Protein 7P9X (pdb70)

Structure (mmCIF, N/CA/C/O backbone):
data_7P9X
#
_entry.id   7P9X
#
_cell.length_a   172.910
_cell.length_b   333.850
_cell.length_c   76.300
_cell.angle_alpha   90.000
_cell.angle_beta   90.000
_cell.angle_gamma   90.000
#
_symmetry.space_group_name_H-M   'C 2 2 2'
#
loop_
_entity.id
_entity.type
_entity.pdbx_description
1 polymer 'Short-chain acyl-CoA dehydrogenase'
2 non-polymer 'FLAVIN-ADENINE DINUCLEOTIDE'
3 non-polymer 1-monoenoyl-CoA
4 non-polymer GLYCEROL
5 water water
#
loop_
_atom_site.group_PDB
_atom_site.id
_atom_site.type_symbol
_atom_site.label_atom_id
_atom_site.label_alt_id
_atom_site.label_comp_id
_atom_site.label_asym_id
_atom_site.label_entity_id
_atom_site.label_seq_id
_atom_site.pdbx_PDB_ins_code
_atom_site.Cartn_x
_atom_site.Cartn_y
_atom_site.Cartn_z
_atom_site.occupancy
_atom_site.B_iso_or_equiv
_atom_site.auth_seq_id
_atom_site.auth_comp_id
_atom_site.auth_asym_id
_atom_site.auth_atom_id
_atom_site.pdbx_PDB_model_num
ATOM 1 N N . HIS A 1 3 ? -42.524 -48.848 -14.205 1.00 65.71 3 HIS A N 1
ATOM 2 C CA . HIS A 1 3 ? -41.436 -48.490 -13.261 1.00 64.06 3 HIS A CA 1
ATOM 3 C C . HIS A 1 3 ? -42.008 -48.520 -11.845 1.00 63.07 3 HIS A C 1
ATOM 4 O O . HIS A 1 3 ? -43.183 -48.236 -11.694 1.00 62.69 3 HIS A O 1
ATOM 11 N N . LEU A 1 4 ? -41.195 -48.866 -10.852 1.00 56.10 4 LEU A N 1
ATOM 12 C CA . LEU A 1 4 ? -41.681 -48.862 -9.452 1.00 52.86 4 LEU A CA 1
ATOM 13 C C . LEU A 1 4 ? -41.540 -47.457 -8.859 1.00 55.34 4 LEU A C 1
ATOM 14 O O . LEU A 1 4 ? -40.550 -46.809 -9.115 1.00 56.34 4 LEU A O 1
ATOM 19 N N . THR A 1 5 ? -42.516 -47.033 -8.074 1.00 49.23 5 THR A N 1
ATOM 20 C CA . THR A 1 5 ? -42.459 -45.734 -7.384 1.00 49.17 5 THR A CA 1
ATOM 21 C C . THR A 1 5 ? -41.376 -45.773 -6.306 1.00 51.98 5 THR A C 1
ATOM 22 O O . THR A 1 5 ? -41.009 -46.862 -5.852 1.00 49.67 5 THR A O 1
ATOM 26 N N . GLU A 1 6 ? -40.861 -44.597 -5.890 1.00 49.67 6 GLU A N 1
ATOM 27 C CA . GLU A 1 6 ? -39.828 -44.531 -4.848 1.00 49.26 6 GLU A CA 1
ATOM 28 C C . GLU A 1 6 ? -40.309 -45.135 -3.518 1.00 50.97 6 GLU A C 1
ATOM 29 O O . GLU A 1 6 ? -39.520 -45.757 -2.810 1.00 50.54 6 GLU A O 1
ATOM 35 N N . GLU A 1 7 ? -41.615 -45.008 -3.225 1.00 45.84 7 GLU A N 1
ATOM 36 C CA . GLU A 1 7 ? -42.266 -45.586 -2.044 1.00 44.23 7 GLU A CA 1
ATOM 37 C C . GLU A 1 7 ? -42.279 -47.129 -2.144 1.00 44.01 7 GLU A C 1
ATOM 38 O O . GLU A 1 7 ? -42.084 -47.803 -1.128 1.00 41.58 7 GLU A O 1
ATOM 44 N N . GLN A 1 8 ? -42.506 -47.672 -3.371 1.00 39.63 8 GLN A N 1
ATOM 45 C CA . GLN A 1 8 ? -42.515 -49.126 -3.622 1.00 37.41 8 GLN A CA 1
ATOM 46 C C . GLN A 1 8 ? -41.107 -49.701 -3.434 1.00 38.46 8 GLN A C 1
ATOM 47 O O . GLN A 1 8 ? -40.957 -50.742 -2.790 1.00 35.02 8 GLN A O 1
ATOM 53 N N . LYS A 1 9 ? -40.084 -49.008 -3.982 1.00 36.18 9 LYS A N 1
ATOM 54 C CA . LYS A 1 9 ? -38.675 -49.391 -3.885 1.00 36.79 9 LYS A CA 1
ATOM 55 C C . LYS A 1 9 ? -38.202 -49.411 -2.430 1.00 41.56 9 LYS A C 1
ATOM 56 O O . LYS A 1 9 ? -37.542 -50.377 -2.025 1.00 40.11 9 LYS A O 1
ATOM 62 N N . LEU A 1 10 ? -38.586 -48.381 -1.638 1.00 38.33 10 LEU A N 1
ATOM 63 C CA . LEU A 1 10 ? -38.255 -48.291 -0.206 1.00 37.54 10 LEU A CA 1
ATOM 64 C C . LEU A 1 10 ? -38.900 -49.427 0.588 1.00 36.87 10 LEU A C 1
ATOM 65 O O . LEU A 1 10 ? -38.235 -50.040 1.428 1.00 35.94 10 LEU A O 1
ATOM 70 N N . THR A 1 11 ? -40.189 -49.719 0.305 1.00 31.64 11 THR A N 1
ATOM 71 C CA . THR A 1 11 ? -40.952 -50.797 0.941 1.00 29.22 11 THR A CA 1
ATOM 72 C C . THR A 1 11 ? -40.287 -52.143 0.636 1.00 30.32 11 THR A C 1
ATOM 73 O O . THR A 1 11 ? -40.059 -52.931 1.557 1.00 27.50 11 THR A O 1
ATOM 77 N N . LEU A 1 12 ? -39.917 -52.375 -0.642 1.00 27.85 12 LEU A N 1
ATOM 78 C CA . LEU A 1 12 ? -39.295 -53.632 -1.049 1.00 27.18 12 LEU A CA 1
ATOM 79 C C . LEU A 1 12 ? -37.889 -53.853 -0.516 1.00 31.66 12 LEU A C 1
ATOM 80 O O . LEU A 1 12 ? -37.553 -54.995 -0.175 1.00 30.67 12 LEU A O 1
ATOM 85 N N . ASP A 1 13 ? -37.087 -52.779 -0.397 1.00 30.20 13 ASP A N 1
ATOM 86 C CA . ASP A 1 13 ? -35.748 -52.866 0.188 1.00 30.40 13 ASP A CA 1
ATOM 87 C C . ASP A 1 13 ? -35.884 -53.250 1.654 1.00 32.32 13 ASP A C 1
ATOM 88 O O . ASP A 1 13 ? -35.134 -54.111 2.124 1.00 32.54 13 ASP A O 1
ATOM 93 N N . MET A 1 14 ? -36.886 -52.658 2.356 1.00 28.32 14 MET A N 1
ATOM 94 C CA . MET A 1 14 ? -37.187 -52.945 3.760 1.00 27.39 14 MET A CA 1
ATOM 95 C C . MET A 1 14 ? -37.631 -54.408 3.917 1.00 27.58 14 MET A C 1
ATOM 96 O O . MET A 1 14 ? -37.153 -55.098 4.822 1.00 25.55 14 MET A O 1
ATOM 101 N N . VAL A 1 15 ? -38.548 -54.874 3.045 1.00 23.53 15 VAL A N 1
ATOM 102 C CA . VAL A 1 15 ? -39.052 -56.258 3.079 1.00 21.75 15 VAL A CA 1
ATOM 103 C C . VAL A 1 15 ? -37.900 -57.258 2.872 1.00 24.99 15 VAL A C 1
ATOM 104 O O . VAL A 1 15 ? -37.779 -58.199 3.653 1.00 24.56 15 VAL A O 1
ATOM 108 N N . ARG A 1 16 ? -37.033 -57.025 1.864 1.00 22.76 16 ARG A N 1
ATOM 109 C CA . ARG A 1 16 ? -35.876 -57.881 1.581 1.00 22.76 16 ARG A CA 1
ATOM 110 C C . ARG A 1 16 ? -34.958 -57.979 2.808 1.00 26.51 16 ARG A C 1
ATOM 111 O O . ARG A 1 16 ? -34.529 -59.078 3.162 1.00 25.04 16 ARG A O 1
ATOM 119 N N . ASP A 1 17 ? -34.717 -56.842 3.485 1.00 25.40 17 ASP A N 1
ATOM 120 C CA . ASP A 1 17 ? -33.891 -56.761 4.691 1.00 25.64 17 ASP A CA 1
ATOM 121 C C . ASP A 1 17 ? -34.503 -57.578 5.825 1.00 28.17 17 ASP A C 1
ATOM 122 O O . ASP A 1 17 ? -33.812 -58.393 6.431 1.00 27.98 17 ASP A O 1
ATOM 127 N N . VAL A 1 18 ? -35.812 -57.381 6.085 1.00 24.41 18 VAL A N 1
ATOM 128 C CA . VAL A 1 18 ? -36.574 -58.076 7.123 1.00 22.42 18 VAL A CA 1
ATOM 129 C C . VAL A 1 18 ? -36.637 -59.593 6.831 1.00 22.34 18 VAL A C 1
ATOM 130 O O . VAL A 1 18 ? -36.423 -60.403 7.737 1.00 20.26 18 VAL A O 1
ATOM 134 N N . ALA A 1 19 ? -36.877 -59.964 5.567 1.00 18.91 19 ALA A N 1
ATOM 135 C CA . ALA A 1 19 ? -36.927 -61.384 5.152 1.00 19.19 19 ALA A CA 1
ATOM 136 C C . ALA A 1 19 ? -35.601 -62.086 5.463 1.00 22.58 19 ALA A C 1
ATOM 137 O O . ALA A 1 19 ? -35.589 -63.134 6.103 1.00 20.33 19 ALA A O 1
ATOM 139 N N . THR A 1 20 ? -34.484 -61.461 5.096 1.00 22.22 20 THR A N 1
ATOM 140 C CA . THR A 1 20 ? -33.156 -62.010 5.305 1.00 23.08 20 THR A CA 1
ATOM 141 C C . THR A 1 20 ? -32.764 -62.059 6.785 1.00 25.50 20 THR A C 1
ATOM 142 O O . THR A 1 20 ? -32.310 -63.097 7.259 1.00 25.78 20 THR A O 1
ATOM 146 N N . ARG A 1 21 ? -32.864 -60.921 7.480 1.00 22.18 21 ARG A N 1
ATOM 147 C CA . ARG A 1 21 ? -32.391 -60.782 8.857 1.00 21.75 21 ARG A CA 1
ATOM 148 C C . ARG A 1 21 ? -33.287 -61.353 9.935 1.00 24.90 21 ARG A C 1
ATOM 149 O O . ARG A 1 21 ? -32.777 -61.823 10.952 1.00 26.24 21 ARG A O 1
ATOM 157 N N . GLU A 1 22 ? -34.616 -61.246 9.761 1.00 20.79 22 GLU A N 1
ATOM 158 C CA . GLU A 1 22 ? -35.572 -61.633 10.789 1.00 20.92 22 GLU A CA 1
ATOM 159 C C . GLU A 1 22 ? -36.413 -62.836 10.466 1.00 23.51 22 GLU A C 1
ATOM 160 O O . GLU A 1 22 ? -36.618 -63.665 11.353 1.00 23.53 22 GLU A O 1
ATOM 166 N N . ILE A 1 23 ? -36.940 -62.936 9.234 1.00 17.52 23 ILE A N 1
ATOM 167 C CA . ILE A 1 23 ? -37.870 -64.015 8.891 1.00 15.63 23 ILE A CA 1
ATOM 168 C C . ILE A 1 23 ? -37.155 -65.331 8.596 1.00 18.98 23 ILE A C 1
ATOM 169 O O . ILE A 1 23 ? -37.552 -66.350 9.156 1.00 18.68 23 ILE A O 1
ATOM 174 N N . ALA A 1 24 ? -36.109 -65.314 7.741 1.00 18.52 24 ALA A N 1
ATOM 175 C CA . ALA A 1 24 ? -35.355 -66.536 7.371 1.00 17.69 24 ALA A CA 1
ATOM 176 C C . ALA A 1 24 ? -34.799 -67.291 8.598 1.00 20.31 24 ALA A C 1
ATOM 177 O O . ALA A 1 24 ? -35.018 -68.502 8.661 1.00 19.65 24 ALA A O 1
ATOM 179 N N . PRO A 1 25 ? -34.146 -66.641 9.611 1.00 20.30 25 PRO A N 1
ATOM 180 C CA . PRO A 1 25 ? -33.653 -67.413 10.772 1.00 21.15 25 PRO A CA 1
ATOM 181 C C . PRO A 1 25 ? -34.728 -68.068 11.638 1.00 24.10 25 PRO A C 1
ATOM 182 O O . PRO A 1 25 ? -34.413 -68.964 12.419 1.00 25.65 25 PRO A O 1
ATOM 186 N N . ARG A 1 26 ? -35.980 -67.629 11.509 1.00 19.58 26 ARG A N 1
ATOM 187 C CA . ARG A 1 26 ? -37.115 -68.144 12.293 1.00 18.84 26 ARG A CA 1
ATOM 188 C C . ARG A 1 26 ? -37.882 -69.288 11.601 1.00 21.21 26 ARG A C 1
ATOM 189 O O . ARG A 1 26 ? -38.690 -69.952 12.237 1.00 21.04 26 ARG A O 1
ATOM 197 N N . ALA A 1 27 ? -37.676 -69.467 10.298 1.00 16.84 27 ALA A N 1
ATOM 198 C CA . ALA A 1 27 ? -38.451 -70.396 9.470 1.00 15.24 27 ALA A CA 1
ATOM 199 C C . ALA A 1 27 ? -38.383 -71.867 9.900 1.00 19.50 27 ALA A C 1
ATOM 200 O O . ALA A 1 27 ? -39.420 -72.533 9.915 1.00 17.21 27 ALA A O 1
ATOM 202 N N . LEU A 1 28 ? -37.190 -72.355 10.262 1.00 17.60 28 LEU A N 1
ATOM 203 C CA . LEU A 1 28 ? -37.039 -73.749 10.681 1.00 19.83 28 LEU A CA 1
ATOM 204 C C . LEU A 1 28 ? -37.891 -74.014 11.925 1.00 20.04 28 LEU A C 1
ATOM 205 O O . LEU A 1 28 ? -38.631 -75.008 11.962 1.00 18.25 28 LEU A O 1
ATOM 210 N N . GLU A 1 29 ? -37.731 -73.182 12.978 1.00 17.66 29 GLU A N 1
ATOM 211 C CA . GLU A 1 29 ? -38.471 -73.362 14.208 1.00 16.98 29 GLU A CA 1
ATOM 212 C C . GLU A 1 29 ? -39.984 -73.192 13.983 1.00 20.45 29 GLU A C 1
ATOM 213 O O . GLU A 1 29 ? -40.784 -73.917 14.594 1.00 19.42 29 GLU A O 1
ATOM 219 N N . LEU A 1 30 ? -40.376 -72.224 13.127 1.00 16.35 30 LEU A N 1
ATOM 220 C CA . LEU A 1 30 ? -41.802 -71.969 12.856 1.00 16.45 30 LEU A CA 1
ATOM 221 C C . LEU A 1 30 ? -42.474 -73.241 12.331 1.00 18.82 30 LEU A C 1
ATOM 222 O O . LEU A 1 30 ? -43.587 -73.574 12.740 1.00 17.07 30 LEU A O 1
ATOM 227 N N . ASP A 1 31 ? -41.792 -73.947 11.430 1.00 15.68 31 ASP A N 1
ATOM 228 C CA . ASP A 1 31 ? -42.309 -75.197 10.887 1.00 15.64 31 ASP A CA 1
ATOM 229 C C . ASP A 1 31 ? -42.183 -76.317 11.928 1.00 17.76 31 ASP A C 1
ATOM 230 O O . ASP A 1 31 ? -43.118 -77.087 12.102 1.00 18.40 31 ASP A O 1
ATOM 235 N N . GLU A 1 32 ? -41.009 -76.451 12.568 1.00 16.54 32 GLU A N 1
ATOM 236 C CA . GLU A 1 32 ? -40.771 -77.564 13.494 1.00 17.07 32 GLU A CA 1
ATOM 237 C C . GLU A 1 32 ? -41.790 -77.622 14.641 1.00 21.18 32 GLU A C 1
ATOM 238 O O . GLU A 1 32 ? -42.308 -78.703 14.971 1.00 22.77 32 GLU A O 1
ATOM 244 N N . LYS A 1 33 ? -42.088 -76.455 15.206 1.00 16.93 33 LYS A N 1
ATOM 245 C CA . LYS A 1 33 ? -42.981 -76.318 16.353 1.00 17.19 33 LYS A CA 1
ATOM 246 C C . LYS A 1 33 ? -44.398 -75.842 15.972 1.00 19.32 33 LYS A C 1
ATOM 247 O O . LYS A 1 33 ? -45.199 -75.590 16.872 1.00 19.63 33 LYS A O 1
ATOM 253 N N . SER A 1 34 ? -44.706 -75.727 14.642 1.00 17.20 34 SER A N 1
ATOM 254 C CA . SER A 1 34 ? -46.027 -75.328 14.120 1.00 16.76 34 SER A CA 1
ATOM 255 C C . SER A 1 34 ? -46.533 -74.073 14.831 1.00 19.34 34 SER A C 1
ATOM 256 O O . SER A 1 34 ? -47.573 -74.103 15.494 1.00 18.70 34 SER A O 1
ATOM 259 N N . LEU A 1 35 ? -45.742 -73.015 14.767 1.00 14.60 35 LEU A N 1
ATOM 260 C CA . LEU A 1 35 ? -46.053 -71.772 15.464 1.00 15.39 35 LEU A CA 1
ATOM 261 C C . LEU A 1 35 ? -46.732 -70.757 14.571 1.00 20.21 35 LEU A C 1
ATOM 262 O O . LEU A 1 35 ? -46.335 -70.587 13.415 1.00 19.37 35 LEU A O 1
ATOM 267 N N . PHE A 1 36 ? -47.649 -69.982 15.166 1.00 18.47 36 PHE A N 1
ATOM 268 C CA . PHE A 1 36 ? -48.217 -68.827 14.469 1.00 17.48 36 PHE A CA 1
ATOM 269 C C . PHE A 1 36 ? -47.053 -67.796 14.453 1.00 19.78 36 PHE A C 1
ATOM 270 O O . PHE A 1 36 ? -46.362 -67.641 15.477 1.00 19.34 36 PHE A O 1
ATOM 278 N N . PRO A 1 37 ? -46.816 -67.110 13.316 1.00 17.15 37 PRO A N 1
ATOM 279 C CA . PRO A 1 37 ? -45.689 -66.166 13.239 1.00 15.97 37 PRO A CA 1
ATOM 280 C C . PRO A 1 37 ? -46.010 -64.832 13.923 1.00 20.51 37 PRO A C 1
ATOM 281 O O . PRO A 1 37 ? -46.146 -63.781 13.284 1.00 17.87 37 PRO A O 1
ATOM 285 N N . GLU A 1 38 ? -46.124 -64.897 15.252 1.00 15.93 38 GLU A N 1
ATOM 286 C CA . GLU A 1 38 ? -46.471 -63.751 16.069 1.00 16.95 38 GLU A CA 1
ATOM 287 C C . GLU A 1 38 ? -45.415 -62.653 15.986 1.00 20.81 38 GLU A C 1
ATOM 288 O O . GLU A 1 38 ? -45.782 -61.474 15.893 1.00 21.99 38 GLU A O 1
ATOM 294 N N . TYR A 1 39 ? -44.115 -63.022 16.015 1.00 20.16 39 TYR A N 1
ATOM 295 C CA . TYR A 1 39 ? -43.049 -62.031 15.915 1.00 20.85 39 TYR A CA 1
ATOM 296 C C . TYR A 1 39 ? -43.207 -61.269 14.605 1.00 20.01 39 TYR A C 1
ATOM 297 O O . TYR A 1 39 ? -43.179 -60.041 14.603 1.00 21.11 39 TYR A O 1
ATOM 306 N N . ALA A 1 40 ? -43.373 -62.011 13.492 1.00 16.49 40 ALA A N 1
ATOM 307 C CA . ALA A 1 40 ? -43.534 -61.419 12.157 1.00 15.51 40 ALA A CA 1
ATOM 308 C C . ALA A 1 40 ? -44.775 -60.549 12.103 1.00 18.01 40 ALA A C 1
ATOM 309 O O . ALA A 1 40 ? -44.706 -59.429 11.614 1.00 18.11 40 ALA A O 1
ATOM 311 N N . ARG A 1 41 ? -45.903 -61.030 12.649 1.00 16.26 41 ARG A N 1
ATOM 312 C CA . ARG A 1 41 ? -47.144 -60.253 12.629 1.00 15.61 41 ARG A CA 1
ATOM 313 C C . ARG A 1 41 ? -46.939 -58.899 13.335 1.00 19.86 41 ARG A C 1
ATOM 314 O O . ARG A 1 41 ? -47.240 -57.859 12.756 1.00 19.91 41 ARG A O 1
ATOM 322 N N . ASP A 1 42 ? -46.377 -58.919 14.547 1.00 16.52 42 ASP A N 1
ATOM 323 C CA . ASP A 1 42 ? -46.127 -57.692 15.307 1.00 17.70 42 ASP A CA 1
ATOM 324 C C . ASP A 1 42 ? -45.124 -56.766 14.627 1.00 23.32 42 ASP A C 1
ATOM 325 O O . ASP A 1 42 ? -45.334 -55.548 14.632 1.00 23.25 42 ASP A O 1
ATOM 330 N N . LEU A 1 43 ? -44.054 -57.339 14.036 1.00 21.29 43 LEU A N 1
ATOM 331 C CA . LEU A 1 43 ? -43.029 -56.569 13.325 1.00 21.29 43 LEU A CA 1
ATOM 332 C C . LEU A 1 43 ? -43.642 -55.901 12.100 1.00 23.12 43 LEU A C 1
ATOM 333 O O . LEU A 1 43 ? -43.458 -54.686 11.904 1.00 22.30 43 LEU A O 1
ATOM 338 N N . PHE A 1 44 ? -44.397 -56.677 11.304 1.00 18.40 44 PHE A N 1
ATOM 339 C CA . PHE A 1 44 ? -45.073 -56.162 10.100 1.00 17.39 44 PHE A CA 1
ATOM 340 C C . PHE A 1 44 ? -46.028 -55.014 10.433 1.00 21.78 44 PHE A C 1
ATOM 341 O O . PHE A 1 44 ? -46.062 -54.017 9.705 1.00 24.19 44 PHE A O 1
ATOM 349 N N . ALA A 1 45 ? -46.789 -55.139 11.540 1.00 19.36 45 ALA A N 1
ATOM 350 C CA . ALA A 1 45 ? -47.717 -54.084 11.983 1.00 19.71 45 ALA A CA 1
ATOM 351 C C . ALA A 1 45 ? -46.967 -52.772 12.258 1.00 25.68 45 ALA A C 1
ATOM 352 O O . ALA A 1 45 ? -47.408 -51.708 11.811 1.00 26.27 45 ALA A O 1
ATOM 354 N N . LYS A 1 46 ? -45.806 -52.862 12.947 1.00 23.82 46 LYS A N 1
ATOM 355 C CA . LYS A 1 46 ? -44.954 -51.713 13.279 1.00 25.44 46 LYS A CA 1
ATOM 356 C C . LYS A 1 46 ? -44.339 -51.069 12.037 1.00 29.68 46 LYS A C 1
ATOM 357 O O . LYS A 1 46 ? -44.194 -49.842 12.002 1.00 29.21 46 LYS A O 1
ATOM 363 N N . LEU A 1 47 ? -43.995 -51.890 11.020 1.00 24.96 47 LEU A N 1
ATOM 364 C CA . LEU A 1 47 ? -43.391 -51.414 9.772 1.00 26.08 47 LEU A CA 1
ATOM 365 C C . LEU A 1 47 ? -44.408 -51.039 8.692 1.00 30.25 47 LEU A C 1
ATOM 366 O O . LEU A 1 47 ? -44.020 -50.590 7.614 1.00 31.45 47 LEU A O 1
ATOM 371 N N . GLY A 1 48 ? -45.692 -51.200 8.995 1.00 24.45 48 GLY A N 1
ATOM 372 C CA . GLY A 1 48 ? -46.771 -50.917 8.051 1.00 24.83 48 GLY A CA 1
ATOM 373 C C . GLY A 1 48 ? -46.857 -51.898 6.893 1.00 29.11 48 GLY A C 1
ATOM 374 O O . GLY A 1 48 ? -47.254 -51.527 5.785 1.00 29.11 48 GLY A O 1
ATOM 375 N N . LEU A 1 49 ? -46.498 -53.160 7.134 1.00 23.85 49 LEU A N 1
ATOM 376 C CA . LEU A 1 49 ? -46.491 -54.242 6.130 1.00 23.65 49 LEU A CA 1
ATOM 377 C C . LEU A 1 49 ? -47.613 -55.268 6.312 1.00 25.49 49 LEU A C 1
ATOM 378 O O . LEU A 1 49 ? -47.819 -56.107 5.426 1.00 24.09 49 LEU A O 1
ATOM 383 N N . LEU A 1 50 ? -48.326 -55.221 7.457 1.00 21.68 50 LEU A N 1
ATOM 384 C CA . LEU A 1 50 ? -49.384 -56.203 7.729 1.00 19.85 50 LEU A CA 1
ATOM 385 C C . LEU A 1 50 ? -50.620 -56.033 6.843 1.00 23.07 50 LEU A C 1
ATOM 386 O O . LEU A 1 50 ? -51.165 -57.036 6.374 1.00 21.24 50 LEU A O 1
ATOM 391 N N . ASN A 1 51 ? -51.028 -54.769 6.581 1.00 20.47 51 ASN A N 1
ATOM 392 C CA . ASN A 1 51 ? -52.222 -54.446 5.792 1.00 19.88 51 ASN A CA 1
ATOM 393 C C . ASN A 1 51 ? -51.884 -53.597 4.557 1.00 23.50 51 ASN A C 1
ATOM 394 O O . ASN A 1 51 ? -52.368 -52.464 4.472 1.00 21.95 51 ASN A O 1
ATOM 399 N N . PRO A 1 52 ? -51.096 -54.098 3.569 1.00 22.19 52 PRO A N 1
ATOM 400 C CA . PRO A 1 52 ? -50.704 -53.239 2.430 1.00 22.08 52 PRO A CA 1
ATOM 401 C C . PRO A 1 52 ? -51.822 -52.729 1.554 1.00 24.09 52 PRO A C 1
ATOM 402 O O . PRO A 1 52 ? -51.641 -51.678 0.954 1.00 26.07 52 PRO A O 1
ATOM 406 N N . LEU A 1 53 ? -52.957 -53.441 1.472 1.00 20.31 53 LEU A N 1
ATOM 407 C CA . LEU A 1 53 ? -54.069 -53.011 0.615 1.00 20.24 53 LEU A CA 1
ATOM 408 C C . LEU A 1 53 ? -55.154 -52.214 1.373 1.00 22.20 53 LEU A C 1
ATOM 409 O O . LEU A 1 53 ? -56.153 -51.829 0.769 1.00 20.85 53 LEU A O 1
ATOM 414 N N . LEU A 1 54 ? -54.958 -51.968 2.681 1.00 19.07 54 LEU A N 1
ATOM 415 C CA . LEU A 1 54 ? -55.932 -51.185 3.450 1.00 19.04 54 LEU A CA 1
ATOM 416 C C . LEU A 1 54 ? -55.974 -49.758 2.857 1.00 21.28 54 LEU A C 1
ATOM 417 O O . LEU A 1 54 ? -54.912 -49.149 2.710 1.00 20.48 54 LEU A O 1
ATOM 422 N N . PRO A 1 55 ? -57.148 -49.234 2.428 1.00 20.48 55 PRO A N 1
ATOM 423 C CA . PRO A 1 55 ? -57.164 -47.890 1.816 1.00 21.28 55 PRO A CA 1
ATOM 424 C C . PRO A 1 55 ? -56.699 -46.768 2.747 1.00 24.25 55 PRO A C 1
ATOM 425 O O . PRO A 1 55 ? -56.866 -46.857 3.963 1.00 22.70 55 PRO A O 1
ATOM 429 N N . ALA A 1 56 ? -56.101 -45.717 2.161 1.00 23.73 56 ALA A N 1
ATOM 430 C CA . ALA A 1 56 ? -55.626 -44.529 2.896 1.00 25.18 56 ALA A CA 1
ATOM 431 C C . ALA A 1 56 ? -56.747 -43.876 3.720 1.00 28.57 56 ALA A C 1
ATOM 432 O O . ALA A 1 56 ? -56.483 -43.346 4.799 1.00 29.77 56 ALA A O 1
ATOM 434 N N . ALA A 1 57 ? -57.999 -43.974 3.236 1.00 25.29 57 ALA A N 1
ATOM 435 C CA . ALA A 1 57 ? -59.191 -43.423 3.888 1.00 25.84 57 ALA A CA 1
ATOM 436 C C . ALA A 1 57 ? -59.459 -44.052 5.267 1.00 28.59 57 ALA A C 1
ATOM 437 O O . ALA A 1 57 ? -60.056 -43.397 6.121 1.00 28.35 57 ALA A O 1
ATOM 439 N N . TYR A 1 58 ? -58.982 -45.298 5.499 1.00 23.68 58 TYR A N 1
ATOM 440 C CA . TYR A 1 58 ? -59.185 -46.021 6.758 1.00 22.73 58 TYR A CA 1
ATOM 441 C C . TYR A 1 58 ? -57.885 -46.188 7.539 1.00 27.77 58 TYR A C 1
ATOM 442 O O . TYR A 1 58 ? -57.774 -47.087 8.376 1.00 28.66 58 TYR A O 1
ATOM 451 N N . GLY A 1 59 ? -56.924 -45.315 7.249 1.00 26.31 59 GLY A N 1
ATOM 452 C CA . GLY A 1 59 ? -55.610 -45.281 7.886 1.00 26.82 59 GLY A CA 1
ATOM 453 C C . GLY A 1 59 ? -54.631 -46.321 7.375 1.00 28.68 59 GLY A C 1
ATOM 454 O O . GLY A 1 59 ? -53.716 -46.695 8.100 1.00 26.98 59 GLY A O 1
ATOM 455 N N . GLY A 1 60 ? -54.795 -46.748 6.124 1.00 24.38 60 GLY A N 1
ATOM 456 C CA . GLY A 1 60 ? -53.920 -47.735 5.480 1.00 23.63 60 GLY A CA 1
ATOM 457 C C . GLY A 1 60 ? -52.906 -47.180 4.500 1.00 26.75 60 GLY A C 1
ATOM 458 O O . GLY A 1 60 ? -52.924 -45.991 4.172 1.00 26.07 60 GLY A O 1
ATOM 459 N N . THR A 1 61 ? -51.989 -48.052 4.039 1.00 23.28 61 THR A N 1
ATOM 460 C CA . THR A 1 61 ? -50.923 -47.670 3.084 1.00 23.37 61 THR A CA 1
ATOM 461 C C . THR A 1 61 ? -51.355 -47.716 1.615 1.00 25.16 61 THR A C 1
ATOM 462 O O . THR A 1 61 ? -50.680 -47.124 0.779 1.00 25.74 61 THR A O 1
ATOM 466 N N . GLU A 1 62 ? -52.452 -48.439 1.295 1.00 22.07 62 GLU A N 1
ATOM 467 C CA . GLU A 1 62 ? -53.034 -48.584 -0.047 1.00 21.20 62 GLU A CA 1
ATOM 468 C C . GLU A 1 62 ? -51.929 -48.735 -1.121 1.00 24.97 62 GLU A C 1
ATOM 469 O O . GLU A 1 62 ? -51.805 -47.903 -2.020 1.00 24.28 62 GLU A O 1
ATOM 475 N N . MET A 1 63 ? -51.098 -49.792 -0.967 1.00 21.49 63 MET A N 1
ATOM 476 C CA . MET A 1 63 ? -49.955 -50.083 -1.841 1.00 22.89 63 MET A CA 1
ATOM 477 C C . MET A 1 63 ? -50.285 -50.696 -3.202 1.00 27.48 63 MET A C 1
ATOM 478 O O . MET A 1 63 ? -49.441 -50.673 -4.092 1.00 27.93 63 MET A O 1
ATOM 483 N N . GLY A 1 64 ? -51.434 -51.325 -3.341 1.00 24.59 64 GLY A N 1
ATOM 484 C CA . GLY A 1 64 ? -51.756 -51.993 -4.605 1.00 23.63 64 GLY A CA 1
ATOM 485 C C . GLY A 1 64 ? -51.263 -53.431 -4.717 1.00 25.08 64 GLY A C 1
ATOM 486 O O . GLY A 1 64 ? -50.387 -53.878 -3.953 1.00 23.24 64 GLY A O 1
ATOM 487 N N . VAL A 1 65 ? -51.832 -54.166 -5.688 1.00 21.10 65 VAL A N 1
ATOM 488 C CA . VAL A 1 65 ? -51.581 -55.600 -5.911 1.00 19.06 65 VAL A CA 1
ATOM 489 C C . VAL A 1 65 ? -50.128 -55.896 -6.291 1.00 22.54 65 VAL A C 1
ATOM 490 O O . VAL A 1 65 ? -49.552 -56.874 -5.769 1.00 20.99 65 VAL A O 1
ATOM 494 N N . LEU A 1 66 ? -49.560 -55.122 -7.237 1.00 20.04 66 LEU A N 1
ATOM 495 C CA . LEU A 1 66 ? -48.169 -55.351 -7.651 1.00 19.55 66 LEU A CA 1
ATOM 496 C C . LEU A 1 66 ? -47.221 -55.276 -6.459 1.00 21.73 66 LEU A C 1
ATOM 497 O O . LEU A 1 66 ? -46.414 -56.175 -6.279 1.00 20.92 66 LEU A O 1
ATOM 502 N N . THR A 1 67 ? -47.346 -54.231 -5.619 1.00 20.00 67 THR A N 1
ATOM 503 C CA . THR A 1 67 ? -46.491 -54.124 -4.436 1.00 19.02 67 THR A CA 1
ATOM 504 C C . THR A 1 67 ? -46.621 -55.351 -3.540 1.00 20.69 67 THR A C 1
ATOM 505 O O . THR A 1 67 ? -45.592 -55.904 -3.149 1.00 19.77 67 THR A O 1
ATOM 509 N N . LEU A 1 68 ? -47.863 -55.789 -3.234 1.00 17.97 68 LEU A N 1
ATOM 510 C CA . LEU A 1 68 ? -48.044 -56.958 -2.387 1.00 18.10 68 LEU A CA 1
ATOM 511 C C . LEU A 1 68 ? -47.491 -58.220 -3.049 1.00 19.15 68 LEU A C 1
ATOM 512 O O . LEU A 1 68 ? -46.887 -59.045 -2.362 1.00 18.27 68 LEU A O 1
ATOM 517 N N . ALA A 1 69 ? -47.627 -58.339 -4.384 1.00 17.02 69 ALA A N 1
ATOM 518 C CA . ALA A 1 69 ? -47.068 -59.498 -5.094 1.00 15.53 69 ALA A CA 1
ATOM 519 C C . ALA A 1 69 ? -45.538 -59.529 -4.912 1.00 19.46 69 ALA A C 1
ATOM 520 O O . ALA A 1 69 ? -44.969 -60.587 -4.643 1.00 18.34 69 ALA A O 1
ATOM 522 N N . LEU A 1 70 ? -44.892 -58.357 -4.983 1.00 15.47 70 LEU A N 1
ATOM 523 C CA . LEU A 1 70 ? -43.435 -58.282 -4.820 1.00 16.92 70 LEU A CA 1
ATOM 524 C C . LEU A 1 70 ? -43.020 -58.616 -3.392 1.00 19.40 70 LEU A C 1
ATOM 525 O O . LEU A 1 70 ? -42.043 -59.337 -3.192 1.00 19.23 70 LEU A O 1
ATOM 530 N N . ILE A 1 71 ? -43.817 -58.169 -2.401 1.00 16.04 71 ILE A N 1
ATOM 531 C CA . ILE A 1 71 ? -43.591 -58.486 -0.979 1.00 14.94 71 ILE A CA 1
ATOM 532 C C . ILE A 1 71 ? -43.709 -59.994 -0.761 1.00 16.61 71 ILE A C 1
ATOM 533 O O . ILE A 1 71 ? -42.871 -60.572 -0.073 1.00 16.23 71 ILE A O 1
ATOM 538 N N . LEU A 1 72 ? -44.752 -60.612 -1.330 1.00 14.46 72 LEU A N 1
ATOM 539 C CA . LEU A 1 72 ? -45.016 -62.042 -1.167 1.00 15.30 72 LEU A CA 1
ATOM 540 C C . LEU A 1 72 ? -43.933 -62.893 -1.768 1.00 18.37 72 LEU A C 1
ATOM 541 O O . LEU A 1 72 ? -43.594 -63.931 -1.194 1.00 17.56 72 LEU A O 1
ATOM 546 N N A GLU A 1 73 ? -43.374 -62.467 -2.908 0.50 16.95 73 GLU A N 1
ATOM 547 N N B GLU A 1 73 ? -43.355 -62.441 -2.911 0.50 16.49 73 GLU A N 1
ATOM 548 C CA A GLU A 1 73 ? -42.274 -63.227 -3.490 0.50 16.03 73 GLU A CA 1
ATOM 549 C CA B GLU A 1 73 ? -42.241 -63.133 -3.582 0.50 15.38 73 GLU A CA 1
ATOM 550 C C A GLU A 1 73 ? -41.093 -63.163 -2.509 0.50 18.46 73 GLU A C 1
ATOM 551 C C B GLU A 1 73 ? -40.992 -63.077 -2.678 0.50 18.95 73 GLU A C 1
ATOM 552 O O A GLU A 1 73 ? -40.528 -64.211 -2.189 0.50 18.33 73 GLU A O 1
ATOM 553 O O B GLU A 1 73 ? -40.237 -64.046 -2.617 0.50 20.57 73 GLU A O 1
ATOM 564 N N . GLU A 1 74 ? -40.803 -61.965 -1.946 1.00 15.93 74 GLU A N 1
ATOM 565 C CA . GLU A 1 74 ? -39.683 -61.808 -1.008 1.00 16.20 74 GLU A CA 1
ATOM 566 C C . GLU A 1 74 ? -39.843 -62.662 0.245 1.00 20.95 74 GLU A C 1
ATOM 567 O O . GLU A 1 74 ? -38.888 -63.319 0.655 1.00 19.56 74 GLU A O 1
ATOM 573 N N . LEU A 1 75 ? -41.057 -62.701 0.818 1.00 17.82 75 LEU A N 1
ATOM 574 C CA . LEU A 1 75 ? -41.306 -63.519 1.999 1.00 17.09 75 LEU A CA 1
ATOM 575 C C . LEU A 1 75 ? -41.354 -65.015 1.648 1.00 19.01 75 LEU A C 1
ATOM 576 O O . LEU A 1 75 ? -40.822 -65.818 2.389 1.00 18.12 75 LEU A O 1
ATOM 581 N N . GLY A 1 76 ? -41.958 -65.365 0.508 1.00 15.17 76 GLY A N 1
ATOM 582 C CA . GLY A 1 76 ? -42.056 -66.757 0.060 1.00 14.12 76 GLY A CA 1
ATOM 583 C C . GLY A 1 76 ? -40.701 -67.429 -0.106 1.00 16.60 76 GLY A C 1
ATOM 584 O O . GLY A 1 76 ? -40.555 -68.641 0.106 1.00 18.64 76 GLY A O 1
ATOM 585 N N . ARG A 1 77 ? -39.685 -66.614 -0.456 1.00 15.41 77 ARG A N 1
ATOM 586 C CA . ARG A 1 77 ? -38.293 -67.036 -0.618 1.00 15.57 77 ARG A CA 1
ATOM 587 C C . ARG A 1 77 ? -37.725 -67.622 0.681 1.00 19.07 77 ARG A C 1
ATOM 588 O O . ARG A 1 77 ? -36.918 -68.553 0.623 1.00 18.40 77 ARG A O 1
ATOM 596 N N . VAL A 1 78 ? -38.170 -67.100 1.844 1.00 15.42 78 VAL A N 1
ATOM 597 C CA . VAL A 1 78 ? -37.596 -67.527 3.139 1.00 15.31 78 VAL A CA 1
ATOM 598 C C . VAL A 1 78 ? -38.562 -68.259 4.073 1.00 17.79 78 VAL A C 1
ATOM 599 O O . VAL A 1 78 ? -38.114 -69.066 4.896 1.00 18.10 78 VAL A O 1
ATOM 603 N N . CYS A 1 79 ? -39.863 -67.969 3.983 1.00 15.11 79 CYS A N 1
ATOM 604 C CA . CYS A 1 79 ? -40.847 -68.581 4.868 1.00 14.37 79 CYS A CA 1
ATOM 605 C C . CYS A 1 79 ? -42.220 -68.498 4.240 1.00 17.01 79 CYS A C 1
ATOM 606 O O . CYS A 1 79 ? -42.841 -67.443 4.293 1.00 16.35 79 CYS A O 1
ATOM 609 N N . ALA A 1 80 ? -42.682 -69.600 3.630 1.00 14.69 80 ALA A N 1
ATOM 610 C CA . ALA A 1 80 ? -44.003 -69.645 2.976 1.00 14.11 80 ALA A CA 1
ATOM 611 C C . ALA A 1 80 ? -45.117 -69.338 3.969 1.00 16.55 80 ALA A C 1
ATOM 612 O O . ALA A 1 80 ? -46.086 -68.637 3.641 1.00 15.46 80 ALA A O 1
ATOM 614 N N . SER A 1 81 ? -44.973 -69.838 5.208 1.00 14.02 81 SER A N 1
ATOM 615 C CA . SER A 1 81 ? -45.992 -69.596 6.241 1.00 12.88 81 SER A CA 1
ATOM 616 C C . SER A 1 81 ? -46.142 -68.113 6.573 1.00 15.54 81 SER A C 1
ATOM 617 O O . SER A 1 81 ? -47.266 -67.651 6.777 1.00 15.50 81 SER A O 1
ATOM 620 N N . THR A 1 82 ? -45.016 -67.374 6.653 1.00 12.60 82 THR A N 1
ATOM 621 C CA . THR A 1 82 ? -45.044 -65.928 6.923 1.00 14.30 82 THR A CA 1
ATOM 622 C C . THR A 1 82 ? -45.689 -65.203 5.724 1.00 18.67 82 THR A C 1
ATOM 623 O O . THR A 1 82 ? -46.477 -64.282 5.934 1.00 18.23 82 THR A O 1
ATOM 627 N N . ALA A 1 83 ? -45.425 -65.665 4.473 1.00 15.41 83 ALA A N 1
ATOM 628 C CA . ALA A 1 83 ? -46.089 -65.068 3.325 1.00 15.00 83 ALA A CA 1
ATOM 629 C C . ALA A 1 83 ? -47.611 -65.343 3.438 1.00 18.32 83 ALA A C 1
ATOM 630 O O . ALA A 1 83 ? -48.406 -64.440 3.195 1.00 18.45 83 ALA A O 1
ATOM 632 N N . LEU A 1 84 ? -48.009 -66.573 3.884 1.00 15.04 84 LEU A N 1
ATOM 633 C CA . LEU A 1 84 ? -49.424 -66.927 4.061 1.00 14.23 84 LEU A CA 1
ATOM 634 C C . LEU A 1 84 ? -50.142 -66.001 5.033 1.00 16.71 84 LEU A C 1
ATOM 635 O O . LEU A 1 84 ? -51.301 -65.680 4.812 1.00 16.60 84 LEU A O 1
ATOM 640 N N . LEU A 1 85 ? -49.467 -65.568 6.109 1.00 14.11 85 LEU A N 1
ATOM 641 C CA . LEU A 1 85 ? -50.066 -64.608 7.040 1.00 16.07 85 LEU A CA 1
ATOM 642 C C . LEU A 1 85 ? -50.540 -63.358 6.260 1.00 18.79 85 LEU A C 1
ATOM 643 O O . LEU A 1 85 ? -51.685 -62.906 6.439 1.00 18.10 85 LEU A O 1
ATOM 648 N N . LEU A 1 86 ? -49.672 -62.819 5.387 1.00 17.00 86 LEU A N 1
ATOM 649 C CA . LEU A 1 86 ? -50.048 -61.629 4.616 1.00 18.07 86 LEU A CA 1
ATOM 650 C C . LEU A 1 86 ? -51.140 -61.921 3.582 1.00 17.03 86 LEU A C 1
ATOM 651 O O . LEU A 1 86 ? -52.028 -61.087 3.398 1.00 15.91 86 LEU A O 1
ATOM 656 N N . ILE A 1 87 ? -51.120 -63.111 2.959 1.00 14.96 87 ILE A N 1
ATOM 657 C CA . ILE A 1 87 ? -52.169 -63.484 2.010 1.00 14.01 87 ILE A CA 1
ATOM 658 C C . ILE A 1 87 ? -53.516 -63.533 2.726 1.00 17.07 87 ILE A C 1
ATOM 659 O O . ILE A 1 87 ? -54.460 -62.894 2.271 1.00 16.95 87 ILE A O 1
ATOM 664 N N . ALA A 1 88 ? -53.593 -64.276 3.857 1.00 14.60 88 ALA A N 1
ATOM 665 C CA . ALA A 1 88 ? -54.845 -64.419 4.619 1.00 15.15 88 ALA A CA 1
ATOM 666 C C . ALA A 1 88 ? -55.346 -63.035 5.095 1.00 18.21 88 ALA A C 1
ATOM 667 O O . ALA A 1 88 ? -56.538 -62.744 4.994 1.00 19.17 88 ALA A O 1
ATOM 669 N N . GLN A 1 89 ? -54.429 -62.184 5.575 1.00 15.00 89 GLN A N 1
ATOM 670 C CA . GLN A 1 89 ? -54.739 -60.858 6.121 1.00 17.39 89 GLN A CA 1
ATOM 671 C C . GLN A 1 89 ? -55.382 -59.940 5.079 1.00 21.04 89 GLN A C 1
ATOM 672 O O . GLN A 1 89 ? -56.440 -59.355 5.326 1.00 21.29 89 GLN A O 1
ATOM 678 N N . THR A 1 90 ? -54.762 -59.852 3.893 1.00 19.13 90 THR A N 1
ATOM 679 C CA . THR A 1 90 ? -55.319 -59.026 2.812 1.00 19.41 90 THR A CA 1
ATOM 680 C C . THR A 1 90 ? -56.617 -59.633 2.282 1.00 20.94 90 THR A C 1
ATOM 681 O O . THR A 1 90 ? -57.580 -58.906 2.080 1.00 19.95 90 THR A O 1
ATOM 685 N N A ASP A 1 91 ? -56.628 -60.964 2.075 0.50 18.57 91 ASP A N 1
ATOM 686 N N B ASP A 1 91 ? -56.654 -60.968 2.061 0.50 19.56 91 ASP A N 1
ATOM 687 C CA A ASP A 1 91 ? -57.774 -61.718 1.569 0.50 17.90 91 ASP A CA 1
ATOM 688 C CA B ASP A 1 91 ? -57.854 -61.652 1.554 0.50 19.50 91 ASP A CA 1
ATOM 689 C C A ASP A 1 91 ? -59.026 -61.560 2.430 0.50 22.90 91 ASP A C 1
ATOM 690 C C B ASP A 1 91 ? -59.058 -61.479 2.432 0.50 23.82 91 ASP A C 1
ATOM 691 O O A ASP A 1 91 ? -60.125 -61.525 1.885 0.50 23.00 91 ASP A O 1
ATOM 692 O O B ASP A 1 91 ? -60.165 -61.386 1.911 0.50 24.08 91 ASP A O 1
ATOM 701 N N . GLY A 1 92 ? -58.843 -61.455 3.748 1.00 20.03 92 GLY A N 1
ATOM 702 C CA . GLY A 1 92 ? -59.926 -61.301 4.708 1.00 20.51 92 GLY A CA 1
ATOM 703 C C . GLY A 1 92 ? -60.595 -59.935 4.688 1.00 23.57 92 GLY A C 1
ATOM 704 O O . GLY A 1 92 ? -61.763 -59.819 5.064 1.00 23.83 92 GLY A O 1
ATOM 705 N N . MET A 1 93 ? -59.881 -58.896 4.218 1.00 20.78 93 MET A N 1
ATOM 706 C CA . MET A 1 93 ? -60.442 -57.547 4.146 1.00 21.08 93 MET A CA 1
ATOM 707 C C . MET A 1 93 ? -60.870 -57.131 2.731 1.00 25.33 93 MET A C 1
ATOM 708 O O . MET A 1 93 ? -61.679 -56.214 2.620 1.00 23.88 93 MET A O 1
ATOM 713 N N . LEU A 1 94 ? -60.364 -57.795 1.664 1.00 21.82 94 LEU A N 1
ATOM 714 C CA . LEU A 1 94 ? -60.763 -57.460 0.286 1.00 21.66 94 LEU A CA 1
ATOM 715 C C . LEU A 1 94 ? -62.301 -57.458 0.059 1.00 22.20 94 LEU A C 1
ATOM 716 O O . LEU A 1 94 ? -62.763 -56.520 -0.586 1.00 21.86 94 LEU A O 1
ATOM 721 N N . PRO A 1 95 ? -63.106 -58.432 0.583 1.00 19.20 95 PRO A N 1
ATOM 722 C CA . PRO A 1 95 ? -64.566 -58.389 0.364 1.00 20.33 95 PRO A CA 1
ATOM 723 C C . PRO A 1 95 ? -65.227 -57.118 0.900 1.00 23.59 95 PRO A C 1
ATOM 724 O O . PRO A 1 95 ? -66.192 -56.634 0.296 1.00 25.09 95 PRO A O 1
ATOM 728 N N . ILE A 1 96 ? -64.714 -56.585 2.027 1.00 19.27 96 ILE A N 1
ATOM 729 C CA . ILE A 1 96 ? -65.209 -55.359 2.677 1.00 19.63 96 ILE A CA 1
ATOM 730 C C . ILE A 1 96 ? -64.789 -54.118 1.872 1.00 25.24 96 ILE A C 1
ATOM 731 O O . ILE A 1 96 ? -65.630 -53.264 1.587 1.00 26.17 96 ILE A O 1
ATOM 736 N N . ILE A 1 97 ? -63.502 -54.035 1.494 1.00 21.38 97 ILE A N 1
ATOM 737 C CA . ILE A 1 97 ? -62.951 -52.937 0.692 1.00 21.22 97 ILE A CA 1
ATOM 738 C C . ILE A 1 97 ? -63.724 -52.844 -0.632 1.00 26.51 97 ILE A C 1
ATOM 739 O O . ILE A 1 97 ? -64.126 -51.753 -1.034 1.00 27.18 97 ILE A O 1
ATOM 744 N N . HIS A 1 98 ? -63.943 -54.000 -1.283 1.00 24.94 98 HIS A N 1
ATOM 745 C CA . HIS A 1 98 ? -64.621 -54.110 -2.579 1.00 25.76 98 HIS A CA 1
ATOM 746 C C . HIS A 1 98 ? -66.002 -54.752 -2.463 1.00 33.05 98 HIS A C 1
ATOM 747 O O . HIS A 1 98 ? -66.213 -55.905 -2.877 1.00 35.38 98 HIS A O 1
ATOM 754 N N . GLY A 1 99 ? -66.929 -54.009 -1.897 1.00 28.27 99 GLY A N 1
ATOM 755 C CA . GLY A 1 99 ? -68.301 -54.481 -1.755 1.00 28.08 99 GLY A CA 1
ATOM 756 C C . GLY A 1 99 ? -69.081 -53.841 -0.630 1.00 30.39 99 GLY A C 1
ATOM 757 O O . GLY A 1 99 ? -70.303 -53.732 -0.713 1.00 30.52 99 GLY A O 1
ATOM 758 N N . GLY A 1 100 ? -68.372 -53.459 0.431 1.00 26.66 100 GLY A N 1
ATOM 759 C CA . GLY A 1 100 ? -68.969 -52.856 1.612 1.00 27.07 100 GLY A CA 1
ATOM 760 C C . GLY A 1 100 ? -69.462 -51.450 1.345 1.00 29.37 100 GLY A C 1
ATOM 761 O O . GLY A 1 100 ? -68.905 -50.729 0.511 1.00 28.81 100 GLY A O 1
ATOM 762 N N . SER A 1 101 ? -70.520 -51.060 2.047 1.00 26.64 101 SER A N 1
ATOM 763 C CA . SER A 1 101 ? -71.086 -49.718 1.960 1.00 26.73 101 SER A CA 1
ATOM 764 C C . SER A 1 101 ? -70.102 -48.757 2.662 1.00 30.99 101 SER A C 1
ATOM 765 O O . SER A 1 101 ? -69.307 -49.229 3.487 1.00 29.18 101 SER A O 1
ATOM 768 N N . PRO A 1 102 ? -70.149 -47.425 2.426 1.00 29.52 102 PRO A N 1
ATOM 769 C CA . PRO A 1 102 ? -69.251 -46.522 3.188 1.00 28.75 102 PRO A CA 1
ATOM 770 C C . PRO A 1 102 ? -69.365 -46.704 4.713 1.00 29.97 102 PRO A C 1
ATOM 771 O O . PRO A 1 102 ? -68.359 -46.631 5.415 1.00 28.99 102 PRO A O 1
ATOM 775 N N . GLU A 1 103 ? -70.585 -46.995 5.210 1.00 27.72 103 GLU A N 1
ATOM 776 C CA . GLU A 1 103 ? -70.899 -47.191 6.636 1.00 27.22 103 GLU A CA 1
ATOM 777 C C . GLU A 1 103 ? -70.207 -48.447 7.176 1.00 29.86 103 GLU A C 1
ATOM 778 O O . GLU A 1 103 ? -69.543 -48.395 8.211 1.00 26.79 103 GLU A O 1
ATOM 784 N N . LEU A 1 104 ? -70.352 -49.572 6.463 1.00 28.14 104 LEU A N 1
ATOM 785 C CA . LEU A 1 104 ? -69.725 -50.837 6.857 1.00 27.19 104 LEU A CA 1
ATOM 786 C C . LEU A 1 104 ? -68.201 -50.722 6.835 1.00 28.03 104 LEU A C 1
ATOM 787 O O . LEU A 1 104 ? -67.538 -51.208 7.751 1.00 27.19 104 LEU A O 1
ATOM 792 N N . LYS A 1 105 ? -67.653 -50.067 5.790 1.00 24.54 105 LYS A N 1
ATOM 793 C CA . LYS A 1 105 ? -66.210 -49.882 5.645 1.00 23.11 105 LYS A CA 1
ATOM 794 C C . LYS A 1 105 ? -65.634 -49.067 6.795 1.00 27.77 105 LYS A C 1
ATOM 795 O O . LYS A 1 105 ? -64.619 -49.469 7.364 1.00 26.84 105 LYS A O 1
ATOM 801 N N . GLU A 1 106 ? -66.291 -47.951 7.169 1.00 25.10 106 GLU A N 1
ATOM 802 C CA . GLU A 1 106 ? -65.817 -47.165 8.306 1.00 25.29 106 GLU A CA 1
ATOM 803 C C . GLU A 1 106 ? -65.875 -47.979 9.606 1.00 29.44 106 GLU A C 1
ATOM 804 O O . GLU A 1 106 ? -64.909 -47.999 10.377 1.00 27.43 106 GLU A O 1
ATOM 810 N N . ARG A 1 107 ? -66.992 -48.681 9.811 1.00 28.10 107 ARG A N 1
ATOM 811 C CA . ARG A 1 107 ? -67.233 -49.464 11.015 1.00 28.12 107 ARG A CA 1
ATOM 812 C C . ARG A 1 107 ? -66.216 -50.577 11.254 1.00 29.82 107 ARG A C 1
ATOM 813 O O . ARG A 1 107 ? -65.843 -50.814 12.409 1.00 28.69 107 ARG A O 1
ATOM 821 N N . TYR A 1 108 ? -65.774 -51.258 10.181 1.00 26.84 108 TYR A N 1
ATOM 822 C CA . TYR A 1 108 ? -64.883 -52.409 10.328 1.00 25.45 108 TYR A CA 1
ATOM 823 C C . TYR A 1 108 ? -63.447 -52.224 9.844 1.00 28.70 108 TYR A C 1
ATOM 824 O O . TYR A 1 108 ? -62.567 -52.913 10.358 1.00 29.47 108 TYR A O 1
ATOM 833 N N . LEU A 1 109 ? -63.190 -51.318 8.885 1.00 23.49 109 LEU A N 1
ATOM 834 C CA . LEU A 1 109 ? -61.812 -51.159 8.403 1.00 22.20 109 LEU A CA 1
ATOM 835 C C . LEU A 1 109 ? -60.961 -50.262 9.310 1.00 25.14 109 LEU A C 1
ATOM 836 O O . LEU A 1 109 ? -59.748 -50.450 9.377 1.00 23.73 109 LEU A O 1
ATOM 841 N N . ARG A 1 110 ? -61.595 -49.323 10.031 1.00 24.88 110 ARG A N 1
ATOM 842 C CA . ARG A 1 110 ? -60.910 -48.371 10.914 1.00 24.75 110 ARG A CA 1
ATOM 843 C C . ARG A 1 110 ? -60.013 -49.056 11.960 1.00 29.62 110 ARG A C 1
ATOM 844 O O . ARG A 1 110 ? -58.927 -48.544 12.271 1.00 29.68 110 ARG A O 1
ATOM 852 N N . ARG A 1 111 ? -60.464 -50.204 12.502 1.00 25.45 111 ARG A N 1
ATOM 853 C CA . ARG A 1 111 ? -59.716 -50.931 13.532 1.00 24.31 111 ARG A CA 1
ATOM 854 C C . ARG A 1 111 ? -58.387 -51.523 13.021 1.00 25.28 111 ARG A C 1
ATOM 855 O O . ARG A 1 111 ? -57.563 -51.934 13.839 1.00 25.10 111 ARG A O 1
ATOM 863 N N . PHE A 1 112 ? -58.190 -51.557 11.687 1.00 21.94 112 PHE A N 1
ATOM 864 C CA . PHE A 1 112 ? -56.975 -52.063 11.038 1.00 21.31 112 PHE A CA 1
ATOM 865 C C . PHE A 1 112 ? -55.989 -50.960 10.679 1.00 24.37 112 PHE A C 1
ATOM 866 O O . PHE A 1 112 ? -54.924 -51.250 10.132 1.00 22.01 112 PHE A O 1
ATOM 874 N N . ALA A 1 113 ? -56.320 -49.691 11.030 1.00 22.96 113 ALA A N 1
ATOM 875 C CA . ALA A 1 113 ? -55.484 -48.530 10.755 1.00 23.70 113 ALA A CA 1
ATOM 876 C C . ALA A 1 113 ? -54.109 -48.615 11.416 1.00 27.00 113 ALA A C 1
ATOM 877 O O . ALA A 1 113 ? -53.974 -49.220 12.481 1.00 25.40 113 ALA A O 1
ATOM 879 N N . GLY A 1 114 ? -53.123 -47.995 10.776 1.00 24.42 114 GLY A N 1
ATOM 880 C CA . GLY A 1 114 ? -51.763 -47.846 11.272 1.00 25.24 114 GLY A CA 1
ATOM 881 C C . GLY A 1 114 ? -51.095 -49.135 11.697 1.00 28.27 114 GLY A C 1
ATOM 882 O O . GLY A 1 114 ? -50.995 -50.074 10.910 1.00 24.73 114 GLY A O 1
ATOM 883 N N . GLU A 1 115 ? -50.659 -49.176 12.963 1.00 27.18 115 GLU A N 1
ATOM 884 C CA . GLU A 1 115 ? -49.920 -50.307 13.532 1.00 26.44 115 GLU A CA 1
ATOM 885 C C . GLU A 1 115 ? -50.799 -51.369 14.198 1.00 27.86 115 GLU A C 1
ATOM 886 O O . GLU A 1 115 ? -50.288 -52.182 14.969 1.00 25.57 115 GLU A O 1
ATOM 892 N N . SER A 1 116 ? -52.108 -51.401 13.878 1.00 24.16 116 SER A N 1
ATOM 893 C CA . SER A 1 116 ? -53.020 -52.398 14.448 1.00 23.92 116 SER A CA 1
ATOM 894 C C . SER A 1 116 ? -52.518 -53.829 14.157 1.00 24.03 116 SER A C 1
ATOM 895 O O . SER A 1 116 ? -51.973 -54.097 13.082 1.00 22.33 116 SER A O 1
ATOM 898 N N . THR A 1 117 ? -52.689 -54.724 15.135 1.00 22.34 117 THR A N 1
ATOM 899 C CA . THR A 1 117 ? -52.278 -56.126 15.008 1.00 21.08 117 THR A CA 1
ATOM 900 C C . THR A 1 117 ? -53.470 -57.063 14.835 1.00 25.23 117 THR A C 1
ATOM 901 O O . THR A 1 117 ? -53.288 -58.290 14.851 1.00 25.55 117 THR A O 1
ATOM 905 N N . LEU A 1 118 ? -54.691 -56.490 14.685 1.00 21.72 118 LEU A N 1
ATOM 906 C CA . LEU A 1 118 ? -55.917 -57.273 14.513 1.00 20.77 118 LEU A CA 1
ATOM 907 C C . LEU A 1 118 ? -55.868 -58.076 13.216 1.00 22.07 118 LEU A C 1
ATOM 908 O O . LEU A 1 118 ? -55.247 -57.646 12.235 1.00 20.92 118 LEU A O 1
ATOM 913 N N . LEU A 1 119 ? -56.463 -59.265 13.239 1.00 18.98 119 LEU A N 1
ATOM 914 C CA . LEU A 1 119 ? -56.440 -60.176 12.108 1.00 17.58 119 LEU A CA 1
ATOM 915 C C . LEU A 1 119 ? -57.787 -60.360 11.412 1.00 22.48 119 LEU A C 1
ATOM 916 O O . LEU A 1 119 ? -58.840 -60.223 12.030 1.00 21.50 119 LEU A O 1
ATOM 921 N N . THR A 1 120 ? -57.727 -60.690 10.120 1.00 21.17 120 THR A N 1
ATOM 922 C CA . THR A 1 120 ? -58.905 -60.990 9.309 1.00 20.66 120 THR A CA 1
ATOM 923 C C . THR A 1 120 ? -58.865 -62.456 8.849 1.00 23.70 120 THR A C 1
ATOM 924 O O . THR A 1 120 ? -57.822 -63.118 8.913 1.00 22.74 120 THR A O 1
ATOM 928 N N . ALA A 1 121 ? -59.996 -62.929 8.305 1.00 19.39 121 ALA A N 1
ATOM 929 C CA . ALA A 1 121 ? -60.092 -64.250 7.677 1.00 19.22 121 ALA A CA 1
ATOM 930 C C . ALA A 1 121 ? -61.240 -64.239 6.701 1.00 22.16 121 ALA A C 1
ATOM 931 O O . ALA A 1 121 ? -62.163 -63.422 6.821 1.00 23.05 121 ALA A O 1
ATOM 933 N N . LEU A 1 122 ? -61.172 -65.137 5.719 1.00 18.69 122 LEU A N 1
ATOM 934 C CA . LEU A 1 122 ? -62.235 -65.301 4.741 1.00 19.77 122 LEU A CA 1
ATOM 935 C C . LEU A 1 122 ? -62.733 -66.741 4.893 1.00 22.38 122 LEU A C 1
ATOM 936 O O . LEU A 1 122 ? -61.948 -67.677 4.772 1.00 20.19 122 LEU A O 1
ATOM 941 N N . ALA A 1 123 ? -64.041 -66.905 5.130 1.00 20.06 123 ALA A N 1
ATOM 942 C CA . ALA A 1 123 ? -64.642 -68.222 5.341 1.00 20.26 123 ALA A CA 1
ATOM 943 C C . ALA A 1 123 ? -65.678 -68.556 4.270 1.00 23.62 123 ALA A C 1
ATOM 944 O O . ALA A 1 123 ? -66.837 -68.144 4.375 1.00 23.50 123 ALA A O 1
ATOM 946 N N . ALA A 1 124 ? -65.247 -69.284 3.220 1.00 19.94 124 ALA A N 1
ATOM 947 C CA . ALA A 1 124 ? -66.136 -69.695 2.136 1.00 19.44 124 ALA A CA 1
ATOM 948 C C . ALA A 1 124 ? -66.235 -71.217 2.090 1.00 20.41 124 ALA A C 1
ATOM 949 O O . ALA A 1 124 ? -67.339 -71.740 2.037 1.00 20.53 124 ALA A O 1
ATOM 951 N N . THR A 1 125 ? -65.078 -71.915 2.089 1.00 16.38 125 THR A N 1
ATOM 952 C CA . THR A 1 125 ? -64.973 -73.379 1.960 1.00 15.72 125 THR A CA 1
ATOM 953 C C . THR A 1 125 ? -65.677 -74.116 3.085 1.00 18.22 125 THR A C 1
ATOM 954 O O . THR A 1 125 ? -65.618 -73.705 4.232 1.00 19.08 125 THR A O 1
ATOM 958 N N . GLU A 1 126 ? -66.298 -75.245 2.738 1.00 17.57 126 GLU A N 1
ATOM 959 C CA . GLU A 1 126 ? -66.968 -76.124 3.686 1.00 18.87 126 GLU A CA 1
ATOM 960 C C . GLU A 1 126 ? -66.629 -77.566 3.293 1.00 22.65 126 GLU A C 1
ATOM 961 O O . GLU A 1 126 ? -66.236 -77.809 2.136 1.00 21.12 126 GLU A O 1
ATOM 967 N N . PRO A 1 127 ? -66.871 -78.541 4.201 1.00 20.69 127 PRO A N 1
ATOM 968 C CA . PRO A 1 127 ? -66.664 -79.959 3.838 1.00 20.77 127 PRO A CA 1
ATOM 969 C C . PRO A 1 127 ? -67.399 -80.354 2.552 1.00 25.99 127 PRO A C 1
ATOM 970 O O . PRO A 1 127 ? -66.816 -81.065 1.739 1.00 26.72 127 PRO A O 1
ATOM 974 N N . ALA A 1 128 ? -68.641 -79.868 2.348 1.00 24.64 128 ALA A N 1
ATOM 975 C CA . ALA A 1 128 ? -69.434 -80.153 1.144 1.00 24.04 128 ALA A CA 1
ATOM 976 C C . ALA A 1 128 ? -69.130 -79.197 -0.021 1.00 25.28 128 ALA A C 1
ATOM 977 O O . ALA A 1 128 ? -69.657 -79.387 -1.114 1.00 23.87 128 ALA A O 1
ATOM 979 N N . ALA A 1 129 ? -68.316 -78.151 0.204 1.00 23.42 129 ALA A N 1
ATOM 980 C CA . ALA A 1 129 ? -68.070 -77.149 -0.841 1.00 22.82 129 ALA A CA 1
ATOM 981 C C . ALA A 1 129 ? -66.624 -76.665 -0.901 1.00 24.31 129 ALA A C 1
ATOM 982 O O . ALA A 1 129 ? -66.261 -75.717 -0.204 1.00 22.43 129 ALA A O 1
ATOM 984 N N . GLY A 1 130 ? -65.822 -77.307 -1.750 1.00 21.28 130 GLY A N 1
ATOM 985 C CA . GLY A 1 130 ? -64.432 -76.941 -1.959 1.00 20.58 130 GLY A CA 1
ATOM 986 C C . GLY A 1 130 ? -64.309 -76.304 -3.321 1.00 21.71 130 GLY A C 1
ATOM 987 O O . GLY A 1 130 ? -64.496 -75.092 -3.459 1.00 21.52 130 GLY A O 1
ATOM 988 N N . SER A 1 131 ? -64.096 -77.130 -4.360 1.00 17.26 131 SER A N 1
ATOM 989 C CA . SER A 1 131 ? -64.059 -76.616 -5.731 1.00 16.45 131 SER A CA 1
ATOM 990 C C . SER A 1 131 ? -65.455 -76.131 -6.113 1.00 19.45 131 SER A C 1
ATOM 991 O O . SER A 1 131 ? -65.589 -75.091 -6.763 1.00 20.20 131 SER A O 1
ATOM 994 N N . ASP A 1 132 ? -66.492 -76.853 -5.667 1.00 17.41 132 ASP A N 1
ATOM 995 C CA . ASP A 1 132 ? -67.882 -76.487 -5.944 1.00 18.29 132 ASP A CA 1
ATOM 996 C C . ASP A 1 132 ? -68.366 -75.567 -4.832 1.00 21.34 132 ASP A C 1
ATOM 997 O O . ASP A 1 132 ? -69.067 -76.005 -3.907 1.00 21.49 132 ASP A O 1
ATOM 1002 N N . LEU A 1 133 ? -67.993 -74.289 -4.907 1.00 19.13 133 LEU A N 1
ATOM 1003 C CA . LEU A 1 133 ? -68.399 -73.317 -3.880 1.00 19.88 133 LEU A CA 1
ATOM 1004 C C . LEU A 1 133 ? -69.897 -73.100 -3.831 1.00 23.53 133 LEU A C 1
ATOM 1005 O O . LEU A 1 133 ? -70.429 -72.831 -2.754 1.00 24.00 133 LEU A O 1
ATOM 1010 N N . LEU A 1 134 ? -70.589 -73.266 -4.973 1.00 21.72 134 LEU A N 1
ATOM 1011 C CA . LEU A 1 134 ? -72.055 -73.142 -5.028 1.00 22.12 134 LEU A CA 1
ATOM 1012 C C . LEU A 1 134 ? -72.774 -74.203 -4.184 1.00 26.54 134 LEU A C 1
ATOM 1013 O O . LEU A 1 134 ? -73.958 -74.045 -3.880 1.00 26.69 134 LEU A O 1
ATOM 1018 N N . ALA A 1 135 ? -72.058 -75.270 -3.774 1.00 22.23 135 ALA A N 1
ATOM 1019 C CA . ALA A 1 135 ? -72.649 -76.323 -2.944 1.00 22.83 135 ALA A CA 1
ATOM 1020 C C . ALA A 1 135 ? -72.591 -75.979 -1.456 1.00 24.36 135 ALA A C 1
ATOM 1021 O O . ALA A 1 135 ? -73.017 -76.795 -0.640 1.00 24.57 135 ALA A O 1
ATOM 1023 N N . MET A 1 136 ? -72.098 -74.772 -1.090 1.00 20.18 136 MET A N 1
ATOM 1024 C CA . MET A 1 136 ? -72.007 -74.418 0.336 1.00 20.38 136 MET A CA 1
ATOM 1025 C C . MET A 1 136 ? -73.370 -74.500 1.012 1.00 24.08 136 MET A C 1
ATOM 1026 O O . MET A 1 136 ? -74.391 -74.183 0.383 1.00 23.88 136 MET A O 1
ATOM 1031 N N . LYS A 1 137 ? -73.391 -75.018 2.254 1.00 20.05 137 LYS A N 1
ATOM 1032 C CA . LYS A 1 137 ? -74.656 -75.240 2.980 1.00 21.70 137 LYS A CA 1
ATOM 1033 C C . LYS A 1 137 ? -74.974 -74.196 4.043 1.00 26.74 137 LYS A C 1
ATOM 1034 O O . LYS A 1 137 ? -76.142 -74.128 4.464 1.00 27.08 137 LYS A O 1
ATOM 1040 N N . THR A 1 138 ? -73.981 -73.386 4.476 1.00 23.93 138 THR A N 1
ATOM 1041 C CA . THR A 1 138 ? -74.200 -72.328 5.476 1.00 23.53 138 THR A CA 1
ATOM 1042 C C . THR A 1 138 ? -75.346 -71.423 5.018 1.00 27.39 138 THR A C 1
ATOM 1043 O O . THR A 1 138 ? -75.376 -71.000 3.850 1.00 26.03 138 THR A O 1
ATOM 1047 N N . ARG A 1 139 ? -76.297 -71.183 5.922 1.00 24.82 139 ARG A N 1
ATOM 1048 C CA . ARG A 1 139 ? -77.478 -70.365 5.667 1.00 24.62 139 ARG A CA 1
ATOM 1049 C C . ARG A 1 139 ? -77.500 -69.136 6.551 1.00 29.12 139 ARG A C 1
ATOM 1050 O O . ARG A 1 139 ? -77.101 -69.194 7.715 1.00 28.46 139 ARG A O 1
ATOM 1058 N N . ALA A 1 140 ? -78.024 -68.037 5.997 1.00 28.42 140 ALA A N 1
ATOM 1059 C CA . ALA A 1 140 ? -78.246 -66.781 6.716 1.00 29.32 140 ALA A CA 1
ATOM 1060 C C . ALA A 1 140 ? -79.713 -66.422 6.522 1.00 33.40 140 ALA A C 1
ATOM 1061 O O . ALA A 1 140 ? -80.172 -66.267 5.383 1.00 33.04 140 ALA A O 1
ATOM 1063 N N . VAL A 1 141 ? -80.466 -66.366 7.630 1.00 31.65 141 VAL A N 1
ATOM 1064 C CA . VAL A 1 141 ? -81.906 -66.089 7.612 1.00 33.30 141 VAL A CA 1
ATOM 1065 C C . VAL A 1 141 ? -82.169 -64.753 8.302 1.00 38.05 141 VAL A C 1
ATOM 1066 O O . VAL A 1 141 ? -81.819 -64.599 9.474 1.00 37.63 141 VAL A O 1
ATOM 1070 N N . ARG A 1 142 ? -82.779 -63.794 7.579 1.00 36.10 142 ARG A N 1
ATOM 1071 C CA . ARG A 1 142 ? -83.121 -62.490 8.150 1.00 37.26 142 ARG A CA 1
ATOM 1072 C C . ARG A 1 142 ? -84.216 -62.669 9.204 1.00 42.20 142 ARG A C 1
ATOM 1073 O O . ARG A 1 142 ? -85.238 -63.307 8.929 1.00 42.27 142 ARG A O 1
ATOM 1081 N N . GLN A 1 143 ? -83.989 -62.119 10.412 1.00 38.79 143 GLN A N 1
ATOM 1082 C CA . GLN A 1 143 ? -84.936 -62.170 11.524 1.00 41.39 143 GLN A CA 1
ATOM 1083 C C . GLN A 1 143 ? -84.859 -60.825 12.262 1.00 46.86 143 GLN A C 1
ATOM 1084 O O . GLN A 1 143 ? -83.996 -60.636 13.116 1.00 45.74 143 GLN A O 1
ATOM 1090 N N . GLY A 1 144 ? -85.740 -59.901 11.903 1.00 47.35 144 GLY A N 1
ATOM 1091 C CA . GLY A 1 144 ? -85.766 -58.564 12.486 1.00 48.40 144 GLY A CA 1
ATOM 1092 C C . GLY A 1 144 ? -84.529 -57.777 12.099 1.00 51.06 144 GLY A C 1
ATOM 1093 O O . GLY A 1 144 ? -84.217 -57.672 10.915 1.00 50.24 144 GLY A O 1
ATOM 1094 N N . ASP A 1 145 ? -83.785 -57.266 13.090 1.00 47.34 145 ASP A N 1
ATOM 1095 C CA . ASP A 1 145 ? -82.573 -56.480 12.849 1.00 45.50 145 ASP A CA 1
ATOM 1096 C C . ASP A 1 145 ? -81.291 -57.339 12.796 1.00 45.21 145 ASP A C 1
ATOM 1097 O O . ASP A 1 145 ? -80.185 -56.803 12.903 1.00 43.73 145 ASP A O 1
ATOM 1102 N N . LYS A 1 146 ? -81.448 -58.667 12.636 1.00 41.61 146 LYS A N 1
ATOM 1103 C CA . LYS A 1 146 ? -80.342 -59.617 12.608 1.00 38.82 146 LYS A CA 1
ATOM 1104 C C . LYS A 1 146 ? -80.482 -60.632 11.480 1.00 39.27 146 LYS A C 1
ATOM 1105 O O . LYS A 1 146 ? -81.567 -60.812 10.920 1.00 39.41 146 LYS A O 1
ATOM 1111 N N . TYR A 1 147 ? -79.376 -61.314 11.181 1.00 34.27 147 TYR A N 1
ATOM 1112 C CA . TYR A 1 147 ? -79.328 -62.476 10.312 1.00 32.14 147 TYR A CA 1
ATOM 1113 C C . TYR A 1 147 ? -78.933 -63.597 11.263 1.00 36.52 147 TYR A C 1
ATOM 1114 O O . TYR A 1 147 ? -78.004 -63.424 12.068 1.00 36.76 147 TYR A O 1
ATOM 1123 N N . VAL A 1 148 ? -79.651 -64.719 11.206 1.00 31.47 148 VAL A N 1
ATOM 1124 C CA . VAL A 1 148 ? -79.320 -65.891 12.014 1.00 31.59 148 VAL A CA 1
ATOM 1125 C C . VAL A 1 148 ? -78.570 -66.827 11.089 1.00 34.16 148 VAL A C 1
ATOM 1126 O O . VAL A 1 148 ? -79.112 -67.254 10.065 1.00 34.44 148 VAL A O 1
ATOM 1130 N N . ILE A 1 149 ? -77.291 -67.076 11.408 1.00 29.42 149 ILE A N 1
ATOM 1131 C CA . ILE A 1 149 ? -76.409 -67.899 10.588 1.00 27.58 149 ILE A CA 1
ATOM 1132 C C . ILE A 1 149 ? -76.194 -69.264 11.202 1.00 30.65 149 ILE A C 1
ATOM 1133 O O . ILE A 1 149 ? -75.880 -69.383 12.387 1.00 30.63 149 ILE A O 1
ATOM 1138 N N . ASN A 1 150 ? -76.40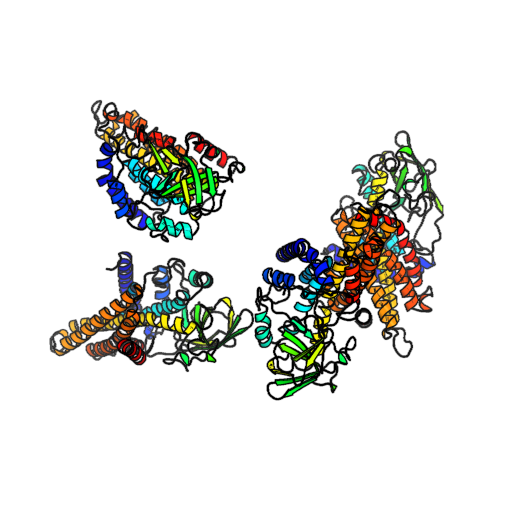0 -70.294 10.381 1.00 26.80 150 ASN A N 1
ATOM 1139 C CA . ASN A 1 150 ? -76.236 -71.687 10.751 1.00 26.47 150 ASN A CA 1
ATOM 1140 C C . ASN A 1 150 ? -75.429 -72.391 9.671 1.00 28.79 150 ASN A C 1
ATOM 1141 O O . ASN A 1 150 ? -75.750 -72.289 8.484 1.00 28.05 150 ASN A O 1
ATOM 1146 N N . GLY A 1 151 ? -74.381 -73.076 10.092 1.00 25.42 151 GLY A N 1
ATOM 1147 C CA . GLY A 1 151 ? -73.539 -73.810 9.170 1.00 23.48 151 GLY A CA 1
ATOM 1148 C C . GLY A 1 151 ? -72.153 -74.107 9.682 1.00 26.09 151 GLY A C 1
ATOM 1149 O O . GLY A 1 151 ? -71.910 -74.139 10.897 1.00 24.56 151 GLY A O 1
ATOM 1150 N N A GLN A 1 152 ? -71.229 -74.354 8.742 0.50 21.84 152 GLN A N 1
ATOM 1151 N N B GLN A 1 152 ? -71.229 -74.297 8.733 0.50 21.40 152 GLN A N 1
ATOM 1152 C CA A GLN A 1 152 ? -69.841 -74.677 9.068 0.50 19.92 152 GLN A CA 1
ATOM 1153 C CA B GLN A 1 152 ? -69.862 -74.733 8.994 0.50 19.30 152 GLN A CA 1
ATOM 1154 C C A GLN A 1 152 ? -68.887 -74.288 7.954 0.50 22.39 152 GLN A C 1
ATOM 1155 C C B GLN A 1 152 ? -68.888 -74.282 7.926 0.50 21.99 152 GLN A C 1
ATOM 1156 O O A GLN A 1 152 ? -69.291 -74.176 6.798 0.50 22.91 152 GLN A O 1
ATOM 1157 O O B GLN A 1 152 ? -69.269 -74.144 6.767 0.50 22.40 152 GLN A O 1
ATOM 1168 N N . LYS A 1 153 ? -67.616 -74.104 8.301 1.00 18.40 153 LYS A N 1
ATOM 1169 C CA . LYS A 1 153 ? -66.564 -73.786 7.325 1.00 17.88 153 LYS A CA 1
ATOM 1170 C C . LYS A 1 153 ? -65.333 -74.578 7.713 1.00 23.53 153 LYS A C 1
ATOM 1171 O O . LYS A 1 153 ? -65.179 -74.917 8.883 1.00 23.30 153 LYS A O 1
ATOM 1177 N N . CYS A 1 154 ? -64.469 -74.907 6.738 1.00 20.77 154 CYS A N 1
ATOM 1178 C CA . CYS A 1 154 ? -63.236 -75.631 7.047 1.00 19.91 154 CYS A CA 1
ATOM 1179 C C . CYS A 1 154 ? -62.082 -75.092 6.230 1.00 21.40 154 CYS A C 1
ATOM 1180 O O . CYS A 1 154 ? -62.306 -74.428 5.210 1.00 18.26 154 CYS A O 1
ATOM 1183 N N . PHE A 1 155 ? -60.840 -75.358 6.702 1.00 18.00 155 PHE A N 1
ATOM 1184 C CA . PHE A 1 155 ? -59.579 -74.916 6.094 1.00 17.75 155 PHE A CA 1
ATOM 1185 C C . PHE A 1 155 ? -59.475 -73.375 6.133 1.00 21.15 155 PHE A C 1
ATOM 1186 O O . PHE A 1 155 ? -58.860 -72.788 5.250 1.00 19.64 155 PHE A O 1
ATOM 1194 N N . ILE A 1 156 ? -60.081 -72.725 7.150 1.00 18.22 156 ILE A N 1
ATOM 1195 C CA . ILE A 1 156 ? -60.092 -71.265 7.220 1.00 16.93 156 ILE A CA 1
ATOM 1196 C C . ILE A 1 156 ? -58.797 -70.734 7.824 1.00 20.43 156 ILE A C 1
ATOM 1197 O O . ILE A 1 156 ? -58.572 -70.866 9.031 1.00 19.18 156 ILE A O 1
ATOM 1202 N N . THR A 1 157 ? -57.932 -70.161 6.982 1.00 19.26 157 THR A N 1
ATOM 1203 C CA . THR A 1 157 ? -56.637 -69.634 7.427 1.00 18.44 157 THR A CA 1
ATOM 1204 C C . THR A 1 157 ? -56.862 -68.514 8.456 1.00 20.77 157 THR A C 1
ATOM 1205 O O . THR A 1 157 ? -57.634 -67.583 8.201 1.00 19.70 157 THR A O 1
ATOM 1209 N N . ASN A 1 158 ? -56.245 -68.658 9.651 1.00 19.82 158 ASN A N 1
ATOM 1210 C CA . ASN A 1 158 ? -56.388 -67.710 10.770 1.00 20.17 158 ASN A CA 1
ATOM 1211 C C . ASN A 1 158 ? -57.836 -67.605 11.286 1.00 22.84 158 ASN A C 1
ATOM 1212 O O . ASN A 1 158 ? -58.166 -66.658 12.006 1.00 24.22 158 ASN A O 1
ATOM 1217 N N . GLY A 1 159 ? -58.661 -68.587 10.932 1.00 19.22 159 GLY A N 1
ATOM 1218 C CA . GLY A 1 159 ? -60.084 -68.608 11.306 1.00 19.25 159 GLY A CA 1
ATOM 1219 C C . GLY A 1 159 ? -60.363 -68.444 12.781 1.00 23.12 159 GLY A C 1
ATOM 1220 O O . GLY A 1 159 ? -61.182 -67.605 13.164 1.00 24.02 159 GLY A O 1
ATOM 1221 N N . SER A 1 160 ? -59.664 -69.216 13.620 1.00 20.34 160 SER A N 1
ATOM 1222 C CA . SER A 1 160 ? -59.868 -69.168 15.077 1.00 21.08 160 SER A CA 1
ATOM 1223 C C . SER A 1 160 ? -59.242 -67.947 15.772 1.00 25.99 160 SER A C 1
ATOM 1224 O O . SER A 1 160 ? -59.493 -67.739 16.962 1.00 27.09 160 SER A O 1
ATOM 1227 N N . VAL A 1 161 ? -58.412 -67.161 15.058 1.00 23.02 161 VAL A N 1
ATOM 1228 C CA . VAL A 1 161 ? -57.736 -66.006 15.670 1.00 22.03 161 VAL A CA 1
ATOM 1229 C C . VAL A 1 161 ? -58.160 -64.670 15.046 1.00 25.32 161 VAL A C 1
ATOM 1230 O O . VAL A 1 161 ? -57.771 -63.614 15.558 1.00 24.46 161 VAL A O 1
ATOM 1234 N N . ALA A 1 162 ? -58.930 -64.708 13.944 1.00 22.32 162 ALA A N 1
ATOM 1235 C CA . ALA A 1 162 ? -59.383 -63.506 13.253 1.00 22.96 162 ALA A CA 1
ATOM 1236 C C . ALA A 1 162 ? -60.350 -62.697 14.105 1.00 24.98 162 ALA A C 1
ATOM 1237 O O . ALA A 1 162 ? -61.266 -63.237 14.726 1.00 23.70 162 ALA A O 1
ATOM 1239 N N . ASP A 1 163 ? -60.145 -61.390 14.115 1.00 22.24 163 ASP A N 1
ATOM 1240 C CA . ASP A 1 163 ? -61.014 -60.468 14.828 1.00 23.64 163 ASP A CA 1
ATOM 1241 C C . ASP A 1 163 ? -62.245 -60.174 13.961 1.00 25.84 163 ASP A C 1
ATOM 1242 O O . ASP A 1 163 ? -63.355 -60.028 14.474 1.00 25.21 163 ASP A O 1
ATOM 1247 N N . VAL A 1 164 ? -62.054 -60.188 12.630 1.00 22.88 164 VAL A N 1
ATOM 1248 C CA . VAL A 1 164 ? -63.103 -59.990 11.625 1.00 21.94 164 VAL A CA 1
ATOM 1249 C C . VAL A 1 164 ? -63.021 -61.141 10.633 1.00 22.47 164 VAL A C 1
ATOM 1250 O O . VAL A 1 164 ? -61.962 -61.372 10.068 1.00 20.97 164 VAL A O 1
ATOM 1254 N N . ILE A 1 165 ? -64.147 -61.828 10.403 1.00 20.58 165 ILE A N 1
ATOM 1255 C CA . ILE A 1 165 ? -64.250 -62.933 9.447 1.00 21.03 165 ILE A CA 1
ATOM 1256 C C . ILE A 1 165 ? -65.308 -62.579 8.422 1.00 25.08 165 ILE A C 1
ATOM 1257 O O . ILE A 1 165 ? -66.435 -62.236 8.805 1.00 24.82 165 ILE A O 1
ATOM 1262 N N . VAL A 1 166 ? -64.981 -62.732 7.129 1.00 20.89 166 VAL A N 1
ATOM 1263 C CA . VAL A 1 166 ? -65.991 -62.555 6.090 1.00 21.05 166 VAL A CA 1
ATOM 1264 C C . VAL A 1 166 ? -66.596 -63.943 5.853 1.00 23.14 166 VAL A C 1
ATOM 1265 O O . VAL A 1 166 ? -65.882 -64.860 5.466 1.00 22.07 166 VAL A O 1
ATOM 1269 N N . VAL A 1 167 ? -67.891 -64.107 6.144 1.00 20.36 167 VAL A N 1
ATOM 1270 C CA . VAL A 1 167 ? -68.550 -65.403 6.003 1.00 20.62 167 VAL A CA 1
ATOM 1271 C C . VAL A 1 167 ? -69.504 -65.367 4.817 1.00 25.44 167 VAL A C 1
ATOM 1272 O O . VAL A 1 167 ? -70.322 -64.444 4.714 1.00 24.69 167 VAL A O 1
ATOM 1276 N N . TYR A 1 168 ? -69.409 -66.384 3.942 1.00 20.89 168 TYR A N 1
ATOM 1277 C CA . TYR A 1 168 ? -70.310 -66.520 2.802 1.00 20.94 168 TYR A CA 1
ATOM 1278 C C . TYR A 1 168 ? -71.368 -67.527 3.167 1.00 24.68 168 TYR A C 1
ATOM 1279 O O . TYR A 1 168 ? -71.059 -68.581 3.725 1.00 22.65 168 TYR A O 1
ATOM 1288 N N . ALA A 1 169 ? -72.631 -67.189 2.891 1.00 21.03 169 ALA A N 1
ATOM 1289 C CA . ALA A 1 169 ? -73.763 -68.039 3.237 1.00 22.75 169 ALA A CA 1
ATOM 1290 C C . ALA A 1 169 ? -74.916 -67.807 2.277 1.00 27.88 169 ALA A C 1
ATOM 1291 O O . ALA A 1 169 ? -75.075 -66.697 1.766 1.00 29.60 169 ALA A O 1
ATOM 1293 N N . TYR A 1 170 ? -75.749 -68.834 2.066 1.00 23.41 170 TYR A N 1
ATOM 1294 C CA . TYR A 1 170 ? -76.947 -68.688 1.241 1.00 23.08 170 TYR A CA 1
ATOM 1295 C C . TYR A 1 170 ? -78.040 -67.930 1.987 1.00 28.38 170 TYR A C 1
ATOM 1296 O O . TYR A 1 170 ? -78.410 -68.314 3.094 1.00 29.17 170 TYR A O 1
ATOM 1305 N N . THR A 1 171 ? -78.546 -66.850 1.380 1.00 24.68 171 THR A N 1
ATOM 1306 C CA . THR A 1 171 ? -79.714 -66.112 1.863 1.00 25.45 171 THR A CA 1
ATOM 1307 C C . THR A 1 171 ? -80.921 -66.637 1.067 1.00 30.54 171 THR A C 1
ATOM 1308 O O . THR A 1 171 ? -82.056 -66.532 1.524 1.00 31.71 171 THR A O 1
ATOM 1312 N N . ASP A 1 172 ? -80.668 -67.236 -0.124 1.00 28.46 172 ASP A N 1
ATOM 1313 C CA . ASP A 1 172 ? -81.730 -67.837 -0.936 1.00 29.07 172 ASP A CA 1
ATOM 1314 C C . ASP A 1 172 ? -81.178 -69.042 -1.701 1.00 33.35 172 ASP A C 1
ATOM 1315 O O . ASP A 1 172 ? -80.656 -68.865 -2.803 1.00 31.45 172 ASP A O 1
ATOM 1320 N N . PRO A 1 173 ? -81.290 -70.271 -1.133 1.00 32.43 173 PRO A N 1
ATOM 1321 C CA . PRO A 1 173 ? -80.759 -71.471 -1.818 1.00 33.09 173 PRO A CA 1
ATOM 1322 C C . PRO A 1 173 ? -81.318 -71.763 -3.206 1.00 40.41 173 PRO A C 1
ATOM 1323 O O . PRO A 1 173 ? -80.618 -72.360 -4.023 1.00 41.10 173 PRO A O 1
ATOM 1327 N N . GLU A 1 174 ? -82.559 -71.345 -3.478 1.00 38.81 174 GLU A N 1
ATOM 1328 C CA . GLU A 1 174 ? -83.200 -71.561 -4.774 1.00 40.27 174 GLU A CA 1
ATOM 1329 C C . GLU A 1 174 ? -82.620 -70.688 -5.908 1.00 45.18 174 GLU A C 1
ATOM 1330 O O . GLU A 1 174 ? -82.821 -71.013 -7.084 1.00 46.01 174 GLU A O 1
ATOM 1336 N N . LYS A 1 175 ? -81.877 -69.610 -5.558 1.00 40.24 175 LYS A N 1
ATOM 1337 C CA . LYS A 1 175 ? -81.316 -68.680 -6.543 1.00 38.55 175 LYS A CA 1
ATOM 1338 C C . LYS A 1 175 ? -79.885 -68.999 -6.981 1.00 39.29 175 LYS A C 1
ATOM 1339 O O . LYS A 1 175 ? -79.353 -68.287 -7.830 1.00 38.26 175 LYS A O 1
ATOM 1345 N N . GLY A 1 176 ? -79.298 -70.070 -6.439 1.00 34.61 176 GLY A N 1
ATOM 1346 C CA . GLY A 1 176 ? -77.952 -70.530 -6.775 1.00 31.93 176 GLY A CA 1
ATOM 1347 C C . GLY A 1 176 ? -76.893 -69.454 -6.673 1.00 33.12 176 GLY A C 1
ATOM 1348 O O . GLY A 1 176 ? -76.718 -68.859 -5.611 1.00 31.11 176 GLY A O 1
ATOM 1349 N N . SER A 1 177 ? -76.211 -69.162 -7.806 1.00 28.80 177 SER A N 1
ATOM 1350 C CA . SER A 1 177 ? -75.166 -68.137 -7.882 1.00 25.48 177 SER A CA 1
ATOM 1351 C C . SER A 1 177 ? -75.655 -66.714 -7.561 1.00 28.08 177 SER A C 1
ATOM 1352 O O . SER A 1 177 ? -74.841 -65.811 -7.366 1.00 26.52 177 SER A O 1
ATOM 1355 N N . LYS A 1 178 ? -76.987 -66.522 -7.494 1.00 26.02 178 LYS A N 1
ATOM 1356 C CA . LYS A 1 178 ? -77.590 -65.235 -7.149 1.00 26.68 178 LYS A CA 1
ATOM 1357 C C . LYS A 1 178 ? -78.224 -65.270 -5.759 1.00 30.19 178 LYS A C 1
ATOM 1358 O O . LYS A 1 178 ? -78.940 -64.341 -5.395 1.00 32.25 178 LYS A O 1
ATOM 1364 N N . GLY A 1 179 ? -77.947 -66.330 -4.995 1.00 25.17 179 GLY A N 1
ATOM 1365 C CA . GLY A 1 179 ? -78.513 -66.510 -3.665 1.00 24.56 179 GLY A CA 1
ATOM 1366 C C . GLY A 1 179 ? -77.558 -66.484 -2.496 1.00 25.27 179 GLY A C 1
ATOM 1367 O O . GLY A 1 179 ? -77.990 -66.708 -1.363 1.00 25.22 179 GLY A O 1
ATOM 1368 N N . ILE A 1 180 ? -76.270 -66.222 -2.739 1.00 21.57 180 ILE A N 1
ATOM 1369 C CA . ILE A 1 180 ? -75.248 -66.167 -1.687 1.00 20.57 180 ILE A CA 1
ATOM 1370 C C . ILE A 1 180 ? -75.037 -64.714 -1.256 1.00 24.95 180 ILE A C 1
ATOM 1371 O O . ILE A 1 180 ? -75.085 -63.807 -2.086 1.00 25.42 180 ILE A O 1
ATOM 1376 N N . SER A 1 181 ? -74.815 -64.507 0.037 1.00 20.71 181 SER A N 1
ATOM 1377 C CA . SER A 1 181 ? -74.526 -63.190 0.597 1.00 20.87 181 SER A CA 1
ATOM 1378 C C . SER A 1 181 ? -73.252 -63.291 1.436 1.00 25.84 181 SER A C 1
ATOM 1379 O O . SER A 1 181 ? -72.839 -64.401 1.802 1.00 24.51 181 SER A O 1
ATOM 1382 N N . ALA A 1 182 ? -72.604 -62.148 1.687 1.00 23.19 182 ALA A N 1
ATOM 1383 C CA . ALA A 1 182 ? -71.364 -62.071 2.466 1.00 22.56 182 ALA A CA 1
ATOM 1384 C C . ALA A 1 182 ? -71.619 -61.244 3.718 1.00 27.36 182 ALA A C 1
ATOM 1385 O O . ALA A 1 182 ? -72.324 -60.239 3.655 1.00 28.10 182 ALA A O 1
ATOM 1387 N N . PHE A 1 183 ? -71.066 -61.681 4.858 1.00 23.96 183 PHE A N 1
ATOM 1388 C CA . PHE A 1 183 ? -71.288 -61.035 6.151 1.00 23.69 183 PHE A CA 1
ATOM 1389 C C . PHE A 1 183 ? -70.029 -60.838 6.942 1.00 26.29 183 PHE A C 1
ATOM 1390 O O . PHE A 1 183 ? -69.156 -61.710 6.967 1.00 26.31 183 PHE A O 1
ATOM 1398 N N . VAL A 1 184 ? -69.969 -59.721 7.660 1.00 22.95 184 VAL A N 1
ATOM 1399 C CA . VAL A 1 184 ? -68.882 -59.458 8.590 1.00 23.44 184 VAL A CA 1
ATOM 1400 C C . VAL A 1 184 ? -69.280 -60.153 9.893 1.00 27.86 184 VAL A C 1
ATOM 1401 O O . VAL A 1 184 ? -70.364 -59.901 10.430 1.00 27.64 184 VAL A O 1
ATOM 1405 N N . VAL A 1 185 ? -68.401 -61.032 10.389 1.00 23.49 185 VAL A N 1
ATOM 1406 C CA . VAL A 1 185 ? -68.630 -61.747 11.646 1.00 23.07 185 VAL A CA 1
ATOM 1407 C C . VAL A 1 185 ? -67.471 -61.435 12.564 1.00 27.65 185 VAL A C 1
ATOM 1408 O O . VAL A 1 185 ? -66.320 -61.676 12.201 1.00 28.02 185 VAL A O 1
ATOM 1412 N N . GLU A 1 186 ? -67.772 -60.899 13.757 1.00 25.71 186 GLU A N 1
ATOM 1413 C CA . GLU A 1 186 ? -66.711 -60.545 14.693 1.00 25.17 186 GLU A CA 1
ATOM 1414 C C . GLU A 1 186 ? -66.356 -61.667 15.634 1.00 29.69 186 GLU A C 1
ATOM 1415 O O . GLU A 1 186 ? -67.229 -62.439 16.029 1.00 31.25 186 GLU A O 1
ATOM 1421 N N . LYS A 1 187 ? -65.091 -61.704 16.073 1.00 25.56 187 LYS A N 1
ATOM 1422 C CA . LYS A 1 187 ? -64.652 -62.613 17.129 1.00 25.41 187 LYS A CA 1
ATOM 1423 C C . LYS A 1 187 ? -65.490 -62.262 18.391 1.00 30.84 187 LYS A C 1
ATOM 1424 O O . LYS A 1 187 ? -65.784 -61.086 18.650 1.00 30.90 187 LYS A O 1
ATOM 1430 N N . GLY A 1 188 ? -65.906 -63.279 19.129 1.00 27.66 188 GLY A N 1
ATOM 1431 C CA . GLY A 1 188 ? -66.705 -63.062 20.330 1.00 29.20 188 GLY A CA 1
ATOM 1432 C C . GLY A 1 188 ? -68.204 -63.067 20.101 1.00 33.56 188 GLY A C 1
ATOM 1433 O O . GLY A 1 188 ? -68.948 -62.949 21.066 1.00 34.35 188 GLY A O 1
ATOM 1434 N N . THR A 1 189 ? -68.666 -63.244 18.835 1.00 29.09 189 THR A N 1
ATOM 1435 C CA . THR A 1 189 ? -70.097 -63.308 18.532 1.00 29.00 189 THR A CA 1
ATOM 1436 C C . THR A 1 189 ? -70.674 -64.621 19.101 1.00 31.74 189 THR A C 1
ATOM 1437 O O . THR A 1 189 ? -70.163 -65.690 18.749 1.00 30.05 189 THR A O 1
ATOM 1441 N N . PRO A 1 190 ? -71.754 -64.573 19.925 1.00 29.14 190 PRO A N 1
ATOM 1442 C CA . PRO A 1 190 ? -72.349 -65.826 20.429 1.00 29.07 190 PRO A CA 1
ATOM 1443 C C . PRO A 1 190 ? -72.842 -66.690 19.266 1.00 31.37 190 PRO A C 1
ATOM 1444 O O . PRO A 1 190 ? -73.445 -66.184 18.306 1.00 30.99 190 PRO A O 1
ATOM 1448 N N . GLY A 1 191 ? -72.534 -67.977 19.343 1.00 27.88 191 GLY A N 1
ATOM 1449 C CA . GLY A 1 191 ? -72.872 -68.910 18.274 1.00 27.25 191 GLY A CA 1
ATOM 1450 C C . GLY A 1 191 ? -71.708 -69.226 17.358 1.00 29.01 191 GLY A C 1
ATOM 1451 O O . GLY A 1 191 ? -71.808 -70.152 16.561 1.00 28.63 191 GLY A O 1
ATOM 1452 N N . LEU A 1 192 ? -70.612 -68.446 17.436 1.00 27.32 192 LEU A N 1
ATOM 1453 C CA . LEU A 1 192 ? -69.388 -68.699 16.675 1.00 26.75 192 LEU A CA 1
ATOM 1454 C C . LEU A 1 192 ? -68.576 -69.715 17.500 1.00 30.09 192 LEU A C 1
ATOM 1455 O O . LEU A 1 192 ? -68.198 -69.427 18.639 1.00 28.70 192 LEU A O 1
ATOM 1460 N N . VAL A 1 193 ? -68.390 -70.925 16.950 1.00 26.51 193 VAL A N 1
ATOM 1461 C CA . VAL A 1 193 ? -67.688 -72.033 17.607 1.00 26.09 193 VAL A CA 1
ATOM 1462 C C . VAL A 1 193 ? -66.459 -72.447 16.791 1.00 30.25 193 VAL A C 1
ATOM 1463 O O . VAL A 1 193 ? -66.546 -72.581 15.573 1.00 28.57 193 VAL A O 1
ATOM 1467 N N . TYR A 1 194 ? -65.312 -72.647 17.465 1.00 26.65 194 TYR A N 1
ATOM 1468 C CA . TYR A 1 194 ? -64.092 -73.080 16.798 1.00 26.22 194 TYR A CA 1
ATOM 1469 C C . TYR A 1 194 ? -63.943 -74.575 16.915 1.00 30.60 194 TYR A C 1
ATOM 1470 O O . TYR A 1 194 ? -64.131 -75.144 17.994 1.00 31.91 194 TYR A O 1
ATOM 1479 N N . GLY A 1 195 ? -63.619 -75.201 15.803 1.00 26.91 195 GLY A N 1
ATOM 1480 C CA . GLY A 1 195 ? -63.365 -76.632 15.759 1.00 26.22 195 GLY A CA 1
ATOM 1481 C C . GLY A 1 195 ? -61.875 -76.894 15.909 1.00 31.33 195 GLY A C 1
ATOM 1482 O O . GLY A 1 195 ? -61.184 -76.192 16.646 1.00 29.57 195 GLY A O 1
ATOM 1483 N N . ARG A 1 196 ? -61.362 -77.870 15.177 1.00 30.08 196 ARG A N 1
ATOM 1484 C CA . ARG A 1 196 ? -59.942 -78.239 15.215 1.00 30.26 196 ARG A CA 1
ATOM 1485 C C . ARG A 1 196 ? -59.088 -77.342 14.341 1.00 34.32 196 ARG A C 1
ATOM 1486 O O . ARG A 1 196 ? -59.601 -76.741 13.391 1.00 33.62 196 ARG A O 1
ATOM 1494 N N A ASN A 1 197 ? -57.780 -77.273 14.680 0.50 31.55 197 ASN A N 1
ATOM 1495 N N B ASN A 1 197 ? -57.778 -77.248 14.650 0.50 31.57 197 ASN A N 1
ATOM 1496 C CA A ASN A 1 197 ? -56.708 -76.626 13.938 0.50 31.61 197 ASN A CA 1
ATOM 1497 C CA B ASN A 1 197 ? -56.790 -76.525 13.854 0.50 31.71 197 ASN A CA 1
ATOM 1498 C C A ASN A 1 197 ? -56.010 -77.821 13.301 0.50 35.90 197 ASN A C 1
ATOM 1499 C C B ASN A 1 197 ? -55.919 -77.634 13.251 0.50 35.74 197 ASN A C 1
ATOM 1500 O O A ASN A 1 197 ? -55.325 -78.586 13.981 0.50 35.45 197 ASN A O 1
ATOM 1501 O O B ASN A 1 197 ? -55.025 -78.171 13.908 0.50 34.87 197 ASN A O 1
ATOM 1510 N N . GLU A 1 198 ? -56.274 -78.034 12.022 1.00 32.78 198 GLU A N 1
ATOM 1511 C CA . GLU A 1 198 ? -55.752 -79.185 11.292 1.00 33.58 198 GLU A CA 1
ATOM 1512 C C . GLU A 1 198 ? -54.212 -79.248 11.094 1.00 32.69 198 GLU A C 1
ATOM 1513 O O . GLU A 1 198 ? -53.553 -78.235 10.894 1.00 31.72 198 GLU A O 1
ATOM 1519 N N . SER A 1 199 ? -53.666 -80.474 11.259 1.00 28.19 199 SER A N 1
ATOM 1520 C CA . SER A 1 199 ? -52.247 -80.823 11.121 1.00 26.45 199 SER A CA 1
ATOM 1521 C C . SER A 1 199 ? -51.976 -81.085 9.643 1.00 25.34 199 SER A C 1
ATOM 1522 O O . SER A 1 199 ? -52.506 -82.030 9.067 1.00 22.89 199 SER A O 1
ATOM 1525 N N . LYS A 1 200 ? -51.105 -80.264 9.060 1.00 20.80 200 LYS A N 1
ATOM 1526 C CA . LYS A 1 200 ? -50.812 -80.271 7.636 1.00 19.85 200 LYS A CA 1
ATOM 1527 C C . LYS A 1 200 ? -49.420 -80.765 7.290 1.00 20.17 200 LYS A C 1
ATOM 1528 O O . LYS A 1 200 ? -48.520 -80.762 8.136 1.00 19.94 200 LYS A O 1
ATOM 1534 N N . MET A 1 201 ? -49.236 -81.124 6.004 1.00 16.57 201 MET A N 1
ATOM 1535 C CA . MET A 1 201 ? -47.953 -81.548 5.456 1.00 13.98 201 MET A CA 1
ATOM 1536 C C . MET A 1 201 ? -46.928 -80.419 5.522 1.00 19.48 201 MET A C 1
ATOM 1537 O O . MET A 1 201 ? -45.757 -80.670 5.835 1.00 17.88 20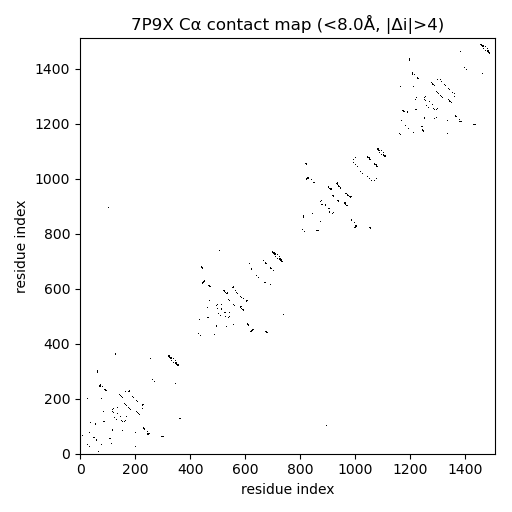1 MET A O 1
ATOM 1542 N N . GLY A 1 202 ? -47.370 -79.209 5.175 1.00 17.58 202 GLY A N 1
ATOM 1543 C CA . GLY A 1 202 ? -46.529 -78.025 5.120 1.00 17.76 202 GLY A CA 1
ATOM 1544 C C . GLY A 1 202 ? -47.265 -76.782 5.567 1.00 21.36 202 GLY A C 1
ATOM 1545 O O . GLY A 1 202 ? -48.384 -76.866 6.111 1.00 18.92 202 GLY A O 1
ATOM 1546 N N . MET A 1 203 ? -46.642 -75.618 5.323 1.00 17.52 203 MET A N 1
ATOM 1547 C CA . MET A 1 203 ? -47.077 -74.305 5.812 1.00 18.24 203 MET A CA 1
ATOM 1548 C C . MET A 1 203 ? -47.569 -74.463 7.264 1.00 19.99 203 MET A C 1
ATOM 1549 O O . MET A 1 203 ? -48.676 -74.074 7.629 1.00 21.30 203 MET A O 1
ATOM 1554 N N . ARG A 1 204 ? -46.737 -75.150 8.072 1.00 17.26 204 ARG A N 1
ATOM 1555 C CA . ARG A 1 204 ? -47.090 -75.512 9.451 1.00 15.68 204 ARG A CA 1
ATOM 1556 C C . ARG A 1 204 ? -47.119 -74.317 10.408 1.00 19.77 204 ARG A C 1
ATOM 1557 O O . ARG A 1 204 ? -47.798 -74.375 11.448 1.00 20.55 204 ARG A O 1
ATOM 1565 N N . GLY A 1 205 ? -46.441 -73.230 10.037 1.00 16.77 205 GLY A N 1
ATOM 1566 C CA . GLY A 1 205 ? -46.424 -72.020 10.855 1.00 18.04 205 GLY A CA 1
ATOM 1567 C C . GLY A 1 205 ? -47.644 -71.178 10.559 1.00 22.23 205 GLY A C 1
ATOM 1568 O O . GLY A 1 205 ? -47.538 -69.993 10.259 1.00 22.19 205 GLY A O 1
ATOM 1569 N N . SER A 1 206 ? -48.832 -71.803 10.651 1.00 21.07 206 SER A N 1
ATOM 1570 C CA . SER A 1 206 ? -50.083 -71.147 10.319 1.00 21.16 206 SER A CA 1
ATOM 1571 C C . SER A 1 206 ? -51.208 -71.726 11.182 1.00 29.37 206 SER A C 1
ATOM 1572 O O . SER A 1 206 ? -50.966 -72.626 12.012 1.00 32.37 206 SER A O 1
ATOM 1575 N N . ILE A 1 207 ? -52.414 -71.185 11.033 1.00 22.64 207 ILE A N 1
ATOM 1576 C CA . ILE A 1 207 ? -53.600 -71.660 11.738 1.00 23.40 207 ILE A CA 1
ATOM 1577 C C . ILE A 1 207 ? -54.617 -71.916 10.647 1.00 27.09 207 ILE A C 1
ATOM 1578 O O . ILE A 1 207 ? -54.817 -71.044 9.801 1.00 25.84 207 ILE A O 1
ATOM 1583 N N . ASN A 1 208 ? -55.177 -73.139 10.613 1.00 23.92 208 ASN A N 1
ATOM 1584 C CA . ASN A 1 208 ? -56.157 -73.558 9.614 1.00 24.61 208 ASN A CA 1
ATOM 1585 C C . ASN A 1 208 ? -57.330 -74.164 10.344 1.00 27.83 208 ASN A C 1
ATOM 1586 O O . ASN A 1 208 ? -57.254 -75.284 10.838 1.00 28.45 208 ASN A O 1
ATOM 1591 N N . SER A 1 209 ? -58.402 -73.372 10.467 1.00 21.47 209 SER A N 1
ATOM 1592 C CA . SER A 1 209 ? -59.524 -73.662 11.335 1.00 20.14 209 SER A CA 1
ATOM 1593 C C . SER A 1 209 ? -60.806 -74.176 10.741 1.00 23.86 209 SER A C 1
ATOM 1594 O O . SER A 1 209 ? -61.215 -73.771 9.659 1.00 22.81 209 SER A O 1
ATOM 1597 N N . GLU A 1 210 ? -61.517 -74.974 11.552 1.00 24.14 210 GLU A N 1
ATOM 1598 C CA . GLU A 1 210 ? -62.883 -75.375 11.287 1.00 24.10 210 GLU A CA 1
ATOM 1599 C C . GLU A 1 210 ? -63.693 -74.319 12.050 1.00 28.28 210 GLU A C 1
ATOM 1600 O O . GLU A 1 210 ? -63.355 -74.003 13.205 1.00 27.80 210 GLU A O 1
ATOM 1606 N N . LEU A 1 211 ? -64.782 -73.809 11.447 1.00 24.53 211 LEU A N 1
ATOM 1607 C CA . LEU A 1 211 ? -65.677 -72.865 12.130 1.00 24.65 211 LEU A CA 1
ATOM 1608 C C . LEU A 1 211 ? -67.079 -73.431 12.090 1.00 27.65 211 LEU A C 1
ATOM 1609 O O . LEU A 1 211 ? -67.455 -74.052 11.096 1.00 25.70 211 LEU A O 1
ATOM 1614 N N . PHE A 1 212 ? -67.839 -73.235 13.170 1.00 23.85 212 PHE A N 1
ATOM 1615 C CA . PHE A 1 212 ? -69.229 -73.667 13.258 1.00 25.08 212 PHE A CA 1
ATOM 1616 C C . PHE A 1 212 ? -70.061 -72.467 13.660 1.00 28.23 212 PHE A C 1
ATOM 1617 O O . PHE A 1 212 ? -69.623 -71.674 14.493 1.00 28.33 212 PHE A O 1
ATOM 1625 N N . PHE A 1 213 ? -71.247 -72.319 13.049 1.00 24.32 213 PHE A N 1
ATOM 1626 C CA . PHE A 1 213 ? -72.169 -71.232 13.356 1.00 24.98 213 PHE A CA 1
ATOM 1627 C C . PHE A 1 213 ? -73.433 -71.895 13.844 1.00 30.37 213 PHE A C 1
ATOM 1628 O O . PHE A 1 213 ? -74.066 -72.630 13.092 1.00 30.71 213 PHE A O 1
ATOM 1636 N N . GLU A 1 214 ? -73.723 -71.748 15.143 1.00 28.72 214 GLU A N 1
ATOM 1637 C CA . GLU A 1 214 ? -74.865 -72.386 15.799 1.00 30.00 214 GLU A CA 1
ATOM 1638 C C . GLU A 1 214 ? -75.796 -71.288 16.275 1.00 33.75 214 GLU A C 1
ATOM 1639 O O . GLU A 1 214 ? -75.523 -70.640 17.295 1.00 31.85 214 GLU A O 1
ATOM 1645 N N . ASN A 1 215 ? -76.856 -71.008 15.469 1.00 32.39 215 ASN A N 1
ATOM 1646 C CA . ASN A 1 215 ? -77.822 -69.921 15.679 1.00 34.04 215 ASN A CA 1
ATOM 1647 C C . ASN A 1 215 ? -77.090 -68.600 15.965 1.00 36.30 215 ASN A C 1
ATOM 1648 O O . ASN A 1 215 ? -77.421 -67.861 16.898 1.00 36.83 215 ASN A O 1
ATOM 1653 N N . MET A 1 216 ? -76.038 -68.346 15.163 1.00 31.22 216 MET A N 1
ATOM 1654 C CA . MET A 1 216 ? -75.191 -67.183 15.319 1.00 29.55 216 MET A CA 1
ATOM 1655 C C . MET A 1 216 ? -75.876 -65.931 14.780 1.00 33.30 216 MET A C 1
ATOM 1656 O O . MET A 1 216 ? -76.091 -65.807 13.572 1.00 32.57 216 MET A O 1
ATOM 1661 N N . GLU A 1 217 ? -76.207 -64.996 15.681 1.00 31.49 217 GLU A N 1
ATOM 1662 C CA . GLU A 1 217 ? -76.873 -63.749 15.302 1.00 31.52 217 GLU A CA 1
ATOM 1663 C C . GLU A 1 217 ? -75.882 -62.650 14.982 1.00 37.13 217 GLU A C 1
ATOM 1664 O O . GLU A 1 217 ? -74.984 -62.356 15.775 1.00 37.63 217 GLU A O 1
ATOM 1670 N N . VAL A 1 218 ? -76.008 -62.084 13.789 1.00 33.19 218 VAL A N 1
ATOM 1671 C CA . VAL A 1 218 ? -75.171 -60.968 13.387 1.00 32.68 218 VAL A CA 1
ATOM 1672 C C . VAL A 1 218 ? -76.059 -59.772 13.031 1.00 36.51 218 VAL A C 1
ATOM 1673 O O . VAL A 1 218 ? -77.121 -59.965 12.429 1.00 35.83 218 VAL A O 1
ATOM 1677 N N . PRO A 1 219 ? -75.648 -58.528 13.366 1.00 34.53 219 PRO A N 1
ATOM 1678 C CA . PRO A 1 219 ? -76.455 -57.369 12.973 1.00 35.29 219 PRO A CA 1
ATOM 1679 C C . PRO A 1 219 ? -76.776 -57.372 11.475 1.00 37.30 219 PRO A C 1
ATOM 1680 O O . PRO A 1 219 ? -75.922 -57.750 10.671 1.00 34.78 219 PRO A O 1
ATOM 1684 N N . ALA A 1 220 ? -78.014 -56.986 11.097 1.00 35.10 220 ALA A N 1
ATOM 1685 C CA . ALA A 1 220 ? -78.418 -56.945 9.685 1.00 34.75 220 ALA A CA 1
ATOM 1686 C C . ALA A 1 220 ? -77.519 -55.996 8.889 1.00 37.79 220 ALA A C 1
ATOM 1687 O O . ALA A 1 220 ? -77.291 -56.236 7.707 1.00 36.22 220 ALA A O 1
ATOM 1689 N N . GLU A 1 221 ? -76.970 -54.947 9.556 1.00 34.58 221 GLU A N 1
ATOM 1690 C CA . GLU A 1 221 ? -76.049 -53.979 8.955 1.00 33.65 221 GLU A CA 1
ATOM 1691 C C . GLU A 1 221 ? -74.628 -54.552 8.706 1.00 33.38 221 GLU A C 1
ATOM 1692 O O . GLU A 1 221 ? -73.780 -53.839 8.175 1.00 31.05 221 GLU A O 1
ATOM 1698 N N . ASN A 1 222 ? -74.379 -55.830 9.065 1.00 28.50 222 ASN A N 1
ATOM 1699 C CA . ASN A 1 222 ? -73.084 -56.492 8.841 1.00 26.82 222 ASN A CA 1
ATOM 1700 C C . ASN A 1 222 ? -72.995 -57.148 7.454 1.00 30.24 222 ASN A C 1
ATOM 1701 O O . ASN A 1 222 ? -71.929 -57.662 7.087 1.00 28.58 222 ASN A O 1
ATOM 1706 N N . ILE A 1 223 ? -74.097 -57.109 6.671 1.00 27.26 223 ILE A N 1
ATOM 1707 C CA . ILE A 1 223 ? -74.097 -57.657 5.318 1.00 27.45 223 ILE A CA 1
ATOM 1708 C C . ILE A 1 223 ? -73.203 -56.790 4.414 1.00 30.67 223 ILE A C 1
ATOM 1709 O O . ILE A 1 223 ? -73.246 -55.545 4.501 1.00 29.32 223 ILE A O 1
ATOM 1714 N N . ILE A 1 224 ? -72.388 -57.455 3.580 1.00 25.90 224 ILE A N 1
ATOM 1715 C CA . ILE A 1 224 ? -71.490 -56.803 2.634 1.00 25.25 224 ILE A CA 1
ATOM 1716 C C . ILE A 1 224 ? -72.218 -56.738 1.297 1.00 30.34 224 ILE A C 1
ATOM 1717 O O . ILE A 1 224 ? -72.473 -57.775 0.688 1.00 28.84 224 ILE A O 1
ATOM 1722 N N . GLY A 1 225 ? -72.607 -55.527 0.888 1.00 30.49 225 GLY A N 1
ATOM 1723 C CA . GLY A 1 225 ? -73.364 -55.345 -0.348 1.00 30.68 225 GLY A CA 1
ATOM 1724 C C . GLY A 1 225 ? -74.794 -55.833 -0.213 1.00 35.26 225 GLY A C 1
ATOM 1725 O O . GLY A 1 225 ? -75.244 -56.136 0.898 1.00 34.38 225 GLY A O 1
ATOM 1726 N N . ALA A 1 226 ? -75.511 -55.937 -1.334 1.00 32.04 226 ALA A N 1
ATOM 1727 C CA . ALA A 1 226 ? -76.911 -56.371 -1.321 1.00 33.06 226 ALA A CA 1
ATOM 1728 C C . ALA A 1 226 ? -77.003 -57.889 -1.210 1.00 34.42 226 ALA A C 1
ATOM 1729 O O . ALA A 1 226 ? -76.045 -58.585 -1.547 1.00 33.18 226 ALA A O 1
ATOM 1731 N N . GLU A 1 227 ? -78.169 -58.404 -0.769 1.00 31.04 227 GLU A N 1
ATOM 1732 C CA . GLU A 1 227 ? -78.426 -59.838 -0.690 1.00 30.20 227 GLU A CA 1
ATOM 1733 C C . GLU A 1 227 ? -78.279 -60.447 -2.084 1.00 31.46 227 GLU A C 1
ATOM 1734 O O . GLU A 1 227 ? -78.751 -59.865 -3.068 1.00 29.85 227 GLU A O 1
ATOM 1740 N N . GLY A 1 228 ? -77.598 -61.584 -2.161 1.00 27.72 228 GLY A N 1
ATOM 1741 C CA . GLY A 1 228 ? -77.425 -62.292 -3.422 1.00 27.15 228 GLY A CA 1
ATOM 1742 C C . GLY A 1 228 ? -76.219 -61.915 -4.252 1.00 29.09 228 GLY A C 1
ATOM 1743 O O . GLY A 1 228 ? -75.950 -62.569 -5.259 1.00 27.53 228 GLY A O 1
ATOM 1744 N N . THR A 1 229 ? -75.491 -60.865 -3.847 1.00 25.28 229 THR A N 1
ATOM 1745 C CA . THR A 1 229 ? -74.283 -60.409 -4.543 1.00 24.54 229 THR A CA 1
ATOM 1746 C C . THR A 1 229 ? -73.002 -61.065 -3.979 1.00 27.46 229 THR A C 1
ATOM 1747 O O . THR A 1 229 ? -71.904 -60.738 -4.439 1.00 26.55 229 THR A O 1
ATOM 1751 N N . GLY A 1 230 ? -73.146 -61.950 -2.991 1.00 23.32 230 GLY A N 1
ATOM 1752 C CA . GLY A 1 230 ? -72.018 -62.623 -2.344 1.00 23.01 230 GLY A CA 1
ATOM 1753 C C . GLY A 1 230 ? -71.150 -63.485 -3.242 1.00 25.66 230 GLY A C 1
ATOM 1754 O O . GLY A 1 230 ? -69.930 -63.513 -3.066 1.00 24.65 230 GLY A O 1
ATOM 1755 N N . PHE A 1 231 ? -71.760 -64.220 -4.199 1.00 22.19 231 PHE A N 1
ATOM 1756 C CA . PHE A 1 231 ? -70.953 -65.069 -5.076 1.00 22.14 231 PHE A CA 1
ATOM 1757 C C . PHE A 1 231 ? -70.033 -64.239 -5.969 1.00 23.97 231 PHE A C 1
ATOM 1758 O O . PHE A 1 231 ? -68.843 -64.552 -6.038 1.00 22.43 231 PHE A O 1
ATOM 1766 N N . ALA A 1 232 ? -70.532 -63.120 -6.520 1.00 23.58 232 ALA A N 1
ATOM 1767 C CA . ALA A 1 232 ? -69.732 -62.201 -7.346 1.00 23.53 232 ALA A CA 1
ATOM 1768 C C . ALA A 1 232 ? -68.594 -61.607 -6.515 1.00 25.13 232 ALA A C 1
ATOM 1769 O O . ALA A 1 232 ? -67.469 -61.525 -7.008 1.00 24.81 232 ALA A O 1
ATOM 1771 N N . ASN A 1 233 ? -68.880 -61.243 -5.236 1.00 22.50 233 ASN A N 1
ATOM 1772 C CA . ASN A 1 233 ? -67.915 -60.681 -4.292 1.00 21.09 233 ASN A CA 1
ATOM 1773 C C . ASN A 1 233 ? -66.801 -61.708 -4.034 1.00 24.70 233 ASN A C 1
ATOM 1774 O O . ASN A 1 233 ? -65.610 -61.369 -4.093 1.00 22.18 233 ASN A O 1
ATOM 1779 N N . LEU A 1 234 ? -67.195 -62.981 -3.808 1.00 20.73 234 LEU A N 1
ATOM 1780 C CA . LEU A 1 234 ? -66.256 -64.079 -3.591 1.00 19.30 234 LEU A CA 1
ATOM 1781 C C . LEU A 1 234 ? -65.391 -64.299 -4.838 1.00 21.82 234 LEU A C 1
ATOM 1782 O O . LEU A 1 234 ? -64.170 -64.347 -4.730 1.00 18.96 234 LEU A O 1
ATOM 1787 N N . MET A 1 235 ? -66.017 -64.381 -6.022 1.00 20.41 235 MET A N 1
ATOM 1788 C CA . MET A 1 235 ? -65.296 -64.610 -7.276 1.00 20.43 235 MET A CA 1
ATOM 1789 C C . MET A 1 235 ? -64.293 -63.492 -7.565 1.00 23.41 235 MET A C 1
ATOM 1790 O O . MET A 1 235 ? -63.183 -63.787 -7.984 1.00 21.57 235 MET A O 1
ATOM 1795 N N . GLN A 1 236 ? -64.658 -62.228 -7.293 1.00 21.15 236 GLN A N 1
ATOM 1796 C CA . GLN A 1 236 ? -63.757 -61.083 -7.459 1.00 19.82 236 GLN A CA 1
ATOM 1797 C C . GLN A 1 236 ? -62.570 -61.222 -6.497 1.00 22.48 236 GLN A C 1
ATOM 1798 O O . GLN A 1 236 ? -61.427 -61.017 -6.905 1.00 22.35 236 GLN A O 1
ATOM 1804 N N . THR A 1 237 ? -62.834 -61.590 -5.234 1.00 18.85 237 THR A N 1
ATOM 1805 C CA . THR A 1 237 ? -61.776 -61.793 -4.232 1.00 18.65 237 THR A CA 1
ATOM 1806 C C . THR A 1 237 ? -60.804 -62.908 -4.663 1.00 21.64 237 THR A C 1
ATOM 1807 O O . THR A 1 237 ? -59.589 -62.726 -4.518 1.00 20.94 237 THR A O 1
ATOM 1811 N N . LEU A 1 238 ? -61.330 -64.010 -5.234 1.00 20.64 238 LEU A N 1
ATOM 1812 C CA . LEU A 1 238 ? -60.500 -65.143 -5.677 1.00 21.98 238 LEU A CA 1
ATOM 1813 C C . LEU A 1 238 ? -59.604 -64.781 -6.844 1.00 25.06 238 LEU A C 1
ATOM 1814 O O . LEU A 1 238 ? -58.462 -65.237 -6.883 1.00 25.13 238 LEU A O 1
ATOM 1819 N N . SER A 1 239 ? -60.073 -63.913 -7.754 1.00 21.19 239 SER A N 1
ATOM 1820 C CA . SER A 1 239 ? -59.257 -63.430 -8.881 1.00 21.50 239 SER A CA 1
ATOM 1821 C C . SER A 1 239 ? -57.994 -62.757 -8.359 1.00 25.48 239 SER A C 1
ATOM 1822 O O . SER A 1 239 ? -56.914 -62.979 -8.893 1.00 25.09 239 SER A O 1
ATOM 1825 N N . THR A 1 240 ? -58.125 -61.957 -7.288 1.00 20.76 240 THR A N 1
ATOM 1826 C CA . THR A 1 240 ? -56.988 -61.304 -6.680 1.00 19.48 240 THR A CA 1
ATOM 1827 C C . THR A 1 240 ? -56.134 -62.279 -5.875 1.00 20.12 240 THR A C 1
ATOM 1828 O O . THR A 1 240 ? -54.909 -62.272 -6.019 1.00 20.80 240 THR A O 1
ATOM 1832 N N A ASN A 1 241 ? -56.745 -63.088 -4.984 0.50 15.34 241 ASN A N 1
ATOM 1833 N N B ASN A 1 241 ? -56.794 -63.108 -5.042 0.50 15.79 241 ASN A N 1
ATOM 1834 C CA A ASN A 1 241 ? -55.935 -63.971 -4.137 0.50 14.75 241 ASN A CA 1
ATOM 1835 C CA B ASN A 1 241 ? -56.193 -64.113 -4.160 0.50 15.64 241 ASN A CA 1
ATOM 1836 C C A ASN A 1 241 ? -55.157 -65.025 -4.956 0.50 18.08 241 ASN A C 1
ATOM 1837 C C B ASN A 1 241 ? -55.259 -65.052 -4.934 0.50 19.02 241 ASN A C 1
ATOM 1838 O O A ASN A 1 241 ? -54.093 -65.451 -4.513 0.50 17.29 241 ASN A O 1
ATOM 1839 O O B ASN A 1 241 ? -54.214 -65.450 -4.424 0.50 18.68 241 ASN A O 1
ATOM 1848 N N . ARG A 1 242 ? -55.640 -65.385 -6.169 1.00 15.98 242 ARG A N 1
ATOM 1849 C CA . ARG A 1 242 ? -54.882 -66.307 -7.031 1.00 15.31 242 ARG A CA 1
ATOM 1850 C C . ARG A 1 242 ? -53.534 -65.698 -7.445 1.00 17.77 242 ARG A C 1
ATOM 1851 O O . ARG A 1 242 ? -52.540 -66.417 -7.495 1.00 16.46 242 ARG A O 1
ATOM 1859 N N . VAL A 1 243 ? -53.475 -64.370 -7.607 1.00 15.03 243 VAL A N 1
ATOM 1860 C CA . VAL A 1 243 ? -52.216 -63.690 -7.935 1.00 15.40 243 VAL A CA 1
ATOM 1861 C C . VAL A 1 243 ? -51.297 -63.697 -6.685 1.00 15.62 243 VAL A C 1
ATOM 1862 O O . VAL A 1 243 ? -50.080 -63.815 -6.819 1.00 14.56 243 VAL A O 1
ATOM 1866 N N . PHE A 1 244 ? -51.888 -63.595 -5.470 1.00 15.52 244 PHE A N 1
ATOM 1867 C CA . PHE A 1 244 ? -51.098 -63.651 -4.237 1.00 13.96 244 PHE A CA 1
ATOM 1868 C C . PHE A 1 244 ? -50.478 -65.029 -4.077 1.00 16.69 244 PHE A C 1
ATOM 1869 O O . PHE A 1 244 ? -49.306 -65.128 -3.693 1.00 16.36 244 PHE A O 1
ATOM 1877 N N . CYS A 1 245 ? -51.257 -66.076 -4.358 1.00 14.40 245 CYS A N 1
ATOM 1878 C CA . CYS A 1 245 ? -50.782 -67.467 -4.321 1.00 13.85 245 CYS A CA 1
ATOM 1879 C C . CYS A 1 245 ? -49.627 -67.601 -5.326 1.00 14.82 245 CYS A C 1
ATOM 1880 O O . CYS A 1 245 ? -48.590 -68.167 -4.992 1.00 14.17 245 CYS A O 1
ATOM 1883 N N . ALA A 1 246 ? -49.829 -67.106 -6.559 1.00 12.65 246 ALA A N 1
ATOM 1884 C CA . ALA A 1 246 ? -48.792 -67.149 -7.584 1.00 12.68 246 ALA A CA 1
ATOM 1885 C C . ALA A 1 246 ? -47.498 -66.502 -7.070 1.00 15.22 246 ALA A C 1
ATOM 1886 O O . ALA A 1 246 ? -46.446 -67.109 -7.163 1.00 15.45 246 ALA A O 1
ATOM 1888 N N . ALA A 1 247 ? -47.583 -65.273 -6.501 1.00 12.23 247 ALA A N 1
ATOM 1889 C CA . ALA A 1 247 ? -46.408 -64.568 -5.981 1.00 11.63 247 ALA A CA 1
ATOM 1890 C C . ALA A 1 247 ? -45.713 -65.373 -4.881 1.00 14.10 247 ALA A C 1
ATOM 1891 O O . ALA A 1 247 ? -44.471 -65.458 -4.858 1.00 13.38 247 ALA A O 1
ATOM 1893 N N . GLN A 1 248 ? -46.496 -65.926 -3.937 1.00 11.29 248 GLN A N 1
ATOM 1894 C CA . GLN A 1 248 ? -45.907 -66.743 -2.861 1.00 12.91 248 GLN A CA 1
ATOM 1895 C C . GLN A 1 248 ? -45.166 -67.963 -3.477 1.00 14.19 248 GLN A C 1
ATOM 1896 O O . GLN A 1 248 ? -44.013 -68.219 -3.123 1.00 13.70 248 GLN A O 1
ATOM 1902 N N . ALA A 1 249 ? -45.788 -68.616 -4.474 1.00 12.40 249 ALA A N 1
ATOM 1903 C CA . ALA A 1 249 ? -45.191 -69.785 -5.161 1.00 13.34 249 ALA A CA 1
ATOM 1904 C C . ALA A 1 249 ? -43.895 -69.407 -5.897 1.00 14.71 249 ALA A C 1
ATOM 1905 O O . ALA A 1 249 ? -42.930 -70.152 -5.839 1.00 13.67 249 ALA A O 1
ATOM 1907 N N . VAL A 1 250 ? -43.855 -68.214 -6.556 1.00 12.58 250 VAL A N 1
ATOM 1908 C CA . VAL A 1 250 ? -42.637 -67.744 -7.232 1.00 13.13 250 VAL A CA 1
ATOM 1909 C C . VAL A 1 250 ? -41.529 -67.640 -6.160 1.00 15.91 250 VAL A C 1
ATOM 1910 O O . VAL A 1 250 ? -40.393 -68.068 -6.400 1.00 15.07 250 VAL A O 1
ATOM 1914 N N . GLY A 1 251 ? -41.872 -67.060 -4.993 1.00 13.31 251 GLY A N 1
ATOM 1915 C CA . GLY A 1 251 ? -40.917 -66.907 -3.902 1.00 12.83 251 GLY A CA 1
ATOM 1916 C C . GLY A 1 251 ? -40.397 -68.245 -3.408 1.00 15.31 251 GLY A C 1
ATOM 1917 O O . GLY A 1 251 ? -39.185 -68.439 -3.300 1.00 13.32 251 GLY A O 1
ATOM 1918 N N . ILE A 1 252 ? -41.298 -69.191 -3.157 1.00 12.77 252 ILE A N 1
ATOM 1919 C CA . ILE A 1 252 ? -40.910 -70.543 -2.690 1.00 12.33 252 ILE A CA 1
ATOM 1920 C C . ILE A 1 252 ? -39.924 -71.167 -3.677 1.00 14.23 252 ILE A C 1
ATOM 1921 O O . ILE A 1 252 ? -38.859 -71.618 -3.269 1.00 13.34 252 ILE A O 1
ATOM 1926 N N . ALA A 1 253 ? -40.262 -71.120 -4.952 1.00 11.85 253 ALA A N 1
ATOM 1927 C CA . ALA A 1 253 ? -39.438 -71.685 -6.027 1.00 11.01 253 ALA A CA 1
ATOM 1928 C C . ALA A 1 253 ? -38.059 -71.005 -6.042 1.00 15.51 253 ALA A C 1
ATOM 1929 O O . ALA A 1 253 ? -37.034 -71.691 -6.065 1.00 14.31 253 ALA A O 1
ATOM 1931 N N . GLN A 1 254 ? -38.032 -69.666 -5.944 1.00 12.00 254 GLN A N 1
ATOM 1932 C CA . GLN A 1 254 ? -36.770 -68.918 -5.917 1.00 13.45 254 GLN A CA 1
ATOM 1933 C C . GLN A 1 254 ? -35.899 -69.293 -4.716 1.00 15.69 254 GLN A C 1
ATOM 1934 O O . GLN A 1 254 ? -34.685 -69.462 -4.871 1.00 14.26 254 GLN A O 1
ATOM 1940 N N . GLY A 1 255 ? -36.503 -69.386 -3.534 1.00 13.86 255 GLY A N 1
ATOM 1941 C CA . GLY A 1 255 ? -35.768 -69.716 -2.314 1.00 15.56 255 GLY A CA 1
ATOM 1942 C C . GLY A 1 255 ? -35.122 -71.092 -2.396 1.00 17.26 255 GLY A C 1
ATOM 1943 O O . GLY A 1 255 ? -33.963 -71.267 -2.005 1.00 18.85 255 GLY A O 1
ATOM 1944 N N . ALA A 1 256 ? -35.844 -72.050 -2.990 1.00 15.10 256 ALA A N 1
ATOM 1945 C CA . ALA A 1 256 ? -35.371 -73.430 -3.163 1.00 14.28 256 ALA A CA 1
ATOM 1946 C C . ALA A 1 256 ? -34.234 -73.430 -4.186 1.00 17.97 256 ALA A C 1
ATOM 1947 O O . ALA A 1 256 ? -33.191 -74.036 -3.950 1.00 17.01 256 ALA A O 1
ATOM 1949 N N . LEU A 1 257 ? -34.423 -72.693 -5.297 1.00 13.53 257 LEU A N 1
ATOM 1950 C CA . LEU A 1 257 ? -33.402 -72.542 -6.319 1.00 12.53 257 LEU A CA 1
ATOM 1951 C C . LEU A 1 257 ? -32.120 -71.928 -5.712 1.00 16.74 257 LEU A C 1
ATOM 1952 O O . LEU A 1 257 ? -31.019 -72.401 -6.000 1.00 15.55 257 LEU A O 1
ATOM 1957 N N . ASP A 1 258 ? -32.252 -70.872 -4.881 1.00 12.69 258 ASP A N 1
ATOM 1958 C CA . ASP A 1 258 ? -31.073 -70.246 -4.270 1.00 13.12 258 ASP A CA 1
ATOM 1959 C C . ASP A 1 258 ? -30.256 -71.263 -3.451 1.00 17.35 258 ASP A C 1
ATOM 1960 O O . ASP A 1 258 ? -29.014 -71.265 -3.535 1.00 16.39 258 ASP A O 1
ATOM 1965 N N . ILE A 1 259 ? -30.941 -72.115 -2.663 1.00 15.50 259 ILE A N 1
ATOM 1966 C CA . ILE A 1 259 ? -30.244 -73.129 -1.864 1.00 15.28 259 ILE A CA 1
ATOM 1967 C C . ILE A 1 259 ? -29.540 -74.141 -2.774 1.00 18.00 259 ILE A C 1
ATOM 1968 O O . ILE A 1 259 ? -28.358 -74.468 -2.556 1.00 16.23 259 ILE A O 1
ATOM 1973 N N . ALA A 1 260 ? -30.249 -74.594 -3.819 1.00 14.49 260 ALA A N 1
ATOM 1974 C CA . ALA A 1 260 ? -29.699 -75.549 -4.801 1.00 13.66 260 ALA A CA 1
ATOM 1975 C C . ALA A 1 260 ? -28.430 -74.975 -5.472 1.00 16.18 260 ALA A C 1
ATOM 1976 O O . ALA A 1 260 ? -27.388 -75.649 -5.510 1.00 15.19 260 ALA A O 1
ATOM 1978 N N . VAL A 1 261 ? -28.512 -73.716 -5.963 1.00 13.12 261 VAL A N 1
ATOM 1979 C CA . VAL A 1 261 ? -27.385 -73.067 -6.640 1.00 13.28 261 VAL A CA 1
ATOM 1980 C C . VAL A 1 261 ? -26.166 -73.005 -5.719 1.00 15.3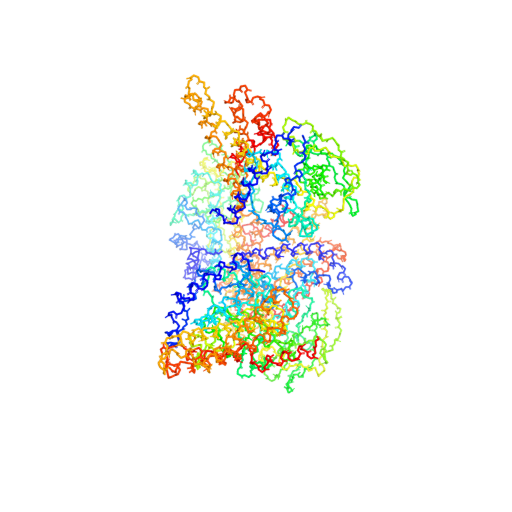6 261 VAL A C 1
ATOM 1981 O O . VAL A 1 261 ? -25.075 -73.413 -6.121 1.00 15.75 261 VAL A O 1
ATOM 1985 N N . ARG A 1 262 ? -26.366 -72.539 -4.476 1.00 16.17 262 ARG A N 1
ATOM 1986 C CA . ARG A 1 262 ? -25.260 -72.432 -3.517 1.00 17.32 262 ARG A CA 1
ATOM 1987 C C . ARG A 1 262 ? -24.626 -73.808 -3.248 1.00 19.06 262 ARG A C 1
ATOM 1988 O O . ARG A 1 262 ? -23.399 -73.928 -3.202 1.00 17.70 262 ARG A O 1
ATOM 1996 N N . HIS A 1 263 ? -25.472 -74.842 -3.140 1.00 15.70 263 HIS A N 1
ATOM 1997 C CA . HIS A 1 263 ? -24.994 -76.202 -2.914 1.00 15.26 263 HIS A CA 1
ATOM 1998 C C . HIS A 1 263 ? -24.119 -76.686 -4.077 1.00 19.56 263 HIS A C 1
ATOM 1999 O O . HIS A 1 263 ? -23.061 -77.252 -3.818 1.00 19.17 263 HIS A O 1
ATOM 2006 N N . THR A 1 264 ? -24.513 -76.411 -5.345 1.00 16.12 264 THR A N 1
ATOM 2007 C CA . THR A 1 264 ? -23.703 -76.866 -6.496 1.00 16.51 264 THR A CA 1
ATOM 2008 C C . THR A 1 264 ? -22.316 -76.247 -6.486 1.00 19.56 264 THR A C 1
ATOM 2009 O O . THR A 1 264 ? -21.370 -76.841 -6.978 1.00 20.33 264 THR A O 1
ATOM 2013 N N . GLN A 1 265 ? -22.217 -75.011 -5.977 1.00 17.65 265 GLN A N 1
ATOM 2014 C CA . GLN A 1 265 ? -20.956 -74.295 -5.904 1.00 19.25 265 GLN A CA 1
ATOM 2015 C C . GLN A 1 265 ? -20.037 -74.808 -4.788 1.00 26.41 265 GLN A C 1
ATOM 2016 O O . GLN A 1 265 ? -18.806 -74.781 -4.947 1.00 27.46 265 GLN A O 1
ATOM 2022 N N . ASP A 1 266 ? -20.617 -75.275 -3.677 1.00 22.86 266 ASP A N 1
ATOM 2023 C CA . ASP A 1 266 ? -19.865 -75.738 -2.510 1.00 22.51 266 ASP A CA 1
ATOM 2024 C C . ASP A 1 266 ? -19.603 -77.243 -2.459 1.00 24.44 266 ASP A C 1
ATOM 2025 O O . ASP A 1 266 ? -18.581 -77.670 -1.902 1.00 24.33 266 ASP A O 1
ATOM 2030 N N . ARG A 1 267 ? -20.532 -78.041 -2.987 1.00 18.16 267 ARG A N 1
ATOM 2031 C CA . ARG A 1 267 ? -20.456 -79.502 -2.942 1.00 18.06 267 ARG A CA 1
ATOM 2032 C C . ARG A 1 267 ? -19.500 -80.059 -3.978 1.00 21.50 267 ARG A C 1
ATOM 2033 O O . ARG A 1 267 ? -19.758 -79.944 -5.169 1.00 20.19 267 ARG A O 1
ATOM 2041 N N . VAL A 1 268 ? -18.433 -80.714 -3.511 1.00 18.93 268 VAL A N 1
ATOM 2042 C CA . VAL A 1 268 ? -17.436 -81.320 -4.384 1.00 18.11 268 VAL A CA 1
ATOM 2043 C C . VAL A 1 268 ? -17.665 -82.827 -4.478 1.00 22.40 268 VAL A C 1
ATOM 2044 O O . VAL A 1 268 ? -17.685 -83.526 -3.456 1.00 20.72 268 VAL A O 1
ATOM 2048 N N . GLN A 1 269 ? -17.792 -83.329 -5.716 1.00 20.17 269 GLN A N 1
ATOM 2049 C CA . GLN A 1 269 ? -17.839 -84.761 -6.035 1.00 19.27 269 GLN A CA 1
ATOM 2050 C C . GLN A 1 269 ? -17.145 -84.894 -7.365 1.00 24.43 269 GLN A C 1
ATOM 2051 O O . GLN A 1 269 ? -17.253 -83.984 -8.210 1.00 22.97 269 GLN A O 1
ATOM 2057 N N . PHE A 1 270 ? -16.391 -85.989 -7.537 1.00 22.36 270 PHE A N 1
ATOM 2058 C CA . PHE A 1 270 ? -15.610 -86.261 -8.759 1.00 21.92 270 PHE A CA 1
ATOM 2059 C C . PHE A 1 270 ? -14.531 -85.181 -8.977 1.00 25.30 270 PHE A C 1
ATOM 2060 O O . PHE A 1 270 ? -14.210 -84.829 -10.113 1.00 24.13 270 PHE A O 1
ATOM 2068 N N . GLY A 1 271 ? -13.978 -84.690 -7.857 1.00 22.26 271 GLY A N 1
ATOM 2069 C CA . GLY A 1 271 ? -12.849 -83.769 -7.820 1.00 23.00 271 GLY A CA 1
ATOM 2070 C C . GLY A 1 271 ? -13.113 -82.299 -8.042 1.00 26.73 271 GLY A C 1
ATOM 2071 O O . GLY A 1 271 ? -12.182 -81.501 -7.972 1.00 26.63 271 GLY A O 1
ATOM 2072 N N . LYS A 1 272 ? -14.377 -81.911 -8.301 1.00 22.82 272 LYS A N 1
ATOM 2073 C CA . LYS A 1 272 ? -14.706 -80.499 -8.542 1.00 22.25 272 LYS A CA 1
ATOM 2074 C C . LYS A 1 272 ? -16.088 -80.208 -7.963 1.00 24.59 272 LYS A C 1
ATOM 2075 O O . LYS A 1 272 ? -16.868 -81.150 -7.790 1.00 22.73 272 LYS A O 1
ATOM 2081 N N . PRO A 1 273 ? -16.486 -78.928 -7.749 1.00 20.77 273 PRO A N 1
ATOM 2082 C CA . PRO A 1 273 ? -17.883 -78.670 -7.337 1.00 19.18 273 PRO A CA 1
ATOM 2083 C C . PRO A 1 273 ? -18.829 -79.272 -8.370 1.00 21.37 273 PRO A C 1
ATOM 2084 O O . PRO A 1 273 ? -18.484 -79.321 -9.561 1.00 20.28 273 PRO A O 1
ATOM 2088 N N . ILE A 1 274 ? -19.998 -79.773 -7.923 1.00 17.20 274 ILE A N 1
ATOM 2089 C CA . ILE A 1 274 ? -20.973 -80.426 -8.810 1.00 17.78 274 ILE A CA 1
ATOM 2090 C C . ILE A 1 274 ? -21.551 -79.454 -9.866 1.00 21.38 274 ILE A C 1
ATOM 2091 O O . ILE A 1 274 ? -22.099 -79.912 -10.876 1.00 20.39 274 ILE A O 1
ATOM 2096 N N . ALA A 1 275 ? -21.358 -78.131 -9.672 1.00 19.00 275 ALA A N 1
ATOM 2097 C CA . ALA A 1 275 ? -21.735 -77.104 -10.653 1.00 18.02 275 ALA A CA 1
ATOM 2098 C C . ALA A 1 275 ? -21.024 -77.327 -11.997 1.00 22.38 275 ALA A C 1
ATOM 2099 O O . ALA A 1 275 ? -21.512 -76.870 -13.026 1.00 21.79 275 ALA A O 1
ATOM 2101 N N . HIS A 1 276 ? -19.855 -78.022 -11.983 1.00 18.83 276 HIS A N 1
ATOM 2102 C CA . HIS A 1 276 ? -19.111 -78.312 -13.208 1.00 21.17 276 HIS A CA 1
ATOM 2103 C C . HIS A 1 276 ? -19.735 -79.442 -14.047 1.00 24.71 276 HIS A C 1
ATOM 2104 O O . HIS A 1 276 ? -19.316 -79.647 -15.185 1.00 24.74 276 HIS A O 1
ATOM 2111 N N . LEU A 1 277 ? -20.714 -80.191 -13.480 1.00 20.47 277 LEU A N 1
ATOM 2112 C CA . LEU A 1 277 ? -21.325 -81.317 -14.182 1.00 20.32 277 LEU A CA 1
ATOM 2113 C C . LEU A 1 277 ? -22.460 -80.797 -15.043 1.00 19.67 277 LEU A C 1
ATOM 2114 O O . LEU A 1 277 ? -23.346 -80.102 -14.540 1.00 17.26 277 LEU A O 1
ATOM 2119 N N . ALA A 1 278 ? -22.427 -81.137 -16.343 1.00 18.88 278 ALA A N 1
ATOM 2120 C CA . ALA A 1 278 ? -23.440 -80.680 -17.298 1.00 18.47 278 ALA A CA 1
ATOM 2121 C C . ALA A 1 278 ? -24.872 -81.028 -16.860 1.00 18.98 278 ALA A C 1
ATOM 2122 O O . ALA A 1 278 ? -25.707 -80.136 -16.914 1.00 16.58 278 ALA A O 1
ATOM 2124 N N . PRO A 1 279 ? -25.202 -82.250 -16.347 1.00 17.10 279 PRO A N 1
ATOM 2125 C CA . PRO A 1 279 ? -26.596 -82.502 -15.946 1.00 17.15 279 PRO A CA 1
ATOM 2126 C C . PRO A 1 279 ? -27.082 -81.603 -14.819 1.00 17.00 279 PRO A C 1
ATOM 2127 O O . PRO A 1 279 ? -28.262 -81.272 -14.791 1.00 16.08 279 PRO A O 1
ATOM 2131 N N . VAL A 1 280 ? -26.186 -81.211 -13.910 1.00 15.49 280 VAL A N 1
ATOM 2132 C CA . VAL A 1 280 ? -26.506 -80.296 -12.815 1.00 15.04 280 VAL A CA 1
ATOM 2133 C C . VAL A 1 280 ? -26.785 -78.886 -13.398 1.00 17.86 280 VAL A C 1
ATOM 2134 O O . VAL A 1 280 ? -27.795 -78.269 -13.064 1.00 16.24 280 VAL A O 1
ATOM 2138 N N . GLN A 1 281 ? -25.951 -78.440 -14.339 1.00 14.97 281 GLN A N 1
ATOM 2139 C CA . GLN A 1 281 ? -26.177 -77.165 -15.052 1.00 14.41 281 GLN A CA 1
ATOM 2140 C C . GLN A 1 281 ? -27.551 -77.167 -15.750 1.00 15.62 281 GLN A C 1
ATOM 2141 O O . GLN A 1 281 ? -28.254 -76.163 -15.703 1.00 15.59 281 GLN A O 1
ATOM 2147 N N . PHE A 1 282 ? -27.933 -78.299 -16.383 1.00 13.66 282 PHE A N 1
ATOM 2148 C CA . PHE A 1 282 ? -29.217 -78.397 -17.089 1.00 13.90 282 PHE A CA 1
ATOM 2149 C C . PHE A 1 282 ? -30.387 -78.328 -16.130 1.00 16.43 282 PHE A C 1
ATOM 2150 O O . PHE A 1 282 ? -31.364 -77.634 -16.423 1.00 14.86 282 PHE A O 1
ATOM 2158 N N . MET A 1 283 ? -30.271 -79.010 -14.969 1.00 14.46 283 MET A N 1
ATOM 2159 C CA . MET A 1 283 ? -31.310 -79.006 -13.934 1.00 14.48 283 MET A CA 1
ATOM 2160 C C . MET A 1 283 ? -31.549 -77.562 -13.457 1.00 16.93 283 MET A C 1
ATOM 2161 O O . MET A 1 283 ? -32.682 -77.094 -13.445 1.00 14.98 283 MET A O 1
ATOM 2166 N N . VAL A 1 284 ? -30.473 -76.866 -13.111 1.00 13.42 284 VAL A N 1
ATOM 2167 C CA . VAL A 1 284 ? -30.507 -75.475 -12.643 1.00 14.07 284 VAL A CA 1
ATOM 2168 C C . VAL A 1 284 ? -31.053 -74.558 -13.756 1.00 15.14 284 VAL A C 1
ATOM 2169 O O . VAL A 1 284 ? -31.883 -73.699 -13.470 1.00 16.09 284 VAL A O 1
ATOM 2173 N N . ALA A 1 285 ? -30.663 -74.786 -15.026 1.00 13.47 285 ALA A N 1
ATOM 2174 C CA . ALA A 1 285 ? -31.175 -73.987 -16.146 1.00 12.77 285 ALA A CA 1
ATOM 2175 C C . ALA A 1 285 ? -32.689 -74.122 -16.222 1.00 14.15 285 ALA A C 1
ATOM 2176 O O . ALA A 1 285 ? -33.392 -73.114 -16.290 1.00 12.83 285 ALA A O 1
ATOM 2178 N N . ASP A 1 286 ? -33.190 -75.376 -16.137 1.00 13.03 286 ASP A N 1
ATOM 2179 C CA . ASP A 1 286 ? -34.636 -75.612 -16.217 1.00 13.00 286 ASP A CA 1
ATOM 2180 C C . ASP A 1 286 ? -35.384 -75.012 -15.037 1.00 13.46 286 ASP A C 1
ATOM 2181 O O . ASP A 1 286 ? -36.458 -74.423 -15.226 1.00 12.81 286 ASP A O 1
ATOM 2186 N N . MET A 1 287 ? -34.842 -75.158 -13.829 1.00 12.32 287 MET A N 1
ATOM 2187 C CA . MET A 1 287 ? -35.464 -74.586 -12.629 1.00 10.47 287 MET A CA 1
ATOM 2188 C C . MET A 1 287 ? -35.529 -73.060 -12.750 1.00 14.90 287 MET A C 1
ATOM 2189 O O . MET A 1 287 ? -36.609 -72.483 -12.630 1.00 14.82 287 MET A O 1
ATOM 2194 N N . ALA A 1 288 ? -34.390 -72.402 -13.048 1.00 12.63 288 ALA A N 1
ATOM 2195 C CA . ALA A 1 288 ? -34.376 -70.930 -13.136 1.00 13.36 288 ALA A CA 1
ATOM 2196 C C . ALA A 1 288 ? -35.305 -70.391 -14.228 1.00 16.12 288 ALA A C 1
ATOM 2197 O O . ALA A 1 288 ? -35.948 -69.365 -14.044 1.00 14.14 288 ALA A O 1
ATOM 2199 N N . THR A 1 289 ? -35.347 -71.065 -15.384 1.00 15.04 289 THR A N 1
ATOM 2200 C CA . THR A 1 289 ? -36.179 -70.607 -16.495 1.00 15.24 289 THR A CA 1
ATOM 2201 C C . THR A 1 289 ? -37.650 -70.623 -16.066 1.00 16.34 289 THR A C 1
ATOM 2202 O O . THR A 1 289 ? -38.384 -69.689 -16.359 1.00 14.90 289 THR A O 1
ATOM 2206 N N . ALA A 1 290 ? -38.069 -71.703 -15.376 1.00 13.87 290 ALA A N 1
ATOM 2207 C CA . ALA A 1 290 ? -39.464 -71.827 -14.932 1.00 11.56 290 ALA A CA 1
ATOM 2208 C C . ALA A 1 290 ? -39.803 -70.782 -13.863 1.00 15.21 290 ALA A C 1
ATOM 2209 O O . ALA A 1 290 ? -40.905 -70.223 -13.896 1.00 15.41 290 ALA A O 1
ATOM 2211 N N . VAL A 1 291 ? -38.845 -70.467 -12.961 1.00 11.76 291 VAL A N 1
ATOM 2212 C CA . VAL A 1 291 ? -39.068 -69.464 -11.926 1.00 11.86 291 VAL A CA 1
ATOM 2213 C C . VAL A 1 291 ? -39.227 -68.091 -12.612 1.00 15.10 291 VAL A C 1
ATOM 2214 O O . VAL A 1 291 ? -40.166 -67.350 -12.303 1.00 14.88 291 VAL A O 1
ATOM 2218 N N . GLU A 1 292 ? -38.341 -67.774 -13.569 1.00 12.71 292 GLU A N 1
ATOM 2219 C CA . GLU A 1 292 ? -38.422 -66.468 -14.241 1.00 11.91 292 GLU A CA 1
ATOM 2220 C C . GLU A 1 292 ? -39.738 -66.309 -15.022 1.00 16.82 292 GLU A C 1
ATOM 2221 O O . GLU A 1 292 ? -40.369 -65.253 -14.947 1.00 17.22 292 GLU A O 1
ATOM 2227 N N . ALA A 1 293 ? -40.153 -67.352 -15.738 1.00 13.48 293 ALA A N 1
ATOM 2228 C CA . ALA A 1 293 ? -41.383 -67.329 -16.524 1.00 14.11 293 ALA A CA 1
ATOM 2229 C C . ALA A 1 293 ? -42.576 -67.132 -15.606 1.00 16.04 293 ALA A C 1
ATOM 2230 O O . ALA A 1 293 ? -43.432 -66.289 -15.897 1.00 15.22 293 ALA A O 1
ATOM 2232 N N . SER A 1 294 ? -42.585 -67.848 -14.463 1.00 13.70 294 SER A N 1
ATOM 2233 C CA . SER A 1 294 ? -43.664 -67.738 -13.476 1.00 13.30 294 SER A CA 1
ATOM 2234 C C . SER A 1 294 ? -43.690 -66.310 -12.889 1.00 16.16 294 SER A C 1
ATOM 2235 O O . SER A 1 294 ? -44.761 -65.757 -12.699 1.00 14.24 294 SER A O 1
ATOM 2238 N N . ARG A 1 295 ? -42.503 -65.742 -12.606 1.00 11.72 295 ARG A N 1
ATOM 2239 C CA . ARG A 1 295 ? -42.375 -64.388 -12.076 1.00 13.09 295 ARG A CA 1
ATOM 2240 C C . ARG A 1 295 ? -42.935 -63.354 -13.064 1.00 16.12 295 ARG A C 1
ATOM 2241 O O . ARG A 1 295 ? -43.677 -62.457 -12.665 1.00 15.69 295 ARG A O 1
ATOM 2249 N N . LEU A 1 296 ? -42.599 -63.488 -14.361 1.00 14.61 296 LEU A N 1
ATOM 2250 C CA . LEU A 1 296 ? -43.079 -62.533 -15.364 1.00 14.22 296 LEU A CA 1
ATOM 2251 C C . LEU A 1 296 ? -44.600 -62.617 -15.526 1.00 15.19 296 LEU A C 1
ATOM 2252 O O . LEU A 1 296 ? -45.256 -61.581 -15.587 1.00 15.28 296 LEU A O 1
ATOM 2257 N N . LEU A 1 297 ? -45.159 -63.834 -15.519 1.00 15.32 297 LEU A N 1
ATOM 2258 C CA . LEU A 1 297 ? -46.615 -64.022 -15.621 1.00 15.36 297 LEU A CA 1
ATOM 2259 C C . LEU A 1 297 ? -47.325 -63.403 -14.414 1.00 17.40 297 LEU A C 1
ATOM 2260 O O . LEU A 1 297 ? -48.361 -62.736 -14.574 1.00 17.00 297 LEU A O 1
ATOM 2265 N N . THR A 1 298 ? -46.779 -63.658 -13.203 1.00 13.90 298 THR A N 1
ATOM 2266 C CA . THR A 1 298 ? -47.342 -63.155 -11.958 1.00 13.02 298 THR A CA 1
ATOM 2267 C C . THR A 1 298 ? -47.344 -61.617 -11.941 1.00 17.39 298 THR A C 1
ATOM 2268 O O . THR A 1 298 ? -48.351 -61.003 -11.600 1.00 16.94 298 THR A O 1
ATOM 2272 N N . ARG A 1 299 ? -46.211 -61.001 -12.316 1.00 15.55 299 ARG A N 1
ATOM 2273 C CA . ARG A 1 299 ? -46.103 -59.534 -12.325 1.00 16.55 299 ARG A CA 1
ATOM 2274 C C . ARG A 1 299 ? -47.074 -58.912 -13.338 1.00 20.86 299 ARG A C 1
ATOM 2275 O O . ARG A 1 299 ? -47.717 -57.902 -13.038 1.00 19.37 299 ARG A O 1
ATOM 2283 N N . LYS A 1 300 ? -47.242 -59.553 -14.504 1.00 17.60 300 LYS A N 1
ATOM 2284 C CA . LYS A 1 300 ? -48.195 -59.087 -15.504 1.00 17.46 300 LYS A CA 1
ATOM 2285 C C . LYS A 1 300 ? -49.615 -59.153 -14.927 1.00 20.20 300 LYS A C 1
ATOM 2286 O O . LYS A 1 300 ? -50.350 -58.177 -15.012 1.00 21.47 300 LYS A O 1
ATOM 2292 N N . ALA A 1 301 ? -49.983 -60.289 -14.313 1.00 16.27 301 ALA A N 1
ATOM 2293 C CA . ALA A 1 301 ? -51.317 -60.464 -13.732 1.00 15.04 301 ALA A CA 1
ATOM 2294 C C . ALA A 1 301 ? -51.593 -59.404 -12.654 1.00 19.22 301 ALA A C 1
ATOM 2295 O O . ALA A 1 301 ? -52.686 -58.816 -12.628 1.00 18.37 301 ALA A O 1
ATOM 2297 N N . ALA A 1 302 ? -50.582 -59.126 -11.787 1.00 15.83 302 ALA A N 1
ATOM 2298 C CA . ALA A 1 302 ? -50.696 -58.132 -10.697 1.00 15.56 302 ALA A CA 1
ATOM 2299 C C . ALA A 1 302 ? -50.914 -56.714 -11.250 1.00 20.23 302 ALA A C 1
ATOM 2300 O O . ALA A 1 302 ? -51.803 -55.995 -10.789 1.00 22.35 302 ALA A O 1
ATOM 2302 N N . GLU A 1 303 ? -50.152 -56.346 -12.288 1.00 17.04 303 GLU A N 1
ATOM 2303 C CA . GLU A 1 303 ? -50.271 -55.049 -12.977 1.00 17.96 303 GLU A CA 1
ATOM 2304 C C . GLU A 1 303 ? -51.664 -54.892 -13.584 1.00 22.53 303 GLU A C 1
ATOM 2305 O O . GLU A 1 303 ? -52.287 -53.837 -13.431 1.00 24.35 303 GLU A O 1
ATOM 2311 N N . LEU A 1 304 ? -52.174 -55.942 -14.241 1.00 18.16 304 LEU A N 1
ATOM 2312 C CA . LEU A 1 304 ? -53.522 -55.945 -14.829 1.00 19.19 304 LEU A CA 1
ATOM 2313 C C . LEU A 1 304 ? -54.619 -55.749 -13.777 1.00 24.15 304 LEU A C 1
ATOM 2314 O O . LEU A 1 304 ? -55.568 -54.986 -14.019 1.00 23.24 304 LEU A O 1
ATOM 2319 N N . LEU A 1 305 ? -54.462 -56.373 -12.587 1.00 20.67 305 LEU A N 1
ATOM 2320 C CA . LEU A 1 305 ? -55.420 -56.200 -11.484 1.00 20.40 305 LEU A CA 1
ATOM 2321 C C . LEU A 1 305 ? -55.429 -54.747 -11.021 1.00 23.09 305 LEU A C 1
ATOM 2322 O O . LEU A 1 305 ? -56.506 -54.173 -10.878 1.00 22.54 305 LEU A O 1
ATOM 2327 N N . ASP A 1 306 ? -54.235 -54.140 -10.824 1.00 19.74 306 ASP A N 1
ATOM 2328 C CA . ASP A 1 306 ? -54.105 -52.739 -10.404 1.00 20.53 306 ASP A CA 1
ATOM 2329 C C . ASP A 1 306 ? -54.719 -51.791 -11.432 1.00 25.85 306 ASP A C 1
ATOM 2330 O O . ASP A 1 306 ? -55.295 -50.764 -11.055 1.00 26.11 306 ASP A O 1
ATOM 2335 N N . ASP A 1 307 ? -54.608 -52.149 -12.728 1.00 23.92 307 ASP A N 1
ATOM 2336 C CA . ASP A 1 307 ? -55.153 -51.360 -13.847 1.00 25.48 307 ASP A CA 1
ATOM 2337 C C . ASP A 1 307 ? -56.662 -51.518 -14.017 1.00 31.48 307 ASP A C 1
ATOM 2338 O O . ASP A 1 307 ? -57.263 -50.769 -14.795 1.00 31.36 307 ASP A O 1
ATOM 2343 N N . GLY A 1 308 ? -57.255 -52.483 -13.308 1.00 29.76 308 GLY A N 1
ATOM 2344 C CA . GLY A 1 308 ? -58.675 -52.815 -13.395 1.00 30.58 308 GLY A CA 1
ATOM 2345 C C . GLY A 1 308 ? -59.028 -53.411 -14.746 1.00 34.79 308 GLY A C 1
ATOM 2346 O O . GLY A 1 308 ? -60.168 -53.283 -15.209 1.00 34.96 308 GLY A O 1
ATOM 2347 N N . ASP A 1 309 ? -58.034 -54.058 -15.396 1.00 29.72 309 ASP A N 1
ATOM 2348 C CA . ASP A 1 309 ? -58.165 -54.657 -16.717 1.00 29.67 309 ASP A CA 1
ATOM 2349 C C . ASP A 1 309 ? -58.881 -56.006 -16.657 1.00 34.53 309 ASP A C 1
ATOM 2350 O O . ASP A 1 309 ? -58.529 -56.851 -15.829 1.00 32.91 309 ASP A O 1
ATOM 2355 N N . LYS A 1 310 ? -59.863 -56.216 -17.556 1.00 36.07 310 LYS A N 1
ATOM 2356 C CA . LYS A 1 310 ? -60.644 -57.463 -17.625 1.00 35.60 310 LYS A CA 1
ATOM 2357 C C . LYS A 1 310 ? -59.766 -58.704 -17.867 1.00 33.70 310 LYS A C 1
ATOM 2358 O O . LYS A 1 310 ? -60.079 -59.775 -17.350 1.00 33.43 310 LYS A O 1
ATOM 2364 N N . LYS A 1 311 ? -58.626 -58.525 -18.572 1.00 27.39 311 LYS A N 1
ATOM 2365 C CA . LYS A 1 311 ? -57.643 -59.587 -18.865 1.00 24.46 311 LYS A CA 1
ATOM 2366 C C . LYS A 1 311 ? -57.013 -60.173 -17.594 1.00 25.03 311 LYS A C 1
ATOM 2367 O O . LYS A 1 311 ? -56.441 -61.269 -17.652 1.00 21.55 311 LYS A O 1
ATOM 2373 N N . ALA A 1 312 ? -57.105 -59.463 -16.449 1.00 22.24 312 ALA A N 1
ATOM 2374 C CA . ALA A 1 312 ? -56.532 -59.930 -15.179 1.00 21.49 312 ALA A CA 1
ATOM 2375 C C . ALA A 1 312 ? -57.007 -61.340 -14.755 1.00 24.49 312 ALA A C 1
ATOM 2376 O O . ALA A 1 312 ? -56.240 -62.070 -14.148 1.00 22.96 312 ALA A O 1
ATOM 2378 N N . VAL A 1 313 ? -58.266 -61.715 -15.066 1.00 21.81 313 VAL A N 1
ATOM 2379 C CA . VAL A 1 313 ? -58.788 -63.043 -14.727 1.00 22.92 313 VAL A CA 1
ATOM 2380 C C . VAL A 1 313 ? -58.006 -64.138 -15.463 1.00 23.30 313 VAL A C 1
ATOM 2381 O O . VAL A 1 313 ? -57.539 -65.097 -14.847 1.00 20.86 313 VAL A O 1
ATOM 2385 N N . LEU A 1 314 ? -57.824 -63.964 -16.766 1.00 20.12 314 LEU A N 1
ATOM 2386 C CA . LEU A 1 314 ? -57.095 -64.928 -17.577 1.00 19.63 314 LEU A CA 1
ATOM 2387 C C . LEU A 1 314 ? -55.626 -65.014 -17.137 1.00 19.73 314 LEU A C 1
ATOM 2388 O O . LEU A 1 314 ? -55.106 -66.113 -16.870 1.00 16.94 314 LEU A O 1
ATOM 2393 N N . TYR A 1 315 ? -54.964 -63.846 -17.028 1.00 16.60 315 TYR A N 1
ATOM 2394 C CA . TYR A 1 315 ? -53.531 -63.854 -16.710 1.00 15.85 315 TYR A CA 1
ATOM 2395 C C . TYR A 1 315 ? -53.246 -64.274 -15.261 1.00 18.14 315 TYR A C 1
ATOM 2396 O O . TYR A 1 315 ? -52.230 -64.919 -15.027 1.00 17.86 315 TYR A O 1
ATOM 2405 N N . GLY A 1 316 ? -54.156 -63.975 -14.338 1.00 16.28 316 GLY A N 1
ATOM 2406 C CA . GLY A 1 316 ? -54.005 -64.411 -12.951 1.00 16.11 316 GLY A CA 1
ATOM 2407 C C . GLY A 1 316 ? -54.154 -65.925 -12.833 1.00 17.22 316 GLY A C 1
ATOM 2408 O O . GLY A 1 316 ? -53.444 -66.577 -12.053 1.00 15.89 316 GLY A O 1
ATOM 2409 N N . SER A 1 317 ? -55.094 -66.493 -13.598 1.00 15.42 317 SER A N 1
ATOM 2410 C CA . SER A 1 317 ? -55.348 -67.943 -13.602 1.00 14.69 317 SER A CA 1
ATOM 2411 C C . SER A 1 317 ? -54.102 -68.666 -14.173 1.00 16.61 317 SER A C 1
ATOM 2412 O O . SER A 1 317 ? -53.610 -69.622 -13.565 1.00 15.76 317 SER A O 1
ATOM 2415 N N . MET A 1 318 ? -53.551 -68.161 -15.294 1.00 13.87 318 MET A N 1
ATOM 2416 C CA . MET A 1 318 ? -52.300 -68.706 -15.836 1.00 13.00 318 MET A CA 1
ATOM 2417 C C . MET A 1 318 ? -51.156 -68.608 -14.838 1.00 13.81 318 MET A C 1
ATOM 2418 O O . MET A 1 318 ? -50.409 -69.572 -14.655 1.00 14.21 318 MET A O 1
ATOM 2423 N N . ALA A 1 319 ? -50.991 -67.424 -14.203 1.00 12.98 319 ALA A N 1
ATOM 2424 C CA . ALA A 1 319 ? -49.913 -67.216 -13.232 1.00 12.61 319 ALA A CA 1
ATOM 2425 C C . ALA A 1 319 ? -50.023 -68.172 -12.065 1.00 15.78 319 ALA A C 1
ATOM 2426 O O . ALA A 1 319 ? -49.023 -68.745 -11.660 1.00 15.40 319 ALA A O 1
ATOM 2428 N N . LYS A 1 320 ? -51.245 -68.360 -11.518 1.00 11.97 320 LYS A N 1
ATOM 2429 C CA . LYS A 1 320 ? -51.449 -69.248 -10.363 1.00 11.49 320 LYS A CA 1
ATOM 2430 C C . LYS A 1 320 ? -51.039 -70.688 -10.747 1.00 14.77 320 LYS A C 1
ATOM 2431 O O . LYS A 1 320 ? -50.285 -71.322 -10.021 1.00 14.33 320 LYS A O 1
ATOM 2437 N N . THR A 1 321 ? -51.536 -71.183 -11.889 1.00 12.11 321 THR A N 1
ATOM 2438 C CA . THR A 1 321 ? -51.221 -72.557 -12.312 1.00 12.52 321 THR A CA 1
ATOM 2439 C C . THR A 1 321 ? -49.731 -72.754 -12.520 1.00 15.83 321 THR A C 1
ATOM 2440 O O . THR A 1 321 ? -49.130 -73.667 -11.932 1.00 13.84 321 THR A O 1
ATOM 2444 N N A MET A 1 322 ? -49.133 -71.924 -13.360 0.50 11.98 322 MET A N 1
ATOM 2445 N N B MET A 1 322 ? -49.134 -71.896 -13.361 0.50 12.92 322 MET A N 1
ATOM 2446 C CA A MET A 1 322 ? -47.725 -72.109 -13.642 0.50 10.35 322 MET A CA 1
ATOM 2447 C CA B MET A 1 322 ? -47.719 -71.974 -13.712 0.50 11.99 322 MET A CA 1
ATOM 2448 C C A MET A 1 322 ? -46.831 -71.891 -12.425 0.50 12.96 322 MET A C 1
ATOM 2449 C C B MET A 1 322 ? -46.802 -71.821 -12.501 0.50 14.10 322 MET A C 1
ATOM 2450 O O A MET A 1 322 ? -45.939 -72.703 -12.209 0.50 12.18 322 MET A O 1
ATOM 2451 O O B MET A 1 322 ? -45.864 -72.600 -12.369 0.50 12.97 322 MET A O 1
ATOM 2460 N N . ALA A 1 323 ? -47.044 -70.800 -11.650 1.00 12.07 323 ALA A N 1
ATOM 2461 C CA . ALA A 1 323 ? -46.182 -70.526 -10.503 1.00 11.94 323 ALA A CA 1
ATOM 2462 C C . ALA A 1 323 ? -46.196 -71.656 -9.484 1.00 12.95 323 ALA A C 1
ATOM 2463 O O . ALA A 1 323 ? -45.141 -72.024 -8.970 1.00 12.70 323 ALA A O 1
ATOM 2465 N N . SER A 1 324 ? -47.372 -72.215 -9.198 1.00 10.76 324 SER A N 1
ATOM 2466 C CA . SER A 1 324 ? -47.504 -73.290 -8.209 1.00 11.20 324 SER A CA 1
ATOM 2467 C C . SER A 1 324 ? -46.952 -74.610 -8.765 1.00 13.08 324 SER A C 1
ATOM 2468 O O . SER A 1 324 ? -46.267 -75.327 -8.049 1.00 13.07 324 SER A O 1
ATOM 2471 N N . ASP A 1 325 ? -47.181 -74.906 -10.060 1.00 10.01 325 ASP A N 1
ATOM 2472 C CA . ASP A 1 325 ? -46.595 -76.111 -10.640 1.00 11.22 325 ASP A CA 1
ATOM 2473 C C . ASP A 1 325 ? -45.066 -75.969 -10.627 1.00 13.34 325 ASP A C 1
ATOM 2474 O O . ASP A 1 325 ? -44.344 -76.935 -10.355 1.00 12.50 325 ASP A O 1
ATOM 2479 N N . THR A 1 326 ? -44.583 -74.750 -10.892 1.00 11.91 326 THR A N 1
ATOM 2480 C CA . THR A 1 326 ? -43.141 -74.455 -10.884 1.00 10.93 326 THR A CA 1
ATOM 2481 C C . THR A 1 326 ? -42.614 -74.618 -9.470 1.00 14.23 326 THR A C 1
ATOM 2482 O O . THR A 1 326 ? -41.548 -75.216 -9.332 1.00 13.82 326 THR A O 1
ATOM 2486 N N . ALA A 1 327 ? -43.307 -74.079 -8.438 1.00 11.49 327 ALA A N 1
ATOM 2487 C CA . ALA A 1 327 ? -42.861 -74.262 -7.055 1.00 12.37 327 ALA A CA 1
ATOM 2488 C C . ALA A 1 327 ? -42.755 -75.749 -6.745 1.00 14.16 327 ALA A C 1
ATOM 2489 O O . ALA A 1 327 ? -41.774 -76.160 -6.156 1.00 13.75 327 ALA A O 1
ATOM 2491 N N . MET A 1 328 ? -43.745 -76.552 -7.152 1.00 11.19 328 MET A N 1
ATOM 2492 C CA . MET A 1 328 ? -43.697 -77.997 -6.870 1.00 10.32 328 MET A CA 1
ATOM 2493 C C . MET A 1 328 ? -42.516 -78.656 -7.577 1.00 14.57 328 MET A C 1
ATOM 2494 O O . MET A 1 328 ? -41.755 -79.397 -6.956 1.00 14.47 328 MET A O 1
ATOM 2499 N N . ARG A 1 329 ? -42.356 -78.379 -8.870 1.00 10.55 329 ARG A N 1
ATOM 2500 C CA . ARG A 1 329 ? -41.282 -78.994 -9.657 1.00 11.80 329 ARG A CA 1
ATOM 2501 C C . ARG A 1 329 ? -39.881 -78.548 -9.204 1.00 15.74 329 ARG A C 1
ATOM 2502 O O . ARG A 1 329 ? -38.992 -79.386 -9.028 1.00 14.12 329 ARG A O 1
ATOM 2510 N N . VAL A 1 330 ? -39.707 -77.241 -8.962 1.00 12.96 330 VAL A N 1
ATOM 2511 C CA . VAL A 1 330 ? -38.422 -76.664 -8.533 1.00 12.25 330 VAL A CA 1
ATOM 2512 C C . VAL A 1 330 ? -38.032 -77.128 -7.133 1.00 14.77 330 VAL A C 1
ATOM 2513 O O . VAL A 1 330 ? -36.868 -77.490 -6.919 1.00 14.23 330 VAL A O 1
ATOM 2517 N N . THR A 1 331 ? -38.974 -77.142 -6.186 1.00 12.30 331 THR A N 1
ATOM 2518 C CA . THR A 1 331 ? -38.604 -77.600 -4.838 1.00 12.08 331 THR A CA 1
ATOM 2519 C C . THR A 1 331 ? -38.254 -79.096 -4.861 1.00 14.70 331 THR A C 1
ATOM 2520 O O . THR A 1 331 ? -37.336 -79.515 -4.151 1.00 12.80 331 THR A O 1
ATOM 2524 N N . THR A 1 332 ? -38.975 -79.887 -5.685 1.00 11.68 332 THR A N 1
ATOM 2525 C CA . THR A 1 332 ? -38.715 -81.339 -5.798 1.00 12.50 332 THR A CA 1
ATOM 2526 C C . THR A 1 332 ? -37.264 -81.529 -6.320 1.00 14.65 332 THR A C 1
ATOM 2527 O O . THR A 1 332 ? -36.513 -82.387 -5.818 1.00 13.76 332 THR A O 1
ATOM 2531 N N . ASP A 1 333 ? -36.885 -80.713 -7.330 1.00 10.25 333 ASP A N 1
ATOM 2532 C CA . ASP A 1 333 ? -35.545 -80.760 -7.903 1.00 11.84 333 ASP A CA 1
ATOM 2533 C C . ASP A 1 333 ? -34.487 -80.157 -6.997 1.00 14.77 333 ASP A C 1
ATOM 2534 O O . ASP A 1 333 ? -33.342 -80.597 -7.065 1.00 14.85 333 ASP A O 1
ATOM 2539 N N . ALA A 1 334 ? -34.842 -79.162 -6.147 1.00 12.95 334 ALA A N 1
ATOM 2540 C CA . ALA A 1 334 ? -33.858 -78.568 -5.210 1.00 13.01 334 ALA A CA 1
ATOM 2541 C C . ALA A 1 334 ? -33.467 -79.606 -4.164 1.00 16.24 334 ALA A C 1
ATOM 2542 O O . ALA A 1 334 ? -32.282 -79.737 -3.839 1.00 14.35 334 ALA A O 1
ATOM 2544 N N . VAL A 1 335 ? -34.450 -80.384 -3.672 1.00 13.01 335 VAL A N 1
ATOM 2545 C CA . VAL A 1 335 ? -34.161 -81.481 -2.716 1.00 13.85 335 VAL A CA 1
ATOM 2546 C C . VAL A 1 335 ? -33.210 -82.456 -3.449 1.00 15.94 335 VAL A C 1
ATOM 2547 O O . VAL A 1 335 ? -32.179 -82.839 -2.895 1.00 16.70 335 VAL A O 1
ATOM 2551 N N . GLN A 1 336 ? -33.512 -82.754 -4.721 1.00 12.18 336 GLN A N 1
ATOM 2552 C CA . GLN A 1 336 ? -32.667 -83.642 -5.539 1.00 11.32 336 GLN A CA 1
ATOM 2553 C C . GLN A 1 336 ? -31.235 -83.125 -5.642 1.00 14.48 336 GLN A C 1
ATOM 2554 O O . GLN A 1 336 ? -30.296 -83.904 -5.495 1.00 14.65 336 GLN A O 1
ATOM 2560 N N . VAL A 1 337 ? -31.061 -81.828 -5.951 1.00 15.00 337 VAL A N 1
ATOM 2561 C CA . VAL A 1 337 ? -29.723 -81.240 -6.108 1.00 14.31 337 VAL A CA 1
ATOM 2562 C C . VAL A 1 337 ? -28.885 -81.360 -4.805 1.00 16.66 337 VAL A C 1
ATOM 2563 O O . VAL A 1 337 ? -27.656 -81.513 -4.875 1.00 16.68 337 VAL A O 1
ATOM 2567 N N . LEU A 1 338 ? -29.531 -81.328 -3.638 1.00 14.35 338 LEU A N 1
ATOM 2568 C CA . LEU A 1 338 ? -28.810 -81.436 -2.377 1.00 14.82 338 LEU A CA 1
ATOM 2569 C C . LEU A 1 338 ? -28.535 -82.907 -1.984 1.00 18.57 338 LEU A C 1
ATOM 2570 O O . LEU A 1 338 ? -27.848 -83.164 -0.982 1.00 19.17 338 LEU A O 1
ATOM 2575 N N . GLY A 1 339 ? -29.042 -83.854 -2.779 1.00 15.55 339 GLY A N 1
ATOM 2576 C CA . GLY A 1 339 ? -28.865 -85.285 -2.531 1.00 15.59 339 GLY A CA 1
ATOM 2577 C C . GLY A 1 339 ? -29.420 -85.653 -1.171 1.00 16.32 339 GLY A C 1
ATOM 2578 O O . GLY A 1 339 ? -30.454 -85.121 -0.769 1.00 15.90 339 GLY A O 1
ATOM 2579 N N . GLY A 1 340 ? -28.713 -86.522 -0.448 1.00 17.27 340 GLY A N 1
ATOM 2580 C CA . GLY A 1 340 ? -29.131 -86.958 0.877 1.00 16.58 340 GLY A CA 1
ATOM 2581 C C . GLY A 1 340 ? -29.398 -85.799 1.820 1.00 18.83 340 GLY A C 1
ATOM 2582 O O . GLY A 1 340 ? -30.386 -85.816 2.565 1.00 17.19 340 GLY A O 1
ATOM 2583 N N . SER A 1 341 ? -28.523 -84.758 1.767 1.00 16.49 341 SER A N 1
ATOM 2584 C CA . SER A 1 341 ? -28.647 -83.578 2.635 1.00 17.06 341 SER A CA 1
ATOM 2585 C C . SER A 1 341 ? -29.977 -82.833 2.368 1.00 18.28 341 SER A C 1
ATOM 2586 O O . SER A 1 341 ? -30.537 -82.235 3.266 1.00 17.73 341 SER A O 1
ATOM 2589 N N . GLY A 1 342 ? -30.469 -82.912 1.137 1.00 16.77 342 GLY A N 1
ATOM 2590 C CA . GLY A 1 342 ? -31.732 -82.302 0.748 1.00 15.76 342 GLY A CA 1
ATOM 2591 C C . GLY A 1 342 ? -32.934 -82.876 1.465 1.00 19.05 342 GLY A C 1
ATOM 2592 O O . GLY A 1 342 ? -33.926 -82.181 1.650 1.00 18.13 342 GLY A O 1
ATOM 2593 N N . TYR A 1 343 ? -32.849 -84.143 1.869 1.00 17.60 343 TYR A N 1
ATOM 2594 C CA . TYR A 1 343 ? -33.923 -84.846 2.556 1.00 16.38 343 TYR A CA 1
ATOM 2595 C C . TYR A 1 343 ? -33.918 -84.587 4.062 1.00 19.73 343 TYR A C 1
ATOM 2596 O O . TYR A 1 343 ? -34.870 -84.949 4.750 1.00 18.83 343 TYR A O 1
ATOM 2605 N N . MET A 1 344 ? -32.873 -83.927 4.570 1.00 16.66 344 MET A N 1
ATOM 2606 C CA . MET A 1 344 ? -32.742 -83.629 5.995 1.00 16.55 344 MET A CA 1
ATOM 2607 C C . MET A 1 344 ? -33.445 -82.327 6.380 1.00 19.70 344 MET A C 1
ATOM 2608 O O . MET A 1 344 ? -33.278 -81.301 5.722 1.00 18.20 344 MET A O 1
ATOM 2613 N N . LYS A 1 345 ? -34.204 -82.372 7.475 1.00 18.37 345 LYS A N 1
ATOM 2614 C CA . LYS A 1 345 ? -34.961 -81.204 7.950 1.00 18.82 345 LYS A CA 1
ATOM 2615 C C . LYS A 1 345 ? -34.085 -79.965 8.181 1.00 22.34 345 LYS A C 1
ATOM 2616 O O . LYS A 1 345 ? -34.515 -78.856 7.881 1.00 22.12 345 LYS A O 1
ATOM 2622 N N . GLU A 1 346 ? -32.829 -80.147 8.661 1.00 19.53 346 GLU A N 1
ATOM 2623 C CA . GLU A 1 346 ? -31.949 -78.997 8.923 1.00 20.69 346 GLU A CA 1
ATOM 2624 C C . GLU A 1 346 ? -31.615 -78.120 7.719 1.00 22.23 346 GLU A C 1
ATOM 2625 O O . GLU A 1 346 ? -31.192 -76.970 7.911 1.00 22.40 346 GLU A O 1
ATOM 2631 N N . ASN A 1 347 ? -31.803 -78.649 6.486 1.00 18.68 347 ASN A N 1
ATOM 2632 C CA . ASN A 1 347 ? -31.398 -77.928 5.286 1.00 18.65 347 ASN A CA 1
ATOM 2633 C C . ASN A 1 347 ? -32.515 -77.155 4.553 1.00 19.87 347 ASN A C 1
ATOM 2634 O O . ASN A 1 347 ? -32.234 -76.560 3.509 1.00 19.71 347 ASN A O 1
ATOM 2639 N N . GLY A 1 348 ? -33.702 -77.069 5.150 1.00 17.11 348 GLY A N 1
ATOM 2640 C CA . GLY A 1 348 ? -34.793 -76.214 4.672 1.00 16.64 348 GLY A CA 1
ATOM 2641 C C . GLY A 1 348 ? -35.519 -76.557 3.387 1.00 16.53 348 GLY A C 1
ATOM 2642 O O . GLY A 1 348 ? -36.741 -76.366 3.315 1.00 14.89 348 GLY A O 1
ATOM 2643 N N . VAL A 1 349 ? -34.799 -77.011 2.337 1.00 15.99 349 VAL A N 1
ATOM 2644 C CA . VAL A 1 349 ? -35.454 -77.307 1.054 1.00 14.88 349 VAL A CA 1
ATOM 2645 C C . VAL A 1 349 ? -36.572 -78.345 1.182 1.00 15.45 349 VAL A C 1
ATOM 2646 O O . VAL A 1 349 ? -37.564 -78.232 0.457 1.00 15.14 349 VAL A O 1
ATOM 2650 N N . GLU A 1 350 ? -36.439 -79.348 2.103 1.00 12.76 350 GLU A N 1
ATOM 2651 C CA . GLU A 1 350 ? -37.541 -80.313 2.243 1.00 11.82 350 GLU A CA 1
ATOM 2652 C C . GLU A 1 350 ? -38.833 -79.609 2.709 1.00 13.79 350 GLU A C 1
ATOM 2653 O O . GLU A 1 350 ? -39.929 -79.959 2.240 1.00 13.77 350 GLU A O 1
ATOM 2659 N N . ARG A 1 351 ? -38.700 -78.624 3.651 1.00 13.44 351 ARG A N 1
ATOM 2660 C CA . ARG A 1 351 ? -39.865 -77.846 4.113 1.00 12.68 351 ARG A CA 1
ATOM 2661 C C . ARG A 1 351 ? -40.427 -77.073 2.912 1.00 14.96 351 ARG A C 1
ATOM 2662 O O . ARG A 1 351 ? -41.631 -77.057 2.714 1.00 13.39 351 ARG A O 1
ATOM 2670 N N . MET A 1 352 ? -39.556 -76.459 2.090 1.00 12.40 352 MET A N 1
ATOM 2671 C CA . MET A 1 352 ? -40.017 -75.696 0.925 1.00 12.14 352 MET A CA 1
ATOM 2672 C C . MET A 1 352 ? -40.805 -76.583 -0.035 1.00 14.58 352 MET A C 1
ATOM 2673 O O . MET A 1 352 ? -41.837 -76.141 -0.566 1.00 15.67 352 MET A O 1
ATOM 2678 N N . MET A 1 353 ? -40.396 -77.867 -0.157 1.00 12.94 353 MET A N 1
ATOM 2679 C CA . MET A 1 353 ? -41.110 -78.825 -0.976 1.00 11.28 353 MET A CA 1
ATOM 2680 C C . MET A 1 353 ? -42.503 -79.122 -0.396 1.00 13.93 353 MET A C 1
ATOM 2681 O O . MET A 1 353 ? -43.497 -79.160 -1.129 1.00 12.23 353 MET A O 1
ATOM 2686 N N . ARG A 1 354 ? -42.572 -79.315 0.928 1.00 13.33 354 ARG A N 1
ATOM 2687 C CA . ARG A 1 354 ? -43.847 -79.558 1.601 1.00 13.24 354 ARG A CA 1
ATOM 2688 C C . ARG A 1 354 ? -44.782 -78.350 1.470 1.00 15.95 354 ARG A C 1
ATOM 2689 O O . ARG A 1 354 ? -45.980 -78.510 1.210 1.00 15.46 354 ARG A O 1
ATOM 2697 N N . ASP A 1 355 ? -44.213 -77.137 1.617 1.00 12.72 355 ASP A N 1
ATOM 2698 C CA . ASP A 1 355 ? -44.946 -75.876 1.513 1.00 12.46 355 ASP A CA 1
ATOM 2699 C C . ASP A 1 355 ? -45.476 -75.684 0.092 1.00 14.94 355 ASP A C 1
ATOM 2700 O O . ASP A 1 355 ? -46.639 -75.331 -0.096 1.00 14.81 355 ASP A O 1
ATOM 2705 N N . ALA A 1 356 ? -44.624 -75.987 -0.914 1.00 13.70 356 ALA A N 1
ATOM 2706 C CA . ALA A 1 356 ? -44.973 -75.834 -2.330 1.00 14.00 356 ALA A CA 1
ATOM 2707 C C . ALA A 1 356 ? -46.249 -76.571 -2.729 1.00 16.16 356 ALA A C 1
ATOM 2708 O O . ALA A 1 356 ? -47.064 -76.031 -3.486 1.00 14.76 356 ALA A O 1
ATOM 2710 N N . LYS A 1 357 ? -46.419 -77.820 -2.232 1.00 13.86 357 LYS A N 1
ATOM 2711 C CA . LYS A 1 357 ? -47.608 -78.638 -2.567 1.00 12.54 357 LYS A CA 1
ATOM 2712 C C . LYS A 1 357 ? -48.938 -77.917 -2.280 1.00 14.30 357 LYS A C 1
ATOM 2713 O O . LYS A 1 357 ? -49.877 -78.025 -3.081 1.00 15.21 357 LYS A O 1
ATOM 2719 N N . LEU A 1 358 ? -49.005 -77.130 -1.198 1.00 12.10 358 LEU A N 1
ATOM 2720 C CA . LEU A 1 358 ? -50.258 -76.434 -0.888 1.00 11.94 358 LEU A CA 1
ATOM 2721 C C . LEU A 1 358 ? -50.617 -75.400 -1.951 1.00 13.89 358 LEU A C 1
ATOM 2722 O O . LEU A 1 358 ? -51.805 -75.170 -2.190 1.00 14.38 358 LEU A O 1
ATOM 2727 N N . THR A 1 359 ? -49.616 -74.790 -2.589 1.00 12.08 359 THR A N 1
ATOM 2728 C CA . THR A 1 359 ? -49.892 -73.734 -3.572 1.00 13.05 359 THR A CA 1
ATOM 2729 C C . THR A 1 359 ? -50.648 -74.250 -4.774 1.00 14.42 359 THR A C 1
ATOM 2730 O O . THR A 1 359 ? -51.321 -73.456 -5.445 1.00 15.46 359 THR A O 1
ATOM 2734 N N . GLN A 1 360 ? -50.569 -75.577 -5.035 1.00 10.68 360 GLN A N 1
ATOM 2735 C CA . GLN A 1 360 ? -51.284 -76.183 -6.168 1.00 11.70 360 GLN A CA 1
ATOM 2736 C C . GLN A 1 360 ? -52.749 -76.448 -5.821 1.00 14.37 360 GLN A C 1
ATOM 2737 O O . GLN A 1 360 ? -53.544 -76.784 -6.711 1.00 16.12 360 GLN A O 1
ATOM 2743 N N . ILE A 1 361 ? -53.083 -76.372 -4.512 1.00 11.38 361 ILE A N 1
ATOM 2744 C CA . ILE A 1 361 ? -54.398 -76.713 -4.005 1.00 11.38 361 ILE A CA 1
ATOM 2745 C C . ILE A 1 361 ? -55.222 -75.521 -3.546 1.00 14.96 361 ILE A C 1
ATOM 2746 O O . ILE A 1 361 ? -56.395 -75.437 -3.934 1.00 15.42 361 ILE A O 1
ATOM 2751 N N . TYR A 1 362 ? -54.678 -74.654 -2.667 1.00 15.19 362 TYR A N 1
ATOM 2752 C CA . TYR A 1 362 ? -55.518 -73.578 -2.161 1.00 16.95 362 TYR A CA 1
ATOM 2753 C C . TYR A 1 362 ? -55.607 -72.389 -3.143 1.00 19.46 362 TYR A C 1
ATOM 2754 O O . TYR A 1 362 ? -54.911 -72.359 -4.156 1.00 17.91 362 TYR A O 1
ATOM 2763 N N . THR A 1 363 ? -56.574 -71.480 -2.873 1.00 17.03 363 THR A N 1
ATOM 2764 C CA . THR A 1 363 ? -57.000 -70.384 -3.763 1.00 15.92 363 THR A CA 1
ATOM 2765 C C . THR A 1 363 ? -57.642 -71.006 -5.019 1.00 21.30 363 THR A C 1
ATOM 2766 O O . THR A 1 363 ? -57.740 -70.359 -6.058 1.00 22.56 363 THR A O 1
ATOM 2770 N N . GLY A 1 364 ? -58.049 -72.275 -4.911 1.00 16.21 364 GLY A N 1
ATOM 2771 C CA . GLY A 1 364 ? -58.632 -73.021 -6.011 1.00 15.98 364 GLY A CA 1
ATOM 2772 C C . GLY A 1 364 ? -57.587 -73.961 -6.551 1.00 17.93 364 GLY A C 1
ATOM 2773 O O . GLY A 1 364 ? -56.436 -73.557 -6.711 1.00 18.18 364 GLY A O 1
ATOM 2774 N N . THR A 1 365 ? -57.937 -75.220 -6.803 1.00 13.93 365 THR A N 1
ATOM 2775 C CA . THR A 1 365 ? -56.917 -76.158 -7.273 1.00 13.65 365 THR A CA 1
ATOM 2776 C C . THR A 1 365 ? -56.462 -75.800 -8.688 1.00 16.59 365 THR A C 1
ATOM 2777 O O . THR A 1 365 ? -57.180 -75.089 -9.411 1.00 14.20 365 THR A O 1
ATOM 2781 N N . ASN A 1 366 ? -55.307 -76.335 -9.092 1.00 14.76 366 ASN A N 1
ATOM 2782 C CA . ASN A 1 366 ? -54.793 -76.127 -10.450 1.00 13.87 366 ASN A CA 1
ATOM 2783 C C . ASN A 1 366 ? -55.676 -76.767 -11.513 1.00 16.05 366 ASN A C 1
ATOM 2784 O O . ASN A 1 366 ? -55.528 -76.437 -12.685 1.00 15.93 366 ASN A O 1
ATOM 2789 N N . GLN A 1 367 ? -56.621 -77.646 -11.119 1.00 15.91 367 GLN A N 1
ATOM 2790 C CA . GLN A 1 367 ? -57.598 -78.202 -12.088 1.00 16.66 367 GLN A CA 1
ATOM 2791 C C . GLN A 1 367 ? -58.658 -77.120 -12.322 1.00 17.54 367 GLN A C 1
ATOM 2792 O O . GLN A 1 367 ? -58.994 -76.804 -13.465 1.00 15.78 367 GLN A O 1
ATOM 2798 N N . ILE A 1 368 ? -59.149 -76.510 -11.231 1.00 15.31 368 ILE A N 1
ATOM 2799 C CA . ILE A 1 368 ? -60.106 -75.400 -11.353 1.00 14.84 368 ILE A CA 1
ATOM 2800 C C . ILE A 1 368 ? -59.478 -74.210 -12.096 1.00 18.29 368 ILE A C 1
ATOM 2801 O O . ILE A 1 368 ? -60.124 -73.653 -12.970 1.00 17.55 368 ILE A O 1
ATOM 2806 N N . THR A 1 369 ? -58.218 -73.846 -11.788 1.00 14.95 369 THR A N 1
ATOM 2807 C CA . THR A 1 369 ? -57.596 -72.704 -12.472 1.00 15.41 369 THR A CA 1
ATOM 2808 C C . THR A 1 369 ? -57.371 -73.014 -13.962 1.00 17.39 369 THR A C 1
ATOM 2809 O O . THR A 1 369 ? -57.593 -72.131 -14.790 1.00 18.02 369 THR A O 1
ATOM 2813 N N . ARG A 1 370 ? -57.049 -74.288 -14.325 1.00 14.18 370 ARG A N 1
ATOM 2814 C CA . ARG A 1 370 ? -56.939 -74.629 -15.755 1.00 13.17 370 ARG A CA 1
ATOM 2815 C C . ARG A 1 370 ? -58.320 -74.491 -16.424 1.00 16.65 370 ARG A C 1
ATOM 2816 O O . ARG A 1 370 ? -58.410 -74.001 -17.552 1.00 15.07 370 ARG A O 1
ATOM 2824 N N . MET A 1 371 ? -59.391 -74.872 -15.719 1.00 15.54 371 MET A N 1
ATOM 2825 C CA . MET A 1 371 ? -60.762 -74.716 -16.237 1.00 15.29 371 MET A CA 1
ATOM 2826 C C . MET A 1 371 ? -61.101 -73.224 -16.449 1.00 17.40 371 MET A C 1
ATOM 2827 O O . MET A 1 371 ? -61.641 -72.844 -17.491 1.00 18.33 371 MET A O 1
ATOM 2832 N N . VAL A 1 372 ? -60.784 -72.387 -15.467 1.00 15.81 372 VAL A N 1
ATOM 2833 C CA . VAL A 1 372 ? -61.004 -70.941 -15.569 1.00 15.12 372 VAL A CA 1
ATOM 2834 C C . VAL A 1 372 ? -60.240 -70.381 -16.792 1.00 17.57 372 VAL A C 1
ATOM 2835 O O . VAL A 1 372 ? -60.834 -69.663 -17.610 1.00 19.60 372 VAL A O 1
ATOM 2839 N N . THR A 1 373 ? -58.942 -70.737 -16.928 1.00 14.64 373 THR A N 1
ATOM 2840 C CA . THR A 1 373 ? -58.122 -70.301 -18.066 1.00 14.37 373 THR A CA 1
ATOM 2841 C C . THR A 1 373 ? -58.756 -70.759 -19.411 1.00 17.49 373 THR A C 1
ATOM 2842 O O . THR A 1 373 ? -58.927 -69.936 -20.311 1.00 17.26 373 THR A O 1
ATOM 2846 N N . GLY A 1 374 ? -59.024 -72.064 -19.533 1.00 15.87 374 GLY A N 1
ATOM 2847 C CA . GLY A 1 374 ? -59.592 -72.661 -20.746 1.00 15.03 374 GLY A CA 1
ATOM 2848 C C . GLY A 1 374 ? -60.918 -72.036 -21.147 1.00 17.58 374 GLY A C 1
ATOM 2849 O O . GLY A 1 374 ? -61.125 -71.715 -22.325 1.00 16.86 374 GLY A O 1
ATOM 2850 N N . ARG A 1 375 ? -61.807 -71.823 -20.185 1.00 16.66 375 ARG A N 1
ATOM 2851 C CA . ARG A 1 375 ? -63.102 -71.190 -20.448 1.00 15.39 375 ARG A CA 1
ATOM 2852 C C . ARG A 1 375 ? -62.906 -69.743 -20.951 1.00 18.73 375 ARG A C 1
ATOM 2853 O O . ARG A 1 375 ? -63.577 -69.335 -21.891 1.00 18.59 375 ARG A O 1
ATOM 2861 N N . ALA A 1 376 ? -61.977 -68.976 -20.325 1.00 17.21 376 ALA A N 1
ATOM 2862 C CA . ALA A 1 376 ? -61.701 -67.597 -20.733 1.00 17.94 376 ALA A CA 1
ATOM 2863 C C . ALA A 1 376 ? -61.144 -67.544 -22.162 1.00 22.34 376 ALA A C 1
ATOM 2864 O O . ALA A 1 376 ? -61.492 -66.639 -22.920 1.00 22.74 376 ALA A O 1
ATOM 2866 N N . LEU A 1 377 ? -60.322 -68.536 -22.530 1.00 18.05 377 LEU A N 1
ATOM 2867 C CA . LEU A 1 377 ? -59.745 -68.579 -23.873 1.00 17.52 377 LEU A CA 1
ATOM 2868 C C . LEU A 1 377 ? -60.756 -69.008 -24.931 1.00 20.78 377 LEU A C 1
ATOM 2869 O O . LEU A 1 377 ? -60.752 -68.461 -26.025 1.00 21.11 377 LEU A O 1
ATOM 2874 N N . LEU A 1 378 ? -61.581 -70.021 -24.637 1.00 16.66 378 LEU A N 1
ATOM 2875 C CA . LEU A 1 378 ? -62.498 -70.583 -25.631 1.00 15.63 378 LEU A CA 1
ATOM 2876 C C . LEU A 1 378 ? -63.871 -69.948 -25.698 1.00 21.94 378 LEU A C 1
ATOM 2877 O O . LEU A 1 378 ? -64.542 -70.057 -26.731 1.00 21.48 378 LEU A O 1
ATOM 2882 N N . PHE A 1 379 ? -64.275 -69.252 -24.632 1.00 20.20 379 PHE A N 1
ATOM 2883 C CA . PHE A 1 379 ? -65.563 -68.560 -24.565 1.00 21.06 379 PHE A CA 1
ATOM 2884 C C . PHE A 1 379 ? -65.299 -67.094 -24.155 1.00 27.39 379 PHE A C 1
ATOM 2885 O O . PHE A 1 379 ? -65.737 -66.685 -23.082 1.00 27.24 379 PHE A O 1
ATOM 2893 N N . PRO A 1 380 ? -64.542 -66.299 -24.964 1.00 26.41 380 PRO A N 1
ATOM 2894 C CA . PRO A 1 380 ? -64.256 -64.913 -24.556 1.00 29.55 380 PRO A CA 1
ATOM 2895 C C . PRO A 1 380 ? -65.511 -64.015 -24.572 1.00 40.42 380 PRO A C 1
ATOM 2896 O O . PRO A 1 380 ? -65.605 -63.114 -23.714 1.00 49.22 380 PRO A O 1
ATOM 2900 N N . HIS B 1 3 ? -42.286 -49.015 -22.759 1.00 61.83 3 HIS B N 1
ATOM 2901 C CA . HIS B 1 3 ? -43.382 -48.469 -23.595 1.00 60.71 3 HIS B CA 1
ATOM 2902 C C . HIS B 1 3 ? -42.978 -48.494 -25.071 1.00 60.77 3 HIS B C 1
ATOM 2903 O O . HIS B 1 3 ? -41.828 -48.202 -25.383 1.00 59.96 3 HIS B O 1
ATOM 2910 N N . LEU B 1 4 ? -43.931 -48.806 -25.935 1.00 54.33 4 LEU B N 1
ATOM 2911 C CA . LEU B 1 4 ? -43.651 -48.856 -27.368 1.00 52.58 4 LEU B CA 1
ATOM 2912 C C . LEU B 1 4 ? -43.803 -47.476 -28.012 1.00 52.54 4 LEU B C 1
ATOM 2913 O O . LEU B 1 4 ? -44.776 -46.780 -27.721 1.00 52.44 4 LEU B O 1
ATOM 2918 N N . THR B 1 5 ? -42.840 -47.076 -28.874 1.00 46.32 5 THR B N 1
ATOM 2919 C CA . THR B 1 5 ? -42.875 -45.783 -29.569 1.00 45.64 5 THR B CA 1
ATOM 2920 C C . THR B 1 5 ? -43.977 -45.795 -30.633 1.00 48.24 5 THR B C 1
ATOM 2921 O O . THR B 1 5 ? -44.378 -46.871 -31.085 1.00 46.38 5 THR B O 1
ATOM 2925 N N . GLU B 1 6 ? -44.471 -44.606 -31.034 1.00 45.14 6 GLU B N 1
ATOM 2926 C CA . GLU B 1 6 ? -45.520 -44.512 -32.053 1.00 45.12 6 GLU B CA 1
ATOM 2927 C C . GLU B 1 6 ? -45.072 -45.114 -33.388 1.00 47.71 6 GLU B C 1
ATOM 2928 O O . GLU B 1 6 ? -45.895 -45.709 -34.086 1.00 47.32 6 GLU B O 1
ATOM 2934 N N . GLU B 1 7 ? -43.756 -45.017 -33.701 1.00 43.74 7 GLU B N 1
ATOM 2935 C CA . GLU B 1 7 ? -43.151 -45.593 -34.897 1.00 43.76 7 GLU B CA 1
ATOM 2936 C C . GLU B 1 7 ? -43.145 -47.131 -34.814 1.00 43.15 7 GLU B C 1
ATOM 2937 O O . GLU B 1 7 ? -43.384 -47.785 -35.832 1.00 41.80 7 GLU B O 1
ATOM 2943 N N . GLN B 1 8 ? -42.921 -47.701 -33.595 1.00 36.92 8 GLN B N 1
ATOM 2944 C CA . GLN B 1 8 ? -42.941 -49.153 -33.350 1.00 35.85 8 GLN B CA 1
ATOM 2945 C C . GLN B 1 8 ? -44.364 -49.694 -33.529 1.00 38.80 8 GLN B C 1
ATOM 2946 O O . GLN B 1 8 ? -44.546 -50.728 -34.175 1.00 37.60 8 GLN B O 1
ATOM 2952 N N . LYS B 1 9 ? -45.368 -48.979 -32.969 1.00 34.79 9 LYS B N 1
ATOM 2953 C CA . LYS B 1 9 ? -46.790 -49.332 -33.055 1.00 35.28 9 LYS B CA 1
ATOM 2954 C C . LYS B 1 9 ? -47.283 -49.321 -34.502 1.00 39.63 9 LYS B C 1
ATOM 2955 O O . LYS B 1 9 ? -47.975 -50.260 -34.907 1.00 39.27 9 LYS B O 1
ATOM 2961 N N . LEU B 1 10 ? -46.869 -48.306 -35.297 1.00 36.50 10 LEU B N 1
ATOM 2962 C CA . LEU B 1 10 ? -47.215 -48.193 -36.722 1.00 35.78 10 LEU B CA 1
ATOM 2963 C C . LEU B 1 10 ? -46.604 -49.343 -37.524 1.00 36.91 10 LEU B C 1
ATOM 2964 O O . LEU B 1 10 ? -47.291 -49.944 -38.353 1.00 34.49 10 LEU B O 1
ATOM 2969 N N . THR B 1 11 ? -45.318 -49.659 -37.262 1.00 33.19 11 THR B N 1
ATOM 2970 C CA . THR B 1 11 ? -44.592 -50.759 -37.897 1.00 32.23 11 THR B CA 1
ATOM 2971 C C . THR B 1 11 ? -45.290 -52.091 -37.593 1.00 34.93 11 THR B C 1
ATOM 2972 O O . THR B 1 11 ? -45.540 -52.867 -38.515 1.00 33.32 11 THR B O 1
ATOM 2976 N N . LEU B 1 12 ? -45.663 -52.319 -36.321 1.00 30.39 12 LEU B N 1
ATOM 2977 C CA . LEU B 1 12 ? -46.319 -53.557 -35.916 1.00 29.86 12 LEU B CA 1
ATOM 2978 C C . LEU B 1 12 ? -47.730 -53.740 -36.450 1.00 31.16 12 LEU B C 1
ATOM 2979 O O . LEU B 1 12 ? -48.103 -54.868 -36.785 1.00 28.92 12 LEU B O 1
ATOM 2984 N N . ASP B 1 13 ? -48.506 -52.642 -36.554 1.00 29.14 13 ASP B N 1
ATOM 2985 C CA . ASP B 1 13 ? -49.850 -52.697 -37.128 1.00 28.42 13 ASP B CA 1
ATOM 2986 C C . ASP B 1 13 ? -49.732 -53.079 -38.603 1.00 31.89 13 ASP B C 1
ATOM 2987 O O . ASP B 1 13 ? -50.498 -53.925 -39.071 1.00 31.55 13 ASP B O 1
ATOM 2992 N N . MET B 1 14 ? -48.726 -52.502 -39.307 1.00 30.16 14 MET B N 1
ATOM 2993 C CA . MET B 1 14 ? -48.424 -52.797 -40.712 1.00 30.88 14 MET B CA 1
ATOM 2994 C C . MET B 1 14 ? -48.016 -54.269 -40.871 1.00 30.04 14 MET B C 1
ATOM 2995 O O . MET B 1 14 ? -48.505 -54.944 -41.783 1.00 28.22 14 MET B O 1
ATOM 3000 N N . VAL B 1 15 ? -47.116 -54.761 -39.994 1.00 24.33 15 VAL B N 1
ATOM 3001 C CA . VAL B 1 15 ? -46.646 -56.159 -40.042 1.00 21.84 15 VAL B CA 1
ATOM 3002 C C . VAL B 1 15 ? -47.810 -57.135 -39.846 1.00 27.00 15 VAL B C 1
ATOM 3003 O O . VAL B 1 15 ? -47.940 -58.076 -40.627 1.00 24.93 15 VAL B O 1
ATOM 3007 N N . ARG B 1 16 ? -48.677 -56.882 -38.831 1.00 25.74 16 ARG B N 1
ATOM 3008 C CA . ARG B 1 16 ? -49.853 -57.711 -38.555 1.00 25.80 16 ARG B CA 1
ATOM 3009 C C . ARG B 1 16 ? -50.782 -57.766 -39.786 1.00 29.09 16 ARG B C 1
ATOM 3010 O O . ARG B 1 16 ? -51.237 -58.849 -40.151 1.00 30.35 16 ARG B O 1
ATOM 3018 N N . ASP B 1 17 ? -50.992 -56.620 -40.457 1.00 25.11 17 ASP B N 1
ATOM 3019 C CA . ASP B 1 17 ? -51.825 -56.515 -41.655 1.00 24.82 17 ASP B CA 1
ATOM 3020 C C . ASP B 1 17 ? -51.228 -57.343 -42.800 1.00 27.22 17 ASP B C 1
ATOM 3021 O O . ASP B 1 17 ? -51.933 -58.138 -43.415 1.00 26.68 17 ASP B O 1
ATOM 3026 N N . VAL B 1 18 ? -49.927 -57.165 -43.067 1.00 24.06 18 VAL B N 1
ATOM 3027 C CA . VAL B 1 18 ? -49.186 -57.881 -44.115 1.00 22.89 18 VAL B CA 1
ATOM 3028 C C . VAL B 1 18 ? -49.164 -59.397 -43.837 1.00 24.09 18 VAL B C 1
ATOM 3029 O O . VAL B 1 18 ? -49.404 -60.191 -44.750 1.00 23.84 18 VAL B O 1
ATOM 3033 N N . ALA B 1 19 ? -48.928 -59.785 -42.573 1.00 19.12 19 ALA B N 1
ATOM 3034 C CA . ALA B 1 19 ? -48.898 -61.200 -42.166 1.00 19.34 19 ALA B CA 1
ATOM 3035 C C . ALA B 1 19 ? -50.243 -61.871 -42.474 1.00 23.15 19 ALA B C 1
ATOM 3036 O O . ALA B 1 19 ? -50.278 -62.903 -43.125 1.00 18.92 19 ALA B O 1
ATOM 3038 N N . THR B 1 20 ? -51.343 -61.224 -42.087 1.00 22.43 20 THR B N 1
ATOM 3039 C CA . THR B 1 20 ? -52.692 -61.738 -42.304 1.00 22.68 20 THR B CA 1
ATOM 3040 C C . THR B 1 20 ? -53.091 -61.770 -43.789 1.00 25.19 20 THR B C 1
ATOM 3041 O O . THR B 1 20 ? -53.553 -62.799 -44.275 1.00 24.89 20 THR B O 1
ATOM 3045 N N . ARG B 1 21 ? -52.969 -60.627 -44.473 1.00 21.27 21 ARG B N 1
ATOM 3046 C CA . ARG B 1 21 ? -53.434 -60.474 -45.838 1.00 21.45 21 ARG B CA 1
ATOM 3047 C C . ARG B 1 21 ? -52.566 -61.068 -46.928 1.00 23.52 21 ARG B C 1
ATOM 3048 O O . ARG B 1 21 ? -53.106 -61.538 -47.928 1.00 24.54 21 ARG B O 1
ATOM 3056 N N . GLU B 1 22 ? -51.235 -60.992 -46.776 1.00 21.31 22 GLU B N 1
ATOM 3057 C CA . GLU B 1 22 ? -50.305 -61.409 -47.807 1.00 20.91 22 GLU B CA 1
ATOM 3058 C C . GLU B 1 22 ? -49.487 -62.635 -47.486 1.00 23.14 22 GLU B C 1
ATOM 3059 O O . GLU B 1 22 ? -49.308 -63.461 -48.365 1.00 23.79 22 GLU B O 1
ATOM 3065 N N . ILE B 1 23 ? -48.942 -62.737 -46.264 1.00 18.62 23 ILE B N 1
ATOM 3066 C CA . ILE B 1 23 ? -48.041 -63.852 -45.934 1.00 15.13 23 ILE B CA 1
ATOM 3067 C C . ILE B 1 23 ? -48.801 -65.155 -45.636 1.00 19.29 23 ILE B C 1
ATOM 3068 O O . ILE B 1 23 ? -48.449 -66.199 -46.188 1.00 17.77 23 ILE B O 1
ATOM 3073 N N . ALA B 1 24 ? -49.838 -65.104 -44.767 1.00 17.70 24 ALA B N 1
ATOM 3074 C CA . ALA B 1 24 ? -50.615 -66.296 -44.415 1.00 17.66 24 ALA B CA 1
ATOM 3075 C C . ALA B 1 24 ? -51.195 -67.044 -45.630 1.00 21.15 24 ALA B C 1
ATOM 3076 O O . ALA B 1 24 ? -51.008 -68.265 -45.679 1.00 18.97 24 ALA B O 1
ATOM 3078 N N . PRO B 1 25 ? -51.844 -66.381 -46.634 1.00 18.85 25 PRO B N 1
ATOM 3079 C CA . PRO B 1 25 ? -52.393 -67.144 -47.783 1.00 18.22 25 PRO B CA 1
ATOM 3080 C C . PRO B 1 25 ? -51.339 -67.836 -48.652 1.00 22.13 25 PRO B C 1
ATOM 3081 O O . PRO B 1 25 ? -51.701 -68.709 -49.439 1.00 24.36 25 PRO B O 1
ATOM 3085 N N . ARG B 1 26 ? -50.067 -67.422 -48.549 1.00 16.48 26 ARG B N 1
ATOM 3086 C CA . ARG B 1 26 ? -48.936 -67.963 -49.330 1.00 16.70 26 ARG B CA 1
ATOM 3087 C C . ARG B 1 26 ? -48.188 -69.108 -48.657 1.00 18.65 26 ARG B C 1
ATOM 3088 O O . ARG B 1 26 ? -47.396 -69.789 -49.310 1.00 17.51 26 ARG B O 1
ATOM 3096 N N . ALA B 1 27 ? -48.405 -69.296 -47.357 1.00 15.61 27 ALA B N 1
ATOM 3097 C CA . ALA B 1 27 ? -47.645 -70.257 -46.542 1.00 15.60 27 ALA B CA 1
ATOM 3098 C C . ALA B 1 27 ? -47.763 -71.715 -46.974 1.00 18.38 27 ALA B C 1
ATOM 3099 O O . ALA B 1 27 ? -46.767 -72.447 -46.951 1.00 17.70 27 ALA B O 1
ATOM 3101 N N . LEU B 1 28 ? -48.974 -72.146 -47.332 1.00 17.20 28 LEU B N 1
ATOM 3102 C CA . LEU B 1 28 ? -49.191 -73.535 -47.740 1.00 18.13 28 LEU B CA 1
ATOM 3103 C C . LEU B 1 28 ? -48.357 -73.839 -48.997 1.00 18.54 28 LEU B C 1
ATOM 3104 O O . LEU B 1 28 ? -47.664 -74.848 -49.043 1.00 16.19 28 LEU B O 1
ATOM 3109 N N . GLU B 1 29 ? -48.462 -72.985 -50.026 1.00 14.98 29 GLU B N 1
ATOM 3110 C CA . GLU B 1 29 ? -47.739 -73.211 -51.271 1.00 14.77 29 GLU B CA 1
ATOM 3111 C C . GLU B 1 29 ? -46.223 -73.083 -51.045 1.00 19.04 29 GLU B C 1
ATOM 3112 O O . GLU B 1 29 ? -45.457 -73.838 -51.641 1.00 20.11 29 GLU B O 1
ATOM 3118 N N . LEU B 1 30 ? -45.791 -72.120 -50.191 1.00 15.55 30 LEU B N 1
ATOM 3119 C CA . LEU B 1 30 ? -44.364 -71.911 -49.918 1.00 14.72 30 LEU B CA 1
ATOM 3120 C C . LEU B 1 30 ? -43.727 -73.207 -49.403 1.00 17.65 30 LEU B C 1
ATOM 3121 O O . LEU B 1 30 ? -42.625 -73.566 -49.828 1.00 15.38 30 LEU B O 1
ATOM 3126 N N . ASP B 1 31 ? -44.427 -73.902 -48.491 1.00 15.26 31 ASP B N 1
ATOM 3127 C CA . ASP B 1 31 ? -43.948 -75.169 -47.947 1.00 14.47 31 ASP B CA 1
ATOM 3128 C C . ASP B 1 31 ? -44.098 -76.281 -49.000 1.00 19.06 31 ASP B C 1
ATOM 3129 O O . ASP B 1 31 ? -43.185 -77.082 -49.168 1.00 18.58 31 ASP B O 1
ATOM 3134 N N . GLU B 1 32 ? -45.267 -76.376 -49.644 1.00 16.00 32 GLU B N 1
ATOM 3135 C CA . GLU B 1 32 ? -45.537 -77.476 -50.585 1.00 15.93 32 GLU B CA 1
ATOM 3136 C C . GLU B 1 32 ? -44.534 -77.556 -51.729 1.00 21.79 32 GLU B C 1
ATOM 3137 O O . GLU B 1 32 ? -44.048 -78.644 -52.063 1.00 21.77 32 GLU B O 1
ATOM 3143 N N . LYS B 1 33 ? -44.209 -76.392 -52.289 1.00 18.59 33 LYS B N 1
ATOM 3144 C CA . LYS B 1 33 ? -43.330 -76.271 -53.428 1.00 18.64 33 LYS B CA 1
ATOM 3145 C C . LYS B 1 33 ? -41.900 -75.844 -53.055 1.00 19.93 33 LYS B C 1
ATOM 3146 O O . LYS B 1 33 ? -41.096 -75.627 -53.964 1.00 19.87 33 LYS B O 1
ATOM 3152 N N . SER B 1 34 ? -41.575 -75.754 -51.724 1.00 16.93 34 SER B N 1
ATOM 3153 C CA . SER B 1 34 ? -40.240 -75.395 -51.208 1.00 16.77 34 SER B CA 1
ATOM 3154 C C . SER B 1 34 ? -39.702 -74.152 -51.896 1.00 18.89 34 SER B C 1
ATOM 3155 O O . SER B 1 34 ? -38.630 -74.186 -52.516 1.00 17.52 34 SER B O 1
ATOM 3158 N N . LEU B 1 35 ? -40.469 -73.057 -51.823 1.00 16.28 35 LEU B N 1
ATOM 3159 C CA . LEU B 1 35 ? -40.119 -71.831 -52.524 1.00 17.14 35 LEU B CA 1
ATOM 3160 C C . LEU B 1 35 ? -39.414 -70.827 -51.646 1.00 23.32 35 LEU B C 1
ATOM 3161 O O . LEU B 1 35 ? -39.790 -70.657 -50.480 1.00 21.64 35 LEU B O 1
ATOM 3166 N N . PHE B 1 36 ? -38.484 -70.059 -52.251 1.00 19.54 36 PHE B N 1
ATOM 3167 C CA . PHE B 1 36 ? -37.873 -68.940 -51.551 1.00 18.40 36 PHE B CA 1
ATOM 3168 C C . PHE B 1 36 ? -39.007 -67.880 -51.519 1.00 19.72 36 PHE B C 1
ATOM 3169 O O . PHE B 1 36 ? -39.703 -67.699 -52.545 1.00 17.40 36 PHE B O 1
ATOM 3177 N N . PRO B 1 37 ? -39.220 -67.205 -50.361 1.00 16.83 37 PRO B N 1
ATOM 3178 C CA . PRO B 1 37 ? -40.312 -66.220 -50.271 1.00 15.05 37 PRO B CA 1
ATOM 3179 C C . PRO B 1 37 ? -39.951 -64.892 -50.951 1.00 19.73 37 PRO B C 1
ATOM 3180 O O . PRO B 1 37 ? -39.795 -63.836 -50.323 1.00 18.39 37 PRO B O 1
ATOM 3184 N N . GLU B 1 38 ? -39.852 -64.958 -52.268 1.00 17.80 38 GLU B N 1
ATOM 3185 C CA . GLU B 1 38 ? -39.474 -63.825 -53.087 1.00 17.70 38 GLU B CA 1
ATOM 3186 C C . GLU B 1 38 ? -40.492 -62.691 -53.013 1.00 19.83 38 GLU B C 1
ATOM 3187 O O . GLU B 1 38 ? -40.091 -61.525 -52.903 1.00 20.19 38 GLU B O 1
ATOM 3193 N N . TYR B 1 39 ? -41.796 -63.022 -53.050 1.00 16.66 39 TYR B N 1
ATOM 3194 C CA . TYR B 1 39 ? -42.842 -61.993 -52.946 1.00 17.43 39 TYR B CA 1
ATOM 3195 C C . TYR B 1 39 ? -42.653 -61.239 -51.615 1.00 20.11 39 TYR B C 1
ATOM 3196 O O . TYR B 1 39 ? -42.642 -60.013 -51.605 1.00 20.63 39 TYR B O 1
ATOM 3205 N N . ALA B 1 40 ? -42.503 -61.989 -50.507 1.00 16.29 40 ALA B N 1
ATOM 3206 C CA . ALA B 1 40 ? -42.341 -61.410 -49.174 1.00 15.60 40 ALA B CA 1
ATOM 3207 C C . ALA B 1 40 ? -41.064 -60.569 -49.113 1.00 19.34 40 ALA B C 1
ATOM 3208 O O . ALA B 1 40 ? -41.103 -59.442 -48.623 1.00 17.94 40 ALA B O 1
ATOM 3210 N N . ARG B 1 41 ? -39.948 -61.085 -49.664 1.00 17.13 41 ARG B N 1
ATOM 3211 C CA . ARG B 1 41 ? -38.686 -60.342 -49.641 1.00 15.64 41 ARG B CA 1
ATOM 3212 C C . ARG B 1 41 ? -38.857 -58.978 -50.333 1.00 18.47 41 ARG B C 1
ATOM 3213 O O . ARG B 1 41 ? -38.529 -57.938 -49.742 1.00 18.99 41 ARG B O 1
ATOM 3221 N N . ASP B 1 42 ? -39.429 -58.979 -51.539 1.00 15.34 42 ASP B N 1
ATOM 3222 C CA . ASP B 1 42 ? -39.650 -57.740 -52.294 1.00 16.24 42 ASP B CA 1
ATOM 3223 C C . ASP B 1 42 ? -40.622 -56.788 -51.606 1.00 21.27 42 ASP B C 1
ATOM 3224 O O . ASP B 1 42 ? -40.387 -55.574 -51.602 1.00 19.43 42 ASP B O 1
ATOM 3229 N N . LEU B 1 43 ? -41.711 -57.335 -51.014 1.00 18.40 43 LEU B N 1
ATOM 3230 C CA . LEU B 1 43 ? -42.706 -56.537 -50.299 1.00 19.54 43 LEU B CA 1
ATOM 3231 C C . LEU B 1 43 ? -42.068 -55.896 -49.065 1.00 21.59 43 LEU B C 1
ATOM 3232 O O . LEU B 1 43 ? -42.205 -54.685 -48.856 1.00 20.56 43 LEU B O 1
ATOM 3237 N N . PHE B 1 44 ? -41.323 -56.701 -48.276 1.00 16.84 44 PHE B N 1
ATOM 3238 C CA . PHE B 1 44 ? -40.622 -56.210 -47.080 1.00 15.99 44 PHE B CA 1
ATOM 3239 C C . PHE B 1 44 ? -39.648 -55.088 -47.398 1.00 21.64 44 PHE B C 1
ATOM 3240 O O . PHE B 1 44 ? -39.607 -54.098 -46.669 1.00 21.34 44 PHE B O 1
ATOM 3248 N N . ALA B 1 45 ? -38.890 -55.222 -48.514 1.00 19.41 45 ALA B N 1
ATOM 3249 C CA . ALA B 1 45 ? -37.949 -54.193 -48.946 1.00 19.59 45 ALA B CA 1
ATOM 3250 C C . ALA B 1 45 ? -38.669 -52.859 -49.204 1.00 23.28 45 ALA B C 1
ATOM 3251 O O . ALA B 1 45 ? -38.215 -51.808 -48.731 1.00 23.76 45 ALA B O 1
ATOM 3253 N N . LYS B 1 46 ? -39.828 -52.919 -49.898 1.00 20.20 46 LYS B N 1
ATOM 3254 C CA . LYS B 1 46 ? -40.653 -51.745 -50.216 1.00 22.17 46 LYS B CA 1
ATOM 3255 C C . LYS B 1 46 ? -41.251 -51.092 -48.968 1.00 27.25 46 LYS B C 1
ATOM 3256 O O . LYS B 1 46 ? -41.359 -49.866 -48.926 1.00 28.68 46 LYS B O 1
ATOM 3262 N N . LEU B 1 47 ? -41.614 -51.904 -47.956 1.00 24.05 47 LEU B N 1
ATOM 3263 C CA . LEU B 1 47 ? -42.206 -51.428 -46.703 1.00 24.49 47 LEU B CA 1
ATOM 3264 C C . LEU B 1 47 ? -41.175 -51.085 -45.620 1.00 28.37 47 LEU B C 1
ATOM 3265 O O . LEU B 1 47 ? -41.554 -50.631 -44.534 1.00 28.96 47 LEU B O 1
ATOM 3270 N N . GLY B 1 48 ? -39.894 -51.286 -45.921 1.00 23.15 48 GLY B N 1
ATOM 3271 C CA . GLY B 1 48 ? -38.809 -51.024 -44.975 1.00 23.80 48 GLY B CA 1
ATOM 3272 C C . GLY B 1 48 ? -38.741 -52.011 -43.825 1.00 26.62 48 GLY B C 1
ATOM 3273 O O . GLY B 1 48 ? -38.320 -51.658 -42.716 1.00 25.14 48 GLY B O 1
ATOM 3274 N N . LEU B 1 49 ? -39.142 -53.275 -44.087 1.00 22.69 49 LEU B N 1
ATOM 3275 C CA . LEU B 1 49 ? -39.174 -54.358 -43.100 1.00 22.37 49 LEU B CA 1
ATOM 3276 C C . LEU B 1 49 ? -38.071 -55.410 -43.273 1.00 23.51 49 LEU B C 1
ATOM 3277 O O . LEU B 1 49 ? -37.901 -56.264 -42.398 1.00 23.98 49 LEU B O 1
ATOM 3282 N N . LEU B 1 50 ? -37.345 -55.378 -44.414 1.00 18.99 50 LEU B N 1
ATOM 3283 C CA . LEU B 1 50 ? -36.327 -56.383 -44.685 1.00 17.18 50 LEU B CA 1
ATOM 3284 C C . LEU B 1 50 ? -35.085 -56.249 -43.807 1.00 20.57 50 LEU B C 1
ATOM 3285 O O . LEU B 1 50 ? -34.560 -57.272 -43.351 1.00 21.57 50 LEU B O 1
ATOM 3290 N N . ASN B 1 51 ? -34.649 -55.003 -43.530 1.00 17.58 51 ASN B N 1
ATOM 3291 C CA . ASN B 1 51 ? -33.431 -54.738 -42.742 1.00 17.20 51 ASN B CA 1
ATOM 3292 C C . ASN B 1 51 ? -33.734 -53.878 -41.492 1.00 19.98 51 ASN B C 1
ATOM 3293 O O . ASN B 1 51 ? -33.223 -52.754 -41.397 1.00 19.28 51 ASN B O 1
ATOM 3298 N N . PRO B 1 52 ? -34.532 -54.367 -40.507 1.00 19.73 52 PRO B N 1
ATOM 3299 C CA . PRO B 1 52 ? -34.890 -53.505 -39.367 1.00 20.30 52 PRO B CA 1
ATOM 3300 C C . PRO B 1 52 ? -33.745 -53.037 -38.484 1.00 23.64 52 PRO B C 1
ATOM 3301 O O . PRO B 1 52 ? -33.882 -51.977 -37.878 1.00 24.27 52 PRO B O 1
ATOM 3305 N N . LEU B 1 53 ? -32.633 -53.783 -38.416 1.00 18.95 53 LEU B N 1
ATOM 3306 C CA . LEU B 1 53 ? -31.497 -53.409 -37.564 1.00 19.55 53 LEU B CA 1
ATOM 3307 C C . LEU B 1 53 ? -30.400 -52.644 -38.315 1.00 22.48 53 LEU B C 1
ATOM 3308 O O . LEU B 1 53 ? -29.368 -52.325 -37.727 1.00 22.28 53 LEU B O 1
ATOM 3313 N N . LEU B 1 54 ? -30.599 -52.369 -39.610 1.00 19.21 54 LEU B N 1
ATOM 3314 C CA . LEU B 1 54 ? -29.601 -51.605 -40.362 1.00 18.25 54 LEU B CA 1
ATOM 3315 C C . LEU B 1 54 ? -29.511 -50.185 -39.743 1.00 21.25 54 LEU B C 1
ATOM 3316 O O . LEU B 1 54 ? -30.556 -49.550 -39.567 1.00 21.72 54 LEU B O 1
ATOM 3321 N N . PRO B 1 55 ? -28.323 -49.712 -39.301 1.00 18.61 55 PRO B N 1
ATOM 3322 C CA . PRO B 1 55 ? -28.262 -48.371 -38.667 1.00 20.39 55 PRO B CA 1
ATOM 3323 C C . PRO B 1 55 ? -28.691 -47.229 -39.582 1.00 25.73 55 PRO B C 1
ATOM 3324 O O . PRO B 1 55 ? -28.522 -47.323 -40.797 1.00 25.17 55 PRO B O 1
ATOM 3328 N N . ALA B 1 56 ? -29.255 -46.147 -38.991 1.00 22.98 56 ALA B N 1
ATOM 3329 C CA . ALA B 1 56 ? -29.695 -44.935 -39.712 1.00 24.44 56 ALA B CA 1
ATOM 3330 C C . ALA B 1 56 ? -28.544 -44.319 -40.529 1.00 30.36 56 ALA B C 1
ATOM 3331 O O . ALA B 1 56 ? -28.783 -43.766 -41.608 1.00 30.37 56 ALA B O 1
ATOM 3333 N N . ALA B 1 57 ? -27.296 -44.461 -40.030 1.00 27.66 57 ALA B N 1
ATOM 3334 C CA . ALA B 1 57 ? -26.075 -43.973 -40.673 1.00 28.40 57 ALA B CA 1
ATOM 3335 C C . ALA B 1 57 ? -25.837 -44.593 -42.053 1.00 32.44 57 ALA B C 1
ATOM 3336 O O . ALA B 1 57 ? -25.216 -43.953 -42.899 1.00 33.59 57 ALA B O 1
ATOM 3338 N N . TYR B 1 58 ? -26.357 -45.827 -42.290 1.00 24.82 58 TYR B N 1
ATOM 3339 C CA . TYR B 1 58 ? -26.198 -46.541 -43.569 1.00 23.77 58 TYR B CA 1
ATOM 3340 C C . TYR B 1 58 ? -27.509 -46.647 -44.347 1.00 27.37 58 TYR B C 1
ATOM 3341 O O . TYR B 1 58 ? -27.661 -47.527 -45.200 1.00 28.57 58 TYR B O 1
ATOM 3350 N N . GLY B 1 59 ? -28.433 -45.728 -44.057 1.00 25.72 59 GLY B N 1
ATOM 3351 C CA . GLY B 1 59 ? -29.739 -45.641 -44.701 1.00 25.21 59 GLY B CA 1
ATOM 3352 C C . GLY B 1 59 ? -30.766 -46.632 -44.198 1.00 27.69 59 GLY B C 1
ATOM 3353 O O . GLY B 1 59 ? -31.694 -46.977 -44.934 1.00 26.84 59 GLY B O 1
ATOM 3354 N N . GLY B 1 60 ? -30.613 -47.072 -42.946 1.00 23.07 60 GLY B N 1
ATOM 3355 C CA . GLY B 1 60 ? -31.506 -48.038 -42.317 1.00 21.12 60 GLY B CA 1
ATOM 3356 C C . GLY B 1 60 ? -32.503 -47.458 -41.339 1.00 25.49 60 GLY B C 1
ATOM 3357 O O . GLY B 1 60 ? -32.438 -46.266 -40.995 1.00 24.96 60 GLY B O 1
ATOM 3358 N N . THR B 1 61 ? -33.441 -48.308 -40.885 1.00 22.00 61 THR B N 1
ATOM 3359 C CA . THR B 1 61 ? -34.494 -47.918 -39.931 1.00 23.05 61 THR B CA 1
ATOM 3360 C C . THR B 1 61 ? -34.047 -47.986 -38.475 1.00 27.06 61 THR B C 1
ATOM 3361 O O . THR B 1 61 ? -34.668 -47.326 -37.638 1.00 27.44 61 THR B O 1
ATOM 3365 N N . GLU B 1 62 ? -32.984 -48.784 -38.163 1.00 23.23 62 GLU B N 1
ATOM 3366 C CA . GLU B 1 62 ? -32.395 -48.968 -36.817 1.00 23.36 62 GLU B CA 1
ATOM 3367 C C . GLU B 1 62 ? -33.515 -49.068 -35.755 1.00 26.46 62 GLU B C 1
ATOM 3368 O O . GLU B 1 62 ? -33.594 -48.250 -34.827 1.00 25.74 62 GLU B O 1
ATOM 3374 N N A MET B 1 63 ? -34.400 -50.067 -35.915 0.50 23.75 63 MET B N 1
ATOM 3375 N N B MET B 1 63 ? -34.390 -50.074 -35.928 0.50 22.11 63 MET B N 1
ATOM 3376 C CA A MET B 1 63 ? -35.559 -50.235 -35.039 0.50 24.04 63 MET B CA 1
ATOM 3377 C CA B MET B 1 63 ? -35.563 -50.337 -35.091 0.50 21.55 63 MET B CA 1
ATOM 3378 C C A MET B 1 63 ? -35.277 -51.009 -33.729 0.50 26.92 63 MET B C 1
ATOM 3379 C C B MET B 1 63 ? -35.246 -50.958 -33.725 0.50 25.76 63 MET B C 1
ATOM 3380 O O A MET B 1 63 ? -36.105 -50.970 -32.821 0.50 26.15 63 MET B O 1
ATOM 3381 O O B MET B 1 63 ? -36.049 -50.833 -32.802 0.50 24.95 63 MET B O 1
ATOM 3390 N N . GLY B 1 64 ? -34.122 -51.658 -33.623 1.00 23.21 64 GLY B N 1
ATOM 3391 C CA . GLY B 1 64 ? -33.747 -52.359 -32.396 1.00 22.69 64 GLY B CA 1
ATOM 3392 C C . GLY B 1 64 ? -34.306 -53.765 -32.283 1.00 24.67 64 GLY B C 1
ATOM 3393 O O . GLY B 1 64 ? -35.203 -54.173 -33.036 1.00 23.02 64 GLY B O 1
ATOM 3394 N N . VAL B 1 65 ? -33.751 -54.527 -31.325 1.00 20.70 65 VAL B N 1
ATOM 3395 C CA . VAL B 1 65 ? -34.063 -55.948 -31.103 1.00 18.61 65 VAL B CA 1
ATOM 3396 C C . VAL B 1 65 ? -35.524 -56.183 -30.701 1.00 22.10 65 VAL B C 1
ATOM 3397 O O . VAL B 1 65 ? -36.152 -57.117 -31.223 1.00 20.96 65 VAL B O 1
ATOM 3401 N N . LEU B 1 66 ? -36.059 -55.393 -29.758 1.00 19.58 66 LEU B N 1
ATOM 3402 C CA . LEU B 1 66 ? -37.456 -55.585 -29.347 1.00 18.75 66 LEU B CA 1
ATOM 3403 C C . LEU B 1 66 ? -38.415 -55.467 -30.531 1.00 21.45 66 LEU B C 1
ATOM 3404 O O . LEU B 1 66 ? -39.267 -56.332 -30.718 1.00 18.95 66 LEU B O 1
ATOM 3409 N N . THR B 1 67 ? -38.246 -54.424 -31.373 1.00 19.90 67 THR B N 1
ATOM 3410 C CA . THR B 1 67 ? -39.102 -54.286 -32.551 1.00 19.82 67 THR B CA 1
ATOM 3411 C C . THR B 1 67 ? -39.011 -55.508 -33.445 1.00 20.41 67 THR B C 1
ATOM 3412 O O . THR B 1 67 ? -40.055 -56.019 -33.860 1.00 19.58 67 THR B O 1
ATOM 3416 N N . LEU B 1 68 ? -37.781 -55.975 -33.753 1.00 16.44 68 LEU B N 1
ATOM 3417 C CA . LEU B 1 68 ? -37.637 -57.153 -34.611 1.00 15.61 68 LEU B CA 1
ATOM 3418 C C . LEU B 1 68 ? -38.242 -58.399 -33.951 1.00 19.02 68 LEU B C 1
ATOM 3419 O O . LEU B 1 68 ? -38.868 -59.210 -34.637 1.00 16.80 68 LEU B O 1
ATOM 3424 N N . ALA B 1 69 ? -38.106 -58.529 -32.628 1.00 15.78 69 ALA B N 1
ATOM 3425 C CA . ALA B 1 69 ? -38.705 -59.673 -31.924 1.00 15.11 69 ALA B CA 1
ATOM 3426 C C . ALA B 1 69 ? -40.229 -59.648 -32.115 1.00 17.54 69 ALA B C 1
ATOM 3427 O O . ALA B 1 69 ? -40.826 -60.681 -32.418 1.00 17.65 69 ALA B O 1
ATOM 3429 N N . LEU B 1 70 ? -40.845 -58.459 -32.019 1.00 15.97 70 LEU B N 1
ATOM 3430 C CA . LEU B 1 70 ? -42.299 -58.335 -32.191 1.00 16.44 70 LEU B CA 1
ATOM 3431 C C . LEU B 1 70 ? -42.715 -58.662 -33.631 1.00 17.53 70 LEU B C 1
ATOM 3432 O O . LEU B 1 70 ? -43.720 -59.349 -33.837 1.00 17.88 70 LEU B O 1
ATOM 3437 N N . ILE B 1 71 ? -41.920 -58.227 -34.611 1.00 14.01 71 ILE B N 1
ATOM 3438 C CA . ILE B 1 71 ? -42.158 -58.513 -36.034 1.00 13.90 71 ILE B CA 1
ATOM 3439 C C . ILE B 1 71 ? -42.056 -60.041 -36.264 1.00 16.57 71 ILE B C 1
ATOM 3440 O O . ILE B 1 71 ? -42.907 -60.625 -36.926 1.00 17.04 71 ILE B O 1
ATOM 3445 N N . LEU B 1 72 ? -41.021 -60.675 -35.686 1.00 15.45 72 LEU B N 1
ATOM 3446 C CA . LEU B 1 72 ? -40.806 -62.118 -35.871 1.00 14.33 72 LEU B CA 1
ATOM 3447 C C . LEU B 1 72 ? -41.916 -62.960 -35.279 1.00 18.79 72 LEU B C 1
ATOM 3448 O O . LEU B 1 72 ? -42.275 -64.003 -35.844 1.00 17.88 72 LEU B O 1
ATOM 3453 N N . GLU B 1 73 ? -42.459 -62.524 -34.141 1.00 16.82 73 GLU B N 1
ATOM 3454 C CA . GLU B 1 73 ? -43.582 -63.211 -33.551 1.00 17.78 73 GLU B CA 1
ATOM 3455 C C . GLU B 1 73 ? -44.811 -63.097 -34.477 1.00 19.19 73 GLU B C 1
ATOM 3456 O O . GLU B 1 73 ? -45.512 -64.086 -34.696 1.00 19.56 73 GLU B O 1
ATOM 3462 N N . GLU B 1 74 ? -45.006 -61.935 -35.096 1.00 15.72 74 GLU B N 1
ATOM 3463 C CA . GLU B 1 74 ? -46.126 -61.758 -36.013 1.00 16.13 74 GLU B CA 1
ATOM 3464 C C . GLU B 1 74 ? -45.985 -62.607 -37.262 1.00 18.64 74 GLU B C 1
ATOM 3465 O O . GLU B 1 74 ? -46.947 -63.250 -37.675 1.00 17.49 74 GLU B O 1
ATOM 3471 N N . LEU B 1 75 ? -44.780 -62.667 -37.840 1.00 16.73 75 LEU B N 1
ATOM 3472 C CA . LEU B 1 75 ? -44.565 -63.502 -39.034 1.00 16.43 75 LEU B CA 1
ATOM 3473 C C . LEU B 1 75 ? -44.562 -64.996 -38.704 1.00 16.83 75 LEU B C 1
ATOM 3474 O O . LEU B 1 75 ? -45.135 -65.767 -39.455 1.00 16.60 75 LEU B O 1
ATOM 3479 N N . GLY B 1 76 ? -43.975 -65.369 -37.562 1.00 13.89 76 GLY B N 1
ATOM 3480 C CA . GLY B 1 76 ? -43.917 -66.768 -37.107 1.00 12.71 76 GLY B CA 1
ATOM 3481 C C . GLY B 1 76 ? -45.301 -67.381 -36.939 1.00 16.07 76 GLY B C 1
ATOM 3482 O O . GLY B 1 76 ? -45.489 -68.579 -37.154 1.00 16.53 76 GLY B O 1
ATOM 3483 N N . ARG B 1 77 ? -46.282 -66.540 -36.575 1.00 15.31 77 ARG B N 1
ATOM 3484 C CA . ARG B 1 77 ? -47.692 -66.899 -36.420 1.00 15.03 77 ARG B CA 1
ATOM 3485 C C . ARG B 1 77 ? -48.283 -67.472 -37.727 1.00 17.64 77 ARG B C 1
ATOM 3486 O O . ARG B 1 77 ? -49.153 -68.349 -37.667 1.00 16.77 77 ARG B O 1
ATOM 3494 N N . VAL B 1 78 ? -47.825 -66.969 -38.888 1.00 14.73 78 VAL B N 1
ATOM 3495 C CA . VAL B 1 78 ? -48.411 -67.380 -40.170 1.00 14.55 78 VAL B CA 1
ATOM 3496 C C . VAL B 1 78 ? -47.472 -68.147 -41.116 1.00 17.41 78 VAL B C 1
ATOM 3497 O O . VAL B 1 78 ? -47.950 -68.909 -41.954 1.00 15.93 78 VAL B O 1
ATOM 3501 N N . CYS B 1 79 ? -46.151 -67.931 -41.015 1.00 14.70 79 CYS B N 1
ATOM 3502 C CA . CYS B 1 79 ? -45.193 -68.563 -41.912 1.00 14.06 79 CYS B CA 1
ATOM 3503 C C . CYS B 1 79 ? -43.819 -68.509 -41.289 1.00 15.91 79 CYS B C 1
ATOM 3504 O O . CYS B 1 79 ? -43.168 -67.462 -41.324 1.00 16.06 79 CYS B O 1
ATOM 3507 N N . ALA B 1 80 ? -43.378 -69.644 -40.690 1.00 12.42 80 ALA B N 1
ATOM 3508 C CA . ALA B 1 80 ? -42.067 -69.695 -40.033 1.00 10.88 80 ALA B CA 1
ATOM 3509 C C . ALA B 1 80 ? -40.940 -69.425 -41.033 1.00 14.19 80 ALA B C 1
ATOM 3510 O O . ALA B 1 80 ? -39.952 -68.760 -40.691 1.00 14.20 80 ALA B O 1
ATOM 3512 N N . SER B 1 81 ? -41.098 -69.915 -42.273 1.00 12.65 81 SER B N 1
ATOM 3513 C CA . SER B 1 81 ? -40.077 -69.724 -43.311 1.00 11.76 81 SER B CA 1
ATOM 3514 C C . SER B 1 81 ? -39.896 -68.229 -43.647 1.00 14.21 81 SER B C 1
ATOM 3515 O O . SER B 1 81 ? -38.770 -67.784 -43.827 1.00 15.47 81 SER B O 1
ATOM 3518 N N . THR B 1 82 ? -40.994 -67.465 -43.691 1.00 12.65 82 THR B N 1
ATOM 3519 C CA . THR B 1 82 ? -40.927 -66.002 -43.969 1.00 12.45 82 THR B CA 1
ATOM 3520 C C . THR B 1 82 ? -40.269 -65.308 -42.782 1.00 15.77 82 THR B C 1
ATOM 3521 O O . THR B 1 82 ? -39.484 -64.378 -42.981 1.00 14.44 82 THR B O 1
ATOM 3525 N N . ALA B 1 83 ? -40.553 -65.765 -41.548 1.00 13.25 83 ALA B N 1
ATOM 3526 C CA . ALA B 1 83 ? -39.863 -65.179 -40.391 1.00 13.76 83 ALA B CA 1
ATOM 3527 C C . ALA B 1 83 ? -38.343 -65.500 -40.491 1.00 16.55 83 ALA B C 1
ATOM 3528 O O . ALA B 1 83 ? -37.524 -64.637 -40.213 1.00 16.38 83 ALA B O 1
ATOM 3530 N N . LEU B 1 84 ? -37.980 -66.737 -40.949 1.00 14.55 84 LEU B N 1
ATOM 3531 C CA . LEU B 1 84 ? -36.578 -67.128 -41.130 1.00 13.97 84 LEU B CA 1
ATOM 3532 C C . LEU B 1 84 ? -35.842 -66.217 -42.107 1.00 17.16 84 LEU B C 1
ATOM 3533 O O . LEU B 1 84 ? -34.667 -65.932 -41.907 1.00 15.03 84 LEU B O 1
ATOM 3538 N N . LEU B 1 85 ? -36.518 -65.762 -43.171 1.00 15.30 85 LEU B N 1
ATOM 3539 C CA . LEU B 1 85 ? -35.898 -64.819 -44.100 1.00 14.66 85 LEU B CA 1
ATOM 3540 C C . LEU B 1 85 ? -35.389 -63.579 -43.305 1.00 17.09 85 LEU B C 1
ATOM 3541 O O . LEU B 1 85 ? -34.236 -63.184 -43.471 1.00 14.56 85 LEU B O 1
ATOM 3546 N N . LEU B 1 86 ? -36.230 -63.021 -42.414 1.00 15.00 86 LEU B N 1
ATOM 3547 C CA . LEU B 1 86 ? -35.813 -61.857 -41.632 1.00 15.96 86 LEU B CA 1
ATOM 3548 C C . LEU B 1 86 ? -34.714 -62.195 -40.622 1.00 16.61 86 LEU B C 1
ATOM 3549 O O . LEU B 1 86 ? -33.784 -61.400 -40.452 1.00 15.16 86 LEU B O 1
ATOM 3554 N N . ILE B 1 87 ? -34.775 -63.406 -40.002 1.00 13.94 87 ILE B N 1
ATOM 3555 C CA . ILE B 1 87 ? -33.718 -63.821 -39.067 1.00 12.23 87 ILE B CA 1
ATOM 3556 C C . ILE B 1 87 ? -32.381 -63.888 -39.804 1.00 15.80 87 ILE B C 1
ATOM 3557 O O . ILE B 1 87 ? -31.417 -63.286 -39.349 1.00 16.02 87 ILE B O 1
ATOM 3562 N N . ALA B 1 88 ? -32.338 -64.597 -40.946 1.00 13.48 88 ALA B N 1
ATOM 3563 C CA . ALA B 1 88 ? -31.104 -64.784 -41.711 1.00 15.33 88 ALA B CA 1
ATOM 3564 C C . ALA B 1 88 ? -30.567 -63.429 -42.183 1.00 18.42 88 ALA B C 1
ATOM 3565 O O . ALA B 1 88 ? -29.373 -63.178 -42.087 1.00 16.88 88 ALA B O 1
ATOM 3567 N N . GLN B 1 89 ? -31.466 -62.559 -42.654 1.00 16.66 89 GLN B N 1
ATOM 3568 C CA . GLN B 1 89 ? -31.107 -61.235 -43.186 1.00 15.97 89 GLN B CA 1
ATOM 3569 C C . GLN B 1 89 ? -30.424 -60.347 -42.132 1.00 19.79 89 GLN B C 1
ATOM 3570 O O . GLN B 1 89 ? -29.349 -59.788 -42.387 1.00 19.44 89 GLN B O 1
ATOM 3576 N N . THR B 1 90 ? -31.041 -60.238 -40.944 1.00 16.08 90 THR B N 1
ATOM 3577 C CA . THR B 1 90 ? -30.457 -59.452 -39.856 1.00 16.95 90 THR B CA 1
ATOM 3578 C C . THR B 1 90 ? -29.176 -60.101 -39.341 1.00 18.82 90 THR B C 1
ATOM 3579 O O . THR B 1 90 ? -28.183 -59.409 -39.159 1.00 18.84 90 THR B O 1
ATOM 3583 N N A ASP B 1 91 ? -29.227 -61.417 -39.080 0.50 15.58 91 ASP B N 1
ATOM 3584 N N B ASP B 1 91 ? -29.198 -61.431 -39.077 0.50 16.62 91 ASP B N 1
ATOM 3585 C CA A ASP B 1 91 ? -28.094 -62.194 -38.599 0.50 15.88 91 ASP B CA 1
ATOM 3586 C CA B ASP B 1 91 ? -28.013 -62.150 -38.594 0.50 17.44 91 ASP B CA 1
ATOM 3587 C C A ASP B 1 91 ? -26.843 -62.052 -39.491 0.50 21.12 91 ASP B C 1
ATOM 3588 C C B ASP B 1 91 ? -26.807 -61.989 -39.499 0.50 21.81 91 ASP B C 1
ATOM 3589 O O A ASP B 1 91 ? -25.734 -62.010 -38.958 0.50 21.21 91 ASP B O 1
ATOM 3590 O O B ASP B 1 91 ? -25.689 -61.916 -38.994 0.50 21.84 91 ASP B O 1
ATOM 3599 N N . GLY B 1 92 ? -27.031 -61.970 -40.816 1.00 18.64 92 GLY B N 1
ATOM 3600 C CA . GLY B 1 92 ? -25.942 -61.846 -41.783 1.00 19.21 92 GLY B CA 1
ATOM 3601 C C . GLY B 1 92 ? -25.226 -60.503 -41.771 1.00 23.60 92 GLY B C 1
ATOM 3602 O O . GLY B 1 92 ? -24.063 -60.432 -42.167 1.00 25.75 92 GLY B O 1
ATOM 3603 N N . MET B 1 93 ? -25.895 -59.432 -41.279 1.00 18.43 93 MET B N 1
ATOM 3604 C CA . MET B 1 93 ? -25.288 -58.102 -41.211 1.00 17.86 93 MET B CA 1
ATOM 3605 C C . MET B 1 93 ? -24.830 -57.720 -39.802 1.00 21.06 93 MET B C 1
ATOM 3606 O O . MET B 1 93 ? -23.993 -56.828 -39.679 1.00 22.37 93 MET B O 1
ATOM 3611 N N . LEU B 1 94 ? -25.351 -58.392 -38.740 1.00 18.48 94 LEU B N 1
ATOM 3612 C CA . LEU B 1 94 ? -24.929 -58.081 -37.362 1.00 18.01 94 LEU B CA 1
ATOM 3613 C C . LEU B 1 94 ? -23.386 -58.131 -37.160 1.00 19.32 94 LEU B C 1
ATOM 3614 O O . LEU B 1 94 ? -22.883 -57.218 -36.510 1.00 20.81 94 LEU B O 1
ATOM 3619 N N . PRO B 1 95 ? -22.624 -59.129 -37.700 1.00 17.18 95 PRO B N 1
ATOM 3620 C CA . PRO B 1 95 ? -21.151 -59.134 -37.497 1.00 17.67 95 PRO B CA 1
ATOM 3621 C C . PRO B 1 95 ? -20.457 -57.871 -38.012 1.00 21.37 95 PRO B C 1
ATOM 3622 O O . PRO B 1 95 ? -19.470 -57.428 -37.416 1.00 22.82 95 PRO B O 1
ATOM 3626 N N . ILE B 1 96 ? -20.965 -57.315 -39.126 1.00 18.70 96 ILE B N 1
ATOM 3627 C CA . ILE B 1 96 ? -20.437 -56.099 -39.772 1.00 18.31 96 ILE B CA 1
ATOM 3628 C C . ILE B 1 96 ? -20.802 -54.856 -38.952 1.00 22.61 96 ILE B C 1
ATOM 3629 O O . ILE B 1 96 ? -19.936 -54.033 -38.687 1.00 22.92 96 ILE B O 1
ATOM 3634 N N . ILE B 1 97 ? -22.082 -54.741 -38.538 1.00 19.48 97 ILE B N 1
ATOM 3635 C CA . ILE B 1 97 ? -22.578 -53.622 -37.725 1.00 19.85 97 ILE B CA 1
ATOM 3636 C C . ILE B 1 97 ? -21.790 -53.573 -36.418 1.00 24.91 97 ILE B C 1
ATOM 3637 O O . ILE B 1 97 ? -21.346 -52.503 -36.014 1.00 24.75 97 ILE B O 1
ATOM 3642 N N . HIS B 1 98 ? -21.608 -54.748 -35.777 1.00 23.27 98 HIS B N 1
ATOM 3643 C CA . HIS B 1 98 ? -20.912 -54.893 -34.496 1.00 24.81 98 HIS B CA 1
ATOM 3644 C C . HIS B 1 98 ? -19.530 -55.561 -34.646 1.00 31.67 98 HIS B C 1
ATOM 3645 O O . HIS B 1 98 ? -19.327 -56.712 -34.240 1.00 32.61 98 HIS B O 1
ATOM 3652 N N . GLY B 1 99 ? -18.599 -54.837 -35.232 1.00 28.93 99 GLY B N 1
ATOM 3653 C CA . GLY B 1 99 ? -17.238 -55.342 -35.398 1.00 28.67 99 GLY B CA 1
ATOM 3654 C C . GLY B 1 99 ? -16.457 -54.719 -36.535 1.00 29.66 99 GLY B C 1
ATOM 3655 O O . GLY B 1 99 ? -15.229 -54.635 -36.466 1.00 28.96 99 GLY B O 1
ATOM 3656 N N . GLY B 1 100 ? -17.169 -54.302 -37.579 1.00 25.22 100 GLY B N 1
ATOM 3657 C CA . GLY B 1 100 ? -16.560 -53.702 -38.756 1.00 24.32 100 GLY B CA 1
ATOM 3658 C C . GLY B 1 100 ? -16.010 -52.318 -38.483 1.00 27.51 100 GLY B C 1
ATOM 3659 O O . GLY B 1 100 ? -16.530 -51.591 -37.635 1.00 25.96 100 GLY B O 1
ATOM 3660 N N . SER B 1 101 ? -14.945 -51.951 -39.198 1.00 25.60 101 SER B N 1
ATOM 3661 C CA . SER B 1 101 ? -14.324 -50.628 -39.101 1.00 26.07 101 SER B CA 1
ATOM 3662 C C . SER B 1 101 ? -15.291 -49.622 -39.767 1.00 28.21 101 SER B C 1
ATOM 3663 O O . SER B 1 101 ? -16.102 -50.055 -40.583 1.00 25.30 101 SER B O 1
ATOM 3666 N N . PRO B 1 102 ? -15.201 -48.287 -39.514 1.00 26.39 102 PRO B N 1
ATOM 3667 C CA . PRO B 1 102 ? -16.093 -47.357 -40.229 1.00 26.09 102 PRO B CA 1
ATOM 3668 C C . PRO B 1 102 ? -16.013 -47.516 -41.758 1.00 29.19 102 PRO B C 1
ATOM 3669 O O . PRO B 1 102 ? -17.036 -47.432 -42.436 1.00 27.69 102 PRO B O 1
ATOM 3673 N N . GLU B 1 103 ? -14.798 -47.814 -42.287 1.00 26.69 103 GLU B N 1
ATOM 3674 C CA . GLU B 1 103 ? -14.528 -47.991 -43.724 1.00 26.24 103 GLU B CA 1
ATOM 3675 C C . GLU B 1 103 ? -15.268 -49.225 -44.269 1.00 27.44 103 GLU B C 1
ATOM 3676 O O . GLU B 1 103 ? -15.954 -49.133 -45.292 1.00 27.58 103 GLU B O 1
ATOM 3682 N N . LEU B 1 104 ? -15.134 -50.366 -43.586 1.00 22.92 104 LEU B N 1
ATOM 3683 C CA . LEU B 1 104 ? -15.796 -51.607 -43.994 1.00 22.18 104 LEU B CA 1
ATOM 3684 C C . LEU B 1 104 ? -17.326 -51.454 -43.938 1.00 25.58 104 LEU B C 1
ATOM 3685 O O . LEU B 1 104 ? -18.025 -51.915 -44.845 1.00 24.50 104 LEU B O 1
ATOM 3690 N N . LYS B 1 105 ? -17.835 -50.803 -42.865 1.00 23.14 105 LYS B N 1
ATOM 3691 C CA . LYS B 1 105 ? -19.279 -50.597 -42.689 1.00 22.22 105 LYS B CA 1
ATOM 3692 C C . LYS B 1 105 ? -19.852 -49.738 -43.817 1.00 26.53 105 LYS B C 1
ATOM 3693 O O . LYS B 1 105 ? -20.886 -50.090 -44.385 1.00 25.48 105 LYS B O 1
ATOM 3699 N N . GLU B 1 106 ? -19.168 -48.649 -44.179 1.00 22.53 106 GLU B N 1
ATOM 3700 C CA . GLU B 1 106 ? -19.646 -47.815 -45.287 1.00 22.84 106 GLU B CA 1
ATOM 3701 C C . GLU B 1 106 ? -19.631 -48.599 -46.610 1.00 26.87 106 GLU B C 1
ATOM 3702 O O . GLU B 1 106 ? -20.609 -48.560 -47.363 1.00 28.41 106 GLU B O 1
ATOM 3708 N N . ARG B 1 107 ? -18.542 -49.343 -46.853 1.00 22.25 107 ARG B N 1
ATOM 3709 C CA . ARG B 1 107 ? -18.342 -50.114 -48.076 1.00 22.55 107 ARG B CA 1
ATOM 3710 C C . ARG B 1 107 ? -19.393 -51.197 -48.311 1.00 27.05 107 ARG B C 1
ATOM 3711 O O . ARG B 1 107 ? -19.803 -51.397 -49.463 1.00 27.14 107 ARG B O 1
ATOM 3719 N N . TYR B 1 108 ? -19.829 -51.883 -47.242 1.00 23.05 108 TYR B N 1
ATOM 3720 C CA . TYR B 1 108 ? -20.752 -53.008 -47.385 1.00 22.12 108 TYR B CA 1
ATOM 3721 C C . TYR B 1 108 ? -22.173 -52.785 -46.873 1.00 26.45 108 TYR B C 1
ATOM 3722 O O . TYR B 1 108 ? -23.077 -53.440 -47.392 1.00 27.11 108 TYR B O 1
ATOM 3731 N N . LEU B 1 109 ? -22.387 -51.917 -45.875 1.00 22.27 109 LEU B N 1
ATOM 3732 C CA . LEU B 1 109 ? -23.751 -51.716 -45.367 1.00 20.89 109 LEU B CA 1
ATOM 3733 C C . LEU B 1 109 ? -24.597 -50.780 -46.231 1.00 24.97 109 LEU B C 1
ATOM 3734 O O . LEU B 1 109 ? -25.823 -50.927 -46.269 1.00 23.33 109 LEU B O 1
ATOM 3739 N N . ARG B 1 110 ? -23.949 -49.837 -46.943 1.00 23.92 110 ARG B N 1
ATOM 3740 C CA . ARG B 1 110 ? -24.627 -48.855 -47.788 1.00 24.67 110 ARG B CA 1
ATOM 3741 C C . ARG B 1 110 ? -25.554 -49.500 -48.823 1.00 26.72 110 ARG B C 1
ATOM 3742 O O . ARG B 1 110 ? -26.627 -48.965 -49.091 1.00 25.76 110 ARG B O 1
ATOM 3750 N N . ARG B 1 111 ? -25.140 -50.635 -49.403 1.00 24.04 111 ARG B N 1
ATOM 3751 C CA . ARG B 1 111 ? -25.920 -51.325 -50.436 1.00 22.81 111 ARG B CA 1
ATOM 3752 C C . ARG B 1 111 ? -27.247 -51.900 -49.915 1.00 24.17 111 ARG B C 1
ATOM 3753 O O . ARG B 1 111 ? -28.098 -52.269 -50.724 1.00 22.26 111 ARG B O 1
ATOM 3761 N N . PHE B 1 112 ? -27.419 -51.972 -48.576 1.00 19.69 112 PHE B N 1
ATOM 3762 C CA . PHE B 1 112 ? -28.647 -52.457 -47.942 1.00 19.81 112 PHE B CA 1
ATOM 3763 C C . PHE B 1 112 ? -29.609 -51.320 -47.560 1.00 23.88 112 PHE B C 1
ATOM 3764 O O . PHE B 1 112 ? -30.676 -51.584 -46.998 1.00 22.40 112 PHE B O 1
ATOM 3772 N N . ALA B 1 113 ? -29.246 -50.058 -47.885 1.00 21.59 113 ALA B N 1
ATOM 3773 C CA . ALA B 1 113 ? -30.050 -48.875 -47.582 1.00 22.35 113 ALA B CA 1
ATOM 3774 C C . ALA B 1 113 ? -31.427 -48.906 -48.236 1.00 24.91 113 ALA B C 1
ATOM 3775 O O . ALA B 1 113 ? -31.576 -49.461 -49.327 1.00 22.53 113 ALA B O 1
ATOM 3777 N N . GLY B 1 114 ? -32.394 -48.255 -47.586 1.00 21.72 114 GLY B N 1
ATOM 3778 C CA . GLY B 1 114 ? -33.743 -48.049 -48.100 1.00 21.59 114 GLY B CA 1
ATOM 3779 C C . GLY B 1 114 ? -34.443 -49.319 -48.552 1.00 25.20 114 GLY B C 1
ATOM 3780 O O . GLY B 1 114 ? -34.551 -50.273 -47.783 1.00 23.48 114 GLY B O 1
ATOM 3781 N N . GLU B 1 115 ? -34.886 -49.335 -49.816 1.00 23.68 115 GLU B N 1
ATOM 3782 C CA . GLU B 1 115 ? -35.650 -50.440 -50.406 1.00 22.27 115 GLU B CA 1
ATOM 3783 C C . GLU B 1 115 ? -34.800 -51.527 -51.079 1.00 25.18 115 GLU B C 1
ATOM 3784 O O . GLU B 1 115 ? -35.339 -52.334 -51.832 1.00 23.10 115 GLU B O 1
ATOM 3790 N N . SER B 1 116 ? -33.496 -51.593 -50.767 1.00 21.69 116 SER B N 1
ATOM 3791 C CA . SER B 1 116 ? -32.625 -52.627 -51.323 1.00 20.84 116 SER B CA 1
ATOM 3792 C C . SER B 1 116 ? -33.163 -54.042 -51.064 1.00 20.96 116 SER B C 1
ATOM 3793 O O . SER B 1 116 ? -33.677 -54.314 -49.984 1.00 19.10 116 SER B O 1
ATOM 3796 N N . THR B 1 117 ? -33.034 -54.923 -52.069 1.00 18.74 117 THR B N 1
ATOM 3797 C CA . THR B 1 117 ? -33.477 -56.322 -51.966 1.00 18.44 117 THR B CA 1
ATOM 3798 C C . THR B 1 117 ? -32.305 -57.285 -51.835 1.00 20.61 117 THR B C 1
ATOM 3799 O O . THR B 1 117 ? -32.512 -58.501 -51.884 1.00 18.55 117 THR B O 1
ATOM 3803 N N . LEU B 1 118 ? -31.068 -56.750 -51.676 1.00 18.31 118 LEU B N 1
ATOM 3804 C CA . LEU B 1 118 ? -29.864 -57.560 -51.516 1.00 17.95 118 LEU B CA 1
ATOM 3805 C C . LEU B 1 118 ? -29.936 -58.386 -50.234 1.00 20.52 118 LEU B C 1
ATOM 3806 O O . LEU B 1 118 ? -30.536 -57.952 -49.243 1.00 19.01 118 LEU B O 1
ATOM 3811 N N . LEU B 1 119 ? -29.372 -59.591 -50.282 1.00 18.32 119 LEU B N 1
ATOM 3812 C CA . LEU B 1 119 ? -29.423 -60.525 -49.162 1.00 17.60 119 LEU B CA 1
ATOM 3813 C C . LEU B 1 119 ? -28.096 -60.764 -48.483 1.00 19.63 119 LEU B C 1
ATOM 3814 O O . LEU B 1 119 ? -27.043 -60.651 -49.114 1.00 18.85 119 LEU B O 1
ATOM 3819 N N . THR B 1 120 ? -28.160 -61.123 -47.201 1.00 17.54 120 THR B N 1
ATOM 3820 C CA . THR B 1 120 ? -26.988 -61.472 -46.407 1.00 17.84 120 THR B CA 1
ATOM 3821 C C . THR B 1 120 ? -27.062 -62.940 -45.963 1.00 20.83 120 THR B C 1
ATOM 3822 O O . THR B 1 120 ? -28.126 -63.580 -46.043 1.00 20.05 120 THR B O 1
ATOM 3826 N N . ALA B 1 121 ? -25.949 -63.443 -45.416 1.00 15.52 121 ALA B N 1
ATOM 3827 C CA . ALA B 1 121 ? -25.876 -64.765 -44.806 1.00 15.19 121 ALA B CA 1
ATOM 3828 C C . ALA B 1 121 ? -24.722 -64.793 -43.843 1.00 19.03 121 ALA B C 1
ATOM 3829 O O . ALA B 1 121 ? -23.781 -64.007 -43.972 1.00 19.28 121 ALA B O 1
ATOM 3831 N N . LEU B 1 122 ? -24.807 -65.689 -42.870 1.00 17.32 122 LEU B N 1
ATOM 3832 C CA . LEU B 1 122 ? -23.751 -65.908 -41.897 1.00 17.63 122 LEU B CA 1
ATOM 3833 C C . LEU B 1 122 ? -23.301 -67.359 -42.068 1.00 20.17 122 LEU B C 1
ATOM 3834 O O . LEU B 1 122 ? -24.114 -68.271 -41.933 1.00 17.96 122 LEU B O 1
ATOM 3839 N N . ALA B 1 123 ? -22.003 -67.558 -42.329 1.00 18.63 123 ALA B N 1
ATOM 3840 C CA . ALA B 1 123 ? -21.446 -68.888 -42.559 1.00 18.39 123 ALA B CA 1
ATOM 3841 C C . ALA B 1 123 ? -20.416 -69.269 -41.516 1.00 19.99 123 ALA B C 1
ATOM 3842 O O . ALA B 1 123 ? -19.240 -68.913 -41.654 1.00 19.91 123 ALA B O 1
ATOM 3844 N N . ALA B 1 124 ? -20.855 -69.996 -40.468 1.00 16.81 124 ALA B N 1
ATOM 3845 C CA . ALA B 1 124 ? -19.965 -70.451 -39.400 1.00 17.52 124 ALA B CA 1
ATOM 3846 C C . ALA B 1 124 ? -19.914 -71.977 -39.356 1.00 18.82 124 ALA B C 1
ATOM 3847 O O . ALA B 1 124 ? -18.823 -72.542 -39.330 1.00 17.32 124 ALA B O 1
ATOM 3849 N N . THR B 1 125 ? -21.102 -72.630 -39.336 1.00 13.91 125 THR B N 1
ATOM 3850 C CA . THR B 1 125 ? -21.248 -74.087 -39.196 1.00 13.50 125 THR B CA 1
ATOM 3851 C C . THR B 1 125 ? -20.566 -74.844 -40.339 1.00 17.69 125 THR B C 1
ATOM 3852 O O . THR B 1 125 ? -20.627 -74.427 -41.486 1.00 16.22 125 THR B O 1
ATOM 3856 N N . GLU B 1 126 ? -19.971 -75.996 -39.996 1.00 15.59 126 GLU B N 1
ATOM 3857 C CA . GLU B 1 126 ? -19.347 -76.894 -40.948 1.00 16.12 126 GLU B CA 1
ATOM 3858 C C . GLU B 1 126 ? -19.715 -78.310 -40.558 1.00 19.58 126 GLU B C 1
ATOM 3859 O O . GLU B 1 126 ? -20.121 -78.541 -39.408 1.00 18.28 126 GLU B O 1
ATOM 3865 N N . PRO B 1 127 ? -19.509 -79.291 -41.465 1.00 18.44 127 PRO B N 1
ATOM 3866 C CA . PRO B 1 127 ? -19.774 -80.695 -41.094 1.00 18.73 127 PRO B CA 1
ATOM 3867 C C . PRO B 1 127 ? -19.039 -81.125 -39.821 1.00 22.39 127 PRO B C 1
ATOM 3868 O O . PRO B 1 127 ? -19.624 -81.824 -39.010 1.00 23.36 127 PRO B O 1
ATOM 3872 N N . ALA B 1 128 ? -17.781 -80.670 -39.628 1.00 20.62 128 ALA B N 1
ATOM 3873 C CA . ALA B 1 128 ? -17.010 -81.005 -38.434 1.00 19.64 128 ALA B CA 1
ATOM 3874 C C . ALA B 1 128 ? -17.276 -80.047 -37.259 1.00 22.14 128 ALA B C 1
ATOM 3875 O O . ALA B 1 128 ? -16.756 -80.286 -36.166 1.00 23.39 128 ALA B O 1
ATOM 3877 N N . ALA B 1 129 ? -18.058 -78.968 -37.467 1.00 18.62 129 ALA B N 1
ATOM 3878 C CA . ALA B 1 129 ? -18.264 -77.966 -36.432 1.00 18.27 129 ALA B CA 1
ATOM 3879 C C . ALA B 1 129 ? -19.689 -77.428 -36.355 1.00 20.88 129 ALA B C 1
ATOM 3880 O O . ALA B 1 129 ? -20.011 -76.462 -37.045 1.00 19.89 129 ALA B O 1
ATOM 3882 N N . GLY B 1 130 ? -20.507 -78.042 -35.499 1.00 18.53 130 GLY B N 1
ATOM 3883 C CA . GLY B 1 130 ? -21.881 -77.626 -35.256 1.00 18.77 130 GLY B CA 1
ATOM 3884 C C . GLY B 1 130 ? -21.961 -76.989 -33.888 1.00 19.45 130 GLY B C 1
ATOM 3885 O O . GLY B 1 130 ? -21.716 -75.785 -33.752 1.00 18.48 130 GLY B O 1
ATOM 3886 N N . SER B 1 131 ? -22.184 -77.812 -32.844 1.00 17.04 131 SER B N 1
ATOM 3887 C CA . SER B 1 131 ? -22.182 -77.297 -31.468 1.00 16.18 131 SER B CA 1
ATOM 3888 C C . SER B 1 131 ? -20.767 -76.856 -31.102 1.00 19.46 131 SER B C 1
ATOM 3889 O O . SER B 1 131 ? -20.584 -75.816 -30.465 1.00 19.64 131 SER B O 1
ATOM 3892 N N . ASP B 1 132 ? -19.768 -77.608 -31.569 1.00 15.88 132 ASP B N 1
ATOM 3893 C CA . ASP B 1 132 ? -18.358 -77.301 -31.316 1.00 16.73 132 ASP B CA 1
ATOM 3894 C C . ASP B 1 132 ? -17.862 -76.409 -32.442 1.00 18.56 132 ASP B C 1
ATOM 3895 O O . ASP B 1 132 ? -17.188 -76.876 -33.368 1.00 20.64 132 ASP B O 1
ATOM 3900 N N . LEU B 1 133 ? -18.192 -75.113 -32.369 1.00 18.51 133 LEU B N 1
ATOM 3901 C CA . LEU B 1 133 ? -17.766 -74.163 -33.406 1.00 17.09 133 LEU B CA 1
ATOM 3902 C C . LEU B 1 133 ? -16.273 -73.993 -33.493 1.00 21.17 133 LEU B C 1
ATOM 3903 O O . LEU B 1 133 ? -15.750 -73.755 -34.590 1.00 19.83 133 LEU B O 1
ATOM 3908 N N . LEU B 1 134 ? -15.570 -74.183 -32.363 1.00 18.27 134 LEU B N 1
ATOM 3909 C CA . LEU B 1 134 ? -14.104 -74.102 -32.329 1.00 19.03 134 LEU B CA 1
ATOM 3910 C C . LEU B 1 134 ? -13.433 -75.195 -33.192 1.00 23.65 134 LEU B C 1
ATOM 3911 O O . LEU B 1 134 ? -12.248 -75.088 -33.508 1.00 23.88 134 LEU B O 1
ATOM 3916 N N . ALA B 1 135 ? -14.189 -76.239 -33.587 1.00 20.05 135 ALA B N 1
ATOM 3917 C CA . ALA B 1 135 ? -13.638 -77.309 -34.421 1.00 20.23 135 ALA B CA 1
ATOM 3918 C C . ALA B 1 135 ? -13.704 -76.952 -35.913 1.00 23.02 135 ALA B C 1
ATOM 3919 O O . ALA B 1 135 ? -13.289 -77.763 -36.739 1.00 23.00 135 ALA B O 1
ATOM 3921 N N . MET B 1 136 ? -14.190 -75.733 -36.280 1.00 18.37 136 MET B N 1
ATOM 3922 C CA . MET B 1 136 ? -14.256 -75.379 -37.713 1.00 17.47 136 MET B CA 1
ATOM 3923 C C . MET B 1 136 ? -12.891 -75.516 -38.408 1.00 21.81 136 MET B C 1
ATOM 3924 O O . MET B 1 136 ? -11.854 -75.230 -37.801 1.00 20.74 136 MET B O 1
ATOM 3929 N N . LYS B 1 137 ? -12.894 -76.025 -39.659 1.00 19.62 137 LYS B N 1
ATOM 3930 C CA . LYS B 1 137 ? -11.662 -76.276 -40.410 1.00 19.12 137 LYS B CA 1
ATOM 3931 C C . LYS B 1 137 ? -11.329 -75.222 -41.493 1.00 23.32 137 LYS B C 1
ATOM 3932 O O . LYS B 1 137 ? -10.179 -75.180 -41.923 1.00 23.36 137 LYS B O 1
ATOM 3938 N N . THR B 1 138 ? -12.304 -74.376 -41.912 1.00 20.71 138 THR B N 1
ATOM 3939 C CA . THR B 1 138 ? -12.059 -73.312 -42.896 1.00 20.37 138 THR B CA 1
ATOM 3940 C C . THR B 1 138 ? -10.879 -72.442 -42.453 1.00 24.15 138 THR B C 1
ATOM 3941 O O . THR B 1 138 ? -10.808 -72.048 -41.287 1.00 23.39 138 THR B O 1
ATOM 3945 N N . ARG B 1 139 ? -9.944 -72.191 -43.389 1.00 22.24 139 ARG B N 1
ATOM 3946 C CA . ARG B 1 139 ? -8.741 -71.410 -43.143 1.00 22.29 139 ARG B CA 1
ATOM 3947 C C . ARG B 1 139 ? -8.689 -70.164 -44.005 1.00 25.33 139 ARG B C 1
ATOM 3948 O O . ARG B 1 139 ? -9.122 -70.190 -45.159 1.00 25.26 139 ARG B O 1
ATOM 3956 N N . ALA B 1 140 ? -8.112 -69.089 -43.450 1.00 21.56 140 ALA B N 1
ATOM 3957 C CA . ALA B 1 140 ? -7.854 -67.838 -44.151 1.00 22.15 140 ALA B CA 1
ATOM 3958 C C . ALA B 1 140 ? -6.365 -67.529 -43.978 1.00 25.71 140 ALA B C 1
ATOM 3959 O O . ALA B 1 140 ? -5.882 -67.414 -42.847 1.00 25.66 140 ALA B O 1
ATOM 3961 N N . VAL B 1 141 ? -5.635 -67.467 -45.092 1.00 22.84 141 VAL B N 1
ATOM 3962 C CA . VAL B 1 141 ? -4.187 -67.228 -45.099 1.00 23.50 141 VAL B CA 1
ATOM 3963 C C . VAL B 1 141 ? -3.904 -65.889 -45.769 1.00 30.11 141 VAL B C 1
ATOM 3964 O O . VAL B 1 141 ? -4.268 -65.704 -46.933 1.00 30.42 141 VAL B O 1
ATOM 3968 N N . ARG B 1 142 ? -3.244 -64.958 -45.043 1.00 26.23 142 ARG B N 1
ATOM 3969 C CA . ARG B 1 142 ? -2.874 -63.655 -45.596 1.00 25.07 142 ARG B CA 1
ATOM 3970 C C . ARG B 1 142 ? -1.806 -63.842 -46.668 1.00 31.07 142 ARG B C 1
ATOM 3971 O O . ARG B 1 142 ? -0.792 -64.506 -46.431 1.00 30.68 142 ARG B O 1
ATOM 3979 N N . GLN B 1 143 ? -2.042 -63.282 -47.852 1.00 28.73 143 GLN B N 1
ATOM 3980 C CA . GLN B 1 143 ? -1.096 -63.353 -48.979 1.00 30.71 143 GLN B CA 1
ATOM 3981 C C . GLN B 1 143 ? -1.134 -62.000 -49.695 1.00 38.17 143 GLN B C 1
ATOM 3982 O O . GLN B 1 143 ? -2.008 -61.777 -50.535 1.00 37.61 143 GLN B O 1
ATOM 3988 N N . GLY B 1 144 ? -0.212 -61.106 -49.334 1.00 37.68 144 GLY B N 1
ATOM 3989 C CA . GLY B 1 144 ? -0.147 -59.761 -49.904 1.00 38.54 144 GLY B CA 1
ATOM 3990 C C . GLY B 1 144 ? -1.356 -58.940 -49.502 1.00 40.67 144 GLY B C 1
ATOM 3991 O O . GLY B 1 144 ? -1.650 -58.832 -48.311 1.00 39.87 144 GLY B O 1
ATOM 3992 N N . ASP B 1 145 ? -2.096 -58.404 -50.484 1.00 36.20 145 ASP B N 1
ATOM 3993 C CA . ASP B 1 145 ? -3.287 -57.595 -50.229 1.00 34.74 145 ASP B CA 1
ATOM 3994 C C . ASP B 1 145 ? -4.593 -58.420 -50.174 1.00 36.09 145 ASP B C 1
ATOM 3995 O O . ASP B 1 145 ? -5.692 -57.859 -50.270 1.00 35.00 145 ASP B O 1
ATOM 4000 N N . LYS B 1 146 ? -4.475 -59.752 -50.023 1.00 32.01 146 LYS B N 1
ATOM 4001 C CA . LYS B 1 146 ? -5.611 -60.662 -49.999 1.00 29.43 146 LYS B CA 1
ATOM 4002 C C . LYS B 1 146 ? -5.492 -61.689 -48.878 1.00 30.11 146 LYS B C 1
ATOM 4003 O O . LYS B 1 146 ? -4.405 -61.896 -48.330 1.00 28.82 146 LYS B O 1
ATOM 4009 N N . TYR B 1 147 ? -6.623 -62.338 -48.566 1.00 25.12 147 TYR B N 1
ATOM 4010 C CA . TYR B 1 147 ? -6.698 -63.513 -47.716 1.00 24.70 147 TYR B CA 1
ATOM 4011 C C . TYR B 1 147 ? -7.144 -64.617 -48.664 1.00 30.35 147 TYR B C 1
ATOM 4012 O O . TYR B 1 147 ? -8.060 -64.402 -49.469 1.00 29.45 147 TYR B O 1
ATOM 4021 N N . VAL B 1 148 ? -6.470 -65.763 -48.618 1.00 26.38 148 VAL B N 1
ATOM 4022 C CA . VAL B 1 148 ? -6.849 -66.916 -49.439 1.00 25.37 148 VAL B CA 1
ATOM 4023 C C . VAL B 1 148 ? -7.612 -67.842 -48.515 1.00 26.25 148 VAL B C 1
ATOM 4024 O O . VAL B 1 148 ? -7.064 -68.307 -47.510 1.00 25.32 148 VAL B O 1
ATOM 4028 N N . ILE B 1 149 ? -8.901 -68.057 -48.818 1.00 21.94 149 ILE B N 1
ATOM 4029 C CA . ILE B 1 149 ? -9.784 -68.874 -47.993 1.00 21.56 149 ILE B CA 1
ATOM 4030 C C . ILE B 1 149 ? -10.047 -70.232 -48.617 1.00 24.99 149 ILE B C 1
ATOM 4031 O O . ILE B 1 149 ? -10.373 -70.330 -49.799 1.00 24.09 149 ILE B O 1
ATOM 4036 N N . ASN B 1 150 ? -9.882 -71.275 -47.804 1.00 22.21 150 ASN B N 1
ATOM 4037 C CA . ASN B 1 150 ? -10.086 -72.664 -48.182 1.00 21.47 150 ASN B CA 1
ATOM 4038 C C . ASN B 1 150 ? -10.899 -73.356 -47.102 1.00 24.22 150 ASN B C 1
ATOM 4039 O O . ASN B 1 150 ? -10.561 -73.275 -45.929 1.00 24.09 150 ASN B O 1
ATOM 4044 N N . GLY B 1 151 ? -11.973 -74.014 -47.506 1.00 20.96 151 GLY B N 1
ATOM 4045 C CA . GLY B 1 151 ? -12.812 -74.738 -46.570 1.00 20.02 151 GLY B CA 1
ATOM 4046 C C . GLY B 1 151 ? -14.217 -74.971 -47.069 1.00 23.02 151 GLY B C 1
ATOM 4047 O O . GLY B 1 151 ? -14.471 -74.976 -48.270 1.00 23.09 151 GLY B O 1
ATOM 4048 N N . GLN B 1 152 ? -15.127 -75.191 -46.139 1.00 20.04 152 GLN B N 1
ATOM 4049 C CA . GLN B 1 152 ? -16.519 -75.476 -46.466 1.00 17.34 152 GLN B CA 1
ATOM 4050 C C . GLN B 1 152 ? -17.419 -75.080 -45.312 1.00 21.43 152 GLN B C 1
ATOM 4051 O O . GLN B 1 152 ? -16.964 -74.969 -44.176 1.00 20.71 152 GLN B O 1
ATOM 4057 N N . LYS B 1 153 ? -18.694 -74.872 -45.613 1.00 19.09 153 LYS B N 1
ATOM 4058 C CA . LYS B 1 153 ? -19.717 -74.536 -44.613 1.00 17.54 153 LYS B CA 1
ATOM 4059 C C . LYS B 1 153 ? -20.973 -75.292 -44.970 1.00 21.60 153 LYS B C 1
ATOM 4060 O O . LYS B 1 153 ? -21.158 -75.638 -46.134 1.00 21.47 153 LYS B O 1
ATOM 4066 N N . CYS B 1 154 ? -21.830 -75.583 -43.973 1.00 16.45 154 CYS B N 1
ATOM 4067 C CA . CYS B 1 154 ? -23.082 -76.275 -44.280 1.00 16.93 154 CYS B CA 1
ATOM 4068 C C . CYS B 1 154 ? -24.214 -75.710 -43.437 1.00 20.08 154 CYS B C 1
ATOM 4069 O O . CYS B 1 154 ? -23.962 -75.076 -42.403 1.00 19.42 154 CYS B O 1
ATOM 4072 N N . PHE B 1 155 ? -25.464 -75.932 -43.895 1.00 17.51 155 PHE B N 1
ATOM 4073 C CA . PHE B 1 155 ? -26.698 -75.445 -43.259 1.00 17.43 155 PHE B CA 1
ATOM 4074 C C . PHE B 1 155 ? -26.751 -73.899 -43.288 1.00 20.09 155 PHE B C 1
ATOM 4075 O O . PHE B 1 155 ? -27.339 -73.295 -42.401 1.00 21.33 155 PHE B O 1
ATOM 4083 N N . ILE B 1 156 ? -26.144 -73.270 -44.306 1.00 17.09 156 ILE B N 1
ATOM 4084 C CA . ILE B 1 156 ? -26.083 -71.813 -44.375 1.00 16.85 156 ILE B CA 1
ATOM 4085 C C . ILE B 1 156 ? -27.368 -71.234 -44.958 1.00 20.58 156 ILE B C 1
ATOM 4086 O O . ILE B 1 156 ? -27.602 -71.346 -46.160 1.00 21.16 156 ILE B O 1
ATOM 4091 N N . THR B 1 157 ? -28.188 -70.610 -44.104 1.00 18.01 157 THR B N 1
ATOM 4092 C CA . THR B 1 157 ? -29.467 -70.036 -44.554 1.00 18.37 157 THR B CA 1
ATOM 4093 C C . THR B 1 157 ? -29.220 -68.926 -45.568 1.00 20.75 157 THR B C 1
ATOM 4094 O O . THR B 1 157 ? -28.414 -68.029 -45.306 1.00 21.65 157 THR B O 1
ATOM 4098 N N . ASN B 1 158 ? -29.850 -69.034 -46.755 1.00 19.11 158 ASN B N 1
ATOM 4099 C CA . ASN B 1 158 ? -29.687 -68.094 -47.876 1.00 18.20 158 ASN B CA 1
ATOM 4100 C C . ASN B 1 158 ? -28.240 -68.037 -48.402 1.00 22.07 158 ASN B C 1
ATOM 4101 O O . ASN B 1 158 ? -27.870 -67.103 -49.115 1.00 21.43 158 ASN B O 1
ATOM 4106 N N . GLY B 1 159 ? -27.444 -69.047 -48.061 1.00 18.13 159 GLY B N 1
ATOM 4107 C CA . GLY B 1 159 ? -26.039 -69.096 -48.458 1.00 18.78 159 GLY B CA 1
ATOM 4108 C C . GLY B 1 159 ? -25.791 -68.938 -49.947 1.00 23.28 159 GLY B C 1
ATOM 4109 O O . GLY B 1 159 ? -24.954 -68.122 -50.353 1.00 23.08 159 GLY B O 1
ATOM 4110 N N . SER B 1 160 ? -26.547 -69.685 -50.777 1.00 20.21 160 SER B N 1
ATOM 4111 C CA . SER B 1 160 ? -26.354 -69.644 -52.237 1.00 21.73 160 SER B CA 1
ATOM 4112 C C . SER B 1 160 ? -26.957 -68.402 -52.929 1.00 24.87 160 SER B C 1
ATOM 4113 O O . SER B 1 160 ? -26.727 -68.201 -54.128 1.00 23.02 160 SER B O 1
ATOM 4116 N N . VAL B 1 161 ? -27.732 -67.584 -52.196 1.00 21.48 161 VAL B N 1
ATOM 4117 C CA . VAL B 1 161 ? -28.384 -66.408 -52.785 1.00 20.50 161 VAL B CA 1
ATOM 4118 C C . VAL B 1 161 ? -27.918 -65.078 -52.155 1.00 23.61 161 VAL B C 1
ATOM 4119 O O . VAL B 1 161 ? -28.278 -64.014 -52.659 1.00 23.24 161 VAL B O 1
ATOM 4123 N N . ALA B 1 162 ? -27.136 -65.140 -51.070 1.00 20.50 162 ALA B N 1
ATOM 4124 C CA . ALA B 1 162 ? -26.640 -63.952 -50.375 1.00 21.02 162 ALA B CA 1
ATOM 4125 C C . ALA B 1 162 ? -25.656 -63.168 -51.225 1.00 23.18 162 ALA B C 1
ATOM 4126 O O . ALA B 1 162 ? -24.767 -63.739 -51.865 1.00 22.38 162 ALA B O 1
ATOM 4128 N N . ASP B 1 163 ? -25.821 -61.859 -51.233 1.00 20.25 163 ASP B N 1
ATOM 4129 C CA . ASP B 1 163 ? -24.931 -60.964 -51.950 1.00 20.70 163 ASP B CA 1
ATOM 4130 C C . ASP B 1 163 ? -23.691 -60.700 -51.086 1.00 24.14 163 ASP B C 1
ATOM 4131 O O . ASP B 1 163 ? -22.593 -60.540 -51.620 1.00 22.15 163 ASP B O 1
ATOM 4136 N N . VAL B 1 164 ? -23.873 -60.721 -49.747 1.00 20.36 164 VAL B N 1
ATOM 4137 C CA . VAL B 1 164 ? -22.800 -60.545 -48.762 1.00 19.28 164 VAL B CA 1
ATOM 4138 C C . VAL B 1 164 ? -22.902 -61.715 -47.774 1.00 21.45 164 VAL B C 1
ATOM 4139 O O . VAL B 1 164 ? -23.960 -61.912 -47.192 1.00 19.98 164 VAL B O 1
ATOM 4143 N N . ILE B 1 165 ? -21.806 -62.442 -47.577 1.00 18.35 165 ILE B N 1
ATOM 4144 C CA . ILE B 1 165 ? -21.713 -63.553 -46.630 1.00 18.52 165 ILE B CA 1
ATOM 4145 C C . ILE B 1 165 ? -20.631 -63.234 -45.621 1.00 22.93 165 ILE B C 1
ATOM 4146 O O . ILE B 1 165 ? -19.498 -62.926 -46.016 1.00 22.08 165 ILE B O 1
ATOM 4151 N N . VAL B 1 166 ? -20.944 -63.394 -44.322 1.00 18.71 166 VAL B N 1
ATOM 4152 C CA . VAL B 1 166 ? -19.915 -63.257 -43.295 1.00 17.67 166 VAL B CA 1
ATOM 4153 C C . VAL B 1 166 ? -19.367 -64.670 -43.084 1.00 19.65 166 VAL B C 1
ATOM 4154 O O . VAL B 1 166 ? -20.111 -65.555 -42.675 1.00 19.88 166 VAL B O 1
ATOM 4158 N N . VAL B 1 167 ? -18.083 -64.885 -43.397 1.00 17.03 167 VAL B N 1
ATOM 4159 C CA . VAL B 1 167 ? -17.459 -66.191 -43.270 1.00 16.99 167 VAL B CA 1
ATOM 4160 C C . VAL B 1 167 ? -16.504 -66.201 -42.086 1.00 21.92 167 VAL B C 1
ATOM 4161 O O . VAL B 1 167 ? -15.650 -65.312 -41.968 1.00 21.84 167 VAL B O 1
ATOM 4165 N N . TYR B 1 168 ? -16.639 -67.215 -41.216 1.00 18.67 168 TYR B N 1
ATOM 4166 C CA . TYR B 1 168 ? -15.723 -67.394 -40.096 1.00 19.23 168 TYR B CA 1
ATOM 4167 C C . TYR B 1 168 ? -14.694 -68.436 -40.483 1.00 21.94 168 TYR B C 1
ATOM 4168 O O . TYR B 1 168 ? -15.040 -69.482 -41.032 1.00 20.24 168 TYR B O 1
ATOM 4177 N N . ALA B 1 169 ? -13.415 -68.125 -40.253 1.00 20.28 169 ALA B N 1
ATOM 4178 C CA . ALA B 1 169 ? -12.327 -69.006 -40.628 1.00 20.85 169 ALA B CA 1
ATOM 4179 C C . ALA B 1 169 ? -11.155 -68.821 -39.679 1.00 25.40 169 ALA B C 1
ATOM 4180 O O . ALA B 1 169 ? -10.943 -67.721 -39.157 1.00 24.29 169 ALA B O 1
ATOM 4182 N N . TYR B 1 170 ? -10.354 -69.877 -39.508 1.00 21.34 170 TYR B N 1
ATOM 4183 C CA . TYR B 1 170 ? -9.142 -69.785 -38.700 1.00 21.31 170 TYR B CA 1
ATOM 4184 C C . TYR B 1 170 ? -8.037 -69.067 -39.445 1.00 23.98 170 TYR B C 1
ATOM 4185 O O . TYR B 1 170 ? -7.695 -69.457 -40.559 1.00 23.27 170 TYR B O 1
ATOM 4194 N N . THR B 1 171 ? -7.485 -68.014 -38.830 1.00 20.59 171 THR B N 1
ATOM 4195 C CA . THR B 1 171 ? -6.285 -67.314 -39.311 1.00 20.65 171 THR B CA 1
ATOM 4196 C C . THR B 1 171 ? -5.096 -67.914 -38.542 1.00 24.99 171 THR B C 1
ATOM 4197 O O . THR B 1 171 ? -3.968 -67.841 -39.007 1.00 26.74 171 THR B O 1
ATOM 4201 N N . ASP B 1 172 ? -5.357 -68.523 -37.363 1.00 23.29 172 ASP B N 1
ATOM 4202 C CA . ASP B 1 172 ? -4.324 -69.200 -36.579 1.00 24.37 172 ASP B CA 1
ATOM 4203 C C . ASP B 1 172 ? -4.942 -70.398 -35.837 1.00 29.07 172 ASP B C 1
ATOM 4204 O O . ASP B 1 172 ? -5.454 -70.224 -34.731 1.00 26.96 172 ASP B O 1
ATOM 4209 N N . PRO B 1 173 ? -4.884 -71.619 -36.434 1.00 29.61 173 PRO B N 1
ATOM 4210 C CA . PRO B 1 173 ? -5.488 -72.805 -35.787 1.00 30.20 173 PRO B CA 1
ATOM 4211 C C . PRO B 1 173 ? -4.964 -73.162 -34.404 1.00 35.40 173 PRO B C 1
ATOM 4212 O O . PRO B 1 173 ? -5.700 -73.736 -33.600 1.00 36.52 173 PRO B O 1
ATOM 4216 N N . GLU B 1 174 ? -3.711 -72.813 -34.124 1.00 31.93 174 GLU B N 1
ATOM 4217 C CA . GLU B 1 174 ? -3.092 -73.110 -32.833 1.00 32.96 174 GLU B CA 1
ATOM 4218 C C . GLU B 1 174 ? -3.628 -72.247 -31.682 1.00 35.86 174 GLU B C 1
ATOM 4219 O O . GLU B 1 174 ? -3.459 -72.627 -30.520 1.00 36.00 174 GLU B O 1
ATOM 4225 N N . LYS B 1 175 ? -4.302 -71.115 -32.002 1.00 30.15 175 LYS B N 1
ATOM 4226 C CA . LYS B 1 175 ? -4.786 -70.165 -30.992 1.00 28.40 175 LYS B CA 1
ATOM 4227 C C . LYS B 1 175 ? -6.224 -70.382 -30.544 1.00 30.70 175 LYS B C 1
ATOM 4228 O O . LYS B 1 175 ? -6.705 -69.647 -29.680 1.00 29.31 175 LYS B O 1
ATOM 4234 N N . GLY B 1 176 ? -6.884 -71.392 -31.103 1.00 27.40 176 GLY B N 1
ATOM 4235 C CA . GLY B 1 176 ? -8.249 -71.756 -30.742 1.00 26.60 176 GLY B CA 1
ATOM 4236 C C . GLY B 1 176 ? -9.230 -70.603 -30.794 1.00 27.21 176 GLY B C 1
ATOM 4237 O O . GLY B 1 176 ? -9.398 -69.976 -31.847 1.00 25.07 176 GLY B O 1
ATOM 4238 N N . SER B 1 177 ? -9.864 -70.292 -29.639 1.00 23.40 177 SER B N 1
ATOM 4239 C CA . SER B 1 177 ? -10.843 -69.209 -29.518 1.00 22.40 177 SER B CA 1
ATOM 4240 C C . SER B 1 177 ? -10.273 -67.822 -29.849 1.00 26.73 177 SER B C 1
ATOM 4241 O O . SER B 1 177 ? -11.047 -66.876 -30.021 1.00 25.42 177 SER B O 1
ATOM 4244 N N . LYS B 1 178 ? -8.929 -67.707 -29.919 1.00 23.65 178 LYS B N 1
ATOM 4245 C CA . LYS B 1 178 ? -8.238 -66.462 -30.264 1.00 22.80 178 LYS B CA 1
ATOM 4246 C C . LYS B 1 178 ? -7.619 -66.517 -31.678 1.00 26.59 178 LYS B C 1
ATOM 4247 O O . LYS B 1 178 ? -6.851 -65.635 -32.057 1.00 27.65 178 LYS B O 1
ATOM 4253 N N . GLY B 1 179 ? -7.973 -67.540 -32.446 1.00 21.96 179 GLY B N 1
ATOM 4254 C CA . GLY B 1 179 ? -7.428 -67.731 -33.784 1.00 20.71 179 GLY B CA 1
ATOM 4255 C C . GLY B 1 179 ? -8.399 -67.648 -34.941 1.00 21.11 179 GLY B C 1
ATOM 4256 O O . GLY B 1 179 ? -7.997 -67.887 -36.081 1.00 22.21 179 GLY B O 1
ATOM 4257 N N . ILE B 1 180 ? -9.675 -67.346 -34.672 1.00 18.39 180 ILE B N 1
ATOM 4258 C CA . ILE B 1 180 ? -10.706 -67.240 -35.708 1.00 17.13 180 ILE B CA 1
ATOM 4259 C C . ILE B 1 180 ? -10.865 -65.778 -36.120 1.00 20.69 180 ILE B C 1
ATOM 4260 O O . ILE B 1 180 ? -10.762 -64.879 -35.287 1.00 19.06 180 ILE B O 1
ATOM 4265 N N . SER B 1 181 ? -11.091 -65.549 -37.408 1.00 18.53 181 SER B N 1
ATOM 4266 C CA . SER B 1 181 ? -11.351 -64.219 -37.941 1.00 18.36 181 SER B CA 1
ATOM 4267 C C . SER B 1 181 ? -12.650 -64.271 -38.757 1.00 21.94 181 SER B C 1
ATOM 4268 O O . SER B 1 181 ? -13.095 -65.361 -39.138 1.00 21.53 181 SER B O 1
ATOM 4271 N N . ALA B 1 182 ? -13.263 -63.108 -38.980 1.00 19.63 182 ALA B N 1
ATOM 4272 C CA . ALA B 1 182 ? -14.511 -62.982 -39.735 1.00 19.42 182 ALA B CA 1
ATOM 4273 C C . ALA B 1 182 ? -14.246 -62.148 -40.989 1.00 23.04 182 ALA B C 1
ATOM 4274 O O . ALA B 1 182 ? -13.511 -61.170 -40.933 1.00 21.67 182 ALA B O 1
ATOM 4276 N N . PHE B 1 183 ? -14.834 -62.559 -42.123 1.00 20.74 183 PHE B N 1
ATOM 4277 C CA . PHE B 1 183 ? -14.603 -61.902 -43.406 1.00 20.80 183 PHE B CA 1
ATOM 4278 C C . PHE B 1 183 ? -15.859 -61.655 -44.174 1.00 21.63 183 PHE B C 1
ATOM 4279 O O . PHE B 1 183 ? -16.739 -62.512 -44.209 1.00 20.18 183 PHE B O 1
ATOM 4287 N N . VAL B 1 184 ? -15.889 -60.530 -44.892 1.00 18.26 184 VAL B N 1
ATOM 4288 C CA . VAL B 1 184 ? -16.985 -60.220 -45.798 1.00 19.08 184 VAL B CA 1
ATOM 4289 C C . VAL B 1 184 ? -16.618 -60.914 -47.118 1.00 23.50 184 VAL B C 1
ATOM 4290 O O . VAL B 1 184 ? -15.528 -60.682 -47.664 1.00 24.14 184 VAL B O 1
ATOM 4294 N N . VAL B 1 185 ? -17.537 -61.749 -47.629 1.00 20.98 185 VAL B N 1
ATOM 4295 C CA . VAL B 1 185 ? -17.349 -62.469 -48.891 1.00 20.35 185 VAL B CA 1
ATOM 4296 C C . VAL B 1 185 ? -18.504 -62.119 -49.791 1.00 23.62 185 VAL B C 1
ATOM 4297 O O . VAL B 1 185 ? -19.657 -62.319 -49.412 1.00 25.31 185 VAL B O 1
ATOM 4301 N N . GLU B 1 186 ? -18.206 -61.583 -50.978 1.00 21.96 186 GLU B N 1
ATOM 4302 C CA . GLU B 1 186 ? -19.272 -61.192 -51.892 1.00 21.85 186 GLU B CA 1
ATOM 4303 C C . GLU B 1 186 ? -19.665 -62.296 -52.847 1.00 25.50 186 GLU B C 1
ATOM 4304 O O . GLU B 1 186 ? -18.820 -63.081 -53.265 1.00 24.28 186 GLU B O 1
ATOM 4310 N N . LYS B 1 187 ? -20.939 -62.299 -53.271 1.00 21.53 187 LYS B N 1
ATOM 4311 C CA . LYS B 1 187 ? -21.413 -63.186 -54.328 1.00 20.80 187 LYS B CA 1
ATOM 4312 C C . LYS B 1 187 ? -20.577 -62.846 -55.592 1.00 26.06 187 LYS B C 1
ATOM 4313 O O . LYS B 1 187 ? -20.255 -61.673 -55.844 1.00 24.71 187 LYS B O 1
ATOM 4319 N N . GLY B 1 188 ? -20.208 -63.865 -56.348 1.00 24.55 188 GLY B N 1
ATOM 4320 C CA . GLY B 1 188 ? -19.425 -63.666 -57.567 1.00 26.12 188 GLY B CA 1
ATOM 4321 C C . GLY B 1 188 ? -17.921 -63.704 -57.368 1.00 29.37 188 GLY B C 1
ATOM 4322 O O . GLY B 1 188 ? -17.176 -63.567 -58.340 1.00 30.27 188 GLY B O 1
ATOM 4323 N N . THR B 1 189 ? -17.458 -63.912 -56.114 1.00 24.35 189 THR B N 1
ATOM 4324 C CA . THR B 1 189 ? -16.027 -64.029 -55.837 1.00 23.85 189 THR B CA 1
ATOM 4325 C C . THR B 1 189 ? -15.503 -65.349 -56.416 1.00 26.77 189 THR B C 1
ATOM 4326 O O . THR B 1 189 ? -16.030 -66.413 -56.067 1.00 24.79 189 THR B O 1
ATOM 4330 N N . PRO B 1 190 ? -14.421 -65.328 -57.241 1.00 26.62 190 PRO B N 1
ATOM 4331 C CA . PRO B 1 190 ? -13.878 -66.597 -57.753 1.00 26.93 190 PRO B CA 1
ATOM 4332 C C . PRO B 1 190 ? -13.419 -67.495 -56.599 1.00 29.53 190 PRO B C 1
ATOM 4333 O O . PRO B 1 190 ? -12.810 -67.020 -55.628 1.00 28.63 190 PRO B O 1
ATOM 4337 N N . GLY B 1 191 ? -13.775 -68.770 -56.688 1.00 26.39 191 GLY B N 1
ATOM 4338 C CA . GLY B 1 191 ? -13.450 -69.724 -55.636 1.00 25.45 191 GLY B CA 1
ATOM 4339 C C . GLY B 1 191 ? -14.605 -70.007 -54.698 1.00 27.07 191 GLY B C 1
ATOM 4340 O O . GLY B 1 191 ? -14.521 -70.944 -53.897 1.00 26.68 191 GLY B O 1
ATOM 4341 N N . LEU B 1 192 ? -15.680 -69.197 -54.767 1.00 24.79 192 LEU B N 1
ATOM 4342 C CA . LEU B 1 192 ? -16.897 -69.418 -53.975 1.00 23.23 192 LEU B CA 1
ATOM 4343 C C . LEU B 1 192 ? -17.741 -70.409 -54.796 1.00 27.47 192 LEU B C 1
ATOM 4344 O O . LEU B 1 192 ? -18.135 -70.098 -55.924 1.00 26.38 192 LEU B O 1
ATOM 4349 N N . VAL B 1 193 ? -17.934 -71.627 -54.263 1.00 23.53 193 VAL B N 1
ATOM 4350 C CA . VAL B 1 193 ? -18.669 -72.709 -54.918 1.00 23.28 193 VAL B CA 1
ATOM 4351 C C . VAL B 1 193 ? -19.911 -73.100 -54.079 1.00 26.87 193 VAL B C 1
ATOM 4352 O O . VAL B 1 193 ? -19.829 -73.235 -52.849 1.00 25.20 193 VAL B O 1
ATOM 4356 N N . TYR B 1 194 ? -21.064 -73.259 -54.749 1.00 22.85 194 TYR B N 1
ATOM 4357 C CA . TYR B 1 194 ? -22.281 -73.672 -54.060 1.00 21.96 194 TYR B CA 1
ATOM 4358 C C . TYR B 1 194 ? -22.473 -75.170 -54.180 1.00 25.47 194 TYR B C 1
ATOM 4359 O O . TYR B 1 194 ? -22.300 -75.749 -55.263 1.00 24.63 194 TYR B O 1
ATOM 4368 N N . GLY B 1 195 ? -22.807 -75.783 -53.062 1.00 23.03 195 GLY B N 1
ATOM 4369 C CA . GLY B 1 195 ? -23.109 -77.204 -52.993 1.00 23.29 195 GLY B CA 1
ATOM 4370 C C . GLY B 1 195 ? -24.597 -77.434 -53.137 1.00 28.37 195 GLY B C 1
ATOM 4371 O O . GLY B 1 195 ? -25.277 -76.713 -53.865 1.00 27.57 195 GLY B O 1
ATOM 4372 N N . ARG B 1 196 ? -25.121 -78.406 -52.403 1.00 27.33 196 ARG B N 1
ATOM 4373 C CA . ARG B 1 196 ? -26.543 -78.739 -52.427 1.00 28.84 196 ARG B CA 1
ATOM 4374 C C . ARG B 1 196 ? -27.357 -77.818 -51.540 1.00 32.80 196 ARG B C 1
ATOM 4375 O O . ARG B 1 196 ? -26.826 -77.240 -50.583 1.00 32.47 196 ARG B O 1
ATOM 4383 N N A ASN B 1 197 ? -28.653 -77.702 -51.867 0.50 30.77 197 ASN B N 1
ATOM 4384 N N B ASN B 1 197 ? -28.654 -77.677 -51.839 0.50 30.45 197 ASN B N 1
ATOM 4385 C CA A ASN B 1 197 ? -29.678 -77.024 -51.086 0.50 31.00 197 ASN B CA 1
ATOM 4386 C CA B ASN B 1 197 ? -29.595 -76.929 -51.007 0.50 30.54 197 ASN B CA 1
ATOM 4387 C C A ASN B 1 197 ? -30.396 -78.208 -50.447 0.50 36.27 197 ASN B C 1
ATOM 4388 C C B ASN B 1 197 ? -30.482 -78.021 -50.393 0.50 36.59 197 ASN B C 1
ATOM 4389 O O A ASN B 1 197 ? -31.105 -78.955 -51.127 0.50 35.85 197 ASN B O 1
ATOM 4390 O O B ASN B 1 197 ? -31.399 -78.531 -51.040 0.50 36.80 197 ASN B O 1
ATOM 4399 N N . GLU B 1 198 ? -30.110 -78.445 -49.172 1.00 33.67 198 GLU B N 1
ATOM 4400 C CA . GLU B 1 198 ? -30.647 -79.596 -48.438 1.00 33.79 198 GLU B CA 1
ATOM 4401 C C . GLU B 1 198 ? -32.175 -79.619 -48.227 1.00 32.56 198 GLU B C 1
ATOM 4402 O O . GLU B 1 198 ? -32.804 -78.585 -48.015 1.00 32.24 198 GLU B O 1
ATOM 4408 N N . SER B 1 199 ? -32.762 -80.825 -48.391 1.00 25.79 199 SER B N 1
ATOM 4409 C CA . SER B 1 199 ? -34.197 -81.093 -48.242 1.00 23.62 199 SER B CA 1
ATOM 4410 C C . SER B 1 199 ? -34.460 -81.331 -46.761 1.00 22.77 199 SER B C 1
ATOM 4411 O O . SER B 1 199 ? -33.956 -82.299 -46.174 1.00 21.39 199 SER B O 1
ATOM 4414 N N . LYS B 1 200 ? -35.302 -80.481 -46.186 1.00 19.14 200 LYS B N 1
ATOM 4415 C CA . LYS B 1 200 ? -35.575 -80.481 -44.752 1.00 17.70 200 LYS B CA 1
ATOM 4416 C C . LYS B 1 200 ? -36.981 -80.936 -44.395 1.00 18.78 200 LYS B C 1
ATOM 4417 O O . LYS B 1 200 ? -37.882 -80.956 -45.236 1.00 17.10 200 LYS B O 1
ATOM 4423 N N . MET B 1 201 ? -37.160 -81.278 -43.114 1.00 15.65 201 MET B N 1
ATOM 4424 C CA . MET B 1 201 ? -38.457 -81.685 -42.561 1.00 13.87 201 MET B CA 1
ATOM 4425 C C . MET B 1 201 ? -39.457 -80.543 -42.636 1.00 18.07 201 MET B C 1
ATOM 4426 O O . MET B 1 201 ? -40.633 -80.754 -42.927 1.00 16.86 201 MET B O 1
ATOM 4431 N N . GLY B 1 202 ? -38.992 -79.360 -42.278 1.00 16.25 202 GLY B N 1
ATOM 4432 C CA . GLY B 1 202 ? -39.804 -78.153 -42.223 1.00 16.17 202 GLY B CA 1
ATOM 4433 C C . GLY B 1 202 ? -39.020 -76.935 -42.654 1.00 18.97 202 GLY B C 1
ATOM 4434 O O . GLY B 1 202 ? -37.897 -77.059 -43.174 1.00 17.02 202 GLY B O 1
ATOM 4435 N N . MET B 1 203 ? -39.604 -75.753 -42.413 1.00 17.58 203 MET B N 1
ATOM 4436 C CA . MET B 1 203 ? -39.136 -74.459 -42.898 1.00 17.78 203 MET B CA 1
ATOM 4437 C C . MET B 1 203 ? -38.655 -74.635 -44.351 1.00 19.68 203 MET B C 1
ATOM 4438 O O . MET B 1 203 ? -37.545 -74.278 -44.726 1.00 20.06 203 MET B O 1
ATOM 4443 N N . ARG B 1 204 ? -39.510 -75.298 -45.151 1.00 15.85 204 ARG B N 1
ATOM 4444 C CA . ARG B 1 204 ? -39.185 -75.649 -46.529 1.00 16.08 204 ARG B CA 1
ATOM 4445 C C . ARG B 1 204 ? -39.115 -74.446 -47.482 1.00 17.91 204 ARG B C 1
ATOM 4446 O O . ARG B 1 204 ? -38.431 -74.527 -48.509 1.00 18.06 204 ARG B O 1
ATOM 4454 N N . GLY B 1 205 ? -39.751 -73.339 -47.126 1.00 17.47 205 GLY B N 1
ATOM 4455 C CA . GLY B 1 205 ? -39.738 -72.123 -47.934 1.00 18.45 205 GLY B CA 1
ATOM 4456 C C . GLY B 1 205 ? -38.497 -71.314 -47.642 1.00 21.41 205 GLY B C 1
ATOM 4457 O O . GLY B 1 205 ? -38.573 -70.127 -47.328 1.00 19.96 205 GLY B O 1
ATOM 4458 N N . SER B 1 206 ? -37.338 -71.959 -47.754 1.00 21.03 206 SER B N 1
ATOM 4459 C CA . SER B 1 206 ? -36.062 -71.358 -47.392 1.00 21.15 206 SER B CA 1
ATOM 4460 C C . SER B 1 206 ? -34.959 -71.980 -48.246 1.00 28.41 206 SER B C 1
ATOM 4461 O O . SER B 1 206 ? -35.233 -72.864 -49.076 1.00 30.80 206 SER B O 1
ATOM 4464 N N . ILE B 1 207 ? -33.740 -71.464 -48.119 1.00 21.44 207 ILE B N 1
ATOM 4465 C CA . ILE B 1 207 ? -32.575 -71.963 -48.835 1.00 19.56 207 ILE B CA 1
ATOM 4466 C C . ILE B 1 207 ? -31.563 -72.267 -47.749 1.00 22.94 207 ILE B C 1
ATOM 4467 O O . ILE B 1 207 ? -31.323 -71.423 -46.898 1.00 22.95 207 ILE B O 1
ATOM 4472 N N . ASN B 1 208 ? -31.084 -73.494 -47.745 1.00 21.84 208 ASN B N 1
ATOM 4473 C CA . ASN B 1 208 ? -30.128 -74.015 -46.747 1.00 23.31 208 ASN B CA 1
ATOM 4474 C C . ASN B 1 208 ? -28.967 -74.585 -47.546 1.00 25.37 208 ASN B C 1
ATOM 4475 O O . ASN B 1 208 ? -29.092 -75.662 -48.032 1.00 25.36 208 ASN B O 1
ATOM 4480 N N . SER B 1 209 ? -27.886 -73.838 -47.600 1.00 20.32 209 SER B N 1
ATOM 4481 C CA . SER B 1 209 ? -26.787 -74.156 -48.498 1.00 19.32 209 SER B CA 1
ATOM 4482 C C . SER B 1 209 ? -25.516 -74.710 -47.931 1.00 21.38 209 SER B C 1
ATOM 4483 O O . SER B 1 209 ? -25.089 -74.334 -46.840 1.00 21.51 209 SER B O 1
ATOM 4486 N N . GLU B 1 210 ? -24.853 -75.530 -48.752 1.00 21.71 210 GLU B N 1
ATOM 4487 C CA . GLU B 1 210 ? -23.488 -75.967 -48.515 1.00 21.37 210 GLU B CA 1
ATOM 4488 C C . GLU B 1 210 ? -22.663 -74.933 -49.289 1.00 24.27 210 GLU B C 1
ATOM 4489 O O . GLU B 1 210 ? -23.008 -74.603 -50.439 1.00 23.48 210 GLU B O 1
ATOM 4495 N N . LEU B 1 211 ? -21.552 -74.459 -48.701 1.00 20.91 211 LEU B N 1
ATOM 4496 C CA . LEU B 1 211 ? -20.645 -73.537 -49.393 1.00 20.49 211 LEU B CA 1
ATOM 4497 C C . LEU B 1 211 ? -19.268 -74.141 -49.383 1.00 23.63 211 LEU B C 1
ATOM 4498 O O . LEU B 1 211 ? -18.892 -74.783 -48.401 1.00 21.73 211 LEU B O 1
ATOM 4503 N N . PHE B 1 212 ? -18.526 -73.962 -50.481 1.00 21.16 212 PHE B N 1
ATOM 4504 C CA . PHE B 1 212 ? -17.145 -74.422 -50.598 1.00 23.03 212 PHE B CA 1
ATOM 4505 C C . PHE B 1 212 ? -16.297 -73.237 -50.995 1.00 27.21 212 PHE B C 1
ATOM 4506 O O . PHE B 1 212 ? -16.733 -72.411 -51.803 1.00 26.40 212 PHE B O 1
ATOM 4514 N N . PHE B 1 213 ? -15.108 -73.126 -50.397 1.00 23.93 213 PHE B N 1
ATOM 4515 C CA . PHE B 1 213 ? -14.156 -72.053 -50.716 1.00 23.66 213 PHE B CA 1
ATOM 4516 C C . PHE B 1 213 ? -12.916 -72.753 -51.231 1.00 26.76 213 PHE B C 1
ATOM 4517 O O . PHE B 1 213 ? -12.295 -73.520 -50.497 1.00 26.45 213 PHE B O 1
ATOM 4525 N N . GLU B 1 214 ? -12.639 -72.598 -52.531 1.00 24.83 214 GLU B N 1
ATOM 4526 C CA . GLU B 1 214 ? -11.525 -73.262 -53.200 1.00 26.48 214 GLU B CA 1
ATOM 4527 C C . GLU B 1 214 ? -10.566 -72.188 -53.694 1.00 31.28 214 GLU B C 1
ATOM 4528 O O . GLU B 1 214 ? -10.838 -71.534 -54.705 1.00 29.27 214 GLU B O 1
ATOM 4534 N N . ASN B 1 215 ? -9.481 -71.950 -52.910 1.00 29.02 215 ASN B N 1
ATOM 4535 C CA . ASN B 1 215 ? -8.488 -70.891 -53.116 1.00 29.27 215 ASN B CA 1
ATOM 4536 C C . ASN B 1 215 ? -9.193 -69.541 -53.378 1.00 31.11 215 ASN B C 1
ATOM 4537 O O . ASN B 1 215 ? -8.865 -68.803 -54.312 1.00 32.01 215 ASN B O 1
ATOM 4542 N N . MET B 1 216 ? -10.223 -69.274 -52.571 1.00 25.28 216 MET B N 1
ATOM 4543 C CA . MET B 1 216 ? -11.042 -68.082 -52.702 1.00 23.60 216 MET B CA 1
ATOM 4544 C C . MET B 1 216 ? -10.313 -66.852 -52.159 1.00 29.15 216 MET B C 1
ATOM 4545 O O . MET B 1 216 ? -10.084 -66.749 -50.949 1.00 27.78 216 MET B O 1
ATOM 4550 N N . GLU B 1 217 ? -9.956 -65.915 -53.059 1.00 27.88 217 GLU B N 1
ATOM 4551 C CA . GLU B 1 217 ? -9.249 -64.695 -52.671 1.00 28.04 217 GLU B CA 1
ATOM 4552 C C . GLU B 1 217 ? -10.192 -63.570 -52.335 1.00 33.52 217 GLU B C 1
ATOM 4553 O O . GLU B 1 217 ? -11.075 -63.233 -53.136 1.00 34.16 217 GLU B O 1
ATOM 4559 N N . VAL B 1 218 ? -10.040 -63.017 -51.127 1.00 29.46 218 VAL B N 1
ATOM 4560 C CA . VAL B 1 218 ? -10.826 -61.864 -50.716 1.00 29.48 218 VAL B CA 1
ATOM 4561 C C . VAL B 1 218 ? -9.894 -60.691 -50.376 1.00 32.50 218 VAL B C 1
ATOM 4562 O O . VAL B 1 218 ? -8.822 -60.910 -49.802 1.00 30.42 218 VAL B O 1
ATOM 4566 N N . PRO B 1 219 ? -10.272 -59.436 -50.689 1.00 30.10 219 PRO B N 1
ATOM 4567 C CA . PRO B 1 219 ? -9.423 -58.301 -50.301 1.00 29.66 219 PRO B CA 1
ATOM 4568 C C . PRO B 1 219 ? -9.082 -58.329 -48.808 1.00 30.88 219 PRO B C 1
ATOM 4569 O O . PRO B 1 219 ? -9.930 -58.702 -47.999 1.00 29.45 219 PRO B O 1
ATOM 4573 N N . ALA B 1 220 ? -7.822 -57.988 -48.438 1.00 28.58 220 ALA B N 1
ATOM 4574 C CA . ALA B 1 220 ? -7.407 -57.969 -47.030 1.00 27.85 220 ALA B CA 1
ATOM 4575 C C . ALA B 1 220 ? -8.270 -57.011 -46.215 1.00 30.44 220 ALA B C 1
ATOM 4576 O O . ALA B 1 220 ? -8.495 -57.255 -45.031 1.00 30.30 220 ALA B O 1
ATOM 4578 N N . GLU B 1 221 ? -8.798 -55.943 -46.866 1.00 27.36 221 GLU B N 1
ATOM 4579 C CA . GLU B 1 221 ? -9.677 -54.961 -46.235 1.00 26.93 221 GLU B CA 1
ATOM 4580 C C . GLU B 1 221 ? -11.109 -55.501 -45.967 1.00 29.41 221 GLU B C 1
ATOM 4581 O O . GLU B 1 221 ? -11.932 -54.778 -45.405 1.00 28.44 221 GLU B O 1
ATOM 4587 N N . ASN B 1 222 ? -11.394 -56.772 -46.339 1.00 25.34 222 ASN B N 1
ATOM 4588 C CA . ASN B 1 222 ? -12.702 -57.383 -46.097 1.00 24.52 222 ASN B CA 1
ATOM 4589 C C . ASN B 1 222 ? -12.790 -58.055 -44.709 1.00 26.29 222 ASN B C 1
ATOM 4590 O O . ASN B 1 222 ? -13.855 -58.541 -44.329 1.00 24.77 222 ASN B O 1
ATOM 4595 N N . ILE B 1 223 ? -11.676 -58.064 -43.946 1.00 22.80 223 ILE B N 1
ATOM 4596 C CA . ILE B 1 223 ? -11.682 -58.625 -42.597 1.00 21.57 223 ILE B CA 1
ATOM 4597 C C . ILE B 1 223 ? -12.521 -57.740 -41.664 1.00 25.27 223 ILE B C 1
ATOM 4598 O O . ILE B 1 223 ? -12.456 -56.500 -41.747 1.00 24.01 223 ILE B O 1
ATOM 4603 N N . ILE B 1 224 ? -13.344 -58.382 -40.829 1.00 21.85 224 ILE B N 1
ATOM 4604 C CA . ILE B 1 224 ? -14.202 -57.709 -39.862 1.00 21.59 224 ILE B CA 1
ATOM 4605 C C . ILE B 1 224 ? -13.441 -57.691 -38.533 1.00 28.18 224 ILE B C 1
ATOM 4606 O O . ILE B 1 224 ? -13.229 -58.742 -37.932 1.00 27.09 224 ILE B O 1
ATOM 4611 N N . GLY B 1 225 ? -13.006 -56.502 -38.113 1.00 26.99 225 GLY B N 1
ATOM 4612 C CA . GLY B 1 225 ? -12.227 -56.372 -36.887 1.00 27.28 225 GLY B CA 1
ATOM 4613 C C . GLY B 1 225 ? -10.808 -56.895 -37.052 1.00 30.53 225 GLY B C 1
ATOM 4614 O O . GLY B 1 225 ? -10.379 -57.205 -38.168 1.00 30.01 225 GLY B O 1
ATOM 4615 N N . ALA B 1 226 ? -10.075 -57.028 -35.944 1.00 28.28 226 ALA B N 1
ATOM 4616 C CA . ALA B 1 226 ? -8.695 -57.515 -35.970 1.00 28.42 226 ALA B CA 1
ATOM 4617 C C . ALA B 1 226 ? -8.663 -59.038 -36.119 1.00 28.35 226 ALA B C 1
ATOM 4618 O O . ALA B 1 226 ? -9.638 -59.709 -35.789 1.00 26.76 226 ALA B O 1
ATOM 4620 N N . GLU B 1 227 ? -7.528 -59.581 -36.588 1.00 24.87 227 GLU B N 1
ATOM 4621 C CA . GLU B 1 227 ? -7.326 -61.025 -36.698 1.00 24.42 227 GLU B CA 1
ATOM 4622 C C . GLU B 1 227 ? -7.466 -61.653 -35.301 1.00 27.68 227 GLU B C 1
ATOM 4623 O O . GLU B 1 227 ? -6.964 -61.103 -34.322 1.00 28.32 227 GLU B O 1
ATOM 4629 N N . GLY B 1 228 ? -8.173 -62.767 -35.217 1.00 23.91 228 GLY B N 1
ATOM 4630 C CA . GLY B 1 228 ? -8.345 -63.472 -33.952 1.00 23.81 228 GLY B CA 1
ATOM 4631 C C . GLY B 1 228 ? -9.540 -63.068 -33.111 1.00 26.84 228 GLY B C 1
ATOM 4632 O O . GLY B 1 228 ? -9.829 -63.720 -32.104 1.00 26.46 228 GLY B O 1
ATOM 4633 N N . THR B 1 229 ? -10.239 -61.987 -33.503 1.00 23.72 229 THR B N 1
ATOM 4634 C CA . THR B 1 229 ? -11.425 -61.501 -32.774 1.00 22.61 229 THR B CA 1
ATOM 4635 C C . THR B 1 229 ? -12.733 -62.112 -33.310 1.00 23.93 229 THR B C 1
ATOM 4636 O O . THR B 1 229 ? -13.807 -61.758 -32.831 1.00 23.99 229 THR B O 1
ATOM 4640 N N . GLY B 1 230 ? -12.636 -62.983 -34.315 1.00 21.77 230 GLY B N 1
ATOM 4641 C CA . GLY B 1 230 ? -13.802 -63.606 -34.950 1.00 21.59 230 GLY B CA 1
ATOM 4642 C C . GLY B 1 230 ? -14.687 -64.441 -34.042 1.00 25.01 230 GLY B C 1
ATOM 4643 O O . GLY B 1 230 ? -15.915 -64.410 -34.192 1.00 21.91 230 GLY B O 1
ATOM 4644 N N . PHE B 1 231 ? -14.093 -65.206 -33.098 1.00 21.24 231 PHE B N 1
ATOM 4645 C CA . PHE B 1 231 ? -14.928 -66.032 -32.213 1.00 20.51 231 PHE B CA 1
ATOM 4646 C C . PHE B 1 231 ? -15.805 -65.171 -31.293 1.00 24.16 231 PHE B C 1
ATOM 4647 O O . PHE B 1 231 ? -17.003 -65.437 -31.187 1.00 22.16 231 PHE B O 1
ATOM 4655 N N . ALA B 1 232 ? -15.244 -64.080 -30.733 1.00 22.91 232 ALA B N 1
ATOM 4656 C CA . ALA B 1 232 ? -16.008 -63.136 -29.893 1.00 22.66 232 ALA B CA 1
ATOM 4657 C C . ALA B 1 232 ? -17.139 -62.496 -30.706 1.00 23.87 232 ALA B C 1
ATOM 4658 O O . ALA B 1 232 ? -18.262 -62.388 -30.207 1.00 22.37 232 ALA B O 1
ATOM 4660 N N . ASN B 1 233 ? -16.847 -62.125 -31.980 1.00 21.21 233 ASN B N 1
ATOM 4661 C CA . ASN B 1 233 ? -17.811 -61.535 -32.904 1.00 20.67 233 ASN B CA 1
ATOM 4662 C C . ASN B 1 233 ? -18.971 -62.522 -33.163 1.00 23.24 233 ASN B C 1
ATOM 4663 O O . ASN B 1 233 ? -20.154 -62.150 -33.084 1.00 21.44 233 ASN B O 1
ATOM 4668 N N . LEU B 1 234 ? -18.623 -63.794 -33.414 1.00 20.29 234 LEU B N 1
ATOM 4669 C CA . LEU B 1 234 ? -19.599 -64.859 -33.624 1.00 18.56 234 LEU B CA 1
ATOM 4670 C C . LEU B 1 234 ? -20.468 -65.065 -32.367 1.00 21.64 234 LEU B C 1
ATOM 4671 O O . LEU B 1 234 ? -21.689 -65.063 -32.473 1.00 22.21 234 LEU B O 1
ATOM 4676 N N . MET B 1 235 ? -19.839 -65.182 -31.193 1.00 19.60 235 MET B N 1
ATOM 4677 C CA . MET B 1 235 ? -20.549 -65.382 -29.919 1.00 18.90 235 MET B CA 1
ATOM 4678 C C . MET B 1 235 ? -21.515 -64.245 -29.618 1.00 22.92 235 MET B C 1
ATOM 4679 O O . MET B 1 235 ? -22.639 -64.506 -29.193 1.00 22.43 235 MET B O 1
ATOM 4684 N N . GLN B 1 236 ? -21.108 -62.995 -29.895 1.00 20.90 236 GLN B N 1
ATOM 4685 C CA . GLN B 1 236 ? -21.964 -61.825 -29.708 1.00 20.00 236 GLN B CA 1
ATOM 4686 C C . GLN B 1 236 ? -23.166 -61.920 -30.646 1.00 22.61 236 GLN B C 1
ATOM 4687 O O . GLN B 1 236 ? -24.298 -61.659 -30.224 1.00 23.44 236 GLN B O 1
ATOM 4693 N N . THR B 1 237 ? -22.926 -62.309 -31.926 1.00 18.54 237 THR B N 1
ATOM 4694 C CA . THR B 1 237 ? -24.015 -62.456 -32.911 1.00 17.08 237 THR B CA 1
ATOM 4695 C C . THR B 1 237 ? -25.025 -63.530 -32.466 1.00 20.68 237 THR B C 1
ATOM 4696 O O . THR B 1 237 ? -26.245 -63.319 -32.579 1.00 20.14 237 THR B O 1
ATOM 4700 N N . LEU B 1 238 ? -24.532 -64.651 -31.929 1.00 20.58 238 LEU B N 1
ATOM 4701 C CA . LEU B 1 238 ? -25.397 -65.752 -31.468 1.00 21.65 238 LEU B CA 1
ATOM 4702 C C . LEU B 1 238 ? -26.276 -65.356 -30.279 1.00 24.50 238 LEU B C 1
ATOM 4703 O O . LEU B 1 238 ? -27.429 -65.762 -30.239 1.00 24.57 238 LEU B O 1
ATOM 4708 N N . SER B 1 239 ? -25.772 -64.508 -29.360 1.00 21.48 239 SER B N 1
ATOM 4709 C CA . SER B 1 239 ? -26.550 -63.994 -28.224 1.00 21.63 239 SER B CA 1
ATOM 4710 C C . SER B 1 239 ? -27.788 -63.269 -28.724 1.00 25.41 239 SER B C 1
ATOM 4711 O O . SER B 1 239 ? -28.873 -63.453 -28.177 1.00 27.07 239 SER B O 1
ATOM 4714 N N . THR B 1 240 ? -27.641 -62.489 -29.814 1.00 18.56 240 THR B N 1
ATOM 4715 C CA . THR B 1 240 ? -28.769 -61.785 -30.397 1.00 18.20 240 THR B CA 1
ATOM 4716 C C . THR B 1 240 ? -29.665 -62.731 -31.202 1.00 18.51 240 THR B C 1
ATOM 4717 O O . THR B 1 240 ? -30.886 -62.668 -31.052 1.00 17.12 240 THR B O 1
ATOM 4721 N N A ASN B 1 241 ? -29.053 -63.575 -32.049 0.50 15.95 241 ASN B N 1
ATOM 4722 N N B ASN B 1 241 ? -29.095 -63.577 -32.094 0.50 15.49 241 ASN B N 1
ATOM 4723 C CA A ASN B 1 241 ? -29.717 -64.531 -32.926 0.50 15.46 241 ASN B CA 1
ATOM 4724 C CA B ASN B 1 241 ? -29.955 -64.431 -32.917 0.50 14.67 241 ASN B CA 1
ATOM 4725 C C A ASN B 1 241 ? -30.644 -65.487 -32.149 0.50 18.55 241 ASN B C 1
ATOM 4726 C C B ASN B 1 241 ? -30.763 -65.444 -32.099 0.50 17.46 241 ASN B C 1
ATOM 4727 O O A ASN B 1 241 ? -31.684 -65.892 -32.669 0.50 17.99 241 ASN B O 1
ATOM 4728 O O B ASN B 1 241 ? -31.840 -65.848 -32.538 0.50 15.95 241 ASN B O 1
ATOM 4737 N N . ARG B 1 242 ? -30.282 -65.805 -30.894 1.00 15.01 242 ARG B N 1
ATOM 4738 C CA . ARG B 1 242 ? -31.054 -66.711 -30.040 1.00 15.81 242 ARG B CA 1
ATOM 4739 C C . ARG B 1 242 ? -32.376 -66.061 -29.635 1.00 18.03 242 ARG B C 1
ATOM 4740 O O . ARG B 1 242 ? -33.394 -66.749 -29.577 1.00 16.57 242 ARG B O 1
ATOM 4748 N N . VAL B 1 243 ? -32.385 -64.712 -29.477 1.00 14.82 243 VAL B N 1
ATOM 4749 C CA . VAL B 1 243 ? -33.622 -63.996 -29.147 1.00 14.11 243 VAL B CA 1
ATOM 4750 C C . VAL B 1 243 ? -34.543 -63.985 -30.380 1.00 16.53 243 VAL B C 1
ATOM 4751 O O . VAL B 1 243 ? -35.763 -64.081 -30.228 1.00 15.85 243 VAL B O 1
ATOM 4755 N N . PHE B 1 244 ? -33.960 -63.912 -31.596 1.00 15.38 244 PHE B N 1
ATOM 4756 C CA . PHE B 1 244 ? -34.754 -63.941 -32.835 1.00 14.64 244 PHE B CA 1
ATOM 4757 C C . PHE B 1 244 ? -35.421 -65.292 -33.004 1.00 16.40 244 PHE B C 1
ATOM 4758 O O . PHE B 1 244 ? -36.592 -65.356 -33.365 1.00 16.14 244 PHE B O 1
ATOM 4766 N N . CYS B 1 245 ? -34.681 -66.361 -32.701 1.00 13.98 245 CYS B N 1
ATOM 4767 C CA . CYS B 1 245 ? -35.199 -67.736 -32.742 1.00 14.32 245 CYS B CA 1
ATOM 4768 C C . CYS B 1 245 ? -36.346 -67.853 -31.740 1.00 14.11 245 CYS B C 1
ATOM 4769 O O . CYS B 1 245 ? -37.411 -68.356 -32.075 1.00 14.28 245 CYS B O 1
ATOM 4772 N N . ALA B 1 246 ? -36.120 -67.352 -30.500 1.00 11.95 246 ALA B N 1
ATOM 4773 C CA . ALA B 1 246 ? -37.158 -67.364 -29.475 1.00 11.60 246 ALA B CA 1
ATOM 4774 C C . ALA B 1 246 ? -38.438 -66.675 -29.988 1.00 14.57 246 ALA B C 1
ATOM 4775 O O . ALA B 1 246 ? -39.526 -67.242 -29.871 1.00 13.41 246 ALA B O 1
ATOM 4777 N N . ALA B 1 247 ? -38.302 -65.462 -30.572 1.00 12.17 247 ALA B N 1
ATOM 4778 C CA . ALA B 1 247 ? -39.472 -64.713 -31.076 1.00 12.21 247 ALA B CA 1
ATOM 4779 C C . ALA B 1 247 ? -40.194 -65.495 -32.163 1.00 13.40 247 ALA B C 1
ATOM 4780 O O . ALA B 1 247 ? -41.424 -65.545 -32.178 1.00 13.20 247 ALA B O 1
ATOM 4782 N N . GLN B 1 248 ? -39.444 -66.076 -33.110 1.00 11.98 248 GLN B N 1
ATOM 4783 C CA . GLN B 1 248 ? -40.075 -66.857 -34.183 1.00 11.37 248 GLN B CA 1
ATOM 4784 C C . GLN B 1 248 ? -40.845 -68.060 -33.558 1.00 13.39 248 GLN B C 1
ATOM 4785 O O . GLN B 1 248 ? -41.998 -68.315 -33.924 1.00 13.17 248 GLN B O 1
ATOM 4791 N N . ALA B 1 249 ? -40.244 -68.716 -32.556 1.00 12.74 249 ALA B N 1
ATOM 4792 C CA . ALA B 1 249 ? -40.863 -69.869 -31.884 1.00 13.38 249 ALA B CA 1
ATOM 4793 C C . ALA B 1 249 ? -42.160 -69.439 -31.154 1.00 13.88 249 ALA B C 1
ATOM 4794 O O . ALA B 1 249 ? -43.153 -70.161 -31.207 1.00 13.81 249 ALA B O 1
ATOM 4796 N N . VAL B 1 250 ? -42.149 -68.248 -30.472 1.00 11.43 250 VAL B N 1
ATOM 4797 C CA . VAL B 1 250 ? -43.358 -67.724 -29.809 1.00 12.11 250 VAL B CA 1
ATOM 4798 C C . VAL B 1 250 ? -44.456 -67.583 -30.876 1.00 14.41 250 VAL B C 1
ATOM 4799 O O . VAL B 1 250 ? -45.593 -68.007 -30.643 1.00 14.75 250 VAL B O 1
ATOM 4803 N N . GLY B 1 251 ? -44.094 -67.022 -32.034 1.00 11.73 251 GLY B N 1
ATOM 4804 C CA . GLY B 1 251 ? -45.031 -66.849 -33.147 1.00 12.86 251 GLY B CA 1
ATOM 4805 C C . GLY B 1 251 ? -45.597 -68.168 -33.647 1.00 14.06 251 GLY B C 1
ATOM 4806 O O . GLY B 1 251 ? -46.815 -68.319 -33.757 1.00 12.99 251 GLY B O 1
ATOM 4807 N N . ILE B 1 252 ? -44.731 -69.149 -33.897 1.00 13.49 252 ILE B N 1
ATOM 4808 C CA . ILE B 1 252 ? -45.168 -70.482 -34.354 1.00 12.93 252 ILE B CA 1
ATOM 4809 C C . ILE B 1 252 ? -46.171 -71.073 -33.370 1.00 13.64 252 ILE B C 1
ATOM 4810 O O . ILE B 1 252 ? -47.238 -71.513 -33.772 1.00 12.68 252 ILE B O 1
ATOM 4815 N N . ALA B 1 253 ? -45.824 -71.039 -32.084 1.00 13.12 253 ALA B N 1
ATOM 4816 C CA . ALA B 1 253 ? -46.677 -71.558 -31.027 1.00 12.81 253 ALA B CA 1
ATOM 4817 C C . ALA B 1 253 ? -48.035 -70.825 -31.019 1.00 15.32 253 ALA B C 1
ATOM 4818 O O . ALA B 1 253 ? -49.076 -71.461 -30.963 1.00 15.51 253 ALA B O 1
ATOM 4820 N N . GLN B 1 254 ? -48.019 -69.495 -31.142 1.00 13.63 254 GLN B N 1
ATOM 4821 C CA . GLN B 1 254 ? -49.252 -68.719 -31.138 1.00 12.35 254 GLN B CA 1
ATOM 4822 C C . GLN B 1 254 ? -50.131 -69.081 -32.347 1.00 14.12 254 GLN B C 1
ATOM 4823 O O . GLN B 1 254 ? -51.352 -69.214 -32.200 1.00 15.11 254 GLN B O 1
ATOM 4829 N N . GLY B 1 255 ? -49.522 -69.207 -33.528 1.00 13.91 255 GLY B N 1
ATOM 4830 C CA . GLY B 1 255 ? -50.264 -69.519 -34.750 1.00 13.81 255 GLY B CA 1
ATOM 4831 C C . GLY B 1 255 ? -50.948 -70.865 -34.662 1.00 16.18 255 GLY B C 1
ATOM 4832 O O . GLY B 1 255 ? -52.110 -71.003 -35.060 1.00 16.03 255 GLY B O 1
ATOM 4833 N N . ALA B 1 256 ? -50.252 -71.853 -34.059 1.00 13.19 256 ALA B N 1
ATOM 4834 C CA . ALA B 1 256 ? -50.781 -73.203 -33.889 1.00 13.36 256 ALA B CA 1
ATOM 4835 C C . ALA B 1 256 ? -51.928 -73.163 -32.864 1.00 15.62 256 ALA B C 1
ATOM 4836 O O . ALA B 1 256 ? -52.999 -73.711 -33.112 1.00 15.66 256 ALA B O 1
ATOM 4838 N N . LEU B 1 257 ? -51.711 -72.458 -31.751 1.00 14.12 257 LEU B N 1
ATOM 4839 C CA . LEU B 1 257 ? -52.727 -72.247 -30.728 1.00 13.89 257 LEU B CA 1
ATOM 4840 C C . LEU B 1 257 ? -53.975 -71.589 -31.332 1.00 16.76 257 LEU B C 1
ATOM 4841 O O . LEU B 1 257 ? -55.090 -72.043 -31.051 1.00 17.59 257 LEU B O 1
ATOM 4846 N N . ASP B 1 258 ? -53.807 -70.543 -32.189 1.00 13.62 258 ASP B N 1
ATOM 4847 C CA . ASP B 1 258 ? -54.968 -69.880 -32.797 1.00 14.23 258 ASP B CA 1
ATOM 4848 C C . ASP B 1 258 ? -55.810 -70.864 -33.611 1.00 18.10 258 ASP B C 1
ATOM 4849 O O . ASP B 1 258 ? -57.039 -70.826 -33.511 1.00 16.72 258 ASP B O 1
ATOM 4854 N N . ILE B 1 259 ? -55.156 -71.742 -34.401 1.00 16.40 259 ILE B N 1
ATOM 4855 C CA . ILE B 1 259 ? -55.883 -72.727 -35.216 1.00 16.31 259 ILE B CA 1
ATOM 4856 C C . ILE B 1 259 ? -56.615 -73.724 -34.309 1.00 17.80 259 ILE B C 1
ATOM 4857 O O . ILE B 1 259 ? -57.791 -74.009 -34.542 1.00 16.88 259 ILE B O 1
ATOM 4862 N N . ALA B 1 260 ? -55.930 -74.204 -33.253 1.00 14.64 260 ALA B N 1
ATOM 4863 C CA . ALA B 1 260 ? -56.515 -75.120 -32.283 1.00 16.03 260 ALA B CA 1
ATOM 4864 C C . ALA B 1 260 ? -57.766 -74.496 -31.629 1.00 16.73 260 ALA B C 1
ATOM 4865 O O . ALA B 1 260 ? -58.823 -75.134 -31.617 1.00 16.76 260 ALA B O 1
ATOM 4867 N N . VAL B 1 261 ? -57.652 -73.244 -31.115 1.00 12.96 261 VAL B N 1
ATOM 4868 C CA . VAL B 1 261 ? -58.761 -72.532 -30.471 1.00 13.47 261 VAL B CA 1
ATOM 4869 C C . VAL B 1 261 ? -59.969 -72.442 -31.411 1.00 14.94 261 VAL B C 1
ATOM 4870 O O . VAL B 1 261 ? -61.077 -72.800 -31.016 1.00 16.00 261 VAL B O 1
ATOM 4874 N N . ARG B 1 262 ? -59.746 -72.009 -32.645 1.00 16.18 262 ARG B N 1
ATOM 4875 C CA . ARG B 1 262 ? -60.845 -71.856 -33.613 1.00 16.79 262 ARG B CA 1
ATOM 4876 C C . ARG B 1 262 ? -61.509 -73.221 -33.894 1.00 17.86 262 ARG B C 1
ATOM 4877 O O . ARG B 1 262 ? -62.748 -73.311 -33.929 1.00 18.62 262 ARG B O 1
ATOM 4885 N N . HIS B 1 263 ? -60.707 -74.271 -33.999 1.00 15.63 263 HIS B N 1
ATOM 4886 C CA . HIS B 1 263 ? -61.218 -75.614 -34.221 1.00 14.80 263 HIS B CA 1
ATOM 4887 C C . HIS B 1 263 ? -62.095 -76.089 -33.059 1.00 18.74 263 HIS B C 1
ATOM 4888 O O . HIS B 1 263 ? -63.164 -76.637 -33.309 1.00 18.22 263 HIS B O 1
ATOM 4895 N N . THR B 1 264 ? -61.702 -75.812 -31.790 1.00 15.21 264 THR B N 1
ATOM 4896 C CA . THR B 1 264 ? -62.530 -76.240 -30.647 1.00 16.03 264 THR B CA 1
ATOM 4897 C C . THR B 1 264 ? -63.904 -75.582 -30.666 1.00 18.97 264 THR B C 1
ATOM 4898 O O . THR B 1 264 ? -64.875 -76.150 -30.177 1.00 18.00 264 THR B O 1
ATOM 4902 N N . GLN B 1 265 ? -63.964 -74.345 -31.180 1.00 17.69 265 GLN B N 1
ATOM 4903 C CA . GLN B 1 265 ? -65.211 -73.589 -31.262 1.00 19.34 265 GLN B CA 1
ATOM 4904 C C . GLN B 1 265 ? -66.131 -74.086 -32.392 1.00 25.02 265 GLN B C 1
ATOM 4905 O O . GLN B 1 265 ? -67.362 -74.039 -32.252 1.00 25.90 265 GLN B O 1
ATOM 4911 N N . ASP B 1 266 ? -65.545 -74.580 -33.497 1.00 22.36 266 ASP B N 1
ATOM 4912 C CA . ASP B 1 266 ? -66.298 -75.023 -34.672 1.00 22.28 266 ASP B CA 1
ATOM 4913 C C . ASP B 1 266 ? -66.599 -76.518 -34.715 1.00 25.48 266 ASP B C 1
ATOM 4914 O O . ASP B 1 266 ? -67.624 -76.918 -35.270 1.00 27.34 266 ASP B O 1
ATOM 4919 N N . ARG B 1 267 ? -65.701 -77.342 -34.173 1.00 22.70 267 ARG B N 1
ATOM 4920 C CA . ARG B 1 267 ? -65.831 -78.792 -34.222 1.00 22.04 267 ARG B CA 1
ATOM 4921 C C . ARG B 1 267 ? -66.812 -79.315 -33.188 1.00 23.33 267 ARG B C 1
ATOM 4922 O O . ARG B 1 267 ? -66.561 -79.204 -31.997 1.00 22.73 267 ARG B O 1
ATOM 4930 N N . VAL B 1 268 ? -67.888 -79.931 -33.653 1.00 19.40 268 VAL B N 1
ATOM 4931 C CA . VAL B 1 268 ? -68.920 -80.504 -32.796 1.00 18.98 268 VAL B CA 1
ATOM 4932 C C . VAL B 1 268 ? -68.737 -82.020 -32.706 1.00 21.64 268 VAL B C 1
ATOM 4933 O O . VAL B 1 268 ? -68.702 -82.704 -33.730 1.00 20.55 268 VAL B O 1
ATOM 4937 N N . GLN B 1 269 ? -68.643 -82.532 -31.477 1.00 18.93 269 GLN B N 1
ATOM 4938 C CA . GLN B 1 269 ? -68.619 -83.963 -31.158 1.00 18.71 269 GLN B CA 1
ATOM 4939 C C . GLN B 1 269 ? -69.348 -84.076 -29.842 1.00 23.95 269 GLN B C 1
ATOM 4940 O O . GLN B 1 269 ? -69.225 -83.175 -28.995 1.00 23.52 269 GLN B O 1
ATOM 4946 N N . PHE B 1 270 ? -70.146 -85.149 -29.686 1.00 19.78 270 PHE B N 1
ATOM 4947 C CA . PHE B 1 270 ? -70.945 -85.383 -28.480 1.00 20.56 270 PHE B CA 1
ATOM 4948 C C . PHE B 1 270 ? -72.005 -84.277 -28.276 1.00 26.21 270 PHE B C 1
ATOM 4949 O O . PHE B 1 270 ? -72.320 -83.911 -27.141 1.00 26.00 270 PHE B O 1
ATOM 4957 N N . GLY B 1 271 ? -72.525 -83.761 -29.394 1.00 24.76 271 GLY B N 1
ATOM 4958 C CA . GLY B 1 271 ? -73.615 -82.788 -29.455 1.00 25.10 271 GLY B CA 1
ATOM 4959 C C . GLY B 1 271 ? -73.305 -81.328 -29.182 1.00 27.47 271 GLY B C 1
ATOM 4960 O O . GLY B 1 271 ? -74.212 -80.490 -29.247 1.00 26.61 271 GLY B O 1
ATOM 4961 N N . LYS B 1 272 ? -72.026 -80.996 -28.912 1.00 22.51 272 LYS B N 1
ATOM 4962 C CA . LYS B 1 272 ? -71.621 -79.611 -28.630 1.00 22.54 272 LYS B CA 1
ATOM 4963 C C . LYS B 1 272 ? -70.242 -79.359 -29.214 1.00 24.13 272 LYS B C 1
ATOM 4964 O O . LYS B 1 272 ? -69.494 -80.328 -29.398 1.00 22.24 272 LYS B O 1
ATOM 4970 N N . PRO B 1 273 ? -69.811 -78.089 -29.437 1.00 21.51 273 PRO B N 1
ATOM 4971 C CA . PRO B 1 273 ? -68.410 -77.876 -29.841 1.00 21.12 273 PRO B CA 1
ATOM 4972 C C . PRO B 1 273 ? -67.483 -78.528 -28.803 1.00 22.47 273 PRO B C 1
ATOM 4973 O O . PRO B 1 273 ? -67.825 -78.573 -27.618 1.00 19.97 273 PRO B O 1
ATOM 4977 N N . ILE B 1 274 ? -66.325 -79.053 -29.249 1.00 18.91 274 ILE B N 1
ATOM 4978 C CA . ILE B 1 274 ? -65.365 -79.736 -28.364 1.00 18.10 274 ILE B CA 1
ATOM 4979 C C . ILE B 1 274 ? -64.765 -78.776 -27.305 1.00 21.60 274 ILE B C 1
ATOM 4980 O O . ILE B 1 274 ? -64.233 -79.242 -26.297 1.00 20.84 274 ILE B O 1
ATOM 4985 N N . ALA B 1 275 ? -64.921 -77.448 -27.502 1.00 18.81 275 ALA B N 1
ATOM 4986 C CA . ALA B 1 275 ? -64.537 -76.424 -26.519 1.00 18.40 275 ALA B CA 1
ATOM 4987 C C . ALA B 1 275 ? -65.249 -76.652 -25.176 1.00 20.87 275 ALA B C 1
ATOM 4988 O O . ALA B 1 275 ? -64.753 -76.210 -24.136 1.00 20.31 275 ALA B O 1
ATOM 4990 N N . HIS B 1 276 ? -66.435 -77.321 -25.197 1.00 19.59 276 HIS B N 1
ATOM 4991 C CA . HIS B 1 276 ? -67.190 -77.588 -23.969 1.00 20.54 276 HIS B CA 1
ATOM 4992 C C . HIS B 1 276 ? -66.607 -78.740 -23.140 1.00 23.94 276 HIS B C 1
ATOM 4993 O O . HIS B 1 276 ? -67.026 -78.929 -21.999 1.00 23.62 276 HIS B O 1
ATOM 5000 N N . LEU B 1 277 ? -65.662 -79.519 -23.710 1.00 19.49 277 LEU B N 1
ATOM 5001 C CA . LEU B 1 277 ? -65.067 -80.663 -23.004 1.00 18.70 277 LEU B CA 1
ATOM 5002 C C . LEU B 1 277 ? -63.926 -80.175 -22.132 1.00 20.03 277 LEU B C 1
ATOM 5003 O O . LEU B 1 277 ? -63.008 -79.507 -22.619 1.00 17.79 277 LEU B O 1
ATOM 5008 N N . ALA B 1 278 ? -63.991 -80.494 -20.827 1.00 18.13 278 ALA B N 1
ATOM 5009 C CA . ALA B 1 278 ? -62.963 -80.093 -19.865 1.00 18.11 278 ALA B CA 1
ATOM 5010 C C . ALA B 1 278 ? -61.531 -80.479 -20.294 1.00 19.47 278 ALA B C 1
ATOM 5011 O O . ALA B 1 278 ? -60.659 -79.605 -20.254 1.00 17.46 278 ALA B O 1
ATOM 5013 N N . PRO B 1 279 ? -61.234 -81.708 -20.805 1.00 16.87 279 PRO B N 1
ATOM 5014 C CA . PRO B 1 279 ? -59.846 -82.002 -21.204 1.00 16.36 279 PRO B CA 1
ATOM 5015 C C . PRO B 1 279 ? -59.317 -81.112 -22.326 1.00 17.77 279 PRO B C 1
ATOM 5016 O O . PRO B 1 279 ? -58.112 -80.838 -22.384 1.00 16.25 279 PRO B O 1
ATOM 5020 N N . VAL B 1 280 ? -60.205 -80.674 -23.224 1.00 16.01 280 VAL B N 1
ATOM 5021 C CA . VAL B 1 280 ? -59.843 -79.779 -24.325 1.00 15.27 280 VAL B CA 1
ATOM 5022 C C . VAL B 1 280 ? -59.514 -78.394 -23.750 1.00 17.19 280 VAL B C 1
ATOM 5023 O O . VAL B 1 280 ? -58.499 -77.787 -24.127 1.00 15.19 280 VAL B O 1
ATOM 5027 N N . GLN B 1 281 ? -60.322 -77.937 -22.782 1.00 14.16 281 GLN B N 1
ATOM 5028 C CA . GLN B 1 281 ? -60.075 -76.665 -22.080 1.00 13.20 281 GLN B CA 1
ATOM 5029 C C . GLN B 1 281 ? -58.703 -76.719 -21.377 1.00 15.56 281 GLN B C 1
ATOM 5030 O O . GLN B 1 281 ? -57.964 -75.746 -21.418 1.00 15.39 281 GLN B O 1
ATOM 5036 N N . PHE B 1 282 ? -58.360 -77.866 -20.741 1.00 14.53 282 PHE B N 1
ATOM 5037 C CA . PHE B 1 282 ? -57.074 -78.003 -20.044 1.00 14.04 282 PHE B CA 1
ATOM 5038 C C . PHE B 1 282 ? -55.901 -77.943 -21.002 1.00 17.96 282 PHE B C 1
ATOM 5039 O O . PHE B 1 282 ? -54.902 -77.276 -20.693 1.00 16.13 282 PHE B O 1
ATOM 5047 N N . MET B 1 283 ? -56.028 -78.608 -22.176 1.00 14.56 283 MET B N 1
ATOM 5048 C CA . MET B 1 283 ? -54.992 -78.621 -23.206 1.00 14.61 283 MET B CA 1
ATOM 5049 C C . MET B 1 283 ? -54.733 -77.191 -23.671 1.00 16.65 283 MET B C 1
ATOM 5050 O O . MET B 1 283 ? -53.590 -76.751 -23.680 1.00 15.12 283 MET B O 1
ATOM 5055 N N . VAL B 1 284 ? -55.804 -76.453 -24.016 1.00 14.26 284 VAL B N 1
ATOM 5056 C CA . VAL B 1 284 ? -55.718 -75.068 -24.470 1.00 13.76 284 VAL B CA 1
ATOM 5057 C C . VAL B 1 284 ? -55.147 -74.171 -23.353 1.00 17.77 284 VAL B C 1
ATOM 5058 O O . VAL B 1 284 ? -54.277 -73.344 -23.644 1.00 16.71 284 VAL B O 1
ATOM 5062 N N . ALA B 1 285 ? -55.554 -74.411 -22.070 1.00 15.33 285 ALA B N 1
ATOM 5063 C CA . ALA B 1 285 ? -55.017 -73.634 -20.933 1.00 15.48 285 ALA B CA 1
ATOM 5064 C C . ALA B 1 285 ? -53.498 -73.797 -20.883 1.00 17.09 285 ALA B C 1
ATOM 5065 O O . ALA B 1 285 ? -52.770 -72.809 -20.797 1.00 16.39 285 ALA B O 1
ATOM 5067 N N . ASP B 1 286 ? -53.030 -75.052 -20.962 1.00 13.70 286 ASP B N 1
ATOM 5068 C CA . ASP B 1 286 ? -51.593 -75.352 -20.906 1.00 12.24 286 ASP B CA 1
ATOM 5069 C C . ASP B 1 286 ? -50.827 -74.760 -22.068 1.00 14.23 286 ASP B C 1
ATOM 5070 O O . ASP B 1 286 ? -49.749 -74.198 -21.861 1.00 13.13 286 ASP B O 1
ATOM 5075 N N . MET B 1 287 ? -51.379 -74.867 -23.281 1.00 10.97 287 MET B N 1
ATOM 5076 C CA . MET B 1 287 ? -50.723 -74.332 -24.470 1.00 10.35 287 MET B CA 1
ATOM 5077 C C . MET B 1 287 ? -50.599 -72.801 -24.343 1.00 15.80 287 MET B C 1
ATOM 5078 O O . MET B 1 287 ? -49.488 -72.279 -24.447 1.00 16.50 287 MET B O 1
ATOM 5083 N N . ALA B 1 288 ? -51.710 -72.107 -24.034 1.00 12.92 288 ALA B N 1
ATOM 5084 C CA . ALA B 1 288 ? -51.687 -70.633 -23.941 1.00 13.65 288 ALA B CA 1
ATOM 5085 C C . ALA B 1 288 ? -50.738 -70.141 -22.848 1.00 14.73 288 ALA B C 1
ATOM 5086 O O . ALA B 1 288 ? -50.079 -69.123 -23.020 1.00 13.71 288 ALA B O 1
ATOM 5088 N N . THR B 1 289 ? -50.726 -70.833 -21.679 1.00 12.76 289 THR B N 1
ATOM 5089 C CA . THR B 1 289 ? -49.878 -70.422 -20.566 1.00 12.59 289 THR B CA 1
ATOM 5090 C C . THR B 1 289 ? -48.400 -70.485 -20.987 1.00 17.05 289 THR B C 1
ATOM 5091 O O . THR B 1 289 ? -47.630 -69.570 -20.687 1.00 15.22 289 THR B O 1
ATOM 5095 N N . ALA B 1 290 ? -48.015 -71.556 -21.676 1.00 13.57 290 ALA B N 1
ATOM 5096 C CA . ALA B 1 290 ? -46.623 -71.736 -22.117 1.00 11.68 290 ALA B CA 1
ATOM 5097 C C . ALA B 1 290 ? -46.258 -70.681 -23.187 1.00 13.76 290 ALA B C 1
ATOM 5098 O O . ALA B 1 290 ? -45.140 -70.161 -23.193 1.00 14.30 290 ALA B O 1
ATOM 5100 N N . VAL B 1 291 ? -47.197 -70.347 -24.079 1.00 12.37 291 VAL B N 1
ATOM 5101 C CA . VAL B 1 291 ? -46.950 -69.329 -25.114 1.00 10.66 291 VAL B CA 1
ATOM 5102 C C . VAL B 1 291 ? -46.744 -67.972 -24.422 1.00 14.27 291 VAL B C 1
ATOM 5103 O O . VAL B 1 291 ? -45.804 -67.252 -24.761 1.00 13.98 291 VAL B O 1
ATOM 5107 N N . GLU B 1 292 ? -47.609 -67.626 -23.452 1.00 12.11 292 GLU B N 1
ATOM 5108 C CA . GLU B 1 292 ? -47.496 -66.331 -22.795 1.00 12.01 292 GLU B CA 1
ATOM 5109 C C . GLU B 1 292 ? -46.183 -66.220 -22.032 1.00 15.43 292 GLU B C 1
ATOM 5110 O O . GLU B 1 292 ? -45.521 -65.187 -22.106 1.00 15.38 292 GLU B O 1
ATOM 5116 N N . ALA B 1 293 ? -45.801 -67.288 -21.307 1.00 13.08 293 ALA B N 1
ATOM 5117 C CA . ALA B 1 293 ? -44.566 -67.296 -20.524 1.00 12.48 293 ALA B CA 1
ATOM 5118 C C . ALA B 1 293 ? -43.361 -67.154 -21.455 1.00 15.26 293 ALA B C 1
ATOM 5119 O O . ALA B 1 293 ? -42.485 -66.331 -21.182 1.00 13.92 293 ALA B O 1
ATOM 5121 N N . SER B 1 294 ? -43.388 -67.859 -22.599 1.00 13.36 294 SER B N 1
ATOM 5122 C CA . SER B 1 294 ? -42.297 -67.783 -23.590 1.00 13.47 294 SER B CA 1
ATOM 5123 C C . SER B 1 294 ? -42.236 -66.358 -24.174 1.00 15.36 294 SER B C 1
ATOM 5124 O O . SER B 1 294 ? -41.155 -65.822 -24.389 1.00 14.61 294 SER B O 1
ATOM 5127 N N . ARG B 1 295 ? -43.409 -65.765 -24.452 1.00 12.00 295 ARG B N 1
ATOM 5128 C CA . ARG B 1 295 ? -43.509 -64.403 -24.991 1.00 11.90 295 ARG B CA 1
ATOM 5129 C C . ARG B 1 295 ? -42.903 -63.387 -24.019 1.00 16.26 295 ARG B C 1
ATOM 5130 O O . ARG B 1 295 ? -42.130 -62.512 -24.428 1.00 14.40 295 ARG B O 1
ATOM 5138 N N . LEU B 1 296 ? -43.244 -63.510 -22.719 1.00 13.91 296 LEU B N 1
ATOM 5139 C CA . LEU B 1 296 ? -42.715 -62.581 -21.716 1.00 14.74 296 LEU B CA 1
ATOM 5140 C C . LEU B 1 296 ? -41.201 -62.711 -21.569 1.00 16.90 296 LEU B C 1
ATOM 5141 O O . LEU B 1 296 ? -40.521 -61.697 -21.472 1.00 16.83 296 LEU B O 1
ATOM 5146 N N . LEU B 1 297 ? -40.675 -63.956 -21.565 1.00 16.64 297 LEU B N 1
ATOM 5147 C CA . LEU B 1 297 ? -39.229 -64.178 -21.461 1.00 15.76 297 LEU B CA 1
ATOM 5148 C C . LEU B 1 297 ? -38.517 -63.574 -22.663 1.00 16.49 297 LEU B C 1
ATOM 5149 O O . LEU B 1 297 ? -37.467 -62.935 -22.509 1.00 16.29 297 LEU B O 1
ATOM 5154 N N . THR B 1 298 ? -39.074 -63.788 -23.859 1.00 12.07 298 THR B N 1
ATOM 5155 C CA . THR B 1 298 ? -38.486 -63.297 -25.107 1.00 11.25 298 THR B CA 1
ATOM 5156 C C . THR B 1 298 ? -38.448 -61.757 -25.120 1.00 16.65 298 THR B C 1
ATOM 5157 O O . THR B 1 298 ? -37.420 -61.169 -25.445 1.00 15.65 298 THR B O 1
ATOM 5161 N N . ARG B 1 299 ? -39.557 -61.117 -24.746 1.00 15.62 299 ARG B N 1
ATOM 5162 C CA . ARG B 1 299 ? -39.628 -59.644 -24.710 1.00 16.44 299 ARG B CA 1
ATOM 5163 C C . ARG B 1 299 ? -38.635 -59.068 -23.691 1.00 20.03 299 ARG B C 1
ATOM 5164 O O . ARG B 1 299 ? -37.961 -58.077 -23.979 1.00 20.41 299 ARG B O 1
ATOM 5172 N N . LYS B 1 300 ? -38.472 -59.737 -22.553 1.00 16.07 300 LYS B N 1
ATOM 5173 C CA . LYS B 1 300 ? -37.506 -59.293 -21.546 1.00 16.32 300 LYS B CA 1
ATOM 5174 C C . LYS B 1 300 ? -36.091 -59.397 -22.120 1.00 18.48 300 LYS B C 1
ATOM 5175 O O . LYS B 1 300 ? -35.326 -58.441 -22.026 1.00 18.52 300 LYS B O 1
ATOM 5181 N N . ALA B 1 301 ? -35.759 -60.540 -22.734 1.00 13.35 301 ALA B N 1
ATOM 5182 C CA . ALA B 1 301 ? -34.436 -60.765 -23.316 1.00 13.72 301 ALA B CA 1
ATOM 5183 C C . ALA B 1 301 ? -34.125 -59.700 -24.390 1.00 17.21 301 ALA B C 1
ATOM 5184 O O . ALA B 1 301 ? -33.009 -59.163 -24.421 1.00 17.08 301 ALA B O 1
ATOM 5186 N N . ALA B 1 302 ? -35.115 -59.392 -25.239 1.00 14.38 302 ALA B N 1
ATOM 5187 C CA . ALA B 1 302 ? -34.982 -58.407 -26.323 1.00 14.89 302 ALA B CA 1
ATOM 5188 C C . ALA B 1 302 ? -34.729 -56.990 -25.771 1.00 20.43 302 ALA B C 1
ATOM 5189 O O . ALA B 1 302 ? -33.810 -56.295 -26.233 1.00 20.24 302 ALA B O 1
ATOM 5191 N N . GLU B 1 303 ? -35.467 -56.608 -24.720 1.00 16.60 303 GLU B N 1
ATOM 5192 C CA . GLU B 1 303 ? -35.314 -55.318 -24.040 1.00 18.92 303 GLU B CA 1
ATOM 5193 C C . GLU B 1 303 ? -33.910 -55.206 -23.431 1.00 21.77 303 GLU B C 1
ATOM 5194 O O . GLU B 1 303 ? -33.265 -54.179 -23.587 1.00 22.53 303 GLU B O 1
ATOM 5200 N N . LEU B 1 304 ? -33.426 -56.280 -22.781 1.00 18.82 304 LEU B N 1
ATOM 5201 C CA . LEU B 1 304 ? -32.085 -56.315 -22.190 1.00 19.50 304 LEU B CA 1
ATOM 5202 C C . LEU B 1 304 ? -30.985 -56.155 -23.255 1.00 24.29 304 LEU B C 1
ATOM 5203 O O . LEU B 1 304 ? -30.005 -55.430 -23.023 1.00 25.03 304 LEU B O 1
ATOM 5208 N N . LEU B 1 305 ? -31.169 -56.773 -24.435 1.00 20.28 305 LEU B N 1
ATOM 5209 C CA . LEU B 1 305 ? -30.209 -56.635 -25.544 1.00 21.23 305 LEU B CA 1
ATOM 5210 C C . LEU B 1 305 ? -30.157 -55.181 -26.009 1.00 23.34 305 LEU B C 1
ATOM 5211 O O . LEU B 1 305 ? -29.067 -54.641 -26.163 1.00 24.41 305 LEU B O 1
ATOM 5216 N N . ASP B 1 306 ? -31.330 -54.544 -26.189 1.00 19.65 306 ASP B N 1
ATOM 5217 C CA . ASP B 1 306 ? -31.415 -53.134 -26.624 1.00 19.39 306 ASP B CA 1
ATOM 5218 C C . ASP B 1 306 ? -30.769 -52.198 -25.594 1.00 24.42 306 ASP B C 1
ATOM 5219 O O . ASP B 1 306 ? -30.157 -51.190 -25.972 1.00 23.67 306 ASP B O 1
ATOM 5224 N N . ASP B 1 307 ? -30.888 -52.554 -24.298 1.00 23.17 307 ASP B N 1
ATOM 5225 C CA . ASP B 1 307 ? -30.320 -51.782 -23.183 1.00 24.97 307 ASP B CA 1
ATOM 5226 C C . ASP B 1 307 ? -28.806 -51.996 -23.016 1.00 31.35 307 ASP B C 1
ATOM 5227 O O . ASP B 1 307 ? -28.180 -51.292 -22.216 1.00 31.24 307 ASP B O 1
ATOM 5232 N N . GLY B 1 308 ? -28.252 -52.972 -23.739 1.00 28.76 308 GLY B N 1
ATOM 5233 C CA . GLY B 1 308 ? -26.844 -53.360 -23.660 1.00 30.00 308 GLY B CA 1
ATOM 5234 C C . GLY B 1 308 ? -26.498 -53.973 -22.313 1.00 35.34 308 GLY B C 1
ATOM 5235 O O . GLY B 1 308 ? -25.342 -53.919 -21.885 1.00 35.64 308 GLY B O 1
ATOM 5236 N N . ASP B 1 309 ? -27.510 -54.562 -21.637 1.00 31.24 309 ASP B N 1
ATOM 5237 C CA . ASP B 1 309 ? -27.391 -55.159 -20.315 1.00 30.73 309 ASP B CA 1
ATOM 5238 C C . ASP B 1 309 ? -26.722 -56.541 -20.388 1.00 33.75 309 ASP B C 1
ATOM 5239 O O . ASP B 1 309 ? -27.110 -57.362 -21.209 1.00 30.33 309 ASP B O 1
ATOM 5244 N N . LYS B 1 310 ? -25.737 -56.793 -19.495 1.00 36.72 310 LYS B N 1
ATOM 5245 C CA . LYS B 1 310 ? -24.996 -58.059 -19.405 1.00 35.68 310 LYS B CA 1
ATOM 5246 C C . LYS B 1 310 ? -25.918 -59.270 -19.179 1.00 34.68 310 LYS B C 1
ATOM 5247 O O . LYS B 1 310 ? -25.638 -60.346 -19.707 1.00 34.45 310 LYS B O 1
ATOM 5253 N N . LYS B 1 311 ? -27.055 -59.058 -18.473 1.00 27.82 311 LYS B N 1
ATOM 5254 C CA . LYS B 1 311 ? -28.073 -60.087 -18.197 1.00 25.30 311 LYS B CA 1
ATOM 5255 C C . LYS B 1 311 ? -28.722 -60.645 -19.472 1.00 25.38 311 LYS B C 1
ATOM 5256 O O . LYS B 1 311 ? -29.305 -61.727 -19.429 1.00 22.63 311 LYS B O 1
ATOM 5262 N N . ALA B 1 312 ? -28.601 -59.933 -20.614 1.00 23.31 312 ALA B N 1
ATOM 5263 C CA . ALA B 1 312 ? -29.188 -60.371 -21.891 1.00 22.86 312 ALA B CA 1
ATOM 5264 C C . ALA B 1 312 ? -28.770 -61.783 -22.328 1.00 25.86 312 ALA B C 1
ATOM 5265 O O . ALA B 1 312 ? -29.579 -62.485 -22.915 1.00 25.78 312 ALA B O 1
ATOM 5267 N N . VAL B 1 313 ? -27.527 -62.200 -22.032 1.00 23.52 313 VAL B N 1
ATOM 5268 C CA . VAL B 1 313 ? -27.040 -63.538 -22.386 1.00 23.34 313 VAL B CA 1
ATOM 5269 C C . VAL B 1 313 ? -27.850 -64.618 -21.665 1.00 25.29 313 VAL B C 1
ATOM 5270 O O . VAL B 1 313 ? -28.367 -65.538 -22.310 1.00 23.47 313 VAL B O 1
ATOM 5274 N N . LEU B 1 314 ? -28.012 -64.460 -20.351 1.00 20.10 314 LEU B N 1
ATOM 5275 C CA . LEU B 1 314 ? -28.767 -65.409 -19.542 1.00 19.00 314 LEU B CA 1
ATOM 5276 C C . LEU B 1 314 ? -30.233 -65.445 -19.985 1.00 18.57 314 LEU B C 1
ATOM 5277 O O . LEU B 1 314 ? -30.764 -66.517 -20.239 1.00 15.55 314 LEU B O 1
ATOM 5282 N N . TYR B 1 315 ? -30.875 -64.272 -20.071 1.00 18.64 315 TYR B N 1
ATOM 5283 C CA . TYR B 1 315 ? -32.307 -64.234 -20.386 1.00 17.01 315 TYR B CA 1
ATOM 5284 C C . TYR B 1 315 ? -32.612 -64.637 -21.837 1.00 17.46 315 TYR B C 1
ATOM 5285 O O . TYR B 1 315 ? -33.648 -65.259 -22.073 1.00 15.91 315 TYR B O 1
ATOM 5294 N N . GLY B 1 316 ? -31.697 -64.366 -22.754 1.00 16.63 316 GLY B N 1
ATOM 5295 C CA . GLY B 1 316 ? -31.853 -64.792 -24.137 1.00 16.28 316 GLY B CA 1
ATOM 5296 C C . GLY B 1 316 ? -31.743 -66.301 -24.272 1.00 16.68 316 GLY B C 1
ATOM 5297 O O . GLY B 1 316 ? -32.466 -66.921 -25.049 1.00 14.99 316 GLY B O 1
ATOM 5298 N N . SER B 1 317 ? -30.835 -66.896 -23.498 1.00 16.37 317 SER B N 1
ATOM 5299 C CA . SER B 1 317 ? -30.624 -68.354 -23.504 1.00 16.93 317 SER B CA 1
ATOM 5300 C C . SER B 1 317 ? -31.885 -69.038 -22.945 1.00 17.63 317 SER B C 1
ATOM 5301 O O . SER B 1 317 ? -32.403 -69.978 -23.546 1.00 14.65 317 SER B O 1
ATOM 5304 N N . MET B 1 318 ? -32.427 -68.509 -21.832 1.00 13.51 318 MET B N 1
ATOM 5305 C CA . MET B 1 318 ? -33.680 -69.038 -21.265 1.00 12.64 318 MET B CA 1
ATOM 5306 C C . MET B 1 318 ? -34.835 -68.893 -22.256 1.00 16.52 318 MET B C 1
ATOM 5307 O O . MET B 1 318 ? -35.619 -69.830 -22.443 1.00 15.75 318 MET B O 1
ATOM 5312 N N . ALA B 1 319 ? -34.969 -67.708 -22.877 1.00 12.95 319 ALA B N 1
ATOM 5313 C CA . ALA B 1 319 ? -36.043 -67.461 -23.846 1.00 13.19 319 ALA B CA 1
ATOM 5314 C C . ALA B 1 319 ? -35.952 -68.443 -25.014 1.00 15.94 319 ALA B C 1
ATOM 5315 O O . ALA B 1 319 ? -36.974 -68.984 -25.426 1.00 14.84 319 ALA B O 1
ATOM 5317 N N . LYS B 1 320 ? -34.745 -68.647 -25.576 1.00 12.63 320 LYS B N 1
ATOM 5318 C CA . LYS B 1 320 ? -34.572 -69.543 -26.735 1.00 10.96 320 LYS B CA 1
ATOM 5319 C C . LYS B 1 320 ? -35.021 -70.965 -26.353 1.00 13.81 320 LYS B C 1
ATOM 5320 O O . LYS B 1 320 ? -35.815 -71.567 -27.070 1.00 13.92 320 LYS B O 1
ATOM 5326 N N . THR B 1 321 ? -34.549 -71.474 -25.211 1.00 11.57 321 THR B N 1
ATOM 5327 C CA . THR B 1 321 ? -34.883 -72.837 -24.795 1.00 11.67 321 THR B CA 1
ATOM 5328 C C . THR B 1 321 ? -36.396 -72.987 -24.572 1.00 12.82 321 THR B C 1
ATOM 5329 O O . THR B 1 321 ? -37.039 -73.868 -25.173 1.00 13.31 321 THR B O 1
ATOM 5333 N N A MET B 1 322 ? -36.963 -72.145 -23.715 0.50 9.41 322 MET B N 1
ATOM 5334 N N B MET B 1 322 ? -36.961 -72.116 -23.715 0.50 11.12 322 MET B N 1
ATOM 5335 C CA A MET B 1 322 ? -38.376 -72.283 -23.426 0.50 7.96 322 MET B CA 1
ATOM 5336 C CA B MET B 1 322 ? -38.375 -72.147 -23.358 0.50 10.77 322 MET B CA 1
ATOM 5337 C C A MET B 1 322 ? -39.267 -72.024 -24.642 0.50 13.14 322 MET B C 1
ATOM 5338 C C B MET B 1 322 ? -39.292 -71.953 -24.565 0.50 14.72 322 MET B C 1
ATOM 5339 O O A MET B 1 322 ? -40.192 -72.799 -24.865 0.50 12.71 322 MET B O 1
ATOM 5340 O O B MET B 1 322 ? -40.260 -72.694 -24.702 0.50 14.39 322 MET B O 1
ATOM 5349 N N . ALA B 1 323 ? -39.012 -70.949 -25.420 1.00 11.68 323 ALA B N 1
ATOM 5350 C CA . ALA B 1 323 ? -39.873 -70.638 -26.564 1.00 12.09 323 ALA B CA 1
ATOM 5351 C C . ALA B 1 323 ? -39.894 -71.772 -27.591 1.00 13.85 323 ALA B C 1
ATOM 5352 O O . ALA B 1 323 ? -40.955 -72.123 -28.088 1.00 11.98 323 ALA B O 1
ATOM 5354 N N . SER B 1 324 ? -38.740 -72.357 -27.877 1.00 12.87 324 SER B N 1
ATOM 5355 C CA . SER B 1 324 ? -38.649 -73.450 -28.863 1.00 12.02 324 SER B CA 1
ATOM 5356 C C . SER B 1 324 ? -39.237 -74.756 -28.312 1.00 14.21 324 SER B C 1
ATOM 5357 O O . SER B 1 324 ? -39.950 -75.453 -29.030 1.00 13.51 324 SER B O 1
ATOM 5360 N N . ASP B 1 325 ? -39.014 -75.054 -27.016 1.00 10.33 325 ASP B N 1
ATOM 5361 C CA . ASP B 1 325 ? -39.645 -76.241 -26.436 1.00 10.61 325 ASP B CA 1
ATOM 5362 C C . ASP B 1 325 ? -41.158 -76.031 -26.456 1.00 13.67 325 ASP B C 1
ATOM 5363 O O . ASP B 1 325 ? -41.907 -76.960 -26.748 1.00 12.97 325 ASP B O 1
ATOM 5368 N N . THR B 1 326 ? -41.601 -74.785 -26.181 1.00 11.48 326 THR B N 1
ATOM 5369 C CA . THR B 1 326 ? -43.031 -74.468 -26.186 1.00 11.15 326 THR B CA 1
ATOM 5370 C C . THR B 1 326 ? -43.565 -74.602 -27.612 1.00 14.06 326 THR B C 1
ATOM 5371 O O . THR B 1 326 ? -44.625 -75.181 -27.787 1.00 13.17 326 THR B O 1
ATOM 5375 N N . ALA B 1 327 ? -42.848 -74.080 -28.634 1.00 12.82 327 ALA B N 1
ATOM 5376 C CA . ALA B 1 327 ? -43.333 -74.243 -30.005 1.00 13.06 327 ALA B CA 1
ATOM 5377 C C . ALA B 1 327 ? -43.479 -75.741 -30.332 1.00 14.75 327 ALA B C 1
ATOM 5378 O O . ALA B 1 327 ? -44.476 -76.133 -30.917 1.00 13.87 327 ALA B O 1
ATOM 5380 N N . MET B 1 328 ? -42.507 -76.558 -29.949 1.00 9.86 328 MET B N 1
ATOM 5381 C CA . MET B 1 328 ? -42.593 -78.014 -30.215 1.00 10.61 328 MET B CA 1
ATOM 5382 C C . MET B 1 328 ? -43.799 -78.665 -29.515 1.00 14.20 328 MET B C 1
ATOM 5383 O O . MET B 1 328 ? -44.576 -79.399 -30.154 1.00 12.01 328 MET B O 1
ATOM 5388 N N . ARG B 1 329 ? -43.989 -78.346 -28.237 1.00 11.53 329 ARG B N 1
ATOM 5389 C CA . ARG B 1 329 ? -45.071 -78.914 -27.438 1.00 11.13 329 ARG B CA 1
ATOM 5390 C C . ARG B 1 329 ? -46.443 -78.438 -27.889 1.00 12.15 329 ARG B C 1
ATOM 5391 O O . ARG B 1 329 ? -47.354 -79.244 -28.049 1.00 12.70 329 ARG B O 1
ATOM 5399 N N . VAL B 1 330 ? -46.573 -77.122 -28.146 1.00 11.10 330 VAL B N 1
ATOM 5400 C CA . VAL B 1 330 ? -47.842 -76.517 -28.549 1.00 10.83 330 VAL B CA 1
ATOM 5401 C C . VAL B 1 330 ? -48.228 -76.985 -29.944 1.00 14.03 330 VAL B C 1
ATOM 5402 O O . VAL B 1 330 ? -49.402 -77.300 -30.171 1.00 14.99 330 VAL B O 1
ATOM 5406 N N . THR B 1 331 ? -47.279 -77.044 -30.885 1.00 10.89 331 THR B N 1
ATOM 5407 C CA . THR B 1 331 ? -47.652 -77.489 -32.233 1.00 10.93 331 THR B CA 1
ATOM 5408 C C . THR B 1 331 ? -48.060 -78.956 -32.216 1.00 12.36 331 THR B C 1
ATOM 5409 O O . THR B 1 331 ? -49.004 -79.316 -32.902 1.00 12.84 331 THR B O 1
ATOM 5413 N N . THR B 1 332 ? -47.386 -79.786 -31.390 1.00 10.60 332 THR B N 1
ATOM 5414 C CA . THR B 1 332 ? -47.700 -81.209 -31.284 1.00 10.86 332 THR B CA 1
ATOM 5415 C C . THR B 1 332 ? -49.150 -81.341 -30.749 1.00 14.28 332 THR B C 1
ATOM 5416 O O . THR B 1 332 ? -49.939 -82.150 -31.262 1.00 14.11 332 THR B O 1
ATOM 5420 N N . ASP B 1 333 ? -49.492 -80.511 -29.745 1.00 11.49 333 ASP B N 1
ATOM 5421 C CA . ASP B 1 333 ? -50.831 -80.530 -29.176 1.00 11.98 333 ASP B CA 1
ATOM 5422 C C . ASP B 1 333 ? -51.875 -79.885 -30.099 1.00 16.69 333 ASP B C 1
ATOM 5423 O O . ASP B 1 333 ? -53.045 -80.274 -30.039 1.00 15.72 333 ASP B O 1
ATOM 5428 N N . ALA B 1 334 ? -51.478 -78.910 -30.956 1.00 14.00 334 ALA B N 1
ATOM 5429 C CA . ALA B 1 334 ? -52.446 -78.262 -31.870 1.00 13.92 334 ALA B CA 1
ATOM 5430 C C . ALA B 1 334 ? -52.865 -79.297 -32.925 1.00 16.90 334 ALA B C 1
ATOM 5431 O O . ALA B 1 334 ? -54.038 -79.385 -33.269 1.00 14.77 334 ALA B O 1
ATOM 5433 N N . VAL B 1 335 ? -51.912 -80.076 -33.433 1.00 14.12 335 VAL B N 1
ATOM 5434 C CA . VAL B 1 335 ? -52.229 -81.170 -34.382 1.00 13.34 335 VAL B CA 1
ATOM 5435 C C . VAL B 1 335 ? -53.206 -82.125 -33.659 1.00 16.39 335 VAL B C 1
ATOM 5436 O O . VAL B 1 335 ? -54.248 -82.493 -34.213 1.00 17.04 335 VAL B O 1
ATOM 5440 N N . GLN B 1 336 ? -52.908 -82.439 -32.381 1.00 13.67 336 GLN B N 1
ATOM 5441 C CA . GLN B 1 336 ? -53.784 -83.305 -31.565 1.00 12.38 336 GLN B CA 1
ATOM 5442 C C . GLN B 1 336 ? -55.193 -82.755 -31.471 1.00 15.57 336 GLN B C 1
ATOM 5443 O O . GLN B 1 336 ? -56.141 -83.506 -31.630 1.00 14.11 336 GLN B O 1
ATOM 5449 N N . VAL B 1 337 ? -55.338 -81.443 -31.169 1.00 13.63 337 VAL B N 1
ATOM 5450 C CA . VAL B 1 337 ? -56.654 -80.817 -31.022 1.00 13.72 337 VAL B CA 1
ATOM 5451 C C . VAL B 1 337 ? -57.475 -80.896 -32.317 1.00 16.51 337 VAL B C 1
ATOM 5452 O O . VAL B 1 337 ? -58.699 -81.001 -32.247 1.00 16.83 337 VAL B O 1
ATOM 5456 N N . LEU B 1 338 ? -56.819 -80.902 -33.491 1.00 13.80 338 LEU B N 1
ATOM 5457 C CA . LEU B 1 338 ? -57.554 -80.993 -34.745 1.00 13.06 338 LEU B CA 1
ATOM 5458 C C . LEU B 1 338 ? -57.887 -82.456 -35.122 1.00 16.73 338 LEU B C 1
ATOM 5459 O O . LEU B 1 338 ? -58.581 -82.692 -36.107 1.00 18.37 338 LEU B O 1
ATOM 5464 N N . GLY B 1 339 ? -57.421 -83.418 -34.324 1.00 15.32 339 GLY B N 1
ATOM 5465 C CA . GLY B 1 339 ? -57.640 -84.843 -34.574 1.00 13.89 339 GLY B CA 1
ATOM 5466 C C . GLY B 1 339 ? -57.083 -85.239 -35.931 1.00 18.47 339 GLY B C 1
ATOM 5467 O O . GLY B 1 339 ? -56.039 -84.729 -36.343 1.00 16.27 339 GLY B O 1
ATOM 5468 N N . GLY B 1 340 ? -57.815 -86.086 -36.659 1.00 18.56 340 GLY B N 1
ATOM 5469 C CA . GLY B 1 340 ? -57.403 -86.518 -37.986 1.00 18.71 340 GLY B CA 1
ATOM 5470 C C . GLY B 1 340 ? -57.140 -85.366 -38.942 1.00 19.57 340 GLY B C 1
ATOM 5471 O O . GLY B 1 340 ? -56.160 -85.393 -39.695 1.00 17.78 340 GLY B O 1
ATOM 5472 N N . SER B 1 341 ? -57.975 -84.314 -38.882 1.00 17.62 341 SER B N 1
ATOM 5473 C CA . SER B 1 341 ? -57.807 -83.141 -39.753 1.00 17.09 341 SER B CA 1
ATOM 5474 C C . SER B 1 341 ? -56.466 -82.427 -39.493 1.00 18.75 341 SER B C 1
ATOM 5475 O O . SER B 1 341 ? -55.902 -81.835 -40.407 1.00 18.40 341 SER B O 1
ATOM 5478 N N . GLY B 1 342 ? -55.965 -82.518 -38.256 1.00 16.44 342 GLY B N 1
ATOM 5479 C CA . GLY B 1 342 ? -54.686 -81.940 -37.865 1.00 15.63 342 GLY B CA 1
ATOM 5480 C C . GLY B 1 342 ? -53.506 -82.555 -38.580 1.00 18.54 342 GLY B C 1
ATOM 5481 O O . GLY B 1 342 ? -52.479 -81.907 -38.748 1.00 17.46 342 GLY B O 1
ATOM 5482 N N . TYR B 1 343 ? -53.636 -83.828 -38.988 1.00 16.56 343 TYR B N 1
ATOM 5483 C CA . TYR B 1 343 ? -52.581 -84.564 -39.662 1.00 16.57 343 TYR B CA 1
ATOM 5484 C C . TYR B 1 343 ? -52.574 -84.296 -41.172 1.00 19.27 343 TYR B C 1
ATOM 5485 O O . TYR B 1 343 ? -51.654 -84.727 -41.869 1.00 18.75 343 TYR B O 1
ATOM 5494 N N . MET B 1 344 ? -53.611 -83.591 -41.687 1.00 14.50 344 MET B N 1
ATOM 5495 C CA . MET B 1 344 ? -53.732 -83.311 -43.114 1.00 14.60 344 MET B CA 1
ATOM 5496 C C . MET B 1 344 ? -52.983 -82.037 -43.506 1.00 17.71 344 MET B C 1
ATOM 5497 O O . MET B 1 344 ? -53.115 -81.001 -42.853 1.00 16.93 344 MET B O 1
ATOM 5502 N N . LYS B 1 345 ? -52.189 -82.115 -44.579 1.00 16.37 345 LYS B N 1
ATOM 5503 C CA . LYS B 1 345 ? -51.402 -80.965 -45.047 1.00 16.92 345 LYS B CA 1
ATOM 5504 C C . LYS B 1 345 ? -52.229 -79.698 -45.292 1.00 20.29 345 LYS B C 1
ATOM 5505 O O . LYS B 1 345 ? -51.768 -78.608 -44.968 1.00 22.12 345 LYS B O 1
ATOM 5511 N N . GLU B 1 346 ? -53.484 -79.839 -45.777 1.00 18.22 346 GLU B N 1
ATOM 5512 C CA . GLU B 1 346 ? -54.319 -78.654 -46.049 1.00 18.92 346 GLU B CA 1
ATOM 5513 C C . GLU B 1 346 ? -54.618 -77.765 -44.834 1.00 21.90 346 GLU B C 1
ATOM 5514 O O . GLU B 1 346 ? -55.014 -76.613 -45.018 1.00 23.67 346 GLU B O 1
ATOM 5520 N N . ASN B 1 347 ? -54.484 -78.308 -43.602 1.00 17.44 347 ASN B N 1
ATOM 5521 C CA . ASN B 1 347 ? -54.881 -77.568 -42.401 1.00 18.37 347 ASN B CA 1
ATOM 5522 C C . ASN B 1 347 ? -53.746 -76.832 -41.652 1.00 19.83 347 ASN B C 1
ATOM 5523 O O . ASN B 1 347 ? -54.012 -76.243 -40.595 1.00 19.30 347 ASN B O 1
ATOM 5528 N N . GLY B 1 348 ? -52.547 -76.787 -42.242 1.00 17.66 348 GLY B N 1
ATOM 5529 C CA . GLY B 1 348 ? -51.441 -75.967 -41.746 1.00 17.62 348 GLY B CA 1
ATOM 5530 C C . GLY B 1 348 ? -50.727 -76.324 -40.457 1.00 18.69 348 GLY B C 1
ATOM 5531 O O . GLY B 1 348 ? -49.501 -76.161 -40.387 1.00 16.86 348 GLY B O 1
ATOM 5532 N N . VAL B 1 349 ? -51.455 -76.768 -39.415 1.00 15.18 349 VAL B N 1
ATOM 5533 C CA . VAL B 1 349 ? -50.815 -77.074 -38.140 1.00 15.89 349 VAL B CA 1
ATOM 5534 C C . VAL B 1 349 ? -49.731 -78.157 -38.258 1.00 15.27 349 VAL B C 1
ATOM 5535 O O . VAL B 1 349 ? -48.737 -78.096 -37.513 1.00 15.31 349 VAL B O 1
ATOM 5539 N N . GLU B 1 350 ? -49.891 -79.133 -39.191 1.00 12.14 350 GLU B N 1
ATOM 5540 C CA . GLU B 1 350 ? -48.830 -80.153 -39.330 1.00 12.97 350 GLU B CA 1
ATOM 5541 C C . GLU B 1 350 ? -47.514 -79.499 -39.805 1.00 14.90 350 GLU B C 1
ATOM 5542 O O . GLU B 1 350 ? -46.427 -79.848 -39.316 1.00 13.71 350 GLU B O 1
ATOM 5548 N N . ARG B 1 351 ? -47.624 -78.508 -40.737 1.00 14.79 351 ARG B N 1
ATOM 5549 C CA . ARG B 1 351 ? -46.441 -77.770 -41.189 1.00 14.21 351 ARG B CA 1
ATOM 5550 C C . ARG B 1 351 ? -45.853 -77.018 -39.983 1.00 15.94 351 ARG B C 1
ATOM 5551 O O . ARG B 1 351 ? -44.633 -77.007 -39.807 1.00 14.33 351 ARG B O 1
ATOM 5559 N N . MET B 1 352 ? -46.711 -76.374 -39.161 1.00 12.54 352 MET B N 1
ATOM 5560 C CA . MET B 1 352 ? -46.208 -75.622 -37.992 1.00 12.40 352 MET B CA 1
ATOM 5561 C C . MET B 1 352 ? -45.443 -76.522 -37.051 1.00 13.38 352 MET B C 1
ATOM 5562 O O . MET B 1 352 ? -44.395 -76.126 -36.500 1.00 13.99 352 MET B O 1
ATOM 5567 N N . MET B 1 353 ? -45.891 -77.785 -36.936 1.00 12.53 353 MET B N 1
ATOM 5568 C CA . MET B 1 353 ? -45.207 -78.779 -36.099 1.00 11.63 353 MET B CA 1
ATOM 5569 C C . MET B 1 353 ? -43.831 -79.127 -36.683 1.00 13.96 353 MET B C 1
ATOM 5570 O O . MET B 1 353 ? -42.839 -79.182 -35.954 1.00 13.37 353 MET B O 1
ATOM 5575 N N . ARG B 1 354 ? -43.772 -79.309 -38.014 1.00 13.26 354 ARG B N 1
ATOM 5576 C CA . ARG B 1 354 ? -42.507 -79.596 -38.686 1.00 12.56 354 ARG B CA 1
ATOM 5577 C C . ARG B 1 354 ? -41.531 -78.422 -38.551 1.00 15.41 354 ARG B C 1
ATOM 5578 O O . ARG B 1 354 ? -40.332 -78.625 -38.297 1.00 13.97 354 ARG B O 1
ATOM 5586 N N . ASP B 1 355 ? -42.052 -77.190 -38.715 1.00 14.62 355 ASP B N 1
ATOM 5587 C CA . ASP B 1 355 ? -41.268 -75.962 -38.604 1.00 13.10 355 ASP B CA 1
ATOM 5588 C C . ASP B 1 355 ? -40.746 -75.792 -37.188 1.00 15.22 355 ASP B C 1
ATOM 5589 O O . ASP B 1 355 ? -39.569 -75.457 -37.004 1.00 15.44 355 ASP B O 1
ATOM 5594 N N . ALA B 1 356 ? -41.611 -76.040 -36.173 1.00 12.43 356 ALA B N 1
ATOM 5595 C CA . ALA B 1 356 ? -41.259 -75.880 -34.756 1.00 12.70 356 ALA B CA 1
ATOM 5596 C C . ALA B 1 356 ? -40.009 -76.670 -34.353 1.00 15.45 356 ALA B C 1
ATOM 5597 O O . ALA B 1 356 ? -39.176 -76.163 -33.617 1.00 14.40 356 ALA B O 1
ATOM 5599 N N . LYS B 1 357 ? -39.878 -77.913 -34.845 1.00 14.16 357 LYS B N 1
ATOM 5600 C CA . LYS B 1 357 ? -38.727 -78.769 -34.506 1.00 12.51 357 LYS B CA 1
ATOM 5601 C C . LYS B 1 357 ? -37.374 -78.086 -34.793 1.00 13.34 357 LYS B C 1
ATOM 5602 O O . LYS B 1 357 ? -36.432 -78.225 -34.007 1.00 13.22 357 LYS B O 1
ATOM 5608 N N . LEU B 1 358 ? -37.288 -77.300 -35.883 1.00 12.73 358 LEU B N 1
ATOM 5609 C CA . LEU B 1 358 ? -36.019 -76.632 -36.180 1.00 11.73 358 LEU B CA 1
ATOM 5610 C C . LEU B 1 358 ? -35.629 -75.617 -35.121 1.00 12.26 358 LEU B C 1
ATOM 5611 O O . LEU B 1 358 ? -34.441 -75.424 -34.883 1.00 12.10 358 LEU B O 1
ATOM 5616 N N . THR B 1 359 ? -36.612 -74.989 -34.467 1.00 11.20 359 THR B N 1
ATOM 5617 C CA . THR B 1 359 ? -36.290 -73.947 -33.495 1.00 12.06 359 THR B CA 1
ATOM 5618 C C . THR B 1 359 ? -35.545 -74.500 -32.302 1.00 14.60 359 THR B C 1
ATOM 5619 O O . THR B 1 359 ? -34.855 -73.733 -31.630 1.00 17.15 359 THR B O 1
ATOM 5623 N N . GLN B 1 360 ? -35.660 -75.822 -32.049 1.00 10.90 360 GLN B N 1
ATOM 5624 C CA . GLN B 1 360 ? -34.961 -76.446 -30.925 1.00 11.63 360 GLN B CA 1
ATOM 5625 C C . GLN B 1 360 ? -33.505 -76.763 -31.286 1.00 14.87 360 GLN B C 1
ATOM 5626 O O . GLN B 1 360 ? -32.709 -77.118 -30.404 1.00 16.08 360 GLN B O 1
ATOM 5632 N N . ILE B 1 361 ? -33.184 -76.706 -32.581 1.00 13.06 361 ILE B N 1
ATOM 5633 C CA . ILE B 1 361 ? -31.881 -77.080 -33.116 1.00 12.12 361 ILE B CA 1
ATOM 5634 C C . ILE B 1 361 ? -31.016 -75.916 -33.570 1.00 16.97 361 ILE B C 1
ATOM 5635 O O . ILE B 1 361 ? -29.833 -75.887 -33.193 1.00 16.21 361 ILE B O 1
ATOM 5640 N N . TYR B 1 362 ? -31.534 -75.030 -34.444 1.00 15.50 362 TYR B N 1
ATOM 5641 C CA . TYR B 1 362 ? -30.663 -73.978 -34.947 1.00 15.53 362 TYR B CA 1
ATOM 5642 C C . TYR B 1 362 ? -30.536 -72.796 -33.964 1.00 19.01 362 TYR B C 1
ATOM 5643 O O . TYR B 1 362 ? -31.227 -72.744 -32.952 1.00 16.59 362 TYR B O 1
ATOM 5652 N N . THR B 1 363 ? -29.542 -71.920 -34.231 1.00 17.01 363 THR B N 1
ATOM 5653 C CA . THR B 1 363 ? -29.071 -70.841 -33.350 1.00 17.79 363 THR B CA 1
ATOM 5654 C C . THR B 1 363 ? -28.454 -71.488 -32.102 1.00 21.66 363 THR B C 1
ATOM 5655 O O . THR B 1 363 ? -28.329 -70.845 -31.068 1.00 23.55 363 THR B O 1
ATOM 5659 N N . GLY B 1 364 ? -28.083 -72.760 -32.223 1.00 17.27 364 GLY B N 1
ATOM 5660 C CA . GLY B 1 364 ? -27.520 -73.530 -31.128 1.00 16.61 364 GLY B CA 1
ATOM 5661 C C . GLY B 1 364 ? -28.590 -74.438 -30.581 1.00 20.24 364 GLY B C 1
ATOM 5662 O O . GLY B 1 364 ? -29.717 -73.993 -30.393 1.00 19.95 364 GLY B O 1
ATOM 5663 N N . THR B 1 365 ? -28.280 -75.709 -30.337 1.00 17.24 365 THR B N 1
ATOM 5664 C CA . THR B 1 365 ? -29.325 -76.616 -29.857 1.00 15.34 365 THR B CA 1
ATOM 5665 C C . THR B 1 365 ? -29.769 -76.234 -28.445 1.00 15.98 365 THR B C 1
ATOM 5666 O O . THR B 1 365 ? -29.023 -75.560 -27.723 1.00 14.65 365 THR B O 1
ATOM 5670 N N . ASN B 1 366 ? -30.933 -76.736 -28.040 1.00 13.86 366 ASN B N 1
ATOM 5671 C CA . ASN B 1 366 ? -31.427 -76.518 -26.674 1.00 12.80 366 ASN B CA 1
ATOM 5672 C C . ASN B 1 366 ? -30.562 -77.171 -25.609 1.00 16.07 366 ASN B C 1
ATOM 5673 O O . ASN B 1 366 ? -30.700 -76.827 -24.431 1.00 14.85 366 ASN B O 1
ATOM 5678 N N . GLN B 1 367 ? -29.658 -78.072 -26.005 1.00 13.53 367 GLN B N 1
ATOM 5679 C CA . GLN B 1 367 ? -28.704 -78.666 -25.046 1.00 13.83 367 GLN B CA 1
ATOM 5680 C C . GLN B 1 367 ? -27.605 -77.619 -24.812 1.00 17.85 367 GLN B C 1
ATOM 5681 O O . GLN B 1 367 ? -27.248 -77.322 -23.669 1.00 17.31 367 GLN B O 1
ATOM 5687 N N . ILE B 1 368 ? -27.105 -77.022 -25.899 1.00 15.78 368 ILE B N 1
ATOM 5688 C CA . ILE B 1 368 ? -26.098 -75.963 -25.775 1.00 16.09 368 ILE B CA 1
ATOM 5689 C C . ILE B 1 368 ? -26.674 -74.755 -25.026 1.00 19.77 368 ILE B C 1
ATOM 5690 O O . ILE B 1 368 ? -25.995 -74.217 -24.154 1.00 17.89 368 ILE B O 1
ATOM 5695 N N . THR B 1 369 ? -27.941 -74.363 -25.318 1.00 15.98 369 THR B N 1
ATOM 5696 C CA . THR B 1 369 ? -28.509 -73.183 -24.643 1.00 14.67 369 THR B CA 1
ATOM 5697 C C . THR B 1 369 ? -28.715 -73.480 -23.162 1.00 15.87 369 THR B C 1
ATOM 5698 O O . THR B 1 369 ? -28.475 -72.591 -22.352 1.00 15.38 369 THR B O 1
ATOM 5702 N N . ARG B 1 370 ? -29.080 -74.733 -22.789 1.00 14.00 370 ARG B N 1
ATOM 5703 C CA . ARG B 1 370 ? -29.220 -75.086 -21.359 1.00 12.48 370 ARG B CA 1
ATOM 5704 C C . ARG B 1 370 ? -27.846 -75.000 -20.688 1.00 15.19 370 ARG B C 1
ATOM 5705 O O . ARG B 1 370 ? -27.751 -74.531 -19.556 1.00 15.72 370 ARG B O 1
ATOM 5713 N N . MET B 1 371 ? -26.777 -75.412 -21.393 1.00 14.41 371 MET B N 1
ATOM 5714 C CA . MET B 1 371 ? -25.400 -75.311 -20.872 1.00 13.75 371 MET B CA 1
ATOM 5715 C C . MET B 1 371 ? -25.031 -73.820 -20.657 1.00 18.52 371 MET B C 1
ATOM 5716 O O . MET B 1 371 ? -24.491 -73.465 -19.616 1.00 17.99 371 MET B O 1
ATOM 5721 N N . VAL B 1 372 ? -25.302 -72.964 -21.651 1.00 16.94 372 VAL B N 1
ATOM 5722 C CA . VAL B 1 372 ? -25.044 -71.528 -21.543 1.00 15.57 372 VAL B CA 1
ATOM 5723 C C . VAL B 1 372 ? -25.797 -70.942 -20.324 1.00 17.99 372 VAL B C 1
ATOM 5724 O O . VAL B 1 372 ? -25.189 -70.232 -19.519 1.00 18.89 372 VAL B O 1
ATOM 5728 N N . THR B 1 373 ? -27.104 -71.271 -20.173 1.00 15.01 373 THR B N 1
ATOM 5729 C CA . THR B 1 373 ? -27.919 -70.820 -19.046 1.00 12.79 373 THR B CA 1
ATOM 5730 C C . THR B 1 373 ? -27.310 -71.287 -17.704 1.00 16.79 373 THR B C 1
ATOM 5731 O O . THR B 1 373 ? -27.087 -70.465 -16.811 1.00 15.55 373 THR B O 1
ATOM 5735 N N . GLY B 1 374 ? -27.076 -72.594 -17.577 1.00 15.19 374 GLY B N 1
ATOM 5736 C CA . GLY B 1 374 ? -26.528 -73.186 -16.361 1.00 13.88 374 GLY B CA 1
ATOM 5737 C C . GLY B 1 374 ? -25.187 -72.614 -15.964 1.00 16.93 374 GLY B C 1
ATOM 5738 O O . GLY B 1 374 ? -24.997 -72.297 -14.788 1.00 17.78 374 GLY B O 1
ATOM 5739 N N . ARG B 1 375 ? -24.279 -72.409 -16.932 1.00 14.14 375 ARG B N 1
ATOM 5740 C CA . ARG B 1 375 ? -22.963 -71.816 -16.685 1.00 14.94 375 ARG B CA 1
ATOM 5741 C C . ARG B 1 375 ? -23.125 -70.358 -16.179 1.00 19.99 375 ARG B C 1
ATOM 5742 O O . ARG B 1 375 ? -22.449 -69.967 -15.233 1.00 19.67 375 ARG B O 1
ATOM 5750 N N . ALA B 1 376 ? -24.033 -69.578 -16.800 1.00 17.77 376 ALA B N 1
ATOM 5751 C CA . ALA B 1 376 ? -24.265 -68.180 -16.408 1.00 19.08 376 ALA B CA 1
ATOM 5752 C C . ALA B 1 376 ? -24.840 -68.106 -14.979 1.00 22.96 376 ALA B C 1
ATOM 5753 O O . ALA B 1 376 ? -24.468 -67.217 -14.204 1.00 22.40 376 ALA B O 1
ATOM 5755 N N . LEU B 1 377 ? -25.694 -69.062 -14.616 1.00 18.76 377 LEU B N 1
ATOM 5756 C CA . LEU B 1 377 ? -26.270 -69.092 -13.271 1.00 18.50 377 LEU B CA 1
ATOM 5757 C C . LEU B 1 377 ? -25.286 -69.556 -12.208 1.00 22.49 377 LEU B C 1
ATOM 5758 O O . LEU B 1 377 ? -25.277 -68.998 -11.114 1.00 22.17 377 LEU B O 1
ATOM 5763 N N . LEU B 1 378 ? -24.485 -70.585 -12.506 1.00 17.74 378 LEU B N 1
ATOM 5764 C CA . LEU B 1 378 ? -23.599 -71.189 -11.499 1.00 17.94 378 LEU B CA 1
ATOM 5765 C C . LEU B 1 378 ? -22.215 -70.581 -11.420 1.00 22.31 378 LEU B C 1
ATOM 5766 O O . LEU B 1 378 ? -21.558 -70.700 -10.382 1.00 22.40 378 LEU B O 1
ATOM 5771 N N . PHE B 1 379 ? -21.785 -69.903 -12.482 1.00 19.97 379 PHE B N 1
ATOM 5772 C CA . PHE B 1 379 ? -20.462 -69.241 -12.533 1.00 19.78 379 PHE B CA 1
ATOM 5773 C C . PHE B 1 379 ? -20.689 -67.777 -12.963 1.00 26.58 379 PHE B C 1
ATOM 5774 O O . PHE B 1 379 ? -20.225 -67.390 -14.033 1.00 26.87 379 PHE B O 1
ATOM 5782 N N . PRO B 1 380 ? -21.428 -66.957 -12.173 1.00 27.08 380 PRO B N 1
ATOM 5783 C CA . PRO B 1 380 ? -21.672 -65.567 -12.595 1.00 31.06 380 PRO B CA 1
ATOM 5784 C C . PRO B 1 380 ? -20.400 -64.695 -12.568 1.00 46.93 380 PRO B C 1
ATOM 5785 O O . PRO B 1 380 ? -20.282 -63.800 -13.432 1.00 52.50 380 PRO B O 1
ATOM 5789 N N . HIS C 1 3 ? -51.440 -0.694 33.844 1.00 57.26 3 HIS C N 1
ATOM 5790 C CA . HIS C 1 3 ? -51.406 0.525 32.994 1.00 55.83 3 HIS C CA 1
ATOM 5791 C C . HIS C 1 3 ? -51.399 0.080 31.533 1.00 56.69 3 HIS C C 1
ATOM 5792 O O . HIS C 1 3 ? -50.987 -1.071 31.276 1.00 55.95 3 HIS C O 1
ATOM 5799 N N A LEU C 1 4 ? -51.789 0.968 30.616 0.50 52.11 4 LEU C N 1
ATOM 5800 N N B LEU C 1 4 ? -51.788 0.901 30.647 0.50 51.72 4 LEU C N 1
ATOM 5801 C CA A LEU C 1 4 ? -51.803 0.617 29.172 0.50 50.97 4 LEU C CA 1
ATOM 5802 C CA B LEU C 1 4 ? -51.808 0.522 29.233 0.50 50.40 4 LEU C CA 1
ATOM 5803 C C A LEU C 1 4 ? -50.385 0.741 28.595 0.50 53.74 4 LEU C C 1
ATOM 5804 C C B LEU C 1 4 ? -50.431 0.733 28.605 0.50 53.49 4 LEU C C 1
ATOM 5805 O O A LEU C 1 4 ? -49.757 1.785 28.786 0.50 53.03 4 LEU C O 1
ATOM 5806 O O B LEU C 1 4 ? -49.756 1.720 28.913 0.50 52.78 4 LEU C O 1
ATOM 5815 N N . THR C 1 5 ? -50.022 -0.193 27.721 1.00 49.66 5 THR C N 1
ATOM 5816 C CA . THR C 1 5 ? -48.731 -0.140 27.018 1.00 49.10 5 THR C CA 1
ATOM 5817 C C . THR C 1 5 ? -48.770 0.972 25.967 1.00 52.97 5 THR C C 1
ATOM 5818 O O . THR C 1 5 ? -49.861 1.371 25.533 1.00 51.85 5 THR C O 1
ATOM 5822 N N . GLU C 1 6 ? -47.589 1.473 25.556 1.00 50.10 6 GLU C N 1
ATOM 5823 C CA . GLU C 1 6 ? -47.500 2.527 24.538 1.00 50.13 6 GLU C CA 1
ATOM 5824 C C . GLU C 1 6 ? -48.111 2.082 23.204 1.00 52.81 6 GLU C C 1
ATOM 5825 O O . GLU C 1 6 ? -48.712 2.907 22.511 1.00 52.25 6 GLU C O 1
ATOM 5831 N N . GLU C 1 7 ? -48.016 0.769 22.889 1.00 48.74 7 GLU C N 1
ATOM 5832 C CA . GLU C 1 7 ? -48.601 0.167 21.691 1.00 48.45 7 GLU C CA 1
ATOM 5833 C C . GLU C 1 7 ? -50.132 0.154 21.793 1.00 49.92 7 GLU C C 1
ATOM 5834 O O . GLU C 1 7 ? -50.798 0.399 20.785 1.00 50.19 7 GLU C O 1
ATOM 5840 N N . GLN C 1 8 ? -50.689 -0.071 23.015 1.00 43.30 8 GLN C N 1
ATOM 5841 C CA . GLN C 1 8 ? -52.141 -0.055 23.269 1.00 41.72 8 GLN C CA 1
ATOM 5842 C C . GLN C 1 8 ? -52.696 1.367 23.096 1.00 44.12 8 GLN C C 1
ATOM 5843 O O . GLN C 1 8 ? -53.736 1.546 22.453 1.00 42.60 8 GLN C O 1
ATOM 5849 N N . LYS C 1 9 ? -52.023 2.377 23.650 1.00 39.69 9 LYS C N 1
ATOM 5850 C CA . LYS C 1 9 ? -52.488 3.789 23.526 1.00 39.76 9 LYS C CA 1
ATOM 5851 C C . LYS C 1 9 ? -52.405 4.237 22.065 1.00 43.06 9 LYS C C 1
ATOM 5852 O O . LYS C 1 9 ? -53.315 4.906 21.618 1.00 40.91 9 LYS C O 1
ATOM 5858 N N . LEU C 1 10 ? -51.333 3.866 21.371 1.00 40.41 10 LEU C N 1
ATOM 5859 C CA . LEU C 1 10 ? -51.197 4.207 19.933 1.00 40.34 10 LEU C CA 1
ATOM 5860 C C . LEU C 1 10 ? -52.402 3.626 19.169 1.00 41.18 10 LEU C C 1
ATOM 5861 O O . LEU C 1 10 ? -53.010 4.355 18.423 1.00 40.08 10 LEU C O 1
ATOM 5866 N N . THR C 1 11 ? -52.679 2.337 19.366 1.00 35.95 11 THR C N 1
ATOM 5867 C CA . THR C 1 11 ? -53.771 1.597 18.727 1.00 34.05 11 THR C CA 1
ATOM 5868 C C . THR C 1 11 ? -55.107 2.286 19.034 1.00 35.49 11 THR C C 1
ATOM 5869 O O . THR C 1 11 ? -55.889 2.530 18.117 1.00 33.01 11 THR C O 1
ATOM 5873 N N . LEU C 1 12 ? -55.329 2.661 20.302 1.00 30.88 12 LEU C N 1
ATOM 5874 C CA . LEU C 1 12 ? -56.581 3.299 20.711 1.00 30.06 12 LEU C CA 1
ATOM 5875 C C . LEU C 1 12 ? -56.779 4.716 20.192 1.00 33.19 12 LEU C C 1
ATOM 5876 O O . LEU C 1 12 ? -57.913 5.083 19.873 1.00 31.46 12 LEU C O 1
ATOM 5881 N N . ASP C 1 13 ? -55.692 5.495 20.077 1.00 31.80 13 ASP C N 1
ATOM 5882 C CA . ASP C 1 13 ? -55.751 6.843 19.518 1.00 31.65 13 ASP C CA 1
ATOM 5883 C C . ASP C 1 13 ? -56.131 6.725 18.048 1.00 32.92 13 ASP C C 1
ATOM 5884 O O . ASP C 1 13 ? -56.981 7.486 17.584 1.00 31.38 13 ASP C O 1
ATOM 5889 N N . MET C 1 14 ? -55.555 5.720 17.342 1.00 30.78 14 MET C N 1
ATOM 5890 C CA . MET C 1 14 ? -55.847 5.425 15.935 1.00 31.90 14 MET C CA 1
ATOM 5891 C C . MET C 1 14 ? -57.321 5.013 15.775 1.00 31.43 14 MET C C 1
ATOM 5892 O O . MET C 1 14 ? -57.995 5.516 14.874 1.00 29.88 14 MET C O 1
ATOM 5897 N N . VAL C 1 15 ? -57.810 4.105 16.641 1.00 25.06 15 VAL C N 1
ATOM 5898 C CA . VAL C 1 15 ? -59.206 3.637 16.598 1.00 23.00 15 VAL C CA 1
ATOM 5899 C C . VAL C 1 15 ? -60.185 4.804 16.814 1.00 25.91 15 VAL C C 1
ATOM 5900 O O . VAL C 1 15 ? -61.135 4.947 16.047 1.00 23.74 15 VAL C O 1
ATOM 5904 N N . ARG C 1 16 ? -59.937 5.660 17.825 1.00 25.30 16 ARG C N 1
ATOM 5905 C CA . ARG C 1 16 ? -60.762 6.838 18.113 1.00 25.48 16 ARG C CA 1
ATOM 5906 C C . ARG C 1 16 ? -60.834 7.766 16.890 1.00 30.15 16 ARG C C 1
ATOM 5907 O O . ARG C 1 16 ? -61.924 8.209 16.527 1.00 29.83 16 ARG C O 1
ATOM 5915 N N . ASP C 1 17 ? -59.691 7.990 16.219 1.00 28.06 17 ASP C N 1
ATOM 5916 C CA . ASP C 1 17 ? -59.590 8.815 15.017 1.00 28.23 17 ASP C CA 1
ATOM 5917 C C . ASP C 1 17 ? -60.414 8.209 13.869 1.00 28.17 17 ASP C C 1
ATOM 5918 O O . ASP C 1 17 ? -61.211 8.915 13.259 1.00 26.03 17 ASP C O 1
ATOM 5923 N N . VAL C 1 18 ? -60.236 6.898 13.610 1.00 24.19 18 VAL C N 1
ATOM 5924 C CA . VAL C 1 18 ? -60.948 6.159 12.561 1.00 22.94 18 VAL C CA 1
ATOM 5925 C C . VAL C 1 18 ? -62.473 6.136 12.851 1.00 24.65 18 VAL C C 1
ATOM 5926 O O . VAL C 1 18 ? -63.266 6.358 11.940 1.00 23.23 18 VAL C O 1
ATOM 5930 N N . ALA C 1 19 ? -62.861 5.910 14.117 1.00 20.31 19 ALA C N 1
ATOM 5931 C CA . ALA C 1 19 ? -64.269 5.868 14.520 1.00 19.22 19 ALA C CA 1
ATOM 5932 C C . ALA C 1 19 ? -64.951 7.215 14.214 1.00 23.08 19 ALA C C 1
ATOM 5933 O O . ALA C 1 19 ? -65.993 7.246 13.566 1.00 20.45 19 ALA C O 1
ATOM 5935 N N . THR C 1 20 ? -64.309 8.314 14.598 1.00 22.47 20 THR C N 1
ATOM 5936 C CA . THR C 1 20 ? -64.822 9.667 14.386 1.00 22.03 20 THR C CA 1
ATOM 5937 C C . THR C 1 20 ? -64.860 10.061 12.915 1.00 23.92 20 THR C C 1
ATOM 5938 O O . THR C 1 20 ? -65.899 10.513 12.450 1.00 23.36 20 THR C O 1
ATOM 5942 N N . ARG C 1 21 ? -63.717 9.945 12.214 1.00 21.68 21 ARG C N 1
ATOM 5943 C CA . ARG C 1 21 ? -63.557 10.410 10.837 1.00 21.56 21 ARG C CA 1
ATOM 5944 C C . ARG C 1 21 ? -64.149 9.538 9.755 1.00 23.53 21 ARG C C 1
ATOM 5945 O O . ARG C 1 21 ? -64.614 10.077 8.746 1.00 24.71 21 ARG C O 1
ATOM 5953 N N . GLU C 1 22 ? -64.068 8.209 9.914 1.00 20.35 22 GLU C N 1
ATOM 5954 C CA . GLU C 1 22 ? -64.486 7.262 8.889 1.00 20.51 22 GLU C CA 1
ATOM 5955 C C . GLU C 1 22 ? -65.698 6.435 9.207 1.00 22.57 22 GLU C C 1
ATOM 5956 O O . GLU C 1 22 ? -66.525 6.251 8.331 1.00 22.90 22 GLU C O 1
ATOM 5962 N N . ILE C 1 23 ? -65.803 5.896 10.442 1.00 17.75 23 ILE C N 1
ATOM 5963 C CA . ILE C 1 23 ? -66.912 4.996 10.767 1.00 15.86 23 ILE C CA 1
ATOM 5964 C C . ILE C 1 23 ? -68.219 5.743 11.060 1.00 19.29 23 ILE C C 1
ATOM 5965 O O . ILE C 1 23 ? -69.256 5.388 10.504 1.00 18.08 23 ILE C O 1
ATOM 5970 N N . ALA C 1 24 ? -68.180 6.778 11.920 1.00 17.60 24 ALA C N 1
ATOM 5971 C CA . ALA C 1 24 ? -69.372 7.542 12.284 1.00 18.62 24 ALA C CA 1
ATOM 5972 C C . ALA C 1 24 ? -70.118 8.119 11.067 1.00 20.34 24 ALA C C 1
ATOM 5973 O O . ALA C 1 24 ? -71.337 7.931 11.020 1.00 18.96 24 ALA C O 1
ATOM 5975 N N . PRO C 1 25 ? -69.455 8.768 10.062 1.00 18.66 25 PRO C N 1
ATOM 5976 C CA . PRO C 1 25 ? -70.218 9.308 8.913 1.00 18.46 25 PRO C CA 1
ATOM 5977 C C . PRO C 1 25 ? -70.909 8.260 8.046 1.00 21.60 25 PRO C C 1
ATOM 5978 O O . PRO C 1 25 ? -71.808 8.612 7.294 1.00 22.69 25 PRO C O 1
ATOM 5982 N N . ARG C 1 26 ? -70.489 6.986 8.151 1.00 18.73 26 ARG C N 1
ATOM 5983 C CA . ARG C 1 26 ? -71.037 5.869 7.375 1.00 17.47 26 ARG C CA 1
ATOM 5984 C C . ARG C 1 26 ? -72.200 5.135 8.061 1.00 18.45 26 ARG C C 1
ATOM 5985 O O . ARG C 1 26 ? -72.871 4.333 7.420 1.00 16.80 26 ARG C O 1
ATOM 5993 N N . ALA C 1 27 ? -72.380 5.338 9.378 1.00 15.29 27 ALA C N 1
ATOM 5994 C CA . ALA C 1 27 ? -73.335 4.593 10.187 1.00 14.73 27 ALA C CA 1
ATOM 5995 C C . ALA C 1 27 ? -74.785 4.687 9.746 1.00 16.96 27 ALA C C 1
ATOM 5996 O O . ALA C 1 27 ? -75.473 3.664 9.753 1.00 15.60 27 ALA C O 1
ATOM 5998 N N A LEU C 1 28 ? -75.258 5.901 9.397 0.50 15.63 28 LEU C N 1
ATOM 5999 N N B LEU C 1 28 ? -75.252 5.901 9.389 0.50 15.48 28 LEU C N 1
ATOM 6000 C CA A LEU C 1 28 ? -76.640 6.087 8.949 0.50 16.19 28 LEU C CA 1
ATOM 6001 C CA B LEU C 1 28 ? -76.628 6.143 8.938 0.50 16.00 28 LEU C CA 1
ATOM 6002 C C A LEU C 1 28 ? -76.902 5.223 7.722 0.50 17.57 28 LEU C C 1
ATOM 6003 C C B LEU C 1 28 ? -76.943 5.314 7.690 0.50 18.21 28 LEU C C 1
ATOM 6004 O O A LEU C 1 28 ? -77.816 4.394 7.744 0.50 16.87 28 LEU C O 1
ATOM 6005 O O B LEU C 1 28 ? -77.955 4.613 7.655 0.50 18.50 28 LEU C O 1
ATOM 6014 N N . GLU C 1 29 ? -76.071 5.371 6.684 1.00 15.68 29 GLU C N 1
ATOM 6015 C CA . GLU C 1 29 ? -76.251 4.642 5.442 1.00 15.25 29 GLU C CA 1
ATOM 6016 C C . GLU C 1 29 ? -76.127 3.128 5.658 1.00 17.78 29 GLU C C 1
ATOM 6017 O O . GLU C 1 29 ? -76.881 2.355 5.060 1.00 18.12 29 GLU C O 1
ATOM 6023 N N . LEU C 1 30 ? -75.172 2.718 6.520 1.00 15.03 30 LEU C N 1
ATOM 6024 C CA . LEU C 1 30 ? -74.957 1.300 6.803 1.00 13.99 30 LEU C CA 1
ATOM 6025 C C . LEU C 1 30 ? -76.246 0.643 7.300 1.00 18.39 30 LEU C C 1
ATOM 6026 O O . LEU C 1 30 ? -76.596 -0.471 6.871 1.00 15.99 30 LEU C O 1
ATOM 6031 N N . ASP C 1 31 ? -76.951 1.343 8.200 1.00 16.10 31 ASP C N 1
ATOM 6032 C CA . ASP C 1 31 ? -78.215 0.854 8.738 1.00 14.66 31 ASP C CA 1
ATOM 6033 C C . ASP C 1 31 ? -79.321 1.008 7.704 1.00 17.15 31 ASP C C 1
ATOM 6034 O O . ASP C 1 31 ? -80.093 0.075 7.526 1.00 17.60 31 ASP C O 1
ATOM 6039 N N . GLU C 1 32 ? -79.426 2.192 7.060 1.00 14.48 32 GLU C N 1
ATOM 6040 C CA . GLU C 1 32 ? -80.529 2.453 6.133 1.00 14.74 32 GLU C CA 1
ATOM 6041 C C . GLU C 1 32 ? -80.605 1.444 4.990 1.00 18.49 32 GLU C C 1
ATOM 6042 O O . GLU C 1 32 ? -81.689 0.950 4.672 1.00 18.04 32 GLU C O 1
ATOM 6048 N N . LYS C 1 33 ? -79.445 1.114 4.431 1.00 15.97 33 LYS C N 1
ATOM 6049 C CA . LYS C 1 33 ? -79.334 0.233 3.272 1.00 16.59 33 LYS C CA 1
ATOM 6050 C C . LYS C 1 33 ? -78.894 -1.202 3.651 1.00 18.54 33 LYS C C 1
ATOM 6051 O O . LYS C 1 33 ? -78.674 -2.009 2.747 1.00 16.77 33 LYS C O 1
ATOM 6057 N N . SER C 1 34 ? -78.792 -1.518 4.981 1.00 16.58 34 SER C N 1
ATOM 6058 C CA . SER C 1 34 ? -78.413 -2.861 5.483 1.00 16.63 34 SER C CA 1
ATOM 6059 C C . SER C 1 34 ? -77.170 -3.387 4.781 1.00 18.27 34 SER C C 1
ATOM 6060 O O . SER C 1 34 ? -77.206 -4.424 4.134 1.00 17.86 34 SER C O 1
ATOM 6063 N N . LEU C 1 35 ? -76.093 -2.622 4.842 1.00 16.01 35 LEU C N 1
ATOM 6064 C CA . LEU C 1 35 ? -74.858 -2.953 4.139 1.00 16.06 35 LEU C CA 1
ATOM 6065 C C . LEU C 1 35 ? -73.864 -3.649 5.030 1.00 19.71 35 LEU C C 1
ATOM 6066 O O . LEU C 1 35 ? -73.695 -3.258 6.188 1.00 19.49 35 LEU C O 1
ATOM 6071 N N . PHE C 1 36 ? -73.092 -4.567 4.434 1.00 18.40 36 PHE C N 1
ATOM 6072 C CA . PHE C 1 36 ? -71.957 -5.165 5.103 1.00 17.69 36 PHE C CA 1
ATOM 6073 C C . PHE C 1 36 ? -70.902 -4.043 5.146 1.00 20.60 36 PHE C C 1
ATOM 6074 O O . PHE C 1 36 ? -70.721 -3.334 4.140 1.00 21.11 36 PHE C O 1
ATOM 6082 N N . PRO C 1 37 ? -70.221 -3.837 6.302 1.00 16.84 37 PRO C N 1
ATOM 6083 C CA . PRO C 1 37 ? -69.248 -2.740 6.393 1.00 15.79 37 PRO C CA 1
ATOM 6084 C C . PRO C 1 37 ? -67.917 -3.084 5.702 1.00 19.19 37 PRO C C 1
ATOM 6085 O O . PRO C 1 37 ? -66.867 -3.231 6.328 1.00 18.97 37 PRO C O 1
ATOM 6089 N N . GLU C 1 38 ? -67.984 -3.212 4.381 1.00 17.69 38 GLU C N 1
ATOM 6090 C CA . GLU C 1 38 ? -66.855 -3.558 3.553 1.00 17.12 38 GLU C CA 1
ATOM 6091 C C . GLU C 1 38 ? -65.736 -2.538 3.644 1.00 21.74 38 GLU C C 1
ATOM 6092 O O . GLU C 1 38 ? -64.566 -2.933 3.742 1.00 23.78 38 GLU C O 1
ATOM 6098 N N . TYR C 1 39 ? -66.069 -1.240 3.597 1.00 19.92 39 TYR C N 1
ATOM 6099 C CA . TYR C 1 39 ? -65.045 -0.185 3.703 1.00 20.24 39 TYR C CA 1
ATOM 6100 C C . TYR C 1 39 ? -64.290 -0.380 5.033 1.00 21.38 39 TYR C C 1
ATOM 6101 O O . TYR C 1 39 ? -63.053 -0.389 5.044 1.00 21.86 39 TYR C O 1
ATOM 6110 N N . ALA C 1 40 ? -65.040 -0.520 6.136 1.00 16.90 40 ALA C N 1
ATOM 6111 C CA . ALA C 1 40 ? -64.457 -0.698 7.475 1.00 15.94 40 ALA C CA 1
ATOM 6112 C C . ALA C 1 40 ? -63.609 -1.962 7.525 1.00 19.21 40 ALA C C 1
ATOM 6113 O O . ALA C 1 40 ? -62.486 -1.917 8.034 1.00 20.39 40 ALA C O 1
ATOM 6115 N N . ARG C 1 41 ? -64.109 -3.081 6.961 1.00 16.70 41 ARG C N 1
ATOM 6116 C CA . ARG C 1 41 ? -63.361 -4.340 6.994 1.00 15.59 41 ARG C CA 1
ATOM 6117 C C . ARG C 1 41 ? -62.016 -4.153 6.300 1.00 21.37 41 ARG C C 1
ATOM 6118 O O . ARG C 1 41 ? -60.985 -4.481 6.888 1.00 21.33 41 ARG C O 1
ATOM 6126 N N . ASP C 1 42 ? -62.017 -3.588 5.077 1.00 18.27 42 ASP C N 1
ATOM 6127 C CA . ASP C 1 42 ? -60.777 -3.359 4.325 1.00 18.72 42 ASP C CA 1
ATOM 6128 C C . ASP C 1 42 ? -59.826 -2.379 5.028 1.00 22.37 42 ASP C C 1
ATOM 6129 O O . ASP C 1 42 ? -58.612 -2.610 5.040 1.00 20.79 42 ASP C O 1
ATOM 6134 N N . LEU C 1 43 ? -60.379 -1.303 5.620 1.00 21.97 43 LEU C N 1
ATOM 6135 C CA . LEU C 1 43 ? -59.593 -0.309 6.353 1.00 22.70 43 LEU C CA 1
ATOM 6136 C C . LEU C 1 43 ? -58.945 -0.951 7.589 1.00 24.24 43 LEU C C 1
ATOM 6137 O O . LEU C 1 43 ? -57.741 -0.793 7.807 1.00 22.82 43 LEU C O 1
ATOM 6142 N N . PHE C 1 44 ? -59.740 -1.698 8.378 1.00 21.09 44 PHE C N 1
ATOM 6143 C CA . PHE C 1 44 ? -59.240 -2.384 9.574 1.00 19.91 44 PHE C CA 1
ATOM 6144 C C . PHE C 1 44 ? -58.115 -3.351 9.241 1.00 24.03 44 PHE C C 1
ATOM 6145 O O . PHE C 1 44 ? -57.125 -3.398 9.976 1.00 23.05 44 PHE C O 1
ATOM 6153 N N . ALA C 1 45 ? -58.251 -4.109 8.118 1.00 22.38 45 ALA C N 1
ATOM 6154 C CA . ALA C 1 45 ? -57.215 -5.048 7.675 1.00 22.30 45 ALA C CA 1
ATOM 6155 C C . ALA C 1 45 ? -55.897 -4.317 7.417 1.00 27.23 45 ALA C C 1
ATOM 6156 O O . ALA C 1 45 ? -54.851 -4.775 7.881 1.00 26.90 45 ALA C O 1
ATOM 6158 N N . LYS C 1 46 ? -55.961 -3.150 6.738 1.00 25.36 46 LYS C N 1
ATOM 6159 C CA . LYS C 1 46 ? -54.788 -2.316 6.422 1.00 27.18 46 LYS C CA 1
ATOM 6160 C C . LYS C 1 46 ? -54.140 -1.722 7.668 1.00 31.87 46 LYS C C 1
ATOM 6161 O O . LYS C 1 46 ? -52.914 -1.603 7.708 1.00 32.94 46 LYS C O 1
ATOM 6167 N N . LEU C 1 47 ? -54.959 -1.367 8.687 1.00 27.68 47 LEU C N 1
ATOM 6168 C CA . LEU C 1 47 ? -54.467 -0.782 9.935 1.00 28.17 47 LEU C CA 1
ATOM 6169 C C . LEU C 1 47 ? -54.118 -1.820 11.014 1.00 30.73 47 LEU C C 1
ATOM 6170 O O . LEU C 1 47 ? -53.675 -1.444 12.107 1.00 30.89 47 LEU C O 1
ATOM 6175 N N . GLY C 1 48 ? -54.303 -3.102 10.697 1.00 27.47 48 GLY C N 1
ATOM 6176 C CA . GLY C 1 48 ? -54.044 -4.200 11.630 1.00 27.61 48 GLY C CA 1
ATOM 6177 C C . GLY C 1 48 ? -55.019 -4.284 12.791 1.00 29.09 48 GLY C C 1
ATOM 6178 O O . GLY C 1 48 ? -54.652 -4.722 13.883 1.00 29.95 48 GLY C O 1
ATOM 6179 N N . LEU C 1 49 ? -56.280 -3.896 12.552 1.00 23.80 49 LEU C N 1
ATOM 6180 C CA . LEU C 1 49 ? -57.367 -3.872 13.536 1.00 22.69 49 LEU C CA 1
ATOM 6181 C C . LEU C 1 49 ? -58.412 -4.978 13.337 1.00 24.81 49 LEU C C 1
ATOM 6182 O O . LEU C 1 49 ? -59.260 -5.172 14.210 1.00 24.23 49 LEU C O 1
ATOM 6187 N N . LEU C 1 50 ? -58.378 -5.685 12.192 1.00 21.80 50 LEU C N 1
ATOM 6188 C CA . LEU C 1 50 ? -59.380 -6.710 11.901 1.00 20.08 50 LEU C CA 1
ATOM 6189 C C . LEU C 1 50 ? -59.242 -7.957 12.768 1.00 23.14 50 LEU C C 1
ATOM 6190 O O . LEU C 1 50 ? -60.255 -8.475 13.222 1.00 22.39 50 LEU C O 1
ATOM 6195 N N . ASN C 1 51 ? -57.991 -8.402 13.032 1.00 19.66 51 ASN C N 1
ATOM 6196 C CA . ASN C 1 51 ? -57.692 -9.616 13.809 1.00 18.59 51 ASN C CA 1
ATOM 6197 C C . ASN C 1 51 ? -56.823 -9.317 15.047 1.00 21.74 51 ASN C C 1
ATOM 6198 O O . ASN C 1 51 ? -55.710 -9.850 15.136 1.00 22.58 51 ASN C O 1
ATOM 6203 N N . PRO C 1 52 ? -57.302 -8.531 16.040 1.00 23.07 52 PRO C N 1
ATOM 6204 C CA . PRO C 1 52 ? -56.440 -8.178 17.183 1.00 24.36 52 PRO C CA 1
ATOM 6205 C C . PRO C 1 52 ? -55.957 -9.333 18.051 1.00 27.95 52 PRO C C 1
ATOM 6206 O O . PRO C 1 52 ? -54.902 -9.198 18.669 1.00 28.66 52 PRO C O 1
ATOM 6210 N N . LEU C 1 53 ? -56.715 -10.450 18.110 1.00 22.98 53 LEU C N 1
ATOM 6211 C CA . LEU C 1 53 ? -56.331 -11.590 18.965 1.00 22.83 53 LEU C CA 1
ATOM 6212 C C . LEU C 1 53 ? -55.575 -12.684 18.208 1.00 24.25 53 LEU C C 1
ATOM 6213 O O . LEU C 1 53 ? -55.242 -13.720 18.791 1.00 22.69 53 LEU C O 1
ATOM 6218 N N . LEU C 1 54 ? -55.297 -12.469 16.911 1.00 20.17 54 LEU C N 1
ATOM 6219 C CA . LEU C 1 54 ? -54.526 -13.454 16.155 1.00 20.58 54 LEU C CA 1
ATOM 6220 C C . LEU C 1 54 ? -53.109 -13.558 16.779 1.00 24.22 54 LEU C C 1
ATOM 6221 O O . LEU C 1 54 ? -52.466 -12.525 16.963 1.00 23.67 54 LEU C O 1
ATOM 6226 N N . PRO C 1 55 ? -52.638 -14.757 17.197 1.00 23.72 55 PRO C N 1
ATOM 6227 C CA . PRO C 1 55 ? -51.312 -14.833 17.847 1.00 24.77 55 PRO C CA 1
ATOM 6228 C C . PRO C 1 55 ? -50.160 -14.396 16.954 1.00 29.18 55 PRO C C 1
ATOM 6229 O O . PRO C 1 55 ? -50.240 -14.555 15.733 1.00 27.01 55 PRO C O 1
ATOM 6233 N N . ALA C 1 56 ? -49.085 -13.848 17.568 1.00 28.17 56 ALA C N 1
ATOM 6234 C CA . ALA C 1 56 ? -47.867 -13.408 16.863 1.00 29.32 56 ALA C CA 1
ATOM 6235 C C . ALA C 1 56 ? -47.242 -14.543 16.031 1.00 33.54 56 ALA C C 1
ATOM 6236 O O . ALA C 1 56 ? -46.674 -14.294 14.959 1.00 32.65 56 ALA C O 1
ATOM 6238 N N . ALA C 1 57 ? -47.382 -15.794 16.520 1.00 31.00 57 ALA C N 1
ATOM 6239 C CA . ALA C 1 57 ? -46.891 -17.014 15.865 1.00 31.38 57 ALA C CA 1
ATOM 6240 C C . ALA C 1 57 ? -47.498 -17.229 14.467 1.00 34.05 57 ALA C C 1
ATOM 6241 O O . ALA C 1 57 ? -46.855 -17.858 13.630 1.00 33.56 57 ALA C O 1
ATOM 6243 N N . TYR C 1 58 ? -48.721 -16.697 14.220 1.00 30.10 58 TYR C N 1
ATOM 6244 C CA . TYR C 1 58 ? -49.434 -16.827 12.933 1.00 29.58 58 TYR C CA 1
ATOM 6245 C C . TYR C 1 58 ? -49.544 -15.498 12.175 1.00 32.98 58 TYR C C 1
ATOM 6246 O O . TYR C 1 58 ? -50.416 -15.332 11.319 1.00 33.74 58 TYR C O 1
ATOM 6255 N N . GLY C 1 59 ? -48.630 -14.581 12.481 1.00 30.57 59 GLY C N 1
ATOM 6256 C CA . GLY C 1 59 ? -48.557 -13.267 11.849 1.00 29.92 59 GLY C CA 1
ATOM 6257 C C . GLY C 1 59 ? -49.562 -12.253 12.360 1.00 31.87 59 GLY C C 1
ATOM 6258 O O . GLY C 1 59 ? -49.936 -11.320 11.635 1.00 30.63 59 GLY C O 1
ATOM 6259 N N . GLY C 1 60 ? -49.991 -12.433 13.609 1.00 27.56 60 GLY C N 1
ATOM 6260 C CA . GLY C 1 60 ? -50.960 -11.546 14.244 1.00 26.69 60 GLY C CA 1
ATOM 6261 C C . GLY C 1 60 ? -50.375 -10.566 15.237 1.00 28.94 60 GLY C C 1
ATOM 6262 O O . GLY C 1 60 ? -49.193 -10.644 15.578 1.00 28.68 60 GLY C O 1
ATOM 6263 N N . THR C 1 61 ? -51.210 -9.627 15.693 1.00 25.46 61 THR C N 1
ATOM 6264 C CA . THR C 1 61 ? -50.833 -8.574 16.642 1.00 25.35 61 THR C CA 1
ATOM 6265 C C . THR C 1 61 ? -50.910 -9.033 18.097 1.00 27.54 61 THR C C 1
ATOM 6266 O O . THR C 1 61 ? -50.255 -8.422 18.938 1.00 27.25 61 THR C O 1
ATOM 6270 N N . GLU C 1 62 ? -51.711 -10.097 18.397 1.00 24.30 62 GLU C N 1
ATOM 6271 C CA . GLU C 1 62 ? -51.897 -10.689 19.740 1.00 23.65 62 GLU C CA 1
ATOM 6272 C C . GLU C 1 62 ? -52.002 -9.568 20.811 1.00 28.50 62 GLU C C 1
ATOM 6273 O O . GLU C 1 62 ? -51.184 -9.502 21.746 1.00 26.61 62 GLU C O 1
ATOM 6279 N N A MET C 1 63 ? -53.006 -8.684 20.659 0.50 27.13 63 MET C N 1
ATOM 6280 N N B MET C 1 63 ? -53.014 -8.695 20.646 0.50 23.97 63 MET C N 1
ATOM 6281 C CA A MET C 1 63 ? -53.174 -7.520 21.536 0.50 28.10 63 MET C CA 1
ATOM 6282 C CA B MET C 1 63 ? -53.280 -7.518 21.483 0.50 23.38 63 MET C CA 1
ATOM 6283 C C A MET C 1 63 ? -53.948 -7.784 22.847 0.50 30.67 63 MET C C 1
ATOM 6284 C C B MET C 1 63 ? -53.900 -7.816 22.852 0.50 28.36 63 MET C C 1
ATOM 6285 O O A MET C 1 63 ? -53.911 -6.939 23.747 0.50 29.65 63 MET C O 1
ATOM 6286 O O B MET C 1 63 ? -53.781 -6.996 23.768 0.50 26.94 63 MET C O 1
ATOM 6295 N N . GLY C 1 64 ? -54.606 -8.935 22.962 1.00 26.34 64 GLY C N 1
ATOM 6296 C CA . GLY C 1 64 ? -55.309 -9.282 24.197 1.00 25.97 64 GLY C CA 1
ATOM 6297 C C . GLY C 1 64 ? -56.718 -8.723 24.301 1.00 28.03 64 GLY C C 1
ATOM 6298 O O . GLY C 1 64 ? -57.122 -7.836 23.535 1.00 25.50 64 GLY C O 1
ATOM 6299 N N . VAL C 1 65 ? -57.482 -9.261 25.263 1.00 24.00 65 VAL C N 1
ATOM 6300 C CA . VAL C 1 65 ? -58.896 -8.957 25.504 1.00 22.15 65 VAL C CA 1
ATOM 6301 C C . VAL C 1 65 ? -59.137 -7.500 25.902 1.00 24.35 65 VAL C C 1
ATOM 6302 O O . VAL C 1 65 ? -60.074 -6.893 25.373 1.00 24.06 65 VAL C O 1
ATOM 6306 N N . LEU C 1 66 ? -58.338 -6.947 26.837 1.00 20.45 66 LEU C N 1
ATOM 6307 C CA . LEU C 1 66 ? -58.522 -5.552 27.250 1.00 19.38 66 LEU C CA 1
ATOM 6308 C C . LEU C 1 66 ? -58.416 -4.606 26.054 1.00 23.72 66 LEU C C 1
ATOM 6309 O O . LEU C 1 66 ? -59.292 -3.769 25.875 1.00 20.32 66 LEU C O 1
ATOM 6314 N N . THR C 1 67 ? -57.376 -4.766 25.206 1.00 22.17 67 THR C N 1
ATOM 6315 C CA . THR C 1 67 ? -57.234 -3.927 24.016 1.00 20.87 67 THR C CA 1
ATOM 6316 C C . THR C 1 67 ? -58.465 -4.016 23.133 1.00 21.84 67 THR C C 1
ATOM 6317 O O . THR C 1 67 ? -58.991 -2.973 22.743 1.00 18.77 67 THR C O 1
ATOM 6321 N N . LEU C 1 68 ? -58.940 -5.251 22.834 1.00 19.46 68 LEU C N 1
ATOM 6322 C CA . LEU C 1 68 ? -60.123 -5.403 21.985 1.00 18.84 68 LEU C CA 1
ATOM 6323 C C . LEU C 1 68 ? -61.365 -4.813 22.653 1.00 20.82 68 LEU C C 1
ATOM 6324 O O . LEU C 1 68 ? -62.175 -4.188 21.974 1.00 18.28 68 LEU C O 1
ATOM 6329 N N . ALA C 1 69 ? -61.485 -4.946 23.990 1.00 17.36 69 ALA C N 1
ATOM 6330 C CA . ALA C 1 69 ? -62.635 -4.360 24.685 1.00 16.69 69 ALA C CA 1
ATOM 6331 C C . ALA C 1 69 ? -62.622 -2.834 24.506 1.00 21.15 69 ALA C C 1
ATOM 6332 O O . ALA C 1 69 ? -63.664 -2.233 24.199 1.00 18.53 69 ALA C O 1
ATOM 6334 N N . LEU C 1 70 ? -61.436 -2.213 24.603 1.00 17.98 70 LEU C N 1
ATOM 6335 C CA . LEU C 1 70 ? -61.323 -0.758 24.437 1.00 18.33 70 LEU C CA 1
ATOM 6336 C C . LEU C 1 70 ? -61.635 -0.331 22.996 1.00 20.38 70 LEU C C 1
ATOM 6337 O O . LEU C 1 70 ? -62.318 0.670 22.793 1.00 20.62 70 LEU C O 1
ATOM 6342 N N . ILE C 1 71 ? -61.222 -1.134 22.017 1.00 17.44 71 ILE C N 1
ATOM 6343 C CA . ILE C 1 71 ? -61.514 -0.898 20.597 1.00 15.40 71 ILE C CA 1
ATOM 6344 C C . ILE C 1 71 ? -63.036 -0.979 20.372 1.00 18.01 71 ILE C C 1
ATOM 6345 O O . ILE C 1 71 ? -63.603 -0.115 19.717 1.00 16.85 71 ILE C O 1
ATOM 6350 N N . LEU C 1 72 ? -63.677 -2.018 20.934 1.00 17.20 72 LEU C N 1
ATOM 6351 C CA . LEU C 1 72 ? -65.119 -2.249 20.778 1.00 15.90 72 LEU C CA 1
ATOM 6352 C C . LEU C 1 72 ? -65.936 -1.142 21.379 1.00 16.83 72 LEU C C 1
ATOM 6353 O O . LEU C 1 72 ? -66.970 -0.787 20.815 1.00 16.91 72 LEU C O 1
ATOM 6358 N N A GLU C 1 73 ? -65.504 -0.601 22.522 0.50 15.14 73 GLU C N 1
ATOM 6359 N N B GLU C 1 73 ? -65.479 -0.583 22.524 0.50 15.54 73 GLU C N 1
ATOM 6360 C CA A GLU C 1 73 ? -66.232 0.517 23.107 0.50 15.49 73 GLU C CA 1
ATOM 6361 C CA B GLU C 1 73 ? -66.136 0.550 23.199 0.50 16.14 73 GLU C CA 1
ATOM 6362 C C A GLU C 1 73 ? -66.140 1.695 22.126 0.50 19.26 73 GLU C C 1
ATOM 6363 C C B GLU C 1 73 ? -66.053 1.795 22.295 0.50 21.04 73 GLU C C 1
ATOM 6364 O O A GLU C 1 73 ? -67.166 2.295 21.814 0.50 18.19 73 GLU C O 1
ATOM 6365 O O B GLU C 1 73 ? -66.999 2.574 22.236 0.50 21.78 73 GLU C O 1
ATOM 6376 N N . GLU C 1 74 ? -64.932 1.964 21.575 1.00 17.83 74 GLU C N 1
ATOM 6377 C CA . GLU C 1 74 ? -64.754 3.092 20.650 1.00 18.03 74 GLU C CA 1
ATOM 6378 C C . GLU C 1 74 ? -65.621 2.958 19.405 1.00 21.06 74 GLU C C 1
ATOM 6379 O O . GLU C 1 74 ? -66.258 3.929 19.003 1.00 20.80 74 GLU C O 1
ATOM 6385 N N . LEU C 1 75 ? -65.691 1.750 18.829 1.00 15.87 75 LEU C N 1
ATOM 6386 C CA . LEU C 1 75 ? -66.525 1.521 17.649 1.00 15.21 75 LEU C CA 1
ATOM 6387 C C . LEU C 1 75 ? -68.005 1.506 17.979 1.00 16.45 75 LEU C C 1
ATOM 6388 O O . LEU C 1 75 ? -68.793 2.043 17.215 1.00 15.48 75 LEU C O 1
ATOM 6393 N N . GLY C 1 76 ? -68.370 0.909 19.126 1.00 14.76 76 GLY C N 1
ATOM 6394 C CA . GLY C 1 76 ? -69.765 0.845 19.568 1.00 13.61 76 GLY C CA 1
ATOM 6395 C C . GLY C 1 76 ? -70.388 2.216 19.746 1.00 14.93 76 GLY C C 1
ATOM 6396 O O . GLY C 1 76 ? -71.591 2.398 19.534 1.00 15.86 76 GLY C O 1
ATOM 6397 N N . ARG C 1 77 ? -69.549 3.215 20.099 1.00 14.55 77 ARG C N 1
ATOM 6398 C CA . ARG C 1 77 ? -69.936 4.620 20.266 1.00 14.42 77 ARG C CA 1
ATOM 6399 C C . ARG C 1 77 ? -70.516 5.206 18.971 1.00 17.22 77 ARG C C 1
ATOM 6400 O O . ARG C 1 77 ? -71.424 6.043 19.027 1.00 16.52 77 ARG C O 1
ATOM 6408 N N . VAL C 1 78 ? -70.027 4.743 17.818 1.00 14.72 78 VAL C N 1
ATOM 6409 C CA . VAL C 1 78 ? -70.428 5.327 16.522 1.00 14.63 78 VAL C CA 1
ATOM 6410 C C . VAL C 1 78 ? -71.189 4.382 15.586 1.00 17.85 78 VAL C C 1
ATOM 6411 O O . VAL C 1 78 ? -71.964 4.848 14.758 1.00 17.61 78 VAL C O 1
ATOM 6415 N N . CYS C 1 79 ? -70.972 3.074 15.692 1.00 14.27 79 CYS C N 1
ATOM 6416 C CA . CYS C 1 79 ? -71.597 2.116 14.783 1.00 13.51 79 CYS C CA 1
ATOM 6417 C C . CYS C 1 79 ? -71.532 0.733 15.402 1.00 15.66 79 CYS C C 1
ATOM 6418 O O . CYS C 1 79 ? -70.478 0.077 15.357 1.00 15.46 79 CYS C O 1
ATOM 6421 N N . ALA C 1 80 ? -72.645 0.290 16.002 1.00 13.20 80 ALA C N 1
ATOM 6422 C CA . ALA C 1 80 ? -72.702 -1.028 16.653 1.00 12.08 80 ALA C CA 1
ATOM 6423 C C . ALA C 1 80 ? -72.418 -2.140 15.667 1.00 14.52 80 ALA C C 1
ATOM 6424 O O . ALA C 1 80 ? -71.759 -3.137 16.020 1.00 15.10 80 ALA C O 1
ATOM 6426 N N . SER C 1 81 ? -72.898 -1.978 14.410 1.00 12.22 81 SER C N 1
ATOM 6427 C CA . SER C 1 81 ? -72.712 -2.996 13.378 1.00 12.81 81 SER C CA 1
ATOM 6428 C C . SER C 1 81 ? -71.227 -3.174 13.041 1.00 16.15 81 SER C C 1
ATOM 6429 O O . SER C 1 81 ? -70.788 -4.300 12.863 1.00 16.95 81 SER C O 1
ATOM 6432 N N . THR C 1 82 ? -70.461 -2.065 12.989 1.00 14.39 82 THR C N 1
ATOM 6433 C CA . THR C 1 82 ? -69.020 -2.130 12.717 1.00 15.18 82 THR C CA 1
ATOM 6434 C C . THR C 1 82 ? -68.301 -2.796 13.900 1.00 18.03 82 THR C C 1
ATOM 6435 O O . THR C 1 82 ? -67.386 -3.600 13.681 1.00 16.11 82 THR C O 1
ATOM 6439 N N . ALA C 1 83 ? -68.750 -2.523 15.142 1.00 16.21 83 ALA C N 1
ATOM 6440 C CA . ALA C 1 83 ? -68.167 -3.211 16.292 1.00 15.01 83 ALA C CA 1
ATOM 6441 C C . ALA C 1 83 ? -68.473 -4.732 16.174 1.00 17.44 83 ALA C C 1
ATOM 6442 O O . ALA C 1 83 ? -67.586 -5.546 16.416 1.00 16.62 83 ALA C O 1
ATOM 6444 N N . LEU C 1 84 ? -69.706 -5.092 15.746 1.00 14.78 84 LEU C N 1
ATOM 6445 C CA . LEU C 1 84 ? -70.108 -6.498 15.543 1.00 14.92 84 LEU C CA 1
ATOM 6446 C C . LEU C 1 84 ? -69.205 -7.225 14.559 1.00 16.31 84 LEU C C 1
ATOM 6447 O O . LEU C 1 84 ? -68.922 -8.409 14.754 1.00 14.60 84 LEU C O 1
ATOM 6452 N N . LEU C 1 85 ? -68.760 -6.538 13.488 1.00 15.82 85 LEU C N 1
ATOM 6453 C CA . LEU C 1 85 ? -67.827 -7.168 12.545 1.00 16.18 85 LEU C CA 1
ATOM 6454 C C . LEU C 1 85 ? -66.585 -7.677 13.327 1.00 18.41 85 LEU C C 1
ATOM 6455 O O . LEU C 1 85 ? -66.155 -8.812 13.143 1.00 17.48 85 LEU C O 1
ATOM 6460 N N . LEU C 1 86 ? -66.024 -6.839 14.209 1.00 15.93 86 LEU C N 1
ATOM 6461 C CA . LEU C 1 86 ? -64.844 -7.253 14.971 1.00 17.49 86 LEU C CA 1
ATOM 6462 C C . LEU C 1 86 ? -65.156 -8.354 15.979 1.00 18.90 86 LEU C C 1
ATOM 6463 O O . LEU C 1 86 ? -64.343 -9.261 16.127 1.00 17.71 86 LEU C O 1
ATOM 6468 N N . ILE C 1 87 ? -66.348 -8.307 16.625 1.00 15.52 87 ILE C N 1
ATOM 6469 C CA . ILE C 1 87 ? -66.758 -9.360 17.554 1.00 13.93 87 ILE C CA 1
ATOM 6470 C C . ILE C 1 87 ? -66.822 -10.695 16.811 1.00 17.89 87 ILE C C 1
ATOM 6471 O O . ILE C 1 87 ? -66.214 -11.661 17.264 1.00 16.19 87 ILE C O 1
ATOM 6476 N N . ALA C 1 88 ? -67.560 -10.748 15.682 1.00 15.79 88 ALA C N 1
ATOM 6477 C CA . ALA C 1 88 ? -67.752 -11.974 14.899 1.00 16.21 88 ALA C CA 1
ATOM 6478 C C . ALA C 1 88 ? -66.409 -12.505 14.414 1.00 18.17 88 ALA C C 1
ATOM 6479 O O . ALA C 1 88 ? -66.144 -13.702 14.534 1.00 18.95 88 ALA C O 1
ATOM 6481 N N . GLN C 1 89 ? -65.540 -11.598 13.951 1.00 15.81 89 GLN C N 1
ATOM 6482 C CA . GLN C 1 89 ? -64.211 -11.952 13.403 1.00 15.38 89 GLN C CA 1
ATOM 6483 C C . GLN C 1 89 ? -63.316 -12.634 14.436 1.00 19.99 89 GLN C C 1
ATOM 6484 O O . GLN C 1 89 ? -62.766 -13.722 14.176 1.00 19.72 89 GLN C O 1
ATOM 6490 N N . THR C 1 90 ? -63.196 -12.020 15.621 1.00 17.77 90 THR C N 1
ATOM 6491 C CA . THR C 1 90 ? -62.398 -12.611 16.708 1.00 18.57 90 THR C CA 1
ATOM 6492 C C . THR C 1 90 ? -63.043 -13.897 17.227 1.00 21.02 90 THR C C 1
ATOM 6493 O O . THR C 1 90 ? -62.359 -14.908 17.383 1.00 19.91 90 THR C O 1
ATOM 6497 N N . ASP C 1 91 ? -64.374 -13.857 17.474 1.00 18.71 91 ASP C N 1
ATOM 6498 C CA . ASP C 1 91 ? -65.124 -15.017 17.962 1.00 18.17 91 ASP C CA 1
ATOM 6499 C C . ASP C 1 91 ? -64.976 -16.242 17.060 1.00 22.45 91 ASP C C 1
ATOM 6500 O O . ASP C 1 91 ? -64.893 -17.352 17.580 1.00 21.66 91 ASP C O 1
ATOM 6505 N N . GLY C 1 92 ? -64.958 -16.037 15.734 1.00 20.11 92 GLY C N 1
ATOM 6506 C CA . GLY C 1 92 ? -64.832 -17.121 14.762 1.00 20.49 92 GLY C CA 1
ATOM 6507 C C . GLY C 1 92 ? -63.488 -17.834 14.754 1.00 24.24 92 GLY C C 1
ATOM 6508 O O . GLY C 1 92 ? -63.416 -18.993 14.351 1.00 25.20 92 GLY C O 1
ATOM 6509 N N . MET C 1 93 ? -62.410 -17.162 15.220 1.00 20.39 93 MET C N 1
ATOM 6510 C CA . MET C 1 93 ? -61.070 -17.768 15.274 1.00 20.54 93 MET C CA 1
ATOM 6511 C C . MET C 1 93 ? -60.667 -18.237 16.675 1.00 23.92 93 MET C C 1
ATOM 6512 O O . MET C 1 93 ? -59.774 -19.074 16.772 1.00 25.29 93 MET C O 1
ATOM 6517 N N . LEU C 1 94 ? -61.323 -17.730 17.752 1.00 20.55 94 LEU C N 1
ATOM 6518 C CA . LEU C 1 94 ? -60.999 -18.165 19.125 1.00 20.87 94 LEU C CA 1
ATOM 6519 C C . LEU C 1 94 ? -61.031 -19.717 19.311 1.00 23.57 94 LEU C C 1
ATOM 6520 O O . LEU C 1 94 ? -60.112 -20.235 19.940 1.00 23.98 94 LEU C O 1
ATOM 6525 N N . PRO C 1 95 ? -62.026 -20.479 18.761 1.00 19.88 95 PRO C N 1
ATOM 6526 C CA . PRO C 1 95 ? -62.020 -21.949 18.938 1.00 20.58 95 PRO C CA 1
ATOM 6527 C C . PRO C 1 95 ? -60.774 -22.640 18.379 1.00 23.68 95 PRO C C 1
ATOM 6528 O O . PRO C 1 95 ? -60.315 -23.632 18.947 1.00 24.38 95 PRO C O 1
ATOM 6532 N N . ILE C 1 96 ? -60.224 -22.105 17.279 1.00 20.64 96 ILE C N 1
ATOM 6533 C CA . ILE C 1 96 ? -59.018 -22.619 16.606 1.00 21.40 96 ILE C CA 1
ATOM 6534 C C . ILE C 1 96 ? -57.767 -22.269 17.431 1.00 26.00 96 ILE C C 1
ATOM 6535 O O . ILE C 1 96 ? -56.937 -23.145 17.686 1.00 27.12 96 ILE C O 1
ATOM 6540 N N . ILE C 1 97 ? -57.647 -20.993 17.856 1.00 23.18 97 ILE C N 1
ATOM 6541 C CA . ILE C 1 97 ? -56.533 -20.507 18.677 1.00 22.45 97 ILE C CA 1
ATOM 6542 C C . ILE C 1 97 ? -56.472 -21.324 19.970 1.00 26.18 97 ILE C C 1
ATOM 6543 O O . ILE C 1 97 ? -55.392 -21.767 20.357 1.00 26.77 97 ILE C O 1
ATOM 6548 N N . HIS C 1 98 ? -57.632 -21.521 20.623 1.00 22.75 98 HIS C N 1
ATOM 6549 C CA . HIS C 1 98 ? -57.767 -22.231 21.889 1.00 23.30 98 HIS C CA 1
ATOM 6550 C C . HIS C 1 98 ? -58.429 -23.601 21.724 1.00 30.57 98 HIS C C 1
ATOM 6551 O O . HIS C 1 98 ? -59.575 -23.802 22.141 1.00 31.53 98 HIS C O 1
ATOM 6558 N N . GLY C 1 99 ? -57.712 -24.532 21.109 1.00 28.85 99 GLY C N 1
ATOM 6559 C CA . GLY C 1 99 ? -58.210 -25.891 20.917 1.00 28.70 99 GLY C CA 1
ATOM 6560 C C . GLY C 1 99 ? -57.594 -26.648 19.756 1.00 30.89 99 GLY C C 1
ATOM 6561 O O . GLY C 1 99 ? -57.495 -27.876 19.796 1.00 31.43 99 GLY C O 1
ATOM 6562 N N . GLY C 1 100 ? -57.199 -25.919 18.719 1.00 26.92 100 GLY C N 1
ATOM 6563 C CA . GLY C 1 100 ? -56.590 -26.514 17.536 1.00 27.16 100 GLY C CA 1
ATOM 6564 C C . GLY C 1 100 ? -55.206 -27.078 17.807 1.00 30.18 100 GLY C C 1
ATOM 6565 O O . GLY C 1 100 ? -54.474 -26.571 18.663 1.00 29.55 100 GLY C O 1
ATOM 6566 N N . SER C 1 101 ? -54.836 -28.130 17.075 1.00 26.56 101 SER C N 1
ATOM 6567 C CA . SER C 1 101 ? -53.500 -28.736 17.154 1.00 27.61 101 SER C CA 1
ATOM 6568 C C . SER C 1 101 ? -52.505 -27.757 16.503 1.00 32.44 101 SER C C 1
ATOM 6569 O O . SER C 1 101 ? -52.948 -26.926 15.705 1.00 31.13 101 SER C O 1
ATOM 6572 N N . PRO C 1 102 ? -51.166 -27.848 16.750 1.00 31.49 102 PRO C N 1
ATOM 6573 C CA . PRO C 1 102 ? -50.239 -26.935 16.052 1.00 31.30 102 PRO C CA 1
ATOM 6574 C C . PRO C 1 102 ? -50.399 -26.981 14.526 1.00 33.88 102 PRO C C 1
ATOM 6575 O O . PRO C 1 102 ? -50.323 -25.943 13.883 1.00 32.21 102 PRO C O 1
ATOM 6579 N N . GLU C 1 103 ? -50.691 -28.175 13.967 1.00 32.38 103 GLU C N 1
ATOM 6580 C CA . GLU C 1 103 ? -50.877 -28.429 12.530 1.00 31.88 103 GLU C CA 1
ATOM 6581 C C . GLU C 1 103 ? -52.117 -27.706 11.992 1.00 31.94 103 GLU C C 1
ATOM 6582 O O . GLU C 1 103 ? -52.025 -27.008 10.979 1.00 31.25 103 GLU C O 1
ATOM 6588 N N . LEU C 1 104 ? -53.266 -27.853 12.677 1.00 27.71 104 LEU C N 1
ATOM 6589 C CA . LEU C 1 104 ? -54.520 -27.199 12.287 1.00 26.97 104 LEU C CA 1
ATOM 6590 C C . LEU C 1 104 ? -54.369 -25.670 12.378 1.00 29.49 104 LEU C C 1
ATOM 6591 O O . LEU C 1 104 ? -54.828 -24.957 11.482 1.00 28.46 104 LEU C O 1
ATOM 6596 N N . LYS C 1 105 ? -53.724 -25.175 13.455 1.00 26.06 105 LYS C N 1
ATOM 6597 C CA . LYS C 1 105 ? -53.511 -23.740 13.659 1.00 25.35 105 LYS C CA 1
ATOM 6598 C C . LYS C 1 105 ? -52.647 -23.145 12.551 1.00 30.36 105 LYS C C 1
ATOM 6599 O O . LYS C 1 105 ? -53.001 -22.104 12.018 1.00 29.89 105 LYS C O 1
ATOM 6605 N N . GLU C 1 106 ? -51.557 -23.811 12.167 1.00 29.01 106 GLU C N 1
ATOM 6606 C CA . GLU C 1 106 ? -50.725 -23.321 11.067 1.00 29.15 106 GLU C CA 1
ATOM 6607 C C . GLU C 1 106 ? -51.508 -23.321 9.741 1.00 32.83 106 GLU C C 1
ATOM 6608 O O . GLU C 1 106 ? -51.479 -22.331 9.009 1.00 31.92 106 GLU C O 1
ATOM 6614 N N . ARG C 1 107 ? -52.254 -24.403 9.477 1.00 29.89 107 ARG C N 1
ATOM 6615 C CA . ARG C 1 107 ? -53.056 -24.576 8.265 1.00 29.37 107 ARG C CA 1
ATOM 6616 C C . ARG C 1 107 ? -54.137 -23.520 8.066 1.00 31.86 107 ARG C C 1
ATOM 6617 O O . ARG C 1 107 ? -54.352 -23.094 6.930 1.00 31.36 107 ARG C O 1
ATOM 6625 N N . TYR C 1 108 ? -54.812 -23.104 9.149 1.00 27.75 108 TYR C N 1
ATOM 6626 C CA . TYR C 1 108 ? -55.934 -22.177 9.031 1.00 26.57 108 TYR C CA 1
ATOM 6627 C C . TYR C 1 108 ? -55.699 -20.774 9.567 1.00 30.89 108 TYR C C 1
ATOM 6628 O O . TYR C 1 108 ? -56.355 -19.857 9.070 1.00 31.46 108 TYR C O 1
ATOM 6637 N N . LEU C 1 109 ? -54.815 -20.578 10.559 1.00 27.65 109 LEU C N 1
ATOM 6638 C CA . LEU C 1 109 ? -54.622 -19.223 11.099 1.00 27.53 109 LEU C CA 1
ATOM 6639 C C . LEU C 1 109 ? -53.693 -18.367 10.252 1.00 31.38 109 LEU C C 1
ATOM 6640 O O . LEU C 1 109 ? -53.854 -17.142 10.233 1.00 29.09 109 LEU C O 1
ATOM 6645 N N . ARG C 1 110 ? -52.735 -19.002 9.538 1.00 29.76 110 ARG C N 1
ATOM 6646 C CA . ARG C 1 110 ? -51.762 -18.309 8.692 1.00 30.59 110 ARG C CA 1
ATOM 6647 C C . ARG C 1 110 ? -52.413 -17.367 7.672 1.00 34.18 110 ARG C C 1
ATOM 6648 O O . ARG C 1 110 ? -51.880 -16.287 7.433 1.00 32.76 110 ARG C O 1
ATOM 6656 N N . ARG C 1 111 ? -53.562 -17.770 7.091 1.00 29.62 111 ARG C N 1
ATOM 6657 C CA . ARG C 1 111 ? -54.264 -16.995 6.071 1.00 28.77 111 ARG C CA 1
ATOM 6658 C C . ARG C 1 111 ? -54.855 -15.685 6.606 1.00 30.89 111 ARG C C 1
ATOM 6659 O O . ARG C 1 111 ? -55.253 -14.847 5.807 1.00 30.27 111 ARG C O 1
ATOM 6667 N N . PHE C 1 112 ? -54.913 -15.522 7.944 1.00 25.85 112 PHE C N 1
ATOM 6668 C CA . PHE C 1 112 ? -55.406 -14.314 8.595 1.00 24.43 112 PHE C CA 1
ATOM 6669 C C . PHE C 1 112 ? -54.281 -13.350 8.980 1.00 28.81 112 PHE C C 1
ATOM 6670 O O . PHE C 1 112 ? -54.559 -12.288 9.540 1.00 28.04 112 PHE C O 1
ATOM 6678 N N . ALA C 1 113 ? -53.019 -13.705 8.672 1.00 26.69 113 ALA C N 1
ATOM 6679 C CA . ALA C 1 113 ? -51.837 -12.893 8.983 1.00 27.39 113 ALA C CA 1
ATOM 6680 C C . ALA C 1 113 ? -51.876 -11.511 8.327 1.00 29.13 113 ALA C C 1
ATOM 6681 O O . ALA C 1 113 ? -52.457 -11.350 7.249 1.00 27.12 113 ALA C O 1
ATOM 6683 N N . GLY C 1 114 ? -51.212 -10.548 8.965 1.00 26.11 114 GLY C N 1
ATOM 6684 C CA . GLY C 1 114 ? -51.047 -9.197 8.441 1.00 25.97 114 GLY C CA 1
ATOM 6685 C C . GLY C 1 114 ? -52.318 -8.504 7.986 1.00 29.46 114 GLY C C 1
ATOM 6686 O O . GLY C 1 114 ? -53.265 -8.387 8.756 1.00 27.12 114 GLY C O 1
ATOM 6687 N N . GLU C 1 115 ? -52.345 -8.057 6.716 1.00 28.21 115 GLU C N 1
ATOM 6688 C CA . GLU C 1 115 ? -53.454 -7.299 6.140 1.00 27.23 115 GLU C CA 1
ATOM 6689 C C . GLU C 1 115 ? -54.540 -8.153 5.467 1.00 28.10 115 GLU C C 1
ATOM 6690 O O . GLU C 1 115 ? -55.337 -7.623 4.688 1.00 25.79 115 GLU C O 1
ATOM 6696 N N . SER C 1 116 ? -54.611 -9.455 5.798 1.00 24.32 116 SER C N 1
ATOM 6697 C CA . SER C 1 116 ? -55.631 -10.344 5.217 1.00 23.66 116 SER C CA 1
ATOM 6698 C C . SER C 1 116 ? -57.045 -9.821 5.482 1.00 25.42 116 SER C C 1
ATOM 6699 O O . SER C 1 116 ? -57.307 -9.278 6.561 1.00 23.04 116 SER C O 1
ATOM 6702 N N . THR C 1 117 ? -57.940 -9.978 4.503 1.00 22.15 117 THR C N 1
ATOM 6703 C CA . THR C 1 117 ? -59.332 -9.527 4.630 1.00 21.32 117 THR C CA 1
ATOM 6704 C C . THR C 1 117 ? -60.309 -10.696 4.784 1.00 22.45 117 THR C C 1
ATOM 6705 O O . THR C 1 117 ? -61.530 -10.487 4.739 1.00 22.96 117 THR C O 1
ATOM 6709 N N . LEU C 1 118 ? -59.786 -11.927 4.915 1.00 20.82 118 LEU C N 1
ATOM 6710 C CA . LEU C 1 118 ? -60.598 -13.134 5.055 1.00 19.35 118 LEU C CA 1
ATOM 6711 C C . LEU C 1 118 ? -61.427 -13.071 6.331 1.00 22.40 118 LEU C C 1
ATOM 6712 O O . LEU C 1 118 ? -61.001 -12.456 7.311 1.00 21.52 118 LEU C O 1
ATOM 6717 N N . LEU C 1 119 ? -62.634 -13.651 6.281 1.00 19.84 119 LEU C N 1
ATOM 6718 C CA . LEU C 1 119 ? -63.571 -13.600 7.395 1.00 17.75 119 LEU C CA 1
ATOM 6719 C C . LEU C 1 119 ? -63.813 -14.928 8.059 1.00 20.66 119 LEU C C 1
ATOM 6720 O O . LEU C 1 119 ? -63.708 -15.970 7.416 1.00 21.47 119 LEU C O 1
ATOM 6725 N N . THR C 1 120 ? -64.146 -14.875 9.353 1.00 18.55 120 THR C N 1
ATOM 6726 C CA . THR C 1 120 ? -64.491 -16.049 10.140 1.00 18.04 120 THR C CA 1
ATOM 6727 C C . THR C 1 120 ? -65.951 -15.977 10.604 1.00 21.62 120 THR C C 1
ATOM 6728 O O . THR C 1 120 ? -66.590 -14.911 10.567 1.00 21.17 120 THR C O 1
ATOM 6732 N N . ALA C 1 121 ? -66.454 -17.108 11.132 1.00 16.73 121 ALA C N 1
ATOM 6733 C CA . ALA C 1 121 ? -67.766 -17.186 11.749 1.00 16.60 121 ALA C CA 1
ATOM 6734 C C . ALA C 1 121 ? -67.800 -18.344 12.703 1.00 19.68 121 ALA C C 1
ATOM 6735 O O . ALA C 1 121 ? -67.016 -19.293 12.552 1.00 19.73 121 ALA C O 1
ATOM 6737 N N . LEU C 1 122 ? -68.695 -18.260 13.693 1.00 17.34 122 LEU C N 1
ATOM 6738 C CA . LEU C 1 122 ? -68.892 -19.325 14.664 1.00 17.94 122 LEU C CA 1
ATOM 6739 C C . LEU C 1 122 ? -70.325 -19.798 14.508 1.00 20.66 122 LEU C C 1
ATOM 6740 O O . LEU C 1 122 ? -71.246 -18.998 14.663 1.00 20.02 122 LEU C O 1
ATOM 6745 N N . ALA C 1 123 ? -70.522 -21.100 14.232 1.00 17.76 123 ALA C N 1
ATOM 6746 C CA . ALA C 1 123 ? -71.861 -21.655 14.023 1.00 18.19 123 ALA C CA 1
ATOM 6747 C C . ALA C 1 123 ? -72.213 -22.698 15.061 1.00 19.84 123 ALA C C 1
ATOM 6748 O O . ALA C 1 123 ? -71.851 -23.869 14.905 1.00 19.85 123 ALA C O 1
ATOM 6750 N N . ALA C 1 124 ? -72.920 -22.272 16.121 1.00 17.65 124 ALA C N 1
ATOM 6751 C CA . ALA C 1 124 ? -73.341 -23.169 17.196 1.00 17.82 124 ALA C CA 1
ATOM 6752 C C . ALA C 1 124 ? -74.856 -23.233 17.271 1.00 18.45 124 ALA C C 1
ATOM 6753 O O . ALA C 1 124 ? -75.413 -24.325 17.315 1.00 17.82 124 ALA C O 1
ATOM 6755 N N . THR C 1 125 ? -75.521 -22.044 17.292 1.00 15.64 125 THR C N 1
ATOM 6756 C CA . THR C 1 125 ? -76.966 -21.912 17.470 1.00 14.87 125 THR C CA 1
ATOM 6757 C C . THR C 1 125 ? -77.745 -22.568 16.340 1.00 19.38 125 THR C C 1
ATOM 6758 O O . THR C 1 125 ? -77.343 -22.485 15.194 1.00 17.87 125 THR C O 1
ATOM 6762 N N . GLU C 1 126 ? -78.887 -23.175 16.690 1.00 15.73 126 GLU C N 1
ATOM 6763 C CA . GLU C 1 126 ? -79.798 -23.788 15.743 1.00 15.18 126 GLU C CA 1
ATOM 6764 C C . GLU C 1 126 ? -81.221 -23.426 16.175 1.00 20.13 126 GLU C C 1
ATOM 6765 O O . GLU C 1 126 ? -81.425 -23.056 17.334 1.00 20.42 126 GLU C O 1
ATOM 6771 N N . PRO C 1 127 ? -82.225 -23.622 15.296 1.00 17.11 127 PRO C N 1
ATOM 6772 C CA . PRO C 1 127 ? -83.622 -23.384 15.707 1.00 17.43 127 PRO C CA 1
ATOM 6773 C C . PRO C 1 127 ? -84.002 -24.159 16.973 1.00 22.50 127 PRO C C 1
ATOM 6774 O O . PRO C 1 127 ? -84.683 -23.589 17.827 1.00 22.09 127 PRO C O 1
ATOM 6778 N N . ALA C 1 128 ? -83.526 -25.423 17.130 1.00 21.47 128 ALA C N 1
ATOM 6779 C CA . ALA C 1 128 ? -83.824 -26.214 18.326 1.00 21.31 128 ALA C CA 1
ATOM 6780 C C . ALA C 1 128 ? -82.847 -25.962 19.493 1.00 22.74 128 ALA C C 1
ATOM 6781 O O . ALA C 1 128 ? -83.044 -26.516 20.579 1.00 20.64 128 ALA C O 1
ATOM 6783 N N . ALA C 1 129 ? -81.787 -25.166 19.268 1.00 20.51 129 ALA C N 1
ATOM 6784 C CA . ALA C 1 129 ? -80.757 -24.964 20.286 1.00 20.41 129 ALA C CA 1
ATOM 6785 C C . ALA C 1 129 ? -80.237 -23.530 20.359 1.00 20.05 129 ALA C C 1
ATOM 6786 O O . ALA C 1 129 ? -79.305 -23.175 19.646 1.00 18.88 129 ALA C O 1
ATOM 6788 N N . GLY C 1 130 ? -80.837 -22.724 21.227 1.00 18.01 130 GLY C N 1
ATOM 6789 C CA . GLY C 1 130 ? -80.417 -21.348 21.456 1.00 17.50 130 GLY C CA 1
ATOM 6790 C C . GLY C 1 130 ? -79.764 -21.260 22.815 1.00 18.94 130 GLY C C 1
ATOM 6791 O O . GLY C 1 130 ? -78.552 -21.504 22.951 1.00 19.66 130 GLY C O 1
ATOM 6792 N N . SER C 1 131 ? -80.578 -21.046 23.861 1.00 15.31 131 SER C N 1
ATOM 6793 C CA . SER C 1 131 ? -80.038 -21.036 25.224 1.00 15.09 131 SER C CA 1
ATOM 6794 C C . SER C 1 131 ? -79.589 -22.458 25.580 1.00 19.76 131 SER C C 1
ATOM 6795 O O . SER C 1 131 ? -78.540 -22.631 26.200 1.00 20.78 131 SER C O 1
ATOM 6798 N N . ASP C 1 132 ? -80.347 -23.469 25.126 1.00 16.40 132 ASP C N 1
ATOM 6799 C CA . ASP C 1 132 ? -80.017 -24.871 25.390 1.00 17.14 132 ASP C CA 1
ATOM 6800 C C . ASP C 1 132 ? -79.135 -25.364 24.252 1.00 19.01 132 ASP C C 1
ATOM 6801 O O . ASP C 1 132 ? -79.610 -26.051 23.351 1.00 19.60 132 ASP C O 1
ATOM 6806 N N . LEU C 1 133 ? -77.842 -25.024 24.308 1.00 18.37 133 LEU C N 1
ATOM 6807 C CA . LEU C 1 133 ? -76.904 -25.438 23.263 1.00 18.84 133 LEU C CA 1
ATOM 6808 C C . LEU C 1 133 ? -76.734 -26.955 23.157 1.00 23.05 133 LEU C C 1
ATOM 6809 O O . LEU C 1 133 ? -76.498 -27.460 22.062 1.00 22.59 133 LEU C O 1
ATOM 6814 N N . LEU C 1 134 ? -76.916 -27.680 24.280 1.00 19.41 134 LEU C N 1
ATOM 6815 C CA . LEU C 1 134 ? -76.817 -29.133 24.305 1.00 20.08 134 LEU C CA 1
ATOM 6816 C C . LEU C 1 134 ? -77.912 -29.805 23.468 1.00 23.97 134 LEU C C 1
ATOM 6817 O O . LEU C 1 134 ? -77.789 -30.974 23.116 1.00 23.37 134 LEU C O 1
ATOM 6822 N N . ALA C 1 135 ? -78.968 -29.051 23.115 1.00 21.49 135 ALA C N 1
ATOM 6823 C CA . ALA C 1 135 ? -80.045 -29.606 22.299 1.00 22.36 135 ALA C CA 1
ATOM 6824 C C . ALA C 1 135 ? -79.724 -29.542 20.793 1.00 23.64 135 ALA C C 1
ATOM 6825 O O . ALA C 1 135 ? -80.571 -29.937 19.989 1.00 23.73 135 ALA C O 1
ATOM 6827 N N . MET C 1 136 ? -78.510 -29.065 20.399 1.00 18.54 136 MET C N 1
ATOM 6828 C CA . MET C 1 136 ? -78.183 -28.950 18.973 1.00 18.78 136 MET C CA 1
ATOM 6829 C C . MET C 1 136 ? -78.327 -30.299 18.268 1.00 22.49 136 MET C C 1
ATOM 6830 O O . MET C 1 136 ? -78.002 -31.341 18.851 1.00 21.13 136 MET C O 1
ATOM 6835 N N . LYS C 1 137 ? -78.886 -30.272 17.046 1.00 20.13 137 LYS C N 1
ATOM 6836 C CA . LYS C 1 137 ? -79.163 -31.499 16.278 1.00 20.34 137 LYS C CA 1
ATOM 6837 C C . LYS C 1 137 ? -78.151 -31.827 15.177 1.00 23.68 137 LYS C C 1
ATOM 6838 O O . LYS C 1 137 ? -78.157 -32.966 14.708 1.00 24.68 137 LYS C O 1
ATOM 6844 N N . THR C 1 138 ? -77.293 -30.849 14.765 1.00 20.06 138 THR C N 1
ATOM 6845 C CA . THR C 1 138 ? -76.269 -31.079 13.737 1.00 19.32 138 THR C CA 1
ATOM 6846 C C . THR C 1 138 ? -75.396 -32.274 14.149 1.00 24.26 138 THR C C 1
ATOM 6847 O O . THR C 1 138 ? -74.961 -32.363 15.303 1.00 22.21 138 THR C O 1
ATOM 6851 N N . ARG C 1 139 ? -75.198 -33.195 13.208 1.00 22.28 139 ARG C N 1
ATOM 6852 C CA . ARG C 1 139 ? -74.420 -34.413 13.420 1.00 23.52 139 ARG C CA 1
ATOM 6853 C C . ARG C 1 139 ? -73.222 -34.458 12.505 1.00 26.87 139 ARG C C 1
ATOM 6854 O O . ARG C 1 139 ? -73.309 -34.033 11.349 1.00 27.00 139 ARG C O 1
ATOM 6862 N N . ALA C 1 140 ? -72.114 -35.015 13.016 1.00 23.39 140 ALA C N 1
ATOM 6863 C CA . ALA C 1 140 ? -70.879 -35.250 12.270 1.00 23.46 140 ALA C CA 1
ATOM 6864 C C . ALA C 1 140 ? -70.561 -36.728 12.406 1.00 26.15 140 ALA C C 1
ATOM 6865 O O . ALA C 1 140 ? -70.391 -37.227 13.523 1.00 26.06 140 ALA C O 1
ATOM 6867 N N . VAL C 1 141 ? -70.547 -37.446 11.274 1.00 21.04 141 VAL C N 1
ATOM 6868 C CA . VAL C 1 141 ? -70.308 -38.891 11.243 1.00 21.78 141 VAL C CA 1
ATOM 6869 C C . VAL C 1 141 ? -69.001 -39.155 10.502 1.00 25.98 141 VAL C C 1
ATOM 6870 O O . VAL C 1 141 ? -68.884 -38.786 9.335 1.00 24.89 141 VAL C O 1
ATOM 6874 N N . ARG C 1 142 ? -68.024 -39.791 11.170 1.00 24.77 142 ARG C N 1
ATOM 6875 C CA . ARG C 1 142 ? -66.751 -40.139 10.531 1.00 25.25 142 ARG C CA 1
ATOM 6876 C C . ARG C 1 142 ? -67.008 -41.185 9.445 1.00 29.69 142 ARG C C 1
ATOM 6877 O O . ARG C 1 142 ? -67.672 -42.182 9.710 1.00 30.10 142 ARG C O 1
ATOM 6885 N N . GLN C 1 143 ? -66.524 -40.925 8.221 1.00 27.31 143 GLN C N 1
ATOM 6886 C CA . GLN C 1 143 ? -66.656 -41.820 7.073 1.00 29.36 143 GLN C CA 1
ATOM 6887 C C . GLN C 1 143 ? -65.392 -41.697 6.249 1.00 32.18 143 GLN C C 1
ATOM 6888 O O . GLN C 1 143 ? -65.239 -40.761 5.457 1.00 31.47 143 GLN C O 1
ATOM 6894 N N . GLY C 1 144 ? -64.474 -42.623 6.469 1.00 29.55 144 GLY C N 1
ATOM 6895 C CA . GLY C 1 144 ? -63.188 -42.631 5.776 1.00 29.79 144 GLY C CA 1
ATOM 6896 C C . GLY C 1 144 ? -62.341 -41.449 6.212 1.00 31.46 144 GLY C C 1
ATOM 6897 O O . GLY C 1 144 ? -62.168 -41.213 7.408 1.00 31.35 144 GLY C O 1
ATOM 6898 N N . ASP C 1 145 ? -61.838 -40.672 5.241 1.00 30.24 145 ASP C N 1
ATOM 6899 C CA . ASP C 1 145 ? -60.997 -39.501 5.532 1.00 30.17 145 ASP C CA 1
ATOM 6900 C C . ASP C 1 145 ? -61.801 -38.199 5.721 1.00 33.02 145 ASP C C 1
ATOM 6901 O O . ASP C 1 145 ? -61.227 -37.106 5.677 1.00 30.62 145 ASP C O 1
ATOM 6906 N N . LYS C 1 146 ? -63.127 -38.326 5.936 1.00 27.84 146 LYS C N 1
ATOM 6907 C CA . LYS C 1 146 ? -64.017 -37.196 6.092 1.00 27.75 146 LYS C CA 1
ATOM 6908 C C . LYS C 1 146 ? -64.981 -37.381 7.256 1.00 28.91 146 LYS C C 1
ATOM 6909 O O . LYS C 1 146 ? -65.181 -38.494 7.756 1.00 27.80 146 LYS C O 1
ATOM 6915 N N . TYR C 1 147 ? -65.601 -36.269 7.672 1.00 25.56 147 TYR C N 1
ATOM 6916 C CA . TYR C 1 147 ? -66.727 -36.261 8.575 1.00 24.39 147 TYR C CA 1
ATOM 6917 C C . TYR C 1 147 ? -67.868 -35.807 7.680 1.00 28.95 147 TYR C C 1
ATOM 6918 O O . TYR C 1 147 ? -67.701 -34.833 6.944 1.00 28.04 147 TYR C O 1
ATOM 6927 N N . VAL C 1 148 ? -68.987 -36.548 7.685 1.00 25.62 148 VAL C N 1
ATOM 6928 C CA . VAL C 1 148 ? -70.172 -36.173 6.918 1.00 24.36 148 VAL C CA 1
ATOM 6929 C C . VAL C 1 148 ? -71.071 -35.436 7.899 1.00 25.53 148 VAL C C 1
ATOM 6930 O O . VAL C 1 148 ? -71.517 -36.020 8.896 1.00 24.77 148 VAL C O 1
ATOM 6934 N N . ILE C 1 149 ? -71.283 -34.130 7.645 1.00 22.65 149 ILE C N 1
ATOM 6935 C CA . ILE C 1 149 ? -72.063 -33.259 8.513 1.00 21.23 149 ILE C CA 1
ATOM 6936 C C . ILE C 1 149 ? -73.442 -32.999 7.923 1.00 25.27 149 ILE C C 1
ATOM 6937 O O . ILE C 1 149 ? -73.577 -32.631 6.747 1.00 24.52 149 ILE C O 1
ATOM 6942 N N . ASN C 1 150 ? -74.457 -33.215 8.753 1.00 22.26 150 ASN C N 1
ATOM 6943 C CA . ASN C 1 150 ? -75.854 -32.988 8.419 1.00 22.10 150 ASN C CA 1
ATOM 6944 C C . ASN C 1 150 ? -76.500 -32.183 9.527 1.00 25.34 150 ASN C C 1
ATOM 6945 O O . ASN C 1 150 ? -76.382 -32.538 10.699 1.00 25.68 150 ASN C O 1
ATOM 6950 N N . GLY C 1 151 ? -77.170 -31.108 9.146 1.00 21.41 151 GLY C N 1
ATOM 6951 C CA . GLY C 1 151 ? -77.855 -30.257 10.098 1.00 19.43 151 GLY C CA 1
ATOM 6952 C C . GLY C 1 151 ? -78.109 -28.856 9.598 1.00 24.12 151 GLY C C 1
ATOM 6953 O O . GLY C 1 151 ? -78.152 -28.590 8.386 1.00 22.32 151 GLY C O 1
ATOM 6954 N N . GLN C 1 152 ? -78.275 -27.950 10.548 1.00 21.20 152 GLN C N 1
ATOM 6955 C CA . GLN C 1 152 ? -78.556 -26.560 10.234 1.00 19.69 152 GLN C CA 1
ATOM 6956 C C . GLN C 1 152 ? -78.123 -25.673 11.383 1.00 19.59 152 GLN C C 1
ATOM 6957 O O . GLN C 1 152 ? -78.023 -26.143 12.520 1.00 19.15 152 GLN C O 1
ATOM 6963 N N . LYS C 1 153 ? -77.901 -24.397 11.080 1.00 15.86 153 LYS C N 1
ATOM 6964 C CA . LYS C 1 153 ? -77.535 -23.383 12.074 1.00 14.27 153 LYS C CA 1
ATOM 6965 C C . LYS C 1 153 ? -78.289 -22.114 11.721 1.00 19.03 153 LYS C C 1
ATOM 6966 O O . LYS C 1 153 ? -78.648 -21.921 10.563 1.00 18.78 153 LYS C O 1
ATOM 6972 N N . CYS C 1 154 ? -78.575 -21.277 12.719 1.00 15.59 154 CYS C N 1
ATOM 6973 C CA . CYS C 1 154 ? -79.248 -20.025 12.434 1.00 14.99 154 CYS C CA 1
ATOM 6974 C C . CYS C 1 154 ? -78.651 -18.900 13.279 1.00 17.01 154 CYS C C 1
ATOM 6975 O O . CYS C 1 154 ? -77.988 -19.169 14.299 1.00 14.88 154 CYS C O 1
ATOM 6978 N N . PHE C 1 155 ? -78.880 -17.646 12.847 1.00 15.31 155 PHE C N 1
ATOM 6979 C CA . PHE C 1 155 ? -78.388 -16.409 13.464 1.00 15.42 155 PHE C CA 1
ATOM 6980 C C . PHE C 1 155 ? -76.855 -16.353 13.409 1.00 18.87 155 PHE C C 1
ATOM 6981 O O . PHE C 1 155 ? -76.224 -15.763 14.288 1.00 19.10 155 PHE C O 1
ATOM 6989 N N . ILE C 1 156 ? -76.252 -16.966 12.379 1.00 16.92 156 ILE C N 1
ATOM 6990 C CA . ILE C 1 156 ? -74.786 -17.010 12.286 1.00 16.28 156 ILE C CA 1
ATOM 6991 C C . ILE C 1 156 ? -74.221 -15.722 11.693 1.00 19.47 156 ILE C C 1
ATOM 6992 O O . ILE C 1 156 ? -74.346 -15.490 10.491 1.00 18.54 156 ILE C O 1
ATOM 6997 N N . THR C 1 157 ? -73.581 -14.903 12.543 1.00 16.50 157 THR C N 1
ATOM 6998 C CA . THR C 1 157 ? -73.039 -13.611 12.104 1.00 16.15 157 THR C CA 1
ATOM 6999 C C . THR C 1 157 ? -71.939 -13.843 11.061 1.00 20.42 157 THR C C 1
ATOM 7000 O O . THR C 1 157 ? -71.033 -14.638 11.304 1.00 21.35 157 THR C O 1
ATOM 7004 N N . ASN C 1 158 ? -72.076 -13.211 9.875 1.00 17.82 158 ASN C N 1
ATOM 7005 C CA . ASN C 1 158 ? -71.137 -13.364 8.749 1.00 17.73 158 ASN C CA 1
ATOM 7006 C C . ASN C 1 158 ? -71.074 -14.798 8.207 1.00 20.45 158 ASN C C 1
ATOM 7007 O O . ASN C 1 158 ? -70.142 -15.137 7.468 1.00 20.59 158 ASN C O 1
ATOM 7012 N N . GLY C 1 159 ? -72.070 -15.607 8.558 1.00 17.43 159 GLY C N 1
ATOM 7013 C CA . GLY C 1 159 ? -72.146 -17.013 8.157 1.00 17.86 159 GLY C CA 1
ATOM 7014 C C . GLY C 1 159 ? -72.001 -17.246 6.662 1.00 20.96 159 GLY C C 1
ATOM 7015 O O . GLY C 1 159 ? -71.186 -18.066 6.243 1.00 21.67 159 GLY C O 1
ATOM 7016 N N . SER C 1 160 ? -72.759 -16.498 5.850 1.00 19.07 160 SER C N 1
ATOM 7017 C CA . SER C 1 160 ? -72.725 -16.690 4.389 1.00 17.92 160 SER C CA 1
ATOM 7018 C C . SER C 1 160 ? -71.493 -16.083 3.683 1.00 23.78 160 SER C C 1
ATOM 7019 O O . SER C 1 160 ? -71.302 -16.319 2.485 1.00 24.57 160 SER C O 1
ATOM 7022 N N . VAL C 1 161 ? -70.674 -15.297 4.403 1.00 20.66 161 VAL C N 1
ATOM 7023 C CA . VAL C 1 161 ? -69.509 -14.631 3.800 1.00 21.19 161 VAL C CA 1
ATOM 7024 C C . VAL C 1 161 ? -68.175 -15.089 4.407 1.00 23.83 161 VAL C C 1
ATOM 7025 O O . VAL C 1 161 ? -67.119 -14.719 3.897 1.00 23.77 161 VAL C O 1
ATOM 7029 N N . ALA C 1 162 ? -68.223 -15.883 5.501 1.00 20.39 162 ALA C N 1
ATOM 7030 C CA . ALA C 1 162 ? -67.029 -16.373 6.177 1.00 20.01 162 ALA C CA 1
ATOM 7031 C C . ALA C 1 162 ? -66.249 -17.334 5.291 1.00 22.82 162 ALA C C 1
ATOM 7032 O O . ALA C 1 162 ? -66.823 -18.211 4.638 1.00 21.66 162 ALA C O 1
ATOM 7034 N N . ASP C 1 163 ? -64.941 -17.166 5.275 1.00 19.14 163 ASP C N 1
ATOM 7035 C CA . ASP C 1 163 ? -64.044 -18.049 4.549 1.00 19.94 163 ASP C CA 1
ATOM 7036 C C . ASP C 1 163 ? -63.789 -19.297 5.392 1.00 24.26 163 ASP C C 1
ATOM 7037 O O . ASP C 1 163 ? -63.661 -20.389 4.847 1.00 22.58 163 ASP C O 1
ATOM 7042 N N . VAL C 1 164 ? -63.783 -19.126 6.729 1.00 22.18 164 VAL C N 1
ATOM 7043 C CA . VAL C 1 164 ? -63.594 -20.205 7.704 1.00 22.33 164 VAL C CA 1
ATOM 7044 C C . VAL C 1 164 ? -64.752 -20.112 8.703 1.00 23.19 164 VAL C C 1
ATOM 7045 O O . VAL C 1 164 ? -64.944 -19.061 9.309 1.00 21.42 164 VAL C O 1
ATOM 7049 N N . ILE C 1 165 ? -65.500 -21.215 8.880 1.00 18.94 165 ILE C N 1
ATOM 7050 C CA . ILE C 1 165 ? -66.601 -21.316 9.853 1.00 18.12 165 ILE C CA 1
ATOM 7051 C C . ILE C 1 165 ? -66.254 -22.402 10.858 1.00 23.69 165 ILE C C 1
ATOM 7052 O O . ILE C 1 165 ? -65.922 -23.525 10.461 1.00 23.05 165 ILE C O 1
ATOM 7057 N N . VAL C 1 166 ? -66.407 -22.106 12.151 1.00 21.25 166 VAL C N 1
ATOM 7058 C CA . VAL C 1 166 ? -66.227 -23.148 13.166 1.00 20.12 166 VAL C CA 1
ATOM 7059 C C . VAL C 1 166 ? -67.637 -23.705 13.391 1.00 22.68 166 VAL C C 1
ATOM 7060 O O . VAL C 1 166 ? -68.526 -22.969 13.813 1.00 21.44 166 VAL C O 1
ATOM 7064 N N . VAL C 1 167 ? -67.838 -24.981 13.091 1.00 19.09 167 VAL C N 1
ATOM 7065 C CA . VAL C 1 167 ? -69.151 -25.611 13.216 1.00 19.18 167 VAL C CA 1
ATOM 7066 C C . VAL C 1 167 ? -69.130 -26.591 14.370 1.00 23.44 167 VAL C C 1
ATOM 7067 O O . VAL C 1 167 ? -68.239 -27.446 14.427 1.00 22.03 167 VAL C O 1
ATOM 7071 N N . TYR C 1 168 ? -70.127 -26.481 15.268 1.00 19.96 168 TYR C N 1
ATOM 7072 C CA . TYR C 1 168 ? -70.279 -27.414 16.383 1.00 19.51 168 TYR C CA 1
ATOM 7073 C C . TYR C 1 168 ? -71.324 -28.449 16.006 1.00 22.47 168 TYR C C 1
ATOM 7074 O O . TYR C 1 168 ? -72.377 -28.114 15.480 1.00 21.04 168 TYR C O 1
ATOM 7083 N N . ALA C 1 169 ? -71.013 -29.730 16.240 1.00 20.83 169 ALA C N 1
ATOM 7084 C CA . ALA C 1 169 ? -71.906 -30.826 15.883 1.00 21.61 169 ALA C CA 1
ATOM 7085 C C . ALA C 1 169 ? -71.685 -32.010 16.806 1.00 24.34 169 ALA C C 1
ATOM 7086 O O . ALA C 1 169 ? -70.572 -32.208 17.289 1.00 22.58 169 ALA C O 1
ATOM 7088 N N . TYR C 1 170 ? -72.725 -32.819 17.016 1.00 21.21 170 TYR C N 1
ATOM 7089 C CA . TYR C 1 170 ? -72.591 -34.039 17.801 1.00 22.19 170 TYR C CA 1
ATOM 7090 C C . TYR C 1 170 ? -71.887 -35.129 17.008 1.00 25.56 170 TYR C C 1
ATOM 7091 O O . TYR C 1 170 ? -72.326 -35.474 15.910 1.00 25.85 170 TYR C O 1
ATOM 7100 N N . THR C 1 171 ? -70.798 -35.668 17.567 1.00 23.45 171 THR C N 1
ATOM 7101 C CA . THR C 1 171 ? -70.095 -36.855 17.035 1.00 23.86 171 THR C CA 1
ATOM 7102 C C . THR C 1 171 ? -70.639 -38.066 17.796 1.00 29.66 171 THR C C 1
ATOM 7103 O O . THR C 1 171 ? -70.577 -39.193 17.293 1.00 30.65 171 THR C O 1
ATOM 7107 N N . ASP C 1 172 ? -71.187 -37.834 19.011 1.00 26.33 172 ASP C N 1
ATOM 7108 C CA . ASP C 1 172 ? -71.784 -38.904 19.806 1.00 27.43 172 ASP C CA 1
ATOM 7109 C C . ASP C 1 172 ? -72.958 -38.349 20.620 1.00 34.10 172 ASP C C 1
ATOM 7110 O O . ASP C 1 172 ? -72.741 -37.872 21.731 1.00 34.04 172 ASP C O 1
ATOM 7115 N N . PRO C 1 173 ? -74.205 -38.424 20.091 1.00 34.74 173 PRO C N 1
ATOM 7116 C CA . PRO C 1 173 ? -75.364 -37.870 20.826 1.00 36.02 173 PRO C CA 1
ATOM 7117 C C . PRO C 1 173 ? -75.629 -38.469 22.198 1.00 43.34 173 PRO C C 1
ATOM 7118 O O . PRO C 1 173 ? -76.186 -37.794 23.058 1.00 44.62 173 PRO C O 1
ATOM 7122 N N . GLU C 1 174 ? -75.227 -39.727 22.408 1.00 41.58 174 GLU C N 1
ATOM 7123 C CA . GLU C 1 174 ? -75.411 -40.445 23.675 1.00 43.25 174 GLU C CA 1
ATOM 7124 C C . GLU C 1 174 ? -74.493 -39.942 24.804 1.00 47.46 174 GLU C C 1
ATOM 7125 O O . GLU C 1 174 ? -74.790 -40.186 25.975 1.00 49.04 174 GLU C O 1
ATOM 7131 N N . LYS C 1 175 ? -73.422 -39.189 24.466 1.00 41.66 175 LYS C N 1
ATOM 7132 C CA . LYS C 1 175 ? -72.468 -38.659 25.446 1.00 39.86 175 LYS C CA 1
ATOM 7133 C C . LYS C 1 175 ? -72.768 -37.232 25.946 1.00 39.95 175 LYS C C 1
ATOM 7134 O O . LYS C 1 175 ? -72.025 -36.737 26.794 1.00 38.23 175 LYS C O 1
ATOM 7140 N N . GLY C 1 176 ? -73.838 -36.606 25.438 1.00 36.63 176 GLY C N 1
ATOM 7141 C CA . GLY C 1 176 ? -74.276 -35.263 25.829 1.00 35.08 176 GLY C CA 1
ATOM 7142 C C . GLY C 1 176 ? -73.202 -34.199 25.734 1.00 34.36 176 GLY C C 1
ATOM 7143 O O . GLY C 1 176 ? -72.615 -34.010 24.663 1.00 31.51 176 GLY C O 1
ATOM 7144 N N . SER C 1 177 ? -72.883 -33.551 26.883 1.00 29.24 177 SER C N 1
ATOM 7145 C CA . SER C 1 177 ? -71.852 -32.494 26.958 1.00 27.01 177 SER C CA 1
ATOM 7146 C C . SER C 1 177 ? -70.445 -33.005 26.577 1.00 28.63 177 SER C C 1
ATOM 7147 O O . SER C 1 177 ? -69.536 -32.200 26.375 1.00 26.90 177 SER C O 1
ATOM 7150 N N . LYS C 1 178 ? -70.272 -34.346 26.487 1.00 26.79 178 LYS C N 1
ATOM 7151 C CA . LYS C 1 178 ? -69.005 -34.958 26.106 1.00 26.18 178 LYS C CA 1
ATOM 7152 C C . LYS C 1 178 ? -69.065 -35.569 24.693 1.00 30.10 178 LYS C C 1
ATOM 7153 O O . LYS C 1 178 ? -68.149 -36.288 24.301 1.00 30.04 178 LYS C O 1
ATOM 7159 N N . GLY C 1 179 ? -70.131 -35.263 23.945 1.00 25.73 179 GLY C N 1
ATOM 7160 C CA . GLY C 1 179 ? -70.344 -35.796 22.606 1.00 24.49 179 GLY C CA 1
ATOM 7161 C C . GLY C 1 179 ? -70.320 -34.805 21.461 1.00 26.30 179 GLY C C 1
ATOM 7162 O O . GLY C 1 179 ? -70.578 -35.195 20.322 1.00 26.10 179 GLY C O 1
ATOM 7163 N N . ILE C 1 180 ? -70.023 -33.521 21.743 1.00 22.59 180 ILE C N 1
ATOM 7164 C CA . ILE C 1 180 ? -69.971 -32.482 20.714 1.00 20.92 180 ILE C CA 1
ATOM 7165 C C . ILE C 1 180 ? -68.522 -32.306 20.255 1.00 25.05 180 ILE C C 1
ATOM 7166 O O . ILE C 1 180 ? -67.592 -32.398 21.064 1.00 24.03 180 ILE C O 1
ATOM 7171 N N . SER C 1 181 ? -68.341 -32.040 18.970 1.00 21.15 181 SER C N 1
ATOM 7172 C CA . SER C 1 181 ? -67.027 -31.772 18.396 1.00 20.56 181 SER C CA 1
ATOM 7173 C C . SER C 1 181 ? -67.110 -30.473 17.594 1.00 24.18 181 SER C C 1
ATOM 7174 O O . SER C 1 181 ? -68.212 -30.022 17.248 1.00 22.65 181 SER C O 1
ATOM 7177 N N . ALA C 1 182 ? -65.956 -29.843 17.361 1.00 21.05 182 ALA C N 1
ATOM 7178 C CA . ALA C 1 182 ? -65.850 -28.589 16.621 1.00 20.80 182 ALA C CA 1
ATOM 7179 C C . ALA C 1 182 ? -65.035 -28.850 15.350 1.00 23.20 182 ALA C C 1
ATOM 7180 O O . ALA C 1 182 ? -64.051 -29.601 15.378 1.00 23.28 182 ALA C O 1
ATOM 7182 N N . PHE C 1 183 ? -65.464 -28.246 14.233 1.00 19.34 183 PHE C N 1
ATOM 7183 C CA . PHE C 1 183 ? -64.833 -28.460 12.941 1.00 20.62 183 PHE C CA 1
ATOM 7184 C C . PHE C 1 183 ? -64.607 -27.175 12.201 1.00 23.46 183 PHE C C 1
ATOM 7185 O O . PHE C 1 183 ? -65.472 -26.299 12.214 1.00 22.50 183 PHE C O 1
ATOM 7193 N N . VAL C 1 184 ? -63.479 -27.104 11.481 1.00 21.75 184 VAL C N 1
ATOM 7194 C CA . VAL C 1 184 ? -63.186 -25.992 10.584 1.00 21.81 184 VAL C CA 1
ATOM 7195 C C . VAL C 1 184 ? -63.901 -26.348 9.266 1.00 25.72 184 VAL C C 1
ATOM 7196 O O . VAL C 1 184 ? -63.684 -27.427 8.709 1.00 26.51 184 VAL C O 1
ATOM 7200 N N . VAL C 1 185 ? -64.765 -25.460 8.795 1.00 21.61 185 VAL C N 1
ATOM 7201 C CA . VAL C 1 185 ? -65.518 -25.642 7.555 1.00 21.10 185 VAL C CA 1
ATOM 7202 C C . VAL C 1 185 ? -65.183 -24.482 6.656 1.00 25.75 185 VAL C C 1
ATOM 7203 O O . VAL C 1 185 ? -65.376 -23.331 7.047 1.00 25.74 185 VAL C O 1
ATOM 7207 N N . GLU C 1 186 ? -64.641 -24.777 5.464 1.00 24.02 186 GLU C N 1
ATOM 7208 C CA . GLU C 1 186 ? -64.265 -23.712 4.547 1.00 23.92 186 GLU C CA 1
ATOM 7209 C C . GLU C 1 186 ? -65.405 -23.319 3.621 1.00 25.65 186 GLU C C 1
ATOM 7210 O O . GLU C 1 186 ? -66.234 -24.158 3.234 1.00 24.16 186 GLU C O 1
ATOM 7216 N N . LYS C 1 187 ? -65.404 -22.046 3.203 1.00 21.82 187 LYS C N 1
ATOM 7217 C CA . LYS C 1 187 ? -66.325 -21.557 2.193 1.00 21.82 187 LYS C CA 1
ATOM 7218 C C . LYS C 1 187 ? -66.037 -22.405 0.920 1.00 26.32 187 LYS C C 1
ATOM 7219 O O . LYS C 1 187 ? -64.874 -22.760 0.648 1.00 24.07 187 LYS C O 1
ATOM 7225 N N . GLY C 1 188 ? -67.097 -22.771 0.198 1.00 25.74 188 GLY C N 1
ATOM 7226 C CA . GLY C 1 188 ? -66.961 -23.557 -1.028 1.00 27.54 188 GLY C CA 1
ATOM 7227 C C . GLY C 1 188 ? -66.989 -25.063 -0.839 1.00 31.01 188 GLY C C 1
ATOM 7228 O O . GLY C 1 188 ? -66.866 -25.810 -1.818 1.00 32.19 188 GLY C O 1
ATOM 7229 N N . THR C 1 189 ? -67.146 -25.536 0.417 1.00 25.92 189 THR C N 1
ATOM 7230 C CA . THR C 1 189 ? -67.261 -26.966 0.716 1.00 25.30 189 THR C CA 1
ATOM 7231 C C . THR C 1 189 ? -68.597 -27.499 0.153 1.00 28.56 189 THR C C 1
ATOM 7232 O O . THR C 1 189 ? -69.652 -26.962 0.504 1.00 25.04 189 THR C O 1
ATOM 7236 N N . PRO C 1 190 ? -68.586 -28.565 -0.695 1.00 28.53 190 PRO C N 1
ATOM 7237 C CA . PRO C 1 190 ? -69.863 -29.101 -1.210 1.00 28.82 190 PRO C CA 1
ATOM 7238 C C . PRO C 1 190 ? -70.773 -29.558 -0.067 1.00 29.50 190 PRO C C 1
ATOM 7239 O O . PRO C 1 190 ? -70.310 -30.158 0.893 1.00 27.45 190 PRO C O 1
ATOM 7243 N N . GLY C 1 191 ? -72.048 -29.220 -0.150 1.00 25.94 191 GLY C N 1
ATOM 7244 C CA . GLY C 1 191 ? -72.997 -29.547 0.916 1.00 25.43 191 GLY C CA 1
ATOM 7245 C C . GLY C 1 191 ? -73.265 -28.409 1.880 1.00 26.56 191 GLY C C 1
ATOM 7246 O O . GLY C 1 191 ? -74.212 -28.486 2.674 1.00 26.18 191 GLY C O 1
ATOM 7247 N N . LEU C 1 192 ? -72.435 -27.349 1.825 1.00 23.44 192 LEU C N 1
ATOM 7248 C CA . LEU C 1 192 ? -72.643 -26.123 2.624 1.00 22.12 192 LEU C CA 1
ATOM 7249 C C . LEU C 1 192 ? -73.629 -25.278 1.812 1.00 27.42 192 LEU C C 1
ATOM 7250 O O . LEU C 1 192 ? -73.318 -24.890 0.675 1.00 27.71 192 LEU C O 1
ATOM 7255 N N . VAL C 1 193 ? -74.851 -25.108 2.347 1.00 22.37 193 VAL C N 1
ATOM 7256 C CA . VAL C 1 193 ? -75.935 -24.360 1.711 1.00 22.63 193 VAL C CA 1
ATOM 7257 C C . VAL C 1 193 ? -76.294 -23.129 2.559 1.00 25.60 193 VAL C C 1
ATOM 7258 O O . VAL C 1 193 ? -76.432 -23.224 3.787 1.00 22.95 193 VAL C O 1
ATOM 7262 N N . TYR C 1 194 ? -76.414 -21.972 1.905 1.00 22.36 194 TYR C N 1
ATOM 7263 C CA . TYR C 1 194 ? -76.794 -20.751 2.602 1.00 21.80 194 TYR C CA 1
ATOM 7264 C C . TYR C 1 194 ? -78.296 -20.541 2.507 1.00 26.74 194 TYR C C 1
ATOM 7265 O O . TYR C 1 194 ? -78.876 -20.655 1.422 1.00 26.45 194 TYR C O 1
ATOM 7274 N N . GLY C 1 195 ? -78.910 -20.244 3.638 1.00 22.51 195 GLY C N 1
ATOM 7275 C CA . GLY C 1 195 ? -80.334 -19.950 3.699 1.00 21.91 195 GLY C CA 1
ATOM 7276 C C . GLY C 1 195 ? -80.538 -18.452 3.577 1.00 26.84 195 GLY C C 1
ATOM 7277 O O . GLY C 1 195 ? -79.793 -17.768 2.866 1.00 27.33 195 GLY C O 1
ATOM 7278 N N . ARG C 1 196 ? -81.514 -17.923 4.303 1.00 24.13 196 ARG C N 1
ATOM 7279 C CA . ARG C 1 196 ? -81.805 -16.482 4.288 1.00 23.70 196 ARG C CA 1
ATOM 7280 C C . ARG C 1 196 ? -80.844 -15.693 5.175 1.00 25.45 196 ARG C C 1
ATOM 7281 O O . ARG C 1 196 ? -80.295 -16.254 6.133 1.00 23.23 196 ARG C O 1
ATOM 7289 N N . ASN C 1 197 ? -80.686 -14.380 4.894 1.00 24.10 197 ASN C N 1
ATOM 7290 C CA . ASN C 1 197 ? -80.000 -13.385 5.718 1.00 24.49 197 ASN C CA 1
ATOM 7291 C C . ASN C 1 197 ? -81.201 -12.681 6.371 1.00 28.37 197 ASN C C 1
ATOM 7292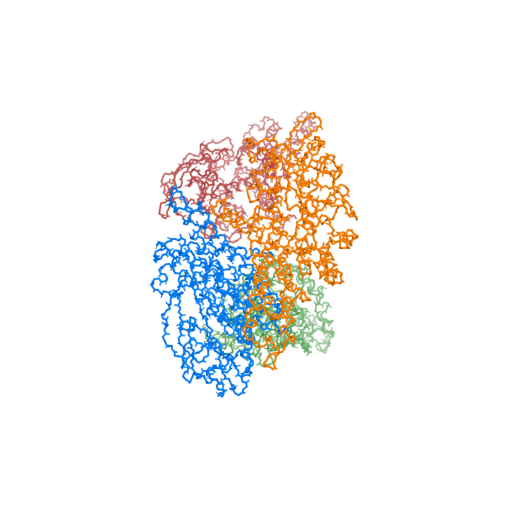 O O . ASN C 1 197 ? -81.887 -11.893 5.718 1.00 29.26 197 ASN C O 1
ATOM 7297 N N . GLU C 1 198 ? -81.490 -13.008 7.617 1.00 25.45 198 GLU C N 1
ATOM 7298 C CA . GLU C 1 198 ? -82.674 -12.502 8.302 1.00 25.34 198 GLU C CA 1
ATOM 7299 C C . GLU C 1 198 ? -82.696 -10.975 8.519 1.00 24.84 198 GLU C C 1
ATOM 7300 O O . GLU C 1 198 ? -81.662 -10.378 8.816 1.00 26.22 198 GLU C O 1
ATOM 7306 N N A SER C 1 199 ? -83.868 -10.355 8.292 0.50 20.07 199 SER C N 1
ATOM 7307 N N B SER C 1 199 ? -83.867 -10.366 8.305 0.50 20.51 199 SER C N 1
ATOM 7308 C CA A SER C 1 199 ? -84.103 -8.909 8.474 0.50 17.32 199 SER C CA 1
ATOM 7309 C CA B SER C 1 199 ? -84.106 -8.928 8.485 0.50 18.09 199 SER C CA 1
ATOM 7310 C C A SER C 1 199 ? -84.338 -8.677 9.964 0.50 18.94 199 SER C C 1
ATOM 7311 C C B SER C 1 199 ? -84.324 -8.699 9.977 0.50 19.46 199 SER C C 1
ATOM 7312 O O A SER C 1 199 ? -85.288 -9.214 10.531 0.50 16.68 199 SER C O 1
ATOM 7313 O O B SER C 1 199 ? -85.249 -9.263 10.559 0.50 17.62 199 SER C O 1
ATOM 7318 N N . LYS C 1 200 ? -83.474 -7.861 10.578 1.00 15.50 200 LYS C N 1
ATOM 7319 C CA . LYS C 1 200 ? -83.474 -7.600 12.013 1.00 14.38 200 LYS C CA 1
ATOM 7320 C C . LYS C 1 200 ? -83.926 -6.191 12.367 1.00 17.94 200 LYS C C 1
ATOM 7321 O O . LYS C 1 200 ? -83.929 -5.294 11.520 1.00 17.61 200 LYS C O 1
ATOM 7327 N N . MET C 1 201 ? -84.273 -6.017 13.651 1.00 14.31 201 MET C N 1
ATOM 7328 C CA . MET C 1 201 ? -84.667 -4.723 14.196 1.00 12.55 201 MET C CA 1
ATOM 7329 C C . MET C 1 201 ? -83.527 -3.717 14.100 1.00 15.83 201 MET C C 1
ATOM 7330 O O . MET C 1 201 ? -83.755 -2.546 13.789 1.00 17.23 201 MET C O 1
ATOM 7335 N N . GLY C 1 202 ? -82.327 -4.164 14.454 1.00 14.09 202 GLY C N 1
ATOM 7336 C CA . GLY C 1 202 ? -81.132 -3.331 14.476 1.00 14.00 202 GLY C CA 1
ATOM 7337 C C . GLY C 1 202 ? -79.908 -4.104 14.058 1.00 16.51 202 GLY C C 1
ATOM 7338 O O . GLY C 1 202 ? -80.021 -5.233 13.535 1.00 16.84 202 GLY C O 1
ATOM 7339 N N . MET C 1 203 ? -78.725 -3.498 14.289 1.00 14.56 203 MET C N 1
ATOM 7340 C CA . MET C 1 203 ? -77.423 -3.967 13.807 1.00 15.64 203 MET C CA 1
ATOM 7341 C C . MET C 1 203 ? -77.606 -4.453 12.353 1.00 17.71 203 MET C C 1
ATOM 7342 O O . MET C 1 203 ? -77.252 -5.579 11.983 1.00 18.15 203 MET C O 1
ATOM 7347 N N . ARG C 1 204 ? -78.266 -3.603 11.553 1.00 15.73 204 ARG C N 1
ATOM 7348 C CA . ARG C 1 204 ? -78.632 -3.938 10.175 1.00 14.11 204 ARG C CA 1
ATOM 7349 C C . ARG C 1 204 ? -77.446 -3.996 9.213 1.00 17.94 204 ARG C C 1
ATOM 7350 O O . ARG C 1 204 ? -77.545 -4.656 8.168 1.00 17.79 204 ARG C O 1
ATOM 7358 N N . GLY C 1 205 ? -76.344 -3.332 9.569 1.00 17.68 205 GLY C N 1
ATOM 7359 C CA . GLY C 1 205 ? -75.132 -3.343 8.749 1.00 18.26 205 GLY C CA 1
ATOM 7360 C C . GLY C 1 205 ? -74.313 -4.575 9.037 1.00 21.63 205 GLY C C 1
ATOM 7361 O O . GLY C 1 205 ? -73.128 -4.491 9.351 1.00 20.57 205 GLY C O 1
ATOM 7362 N N . SER C 1 206 ? -74.953 -5.733 8.939 1.00 20.58 206 SER C N 1
ATOM 7363 C CA . SER C 1 206 ? -74.352 -7.009 9.292 1.00 20.07 206 SER C CA 1
ATOM 7364 C C . SER C 1 206 ? -74.991 -8.106 8.435 1.00 26.38 206 SER C C 1
ATOM 7365 O O . SER C 1 206 ? -75.846 -7.825 7.575 1.00 28.74 206 SER C O 1
ATOM 7368 N N . ILE C 1 207 ? -74.499 -9.327 8.575 1.00 18.67 207 ILE C N 1
ATOM 7369 C CA . ILE C 1 207 ? -75.011 -10.476 7.856 1.00 18.55 207 ILE C CA 1
ATOM 7370 C C . ILE C 1 207 ? -75.302 -11.499 8.942 1.00 22.77 207 ILE C C 1
ATOM 7371 O O . ILE C 1 207 ? -74.446 -11.739 9.783 1.00 22.99 207 ILE C O 1
ATOM 7376 N N A ASN C 1 208 ? -76.555 -11.978 8.975 0.50 20.70 208 ASN C N 1
ATOM 7377 N N B ASN C 1 208 ? -76.527 -12.032 8.991 0.50 20.56 208 ASN C N 1
ATOM 7378 C CA A ASN C 1 208 ? -77.085 -12.934 9.946 0.50 20.95 208 ASN C CA 1
ATOM 7379 C CA B ASN C 1 208 ? -76.903 -13.028 10.004 0.50 20.79 208 ASN C CA 1
ATOM 7380 C C A ASN C 1 208 ? -77.617 -14.104 9.133 0.50 23.11 208 ASN C C 1
ATOM 7381 C C B ASN C 1 208 ? -77.626 -14.154 9.315 0.50 22.52 208 ASN C C 1
ATOM 7382 O O A ASN C 1 208 ? -78.680 -13.999 8.522 0.50 23.03 208 ASN C O 1
ATOM 7383 O O B ASN C 1 208 ? -78.804 -14.067 8.957 0.50 21.71 208 ASN C O 1
ATOM 7392 N N . SER C 1 209 ? -76.858 -15.201 9.077 1.00 19.68 209 SER C N 1
ATOM 7393 C CA . SER C 1 209 ? -77.202 -16.306 8.198 1.00 19.79 209 SER C CA 1
ATOM 7394 C C . SER C 1 209 ? -77.775 -17.571 8.776 1.00 21.22 209 SER C C 1
ATOM 7395 O O . SER C 1 209 ? -77.375 -18.019 9.843 1.00 19.80 209 SER C O 1
ATOM 7398 N N . GLU C 1 210 ? -78.646 -18.200 7.979 1.00 18.77 210 GLU C N 1
ATOM 7399 C CA . GLU C 1 210 ? -79.081 -19.576 8.195 1.00 19.09 210 GLU C CA 1
ATOM 7400 C C . GLU C 1 210 ? -78.048 -20.389 7.396 1.00 21.83 210 GLU C C 1
ATOM 7401 O O . GLU C 1 210 ? -77.734 -20.040 6.238 1.00 20.43 210 GLU C O 1
ATOM 7407 N N . LEU C 1 211 ? -77.565 -21.502 7.970 1.00 19.47 211 LEU C N 1
ATOM 7408 C CA . LEU C 1 211 ? -76.656 -22.409 7.261 1.00 19.90 211 LEU C CA 1
ATOM 7409 C C . LEU C 1 211 ? -77.280 -23.780 7.286 1.00 22.95 211 LEU C C 1
ATOM 7410 O O . LEU C 1 211 ? -77.910 -24.148 8.284 1.00 21.12 211 LEU C O 1
ATOM 7415 N N . PHE C 1 212 ? -77.141 -24.508 6.181 1.00 19.80 212 PHE C N 1
ATOM 7416 C CA . PHE C 1 212 ? -77.612 -25.884 6.064 1.00 19.53 212 PHE C CA 1
ATOM 7417 C C . PHE C 1 212 ? -76.446 -26.741 5.637 1.00 23.59 212 PHE C C 1
ATOM 7418 O O . PHE C 1 212 ? -75.646 -26.323 4.798 1.00 22.37 212 PHE C O 1
ATOM 7426 N N . PHE C 1 213 ? -76.338 -27.943 6.226 1.00 20.90 213 PHE C N 1
ATOM 7427 C CA . PHE C 1 213 ? -75.288 -28.881 5.886 1.00 21.32 213 PHE C CA 1
ATOM 7428 C C . PHE C 1 213 ? -76.014 -30.112 5.375 1.00 25.63 213 PHE C C 1
ATOM 7429 O O . PHE C 1 213 ? -76.751 -30.751 6.129 1.00 24.13 213 PHE C O 1
ATOM 7437 N N . GLU C 1 214 ? -75.890 -30.369 4.066 1.00 24.52 214 GLU C N 1
ATOM 7438 C CA . GLU C 1 214 ? -76.572 -31.472 3.384 1.00 25.81 214 GLU C CA 1
ATOM 7439 C C . GLU C 1 214 ? -75.510 -32.422 2.879 1.00 29.91 214 GLU C C 1
ATOM 7440 O O . GLU C 1 214 ? -74.857 -32.148 1.856 1.00 27.93 214 GLU C O 1
ATOM 7446 N N . ASN C 1 215 ? -75.264 -33.504 3.665 1.00 26.95 215 ASN C N 1
ATOM 7447 C CA . ASN C 1 215 ? -74.208 -34.483 3.423 1.00 27.18 215 ASN C CA 1
ATOM 7448 C C . ASN C 1 215 ? -72.872 -33.766 3.139 1.00 29.04 215 ASN C C 1
ATOM 7449 O O . ASN C 1 215 ? -72.171 -34.073 2.178 1.00 31.04 215 ASN C O 1
ATOM 7454 N N . MET C 1 216 ? -72.582 -32.742 3.959 1.00 24.74 216 MET C N 1
ATOM 7455 C CA . MET C 1 216 ? -71.392 -31.912 3.824 1.00 23.11 216 MET C CA 1
ATOM 7456 C C . MET C 1 216 ? -70.160 -32.638 4.306 1.00 27.16 216 MET C C 1
ATOM 7457 O O . MET C 1 216 ? -70.024 -32.916 5.493 1.00 27.34 216 MET C O 1
ATOM 7462 N N . GLU C 1 217 ? -69.254 -32.929 3.381 1.00 27.52 217 GLU C N 1
ATOM 7463 C CA . GLU C 1 217 ? -68.034 -33.649 3.705 1.00 26.72 217 GLU C CA 1
ATOM 7464 C C . GLU C 1 217 ? -66.905 -32.692 4.051 1.00 30.43 217 GLU C C 1
ATOM 7465 O O . GLU C 1 217 ? -66.555 -31.840 3.242 1.00 30.64 217 GLU C O 1
ATOM 7471 N N . VAL C 1 218 ? -66.353 -32.810 5.261 1.00 27.49 218 VAL C N 1
ATOM 7472 C CA . VAL C 1 218 ? -65.199 -32.004 5.668 1.00 28.37 218 VAL C CA 1
ATOM 7473 C C . VAL C 1 218 ? -64.020 -32.909 5.928 1.00 31.82 218 VAL C C 1
ATOM 7474 O O . VAL C 1 218 ? -64.227 -33.994 6.492 1.00 29.44 218 VAL C O 1
ATOM 7478 N N . PRO C 1 219 ? -62.780 -32.506 5.550 1.00 31.08 219 PRO C N 1
ATOM 7479 C CA . PRO C 1 219 ? -61.626 -33.366 5.835 1.00 30.36 219 PRO C CA 1
ATOM 7480 C C . PRO C 1 219 ? -61.583 -33.771 7.308 1.00 30.72 219 PRO C C 1
ATOM 7481 O O . PRO C 1 219 ? -61.887 -32.953 8.170 1.00 28.38 219 PRO C O 1
ATOM 7485 N N . ALA C 1 220 ? -61.235 -35.050 7.596 1.00 27.62 220 ALA C N 1
ATOM 7486 C CA . ALA C 1 220 ? -61.158 -35.529 8.981 1.00 26.77 220 ALA C CA 1
ATOM 7487 C C . ALA C 1 220 ? -60.139 -34.712 9.792 1.00 29.25 220 ALA C C 1
ATOM 7488 O O . ALA C 1 220 ? -60.321 -34.528 10.994 1.00 29.62 220 ALA C O 1
ATOM 7490 N N . GLU C 1 221 ? -59.100 -34.176 9.111 1.00 27.21 221 GLU C N 1
ATOM 7491 C CA . GLU C 1 221 ? -58.056 -33.349 9.731 1.00 28.29 221 GLU C CA 1
ATOM 7492 C C . GLU C 1 221 ? -58.546 -31.914 10.107 1.00 30.48 221 GLU C C 1
ATOM 7493 O O . GLU C 1 221 ? -57.780 -31.127 10.680 1.00 30.19 221 GLU C O 1
ATOM 7499 N N . ASN C 1 222 ? -59.818 -31.581 9.789 1.00 26.39 222 ASN C N 1
ATOM 7500 C CA . ASN C 1 222 ? -60.403 -30.272 10.109 1.00 24.53 222 ASN C CA 1
ATOM 7501 C C . ASN C 1 222 ? -61.017 -30.225 11.510 1.00 28.03 222 ASN C C 1
ATOM 7502 O O . ASN C 1 222 ? -61.478 -29.162 11.937 1.00 27.04 222 ASN C O 1
ATOM 7507 N N . ILE C 1 223 ? -61.012 -31.366 12.239 1.00 25.18 223 ILE C N 1
ATOM 7508 C CA . ILE C 1 223 ? -61.538 -31.381 13.607 1.00 24.43 223 ILE C CA 1
ATOM 7509 C C . ILE C 1 223 ? -60.634 -30.542 14.526 1.00 27.18 223 ILE C C 1
ATOM 7510 O O . ILE C 1 223 ? -59.397 -30.608 14.408 1.00 25.99 223 ILE C O 1
ATOM 7515 N N . ILE C 1 224 ? -61.259 -29.721 15.397 1.00 24.02 224 ILE C N 1
ATOM 7516 C CA . ILE C 1 224 ? -60.573 -28.877 16.365 1.00 23.91 224 ILE C CA 1
ATOM 7517 C C . ILE C 1 224 ? -60.531 -29.661 17.676 1.00 29.04 224 ILE C C 1
ATOM 7518 O O . ILE C 1 224 ? -61.575 -29.881 18.307 1.00 27.01 224 ILE C O 1
ATOM 7523 N N . GLY C 1 225 ? -59.335 -30.079 18.061 1.00 26.63 225 GLY C N 1
ATOM 7524 C CA . GLY C 1 225 ? -59.129 -30.890 19.256 1.00 27.41 225 GLY C CA 1
ATOM 7525 C C . GLY C 1 225 ? -59.657 -32.300 19.080 1.00 31.04 225 GLY C C 1
ATOM 7526 O O . GLY C 1 225 ? -60.000 -32.712 17.967 1.00 30.42 225 GLY C O 1
ATOM 7527 N N . ALA C 1 226 ? -59.734 -33.050 20.189 1.00 28.37 226 ALA C N 1
ATOM 7528 C CA . ALA C 1 226 ? -60.226 -34.427 20.170 1.00 28.95 226 ALA C CA 1
ATOM 7529 C C . ALA C 1 226 ? -61.750 -34.466 20.053 1.00 30.62 226 ALA C C 1
ATOM 7530 O O . ALA C 1 226 ? -62.419 -33.496 20.409 1.00 29.84 226 ALA C O 1
ATOM 7532 N N . GLU C 1 227 ? -62.299 -35.601 19.568 1.00 27.42 227 GLU C N 1
ATOM 7533 C CA . GLU C 1 227 ? -63.749 -35.805 19.487 1.00 25.32 227 GLU C CA 1
ATOM 7534 C C . GLU C 1 227 ? -64.339 -35.677 20.905 1.00 29.46 227 GLU C C 1
ATOM 7535 O O . GLU C 1 227 ? -63.758 -36.194 21.864 1.00 30.39 227 GLU C O 1
ATOM 7541 N N . GLY C 1 228 ? -65.445 -34.953 21.030 1.00 25.18 228 GLY C N 1
ATOM 7542 C CA . GLY C 1 228 ? -66.122 -34.792 22.311 1.00 24.90 228 GLY C CA 1
ATOM 7543 C C . GLY C 1 228 ? -65.703 -33.607 23.162 1.00 28.68 228 GLY C C 1
ATOM 7544 O O . GLY C 1 228 ? -66.337 -33.333 24.182 1.00 28.39 228 GLY C O 1
ATOM 7545 N N . THR C 1 229 ? -64.653 -32.882 22.744 1.00 25.71 229 THR C N 1
ATOM 7546 C CA . THR C 1 229 ? -64.157 -31.716 23.484 1.00 24.10 229 THR C CA 1
ATOM 7547 C C . THR C 1 229 ? -64.810 -30.397 22.997 1.00 25.40 229 THR C C 1
ATOM 7548 O O . THR C 1 229 ? -64.464 -29.327 23.494 1.00 26.18 229 THR C O 1
ATOM 7552 N N . GLY C 1 230 ? -65.714 -30.490 22.014 1.00 22.92 230 GLY C N 1
ATOM 7553 C CA . GLY C 1 230 ? -66.377 -29.327 21.420 1.00 22.19 230 GLY C CA 1
ATOM 7554 C C . GLY C 1 230 ? -67.203 -28.462 22.361 1.00 25.43 230 GLY C C 1
ATOM 7555 O O . GLY C 1 230 ? -67.193 -27.229 22.228 1.00 25.90 230 GLY C O 1
ATOM 7556 N N . PHE C 1 231 ? -67.931 -29.070 23.324 1.00 21.51 231 PHE C N 1
ATOM 7557 C CA . PHE C 1 231 ? -68.746 -28.265 24.230 1.00 22.12 231 PHE C CA 1
ATOM 7558 C C . PHE C 1 231 ? -67.893 -27.376 25.137 1.00 24.47 231 PHE C C 1
ATOM 7559 O O . PHE C 1 231 ? -68.181 -26.178 25.246 1.00 21.94 231 PHE C O 1
ATOM 7567 N N . ALA C 1 232 ? -66.782 -27.925 25.671 1.00 24.08 232 ALA C N 1
ATOM 7568 C CA . ALA C 1 232 ? -65.848 -27.166 26.516 1.00 24.66 232 ALA C CA 1
ATOM 7569 C C . ALA C 1 232 ? -65.221 -26.020 25.705 1.00 25.85 232 ALA C C 1
ATOM 7570 O O . ALA C 1 232 ? -65.100 -24.895 26.205 1.00 22.76 232 ALA C O 1
ATOM 7572 N N . ASN C 1 233 ? -64.871 -26.308 24.428 1.00 23.47 233 ASN C N 1
ATOM 7573 C CA . ASN C 1 233 ? -64.300 -25.319 23.510 1.00 23.39 233 ASN C CA 1
ATOM 7574 C C . ASN C 1 233 ? -65.298 -24.156 23.278 1.00 23.24 233 ASN C C 1
ATOM 7575 O O . ASN C 1 233 ? -64.926 -22.979 23.363 1.00 22.67 233 ASN C O 1
ATOM 7580 N N . LEU C 1 234 ? -66.579 -24.505 23.054 1.00 19.53 234 LEU C N 1
ATOM 7581 C CA . LEU C 1 234 ? -67.647 -23.533 22.856 1.00 19.27 234 LEU C CA 1
ATOM 7582 C C . LEU C 1 234 ? -67.838 -22.679 24.125 1.00 21.80 234 LEU C C 1
ATOM 7583 O O . LEU C 1 234 ? -67.847 -21.450 24.036 1.00 22.55 234 LEU C O 1
ATOM 7588 N N . MET C 1 235 ? -67.932 -23.331 25.293 1.00 20.26 235 MET C N 1
ATOM 7589 C CA . MET C 1 235 ? -68.115 -22.638 26.574 1.00 20.65 235 MET C CA 1
ATOM 7590 C C . MET C 1 235 ? -66.989 -21.653 26.888 1.00 24.23 235 MET C C 1
ATOM 7591 O O . MET C 1 235 ? -67.250 -20.536 27.333 1.00 23.04 235 MET C O 1
ATOM 7596 N N . GLN C 1 236 ? -65.749 -22.046 26.589 1.00 21.87 236 GLN C N 1
ATOM 7597 C CA . GLN C 1 236 ? -64.590 -21.172 26.780 1.00 21.51 236 GLN C CA 1
ATOM 7598 C C . GLN C 1 236 ? -64.697 -19.943 25.860 1.00 24.11 236 GLN C C 1
ATOM 7599 O O . GLN C 1 236 ? -64.431 -18.812 26.286 1.00 24.10 236 GLN C O 1
ATOM 7605 N N . THR C 1 237 ? -65.103 -20.167 24.589 1.00 19.97 237 THR C N 1
ATOM 7606 C CA . THR C 1 237 ? -65.272 -19.081 23.625 1.00 19.51 237 THR C CA 1
ATOM 7607 C C . THR C 1 237 ? -66.351 -18.071 24.105 1.00 24.25 237 THR C C 1
ATOM 7608 O O . THR C 1 237 ? -66.151 -16.850 24.001 1.00 22.60 237 THR C O 1
ATOM 7612 N N . LEU C 1 238 ? -67.456 -18.585 24.669 1.00 22.44 238 LEU C N 1
ATOM 7613 C CA . LEU C 1 238 ? -68.558 -17.740 25.140 1.00 24.03 238 LEU C CA 1
ATOM 7614 C C . LEU C 1 238 ? -68.168 -16.861 26.312 1.00 26.84 238 LEU C C 1
ATOM 7615 O O . LEU C 1 238 ? -68.601 -15.705 26.368 1.00 26.10 238 LEU C O 1
ATOM 7620 N N . SER C 1 239 ? -67.308 -17.370 27.214 1.00 23.67 239 SER C N 1
ATOM 7621 C CA . SER C 1 239 ? -66.783 -16.604 28.357 1.00 24.20 239 SER C CA 1
ATOM 7622 C C . SER C 1 239 ? -66.090 -15.329 27.865 1.00 28.56 239 SER C C 1
ATOM 7623 O O . SER C 1 239 ? -66.279 -14.252 28.435 1.00 28.07 239 SER C O 1
ATOM 7626 N N . THR C 1 240 ? -65.323 -15.450 26.777 1.00 22.82 240 THR C N 1
ATOM 7627 C CA . THR C 1 240 ? -64.631 -14.307 26.198 1.00 21.49 240 THR C CA 1
ATOM 7628 C C . THR C 1 240 ? -65.586 -13.409 25.411 1.00 21.15 240 THR C C 1
ATOM 7629 O O . THR C 1 240 ? -65.550 -12.185 25.566 1.00 21.34 240 THR C O 1
ATOM 7633 N N . ASN C 1 241 ? -66.422 -14.005 24.542 1.00 17.30 241 ASN C N 1
ATOM 7634 C CA . ASN C 1 241 ? -67.331 -13.256 23.681 1.00 18.38 241 ASN C CA 1
ATOM 7635 C C . ASN C 1 241 ? -68.347 -12.409 24.496 1.00 20.13 241 ASN C C 1
ATOM 7636 O O . ASN C 1 241 ? -68.728 -11.320 24.044 1.00 17.21 241 ASN C O 1
ATOM 7641 N N . ARG C 1 242 ? -68.647 -12.829 25.753 1.00 17.30 242 ARG C N 1
ATOM 7642 C CA . ARG C 1 242 ? -69.545 -12.047 26.620 1.00 16.74 242 ARG C CA 1
ATOM 7643 C C . ARG C 1 242 ? -68.916 -10.718 27.018 1.00 17.32 242 ARG C C 1
ATOM 7644 O O . ARG C 1 242 ? -69.616 -9.702 27.085 1.00 16.86 242 ARG C O 1
ATOM 7652 N N . VAL C 1 243 ? -67.587 -10.695 27.178 1.00 14.69 243 VAL C N 1
ATOM 7653 C CA . VAL C 1 243 ? -66.873 -9.454 27.506 1.00 15.47 243 VAL C CA 1
ATOM 7654 C C . VAL C 1 243 ? -66.867 -8.513 26.263 1.00 16.38 243 VAL C C 1
ATOM 7655 O O . VAL C 1 243 ? -66.979 -7.287 26.404 1.00 15.84 243 VAL C O 1
ATOM 7659 N N . PHE C 1 244 ? -66.799 -9.097 25.043 1.00 14.00 244 PHE C N 1
ATOM 7660 C CA . PHE C 1 244 ? -66.863 -8.315 23.805 1.00 14.89 244 PHE C CA 1
ATOM 7661 C C . PHE C 1 244 ? -68.212 -7.647 23.661 1.00 16.81 244 PHE C C 1
ATOM 7662 O O . PHE C 1 244 ? -68.286 -6.466 23.326 1.00 16.66 244 PHE C O 1
ATOM 7670 N N . CYS C 1 245 ? -69.275 -8.404 23.936 1.00 14.21 245 CYS C N 1
ATOM 7671 C CA . CYS C 1 245 ? -70.653 -7.887 23.933 1.00 12.84 245 CYS C CA 1
ATOM 7672 C C . CYS C 1 245 ? -70.764 -6.737 24.945 1.00 14.25 245 CYS C C 1
ATOM 7673 O O . CYS C 1 245 ? -71.282 -5.671 24.612 1.00 13.15 245 CYS C O 1
ATOM 7676 N N . ALA C 1 246 ? -70.246 -6.957 26.160 1.00 12.82 246 ALA C N 1
ATOM 7677 C CA . ALA C 1 246 ? -70.260 -5.919 27.203 1.00 12.80 246 ALA C CA 1
ATOM 7678 C C . ALA C 1 246 ? -69.595 -4.630 26.698 1.00 14.87 246 ALA C C 1
ATOM 7679 O O . ALA C 1 246 ? -70.187 -3.548 26.794 1.00 14.20 246 ALA C O 1
ATOM 7681 N N . ALA C 1 247 ? -68.376 -4.753 26.116 1.00 11.69 247 ALA C N 1
ATOM 7682 C CA . ALA C 1 247 ? -67.661 -3.589 25.598 1.00 12.79 247 ALA C CA 1
ATOM 7683 C C . ALA C 1 247 ? -68.449 -2.867 24.499 1.00 13.08 247 ALA C C 1
ATOM 7684 O O . ALA C 1 247 ? -68.502 -1.632 24.481 1.00 12.48 247 ALA C O 1
ATOM 7686 N N . GLN C 1 248 ? -69.028 -3.622 23.557 1.00 12.14 248 GLN C N 1
ATOM 7687 C CA . GLN C 1 248 ? -69.835 -3.005 22.502 1.00 12.36 248 GLN C CA 1
ATOM 7688 C C . GLN C 1 248 ? -71.023 -2.233 23.119 1.00 14.74 248 GLN C C 1
ATOM 7689 O O . GLN C 1 248 ? -71.270 -1.075 22.761 1.00 12.00 248 GLN C O 1
ATOM 7695 N N . ALA C 1 249 ? -71.676 -2.840 24.116 1.00 14.26 249 ALA C N 1
ATOM 7696 C CA . ALA C 1 249 ? -72.820 -2.229 24.807 1.00 13.54 249 ALA C CA 1
ATOM 7697 C C . ALA C 1 249 ? -72.410 -0.931 25.546 1.00 14.33 249 ALA C C 1
ATOM 7698 O O . ALA C 1 249 ? -73.149 0.048 25.494 1.00 15.24 249 ALA C O 1
ATOM 7700 N N . VAL C 1 250 ? -71.206 -0.918 26.205 1.00 11.81 250 VAL C N 1
ATOM 7701 C CA . VAL C 1 250 ? -70.703 0.287 26.879 1.00 12.83 250 VAL C CA 1
ATOM 7702 C C . VAL C 1 250 ? -70.579 1.400 25.804 1.00 15.66 250 VAL C C 1
ATOM 7703 O O . VAL C 1 250 ? -70.997 2.542 26.026 1.00 14.85 250 VAL C O 1
ATOM 7707 N N . GLY C 1 251 ? -70.025 1.032 24.642 1.00 12.28 251 GLY C N 1
ATOM 7708 C CA . GLY C 1 251 ? -69.868 1.968 23.545 1.00 12.17 251 GLY C CA 1
ATOM 7709 C C . GLY C 1 251 ? -71.180 2.536 23.043 1.00 14.29 251 GLY C C 1
ATOM 7710 O O . GLY C 1 251 ? -71.328 3.754 22.949 1.00 13.96 251 GLY C O 1
ATOM 7711 N N . ILE C 1 252 ? -72.157 1.660 22.797 1.00 12.75 252 ILE C N 1
ATOM 7712 C CA . ILE C 1 252 ? -73.492 2.085 22.343 1.00 12.48 252 ILE C CA 1
ATOM 7713 C C . ILE C 1 252 ? -74.090 3.082 23.326 1.00 14.73 252 ILE C C 1
ATOM 7714 O O . ILE C 1 252 ? -74.525 4.161 22.916 1.00 14.21 252 ILE C O 1
ATOM 7719 N N . ALA C 1 253 ? -74.035 2.744 24.615 1.00 11.66 253 ALA C N 1
ATOM 7720 C CA . ALA C 1 253 ? -74.567 3.585 25.681 1.00 11.82 253 ALA C CA 1
ATOM 7721 C C . ALA C 1 253 ? -73.865 4.958 25.683 1.00 15.31 253 ALA C C 1
ATOM 7722 O O . ALA C 1 253 ? -74.529 6.003 25.711 1.00 16.42 253 ALA C O 1
ATOM 7724 N N . GLN C 1 254 ? -72.531 4.958 25.586 1.00 11.94 254 GLN C N 1
ATOM 7725 C CA . GLN C 1 254 ? -71.769 6.204 25.560 1.00 12.97 254 GLN C CA 1
ATOM 7726 C C . GLN C 1 254 ? -72.141 7.080 24.338 1.00 16.01 254 GLN C C 1
ATOM 7727 O O . GLN C 1 254 ? -72.279 8.305 24.477 1.00 15.43 254 GLN C O 1
ATOM 7733 N N . GLY C 1 255 ? -72.248 6.471 23.162 1.00 14.10 255 GLY C N 1
ATOM 7734 C CA . GLY C 1 255 ? -72.574 7.203 21.937 1.00 14.90 255 GLY C CA 1
ATOM 7735 C C . GLY C 1 255 ? -73.932 7.880 22.027 1.00 17.04 255 GLY C C 1
ATOM 7736 O O . GLY C 1 255 ? -74.081 9.048 21.650 1.00 17.57 255 GLY C O 1
ATOM 7737 N N . ALA C 1 256 ? -74.903 7.174 22.633 1.00 14.90 256 ALA C N 1
ATOM 7738 C CA . ALA C 1 256 ? -76.259 7.670 22.812 1.00 14.56 256 ALA C CA 1
ATOM 7739 C C . ALA C 1 256 ? -76.251 8.822 23.827 1.00 17.86 256 ALA C C 1
ATOM 7740 O O . ALA C 1 256 ? -76.805 9.893 23.569 1.00 15.54 256 ALA C O 1
ATOM 7742 N N . LEU C 1 257 ? -75.532 8.616 24.952 1.00 14.27 257 LEU C N 1
ATOM 7743 C CA . LEU C 1 257 ? -75.342 9.633 25.974 1.00 15.22 257 LEU C CA 1
ATOM 7744 C C . LEU C 1 257 ? -74.701 10.899 25.368 1.00 16.10 257 LEU C C 1
ATOM 7745 O O . LEU C 1 257 ? -75.169 12.014 25.649 1.00 17.08 257 LEU C O 1
ATOM 7750 N N . ASP C 1 258 ? -73.657 10.737 24.500 1.00 12.91 258 ASP C N 1
ATOM 7751 C CA . ASP C 1 258 ? -73.007 11.915 23.903 1.00 14.07 258 ASP C CA 1
ATOM 7752 C C . ASP C 1 258 ? -74.006 12.753 23.100 1.00 17.15 258 ASP C C 1
ATOM 7753 O O . ASP C 1 258 ? -73.991 13.983 23.216 1.00 17.23 258 ASP C O 1
ATOM 7758 N N . ILE C 1 259 ? -74.866 12.094 22.296 1.00 16.32 259 ILE C N 1
ATOM 7759 C CA . ILE C 1 259 ? -75.862 12.821 21.493 1.00 16.14 259 ILE C CA 1
ATOM 7760 C C . ILE C 1 259 ? -76.872 13.530 22.403 1.00 19.26 259 ILE C C 1
ATOM 7761 O O . ILE C 1 259 ? -77.168 14.718 22.188 1.00 17.31 259 ILE C O 1
ATOM 7766 N N . ALA C 1 260 ? -77.345 12.827 23.455 1.00 15.05 260 ALA C N 1
ATOM 7767 C CA . ALA C 1 260 ? -78.265 13.402 24.435 1.00 15.78 260 ALA C CA 1
ATOM 7768 C C . ALA C 1 260 ? -77.657 14.671 25.088 1.00 16.87 260 ALA C C 1
ATOM 7769 O O . ALA C 1 260 ? -78.305 15.727 25.126 1.00 14.57 260 ALA C O 1
ATOM 7771 N N . VAL C 1 261 ? -76.402 14.570 25.600 1.00 14.44 261 VAL C N 1
ATOM 7772 C CA . VAL C 1 261 ? -75.721 15.676 26.267 1.00 13.93 261 VAL C CA 1
ATOM 7773 C C . VAL C 1 261 ? -75.659 16.898 25.347 1.00 17.55 261 VAL C C 1
ATOM 7774 O O . VAL C 1 261 ? -76.061 17.988 25.752 1.00 16.18 261 VAL C O 1
ATOM 7778 N N . ARG C 1 262 ? -75.197 16.685 24.114 1.00 15.75 262 ARG C N 1
ATOM 7779 C CA . ARG C 1 262 ? -75.065 17.786 23.145 1.00 15.35 262 ARG C CA 1
ATOM 7780 C C . ARG C 1 262 ? -76.424 18.438 22.874 1.00 18.83 262 ARG C C 1
ATOM 7781 O O . ARG C 1 262 ? -76.521 19.675 22.834 1.00 18.13 262 ARG C O 1
ATOM 7789 N N . HIS C 1 263 ? -77.481 17.608 22.748 1.00 16.97 263 HIS C N 1
ATOM 7790 C CA . HIS C 1 263 ? -78.824 18.108 22.537 1.00 16.25 263 HIS C CA 1
ATOM 7791 C C . HIS C 1 263 ? -79.300 18.994 23.693 1.00 19.49 263 HIS C C 1
ATOM 7792 O O . HIS C 1 263 ? -79.841 20.065 23.422 1.00 18.81 263 HIS C O 1
ATOM 7799 N N . THR C 1 264 ? -79.040 18.604 24.961 1.00 14.07 264 THR C N 1
ATOM 7800 C CA . THR C 1 264 ? -79.482 19.427 26.104 1.00 15.16 264 THR C CA 1
ATOM 7801 C C . THR C 1 264 ? -78.836 20.809 26.086 1.00 18.49 264 THR C C 1
ATOM 7802 O O . THR C 1 264 ? -79.422 21.778 26.571 1.00 19.04 264 THR C O 1
ATOM 7806 N N . GLN C 1 265 ? -77.609 20.878 25.576 1.00 17.72 265 GLN C N 1
ATOM 7807 C CA . GLN C 1 265 ? -76.848 22.123 25.501 1.00 19.55 265 GLN C CA 1
ATOM 7808 C C . GLN C 1 265 ? -77.332 23.049 24.379 1.00 24.24 265 GLN C C 1
ATOM 7809 O O . GLN C 1 265 ? -77.284 24.282 24.534 1.00 24.20 265 GLN C O 1
ATOM 7815 N N . ASP C 1 266 ? -77.799 22.474 23.269 1.00 22.39 266 ASP C N 1
ATOM 7816 C CA . ASP C 1 266 ? -78.241 23.222 22.090 1.00 22.22 266 ASP C CA 1
ATOM 7817 C C . ASP C 1 266 ? -79.736 23.523 22.037 1.00 25.09 266 ASP C C 1
ATOM 7818 O O . ASP C 1 266 ? -80.122 24.571 21.502 1.00 24.76 266 ASP C O 1
ATOM 7823 N N . ARG C 1 267 ? -80.565 22.603 22.555 1.00 22.87 267 ARG C N 1
ATOM 7824 C CA . ARG C 1 267 ? -82.021 22.712 22.517 1.00 22.21 267 ARG C CA 1
ATOM 7825 C C . ARG C 1 267 ? -82.564 23.678 23.546 1.00 21.85 267 ARG C C 1
ATOM 7826 O O . ARG C 1 267 ? -82.471 23.416 24.734 1.00 19.54 267 ARG C O 1
ATOM 7834 N N . VAL C 1 268 ? -83.189 24.760 23.070 1.00 20.52 268 VAL C N 1
ATOM 7835 C CA . VAL C 1 268 ? -83.777 25.772 23.928 1.00 19.16 268 VAL C CA 1
ATOM 7836 C C . VAL C 1 268 ? -85.293 25.593 24.015 1.00 22.29 268 VAL C C 1
ATOM 7837 O O . VAL C 1 268 ? -85.971 25.582 22.991 1.00 22.02 268 VAL C O 1
ATOM 7841 N N . GLN C 1 269 ? -85.808 25.471 25.250 1.00 19.73 269 GLN C N 1
ATOM 7842 C CA . GLN C 1 269 ? -87.243 25.451 25.559 1.00 19.34 269 GLN C CA 1
ATOM 7843 C C . GLN C 1 269 ? -87.369 26.172 26.876 1.00 22.97 269 GLN C C 1
ATOM 7844 O O . GLN C 1 269 ? -86.469 26.068 27.724 1.00 22.04 269 GLN C O 1
ATOM 7850 N N . PHE C 1 270 ? -88.459 26.936 27.041 1.00 20.52 270 PHE C N 1
ATOM 7851 C CA . PHE C 1 270 ? -88.711 27.732 28.254 1.00 20.31 270 PHE C CA 1
ATOM 7852 C C . PHE C 1 270 ? -87.612 28.794 28.463 1.00 24.89 270 PHE C C 1
ATOM 7853 O O . PHE C 1 270 ? -87.264 29.118 29.598 1.00 26.35 270 PHE C O 1
ATOM 7861 N N . GLY C 1 271 ? -87.104 29.328 27.345 1.00 22.98 271 GLY C N 1
ATOM 7862 C CA . GLY C 1 271 ? -86.152 30.436 27.294 1.00 24.30 271 GLY C CA 1
ATOM 7863 C C . GLY C 1 271 ? -84.687 30.140 27.535 1.00 27.19 271 GLY C C 1
ATOM 7864 O O . GLY C 1 271 ? -83.864 31.053 27.469 1.00 26.93 271 GLY C O 1
ATOM 7865 N N . LYS C 1 272 ? -84.335 28.875 27.809 1.00 22.59 272 LYS C N 1
ATOM 7866 C CA . LYS C 1 272 ? -82.940 28.506 28.080 1.00 22.44 272 LYS C CA 1
ATOM 7867 C C . LYS C 1 272 ? -82.670 27.115 27.514 1.00 24.05 272 LYS C C 1
ATOM 7868 O O . LYS C 1 272 ? -83.623 26.366 27.324 1.00 21.73 272 LYS C O 1
ATOM 7874 N N . PRO C 1 273 ? -81.401 26.687 27.312 1.00 20.71 273 PRO C N 1
ATOM 7875 C CA . PRO C 1 273 ? -81.179 25.286 26.913 1.00 19.07 273 PRO C CA 1
ATOM 7876 C C . PRO C 1 273 ? -81.811 24.358 27.943 1.00 21.71 273 PRO C C 1
ATOM 7877 O O . PRO C 1 273 ? -81.860 24.703 29.137 1.00 20.02 273 PRO C O 1
ATOM 7881 N N . ILE C 1 274 ? -82.327 23.193 27.488 1.00 18.07 274 ILE C N 1
ATOM 7882 C CA . ILE C 1 274 ? -83.004 22.228 28.368 1.00 17.98 274 ILE C CA 1
ATOM 7883 C C . ILE C 1 274 ? -82.052 21.637 29.432 1.00 20.98 274 ILE C C 1
ATOM 7884 O O . ILE C 1 274 ? -82.524 21.098 30.441 1.00 21.44 274 ILE C O 1
ATOM 7889 N N . ALA C 1 275 ? -80.729 21.818 29.251 1.00 17.76 275 ALA C N 1
ATOM 7890 C CA . ALA C 1 275 ? -79.709 21.424 30.227 1.00 17.58 275 ALA C CA 1
ATOM 7891 C C . ALA C 1 275 ? -79.933 22.150 31.573 1.00 21.65 275 ALA C C 1
ATOM 7892 O O . ALA C 1 275 ? -79.502 21.635 32.602 1.00 20.69 275 ALA C O 1
ATOM 7894 N N . HIS C 1 276 ? -80.606 23.323 31.567 1.00 18.77 276 HIS C N 1
ATOM 7895 C CA . HIS C 1 276 ? -80.889 24.071 32.783 1.00 20.18 276 HIS C CA 1
ATOM 7896 C C . HIS C 1 276 ? -82.044 23.478 33.607 1.00 23.16 276 HIS C C 1
ATOM 7897 O O . HIS C 1 276 ? -82.242 23.897 34.751 1.00 22.76 276 HIS C O 1
ATOM 7904 N N . LEU C 1 277 ? -82.806 22.516 33.033 1.00 19.45 277 LEU C N 1
ATOM 7905 C CA . LEU C 1 277 ? -83.942 21.905 33.729 1.00 19.12 277 LEU C CA 1
ATOM 7906 C C . LEU C 1 277 ? -83.449 20.757 34.615 1.00 19.00 277 LEU C C 1
ATOM 7907 O O . LEU C 1 277 ? -82.761 19.849 34.136 1.00 17.20 277 LEU C O 1
ATOM 7912 N N . ALA C 1 278 ? -83.789 20.811 35.911 1.00 16.78 278 ALA C N 1
ATOM 7913 C CA . ALA C 1 278 ? -83.364 19.809 36.869 1.00 17.26 278 ALA C CA 1
ATOM 7914 C C . ALA C 1 278 ? -83.726 18.370 36.435 1.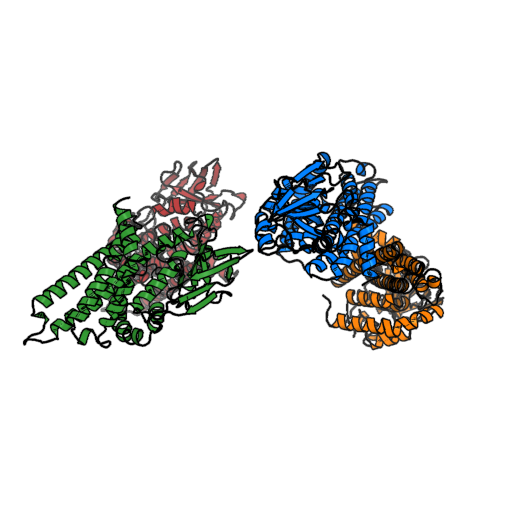00 18.66 278 ALA C C 1
ATOM 7915 O O . ALA C 1 278 ? -82.835 17.514 36.479 1.00 17.43 278 ALA C O 1
ATOM 7917 N N . PRO C 1 279 ? -84.953 18.062 35.921 1.00 17.37 279 PRO C N 1
ATOM 7918 C CA . PRO C 1 279 ? -85.234 16.670 35.525 1.00 17.11 279 PRO C CA 1
ATOM 7919 C C . PRO C 1 279 ? -84.321 16.153 34.417 1.00 17.16 279 PRO C C 1
ATOM 7920 O O . PRO C 1 279 ? -84.017 14.962 34.394 1.00 16.47 279 PRO C O 1
ATOM 7924 N N . VAL C 1 280 ? -83.911 17.037 33.494 1.00 15.70 280 VAL C N 1
ATOM 7925 C CA . VAL C 1 280 ? -82.991 16.697 32.407 1.00 14.95 280 VAL C CA 1
ATOM 7926 C C . VAL C 1 280 ? -81.598 16.392 32.996 1.00 17.72 280 VAL C C 1
ATOM 7927 O O . VAL C 1 280 ? -80.990 15.370 32.658 1.00 15.09 280 VAL C O 1
ATOM 7931 N N . GLN C 1 281 ? -81.143 17.229 33.954 1.00 15.41 281 GLN C N 1
ATOM 7932 C CA . GLN C 1 281 ? -79.867 16.991 34.657 1.00 13.75 281 GLN C CA 1
ATOM 7933 C C . GLN C 1 281 ? -79.892 15.618 35.344 1.00 14.90 281 GLN C C 1
ATOM 7934 O O . GLN C 1 281 ? -78.907 14.888 35.295 1.00 14.41 281 GLN C O 1
ATOM 7940 N N . PHE C 1 282 ? -81.044 15.253 35.969 1.00 12.73 282 PHE C N 1
ATOM 7941 C CA . PHE C 1 282 ? -81.157 13.953 36.675 1.00 13.76 282 PHE C CA 1
ATOM 7942 C C . PHE C 1 282 ? -81.092 12.784 35.722 1.00 17.65 282 PHE C C 1
ATOM 7943 O O . PHE C 1 282 ? -80.421 11.793 36.019 1.00 16.48 282 PHE C O 1
ATOM 7951 N N . MET C 1 283 ? -81.768 12.913 34.561 1.00 15.57 283 MET C N 1
ATOM 7952 C CA . MET C 1 283 ? -81.767 11.868 33.526 1.00 14.99 283 MET C CA 1
ATOM 7953 C C . MET C 1 283 ? -80.345 11.620 33.049 1.00 16.45 283 MET C C 1
ATOM 7954 O O . MET C 1 283 ? -79.891 10.485 33.045 1.00 16.00 283 MET C O 1
ATOM 7959 N N . VAL C 1 284 ? -79.621 12.704 32.707 1.00 15.53 284 VAL C N 1
ATOM 7960 C CA . VAL C 1 284 ? -78.236 12.629 32.238 1.00 14.76 284 VAL C CA 1
ATOM 7961 C C . VAL C 1 284 ? -77.326 12.064 33.345 1.00 15.16 284 VAL C C 1
ATOM 7962 O O . VAL C 1 284 ? -76.492 11.206 33.047 1.00 15.54 284 VAL C O 1
ATOM 7966 N N . ALA C 1 285 ? -77.533 12.481 34.613 1.00 13.54 285 ALA C N 1
ATOM 7967 C CA . ALA C 1 285 ? -76.764 11.953 35.748 1.00 13.54 285 ALA C CA 1
ATOM 7968 C C . ALA C 1 285 ? -76.916 10.425 35.809 1.00 15.31 285 ALA C C 1
ATOM 7969 O O . ALA C 1 285 ? -75.920 9.704 35.906 1.00 14.24 285 ALA C O 1
ATOM 7971 N N . ASP C 1 286 ? -78.167 9.945 35.724 1.00 11.36 286 ASP C N 1
ATOM 7972 C CA . ASP C 1 286 ? -78.426 8.498 35.814 1.00 13.05 286 ASP C CA 1
ATOM 7973 C C . ASP C 1 286 ? -77.817 7.749 34.660 1.00 14.71 286 ASP C C 1
ATOM 7974 O O . ASP C 1 286 ? -77.257 6.659 34.856 1.00 13.99 286 ASP C O 1
ATOM 7979 N N . MET C 1 287 ? -77.947 8.314 33.439 1.00 12.02 287 MET C N 1
ATOM 7980 C CA . MET C 1 287 ? -77.392 7.659 32.251 1.00 11.50 287 MET C CA 1
ATOM 7981 C C . MET C 1 287 ? -75.871 7.546 32.375 1.00 12.57 287 MET C C 1
ATOM 7982 O O . MET C 1 287 ? -75.348 6.432 32.266 1.00 14.28 287 MET C O 1
ATOM 7987 N N . ALA C 1 288 ? -75.179 8.666 32.661 1.00 10.90 288 ALA C N 1
ATOM 7988 C CA . ALA C 1 288 ? -73.713 8.669 32.751 1.00 12.63 288 ALA C CA 1
ATOM 7989 C C . ALA C 1 288 ? -73.205 7.715 33.843 1.00 16.69 288 ALA C C 1
ATOM 7990 O O . ALA C 1 288 ? -72.181 7.053 33.668 1.00 15.58 288 ALA C O 1
ATOM 7992 N N . THR C 1 289 ? -73.865 7.714 35.005 1.00 14.77 289 THR C N 1
ATOM 7993 C CA . THR C 1 289 ? -73.431 6.867 36.113 1.00 14.42 289 THR C CA 1
ATOM 7994 C C . THR C 1 289 ? -73.482 5.384 35.696 1.00 15.27 289 THR C C 1
ATOM 7995 O O . THR C 1 289 ? -72.546 4.649 35.954 1.00 15.80 289 THR C O 1
ATOM 7999 N N . ALA C 1 290 ? -74.554 4.979 35.013 1.00 13.46 290 ALA C N 1
ATOM 8000 C CA . ALA C 1 290 ? -74.722 3.587 34.583 1.00 12.17 290 ALA C CA 1
ATOM 8001 C C . ALA C 1 290 ? -73.686 3.215 33.507 1.00 12.90 290 ALA C C 1
ATOM 8002 O O . ALA C 1 290 ? -73.151 2.098 33.541 1.00 14.42 290 ALA C O 1
ATOM 8004 N N . VAL C 1 291 ? -73.367 4.150 32.594 1.00 13.63 291 VAL C N 1
ATOM 8005 C CA . VAL C 1 291 ? -72.360 3.908 31.565 1.00 11.20 291 VAL C CA 1
ATOM 8006 C C . VAL C 1 291 ? -70.982 3.734 32.246 1.00 14.14 291 VAL C C 1
ATOM 8007 O O . VAL C 1 291 ? -70.254 2.789 31.932 1.00 13.71 291 VAL C O 1
ATOM 8011 N N . GLU C 1 292 ? -70.645 4.624 33.192 1.00 13.90 292 GLU C N 1
ATOM 8012 C CA . GLU C 1 292 ? -69.339 4.513 33.834 1.00 13.34 292 GLU C CA 1
ATOM 8013 C C . GLU C 1 292 ? -69.219 3.197 34.617 1.00 17.20 292 GLU C C 1
ATOM 8014 O O . GLU C 1 292 ? -68.176 2.543 34.555 1.00 17.63 292 GLU C O 1
ATOM 8020 N N . ALA C 1 293 ? -70.268 2.816 35.351 1.00 15.50 293 ALA C N 1
ATOM 8021 C CA . ALA C 1 293 ? -70.258 1.590 36.160 1.00 15.27 293 ALA C CA 1
ATOM 8022 C C . ALA C 1 293 ? -70.099 0.376 35.238 1.00 16.26 293 ALA C C 1
ATOM 8023 O O . ALA C 1 293 ? -69.266 -0.488 35.524 1.00 16.72 293 ALA C O 1
ATOM 8025 N N . SER C 1 294 ? -70.817 0.377 34.090 1.00 14.05 294 SER C N 1
ATOM 8026 C CA . SER C 1 294 ? -70.733 -0.713 33.108 1.00 13.08 294 SER C CA 1
ATOM 8027 C C . SER C 1 294 ? -69.310 -0.771 32.534 1.00 16.44 294 SER C C 1
ATOM 8028 O O . SER C 1 294 ? -68.786 -1.867 32.341 1.00 14.39 294 SER C O 1
ATOM 8031 N N . ARG C 1 295 ? -68.719 0.396 32.257 1.00 12.87 295 ARG C N 1
ATOM 8032 C CA . ARG C 1 295 ? -67.368 0.517 31.698 1.00 12.67 295 ARG C CA 1
ATOM 8033 C C . ARG C 1 295 ? -66.343 -0.073 32.684 1.00 15.77 295 ARG C C 1
ATOM 8034 O O . ARG C 1 295 ? -65.462 -0.855 32.296 1.00 15.87 295 ARG C O 1
ATOM 8042 N N . LEU C 1 296 ? -66.454 0.296 33.966 1.00 14.04 296 LEU C N 1
ATOM 8043 C CA . LEU C 1 296 ? -65.524 -0.227 34.968 1.00 14.46 296 LEU C CA 1
ATOM 8044 C C . LEU C 1 296 ? -65.638 -1.740 35.114 1.00 16.52 296 LEU C C 1
ATOM 8045 O O . LEU C 1 296 ? -64.613 -2.416 35.186 1.00 17.79 296 LEU C O 1
ATOM 8050 N N . LEU C 1 297 ? -66.867 -2.274 35.135 1.00 15.46 297 LEU C N 1
ATOM 8051 C CA . LEU C 1 297 ? -67.083 -3.731 35.243 1.00 16.84 297 LEU C CA 1
ATOM 8052 C C . LEU C 1 297 ? -66.487 -4.453 34.038 1.00 17.50 297 LEU C C 1
ATOM 8053 O O . LEU C 1 297 ? -65.832 -5.490 34.196 1.00 17.21 297 LEU C O 1
ATOM 8058 N N . THR C 1 298 ? -66.724 -3.895 32.835 1.00 15.70 298 THR C N 1
ATOM 8059 C CA . THR C 1 298 ? -66.242 -4.490 31.588 1.00 14.76 298 THR C CA 1
ATOM 8060 C C . THR C 1 298 ? -64.708 -4.539 31.562 1.00 17.59 298 THR C C 1
ATOM 8061 O O . THR C 1 298 ? -64.131 -5.568 31.226 1.00 18.04 298 THR C O 1
ATOM 8065 N N . ARG C 1 299 ? -64.078 -3.443 31.940 1.00 16.50 299 ARG C N 1
ATOM 8066 C CA . ARG C 1 299 ? -62.599 -3.351 31.939 1.00 17.68 299 ARG C CA 1
ATOM 8067 C C . ARG C 1 299 ? -62.015 -4.343 32.959 1.00 19.77 299 ARG C C 1
ATOM 8068 O O . ARG C 1 299 ? -61.056 -4.969 32.659 1.00 20.79 299 ARG C O 1
ATOM 8076 N N . LYS C 1 300 ? -62.650 -4.493 34.105 1.00 15.22 300 LYS C N 1
ATOM 8077 C CA . LYS C 1 300 ? -62.209 -5.445 35.123 1.00 16.60 300 LYS C CA 1
ATOM 8078 C C . LYS C 1 300 ? -62.307 -6.867 34.551 1.00 20.50 300 LYS C C 1
ATOM 8079 O O . LYS C 1 300 ? -61.342 -7.616 34.637 1.00 20.04 300 LYS C O 1
ATOM 8085 N N . ALA C 1 301 ? -63.445 -7.213 33.935 1.00 16.85 301 ALA C N 1
ATOM 8086 C CA . ALA C 1 301 ? -63.664 -8.534 33.349 1.00 16.09 301 ALA C CA 1
ATOM 8087 C C . ALA C 1 301 ? -62.611 -8.848 32.272 1.00 19.61 301 ALA C C 1
ATOM 8088 O O . ALA C 1 301 ? -62.063 -9.958 32.265 1.00 19.22 301 ALA C O 1
ATOM 8090 N N . ALA C 1 302 ? -62.299 -7.858 31.414 1.00 17.44 302 ALA C N 1
ATOM 8091 C CA . ALA C 1 302 ? -61.329 -7.999 30.326 1.00 17.56 302 ALA C CA 1
ATOM 8092 C C . ALA C 1 302 ? -59.910 -8.238 30.872 1.00 21.71 302 ALA C C 1
ATOM 8093 O O . ALA C 1 302 ? -59.207 -9.143 30.406 1.00 21.13 302 ALA C O 1
ATOM 8095 N N . GLU C 1 303 ? -59.525 -7.477 31.915 1.00 18.29 303 GLU C N 1
ATOM 8096 C CA . GLU C 1 303 ? -58.224 -7.615 32.592 1.00 19.99 303 GLU C CA 1
ATOM 8097 C C . GLU C 1 303 ? -58.097 -9.011 33.212 1.00 24.39 303 GLU C C 1
ATOM 8098 O O . GLU C 1 303 ? -57.060 -9.652 33.045 1.00 24.44 303 GLU C O 1
ATOM 8104 N N . LEU C 1 304 ? -59.177 -9.503 33.868 1.00 20.04 304 LEU C N 1
ATOM 8105 C CA . LEU C 1 304 ? -59.196 -10.842 34.460 1.00 21.13 304 LEU C CA 1
ATOM 8106 C C . LEU C 1 304 ? -59.028 -11.944 33.408 1.00 27.06 304 LEU C C 1
ATOM 8107 O O . LEU C 1 304 ? -58.296 -12.900 33.660 1.00 26.98 304 LEU C O 1
ATOM 8112 N N . LEU C 1 305 ? -59.667 -11.791 32.218 1.00 24.50 305 LEU C N 1
ATOM 8113 C CA . LEU C 1 305 ? -59.514 -12.752 31.120 1.00 24.90 305 LEU C CA 1
ATOM 8114 C C . LEU C 1 305 ? -58.061 -12.791 30.649 1.00 27.34 305 LEU C C 1
ATOM 8115 O O . LEU C 1 305 ? -57.503 -13.883 30.504 1.00 27.50 305 LEU C O 1
ATOM 8120 N N . ASP C 1 306 ? -57.440 -11.601 30.447 1.00 22.32 306 ASP C N 1
ATOM 8121 C CA . ASP C 1 306 ? -56.044 -11.510 30.017 1.00 23.06 306 ASP C CA 1
ATOM 8122 C C . ASP C 1 306 ? -55.097 -12.138 31.045 1.00 26.37 306 ASP C C 1
ATOM 8123 O O . ASP C 1 306 ? -54.086 -12.735 30.664 1.00 27.33 306 ASP C O 1
ATOM 8128 N N . ASP C 1 307 ? -55.434 -12.008 32.343 1.00 30.15 307 ASP C N 1
ATOM 8129 C CA . ASP C 1 307 ? -54.647 -12.572 33.450 1.00 31.22 307 ASP C CA 1
ATOM 8130 C C . ASP C 1 307 ? -54.844 -14.088 33.623 1.00 36.14 307 ASP C C 1
ATOM 8131 O O . ASP C 1 307 ? -54.121 -14.714 34.398 1.00 36.93 307 ASP C O 1
ATOM 8136 N N . GLY C 1 308 ? -55.824 -14.654 32.922 1.00 33.84 308 GLY C N 1
ATOM 8137 C CA . GLY C 1 308 ? -56.188 -16.065 33.026 1.00 34.37 308 GLY C CA 1
ATOM 8138 C C . GLY C 1 308 ? -56.797 -16.402 34.375 1.00 38.66 308 GLY C C 1
ATOM 8139 O O . GLY C 1 308 ? -56.745 -17.554 34.808 1.00 38.57 308 GLY C O 1
ATOM 8140 N N . ASP C 1 309 ? -57.373 -15.383 35.059 1.00 35.70 309 ASP C N 1
ATOM 8141 C CA . ASP C 1 309 ? -57.961 -15.492 36.390 1.00 35.77 309 ASP C CA 1
ATOM 8142 C C . ASP C 1 309 ? -59.319 -16.190 36.342 1.00 40.82 309 ASP C C 1
ATOM 8143 O O . ASP C 1 309 ? -60.153 -15.838 35.501 1.00 39.12 309 ASP C O 1
ATOM 8148 N N . LYS C 1 310 ? -59.549 -17.160 37.263 1.00 40.19 310 LYS C N 1
ATOM 8149 C CA . LYS C 1 310 ? -60.805 -17.929 37.349 1.00 39.59 310 LYS C CA 1
ATOM 8150 C C . LYS C 1 310 ? -62.032 -17.033 37.542 1.00 38.09 310 LYS C C 1
ATOM 8151 O O . LYS C 1 310 ? -63.098 -17.334 36.981 1.00 37.98 310 LYS C O 1
ATOM 8157 N N . LYS C 1 311 ? -61.845 -15.895 38.252 1.00 31.17 311 LYS C N 1
ATOM 8158 C CA . LYS C 1 311 ? -62.891 -14.887 38.518 1.00 28.60 311 LYS C CA 1
ATOM 8159 C C . LYS C 1 311 ? -63.450 -14.260 37.228 1.00 27.30 311 LYS C C 1
ATOM 8160 O O . LYS C 1 311 ? -64.528 -13.674 37.264 1.00 23.79 311 LYS C O 1
ATOM 8166 N N . ALA C 1 312 ? -62.730 -14.380 36.089 1.00 24.84 312 ALA C N 1
ATOM 8167 C CA . ALA C 1 312 ? -63.177 -13.801 34.807 1.00 24.06 312 ALA C CA 1
ATOM 8168 C C . ALA C 1 312 ? -64.572 -14.237 34.364 1.00 26.39 312 ALA C C 1
ATOM 8169 O O . ALA C 1 312 ? -65.286 -13.443 33.758 1.00 25.65 312 ALA C O 1
ATOM 8171 N N . VAL C 1 313 ? -64.961 -15.502 34.651 1.00 23.28 313 VAL C N 1
ATOM 8172 C CA . VAL C 1 313 ? -66.293 -15.994 34.267 1.00 23.20 313 VAL C CA 1
ATOM 8173 C C . VAL C 1 313 ? -67.387 -15.205 35.003 1.00 24.91 313 VAL C C 1
ATOM 8174 O O . VAL C 1 313 ? -68.329 -14.705 34.372 1.00 24.93 313 VAL C O 1
ATOM 8178 N N . LEU C 1 314 ? -67.235 -15.043 36.315 1.00 20.55 314 LEU C N 1
ATOM 8179 C CA . LEU C 1 314 ? -68.188 -14.295 37.118 1.00 19.70 314 LEU C CA 1
ATOM 8180 C C . LEU C 1 314 ? -68.252 -12.822 36.676 1.00 21.30 314 LEU C C 1
ATOM 8181 O O . LEU C 1 314 ? -69.342 -12.297 36.428 1.00 19.16 314 LEU C O 1
ATOM 8186 N N . TYR C 1 315 ? -67.090 -12.161 36.580 1.00 18.86 315 TYR C N 1
ATOM 8187 C CA . TYR C 1 315 ? -67.073 -10.738 36.267 1.00 17.67 315 TYR C CA 1
ATOM 8188 C C . TYR C 1 315 ? -67.471 -10.430 34.817 1.00 18.90 315 TYR C C 1
ATOM 8189 O O . TYR C 1 315 ? -68.097 -9.393 34.585 1.00 17.70 315 TYR C O 1
ATOM 8198 N N . GLY C 1 316 ? -67.198 -11.345 33.896 1.00 17.30 316 GLY C N 1
ATOM 8199 C CA . GLY C 1 316 ? -67.624 -11.192 32.505 1.00 17.26 316 GLY C CA 1
ATOM 8200 C C . GLY C 1 316 ? -69.129 -11.315 32.383 1.00 19.45 316 GLY C C 1
ATOM 8201 O O . GLY C 1 316 ? -69.781 -10.588 31.625 1.00 16.11 316 GLY C O 1
ATOM 8202 N N . SER C 1 317 ? -69.705 -12.247 33.154 1.00 18.60 317 SER C N 1
ATOM 8203 C CA . SER C 1 317 ? -71.156 -12.466 33.140 1.00 17.20 317 SER C CA 1
ATOM 8204 C C . SER C 1 317 ? -71.855 -11.205 33.714 1.00 18.41 317 SER C C 1
ATOM 8205 O O . SER C 1 317 ? -72.814 -10.703 33.116 1.00 16.10 317 SER C O 1
ATOM 8208 N N . MET C 1 318 ? -71.329 -10.666 34.841 1.00 14.24 318 MET C N 1
ATOM 8209 C CA . MET C 1 318 ? -71.869 -9.407 35.407 1.00 13.55 318 MET C CA 1
ATOM 8210 C C . MET C 1 318 ? -71.743 -8.255 34.419 1.00 17.34 318 MET C C 1
ATOM 8211 O O . MET C 1 318 ? -72.703 -7.499 34.234 1.00 16.53 318 MET C O 1
ATOM 8216 N N . ALA C 1 319 ? -70.551 -8.101 33.792 1.00 14.83 319 ALA C N 1
ATOM 8217 C CA . ALA C 1 319 ? -70.327 -7.020 32.826 1.00 13.83 319 ALA C CA 1
ATOM 8218 C C . ALA C 1 319 ? -71.294 -7.113 31.643 1.00 17.24 319 ALA C C 1
ATOM 8219 O O . ALA C 1 319 ? -71.875 -6.104 31.268 1.00 16.30 319 ALA C O 1
ATOM 8221 N N . LYS C 1 320 ? -71.502 -8.327 31.085 1.00 13.34 320 LYS C N 1
ATOM 8222 C CA . LYS C 1 320 ? -72.392 -8.522 29.949 1.00 11.61 320 LYS C CA 1
ATOM 8223 C C . LYS C 1 320 ? -73.829 -8.093 30.325 1.00 14.99 320 LYS C C 1
ATOM 8224 O O . LYS C 1 320 ? -74.450 -7.318 29.610 1.00 15.60 320 LYS C O 1
ATOM 8230 N N . THR C 1 321 ? -74.322 -8.567 31.483 1.00 11.45 321 THR C N 1
ATOM 8231 C CA . THR C 1 321 ? -75.686 -8.235 31.896 1.00 10.69 321 THR C CA 1
ATOM 8232 C C . THR C 1 321 ? -75.855 -6.734 32.122 1.00 13.16 321 THR C C 1
ATOM 8233 O O . THR C 1 321 ? -76.756 -6.110 31.539 1.00 13.91 321 THR C O 1
ATOM 8237 N N A MET C 1 322 ? -75.014 -6.157 32.980 0.50 10.25 322 MET C N 1
ATOM 8238 N N B MET C 1 322 ? -74.986 -6.158 32.979 0.50 11.98 322 MET C N 1
ATOM 8239 C CA A MET C 1 322 ? -75.164 -4.746 33.279 0.50 8.85 322 MET C CA 1
ATOM 8240 C CA B MET C 1 322 ? -75.030 -4.743 33.346 0.50 11.77 322 MET C CA 1
ATOM 8241 C C A MET C 1 322 ? -74.931 -3.847 32.065 0.50 13.31 322 MET C C 1
ATOM 8242 C C B MET C 1 322 ? -74.859 -3.818 32.140 0.50 15.00 322 MET C C 1
ATOM 8243 O O A MET C 1 322 ? -75.732 -2.944 31.854 0.50 11.61 322 MET C O 1
ATOM 8244 O O B MET C 1 322 ? -75.624 -2.867 32.013 0.50 13.81 322 MET C O 1
ATOM 8253 N N . ALA C 1 323 ? -73.859 -4.087 31.273 1.00 11.96 323 ALA C N 1
ATOM 8254 C CA . ALA C 1 323 ? -73.556 -3.234 30.134 1.00 12.71 323 ALA C CA 1
ATOM 8255 C C . ALA C 1 323 ? -74.679 -3.215 29.103 1.00 14.21 323 ALA C C 1
ATOM 8256 O O . ALA C 1 323 ? -75.042 -2.146 28.616 1.00 13.44 323 ALA C O 1
ATOM 8258 N N . SER C 1 324 ? -75.257 -4.390 28.815 1.00 12.60 324 SER C N 1
ATOM 8259 C CA . SER C 1 324 ? -76.349 -4.482 27.823 1.00 12.41 324 SER C CA 1
ATOM 8260 C C . SER C 1 324 ? -77.660 -3.903 28.390 1.00 13.74 324 SER C C 1
ATOM 8261 O O . SER C 1 324 ? -78.366 -3.187 27.685 1.00 13.72 324 SER C O 1
ATOM 8264 N N . ASP C 1 325 ? -77.952 -4.128 29.675 1.00 10.86 325 ASP C N 1
ATOM 8265 C CA . ASP C 1 325 ? -79.143 -3.512 30.267 1.00 9.69 325 ASP C CA 1
ATOM 8266 C C . ASP C 1 325 ? -78.960 -1.989 30.253 1.00 12.80 325 ASP C C 1
ATOM 8267 O O . ASP C 1 325 ? -79.910 -1.246 30.006 1.00 12.18 325 ASP C O 1
ATOM 8272 N N . THR C 1 326 ? -77.730 -1.531 30.534 1.00 11.20 326 THR C N 1
ATOM 8273 C CA . THR C 1 326 ? -77.430 -0.089 30.544 1.00 11.16 326 THR C CA 1
ATOM 8274 C C . THR C 1 326 ? -77.579 0.440 29.120 1.00 15.28 326 THR C C 1
ATOM 8275 O O . THR C 1 326 ? -78.181 1.500 28.964 1.00 13.37 326 THR C O 1
ATOM 8279 N N . ALA C 1 327 ? -77.050 -0.258 28.093 1.00 13.20 327 ALA C N 1
ATOM 8280 C CA . ALA C 1 327 ? -77.223 0.202 26.724 1.00 13.43 327 ALA C CA 1
ATOM 8281 C C . ALA C 1 327 ? -78.717 0.334 26.404 1.00 16.94 327 ALA C C 1
ATOM 8282 O O . ALA C 1 327 ? -79.125 1.333 25.809 1.00 15.77 327 ALA C O 1
ATOM 8284 N N . MET C 1 328 ? -79.526 -0.652 26.802 1.00 11.53 328 MET C N 1
ATOM 8285 C CA . MET C 1 328 ? -80.974 -0.588 26.521 1.00 10.94 328 MET C CA 1
ATOM 8286 C C . MET C 1 328 ? -81.628 0.630 27.224 1.00 15.00 328 MET C C 1
ATOM 8287 O O . MET C 1 328 ? -82.361 1.408 26.601 1.00 12.99 328 MET C O 1
ATOM 8292 N N . ARG C 1 329 ? -81.356 0.779 28.513 1.00 10.09 329 ARG C N 1
ATOM 8293 C CA . ARG C 1 329 ? -81.922 1.884 29.284 1.00 9.67 329 ARG C CA 1
ATOM 8294 C C . ARG C 1 329 ? -81.466 3.253 28.821 1.00 12.36 329 ARG C C 1
ATOM 8295 O O . ARG C 1 329 ? -82.291 4.160 28.647 1.00 11.69 329 ARG C O 1
ATOM 8303 N N . VAL C 1 330 ? -80.143 3.412 28.599 1.00 10.27 330 VAL C N 1
ATOM 8304 C CA . VAL C 1 330 ? -79.540 4.683 28.181 1.00 11.66 330 VAL C CA 1
ATOM 8305 C C . VAL C 1 330 ? -79.995 5.085 26.773 1.00 12.73 330 VAL C C 1
ATOM 8306 O O . VAL C 1 330 ? -80.327 6.249 26.557 1.00 12.98 330 VAL C O 1
ATOM 8310 N N . THR C 1 331 ? -80.056 4.144 25.832 1.00 11.04 331 THR C N 1
ATOM 8311 C CA . THR C 1 331 ? -80.506 4.499 24.471 1.00 11.01 331 THR C CA 1
ATOM 8312 C C . THR C 1 331 ? -81.992 4.879 24.496 1.00 13.64 331 THR C C 1
ATOM 8313 O O . THR C 1 331 ? -82.378 5.820 23.815 1.00 13.76 331 THR C O 1
ATOM 8317 N N . THR C 1 332 ? -82.802 4.174 25.318 1.00 10.12 332 THR C N 1
ATOM 8318 C CA . THR C 1 332 ? -84.239 4.482 25.452 1.00 10.55 332 THR C CA 1
ATOM 8319 C C . THR C 1 332 ? -84.388 5.937 25.962 1.00 14.17 332 THR C C 1
ATOM 8320 O O . THR C 1 332 ? -85.224 6.715 25.456 1.00 14.76 332 THR C O 1
ATOM 8324 N N . ASP C 1 333 ? -83.587 6.283 26.986 1.00 9.18 333 ASP C N 1
ATOM 8325 C CA . ASP C 1 333 ? -83.602 7.642 27.545 1.00 10.82 333 ASP C CA 1
ATOM 8326 C C . ASP C 1 333 ? -82.952 8.683 26.628 1.00 15.72 333 ASP C C 1
ATOM 8327 O O . ASP C 1 333 ? -83.350 9.864 26.685 1.00 14.30 333 ASP C O 1
ATOM 8332 N N . ALA C 1 334 ? -81.967 8.289 25.767 1.00 12.41 334 ALA C N 1
ATOM 8333 C CA . ALA C 1 334 ? -81.342 9.259 24.849 1.00 13.93 334 ALA C CA 1
ATOM 8334 C C . ALA C 1 334 ? -82.375 9.688 23.797 1.00 14.99 334 ALA C C 1
ATOM 8335 O O . ALA C 1 334 ? -82.459 10.872 23.447 1.00 13.96 334 ALA C O 1
ATOM 8337 N N . VAL C 1 335 ? -83.170 8.729 23.295 1.00 13.26 335 VAL C N 1
ATOM 8338 C CA . VAL C 1 335 ? -84.266 9.040 22.361 1.00 12.83 335 VAL C CA 1
ATOM 8339 C C . VAL C 1 335 ? -85.216 10.007 23.083 1.00 13.73 335 VAL C C 1
ATOM 8340 O O . VAL C 1 335 ? -85.587 11.048 22.526 1.00 14.22 335 VAL C O 1
ATOM 8344 N N . GLN C 1 336 ? -85.534 9.715 24.361 1.00 11.49 336 GLN C N 1
ATOM 8345 C CA . GLN C 1 336 ? -86.398 10.588 25.164 1.00 11.42 336 GLN C CA 1
ATOM 8346 C C . GLN C 1 336 ? -85.851 11.995 25.263 1.00 14.96 336 GLN C C 1
ATOM 8347 O O . GLN C 1 336 ? -86.623 12.946 25.138 1.00 15.64 336 GLN C O 1
ATOM 8353 N N . VAL C 1 337 ? -84.542 12.137 25.577 1.00 12.45 337 VAL C N 1
ATOM 8354 C CA . VAL C 1 337 ? -83.925 13.462 25.734 1.00 12.99 337 VAL C CA 1
ATOM 8355 C C . VAL C 1 337 ? -84.037 14.298 24.431 1.00 14.26 337 VAL C C 1
ATOM 8356 O O . VAL C 1 337 ? -84.164 15.536 24.496 1.00 14.63 337 VAL C O 1
ATOM 8360 N N . LEU C 1 338 ? -84.017 13.642 23.264 1.00 14.99 338 LEU C N 1
ATOM 8361 C CA . LEU C 1 338 ? -84.135 14.375 22.019 1.00 14.01 338 LEU C CA 1
ATOM 8362 C C . LEU C 1 338 ? -85.588 14.693 21.632 1.00 18.82 338 LEU C C 1
ATOM 8363 O O . LEU C 1 338 ? -85.819 15.368 20.626 1.00 18.58 338 LEU C O 1
ATOM 8368 N N . GLY C 1 339 ? -86.548 14.217 22.427 1.00 15.65 339 GLY C N 1
ATOM 8369 C CA . GLY C 1 339 ? -87.980 14.409 22.177 1.00 14.51 339 GLY C CA 1
ATOM 8370 C C . GLY C 1 339 ? -88.373 13.843 20.817 1.00 17.70 339 GLY C C 1
ATOM 8371 O O . GLY C 1 339 ? -87.847 12.808 20.406 1.00 16.63 339 GLY C O 1
ATOM 8372 N N . GLY C 1 340 ? -89.219 14.574 20.077 1.00 16.08 340 GLY C N 1
ATOM 8373 C CA . GLY C 1 340 ? -89.657 14.143 18.756 1.00 17.29 340 GLY C CA 1
ATOM 8374 C C . GLY C 1 340 ? -88.502 13.900 17.804 1.00 19.76 340 GLY C C 1
ATOM 8375 O O . GLY C 1 340 ? -88.512 12.915 17.051 1.00 18.80 340 GLY C O 1
ATOM 8376 N N . SER C 1 341 ? -87.457 14.761 17.880 1.00 17.18 341 SER C N 1
ATOM 8377 C CA . SER C 1 341 ? -86.282 14.605 17.004 1.00 17.17 341 SER C CA 1
ATOM 8378 C C . SER C 1 341 ? -85.560 13.267 17.258 1.00 18.31 341 SER C C 1
ATOM 8379 O O . SER C 1 341 ? -84.950 12.723 16.349 1.00 17.78 341 SER C O 1
ATOM 8382 N N . GLY C 1 342 ? -85.619 12.783 18.499 1.00 15.14 342 GLY C N 1
ATOM 8383 C CA . GLY C 1 342 ? -85.024 11.505 18.875 1.00 13.99 342 GLY C CA 1
ATOM 8384 C C . GLY C 1 342 ? -85.635 10.310 18.165 1.00 16.50 342 GLY C C 1
ATOM 8385 O O . GLY C 1 342 ? -84.977 9.285 17.993 1.00 15.39 342 GLY C O 1
ATOM 8386 N N . TYR C 1 343 ? -86.896 10.424 17.776 1.00 14.84 343 TYR C N 1
ATOM 8387 C CA . TYR C 1 343 ? -87.618 9.354 17.086 1.00 15.48 343 TYR C CA 1
ATOM 8388 C C . TYR C 1 343 ? -87.369 9.360 15.599 1.00 17.93 343 TYR C C 1
ATOM 8389 O O . TYR C 1 343 ? -87.773 8.428 14.906 1.00 18.09 343 TYR C O 1
ATOM 8398 N N . MET C 1 344 ? -86.678 10.402 15.085 1.00 13.81 344 MET C N 1
ATOM 8399 C CA . MET C 1 344 ? -86.408 10.517 13.649 1.00 13.00 344 MET C CA 1
ATOM 8400 C C . MET C 1 344 ? -85.133 9.780 13.246 1.00 15.88 344 MET C C 1
ATOM 8401 O O . MET C 1 344 ? -84.098 9.954 13.878 1.00 16.04 344 MET C O 1
ATOM 8406 N N . LYS C 1 345 ? -85.191 9.004 12.160 1.00 15.95 345 LYS C N 1
ATOM 8407 C CA . LYS C 1 345 ? -84.037 8.223 11.699 1.00 14.51 345 LYS C CA 1
ATOM 8408 C C . LYS C 1 345 ? -82.788 9.084 11.457 1.00 17.85 345 LYS C C 1
ATOM 8409 O O . LYS C 1 345 ? -81.687 8.640 11.765 1.00 19.28 345 LYS C O 1
ATOM 8415 N N . GLU C 1 346 ? -82.951 10.346 10.962 1.00 15.36 346 GLU C N 1
ATOM 8416 C CA . GLU C 1 346 ? -81.791 11.201 10.694 1.00 16.99 346 GLU C CA 1
ATOM 8417 C C . GLU C 1 346 ? -80.896 11.505 11.907 1.00 18.50 346 GLU C C 1
ATOM 8418 O O . GLU C 1 346 ? -79.731 11.888 11.726 1.00 20.21 346 GLU C O 1
ATOM 8424 N N . ASN C 1 347 ? -81.429 11.356 13.133 1.00 15.58 347 ASN C N 1
ATOM 8425 C CA . ASN C 1 347 ? -80.703 11.758 14.334 1.00 14.70 347 ASN C CA 1
ATOM 8426 C C . ASN C 1 347 ? -79.951 10.621 15.085 1.00 17.87 347 ASN C C 1
ATOM 8427 O O . ASN C 1 347 ? -79.383 10.878 16.150 1.00 16.73 347 ASN C O 1
ATOM 8432 N N . GLY C 1 348 ? -79.879 9.426 14.486 1.00 16.12 348 GLY C N 1
ATOM 8433 C CA . GLY C 1 348 ? -79.036 8.332 14.967 1.00 15.77 348 GLY C CA 1
ATOM 8434 C C . GLY C 1 348 ? -79.384 7.602 16.260 1.00 17.07 348 GLY C C 1
ATOM 8435 O O . GLY C 1 348 ? -79.214 6.376 16.347 1.00 14.79 348 GLY C O 1
ATOM 8436 N N . VAL C 1 349 ? -79.848 8.332 17.297 1.00 13.82 349 VAL C N 1
ATOM 8437 C CA . VAL C 1 349 ? -80.136 7.664 18.581 1.00 14.52 349 VAL C CA 1
ATOM 8438 C C . VAL C 1 349 ? -81.190 6.566 18.464 1.00 17.17 349 VAL C C 1
ATOM 8439 O O . VAL C 1 349 ? -81.115 5.589 19.222 1.00 15.59 349 VAL C O 1
ATOM 8443 N N . GLU C 1 350 ? -82.189 6.719 17.530 1.00 11.93 350 GLU C N 1
ATOM 8444 C CA . GLU C 1 350 ? -83.197 5.647 17.409 1.00 12.40 350 GLU C CA 1
ATOM 8445 C C . GLU C 1 350 ? -82.530 4.340 16.943 1.00 14.42 350 GLU C C 1
ATOM 8446 O O . GLU C 1 350 ? -82.899 3.251 17.403 1.00 13.39 350 GLU C O 1
ATOM 8452 N N . ARG C 1 351 ? -81.550 4.446 16.006 1.00 13.24 351 ARG C N 1
ATOM 8453 C CA . ARG C 1 351 ? -80.790 3.274 15.550 1.00 12.86 351 ARG C CA 1
ATOM 8454 C C . ARG C 1 351 ? -80.033 2.705 16.746 1.00 14.96 351 ARG C C 1
ATOM 8455 O O . ARG C 1 351 ? -80.034 1.486 16.931 1.00 11.42 351 ARG C O 1
ATOM 8463 N N . MET C 1 352 ? -79.393 3.564 17.562 1.00 13.30 352 MET C N 1
ATOM 8464 C CA . MET C 1 352 ? -78.628 3.081 18.724 1.00 11.62 352 MET C CA 1
ATOM 8465 C C . MET C 1 352 ? -79.516 2.297 19.681 1.00 15.16 352 MET C C 1
ATOM 8466 O O . MET C 1 352 ? -79.089 1.263 20.219 1.00 15.01 352 MET C O 1
ATOM 8471 N N . MET C 1 353 ? -80.790 2.729 19.810 1.00 12.48 353 MET C N 1
ATOM 8472 C CA . MET C 1 353 ? -81.772 2.050 20.632 1.00 11.83 353 MET C CA 1
ATOM 8473 C C . MET C 1 353 ? -82.112 0.659 20.052 1.00 14.23 353 MET C C 1
ATOM 8474 O O . MET C 1 353 ? -82.149 -0.341 20.758 1.00 12.54 353 MET C O 1
ATOM 8479 N N . ARG C 1 354 ? -82.294 0.602 18.722 1.00 11.52 354 ARG C N 1
ATOM 8480 C CA . ARG C 1 354 ? -82.568 -0.679 18.059 1.00 10.48 354 ARG C CA 1
ATOM 8481 C C . ARG C 1 354 ? -81.385 -1.626 18.188 1.00 13.55 354 ARG C C 1
ATOM 8482 O O . ARG C 1 354 ? -81.582 -2.812 18.435 1.00 13.94 354 ARG C O 1
ATOM 8490 N N . ASP C 1 355 ? -80.158 -1.086 18.035 1.00 12.83 355 ASP C N 1
ATOM 8491 C CA . ASP C 1 355 ? -78.930 -1.861 18.112 1.00 12.51 355 ASP C CA 1
ATOM 8492 C C . ASP C 1 355 ? -78.742 -2.396 19.545 1.00 14.11 355 ASP C C 1
ATOM 8493 O O . ASP C 1 355 ? -78.398 -3.573 19.724 1.00 13.57 355 ASP C O 1
ATOM 8498 N N . ALA C 1 356 ? -79.003 -1.532 20.564 1.00 11.44 356 ALA C N 1
ATOM 8499 C CA . ALA C 1 356 ? -78.835 -1.882 21.977 1.00 11.27 356 ALA C CA 1
ATOM 8500 C C . ALA C 1 356 ? -79.618 -3.147 22.386 1.00 14.99 356 ALA C C 1
ATOM 8501 O O . ALA C 1 356 ? -79.082 -3.969 23.118 1.00 14.52 356 ALA C O 1
ATOM 8503 N N . LYS C 1 357 ? -80.871 -3.304 21.876 1.00 11.52 357 LYS C N 1
ATOM 8504 C CA . LYS C 1 357 ? -81.716 -4.464 22.214 1.00 11.21 357 LYS C CA 1
ATOM 8505 C C . LYS C 1 357 ? -81.012 -5.802 21.930 1.00 12.70 357 LYS C C 1
ATOM 8506 O O . LYS C 1 357 ? -81.138 -6.747 22.710 1.00 13.32 357 LYS C O 1
ATOM 8512 N N . LEU C 1 358 ? -80.227 -5.879 20.835 1.00 12.60 358 LEU C N 1
ATOM 8513 C CA . LEU C 1 358 ? -79.558 -7.136 20.532 1.00 12.06 358 LEU C CA 1
ATOM 8514 C C . LEU C 1 358 ? -78.542 -7.544 21.581 1.00 13.26 358 LEU C C 1
ATOM 8515 O O . LEU C 1 358 ? -78.358 -8.739 21.824 1.00 12.51 358 LEU C O 1
ATOM 8520 N N . THR C 1 359 ? -77.923 -6.558 22.224 1.00 10.67 359 THR C N 1
ATOM 8521 C CA . THR C 1 359 ? -76.869 -6.864 23.198 1.00 12.42 359 THR C CA 1
ATOM 8522 C C . THR C 1 359 ? -77.404 -7.612 24.403 1.00 14.16 359 THR C C 1
ATOM 8523 O O . THR C 1 359 ? -76.639 -8.307 25.062 1.00 14.74 359 THR C O 1
ATOM 8527 N N . GLN C 1 360 ? -78.722 -7.511 24.661 1.00 9.87 360 GLN C N 1
ATOM 8528 C CA . GLN C 1 360 ? -79.335 -8.218 25.788 1.00 11.30 360 GLN C CA 1
ATOM 8529 C C . GLN C 1 360 ? -79.639 -9.675 25.429 1.00 14.94 360 GLN C C 1
ATOM 8530 O O . GLN C 1 360 ? -79.971 -10.471 26.312 1.00 16.05 360 GLN C O 1
ATOM 8536 N N . ILE C 1 361 ? -79.586 -9.998 24.111 1.00 12.07 361 ILE C N 1
ATOM 8537 C CA . ILE C 1 361 ? -79.950 -11.311 23.596 1.00 12.76 361 ILE C CA 1
ATOM 8538 C C . ILE C 1 361 ? -78.764 -12.160 23.138 1.00 14.42 361 ILE C C 1
ATOM 8539 O O . ILE C 1 361 ? -78.703 -13.337 23.520 1.00 14.99 361 ILE C O 1
ATOM 8544 N N . TYR C 1 362 ? -77.901 -11.642 22.255 1.00 15.16 362 TYR C N 1
ATOM 8545 C CA . TYR C 1 362 ? -76.832 -12.487 21.750 1.00 16.54 362 TYR C CA 1
ATOM 8546 C C . TYR C 1 362 ? -75.641 -12.595 22.720 1.00 18.18 362 TYR C C 1
ATOM 8547 O O . TYR C 1 362 ? -75.604 -11.912 23.747 1.00 17.98 362 TYR C O 1
ATOM 8556 N N . THR C 1 363 ? -74.743 -13.583 22.435 1.00 16.60 363 THR C N 1
ATOM 8557 C CA . THR C 1 363 ? -73.657 -14.055 23.306 1.00 18.30 363 THR C CA 1
ATOM 8558 C C . THR C 1 363 ? -74.294 -14.693 24.560 1.00 20.84 363 THR C C 1
ATOM 8559 O O . THR C 1 363 ? -73.641 -14.827 25.586 1.00 21.76 363 THR C O 1
ATOM 8563 N N . GLY C 1 364 ? -75.572 -15.061 24.458 1.00 15.93 364 GLY C N 1
ATOM 8564 C CA . GLY C 1 364 ? -76.320 -15.632 25.563 1.00 14.95 364 GLY C CA 1
ATOM 8565 C C . GLY C 1 364 ? -77.229 -14.574 26.123 1.00 17.81 364 GLY C C 1
ATOM 8566 O O . GLY C 1 364 ? -76.795 -13.438 26.300 1.00 16.39 364 GLY C O 1
ATOM 8567 N N . THR C 1 365 ? -78.498 -14.894 26.371 1.00 15.24 365 THR C N 1
ATOM 8568 C CA . THR C 1 365 ? -79.409 -13.856 26.852 1.00 13.48 365 THR C CA 1
ATOM 8569 C C . THR C 1 365 ? -79.045 -13.393 28.264 1.00 16.11 365 THR C C 1
ATOM 8570 O O . THR C 1 365 ? -78.338 -14.104 28.995 1.00 14.35 365 THR C O 1
ATOM 8574 N N . ASN C 1 366 ? -79.567 -12.243 28.662 1.00 12.73 366 ASN C N 1
ATOM 8575 C CA . ASN C 1 366 ? -79.330 -11.752 30.033 1.00 12.72 366 ASN C CA 1
ATOM 8576 C C . ASN C 1 366 ? -79.976 -12.612 31.099 1.00 17.71 366 ASN C C 1
ATOM 8577 O O . ASN C 1 366 ? -79.629 -12.482 32.271 1.00 15.79 366 ASN C O 1
ATOM 8582 N N . GLN C 1 367 ? -80.855 -13.544 30.703 1.00 15.59 367 GLN C N 1
ATOM 8583 C CA . GLN C 1 367 ? -81.433 -14.501 31.658 1.00 16.41 367 GLN C CA 1
ATOM 8584 C C . GLN C 1 367 ? -80.383 -15.581 31.887 1.00 17.78 367 GLN C C 1
ATOM 8585 O O . GLN C 1 367 ? -80.078 -15.918 33.028 1.00 15.75 367 GLN C O 1
ATOM 8591 N N . ILE C 1 368 ? -79.790 -16.093 30.791 1.00 14.16 368 ILE C N 1
ATOM 8592 C CA . ILE C 1 368 ? -78.709 -17.073 30.905 1.00 15.55 368 ILE C CA 1
ATOM 8593 C C . ILE C 1 368 ? -77.497 -16.479 31.647 1.00 18.70 368 ILE C C 1
ATOM 8594 O O . ILE C 1 368 ? -76.946 -17.151 32.520 1.00 18.04 368 ILE C O 1
ATOM 8599 N N . THR C 1 369 ? -77.114 -15.213 31.349 1.00 15.41 369 THR C N 1
ATOM 8600 C CA . THR C 1 369 ? -75.957 -14.630 32.016 1.00 14.52 369 THR C CA 1
ATOM 8601 C C . THR C 1 369 ? -76.250 -14.417 33.507 1.00 15.81 369 THR C C 1
ATOM 8602 O O . THR C 1 369 ? -75.364 -14.641 34.322 1.00 17.44 369 THR C O 1
ATOM 8606 N N . ARG C 1 370 ? -77.506 -14.052 33.887 1.00 13.98 370 ARG C N 1
ATOM 8607 C CA . ARG C 1 370 ? -77.850 -13.942 35.321 1.00 12.97 370 ARG C CA 1
ATOM 8608 C C . ARG C 1 370 ? -77.753 -15.336 35.981 1.00 15.30 370 ARG C C 1
ATOM 8609 O O . ARG C 1 370 ? -77.269 -15.438 37.103 1.00 14.34 370 ARG C O 1
ATOM 8617 N N . MET C 1 371 ? -78.147 -16.400 35.270 1.00 14.68 371 MET C N 1
ATOM 8618 C CA . MET C 1 371 ? -78.019 -17.779 35.788 1.00 16.10 371 MET C CA 1
ATOM 8619 C C . MET C 1 371 ? -76.531 -18.138 36.005 1.00 19.26 371 MET C C 1
ATOM 8620 O O . MET C 1 371 ? -76.162 -18.670 37.058 1.00 18.48 371 MET C O 1
ATOM 8625 N N . VAL C 1 372 ? -75.681 -17.829 35.018 1.00 18.19 372 VAL C N 1
ATOM 8626 C CA . VAL C 1 372 ? -74.238 -18.071 35.117 1.00 17.49 372 VAL C CA 1
ATOM 8627 C C . VAL C 1 372 ? -73.667 -17.305 36.341 1.00 18.43 372 VAL C C 1
ATOM 8628 O O . VAL C 1 372 ? -72.951 -17.905 37.165 1.00 18.25 372 VAL C O 1
ATOM 8632 N N . THR C 1 373 ? -74.004 -16.001 36.473 1.00 14.82 373 THR C N 1
ATOM 8633 C CA . THR C 1 373 ? -73.560 -15.193 37.607 1.00 14.38 373 THR C CA 1
ATOM 8634 C C . THR C 1 373 ? -74.024 -15.811 38.951 1.00 17.20 373 THR C C 1
ATOM 8635 O O . THR C 1 373 ? -73.210 -16.000 39.862 1.00 16.91 373 THR C O 1
ATOM 8639 N N . GLY C 1 374 ? -75.325 -16.075 39.067 1.00 15.30 374 GLY C N 1
ATOM 8640 C CA . GLY C 1 374 ? -75.917 -16.618 40.294 1.00 14.50 374 GLY C CA 1
ATOM 8641 C C . GLY C 1 374 ? -75.312 -17.950 40.706 1.00 18.80 374 GLY C C 1
ATOM 8642 O O . GLY C 1 374 ? -74.972 -18.131 41.880 1.00 18.85 374 GLY C O 1
ATOM 8643 N N . ARG C 1 375 ? -75.133 -18.862 39.753 1.00 16.80 375 ARG C N 1
ATOM 8644 C CA . ARG C 1 375 ? -74.501 -20.163 39.982 1.00 17.26 375 ARG C CA 1
ATOM 8645 C C . ARG C 1 375 ? -73.059 -19.981 40.488 1.00 22.10 375 ARG C C 1
ATOM 8646 O O . ARG C 1 375 ? -72.661 -20.648 41.439 1.00 22.81 375 ARG C O 1
ATOM 8654 N N . ALA C 1 376 ? -72.281 -19.065 39.853 1.00 17.30 376 ALA C N 1
ATOM 8655 C CA . ALA C 1 376 ? -70.891 -18.819 40.257 1.00 17.42 376 ALA C CA 1
ATOM 8656 C C . ALA C 1 376 ? -70.816 -18.238 41.671 1.00 20.73 376 ALA C C 1
ATOM 8657 O O . ALA C 1 376 ? -69.919 -18.593 42.432 1.00 21.25 376 ALA C O 1
ATOM 8659 N N . LEU C 1 377 ? -71.767 -17.385 42.028 1.00 16.92 377 LEU C N 1
ATOM 8660 C CA . LEU C 1 377 ? -71.790 -16.799 43.380 1.00 15.67 377 LEU C CA 1
ATOM 8661 C C . LEU C 1 377 ? -72.249 -17.788 44.453 1.00 20.64 377 LEU C C 1
ATOM 8662 O O . LEU C 1 377 ? -71.682 -17.791 45.545 1.00 19.97 377 LEU C O 1
ATOM 8667 N N . LEU C 1 378 ? -73.273 -18.609 44.161 1.00 17.09 378 LEU C N 1
ATOM 8668 C CA . LEU C 1 378 ? -73.851 -19.494 45.176 1.00 17.64 378 LEU C CA 1
ATOM 8669 C C . LEU C 1 378 ? -73.225 -20.878 45.262 1.00 21.67 378 LEU C C 1
ATOM 8670 O O . LEU C 1 378 ? -73.321 -21.520 46.312 1.00 21.89 378 LEU C O 1
ATOM 8675 N N . PHE C 1 379 ? -72.551 -21.305 44.190 1.00 20.41 379 PHE C N 1
ATOM 8676 C CA . PHE C 1 379 ? -71.873 -22.615 44.123 1.00 22.36 379 PHE C CA 1
ATOM 8677 C C . PHE C 1 379 ? -70.408 -22.378 43.699 1.00 30.50 379 PHE C C 1
ATOM 8678 O O . PHE C 1 379 ? -70.015 -22.836 42.632 1.00 30.48 379 PHE C O 1
ATOM 8686 N N . PRO C 1 380 ? -69.594 -21.624 44.480 1.00 30.13 380 PRO C N 1
ATOM 8687 C CA . PRO C 1 380 ? -68.207 -21.372 44.051 1.00 32.42 380 PRO C CA 1
ATOM 8688 C C . PRO C 1 380 ? -67.332 -22.636 44.098 1.00 42.01 380 PRO C C 1
ATOM 8689 O O . PRO C 1 380 ? -66.457 -22.771 43.218 1.00 49.34 380 PRO C O 1
ATOM 8693 N N . HIS D 1 3 ? -35.794 -1.733 6.699 1.00 99.72 3 HIS D N 1
ATOM 8694 C CA . HIS D 1 3 ? -34.566 -1.497 7.498 1.00 99.56 3 HIS D CA 1
ATOM 8695 C C . HIS D 1 3 ? -34.882 -1.440 8.996 1.00 102.87 3 HIS D C 1
ATOM 8696 O O . HIS D 1 3 ? -35.580 -2.318 9.512 1.00 102.53 3 HIS D O 1
ATOM 8703 N N . LEU D 1 4 ? -34.327 -0.434 9.657 1.00 98.84 4 LEU D N 1
ATOM 8704 C CA . LEU D 1 4 ? -34.446 -0.229 11.118 1.00 98.29 4 LEU D CA 1
ATOM 8705 C C . LEU D 1 4 ? -35.892 -0.402 11.585 1.00 100.60 4 LEU D C 1
ATOM 8706 O O . LEU D 1 4 ? -36.721 0.433 11.214 1.00 99.99 4 LEU D O 1
ATOM 8711 N N . THR D 1 5 ? -36.182 -1.461 12.350 1.00 96.11 5 THR D N 1
ATOM 8712 C CA . THR D 1 5 ? -37.522 -1.570 12.976 1.00 95.44 5 THR D CA 1
ATOM 8713 C C . THR D 1 5 ? -37.510 -0.556 14.124 1.00 98.18 5 THR D C 1
ATOM 8714 O O . THR D 1 5 ? -36.468 -0.379 14.737 1.00 97.77 5 THR D O 1
ATOM 8718 N N . GLU D 1 6 ? -38.650 -0.027 14.538 1.00 93.82 6 GLU D N 1
ATOM 8719 C CA . GLU D 1 6 ? -38.524 1.054 15.542 1.00 93.41 6 GLU D CA 1
ATOM 8720 C C . GLU D 1 6 ? -38.214 0.578 16.981 1.00 96.11 6 GLU D C 1
ATOM 8721 O O . GLU D 1 6 ? -37.838 1.412 17.817 1.00 95.53 6 GLU D O 1
ATOM 8727 N N . GLU D 1 7 ? -38.253 -0.730 17.248 1.00 91.77 7 GLU D N 1
ATOM 8728 C CA . GLU D 1 7 ? -37.738 -1.255 18.539 1.00 91.30 7 GLU D CA 1
ATOM 8729 C C . GLU D 1 7 ? -36.194 -1.230 18.488 1.00 93.60 7 GLU D C 1
ATOM 8730 O O . GLU D 1 7 ? -35.566 -1.160 19.564 1.00 93.36 7 GLU D O 1
ATOM 8736 N N . GLN D 1 8 ? -35.606 -1.273 17.284 1.00 88.52 8 GLN D N 1
ATOM 8737 C CA . GLN D 1 8 ? -34.144 -1.206 17.034 1.00 87.58 8 GLN D CA 1
ATOM 8738 C C . GLN D 1 8 ? -33.639 0.254 17.134 1.00 89.52 8 GLN D C 1
ATOM 8739 O O . GLN D 1 8 ? -32.505 0.433 17.582 1.00 89.01 8 GLN D O 1
ATOM 8745 N N . LYS D 1 9 ? -34.408 1.245 16.670 1.00 84.81 9 LYS D N 1
ATOM 8746 C CA . LYS D 1 9 ? -34.068 2.669 16.754 1.00 84.05 9 LYS D CA 1
ATOM 8747 C C . LYS D 1 9 ? -34.111 3.160 18.212 1.00 86.19 9 LYS D C 1
ATOM 8748 O O . LYS D 1 9 ? -33.198 3.879 18.621 1.00 85.59 9 LYS D O 1
ATOM 8754 N N . LEU D 1 10 ? -35.133 2.739 18.998 1.00 81.61 10 LEU D N 1
ATOM 8755 C CA . LEU D 1 10 ? -35.269 3.092 20.417 1.00 80.94 10 LEU D CA 1
ATOM 8756 C C . LEU D 1 10 ? -34.123 2.490 21.239 1.00 83.41 10 LEU D C 1
ATOM 8757 O O . LEU D 1 10 ? -33.547 3.187 22.079 1.00 82.83 10 LEU D O 1
ATOM 8762 N N . THR D 1 11 ? -33.780 1.207 20.975 1.00 78.73 11 THR D N 1
ATOM 8763 C CA . THR D 1 11 ? -32.678 0.493 21.630 1.00 77.86 11 THR D CA 1
ATOM 8764 C C . THR D 1 11 ? -31.352 1.214 21.340 1.00 79.90 11 THR D C 1
ATOM 8765 O O . THR D 1 11 ? -30.586 1.474 22.267 1.00 79.78 11 THR D O 1
ATOM 8769 N N . LEU D 1 12 ? -31.120 1.590 20.072 1.00 74.29 12 LEU D N 1
ATOM 8770 C CA . LEU D 1 12 ? -29.890 2.269 19.669 1.00 73.09 12 LEU D CA 1
ATOM 8771 C C . LEU D 1 12 ? -29.741 3.684 20.196 1.00 74.05 12 LEU D C 1
ATOM 8772 O O . LEU D 1 12 ? -28.623 4.073 20.532 1.00 73.24 12 LEU D O 1
ATOM 8777 N N . ASP D 1 13 ? -30.841 4.418 20.294 1.00 68.57 13 ASP D N 1
ATOM 8778 C CA . ASP D 1 13 ? -30.725 5.773 20.869 1.00 67.37 13 ASP D CA 1
ATOM 8779 C C . ASP D 1 13 ? -30.386 5.616 22.347 1.00 68.54 13 ASP D C 1
ATOM 8780 O O . ASP D 1 13 ? -29.589 6.417 22.817 1.00 67.73 13 ASP D O 1
ATOM 8785 N N . MET D 1 14 ? -31.010 4.657 23.040 1.00 63.85 14 MET D N 1
ATOM 8786 C CA . MET D 1 14 ? -30.714 4.365 24.448 1.00 63.35 14 MET D CA 1
ATOM 8787 C C . MET D 1 14 ? -29.231 3.994 24.614 1.00 63.08 14 MET D C 1
ATOM 8788 O O . MET D 1 14 ? -28.578 4.517 25.516 1.00 62.33 14 MET D O 1
ATOM 8793 N N . VAL D 1 15 ? -28.707 3.105 23.741 1.00 56.93 15 VAL D N 1
ATOM 8794 C CA . VAL D 1 15 ? -27.301 2.674 23.786 1.00 55.62 15 VAL D CA 1
ATOM 8795 C C . VAL D 1 15 ? -26.351 3.870 23.589 1.00 56.50 15 VAL D C 1
ATOM 8796 O O . VAL D 1 15 ? -25.415 4.034 24.375 1.00 55.20 15 VAL D O 1
ATOM 8800 N N . ARG D 1 16 ? -26.625 4.719 22.578 1.00 51.71 16 ARG D N 1
ATOM 8801 C CA . ARG D 1 16 ? -25.832 5.921 22.287 1.00 50.58 16 ARG D CA 1
ATOM 8802 C C . ARG D 1 16 ? -25.793 6.858 23.497 1.00 51.16 16 ARG D C 1
ATOM 8803 O O . ARG D 1 16 ? -24.718 7.339 23.862 1.00 49.60 16 ARG D O 1
ATOM 8811 N N . ASP D 1 17 ? -26.944 7.030 24.174 1.00 47.27 17 ASP D N 1
ATOM 8812 C CA . ASP D 1 17 ? -27.080 7.857 25.377 1.00 46.62 17 ASP D CA 1
ATOM 8813 C C . ASP D 1 17 ? -26.242 7.287 26.529 1.00 47.96 17 ASP D C 1
ATOM 8814 O O . ASP D 1 17 ? -25.474 8.019 27.149 1.00 46.80 17 ASP D O 1
ATOM 8819 N N . VAL D 1 18 ? -26.373 5.974 26.786 1.00 42.89 18 VAL D N 1
ATOM 8820 C CA . VAL D 1 18 ? -25.643 5.248 27.830 1.00 41.50 18 VAL D CA 1
ATOM 8821 C C . VAL D 1 18 ? -24.125 5.283 27.561 1.00 44.83 18 VAL D C 1
ATOM 8822 O O . VAL D 1 18 ? -23.344 5.537 28.484 1.00 44.91 18 VAL D O 1
ATOM 8826 N N . ALA D 1 19 ? -23.718 5.072 26.299 1.00 40.44 19 ALA D N 1
ATOM 8827 C CA . ALA D 1 19 ? -22.309 5.103 25.907 1.00 40.00 19 ALA D CA 1
ATOM 8828 C C . ALA D 1 19 ? -21.682 6.473 26.214 1.00 43.99 19 ALA D C 1
ATOM 8829 O O . ALA D 1 19 ? -20.637 6.541 26.856 1.00 42.14 19 ALA D O 1
ATOM 8831 N N . THR D 1 20 ? -22.376 7.559 25.843 1.00 41.94 20 THR D N 1
ATOM 8832 C CA . THR D 1 20 ? -21.906 8.924 26.049 1.00 41.17 20 THR D CA 1
ATOM 8833 C C . THR D 1 20 ? -21.891 9.323 27.523 1.00 47.46 20 THR D C 1
ATOM 8834 O O . THR D 1 20 ? -20.879 9.831 28.008 1.00 47.69 20 THR D O 1
ATOM 8838 N N . ARG D 1 21 ? -23.004 9.099 28.231 1.00 44.16 21 ARG D N 1
ATOM 8839 C CA . ARG D 1 21 ? -23.187 9.619 29.618 1.00 44.12 21 ARG D CA 1
ATOM 8840 C C . ARG D 1 21 ? -22.587 8.731 30.708 1.00 47.71 21 ARG D C 1
ATOM 8841 O O . ARG D 1 21 ? -22.148 9.257 31.759 1.00 46.88 21 ARG D O 1
ATOM 8849 N N . GLU D 1 22 ? -22.622 7.429 30.495 1.00 43.57 22 GLU D N 1
ATOM 8850 C CA . GLU D 1 22 ? -22.173 6.503 31.517 1.00 43.25 22 GLU D CA 1
ATOM 8851 C C . GLU D 1 22 ? -20.909 5.742 31.200 1.00 45.95 22 GLU D C 1
ATOM 8852 O O . GLU D 1 22 ? -20.067 5.620 32.079 1.00 44.46 22 GLU D O 1
ATOM 8858 N N . ILE D 1 23 ? -20.789 5.183 29.986 1.00 42.14 23 ILE D N 1
ATOM 8859 C CA . ILE D 1 23 ? -19.649 4.332 29.653 1.00 40.47 23 ILE D CA 1
ATOM 8860 C C . ILE D 1 23 ? -18.372 5.135 29.365 1.00 43.00 23 ILE D C 1
ATOM 8861 O O . ILE D 1 23 ? -17.330 4.805 29.927 1.00 40.22 23 ILE D O 1
ATOM 8866 N N . ALA D 1 24 ? -18.442 6.163 28.492 1.00 41.91 24 ALA D N 1
ATOM 8867 C CA . ALA D 1 24 ? -17.274 6.981 28.137 1.00 42.17 24 ALA D CA 1
ATOM 8868 C C . ALA D 1 24 ? -16.548 7.590 29.353 1.00 46.37 24 ALA D C 1
ATOM 8869 O O . ALA D 1 24 ? -15.323 7.440 29.405 1.00 46.81 24 ALA D O 1
ATOM 8871 N N . PRO D 1 25 ? -17.238 8.211 30.362 1.00 42.03 25 PRO D N 1
ATOM 8872 C CA . PRO D 1 25 ? -16.493 8.770 31.513 1.00 40.99 25 PRO D CA 1
ATOM 8873 C C . PRO D 1 25 ? -15.766 7.738 32.381 1.00 42.65 25 PRO D C 1
ATOM 8874 O O . PRO D 1 25 ? -14.908 8.118 33.174 1.00 43.04 25 PRO D O 1
ATOM 8878 N N . ARG D 1 26 ? -16.135 6.453 32.260 1.00 36.30 26 ARG D N 1
ATOM 8879 C CA . ARG D 1 26 ? -15.572 5.341 33.033 1.00 34.73 26 ARG D CA 1
ATOM 8880 C C . ARG D 1 26 ? -14.400 4.623 32.369 1.00 35.23 26 ARG D C 1
ATOM 8881 O O . ARG D 1 26 ? -13.694 3.873 33.046 1.00 34.33 26 ARG D O 1
ATOM 8889 N N . ALA D 1 27 ? -14.236 4.792 31.041 1.00 29.25 27 ALA D N 1
ATOM 8890 C CA . ALA D 1 27 ? -13.241 4.101 30.222 1.00 27.94 27 ALA D CA 1
ATOM 8891 C C . ALA D 1 27 ? -11.777 4.239 30.667 1.00 36.32 27 ALA D C 1
ATOM 8892 O O . ALA D 1 27 ? -11.025 3.250 30.640 1.00 36.26 27 ALA D O 1
ATOM 8894 N N . LEU D 1 28 ? -11.358 5.464 31.022 1.00 33.91 28 LEU D N 1
ATOM 8895 C CA . LEU D 1 28 ? -9.989 5.715 31.459 1.00 34.77 28 LEU D CA 1
ATOM 8896 C C . LEU D 1 28 ? -9.677 4.876 32.700 1.00 38.36 28 LEU D C 1
ATOM 8897 O O . LEU D 1 28 ? -8.648 4.197 32.746 1.00 37.85 28 LEU D O 1
ATOM 8902 N N . GLU D 1 29 ? -10.571 4.922 33.691 1.00 35.49 29 GLU D N 1
ATOM 8903 C CA . GLU D 1 29 ? -10.268 4.178 34.948 1.00 35.84 29 GLU D CA 1
ATOM 8904 C C . GLU D 1 29 ? -10.406 2.673 34.720 1.00 38.03 29 GLU D C 1
ATOM 8905 O O . GLU D 1 29 ? -9.681 1.922 35.327 1.00 37.79 29 GLU D O 1
ATOM 8911 N N . LEU D 1 30 ? -11.373 2.268 33.915 1.00 33.66 30 LEU D N 1
ATOM 8912 C CA . LEU D 1 30 ? -11.543 0.832 33.640 1.00 32.67 30 LEU D CA 1
ATOM 8913 C C . LEU D 1 30 ? -10.223 0.219 33.142 1.00 38.27 30 LEU D C 1
ATOM 8914 O O . LEU D 1 30 ? -9.839 -0.870 33.578 1.00 39.73 30 LEU D O 1
ATOM 8919 N N . ASP D 1 31 ? -9.523 0.941 32.243 1.00 33.59 31 ASP D N 1
ATOM 8920 C CA . ASP D 1 31 ? -8.221 0.514 31.730 1.00 33.17 31 ASP D CA 1
ATOM 8921 C C . ASP D 1 31 ? -7.144 0.691 32.778 1.00 36.88 31 ASP D C 1
ATOM 8922 O O . ASP D 1 31 ? -6.317 -0.205 32.926 1.00 37.78 31 ASP D O 1
ATOM 8927 N N . GLU D 1 32 ? -7.092 1.868 33.450 1.00 32.77 32 GLU D N 1
ATOM 8928 C CA . GLU D 1 32 ? -6.016 2.187 34.388 1.00 45.12 32 GLU D CA 1
ATOM 8929 C C . GLU D 1 32 ? -5.908 1.191 35.539 1.00 71.50 32 GLU D C 1
ATOM 8930 O O . GLU D 1 32 ? -4.799 0.737 35.827 1.00 35.98 32 GLU D O 1
ATOM 8936 N N . SER D 1 34 ? -7.615 -1.861 35.451 1.00 36.55 34 SER D N 1
ATOM 8937 C CA . SER D 1 34 ? -7.886 -3.200 34.935 1.00 36.12 34 SER D CA 1
ATOM 8938 C C . SER D 1 34 ? -9.094 -3.798 35.609 1.00 41.47 34 SER D C 1
ATOM 8939 O O . SER D 1 34 ? -9.012 -4.871 36.227 1.00 37.63 34 SER D O 1
ATOM 8942 N N . LEU D 1 35 ? -10.239 -3.111 35.526 1.00 40.85 35 LEU D N 1
ATOM 8943 C CA . LEU D 1 35 ? -11.333 -3.808 36.178 1.00 42.53 35 LEU D CA 1
ATOM 8944 C C . LEU D 1 35 ? -12.433 -4.246 35.321 1.00 43.60 35 LEU D C 1
ATOM 8945 O O . LEU D 1 35 ? -12.632 -3.781 34.204 1.00 41.44 35 LEU D O 1
ATOM 8950 N N . PHE D 1 36 ? -13.164 -5.205 35.885 1.00 39.56 36 PHE D N 1
ATOM 8951 C CA . PHE D 1 36 ? -14.315 -5.775 35.239 1.00 38.83 36 PHE D CA 1
ATOM 8952 C C . PHE D 1 36 ? -15.387 -4.671 35.208 1.00 43.35 36 PHE D C 1
ATOM 8953 O O . PHE D 1 36 ? -15.575 -3.978 36.221 1.00 43.81 36 PHE D O 1
ATOM 8961 N N . PRO D 1 37 ? -16.058 -4.465 34.050 1.00 39.79 37 PRO D N 1
ATOM 8962 C CA . PRO D 1 37 ? -17.079 -3.406 33.959 1.00 39.28 37 PRO D CA 1
ATOM 8963 C C . PRO D 1 37 ? -18.395 -3.800 34.628 1.00 40.68 37 PRO D C 1
ATOM 8964 O O . PRO D 1 37 ? -19.443 -3.972 33.996 1.00 39.19 37 PRO D O 1
ATOM 8968 N N . GLU D 1 38 ? -18.285 -3.881 35.949 1.00 36.39 38 GLU D N 1
ATOM 8969 C CA . GLU D 1 38 ? -19.357 -4.293 36.879 1.00 36.41 38 GLU D CA 1
ATOM 8970 C C . GLU D 1 38 ? -20.534 -3.337 36.765 1.00 37.17 38 GLU D C 1
ATOM 8971 O O . GLU D 1 38 ? -21.625 -3.839 36.762 1.00 36.62 38 GLU D O 1
ATOM 8977 N N . TYR D 1 39 ? -20.290 -2.022 36.694 1.00 33.76 39 TYR D N 1
ATOM 8978 C CA . TYR D 1 39 ? -21.319 -0.983 36.550 1.00 35.12 39 TYR D CA 1
ATOM 8979 C C . TYR D 1 39 ? -22.110 -1.220 35.290 1.00 36.53 39 TYR D C 1
ATOM 8980 O O . TYR D 1 39 ? -23.345 -1.269 35.319 1.00 36.44 39 TYR D O 1
ATOM 8989 N N . ALA D 1 40 ? -21.375 -1.343 34.177 1.00 31.18 40 ALA D N 1
ATOM 8990 C CA . ALA D 1 40 ? -21.944 -1.543 32.851 1.00 30.39 40 ALA D CA 1
ATOM 8991 C C . ALA D 1 40 ? -22.752 -2.820 32.812 1.00 37.58 40 ALA D C 1
ATOM 8992 O O . ALA D 1 40 ? -23.876 -2.791 32.325 1.00 39.34 40 ALA D O 1
ATOM 8994 N N . ARG D 1 41 ? -22.215 -3.929 33.374 1.00 34.21 41 ARG D N 1
ATOM 8995 C CA . ARG D 1 41 ? -22.927 -5.207 33.380 1.00 32.73 41 ARG D CA 1
ATOM 8996 C C . ARG D 1 41 ? -24.278 -5.051 34.064 1.00 37.03 41 ARG D C 1
ATOM 8997 O O . ARG D 1 41 ? -25.295 -5.404 33.472 1.00 37.07 41 ARG D O 1
ATOM 9005 N N . ASP D 1 42 ? -24.334 -4.584 35.250 1.00 34.94 42 ASP D N 1
ATOM 9006 C CA . ASP D 1 42 ? -25.593 -4.370 36.008 1.00 36.09 42 ASP D CA 1
ATOM 9007 C C . ASP D 1 42 ? -26.473 -3.285 35.366 1.00 42.66 42 ASP D C 1
ATOM 9008 O O . ASP D 1 42 ? -27.697 -3.485 35.310 1.00 42.79 42 ASP D O 1
ATOM 9013 N N . LEU D 1 43 ? -25.993 -2.247 34.736 1.00 40.00 43 LEU D N 1
ATOM 9014 C CA . LEU D 1 43 ? -26.821 -1.276 34.017 1.00 40.01 43 LEU D CA 1
ATOM 9015 C C . LEU D 1 43 ? -27.454 -1.929 32.789 1.00 40.19 43 LEU D C 1
ATOM 9016 O O . LEU D 1 43 ? -28.673 -1.819 32.602 1.00 38.97 43 LEU D O 1
ATOM 9021 N N . PHE D 1 44 ? -26.637 -2.645 31.991 1.00 33.93 44 PHE D N 1
ATOM 9022 C CA . PHE D 1 44 ? -27.105 -3.358 30.798 1.00 32.83 44 PHE D CA 1
ATOM 9023 C C . PHE D 1 44 ? -28.195 -4.366 31.127 1.00 38.62 44 PHE D C 1
ATOM 9024 O O . PHE D 1 44 ? -29.177 -4.445 30.386 1.00 38.60 44 PHE D O 1
ATOM 9032 N N . ALA D 1 45 ? -28.033 -5.124 32.237 1.00 35.18 45 ALA D N 1
ATOM 9033 C CA . ALA D 1 45 ? -29.034 -6.094 32.687 1.00 36.43 45 ALA D CA 1
ATOM 9034 C C . ALA D 1 45 ? -30.392 -5.403 32.945 1.00 44.00 45 ALA D C 1
ATOM 9035 O O . ALA D 1 45 ? -31.423 -5.898 32.480 1.00 45.23 45 ALA D O 1
ATOM 9037 N N . LYS D 1 46 ? -30.373 -4.239 33.632 1.00 40.92 46 LYS D N 1
ATOM 9038 C CA . LYS D 1 46 ? -31.567 -3.447 33.938 1.00 42.61 46 LYS D CA 1
ATOM 9039 C C . LYS D 1 46 ? -32.238 -2.877 32.687 1.00 47.44 46 LYS D C 1
ATOM 9040 O O . LYS D 1 46 ? -33.471 -2.800 32.638 1.00 47.36 46 LYS D O 1
ATOM 9046 N N . LEU D 1 47 ? -31.431 -2.495 31.677 1.00 45.06 47 LEU D N 1
ATOM 9047 C CA . LEU D 1 47 ? -31.926 -1.925 30.419 1.00 45.72 47 LEU D CA 1
ATOM 9048 C C . LEU D 1 47 ? -32.225 -2.971 29.336 1.00 50.54 47 LEU D C 1
ATOM 9049 O O . LEU D 1 47 ? -32.672 -2.606 28.243 1.00 50.65 47 LEU D O 1
ATOM 9054 N N . GLY D 1 48 ? -31.998 -4.249 29.650 1.00 46.25 48 GLY D N 1
ATOM 9055 C CA . GLY D 1 48 ? -32.222 -5.356 28.723 1.00 45.58 48 GLY D CA 1
ATOM 9056 C C . GLY D 1 48 ? -31.235 -5.394 27.567 1.00 47.28 48 GLY D C 1
ATOM 9057 O O . GLY D 1 48 ? -31.583 -5.840 26.474 1.00 47.36 48 GLY D O 1
ATOM 9058 N N . LEU D 1 49 ? -29.986 -4.946 27.810 1.00 41.21 49 LEU D N 1
ATOM 9059 C CA . LEU D 1 49 ? -28.906 -4.889 26.818 1.00 38.87 49 LEU D CA 1
ATOM 9060 C C . LEU D 1 49 ? -27.818 -5.961 27.020 1.00 39.69 49 LEU D C 1
ATOM 9061 O O . LEU D 1 49 ? -26.966 -6.128 26.139 1.00 37.46 49 LEU D O 1
ATOM 9066 N N . LEU D 1 50 ? -27.823 -6.667 28.167 1.00 35.20 50 LEU D N 1
ATOM 9067 C CA . LEU D 1 50 ? -26.803 -7.670 28.460 1.00 33.82 50 LEU D CA 1
ATOM 9068 C C . LEU D 1 50 ? -26.909 -8.917 27.595 1.00 38.56 50 LEU D C 1
ATOM 9069 O O . LEU D 1 50 ? -25.868 -9.410 27.136 1.00 38.04 50 LEU D O 1
ATOM 9074 N N . ASN D 1 51 ? -28.141 -9.376 27.365 1.00 33.87 51 ASN D N 1
ATOM 9075 C CA . ASN D 1 51 ? -28.339 -10.599 26.569 1.00 33.70 51 ASN D CA 1
ATOM 9076 C C . ASN D 1 51 ? -29.238 -10.311 25.351 1.00 38.97 51 ASN D C 1
ATOM 9077 O O . ASN D 1 51 ? -30.304 -10.901 25.313 1.00 40.48 51 ASN D O 1
ATOM 9082 N N . PRO D 1 52 ? -28.821 -9.541 24.317 1.00 35.15 52 PRO D N 1
ATOM 9083 C CA . PRO D 1 52 ? -29.698 -9.213 23.176 1.00 35.92 52 PRO D CA 1
ATOM 9084 C C . PRO D 1 52 ? -30.133 -10.371 22.304 1.00 41.39 52 PRO D C 1
ATOM 9085 O O . PRO D 1 52 ? -31.186 -10.261 21.682 1.00 43.33 52 PRO D O 1
ATOM 9089 N N . LEU D 1 53 ? -29.342 -11.468 22.244 1.00 36.50 53 LEU D N 1
ATOM 9090 C CA . LEU D 1 53 ? -29.679 -12.620 21.390 1.00 35.63 53 LEU D CA 1
ATOM 9091 C C . LEU D 1 53 ? -30.403 -13.737 22.139 1.00 39.84 53 LEU D C 1
ATOM 9092 O O . LEU D 1 53 ? -30.701 -14.781 21.544 1.00 39.11 53 LEU D O 1
ATOM 9097 N N . LEU D 1 54 ? -30.696 -13.535 23.438 1.00 35.66 54 LEU D N 1
ATOM 9098 C CA . LEU D 1 54 ? -31.426 -14.552 24.194 1.00 36.41 54 LEU D CA 1
ATOM 9099 C C . LEU D 1 54 ? -32.839 -14.697 23.571 1.00 41.87 54 LEU D C 1
ATOM 9100 O O . LEU D 1 54 ? -33.510 -13.679 23.393 1.00 41.40 54 LEU D O 1
ATOM 9105 N N . PRO D 1 55 ? -33.273 -15.912 23.145 1.00 40.60 55 PRO D N 1
ATOM 9106 C CA . PRO D 1 55 ? -34.598 -16.030 22.499 1.00 42.31 55 PRO D CA 1
ATOM 9107 C C . PRO D 1 55 ? -35.767 -15.638 23.396 1.00 48.56 55 PRO D C 1
ATOM 9108 O O . PRO D 1 55 ? -35.683 -15.789 24.618 1.00 47.77 55 PRO D O 1
ATOM 9112 N N . ALA D 1 56 ? -36.857 -15.130 22.784 1.00 47.02 56 ALA D N 1
ATOM 9113 C CA . ALA D 1 56 ? -38.079 -14.715 23.482 1.00 48.42 56 ALA D CA 1
ATOM 9114 C C . ALA D 1 56 ? -38.676 -15.867 24.324 1.00 54.25 56 ALA D C 1
ATOM 9115 O O . ALA D 1 56 ? -39.251 -15.626 25.398 1.00 54.52 56 ALA D O 1
ATOM 9117 N N . ALA D 1 57 ? -38.492 -17.119 23.845 1.00 50.83 57 ALA D N 1
ATOM 9118 C CA . ALA D 1 57 ? -38.965 -18.334 24.508 1.00 52.32 57 ALA D CA 1
ATOM 9119 C C . ALA D 1 57 ? -38.351 -18.539 25.900 1.00 56.30 57 ALA D C 1
ATOM 9120 O O . ALA D 1 57 ? -38.983 -19.188 26.743 1.00 56.40 57 ALA D O 1
ATOM 9122 N N . TYR D 1 58 ? -37.139 -17.978 26.141 1.00 50.74 58 TYR D N 1
ATOM 9123 C CA . TYR D 1 58 ? -36.410 -18.093 27.412 1.00 49.88 58 TYR D CA 1
ATOM 9124 C C . TYR D 1 58 ? -36.333 -16.766 28.171 1.00 55.41 58 TYR D C 1
ATOM 9125 O O . TYR D 1 58 ? -35.444 -16.574 29.011 1.00 54.77 58 TYR D O 1
ATOM 9134 N N . GLY D 1 59 ? -37.290 -15.881 27.883 1.00 53.16 59 GLY D N 1
ATOM 9135 C CA . GLY D 1 59 ? -37.408 -14.565 28.508 1.00 52.68 59 GLY D CA 1
ATOM 9136 C C . GLY D 1 59 ? -36.430 -13.523 27.999 1.00 54.48 59 GLY D C 1
ATOM 9137 O O . GLY D 1 59 ? -36.088 -12.582 28.725 1.00 53.65 59 GLY D O 1
ATOM 9138 N N . GLY D 1 60 ? -36.005 -13.680 26.748 1.00 50.10 60 GLY D N 1
ATOM 9139 C CA . GLY D 1 60 ? -35.065 -12.769 26.108 1.00 48.41 60 GLY D CA 1
ATOM 9140 C C . GLY D 1 60 ? -35.678 -11.803 25.117 1.00 52.21 60 GLY D C 1
ATOM 9141 O O . GLY D 1 60 ? -36.856 -11.919 24.768 1.00 53.40 60 GLY D O 1
ATOM 9142 N N . THR D 1 61 ? -34.869 -10.837 24.661 1.00 46.56 61 THR D N 1
ATOM 9143 C CA . THR D 1 61 ? -35.285 -9.798 23.711 1.00 45.68 61 THR D CA 1
ATOM 9144 C C . THR D 1 61 ? -35.195 -10.252 22.251 1.00 46.35 61 THR D C 1
ATOM 9145 O O . THR D 1 61 ? -35.881 -9.672 21.406 1.00 45.12 61 THR D O 1
ATOM 9149 N N . GLU D 1 62 ? -34.344 -11.283 21.955 1.00 41.16 62 GLU D N 1
ATOM 9150 C CA . GLU D 1 62 ? -34.127 -11.865 20.613 1.00 39.90 62 GLU D CA 1
ATOM 9151 C C . GLU D 1 62 ? -34.064 -10.745 19.548 1.00 39.43 62 GLU D C 1
ATOM 9152 O O . GLU D 1 62 ? -34.866 -10.720 18.622 1.00 33.69 62 GLU D O 1
ATOM 9158 N N A MET D 1 63 ? -33.115 -9.804 19.712 0.50 36.42 63 MET D N 1
ATOM 9159 N N B MET D 1 63 ? -33.108 -9.814 19.725 0.50 35.43 63 MET D N 1
ATOM 9160 C CA A MET D 1 63 ? -32.986 -8.632 18.839 0.50 36.47 63 MET D CA 1
ATOM 9161 C CA B MET D 1 63 ? -32.881 -8.624 18.893 0.50 34.78 63 MET D CA 1
ATOM 9162 C C A MET D 1 63 ? -32.195 -8.868 17.529 0.50 39.92 63 MET D C 1
ATOM 9163 C C B MET D 1 63 ? -32.243 -8.900 17.525 0.50 39.23 63 MET D C 1
ATOM 9164 O O A MET D 1 63 ? -32.246 -8.015 16.641 0.50 39.35 63 MET D O 1
ATOM 9165 O O B MET D 1 63 ? -32.385 -8.077 16.618 0.50 38.70 63 MET D O 1
ATOM 9174 N N . GLY D 1 64 ? -31.512 -10.008 17.406 1.00 35.79 64 GLY D N 1
ATOM 9175 C CA . GLY D 1 64 ? -30.788 -10.346 16.185 1.00 35.67 64 GLY D CA 1
ATOM 9176 C C . GLY D 1 64 ? -29.399 -9.748 16.080 1.00 40.38 64 GLY D C 1
ATOM 9177 O O . GLY D 1 64 ? -29.028 -8.843 16.841 1.00 40.17 64 GLY D O 1
ATOM 9178 N N . VAL D 1 65 ? -28.623 -10.262 15.117 1.00 36.23 65 VAL D N 1
ATOM 9179 C CA . VAL D 1 65 ? -27.217 -9.921 14.888 1.00 35.81 65 VAL D CA 1
ATOM 9180 C C . VAL D 1 65 ? -27.016 -8.453 14.501 1.00 39.18 65 VAL D C 1
ATOM 9181 O O . VAL D 1 65 ? -26.105 -7.808 15.046 1.00 37.83 65 VAL D O 1
ATOM 9185 N N . LEU D 1 66 ? -27.832 -7.930 13.557 1.00 35.34 66 LEU D N 1
ATOM 9186 C CA . LEU D 1 66 ? -27.694 -6.532 13.144 1.00 34.78 66 LEU D CA 1
ATOM 9187 C C . LEU D 1 66 ? -27.820 -5.577 14.340 1.00 38.11 66 LEU D C 1
ATOM 9188 O O . LEU D 1 66 ? -26.961 -4.712 14.510 1.00 35.07 66 LEU D O 1
ATOM 9193 N N . THR D 1 67 ? -28.846 -5.771 15.192 1.00 36.13 67 THR D N 1
ATOM 9194 C CA . THR D 1 67 ? -29.025 -4.927 16.377 1.00 35.89 67 THR D CA 1
ATOM 9195 C C . THR D 1 67 ? -27.796 -4.983 17.273 1.00 39.71 67 THR D C 1
ATOM 9196 O O . THR D 1 67 ? -27.304 -3.923 17.669 1.00 38.36 67 THR D O 1
ATOM 9200 N N . LEU D 1 68 ? -27.287 -6.200 17.572 1.00 36.40 68 LEU D N 1
ATOM 9201 C CA . LEU D 1 68 ? -26.102 -6.321 18.416 1.00 35.75 68 LEU D CA 1
ATOM 9202 C C . LEU D 1 68 ? -24.875 -5.689 17.759 1.00 38.08 68 LEU D C 1
ATOM 9203 O O . LEU D 1 68 ? -24.093 -5.045 18.456 1.00 36.49 68 LEU D O 1
ATOM 9208 N N . ALA D 1 69 ? -24.744 -5.810 16.428 1.00 33.74 69 ALA D N 1
ATOM 9209 C CA . ALA D 1 69 ? -23.623 -5.193 15.724 1.00 32.95 69 ALA D CA 1
ATOM 9210 C C . ALA D 1 69 ? -23.676 -3.668 15.908 1.00 37.58 69 ALA D C 1
ATOM 9211 O O . ALA D 1 69 ? -22.650 -3.051 16.201 1.00 37.97 69 ALA D O 1
ATOM 9213 N N . LEU D 1 70 ? -24.876 -3.086 15.806 1.00 33.56 70 LEU D N 1
ATOM 9214 C CA . LEU D 1 70 ? -25.037 -1.640 15.984 1.00 33.35 70 LEU D CA 1
ATOM 9215 C C . LEU D 1 70 ? -24.739 -1.209 17.415 1.00 35.69 70 LEU D C 1
ATOM 9216 O O . LEU D 1 70 ? -24.097 -0.184 17.617 1.00 34.35 70 LEU D O 1
ATOM 9221 N N . ILE D 1 71 ? -25.136 -2.024 18.408 1.00 33.12 71 ILE D N 1
ATOM 9222 C CA . ILE D 1 71 ? -24.845 -1.780 19.831 1.00 32.56 71 ILE D CA 1
ATOM 9223 C C . ILE D 1 71 ? -23.324 -1.817 20.054 1.00 34.38 71 ILE D C 1
ATOM 9224 O O . ILE D 1 71 ? -22.769 -0.931 20.713 1.00 32.62 71 ILE D O 1
ATOM 9229 N N . LEU D 1 72 ? -22.658 -2.840 19.494 1.00 29.74 72 LEU D N 1
ATOM 9230 C CA . LEU D 1 72 ? -21.210 -3.018 19.653 1.00 27.95 72 LEU D CA 1
ATOM 9231 C C . LEU D 1 72 ? -20.405 -1.883 19.055 1.00 35.10 72 LEU D C 1
ATOM 9232 O O . LEU D 1 72 ? -19.377 -1.496 19.622 1.00 35.06 72 LEU D O 1
ATOM 9237 N N . GLU D 1 73 ? -20.865 -1.333 17.930 1.00 33.52 73 GLU D N 1
ATOM 9238 C CA . GLU D 1 73 ? -20.200 -0.195 17.325 1.00 33.68 73 GLU D CA 1
ATOM 9239 C C . GLU D 1 73 ? -20.351 1.034 18.257 1.00 37.40 73 GLU D C 1
ATOM 9240 O O . GLU D 1 73 ? -19.397 1.789 18.459 1.00 37.39 73 GLU D O 1
ATOM 9246 N N . GLU D 1 74 ? -21.523 1.190 18.875 1.00 34.07 74 GLU D N 1
ATOM 9247 C CA . GLU D 1 74 ? -21.730 2.310 19.786 1.00 34.76 74 GLU D CA 1
ATOM 9248 C C . GLU D 1 74 ? -20.873 2.206 21.034 1.00 37.52 74 GLU D C 1
ATOM 9249 O O . GLU D 1 74 ? -20.282 3.200 21.454 1.00 38.48 74 GLU D O 1
ATOM 9255 N N . LEU D 1 75 ? -20.751 0.995 21.601 1.00 33.22 75 LEU D N 1
ATOM 9256 C CA . LEU D 1 75 ? -19.918 0.793 22.794 1.00 31.89 75 LEU D CA 1
ATOM 9257 C C . LEU D 1 75 ? -18.431 0.835 22.458 1.00 36.20 75 LEU D C 1
ATOM 9258 O O . LEU D 1 75 ? -17.667 1.413 23.213 1.00 36.38 75 LEU D O 1
ATOM 9263 N N . GLY D 1 76 ? -18.046 0.266 21.310 1.00 31.23 76 GLY D N 1
ATOM 9264 C CA . GLY D 1 76 ? -16.654 0.243 20.842 1.00 29.33 76 GLY D CA 1
ATOM 9265 C C . GLY D 1 76 ? -16.073 1.624 20.669 1.00 33.82 76 GLY D C 1
ATOM 9266 O O . GLY D 1 76 ? -14.877 1.836 20.871 1.00 31.64 76 GLY D O 1
ATOM 9267 N N . ARG D 1 77 ? -16.948 2.601 20.344 1.00 33.09 77 ARG D N 1
ATOM 9268 C CA . ARG D 1 77 ? -16.605 4.011 20.174 1.00 32.71 77 ARG D CA 1
ATOM 9269 C C . ARG D 1 77 ? -16.043 4.614 21.474 1.00 37.70 77 ARG D C 1
ATOM 9270 O O . ARG D 1 77 ? -15.151 5.470 21.417 1.00 34.83 77 ARG D O 1
ATOM 9278 N N . VAL D 1 78 ? -16.503 4.125 22.630 1.00 35.24 78 VAL D N 1
ATOM 9279 C CA . VAL D 1 78 ? -16.137 4.764 23.937 1.00 35.45 78 VAL D CA 1
ATOM 9280 C C . VAL D 1 78 ? -15.353 3.811 24.861 1.00 37.17 78 VAL D C 1
ATOM 9281 O O . VAL D 1 78 ? -14.557 4.315 25.635 1.00 36.49 78 VAL D O 1
ATOM 9285 N N . CYS D 1 79 ? -15.556 2.498 24.761 1.00 31.84 79 CYS D N 1
ATOM 9286 C CA . CYS D 1 79 ? -14.891 1.555 25.667 1.00 30.30 79 CYS D CA 1
ATOM 9287 C C . CYS D 1 79 ? -14.920 0.179 25.047 1.00 31.18 79 CYS D C 1
ATOM 9288 O O . CYS D 1 79 ? -15.955 -0.490 25.095 1.00 30.00 79 CYS D O 1
ATOM 9291 N N . ALA D 1 80 ? -13.792 -0.233 24.424 1.00 26.07 80 ALA D N 1
ATOM 9292 C CA . ALA D 1 80 ? -13.678 -1.552 23.782 1.00 24.44 80 ALA D CA 1
ATOM 9293 C C . ALA D 1 80 ? -13.938 -2.676 24.770 1.00 31.56 80 ALA D C 1
ATOM 9294 O O . ALA D 1 80 ? -14.585 -3.669 24.419 1.00 33.10 80 ALA D O 1
ATOM 9296 N N . SER D 1 81 ? -13.442 -2.525 26.006 1.00 29.20 81 SER D N 1
ATOM 9297 C CA . SER D 1 81 ? -13.613 -3.534 27.041 1.00 29.26 81 SER D CA 1
ATOM 9298 C C . SER D 1 81 ? -15.094 -3.757 27.385 1.00 32.49 81 SER D C 1
ATOM 9299 O O . SER D 1 81 ? -15.501 -4.905 27.580 1.00 33.67 81 SER D O 1
ATOM 9302 N N . THR D 1 82 ? -15.897 -2.677 27.437 1.00 27.72 82 THR D N 1
ATOM 9303 C CA . THR D 1 82 ? -17.334 -2.777 27.709 1.00 27.37 82 THR D CA 1
ATOM 9304 C C . THR D 1 82 ? -18.017 -3.477 26.543 1.00 33.36 82 THR D C 1
ATOM 9305 O O . THR D 1 82 ? -18.907 -4.307 26.770 1.00 35.18 82 THR D O 1
ATOM 9309 N N . ALA D 1 83 ? -17.585 -3.178 25.298 1.00 29.65 83 ALA D N 1
ATOM 9310 C CA . ALA D 1 83 ? -18.137 -3.878 24.142 1.00 29.29 83 ALA D CA 1
ATOM 9311 C C . ALA D 1 83 ? -17.786 -5.381 24.255 1.00 32.54 83 ALA D C 1
ATOM 9312 O O . ALA D 1 83 ? -18.639 -6.220 23.966 1.00 33.08 83 ALA D O 1
ATOM 9314 N N . LEU D 1 84 ? -16.538 -5.709 24.707 1.00 28.16 84 LEU D N 1
ATOM 9315 C CA . LEU D 1 84 ? -16.093 -7.104 24.875 1.00 29.00 84 LEU D CA 1
ATOM 9316 C C . LEU D 1 84 ? -16.974 -7.876 25.850 1.00 33.41 84 LEU D C 1
ATOM 9317 O O . LEU D 1 84 ? -17.224 -9.066 25.640 1.00 33.23 84 LEU D O 1
ATOM 9322 N N . LEU D 1 85 ? -17.450 -7.215 26.910 1.00 29.56 85 LEU D N 1
ATOM 9323 C CA . LEU D 1 85 ? -18.363 -7.873 27.844 1.00 30.11 85 LEU D CA 1
ATOM 9324 C C . LEU D 1 85 ? -19.587 -8.416 27.068 1.00 36.53 85 LEU D C 1
ATOM 9325 O O . LEU D 1 85 ? -19.961 -9.580 27.263 1.00 36.18 85 LEU D O 1
ATOM 9330 N N . LEU D 1 86 ? -20.183 -7.586 26.182 1.00 32.88 86 LEU D N 1
ATOM 9331 C CA . LEU D 1 86 ? -21.332 -8.038 25.408 1.00 34.28 86 LEU D CA 1
ATOM 9332 C C . LEU D 1 86 ? -20.973 -9.123 24.399 1.00 35.59 86 LEU D C 1
ATOM 9333 O O . LEU D 1 86 ? -21.748 -10.069 24.223 1.00 33.96 86 LEU D O 1
ATOM 9338 N N . ILE D 1 87 ? -19.777 -9.027 23.779 1.00 30.87 87 ILE D N 1
ATOM 9339 C CA . ILE D 1 87 ? -19.327 -10.062 22.834 1.00 29.63 87 ILE D CA 1
ATOM 9340 C C . ILE D 1 87 ? -19.211 -11.405 23.562 1.00 32.65 87 ILE D C 1
ATOM 9341 O O . ILE D 1 87 ? -19.787 -12.388 23.126 1.00 32.44 87 ILE D O 1
ATOM 9346 N N . ALA D 1 88 ? -18.475 -11.438 24.682 1.00 27.38 88 ALA D N 1
ATOM 9347 C CA . ALA D 1 88 ? -18.275 -12.660 25.458 1.00 26.48 88 ALA D CA 1
ATOM 9348 C C . ALA D 1 88 ? -19.603 -13.239 25.935 1.00 32.05 88 ALA D C 1
ATOM 9349 O O . ALA D 1 88 ? -19.832 -14.444 25.809 1.00 30.38 88 ALA D O 1
ATOM 9351 N N . GLN D 1 89 ? -20.500 -12.365 26.424 1.00 30.59 89 GLN D N 1
ATOM 9352 C CA . GLN D 1 89 ? -21.809 -12.759 26.954 1.00 30.58 89 GLN D CA 1
ATOM 9353 C C . GLN D 1 89 ? -22.692 -13.455 25.916 1.00 31.50 89 GLN D C 1
ATOM 9354 O O . GLN D 1 89 ? -23.211 -14.532 26.174 1.00 28.13 89 GLN D O 1
ATOM 9360 N N . THR D 1 90 ? -22.823 -12.854 24.718 1.00 30.48 90 THR D N 1
ATOM 9361 C CA . THR D 1 90 ? -23.608 -13.471 23.643 1.00 29.80 90 THR D CA 1
ATOM 9362 C C . THR D 1 90 ? -22.916 -14.720 23.129 1.00 34.36 90 THR D C 1
ATOM 9363 O O . THR D 1 90 ? -23.569 -15.753 22.969 1.00 34.61 90 THR D O 1
ATOM 9367 N N . ASP D 1 91 ? -21.582 -14.644 22.886 1.00 31.89 91 ASP D N 1
ATOM 9368 C CA . ASP D 1 91 ? -20.793 -15.779 22.393 1.00 32.47 91 ASP D CA 1
ATOM 9369 C C . ASP D 1 91 ? -20.876 -17.015 23.299 1.00 34.41 91 ASP D C 1
ATOM 9370 O O . ASP D 1 91 ? -20.903 -18.136 22.791 1.00 31.24 91 ASP D O 1
ATOM 9375 N N . GLY D 1 92 ? -20.949 -16.801 24.616 1.00 30.58 92 GLY D N 1
ATOM 9376 C CA . GLY D 1 92 ? -21.034 -17.900 25.578 1.00 32.00 92 GLY D CA 1
ATOM 9377 C C . GLY D 1 92 ? -22.352 -18.655 25.581 1.00 38.64 92 GLY D C 1
ATOM 9378 O O . GLY D 1 92 ? -22.389 -19.820 25.996 1.00 39.29 92 GLY D O 1
ATOM 9379 N N . MET D 1 93 ? -23.442 -18.016 25.100 1.00 36.09 93 MET D N 1
ATOM 9380 C CA . MET D 1 93 ? -24.761 -18.668 25.037 1.00 36.93 93 MET D CA 1
ATOM 9381 C C . MET D 1 93 ? -25.148 -19.141 23.631 1.00 41.46 93 MET D C 1
ATOM 9382 O O . MET D 1 93 ? -26.021 -20.009 23.524 1.00 41.17 93 MET D O 1
ATOM 9387 N N . LEU D 1 94 ? -24.503 -18.607 22.562 1.00 37.73 94 LEU D N 1
ATOM 9388 C CA . LEU D 1 94 ? -24.804 -19.030 21.186 1.00 38.36 94 LEU D CA 1
ATOM 9389 C C . LEU D 1 94 ? -24.716 -20.573 20.965 1.00 40.74 94 LEU D C 1
ATOM 9390 O O . LEU D 1 94 ? -25.627 -21.108 20.327 1.00 41.55 94 LEU D O 1
ATOM 9395 N N . PRO D 1 95 ? -23.695 -21.307 21.506 1.00 35.00 95 PRO D N 1
ATOM 9396 C CA . PRO D 1 95 ? -23.658 -22.775 21.315 1.00 35.76 95 PRO D CA 1
ATOM 9397 C C . PRO D 1 95 ? -24.887 -23.511 21.852 1.00 40.91 95 PRO D C 1
ATOM 9398 O O . PRO D 1 95 ? -25.313 -24.501 21.251 1.00 40.69 95 PRO D O 1
ATOM 9402 N N . ILE D 1 96 ? -25.457 -23.014 22.974 1.00 38.17 96 ILE D N 1
ATOM 9403 C CA . ILE D 1 96 ? -26.652 -23.581 23.627 1.00 39.04 96 ILE D CA 1
ATOM 9404 C C . ILE D 1 96 ? -27.905 -23.248 22.803 1.00 45.38 96 ILE D C 1
ATOM 9405 O O . ILE D 1 96 ? -28.712 -24.140 22.540 1.00 45.31 96 ILE D O 1
ATOM 9410 N N . ILE D 1 97 ? -28.062 -21.967 22.394 1.00 43.27 97 ILE D N 1
ATOM 9411 C CA . ILE D 1 97 ? -29.195 -21.505 21.580 1.00 44.51 97 ILE D CA 1
ATOM 9412 C C . ILE D 1 97 ? -29.226 -22.303 20.273 1.00 50.90 97 ILE D C 1
ATOM 9413 O O . ILE D 1 97 ? -30.288 -22.791 19.879 1.00 52.19 97 ILE D O 1
ATOM 9418 N N . HIS D 1 98 ? -28.052 -22.457 19.628 1.00 47.52 98 HIS D N 1
ATOM 9419 C CA . HIS D 1 98 ? -27.902 -23.159 18.352 1.00 48.72 98 HIS D CA 1
ATOM 9420 C C . HIS D 1 98 ? -27.192 -24.512 18.497 1.00 51.85 98 HIS D C 1
ATOM 9421 O O . HIS D 1 98 ? -26.040 -24.669 18.086 1.00 51.72 98 HIS D O 1
ATOM 9428 N N . GLY D 1 99 ? -27.888 -25.472 19.084 1.00 47.15 99 GLY D N 1
ATOM 9429 C CA . GLY D 1 99 ? -27.349 -26.817 19.264 1.00 46.59 99 GLY D CA 1
ATOM 9430 C C . GLY D 1 99 ? -27.939 -27.601 20.418 1.00 47.78 99 GLY D C 1
ATOM 9431 O O . GLY D 1 99 ? -27.981 -28.832 20.371 1.00 46.01 99 GLY D O 1
ATOM 9432 N N . GLY D 1 100 ? -28.363 -26.891 21.465 1.00 44.01 100 GLY D N 1
ATOM 9433 C CA . GLY D 1 100 ? -28.950 -27.508 22.650 1.00 44.44 100 GLY D CA 1
ATOM 9434 C C . GLY D 1 100 ? -30.318 -28.104 22.389 1.00 49.64 100 GLY D C 1
ATOM 9435 O O . GLY D 1 100 ? -31.066 -27.611 21.538 1.00 49.62 100 GLY D O 1
ATOM 9436 N N . SER D 1 101 ? -30.655 -29.180 23.120 1.00 46.65 101 SER D N 1
ATOM 9437 C CA . SER D 1 101 ? -31.963 -29.833 23.030 1.00 48.08 101 SER D CA 1
ATOM 9438 C C . SER D 1 101 ? -32.990 -28.890 23.695 1.00 51.64 101 SER D C 1
ATOM 9439 O O . SER D 1 101 ? -32.570 -28.061 24.510 1.00 50.04 101 SER D O 1
ATOM 9442 N N . PRO D 1 102 ? -34.321 -29.010 23.442 1.00 49.56 102 PRO D N 1
ATOM 9443 C CA . PRO D 1 102 ? -35.273 -28.136 24.157 1.00 49.27 102 PRO D CA 1
ATOM 9444 C C . PRO D 1 102 ? -35.114 -28.206 25.684 1.00 52.22 102 PRO D C 1
ATOM 9445 O O . PRO D 1 102 ? -35.225 -27.179 26.349 1.00 50.81 102 PRO D O 1
ATOM 9449 N N . GLU D 1 103 ? -34.789 -29.403 26.223 1.00 49.04 103 GLU D N 1
ATOM 9450 C CA . GLU D 1 103 ? -34.586 -29.663 27.655 1.00 48.97 103 GLU D CA 1
ATOM 9451 C C . GLU D 1 103 ? -33.371 -28.902 28.200 1.00 51.38 103 GLU D C 1
ATOM 9452 O O . GLU D 1 103 ? -33.485 -28.216 29.218 1.00 51.92 103 GLU D O 1
ATOM 9458 N N . LEU D 1 104 ? -32.220 -29.000 27.512 1.00 45.73 104 LEU D N 1
ATOM 9459 C CA . LEU D 1 104 ? -30.990 -28.302 27.906 1.00 42.73 104 LEU D CA 1
ATOM 9460 C C . LEU D 1 104 ? -31.184 -26.783 27.837 1.00 47.20 104 LEU D C 1
ATOM 9461 O O . LEU D 1 104 ? -30.744 -26.070 28.746 1.00 45.70 104 LEU D O 1
ATOM 9466 N N . LYS D 1 105 ? -31.849 -26.295 26.765 1.00 45.51 105 LYS D N 1
ATOM 9467 C CA . LYS D 1 105 ? -32.111 -24.867 26.576 1.00 45.14 105 LYS D CA 1
ATOM 9468 C C . LYS D 1 105 ? -32.981 -24.307 27.696 1.00 51.08 105 LYS D C 1
ATOM 9469 O O . LYS D 1 105 ? -32.653 -23.257 28.237 1.00 50.26 105 LYS D O 1
ATOM 9475 N N . GLU D 1 106 ? -34.004 -25.044 28.097 1.00 50.10 106 GLU D N 1
ATOM 9476 C CA . GLU D 1 106 ? -34.893 -24.573 29.183 1.00 51.24 106 GLU D CA 1
ATOM 9477 C C . GLU D 1 106 ? -34.147 -24.587 30.527 1.00 55.54 106 GLU D C 1
ATOM 9478 O O . GLU D 1 106 ? -34.347 -23.674 31.329 1.00 55.47 106 GLU D O 1
ATOM 9484 N N . ARG D 1 107 ? -33.332 -25.609 30.759 1.00 51.56 107 ARG D N 1
ATOM 9485 C CA . ARG D 1 107 ? -32.536 -25.767 31.973 1.00 51.03 107 ARG D CA 1
ATOM 9486 C C . ARG D 1 107 ? -31.473 -24.681 32.179 1.00 52.79 107 ARG D C 1
ATOM 9487 O O . ARG D 1 107 ? -31.271 -24.251 33.315 1.00 51.85 107 ARG D O 1
ATOM 9495 N N . TYR D 1 108 ? -30.811 -24.234 31.100 1.00 48.15 108 TYR D N 1
ATOM 9496 C CA . TYR D 1 108 ? -29.724 -23.273 31.232 1.00 46.66 108 TYR D CA 1
ATOM 9497 C C . TYR D 1 108 ? -30.000 -21.864 30.710 1.00 48.98 108 TYR D C 1
ATOM 9498 O O . TYR D 1 108 ? -29.373 -20.930 31.214 1.00 46.51 108 TYR D O 1
ATOM 9507 N N . LEU D 1 109 ? -30.891 -21.686 29.723 1.00 45.62 109 LEU D N 1
ATOM 9508 C CA . LEU D 1 109 ? -31.131 -20.333 29.199 1.00 44.81 109 LEU D CA 1
ATOM 9509 C C . LEU D 1 109 ? -32.088 -19.514 30.055 1.00 50.38 109 LEU D C 1
ATOM 9510 O O . LEU D 1 109 ? -31.963 -18.286 30.085 1.00 49.60 109 LEU D O 1
ATOM 9515 N N . ARG D 1 110 ? -33.022 -20.188 30.769 1.00 48.10 110 ARG D N 1
ATOM 9516 C CA . ARG D 1 110 ? -34.019 -19.545 31.631 1.00 48.80 110 ARG D CA 1
ATOM 9517 C C . ARG D 1 110 ? -33.401 -18.592 32.660 1.00 51.99 110 ARG D C 1
ATOM 9518 O O . ARG D 1 110 ? -33.966 -17.526 32.909 1.00 52.25 110 ARG D O 1
ATOM 9526 N N . ARG D 1 111 ? -32.244 -18.967 33.239 1.00 46.83 111 ARG D N 1
ATOM 9527 C CA . ARG D 1 111 ? -31.566 -18.174 34.264 1.00 45.71 111 ARG D CA 1
ATOM 9528 C C . ARG D 1 111 ? -31.025 -16.834 33.740 1.00 46.70 111 ARG D C 1
ATOM 9529 O O . ARG D 1 111 ? -30.667 -15.979 34.545 1.00 44.87 111 ARG D O 1
ATOM 9537 N N . PHE D 1 112 ? -30.971 -16.659 32.402 1.00 42.57 112 PHE D N 1
ATOM 9538 C CA . PHE D 1 112 ? -30.514 -15.422 31.765 1.00 41.52 112 PHE D CA 1
ATOM 9539 C C . PHE D 1 112 ? -31.680 -14.493 31.374 1.00 45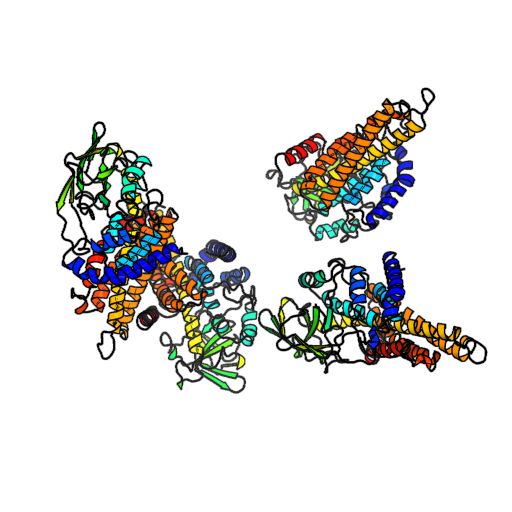.52 112 PHE D C 1
ATOM 9540 O O . PHE D 1 112 ? -31.439 -13.428 30.803 1.00 43.71 112 PHE D O 1
ATOM 9548 N N . ALA D 1 113 ? -32.932 -14.887 31.693 1.00 42.36 113 ALA D N 1
ATOM 9549 C CA . ALA D 1 113 ? -34.148 -14.124 31.391 1.00 43.46 113 ALA D CA 1
ATOM 9550 C C . ALA D 1 113 ? -34.160 -12.750 32.054 1.00 47.22 113 ALA D C 1
ATOM 9551 O O . ALA D 1 113 ? -33.567 -12.575 33.125 1.00 46.15 113 ALA D O 1
ATOM 9553 N N . GLY D 1 114 ? -34.852 -11.807 31.409 1.00 43.66 114 GLY D N 1
ATOM 9554 C CA . GLY D 1 114 ? -35.053 -10.447 31.897 1.00 43.49 114 GLY D CA 1
ATOM 9555 C C . GLY D 1 114 ? -33.808 -9.712 32.348 1.00 47.36 114 GLY D C 1
ATOM 9556 O O . GLY D 1 114 ? -32.858 -9.566 31.577 1.00 45.88 114 GLY D O 1
ATOM 9557 N N . GLU D 1 115 ? -33.801 -9.267 33.615 1.00 44.18 115 GLU D N 1
ATOM 9558 C CA . GLU D 1 115 ? -32.715 -8.475 34.198 1.00 43.01 115 GLU D CA 1
ATOM 9559 C C . GLU D 1 115 ? -31.600 -9.290 34.876 1.00 45.76 115 GLU D C 1
ATOM 9560 O O . GLU D 1 115 ? -30.821 -8.726 35.652 1.00 45.24 115 GLU D O 1
ATOM 9566 N N . SER D 1 116 ? -31.486 -10.592 34.556 1.00 41.50 116 SER D N 1
ATOM 9567 C CA . SER D 1 116 ? -30.437 -11.442 35.128 1.00 40.03 116 SER D CA 1
ATOM 9568 C C . SER D 1 116 ? -29.036 -10.867 34.869 1.00 40.75 116 SER D C 1
ATOM 9569 O O . SER D 1 116 ? -28.786 -10.319 33.794 1.00 37.23 116 SER D O 1
ATOM 9572 N N . THR D 1 117 ? -28.144 -10.980 35.869 1.00 37.66 117 THR D N 1
ATOM 9573 C CA . THR D 1 117 ? -26.764 -10.497 35.764 1.00 36.44 117 THR D CA 1
ATOM 9574 C C . THR D 1 117 ? -25.758 -11.656 35.625 1.00 40.20 117 THR D C 1
ATOM 9575 O O . THR D 1 117 ? -24.543 -11.419 35.646 1.00 39.59 117 THR D O 1
ATOM 9579 N N . LEU D 1 118 ? -26.256 -12.902 35.481 1.00 36.64 118 LEU D N 1
ATOM 9580 C CA . LEU D 1 118 ? -25.408 -14.083 35.321 1.00 35.89 118 LEU D CA 1
ATOM 9581 C C . LEU D 1 118 ? -24.581 -13.995 34.044 1.00 39.23 118 LEU D C 1
ATOM 9582 O O . LEU D 1 118 ? -25.025 -13.395 33.057 1.00 39.17 118 LEU D O 1
ATOM 9587 N N . LEU D 1 119 ? -23.357 -14.537 34.090 1.00 34.85 119 LEU D N 1
ATOM 9588 C CA . LEU D 1 119 ? -22.425 -14.447 32.966 1.00 33.58 119 LEU D CA 1
ATOM 9589 C C . LEU D 1 119 ? -22.144 -15.766 32.283 1.00 35.57 119 LEU D C 1
ATOM 9590 O O . LEU D 1 119 ? -22.219 -16.818 32.913 1.00 34.76 119 LEU D O 1
ATOM 9595 N N . THR D 1 120 ? -21.801 -15.700 30.991 1.00 30.20 120 THR D N 1
ATOM 9596 C CA . THR D 1 120 ? -21.414 -16.861 30.206 1.00 29.88 120 THR D CA 1
ATOM 9597 C C . THR D 1 120 ? -19.958 -16.727 29.735 1.00 33.08 120 THR D C 1
ATOM 9598 O O . THR D 1 120 ? -19.368 -15.638 29.803 1.00 29.52 120 THR D O 1
ATOM 9602 N N . ALA D 1 121 ? -19.406 -17.833 29.188 1.00 28.01 121 ALA D N 1
ATOM 9603 C CA . ALA D 1 121 ? -18.092 -17.863 28.563 1.00 27.23 121 ALA D CA 1
ATOM 9604 C C . ALA D 1 121 ? -18.029 -19.023 27.605 1.00 32.80 121 ALA D C 1
ATOM 9605 O O . ALA D 1 121 ? -18.775 -20.003 27.755 1.00 31.34 121 ALA D O 1
ATOM 9607 N N . LEU D 1 122 ? -17.128 -18.914 26.627 1.00 31.27 122 LEU D N 1
ATOM 9608 C CA . LEU D 1 122 ? -16.890 -19.977 25.661 1.00 32.71 122 LEU D CA 1
ATOM 9609 C C . LEU D 1 122 ? -15.434 -20.390 25.820 1.00 35.20 122 LEU D C 1
ATOM 9610 O O . LEU D 1 122 ? -14.550 -19.551 25.685 1.00 32.17 122 LEU D O 1
ATOM 9615 N N . ALA D 1 123 ? -15.190 -21.681 26.083 1.00 32.81 123 ALA D N 1
ATOM 9616 C CA . ALA D 1 123 ? -13.845 -22.206 26.283 1.00 32.79 123 ALA D CA 1
ATOM 9617 C C . ALA D 1 123 ? -13.458 -23.234 25.227 1.00 37.57 123 ALA D C 1
ATOM 9618 O O . ALA D 1 123 ? -13.789 -24.417 25.364 1.00 37.22 123 ALA D O 1
ATOM 9620 N N . ALA D 1 124 ? -12.760 -22.779 24.167 1.00 34.05 124 ALA D N 1
ATOM 9621 C CA . ALA D 1 124 ? -12.306 -23.657 23.097 1.00 34.20 124 ALA D CA 1
ATOM 9622 C C . ALA D 1 124 ? -10.779 -23.670 23.031 1.00 38.55 124 ALA D C 1
ATOM 9623 O O . ALA D 1 124 ? -10.186 -24.756 22.986 1.00 39.44 124 ALA D O 1
ATOM 9625 N N . THR D 1 125 ? -10.156 -22.470 23.003 1.00 33.23 12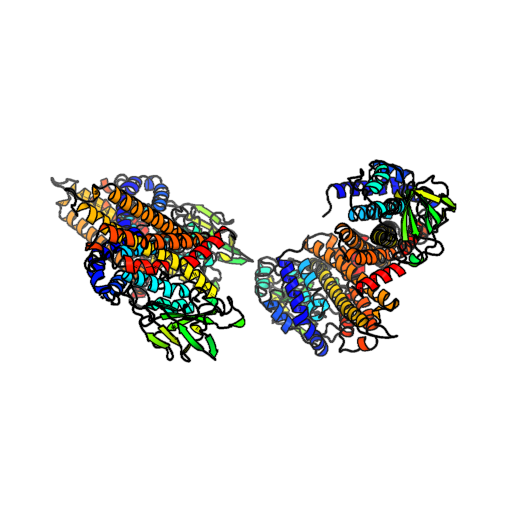5 THR D N 1
ATOM 9626 C CA . THR D 1 125 ? -8.708 -22.261 22.858 1.00 33.28 125 THR D CA 1
ATOM 9627 C C . THR D 1 125 ? -7.916 -22.904 23.982 1.00 37.74 125 THR D C 1
ATOM 9628 O O . THR D 1 125 ? -8.322 -22.830 25.136 1.00 37.56 125 THR D O 1
ATOM 9632 N N . GLU D 1 126 ? -6.764 -23.484 23.634 1.00 33.02 126 GLU D N 1
ATOM 9633 C CA . GLU D 1 126 ? -5.834 -24.091 24.567 1.00 32.15 126 GLU D CA 1
ATOM 9634 C C . GLU D 1 126 ? -4.422 -23.674 24.162 1.00 35.47 126 GLU D C 1
ATOM 9635 O O . GLU D 1 126 ? -4.216 -23.298 22.997 1.00 31.38 126 GLU D O 1
ATOM 9641 N N . PRO D 1 127 ? -3.420 -23.836 25.061 1.00 34.64 127 PRO D N 1
ATOM 9642 C CA . PRO D 1 127 ? -2.029 -23.543 24.675 1.00 35.71 127 PRO D CA 1
ATOM 9643 C C . PRO D 1 127 ? -1.597 -24.291 23.409 1.00 42.21 127 PRO D C 1
ATOM 9644 O O . PRO D 1 127 ? -0.922 -23.688 22.580 1.00 41.86 127 PRO D O 1
ATOM 9648 N N . ALA D 1 128 ? -2.023 -25.570 23.235 1.00 39.79 128 ALA D N 1
ATOM 9649 C CA . ALA D 1 128 ? -1.693 -26.354 22.037 1.00 39.89 128 ALA D CA 1
ATOM 9650 C C . ALA D 1 128 ? -2.673 -26.131 20.869 1.00 41.73 128 ALA D C 1
ATOM 9651 O O . ALA D 1 128 ? -2.448 -26.679 19.790 1.00 41.49 128 ALA D O 1
ATOM 9653 N N . ALA D 1 129 ? -3.757 -25.362 21.078 1.00 36.17 129 ALA D N 1
ATOM 9654 C CA . ALA D 1 129 ? -4.785 -25.176 20.050 1.00 35.16 129 ALA D CA 1
ATOM 9655 C C . ALA D 1 129 ? -5.353 -23.745 19.989 1.00 34.52 129 ALA D C 1
ATOM 9656 O O . ALA D 1 129 ? -6.308 -23.421 20.679 1.00 31.65 129 ALA D O 1
ATOM 9658 N N . GLY D 1 130 ? -4.782 -22.928 19.129 1.00 34.54 130 GLY D N 1
ATOM 9659 C CA . GLY D 1 130 ? -5.231 -21.555 18.909 1.00 34.79 130 GLY D CA 1
ATOM 9660 C C . GLY D 1 130 ? -5.889 -21.477 17.551 1.00 38.29 130 GLY D C 1
ATOM 9661 O O . GLY D 1 130 ? -7.087 -21.752 17.424 1.00 37.96 130 GLY D O 1
ATOM 9662 N N . SER D 1 131 ? -5.087 -21.222 16.509 1.00 33.80 131 SER D N 1
ATOM 9663 C CA . SER D 1 131 ? -5.612 -21.220 15.135 1.00 32.74 131 SER D CA 1
ATOM 9664 C C . SER D 1 131 ? -6.018 -22.645 14.770 1.00 34.05 131 SER D C 1
ATOM 9665 O O . SER D 1 131 ? -7.061 -22.833 14.163 1.00 32.76 131 SER D O 1
ATOM 9668 N N . ASP D 1 132 ? -5.221 -23.648 15.195 1.00 32.85 132 ASP D N 1
ATOM 9669 C CA . ASP D 1 132 ? -5.506 -25.066 14.950 1.00 34.07 132 ASP D CA 1
ATOM 9670 C C . ASP D 1 132 ? -6.379 -25.585 16.076 1.00 37.81 132 ASP D C 1
ATOM 9671 O O . ASP D 1 132 ? -5.884 -26.257 16.989 1.00 40.10 132 ASP D O 1
ATOM 9676 N N . LEU D 1 133 ? -7.689 -25.297 16.005 1.00 32.65 133 LEU D N 1
ATOM 9677 C CA . LEU D 1 133 ? -8.621 -25.752 17.051 1.00 33.35 133 LEU D CA 1
ATOM 9678 C C . LEU D 1 133 ? -8.744 -27.271 17.139 1.00 39.55 133 LEU D C 1
ATOM 9679 O O . LEU D 1 133 ? -8.964 -27.788 18.232 1.00 39.19 133 LEU D O 1
ATOM 9684 N N . LEU D 1 134 ? -8.545 -27.978 16.010 1.00 37.48 134 LEU D N 1
ATOM 9685 C CA . LEU D 1 134 ? -8.567 -29.435 15.950 1.00 38.14 134 LEU D CA 1
ATOM 9686 C C . LEU D 1 134 ? -7.463 -30.087 16.793 1.00 41.93 134 LEU D C 1
ATOM 9687 O O . LEU D 1 134 ? -7.568 -31.270 17.136 1.00 41.03 134 LEU D O 1
ATOM 9692 N N . ALA D 1 135 ? -6.444 -29.303 17.186 1.00 38.56 135 ALA D N 1
ATOM 9693 C CA . ALA D 1 135 ? -5.354 -29.819 18.007 1.00 38.77 135 ALA D CA 1
ATOM 9694 C C . ALA D 1 135 ? -5.683 -29.767 19.508 1.00 40.54 135 ALA D C 1
ATOM 9695 O O . ALA D 1 135 ? -4.832 -30.157 20.318 1.00 41.83 135 ALA D O 1
ATOM 9697 N N . MET D 1 136 ? -6.916 -29.339 19.891 1.00 32.76 136 MET D N 1
ATOM 9698 C CA . MET D 1 136 ? -7.260 -29.272 21.318 1.00 32.66 136 MET D CA 1
ATOM 9699 C C . MET D 1 136 ? -7.079 -30.625 22.006 1.00 38.00 136 MET D C 1
ATOM 9700 O O . MET D 1 136 ? -7.354 -31.666 21.402 1.00 38.71 136 MET D O 1
ATOM 9705 N N . LYS D 1 137 ? -6.537 -30.601 23.241 1.00 35.45 137 LYS D N 1
ATOM 9706 C CA . LYS D 1 137 ? -6.223 -31.822 24.001 1.00 36.60 137 LYS D CA 1
ATOM 9707 C C . LYS D 1 137 ? -7.244 -32.195 25.078 1.00 41.00 137 LYS D C 1
ATOM 9708 O O . LYS D 1 137 ? -7.236 -33.352 25.519 1.00 41.11 137 LYS D O 1
ATOM 9714 N N . THR D 1 138 ? -8.113 -31.236 25.512 1.00 37.96 138 THR D N 1
ATOM 9715 C CA . THR D 1 138 ? -9.155 -31.505 26.523 1.00 37.56 138 THR D CA 1
ATOM 9716 C C . THR D 1 138 ? -9.998 -32.709 26.085 1.00 41.34 138 THR D C 1
ATOM 9717 O O . THR D 1 138 ? -10.422 -32.800 24.920 1.00 39.79 138 THR D O 1
ATOM 9721 N N . ARG D 1 139 ? -10.185 -33.657 27.020 1.00 38.87 139 ARG D N 1
ATOM 9722 C CA . ARG D 1 139 ? -10.929 -34.889 26.783 1.00 40.30 139 ARG D CA 1
ATOM 9723 C C . ARG D 1 139 ? -12.134 -34.980 27.685 1.00 42.12 139 ARG D C 1
ATOM 9724 O O . ARG D 1 139 ? -12.075 -34.554 28.844 1.00 37.88 139 ARG D O 1
ATOM 9732 N N . ALA D 1 140 ? -13.215 -35.576 27.157 1.00 40.06 140 ALA D N 1
ATOM 9733 C CA . ALA D 1 140 ? -14.448 -35.845 27.882 1.00 40.39 140 ALA D CA 1
ATOM 9734 C C . ALA D 1 140 ? -14.726 -37.327 27.715 1.00 46.66 140 ALA D C 1
ATOM 9735 O O . ALA D 1 140 ? -14.872 -37.808 26.589 1.00 47.66 140 ALA D O 1
ATOM 9737 N N . VAL D 1 141 ? -14.730 -38.063 28.836 1.00 41.80 141 VAL D N 1
ATOM 9738 C CA . VAL D 1 141 ? -14.935 -39.510 28.847 1.00 42.79 141 VAL D CA 1
ATOM 9739 C C . VAL D 1 141 ? -16.250 -39.814 29.563 1.00 45.18 141 VAL D C 1
ATOM 9740 O O . VAL D 1 141 ? -16.396 -39.460 30.737 1.00 44.78 141 VAL D O 1
ATOM 9744 N N . ARG D 1 142 ? -17.203 -40.431 28.862 1.00 40.48 142 ARG D N 1
ATOM 9745 C CA . ARG D 1 142 ? -18.501 -40.808 29.485 1.00 40.17 142 ARG D CA 1
ATOM 9746 C C . ARG D 1 142 ? -18.234 -41.885 30.533 1.00 46.62 142 ARG D C 1
ATOM 9747 O O . ARG D 1 142 ? -17.517 -42.803 30.219 1.00 47.82 142 ARG D O 1
ATOM 9755 N N . GLN D 1 143 ? -18.740 -41.701 31.751 1.00 44.31 143 GLN D N 1
ATOM 9756 C CA . GLN D 1 143 ? -18.598 -42.619 32.890 1.00 45.30 143 GLN D CA 1
ATOM 9757 C C . GLN D 1 143 ? -19.889 -42.560 33.688 1.00 49.65 143 GLN D C 1
ATOM 9758 O O . GLN D 1 143 ? -20.076 -41.662 34.517 1.00 48.34 143 GLN D O 1
ATOM 9764 N N . GLY D 1 144 ? -20.786 -43.497 33.408 1.00 47.82 144 GLY D N 1
ATOM 9765 C CA . GLY D 1 144 ? -22.087 -43.544 34.059 1.00 49.17 144 GLY D CA 1
ATOM 9766 C C . GLY D 1 144 ? -22.946 -42.361 33.657 1.00 53.16 144 GLY D C 1
ATOM 9767 O O . GLY D 1 144 ? -23.102 -42.082 32.469 1.00 51.91 144 GLY D O 1
ATOM 9768 N N . ASP D 1 145 ? -23.483 -41.633 34.641 1.00 50.36 145 ASP D N 1
ATOM 9769 C CA . ASP D 1 145 ? -24.347 -40.477 34.380 1.00 50.32 145 ASP D CA 1
ATOM 9770 C C . ASP D 1 145 ? -23.561 -39.161 34.250 1.00 53.07 145 ASP D C 1
ATOM 9771 O O . ASP D 1 145 ? -24.149 -38.076 34.328 1.00 51.37 145 ASP D O 1
ATOM 9776 N N . LYS D 1 146 ? -22.232 -39.258 34.056 1.00 49.37 146 LYS D N 1
ATOM 9777 C CA . LYS D 1 146 ? -21.349 -38.103 33.953 1.00 48.45 146 LYS D CA 1
ATOM 9778 C C . LYS D 1 146 ? -20.362 -38.236 32.801 1.00 50.50 146 LYS D C 1
ATOM 9779 O O . LYS D 1 146 ? -20.141 -39.329 32.272 1.00 50.94 146 LYS D O 1
ATOM 9785 N N . TYR D 1 147 ? -19.751 -37.108 32.441 1.00 44.66 147 TYR D N 1
ATOM 9786 C CA . TYR D 1 147 ? -18.615 -37.034 31.541 1.00 43.27 147 TYR D CA 1
ATOM 9787 C C . TYR D 1 147 ? -17.491 -36.563 32.452 1.00 46.36 147 TYR D C 1
ATOM 9788 O O . TYR D 1 147 ? -17.693 -35.623 33.230 1.00 45.34 147 TYR D O 1
ATOM 9797 N N . VAL D 1 148 ? -16.342 -37.252 32.418 1.00 41.31 148 VAL D N 1
ATOM 9798 C CA . VAL D 1 148 ? -15.176 -36.855 33.205 1.00 39.16 148 VAL D CA 1
ATOM 9799 C C . VAL D 1 148 ? -14.289 -36.073 32.248 1.00 38.78 148 VAL D C 1
ATOM 9800 O O . VAL D 1 148 ? -13.824 -36.625 31.242 1.00 36.30 148 VAL D O 1
ATOM 9804 N N . ILE D 1 149 ? -14.116 -34.774 32.531 1.00 34.78 149 ILE D N 1
ATOM 9805 C CA . ILE D 1 149 ? -13.359 -33.857 31.683 1.00 34.03 149 ILE D CA 1
ATOM 9806 C C . ILE D 1 149 ? -11.994 -33.558 32.282 1.00 39.60 149 ILE D C 1
ATOM 9807 O O . ILE D 1 149 ? -11.881 -33.214 33.462 1.00 40.46 149 ILE D O 1
ATOM 9812 N N . ASN D 1 150 ? -10.962 -33.726 31.457 1.00 35.94 150 ASN D N 1
ATOM 9813 C CA . ASN D 1 150 ? -9.576 -33.474 31.811 1.00 35.99 150 ASN D CA 1
ATOM 9814 C C . ASN D 1 150 ? -8.934 -32.651 30.716 1.00 39.61 150 ASN D C 1
ATOM 9815 O O . ASN D 1 150 ? -9.037 -32.997 29.539 1.00 38.57 150 ASN D O 1
ATOM 9820 N N . GLY D 1 151 ? -8.301 -31.556 31.110 1.00 36.30 151 GLY D N 1
ATOM 9821 C CA . GLY D 1 151 ? -7.616 -30.680 30.172 1.00 35.54 151 GLY D CA 1
ATOM 9822 C C . GLY D 1 151 ? -7.422 -29.268 30.675 1.00 37.01 151 GLY D C 1
ATOM 9823 O O . GLY D 1 151 ? -7.399 -29.015 31.881 1.00 35.84 151 GLY D O 1
ATOM 9824 N N . GLN D 1 152 ? -7.265 -28.349 29.743 1.00 33.94 152 GLN D N 1
ATOM 9825 C CA . GLN D 1 152 ? -7.036 -26.946 30.054 1.00 33.49 152 GLN D CA 1
ATOM 9826 C C . GLN D 1 152 ? -7.487 -26.064 28.916 1.00 35.83 152 GLN D C 1
ATOM 9827 O O . GLN D 1 152 ? -7.582 -26.527 27.779 1.00 36.68 152 GLN D O 1
ATOM 9833 N N . LYS D 1 153 ? -7.758 -24.794 29.224 1.00 30.77 153 LYS D N 1
ATOM 9834 C CA . LYS D 1 153 ? -8.134 -23.779 28.230 1.00 29.35 153 LYS D CA 1
ATOM 9835 C C . LYS D 1 153 ? -7.414 -22.496 28.603 1.00 33.07 153 LYS D C 1
ATOM 9836 O O . LYS D 1 153 ? -7.073 -22.313 29.775 1.00 31.74 153 LYS D O 1
ATOM 9842 N N . CYS D 1 154 ? -7.156 -21.626 27.622 1.00 29.81 154 CYS D N 1
ATOM 9843 C CA . CYS D 1 154 ? -6.498 -20.350 27.906 1.00 29.75 154 CYS D CA 1
ATOM 9844 C C . CYS D 1 154 ? -7.121 -19.239 27.086 1.00 33.80 154 CYS D C 1
ATOM 9845 O O . CYS D 1 154 ? -7.765 -19.511 26.058 1.00 32.92 154 CYS D O 1
ATOM 9848 N N . PHE D 1 155 ? -6.932 -17.978 27.548 1.00 29.73 155 PHE D N 1
ATOM 9849 C CA . PHE D 1 155 ? -7.472 -16.759 26.925 1.00 29.57 155 PHE D CA 1
ATOM 9850 C C . PHE D 1 155 ? -9.019 -16.756 26.970 1.00 36.07 155 PHE D C 1
ATOM 9851 O O . PHE D 1 155 ? -9.656 -16.180 26.094 1.00 38.33 155 PHE D O 1
ATOM 9859 N N . ILE D 1 156 ? -9.612 -17.374 27.992 1.00 32.77 156 ILE D N 1
ATOM 9860 C CA . ILE D 1 156 ? -11.071 -17.464 28.073 1.00 32.85 156 ILE D CA 1
ATOM 9861 C C . ILE D 1 156 ? -11.671 -16.195 28.667 1.00 35.97 156 ILE D C 1
ATOM 9862 O O . ILE D 1 156 ? -11.558 -15.960 29.871 1.00 36.91 156 ILE D O 1
ATOM 9867 N N . THR D 1 157 ? -12.325 -15.391 27.823 1.00 31.27 157 THR D N 1
ATOM 9868 C CA . THR D 1 157 ? -12.947 -14.142 28.265 1.00 31.87 157 THR D CA 1
ATOM 9869 C C . THR D 1 157 ? -14.033 -14.422 29.303 1.00 36.41 157 THR D C 1
ATOM 9870 O O . THR D 1 157 ? -14.897 -15.271 29.079 1.00 36.60 157 THR D O 1
ATOM 9874 N N . ASN D 1 158 ? -13.928 -13.777 30.483 1.00 32.95 158 ASN D N 1
ATOM 9875 C CA . ASN D 1 158 ? -14.859 -13.975 31.603 1.00 31.36 158 ASN D CA 1
ATOM 9876 C C . ASN D 1 158 ? -14.883 -15.416 32.142 1.00 31.95 158 ASN D C 1
ATOM 9877 O O . ASN D 1 158 ? -15.810 -15.784 32.876 1.00 29.02 158 ASN D O 1
ATOM 9882 N N . GLY D 1 159 ? -13.855 -16.188 31.802 1.00 28.66 159 GLY D N 1
ATOM 9883 C CA . GLY D 1 159 ? -13.740 -17.589 32.193 1.00 30.06 159 GLY D CA 1
ATOM 9884 C C . GLY D 1 159 ? -13.884 -17.844 33.679 1.00 36.22 159 GLY D C 1
ATOM 9885 O O . GLY D 1 159 ? -14.674 -18.707 34.094 1.00 37.45 159 GLY D O 1
ATOM 9886 N N . SER D 1 160 ? -13.154 -17.072 34.494 1.00 32.59 160 SER D N 1
ATOM 9887 C CA . SER D 1 160 ? -13.181 -17.251 35.955 1.00 33.51 160 SER D CA 1
ATOM 9888 C C . SER D 1 160 ? -14.432 -16.684 36.658 1.00 38.57 160 SER D C 1
ATOM 9889 O O . SER D 1 160 ? -14.620 -16.935 37.852 1.00 38.88 160 SER D O 1
ATOM 9892 N N . VAL D 1 161 ? -15.273 -15.915 35.936 1.00 34.61 161 VAL D N 1
ATOM 9893 C CA . VAL D 1 161 ? -16.467 -15.297 36.534 1.00 34.75 161 VAL D CA 1
ATOM 9894 C C . VAL D 1 161 ? -17.789 -15.795 35.920 1.00 37.97 161 VAL D C 1
ATOM 9895 O O . VAL D 1 161 ? -18.860 -15.469 36.439 1.00 37.69 161 VAL D O 1
ATOM 9899 N N . ALA D 1 162 ? -17.712 -16.584 34.834 1.00 34.02 162 ALA D N 1
ATOM 9900 C CA . ALA D 1 162 ? -18.891 -17.121 34.158 1.00 34.16 162 ALA D CA 1
ATOM 9901 C C . ALA D 1 162 ? -19.635 -18.118 35.021 1.00 39.12 162 ALA D C 1
ATOM 9902 O O . ALA D 1 162 ? -19.032 -18.979 35.665 1.00 40.48 162 ALA D O 1
ATOM 9904 N N . ASP D 1 163 ? -20.952 -17.991 35.039 1.00 33.85 163 ASP D N 1
ATOM 9905 C CA . ASP D 1 163 ? -21.817 -18.908 35.757 1.00 34.34 163 ASP D CA 1
ATOM 9906 C C . ASP D 1 163 ? -22.032 -20.159 34.890 1.00 36.57 163 ASP D C 1
ATOM 9907 O O . ASP D 1 163 ? -22.142 -21.274 35.413 1.00 35.48 163 ASP D O 1
ATOM 9912 N N . VAL D 1 164 ? -22.028 -19.969 33.555 1.00 30.24 164 VAL D N 1
ATOM 9913 C CA . VAL D 1 164 ? -22.178 -21.054 32.576 1.00 29.83 164 VAL D CA 1
ATOM 9914 C C . VAL D 1 164 ? -21.030 -20.923 31.573 1.00 35.42 164 VAL D C 1
ATOM 9915 O O . VAL D 1 164 ? -20.856 -19.855 30.987 1.00 34.02 164 VAL D O 1
ATOM 9919 N N . ILE D 1 165 ? -20.258 -22.005 31.375 1.00 32.34 165 ILE D N 1
ATOM 9920 C CA . ILE D 1 165 ? -19.148 -22.052 30.421 1.00 31.95 165 ILE D CA 1
ATOM 9921 C C . ILE D 1 165 ? -19.440 -23.145 29.404 1.00 36.03 165 ILE D C 1
ATOM 9922 O O . ILE D 1 165 ? -19.735 -24.281 29.796 1.00 35.94 165 ILE D O 1
ATOM 9927 N N . VAL D 1 166 ? -19.295 -22.832 28.112 1.00 30.84 166 VAL D N 1
ATOM 9928 C CA . VAL D 1 166 ? -19.422 -23.866 27.087 1.00 30.98 166 VAL D CA 1
ATOM 9929 C C . VAL D 1 166 ? -17.995 -24.388 26.865 1.00 34.87 166 VAL D C 1
ATOM 9930 O O . VAL D 1 166 ? -17.116 -23.622 26.469 1.00 32.53 166 VAL D O 1
ATOM 9934 N N . VAL D 1 167 ? -17.759 -25.661 27.162 1.00 33.73 167 VAL D N 1
ATOM 9935 C CA . VAL D 1 167 ? -16.429 -26.251 27.019 1.00 33.96 167 VAL D CA 1
ATOM 9936 C C . VAL D 1 167 ? -16.416 -27.223 25.844 1.00 37.81 167 VAL D C 1
ATOM 9937 O O . VAL D 1 167 ? -17.279 -28.103 25.760 1.00 37.32 167 VAL D O 1
ATOM 9941 N N . TYR D 1 168 ? -15.422 -27.075 24.953 1.00 34.73 168 TYR D N 1
ATOM 9942 C CA . TYR D 1 168 ? -15.238 -27.991 23.828 1.00 34.86 168 TYR D CA 1
ATOM 9943 C C . TYR D 1 168 ? -14.156 -28.996 24.196 1.00 40.96 168 TYR D C 1
ATOM 9944 O O . TYR D 1 168 ? -13.118 -28.617 24.750 1.00 40.03 168 TYR D O 1
ATOM 9953 N N . ALA D 1 169 ? -14.428 -30.283 23.960 1.00 38.35 169 ALA D N 1
ATOM 9954 C CA . ALA D 1 169 ? -13.512 -31.364 24.313 1.00 39.04 169 ALA D CA 1
ATOM 9955 C C . ALA D 1 169 ? -13.688 -32.543 23.377 1.00 43.29 169 ALA D C 1
ATOM 9956 O O . ALA D 1 169 ? -14.800 -32.785 22.892 1.00 44.70 169 ALA D O 1
ATOM 9958 N N . TYR D 1 170 ? -12.615 -33.317 23.173 1.00 37.62 170 TYR D N 1
ATOM 9959 C CA . TYR D 1 170 ? -12.703 -34.536 22.370 1.00 37.08 170 TYR D CA 1
ATOM 9960 C C . TYR D 1 170 ? -13.386 -35.652 23.138 1.00 41.19 170 TYR D C 1
ATOM 9961 O O . TYR D 1 170 ? -12.957 -35.988 24.246 1.00 41.11 170 TYR D O 1
ATOM 9970 N N . THR D 1 171 ? -14.449 -36.223 22.551 1.00 37.75 171 THR D N 1
ATOM 9971 C CA . THR D 1 171 ? -15.123 -37.416 23.073 1.00 39.04 171 THR D CA 1
ATOM 9972 C C . THR D 1 171 ? -14.542 -38.610 22.312 1.00 45.07 171 THR D C 1
ATOM 9973 O O . THR D 1 171 ? -14.589 -39.738 22.809 1.00 45.24 171 THR D O 1
ATOM 9977 N N . ASP D 1 172 ? -13.989 -38.357 21.099 1.00 42.25 172 ASP D N 1
ATOM 9978 C CA . ASP D 1 172 ? -13.348 -39.397 20.294 1.00 44.56 172 ASP D CA 1
ATOM 9979 C C . ASP D 1 172 ? -12.183 -38.794 19.500 1.00 50.49 172 ASP D C 1
ATOM 9980 O O . ASP D 1 172 ? -12.395 -38.308 18.387 1.00 49.76 172 ASP D O 1
ATOM 9985 N N . PRO D 1 173 ? -10.943 -38.837 20.049 1.00 49.61 173 PRO D N 1
ATOM 9986 C CA . PRO D 1 173 ? -9.792 -38.245 19.332 1.00 50.26 173 PRO D CA 1
ATOM 9987 C C . PRO D 1 173 ? -9.489 -38.836 17.958 1.00 57.43 173 PRO D C 1
ATOM 9988 O O . PRO D 1 173 ? -8.939 -38.128 17.115 1.00 57.51 173 PRO D O 1
ATOM 9992 N N . GLU D 1 174 ? -9.853 -40.110 17.730 1.00 56.36 174 GLU D N 1
ATOM 9993 C CA . GLU D 1 174 ? -9.631 -40.801 16.459 1.00 58.18 174 GLU D CA 1
ATOM 9994 C C . GLU D 1 174 ? -10.540 -40.301 15.318 1.00 63.45 174 GLU D C 1
ATOM 9995 O O . GLU D 1 174 ? -10.233 -40.557 14.150 1.00 64.42 174 GLU D O 1
ATOM 10001 N N . LYS D 1 175 ? -11.608 -39.578 15.678 1.00 58.95 175 LYS D N 1
ATOM 10002 C CA . LYS D 1 175 ? -12.636 -39.087 14.726 1.00 58.14 175 LYS D CA 1
ATOM 10003 C C . LYS D 1 175 ? -12.344 -37.674 14.204 1.00 57.73 175 LYS D C 1
ATOM 10004 O O . LYS D 1 175 ? -13.100 -37.276 13.324 1.00 57.09 175 LYS D O 1
ATOM 10010 N N . GLY D 1 176 ? -11.302 -36.993 14.704 1.00 52.67 176 GLY D N 1
ATOM 10011 C CA . GLY D 1 176 ? -10.909 -35.630 14.339 1.00 50.91 176 GLY D CA 1
ATOM 10012 C C . GLY D 1 176 ? -12.020 -34.604 14.436 1.00 52.34 176 GLY D C 1
ATOM 10013 O O . GLY D 1 176 ? -12.620 -34.443 15.503 1.00 52.19 176 GLY D O 1
ATOM 10014 N N . SER D 1 177 ? -12.355 -33.958 13.294 1.00 47.02 177 SER D N 1
ATOM 10015 C CA . SER D 1 177 ? -13.419 -32.944 13.209 1.00 44.93 177 SER D CA 1
ATOM 10016 C C . SER D 1 177 ? -14.813 -33.503 13.563 1.00 47.54 177 SER D C 1
ATOM 10017 O O . SER D 1 177 ? -15.748 -32.728 13.762 1.00 46.56 177 SER D O 1
ATOM 10020 N N . LYS D 1 178 ? -14.932 -34.831 13.699 1.00 45.53 178 LYS D N 1
ATOM 10021 C CA . LYS D 1 178 ? -16.239 -35.455 14.049 1.00 45.60 178 LYS D CA 1
ATOM 10022 C C . LYS D 1 178 ? -16.149 -36.101 15.442 1.00 47.99 178 LYS D C 1
ATOM 10023 O O . LYS D 1 178 ? -17.073 -36.851 15.828 1.00 45.31 178 LYS D O 1
ATOM 10029 N N . GLY D 1 179 ? -15.080 -35.782 16.174 1.00 43.64 179 GLY D N 1
ATOM 10030 C CA . GLY D 1 179 ? -14.858 -36.319 17.513 1.00 43.62 179 GLY D CA 1
ATOM 10031 C C . GLY D 1 179 ? -14.921 -35.337 18.667 1.00 45.20 179 GLY D C 1
ATOM 10032 O O . GLY D 1 179 ? -14.660 -35.726 19.810 1.00 45.07 179 GLY D O 1
ATOM 10033 N N . ILE D 1 180 ? -15.249 -34.062 18.392 1.00 39.88 180 ILE D N 1
ATOM 10034 C CA . ILE D 1 180 ? -15.346 -33.039 19.434 1.00 36.83 180 ILE D CA 1
ATOM 10035 C C . ILE D 1 180 ? -16.804 -32.904 19.876 1.00 40.25 180 ILE D C 1
ATOM 10036 O O . ILE D 1 180 ? -17.718 -33.017 19.056 1.00 40.43 180 ILE D O 1
ATOM 10041 N N . SER D 1 181 ? -17.012 -32.665 21.172 1.00 35.11 181 SER D N 1
ATOM 10042 C CA . SER D 1 181 ? -18.336 -32.426 21.734 1.00 35.06 181 SER D CA 1
ATOM 10043 C C . SER D 1 181 ? -18.297 -31.132 22.546 1.00 39.15 181 SER D C 1
ATOM 10044 O O . SER D 1 181 ? -17.210 -30.656 22.901 1.00 37.31 181 SER D O 1
ATOM 10047 N N . ALA D 1 182 ? -19.477 -30.535 22.785 1.00 36.93 182 ALA D N 1
ATOM 10048 C CA . ALA D 1 182 ? -19.626 -29.298 23.545 1.00 36.30 182 ALA D CA 1
ATOM 10049 C C . ALA D 1 182 ? -20.426 -29.581 24.813 1.00 39.97 182 ALA D C 1
ATOM 10050 O O . ALA D 1 182 ? -21.384 -30.354 24.785 1.00 40.44 182 ALA D O 1
ATOM 10052 N N . PHE D 1 183 ? -20.014 -28.977 25.932 1.00 36.00 183 PHE D N 1
ATOM 10053 C CA . PHE D 1 183 ? -20.643 -29.225 27.230 1.00 36.16 183 PHE D CA 1
ATOM 10054 C C . PHE D 1 183 ? -20.913 -27.960 27.997 1.00 40.16 183 PHE D C 1
ATOM 10055 O O . PHE D 1 183 ? -20.080 -27.052 28.001 1.00 39.53 183 PHE D O 1
ATOM 10063 N N . VAL D 1 184 ? -22.040 -27.940 28.717 1.00 37.02 184 VAL D N 1
ATOM 10064 C CA . VAL D 1 184 ? -22.374 -26.854 29.625 1.00 36.53 184 VAL D CA 1
ATOM 10065 C C . VAL D 1 184 ? -21.653 -27.193 30.939 1.00 42.49 184 VAL D C 1
ATOM 10066 O O . VAL D 1 184 ? -21.830 -28.285 31.486 1.00 42.91 184 VAL D O 1
ATOM 10070 N N . VAL D 1 185 ? -20.823 -26.270 31.422 1.00 39.79 185 VAL D N 1
ATOM 10071 C CA . VAL D 1 185 ? -20.080 -26.445 32.669 1.00 39.70 185 VAL D CA 1
ATOM 10072 C C . VAL D 1 185 ? -20.468 -25.296 33.583 1.00 43.51 185 VAL D C 1
ATOM 10073 O O . VAL D 1 185 ? -20.311 -24.131 33.203 1.00 41.95 185 VAL D O 1
ATOM 10077 N N . GLU D 1 186 ? -20.986 -25.613 34.772 1.00 39.86 186 GLU D N 1
ATOM 10078 C CA . GLU D 1 186 ? -21.407 -24.574 35.697 1.00 40.18 186 GLU D CA 1
ATOM 10079 C C . GLU D 1 186 ? -20.304 -24.148 36.636 1.00 45.56 186 GLU D C 1
ATOM 10080 O O . GLU D 1 186 ? -19.456 -24.961 37.015 1.00 45.66 186 GLU D O 1
ATOM 10086 N N . LYS D 1 187 ? -20.351 -22.877 37.074 1.00 41.83 187 LYS D N 1
ATOM 10087 C CA . LYS D 1 187 ? -19.444 -22.371 38.100 1.00 41.57 187 LYS D CA 1
ATOM 10088 C C . LYS D 1 187 ? -19.731 -23.228 39.364 1.00 47.85 187 LYS D C 1
ATOM 10089 O O . LYS D 1 187 ? -20.886 -23.585 39.623 1.00 48.54 187 LYS D O 1
ATOM 10095 N N . GLY D 1 188 ? -18.686 -23.584 40.096 1.00 45.60 188 GLY D N 1
ATOM 10096 C CA . GLY D 1 188 ? -18.830 -24.389 41.306 1.00 46.40 188 GLY D CA 1
ATOM 10097 C C . GLY D 1 188 ? -18.743 -25.887 41.091 1.00 51.55 188 GLY D C 1
ATOM 10098 O O . GLY D 1 188 ? -18.863 -26.653 42.057 1.00 52.30 188 GLY D O 1
ATOM 10099 N N . THR D 1 189 ? -18.518 -26.328 39.832 1.00 47.37 189 THR D N 1
ATOM 10100 C CA . THR D 1 189 ? -18.362 -27.755 39.530 1.00 47.70 189 THR D CA 1
ATOM 10101 C C . THR D 1 189 ? -17.017 -28.249 40.091 1.00 50.55 189 THR D C 1
ATOM 10102 O O . THR D 1 189 ? -15.984 -27.674 39.735 1.00 49.07 189 THR D O 1
ATOM 10106 N N . PRO D 1 190 ? -16.991 -29.317 40.932 1.00 48.09 190 PRO D N 1
ATOM 10107 C CA . PRO D 1 190 ? -15.696 -29.818 41.437 1.00 47.98 190 PRO D CA 1
ATOM 10108 C C . PRO D 1 190 ? -14.785 -30.255 40.284 1.00 49.78 190 PRO D C 1
ATOM 10109 O O . PRO D 1 190 ? -15.243 -30.881 39.324 1.00 48.70 190 PRO D O 1
ATOM 10113 N N . GLY D 1 191 ? -13.523 -29.857 40.355 1.00 44.67 191 GLY D N 1
ATOM 10114 C CA . GLY D 1 191 ? -12.565 -30.164 39.300 1.00 43.55 191 GLY D CA 1
ATOM 10115 C C . GLY D 1 191 ? -12.325 -29.006 38.352 1.00 44.26 191 GLY D C 1
ATOM 10116 O O . GLY D 1 191 ? -11.383 -29.058 37.557 1.00 42.66 191 GLY D O 1
ATOM 10117 N N . LEU D 1 192 ? -13.183 -27.958 38.417 1.00 39.23 192 LEU D N 1
ATOM 10118 C CA . LEU D 1 192 ? -13.014 -26.734 37.632 1.00 38.34 192 LEU D CA 1
ATOM 10119 C C . LEU D 1 192 ? -12.056 -25.863 38.448 1.00 43.48 192 LEU D C 1
ATOM 10120 O O . LEU D 1 192 ? -12.376 -25.485 39.585 1.00 43.84 192 LEU D O 1
ATOM 10125 N N . VAL D 1 193 ? -10.849 -25.631 37.900 1.00 39.38 193 VAL D N 1
ATOM 10126 C CA . VAL D 1 193 ? -9.783 -24.859 38.547 1.00 39.12 193 VAL D CA 1
ATOM 10127 C C . VAL D 1 193 ? -9.465 -23.611 37.714 1.00 41.92 193 VAL D C 1
ATOM 10128 O O . VAL D 1 193 ? -9.339 -23.696 36.490 1.00 41.34 193 VAL D O 1
ATOM 10132 N N . TYR D 1 194 ? -9.343 -22.454 38.380 1.00 38.19 194 TYR D N 1
ATOM 10133 C CA . TYR D 1 194 ? -8.995 -21.213 37.688 1.00 37.56 194 TYR D CA 1
ATOM 10134 C C . TYR D 1 194 ? -7.507 -20.966 37.795 1.00 42.28 194 TYR D C 1
ATOM 10135 O O . TYR D 1 194 ? -6.924 -21.089 38.877 1.00 42.35 194 TYR D O 1
ATOM 10144 N N . GLY D 1 195 ? -6.910 -20.616 36.669 1.00 38.93 195 GLY D N 1
ATOM 10145 C CA . GLY D 1 195 ? -5.497 -20.286 36.601 1.00 39.86 195 GLY D CA 1
ATOM 10146 C C . GLY D 1 195 ? -5.316 -18.792 36.752 1.00 47.11 195 GLY D C 1
ATOM 10147 O O . GLY D 1 195 ? -6.050 -18.143 37.506 1.00 47.43 195 GLY D O 1
ATOM 10148 N N . ARG D 1 196 ? -4.409 -18.230 35.966 1.00 44.86 196 ARG D N 1
ATOM 10149 C CA . ARG D 1 196 ? -4.075 -16.785 36.020 1.00 45.19 196 ARG D CA 1
ATOM 10150 C C . ARG D 1 196 ? -4.949 -15.946 35.089 1.00 48.41 196 ARG D C 1
ATOM 10151 O O . ARG D 1 196 ? -5.648 -16.568 34.317 1.00 47.69 196 ARG D O 1
ATOM 10159 N N A ASN D 1 197 ? -5.227 -14.712 35.531 0.50 45.16 197 ASN D N 1
ATOM 10160 N N B ASN D 1 197 ? -5.251 -14.712 35.502 0.50 44.85 197 ASN D N 1
ATOM 10161 C CA A ASN D 1 197 ? -5.947 -13.698 34.771 0.50 44.31 197 ASN D CA 1
ATOM 10162 C CA B ASN D 1 197 ? -6.039 -13.785 34.688 0.50 43.83 197 ASN D CA 1
ATOM 10163 C C A ASN D 1 197 ? -4.792 -12.933 34.140 0.50 47.62 197 ASN D C 1
ATOM 10164 C C B ASN D 1 197 ? -4.985 -12.852 34.083 0.50 47.36 197 ASN D C 1
ATOM 10165 O O A ASN D 1 197 ? -4.070 -12.200 34.823 0.50 47.81 197 ASN D O 1
ATOM 10166 O O B ASN D 1 197 ? -4.503 -11.923 34.737 0.50 47.49 197 ASN D O 1
ATOM 10175 N N . GLU D 1 198 ? -4.551 -13.201 32.867 1.00 42.97 198 GLU D N 1
ATOM 10176 C CA . GLU D 1 198 ? -3.438 -12.616 32.132 1.00 42.09 198 GLU D CA 1
ATOM 10177 C C . GLU D 1 198 ? -3.459 -11.088 31.945 1.00 41.89 198 GLU D C 1
ATOM 10178 O O . GLU D 1 198 ? -4.516 -10.495 31.701 1.00 42.18 198 GLU D O 1
ATOM 10184 N N A SER D 1 199 ? -2.276 -10.462 32.138 0.50 36.65 199 SER D N 1
ATOM 10185 N N B SER D 1 199 ? -2.277 -10.465 32.137 0.50 37.13 199 SER D N 1
ATOM 10186 C CA A SER D 1 199 ? -2.051 -9.026 31.968 0.50 34.95 199 SER D CA 1
ATOM 10187 C CA B SER D 1 199 ? -2.055 -9.032 31.957 0.50 35.66 199 SER D CA 1
ATOM 10188 C C A SER D 1 199 ? -1.830 -8.790 30.474 0.50 37.02 199 SER D C 1
ATOM 10189 C C B SER D 1 199 ? -1.843 -8.807 30.463 0.50 37.32 199 SER D C 1
ATOM 10190 O O A SER D 1 199 ? -0.898 -9.352 29.889 0.50 37.26 199 SER D O 1
ATOM 10191 O O B SER D 1 199 ? -0.935 -9.397 29.867 0.50 37.53 199 SER D O 1
ATOM 10196 N N . LYS D 1 200 ? -2.710 -7.990 29.855 1.00 31.47 200 LYS D N 1
ATOM 10197 C CA . LYS D 1 200 ? -2.694 -7.730 28.415 1.00 29.45 200 LYS D CA 1
ATOM 10198 C C . LYS D 1 200 ? -2.281 -6.321 28.069 1.00 32.37 200 LYS D C 1
ATOM 10199 O O . LYS D 1 200 ? -2.318 -5.423 28.919 1.00 32.75 200 LYS D O 1
ATOM 10205 N N . MET D 1 201 ? -1.952 -6.118 26.783 1.00 27.05 201 MET D N 1
ATOM 10206 C CA . MET D 1 201 ? -1.592 -4.820 26.230 1.00 25.65 201 MET D CA 1
ATOM 10207 C C . MET D 1 201 ? -2.772 -3.848 26.327 1.00 33.14 201 MET D C 1
ATOM 10208 O O . MET D 1 201 ? -2.593 -2.669 26.652 1.00 33.90 201 MET D O 1
ATOM 10213 N N . GLY D 1 202 ? -3.948 -4.343 25.960 1.00 30.42 202 GLY D N 1
ATOM 10214 C CA . GLY D 1 202 ? -5.173 -3.562 25.910 1.00 29.05 202 GLY D CA 1
ATOM 10215 C C . GLY D 1 202 ? -6.371 -4.366 26.352 1.00 32.39 202 GLY D C 1
ATOM 10216 O O . GLY D 1 202 ? -6.220 -5.491 26.868 1.00 32.45 202 GLY D O 1
ATOM 10217 N N . MET D 1 203 ? -7.580 -3.785 26.127 1.00 26.02 203 MET D N 1
ATOM 10218 C CA . MET D 1 203 ? -8.872 -4.303 26.610 1.00 27.04 203 MET D CA 1
ATOM 10219 C C . MET D 1 203 ? -8.677 -4.786 28.038 1.00 30.90 203 MET D C 1
ATOM 10220 O O . MET D 1 203 ? -8.975 -5.934 28.394 1.00 32.58 203 MET D O 1
ATOM 10225 N N . ARG D 1 204 ? -8.045 -3.911 28.848 1.00 28.62 204 ARG D N 1
ATOM 10226 C CA . ARG D 1 204 ? -7.658 -4.233 30.227 1.00 28.40 204 ARG D CA 1
ATOM 10227 C C . ARG D 1 204 ? -8.839 -4.338 31.196 1.00 34.32 204 ARG D C 1
ATOM 10228 O O . ARG D 1 204 ? -8.727 -5.011 32.206 1.00 32.89 204 ARG D O 1
ATOM 10236 N N . GLY D 1 205 ? -9.956 -3.714 30.857 1.00 32.82 205 GLY D N 1
ATOM 10237 C CA . GLY D 1 205 ? -11.170 -3.783 31.651 1.00 33.66 205 GLY D CA 1
ATOM 10238 C C . GLY D 1 205 ? -11.945 -5.047 31.340 1.00 37.23 205 GLY D C 1
ATOM 10239 O O . GLY D 1 205 ? -13.136 -4.992 31.033 1.00 34.93 205 GLY D O 1
ATOM 10240 N N . SER D 1 206 ? -11.257 -6.195 31.401 1.00 34.94 206 SER D N 1
ATOM 10241 C CA . SER D 1 206 ? -11.832 -7.482 31.082 1.00 35.88 206 SER D CA 1
ATOM 10242 C C . SER D 1 206 ? -11.180 -8.562 31.947 1.00 41.14 206 SER D C 1
ATOM 10243 O O . SER D 1 206 ? -10.303 -8.267 32.772 1.00 42.92 206 SER D O 1
ATOM 10246 N N . ILE D 1 207 ? -11.650 -9.799 31.799 1.00 34.81 207 ILE D N 1
ATOM 10247 C CA . ILE D 1 207 ? -11.103 -10.946 32.518 1.00 33.97 207 ILE D CA 1
ATOM 10248 C C . ILE D 1 207 ? -10.760 -11.951 31.431 1.00 38.42 207 ILE D C 1
ATOM 10249 O O . ILE D 1 207 ? -11.609 -12.225 30.586 1.00 37.60 207 ILE D O 1
ATOM 10254 N N . ASN D 1 208 ? -9.498 -12.415 31.393 1.00 35.79 208 ASN D N 1
ATOM 10255 C CA . ASN D 1 208 ? -9.009 -13.359 30.390 1.00 35.70 208 ASN D CA 1
ATOM 10256 C C . ASN D 1 208 ? -8.347 -14.487 31.151 1.00 39.60 208 ASN D C 1
ATOM 10257 O O . ASN D 1 208 ? -7.222 -14.338 31.640 1.00 39.84 208 ASN D O 1
ATOM 10262 N N . SER D 1 209 ? -9.078 -15.600 31.295 1.00 35.09 209 SER D N 1
ATOM 10263 C CA . SER D 1 209 ? -8.717 -16.697 32.184 1.00 35.22 209 SER D CA 1
ATOM 10264 C C . SER D 1 209 ? -8.113 -17.952 31.592 1.00 37.67 209 SER D C 1
ATOM 10265 O O . SER D 1 209 ? -8.471 -18.395 30.496 1.00 36.75 209 SER D O 1
ATOM 10268 N N . GLU D 1 210 ? -7.259 -18.578 32.391 1.00 33.18 210 GLU D N 1
ATOM 10269 C CA . GLU D 1 210 ? -6.787 -19.928 32.144 1.00 33.00 210 GLU D CA 1
ATOM 10270 C C . GLU D 1 210 ? -7.790 -20.790 32.922 1.00 37.22 210 GLU D C 1
ATOM 10271 O O . GLU D 1 210 ? -8.119 -20.464 34.076 1.00 34.96 210 GLU D O 1
ATOM 10277 N N . LEU D 1 211 ? -8.229 -21.918 32.333 1.00 34.51 211 LEU D N 1
ATOM 10278 C CA . LEU D 1 211 ? -9.112 -22.858 33.020 1.00 34.39 211 LEU D CA 1
ATOM 10279 C C . LEU D 1 211 ? -8.445 -24.212 32.999 1.00 38.09 211 LEU D C 1
ATOM 10280 O O . LEU D 1 211 ? -7.807 -24.559 32.004 1.00 36.06 211 LEU D O 1
ATOM 10285 N N . PHE D 1 212 ? -8.581 -24.961 34.098 1.00 35.44 212 PHE D N 1
ATOM 10286 C CA . PHE D 1 212 ? -8.054 -26.320 34.205 1.00 37.10 212 PHE D CA 1
ATOM 10287 C C . PHE D 1 212 ? -9.195 -27.220 34.617 1.00 40.44 212 PHE D C 1
ATOM 10288 O O . PHE D 1 212 ? -10.024 -26.821 35.445 1.00 39.45 212 PHE D O 1
ATOM 10296 N N . PHE D 1 213 ? -9.252 -28.427 34.027 1.00 36.64 213 PHE D N 1
ATOM 10297 C CA . PHE D 1 213 ? -10.277 -29.410 34.353 1.00 36.30 213 PHE D CA 1
ATOM 10298 C C . PHE D 1 213 ? -9.522 -30.613 34.865 1.00 42.16 213 PHE D C 1
ATOM 10299 O O . PHE D 1 213 ? -8.759 -31.223 34.117 1.00 41.99 213 PHE D O 1
ATOM 10307 N N . GLU D 1 214 ? -9.647 -30.882 36.170 1.00 40.42 214 GLU D N 1
ATOM 10308 C CA . GLU D 1 214 ? -8.935 -31.968 36.840 1.00 42.05 214 GLU D CA 1
ATOM 10309 C C . GLU D 1 214 ? -9.972 -32.961 37.346 1.00 46.92 214 GLU D C 1
ATOM 10310 O O . GLU D 1 214 ? -10.628 -32.711 38.366 1.00 46.74 214 GLU D O 1
ATOM 10316 N N . ASN D 1 215 ? -10.187 -34.049 36.557 1.00 42.95 215 ASN D N 1
ATOM 10317 C CA . ASN D 1 215 ? -11.210 -35.074 36.780 1.00 43.36 215 ASN D CA 1
ATOM 10318 C C . ASN D 1 215 ? -12.569 -34.406 37.057 1.00 45.07 215 ASN D C 1
ATOM 10319 O O . ASN D 1 215 ? -13.276 -34.757 38.002 1.00 45.74 215 ASN D O 1
ATOM 10324 N N . MET D 1 216 ? -12.886 -33.383 36.241 1.00 39.01 216 MET D N 1
ATOM 10325 C CA . MET D 1 216 ? -14.098 -32.595 36.383 1.00 37.76 216 MET D CA 1
ATOM 10326 C C . MET D 1 216 ? -15.305 -33.355 35.874 1.00 42.93 216 MET D C 1
ATOM 10327 O O . MET D 1 216 ? -15.419 -33.611 34.674 1.00 40.71 216 MET D O 1
ATOM 10332 N N . GLU D 1 217 ? -16.209 -33.713 36.793 1.00 42.30 217 GLU D N 1
ATOM 10333 C CA . GLU D 1 217 ? -17.411 -34.453 36.438 1.00 43.50 217 GLU D CA 1
ATOM 10334 C C . GLU D 1 217 ? -18.561 -33.521 36.113 1.00 49.63 217 GLU D C 1
ATOM 10335 O O . GLU D 1 217 ? -18.923 -32.675 36.930 1.00 49.00 217 GLU D O 1
ATOM 10341 N N . VAL D 1 218 ? -19.117 -33.652 34.899 1.00 47.53 218 VAL D N 1
ATOM 10342 C CA . VAL D 1 218 ? -20.292 -32.873 34.501 1.00 47.34 218 VAL D CA 1
ATOM 10343 C C . VAL D 1 218 ? -21.446 -33.821 34.204 1.00 52.30 218 VAL D C 1
ATOM 10344 O O . VAL D 1 218 ? -21.199 -34.887 33.633 1.00 52.94 218 VAL D O 1
ATOM 10348 N N . PRO D 1 219 ? -22.706 -33.467 34.564 1.00 48.87 219 PRO D N 1
ATOM 10349 C CA . PRO D 1 219 ? -23.833 -34.363 34.240 1.00 48.86 219 PRO D CA 1
ATOM 10350 C C . PRO D 1 219 ? -23.845 -34.724 32.753 1.00 50.28 219 PRO D C 1
ATOM 10351 O O . PRO D 1 219 ? -23.541 -33.869 31.912 1.00 48.31 219 PRO D O 1
ATOM 10355 N N . ALA D 1 220 ? -24.141 -35.994 32.423 1.00 46.83 220 ALA D N 1
ATOM 10356 C CA . ALA D 1 220 ? -24.192 -36.443 31.030 1.00 45.87 220 ALA D CA 1
ATOM 10357 C C . ALA D 1 220 ? -25.213 -35.637 30.222 1.00 48.14 220 ALA D C 1
ATOM 10358 O O . ALA D 1 220 ? -25.010 -35.432 29.029 1.00 45.71 220 ALA D O 1
ATOM 10360 N N . GLU D 1 221 ? -26.221 -35.081 30.896 1.00 45.39 221 GLU D N 1
ATOM 10361 C CA . GLU D 1 221 ? -27.285 -34.309 30.199 1.00 45.40 221 GLU D CA 1
ATOM 10362 C C . GLU D 1 221 ? -26.832 -32.866 29.879 1.00 47.97 221 GLU D C 1
ATOM 10363 O O . GLU D 1 221 ? -27.596 -32.131 29.251 1.00 46.80 221 GLU D O 1
ATOM 10369 N N . ASN D 1 222 ? -25.616 -32.513 30.297 1.00 42.95 222 ASN D N 1
ATOM 10370 C CA . ASN D 1 222 ? -25.047 -31.199 30.011 1.00 40.99 222 ASN D CA 1
ATOM 10371 C C . ASN D 1 222 ? -24.418 -31.113 28.614 1.00 44.95 222 ASN D C 1
ATOM 10372 O O . ASN D 1 222 ? -23.980 -30.029 28.204 1.00 42.09 222 ASN D O 1
ATOM 10377 N N . ILE D 1 223 ? -24.387 -32.243 27.869 1.00 42.99 223 ILE D N 1
ATOM 10378 C CA . ILE D 1 223 ? -23.858 -32.241 26.502 1.00 42.02 223 ILE D CA 1
ATOM 10379 C C . ILE D 1 223 ? -24.782 -31.422 25.582 1.00 44.98 223 ILE D C 1
ATOM 10380 O O . ILE D 1 223 ? -26.018 -31.527 25.679 1.00 44.46 223 ILE D O 1
ATOM 10385 N N . ILE D 1 224 ? -24.172 -30.582 24.729 1.00 40.20 224 ILE D N 1
ATOM 10386 C CA . ILE D 1 224 ? -24.877 -29.747 23.763 1.00 40.27 224 ILE D CA 1
ATOM 10387 C C . ILE D 1 224 ? -24.899 -30.521 22.449 1.00 43.70 224 ILE D C 1
ATOM 10388 O O . ILE D 1 224 ? -23.851 -30.723 21.842 1.00 43.20 224 ILE D O 1
ATOM 10393 N N . GLY D 1 225 ? -26.081 -30.973 22.045 1.00 40.58 225 GLY D N 1
ATOM 10394 C CA . GLY D 1 225 ? -26.243 -31.765 20.833 1.00 41.57 225 GLY D CA 1
ATOM 10395 C C . GLY D 1 225 ? -25.682 -33.166 20.992 1.00 47.68 225 GLY D C 1
ATOM 10396 O O . GLY D 1 225 ? -25.344 -33.585 22.107 1.00 47.56 225 GLY D O 1
ATOM 10397 N N . ALA D 1 226 ? -25.561 -33.893 19.874 1.00 45.19 226 ALA D N 1
ATOM 10398 C CA . ALA D 1 226 ? -25.040 -35.260 19.878 1.00 45.81 226 ALA D CA 1
ATOM 10399 C C . ALA D 1 226 ? -23.521 -35.255 20.004 1.00 48.24 226 ALA D C 1
ATOM 10400 O O . ALA D 1 226 ? -22.879 -34.258 19.656 1.00 45.71 226 ALA D O 1
ATOM 10402 N N . GLU D 1 227 ? -22.940 -36.374 20.486 1.00 44.50 227 GLU D N 1
ATOM 10403 C CA . GLU D 1 227 ? -21.487 -36.535 20.570 1.00 43.18 227 GLU D CA 1
ATOM 10404 C C . GLU D 1 227 ? -20.890 -36.385 19.158 1.00 46.32 227 GLU D C 1
ATOM 10405 O O . GLU D 1 227 ? -21.445 -36.926 18.189 1.00 46.59 227 GLU D O 1
ATOM 10411 N N . GLY D 1 228 ? -19.802 -35.637 19.051 1.00 39.88 228 GLY D N 1
ATOM 10412 C CA . GLY D 1 228 ? -19.122 -35.465 17.775 1.00 39.81 228 GLY D CA 1
ATOM 10413 C C . GLY D 1 228 ? -19.561 -34.286 16.931 1.00 44.65 228 GLY D C 1
ATOM 10414 O O . GLY D 1 228 ? -18.917 -33.989 15.919 1.00 44.19 228 GLY D O 1
ATOM 10415 N N . THR D 1 229 ? -20.645 -33.596 17.338 1.00 41.11 229 THR D N 1
ATOM 10416 C CA . THR D 1 229 ? -21.170 -32.436 16.615 1.00 40.77 229 THR D CA 1
ATOM 10417 C C . THR D 1 229 ? -20.564 -31.108 17.118 1.00 42.17 229 THR D C 1
ATOM 10418 O O . THR D 1 229 ? -20.947 -30.043 16.626 1.00 42.74 229 THR D O 1
ATOM 10422 N N . GLY D 1 230 ? -19.670 -31.178 18.114 1.00 44.36 230 GLY D N 1
ATOM 10423 C CA . GLY D 1 230 ? -19.048 -30.005 18.733 1.00 42.52 230 GLY D CA 1
ATOM 10424 C C . GLY D 1 230 ? -18.240 -29.104 17.821 1.00 44.48 230 GLY D C 1
ATOM 10425 O O . GLY D 1 230 ? -18.286 -27.876 17.976 1.00 42.93 230 GLY D O 1
ATOM 10426 N N . PHE D 1 231 ? -17.484 -29.684 16.858 1.00 40.97 231 PHE D N 1
ATOM 10427 C CA . PHE D 1 231 ? -16.681 -28.848 15.963 1.00 39.92 231 PHE D CA 1
ATOM 10428 C C . PHE D 1 231 ? -17.557 -27.981 15.063 1.00 43.69 231 PHE D C 1
ATOM 10429 O O . PHE D 1 231 ? -17.302 -26.771 14.961 1.00 41.25 231 PHE D O 1
ATOM 10437 N N . ALA D 1 232 ? -18.647 -28.566 14.511 1.00 41.38 232 ALA D N 1
ATOM 10438 C CA . ALA D 1 232 ? -19.603 -27.833 13.665 1.00 41.77 232 ALA D CA 1
ATOM 10439 C C . ALA D 1 232 ? -20.267 -26.707 14.476 1.00 44.56 232 ALA D C 1
ATOM 10440 O O . ALA D 1 232 ? -20.417 -25.594 13.968 1.00 42.56 232 ALA D O 1
ATOM 10442 N N . ASN D 1 233 ? -20.619 -27.001 15.756 1.00 40.31 233 ASN D N 1
ATOM 10443 C CA . ASN D 1 233 ? -21.230 -26.048 16.680 1.00 39.55 233 ASN D CA 1
ATOM 10444 C C . ASN D 1 233 ? -20.267 -24.865 16.914 1.00 41.34 233 ASN D C 1
ATOM 10445 O O . ASN D 1 233 ? -20.678 -23.692 16.835 1.00 39.98 233 ASN D O 1
ATOM 10450 N N . LEU D 1 234 ? -18.975 -25.182 17.144 1.00 37.12 234 LEU D N 1
ATOM 10451 C CA . LEU D 1 234 ? -17.947 -24.174 17.372 1.00 37.45 234 LEU D CA 1
ATOM 10452 C C . LEU D 1 234 ? -17.769 -23.304 16.114 1.00 40.43 234 LEU D C 1
ATOM 10453 O O . LEU D 1 234 ? -17.795 -22.071 16.215 1.00 38.68 234 LEU D O 1
ATOM 10458 N N . MET D 1 235 ? -17.644 -23.940 14.936 1.00 36.82 235 MET D N 1
ATOM 10459 C CA . MET D 1 235 ? -17.461 -23.229 13.662 1.00 36.21 235 MET D CA 1
ATOM 10460 C C . MET D 1 235 ? -18.617 -22.282 13.356 1.00 41.62 235 MET D C 1
ATOM 10461 O O . MET D 1 235 ? -18.377 -21.152 12.927 1.00 40.50 235 MET D O 1
ATOM 10466 N N . GLN D 1 236 ? -19.836 -22.711 13.623 1.00 40.11 236 GLN D N 1
ATOM 10467 C CA . GLN D 1 236 ? -20.962 -21.786 13.354 1.00 40.61 236 GLN D CA 1
ATOM 10468 C C . GLN D 1 236 ? -20.958 -20.632 14.374 1.00 44.77 236 GLN D C 1
ATOM 10469 O O . GLN D 1 236 ? -21.278 -19.512 13.973 1.00 43.36 236 GLN D O 1
ATOM 10475 N N . THR D 1 237 ? -20.617 -20.895 15.646 1.00 42.46 237 THR D N 1
ATOM 10476 C CA . THR D 1 237 ? -20.497 -19.785 16.630 1.00 41.55 237 THR D CA 1
ATOM 10477 C C . THR D 1 237 ? -19.425 -18.779 16.187 1.00 45.91 237 THR D C 1
ATOM 10478 O O . THR D 1 237 ? -19.650 -17.604 16.374 1.00 45.37 237 THR D O 1
ATOM 10482 N N . LEU D 1 238 ? -18.296 -19.242 15.643 1.00 43.23 238 LEU D N 1
ATOM 10483 C CA . LEU D 1 238 ? -17.221 -18.351 15.191 1.00 42.75 238 LEU D CA 1
ATOM 10484 C C . LEU D 1 238 ? -17.636 -17.472 14.023 1.00 46.21 238 LEU D C 1
ATOM 10485 O O . LEU D 1 238 ? -17.250 -16.305 13.990 1.00 45.85 238 LEU D O 1
ATOM 10490 N N . SER D 1 239 ? -18.468 -18.003 13.100 1.00 41.89 239 SER D N 1
ATOM 10491 C CA . SER D 1 239 ? -18.993 -17.232 11.966 1.00 41.39 239 SER D CA 1
ATOM 10492 C C . SER D 1 239 ? -19.748 -15.997 12.478 1.00 47.47 239 SER D C 1
ATOM 1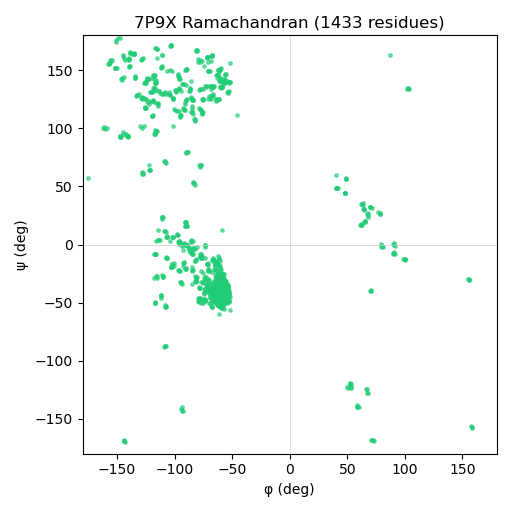0493 O O . SER D 1 239 ? -19.586 -14.905 11.931 1.00 49.00 239 SER D O 1
ATOM 10496 N N . THR D 1 240 ? -20.523 -16.162 13.559 1.00 42.96 240 THR D N 1
ATOM 10497 C CA . THR D 1 240 ? -21.270 -15.063 14.164 1.00 41.84 240 THR D CA 1
ATOM 10498 C C . THR D 1 240 ? -20.355 -14.137 14.964 1.00 42.64 240 THR D C 1
ATOM 10499 O O . THR D 1 240 ? -20.426 -12.914 14.797 1.00 41.20 240 THR D O 1
ATOM 10503 N N . ASN D 1 241 ? -19.530 -14.709 15.850 1.00 36.81 241 ASN D N 1
ATOM 10504 C CA . ASN D 1 241 ? -18.625 -13.947 16.713 1.00 36.18 241 ASN D CA 1
ATOM 10505 C C . ASN D 1 241 ? -17.630 -13.053 15.919 1.00 37.79 241 ASN D C 1
ATOM 10506 O O . ASN D 1 241 ? -17.265 -11.974 16.408 1.00 36.38 241 ASN D O 1
ATOM 10511 N N . ARG D 1 242 ? -17.282 -13.446 14.676 1.00 32.24 242 ARG D N 1
ATOM 10512 C CA . ARG D 1 242 ? -16.404 -12.638 13.823 1.00 32.00 242 ARG D CA 1
ATOM 10513 C C . ARG D 1 242 ? -17.081 -11.325 13.414 1.00 36.51 242 ARG D C 1
ATOM 10514 O O . ARG D 1 242 ? -16.408 -10.290 13.333 1.00 34.00 242 ARG D O 1
ATOM 10522 N N . VAL D 1 243 ? -18.417 -11.343 13.251 1.00 34.34 243 VAL D N 1
ATOM 10523 C CA . VAL D 1 243 ? -19.181 -10.136 12.915 1.00 34.10 243 VAL D CA 1
ATOM 10524 C C . VAL D 1 243 ? -19.223 -9.211 14.149 1.00 36.12 243 VAL D C 1
ATOM 10525 O O . VAL D 1 243 ? -19.153 -7.987 14.003 1.00 34.18 243 VAL D O 1
ATOM 10529 N N . PHE D 1 244 ? -19.278 -9.802 15.368 1.00 31.65 244 PHE D N 1
ATOM 10530 C CA . PHE D 1 244 ? -19.254 -9.019 16.611 1.00 30.86 244 PHE D CA 1
ATOM 10531 C C . PHE D 1 244 ? -17.936 -8.293 16.760 1.00 35.52 244 PHE D C 1
ATOM 10532 O O . PHE D 1 244 ? -17.923 -7.102 17.087 1.00 34.36 244 PHE D O 1
ATOM 10540 N N . CYS D 1 245 ? -16.827 -9.007 16.471 1.00 32.02 245 CYS D N 1
ATOM 10541 C CA . CYS D 1 245 ? -15.474 -8.454 16.490 1.00 31.32 245 CYS D CA 1
ATOM 10542 C C . CYS D 1 245 ? -15.399 -7.305 15.489 1.00 32.16 245 CYS D C 1
ATOM 10543 O O . CYS D 1 245 ? -14.905 -6.228 15.823 1.00 33.56 245 CYS D O 1
ATOM 10546 N N . ALA D 1 246 ? -15.903 -7.542 14.254 1.00 26.00 246 ALA D N 1
ATOM 10547 C CA . ALA D 1 246 ? -15.917 -6.508 13.219 1.00 23.93 246 ALA D CA 1
ATOM 10548 C C . ALA D 1 246 ? -16.635 -5.241 13.724 1.00 29.38 246 ALA D C 1
ATOM 10549 O O . ALA D 1 246 ? -16.085 -4.135 13.621 1.00 26.88 246 ALA D O 1
ATOM 10551 N N . ALA D 1 247 ? -17.842 -5.400 14.314 1.00 28.43 247 ALA D N 1
ATOM 10552 C CA . ALA D 1 247 ? -18.623 -4.262 14.815 1.00 28.86 247 ALA D CA 1
ATOM 10553 C C . ALA D 1 247 ? -17.873 -3.508 15.913 1.00 29.44 247 ALA D C 1
ATOM 10554 O O . ALA D 1 247 ? -17.859 -2.268 15.914 1.00 26.65 247 ALA D O 1
ATOM 10556 N N . GLN D 1 248 ? -17.254 -4.241 16.849 1.00 27.23 248 GLN D N 1
ATOM 10557 C CA . GLN D 1 248 ? -16.471 -3.599 17.912 1.00 26.93 248 GLN D CA 1
ATOM 10558 C C . GLN D 1 248 ? -15.312 -2.800 17.289 1.00 31.34 248 GLN D C 1
ATOM 10559 O O . GLN D 1 248 ? -15.094 -1.643 17.653 1.00 27.92 248 GLN D O 1
ATOM 10565 N N . ALA D 1 249 ? -14.632 -3.392 16.280 1.00 28.43 249 ALA D N 1
ATOM 10566 C CA . ALA D 1 249 ? -13.521 -2.723 15.606 1.00 28.37 249 ALA D CA 1
ATOM 10567 C C . ALA D 1 249 ? -13.965 -1.441 14.874 1.00 32.51 249 ALA D C 1
ATOM 10568 O O . ALA D 1 249 ? -13.252 -0.427 14.930 1.00 30.90 249 ALA D O 1
ATOM 10570 N N . VAL D 1 250 ? -15.149 -1.474 14.202 1.00 30.69 250 VAL D N 1
ATOM 10571 C CA . VAL D 1 250 ? -15.693 -0.283 13.522 1.00 28.57 250 VAL D CA 1
ATOM 10572 C C . VAL D 1 250 ? -15.877 0.825 14.599 1.00 30.92 250 VAL D C 1
ATOM 10573 O O . VAL D 1 250 ? -15.517 1.984 14.361 1.00 29.91 250 VAL D O 1
ATOM 10577 N N . GLY D 1 251 ? -16.416 0.450 15.761 1.00 26.75 251 GLY D N 1
ATOM 10578 C CA . GLY D 1 251 ? -16.629 1.381 16.859 1.00 24.94 251 GLY D CA 1
ATOM 10579 C C . GLY D 1 251 ? -15.327 1.979 17.362 1.00 31.92 251 GLY D C 1
ATOM 10580 O O . GLY D 1 251 ? -15.209 3.203 17.484 1.00 33.32 251 GLY D O 1
ATOM 10581 N N . ILE D 1 252 ? -14.312 1.128 17.598 1.00 25.97 252 ILE D N 1
ATOM 10582 C CA . ILE D 1 252 ? -12.996 1.606 18.070 1.00 25.08 252 ILE D CA 1
ATOM 10583 C C . ILE D 1 252 ? -12.435 2.634 17.080 1.00 27.22 252 ILE D C 1
ATOM 10584 O O . ILE D 1 252 ? -12.042 3.726 17.455 1.00 24.29 252 ILE D O 1
ATOM 10589 N N . ALA D 1 253 ? -12.467 2.284 15.802 1.00 23.33 253 ALA D N 1
ATOM 10590 C CA . ALA D 1 253 ? -11.980 3.152 14.753 1.00 23.13 253 ALA D CA 1
ATOM 10591 C C . ALA D 1 253 ? -12.736 4.501 14.753 1.00 27.92 253 ALA D C 1
ATOM 10592 O O . ALA D 1 253 ? -12.105 5.557 14.719 1.00 26.59 253 ALA D O 1
ATOM 10594 N N . GLN D 1 254 ? -14.079 4.461 14.876 1.00 25.27 254 GLN D N 1
ATOM 10595 C CA . GLN D 1 254 ? -14.900 5.667 14.909 1.00 24.13 254 GLN D CA 1
ATOM 10596 C C . GLN D 1 254 ? -14.553 6.562 16.108 1.00 28.66 254 GLN D C 1
ATOM 10597 O O . GLN D 1 254 ? -14.444 7.772 15.950 1.00 28.13 254 GLN D O 1
ATOM 10603 N N . GLY D 1 255 ? -14.429 5.964 17.273 1.00 25.53 255 GLY D N 1
ATOM 10604 C CA . GLY D 1 255 ? -14.092 6.677 18.507 1.00 26.83 255 GLY D CA 1
ATOM 10605 C C . GLY D 1 255 ? -12.776 7.418 18.421 1.00 31.99 255 GLY D C 1
ATOM 10606 O O . GLY D 1 255 ? -12.681 8.584 18.825 1.00 31.88 255 GLY D O 1
ATOM 10607 N N . ALA D 1 256 ? -11.773 6.753 17.830 1.00 27.80 256 ALA D N 1
ATOM 10608 C CA . ALA D 1 256 ? -10.437 7.311 17.630 1.00 27.24 256 ALA D CA 1
ATOM 10609 C C . ALA D 1 256 ? -10.517 8.459 16.631 1.00 31.84 256 ALA D C 1
ATOM 10610 O O . ALA D 1 256 ? -9.983 9.545 16.886 1.00 32.81 256 ALA D O 1
ATOM 10612 N N . LEU D 1 257 ? -11.230 8.228 15.510 1.00 24.87 257 LEU D N 1
ATOM 10613 C CA . LEU D 1 257 ? -11.479 9.249 14.487 1.00 24.12 257 LEU D CA 1
ATOM 10614 C C . LEU D 1 257 ? -12.159 10.473 15.100 1.00 32.23 257 LEU D C 1
ATOM 10615 O O . LEU D 1 257 ? -11.735 11.599 14.823 1.00 32.91 257 LEU D O 1
ATOM 10620 N N . ASP D 1 258 ? -13.149 10.252 15.957 1.00 29.58 258 ASP D N 1
ATOM 10621 C CA . ASP D 1 258 ? -13.869 11.400 16.564 1.00 30.62 258 ASP D CA 1
ATOM 10622 C C . ASP D 1 258 ? -12.909 12.280 17.372 1.00 36.29 258 ASP D C 1
ATOM 10623 O O . ASP D 1 258 ? -13.061 13.480 17.294 1.00 35.66 258 ASP D O 1
ATOM 10628 N N . ILE D 1 259 ? -12.029 11.668 18.173 1.00 33.21 259 ILE D N 1
ATOM 10629 C CA . ILE D 1 259 ? -11.065 12.424 18.979 1.00 32.73 259 ILE D CA 1
ATOM 10630 C C . ILE D 1 259 ? -10.090 13.172 18.067 1.00 33.39 259 ILE D C 1
ATOM 10631 O O . ILE D 1 259 ? -9.834 14.361 18.295 1.00 31.98 259 ILE D O 1
ATOM 10636 N N . ALA D 1 260 ? -9.653 12.496 17.000 1.00 30.07 260 ALA D N 1
ATOM 10637 C CA . ALA D 1 260 ? -8.708 13.065 16.018 1.00 28.32 260 ALA D CA 1
ATOM 10638 C C . ALA D 1 260 ? -9.306 14.329 15.381 1.00 34.99 260 ALA D C 1
ATOM 10639 O O . ALA D 1 260 ? -8.684 15.406 15.417 1.00 35.24 260 ALA D O 1
ATOM 10641 N N . VAL D 1 261 ? -10.498 14.166 14.823 1.00 31.44 261 VAL D N 1
ATOM 10642 C CA . VAL D 1 261 ? -11.210 15.262 14.106 1.00 32.29 261 VAL D CA 1
ATOM 10643 C C . VAL D 1 261 ? -11.393 16.492 15.015 1.00 36.20 261 VAL D C 1
ATOM 10644 O O . VAL D 1 261 ? -11.168 17.593 14.540 1.00 35.00 261 VAL D O 1
ATOM 10648 N N . ARG D 1 262 ? -11.804 16.265 16.264 1.00 33.38 262 ARG D N 1
ATOM 10649 C CA . ARG D 1 262 ? -12.053 17.371 17.226 1.00 34.62 262 ARG D CA 1
ATOM 10650 C C . ARG D 1 262 ? -10.732 18.043 17.571 1.00 39.31 262 ARG D C 1
ATOM 10651 O O . ARG D 1 262 ? -10.748 19.270 17.731 1.00 40.66 262 ARG D O 1
ATOM 10659 N N . HIS D 1 263 ? -9.660 17.260 17.718 1.00 33.82 263 HIS D N 1
ATOM 10660 C CA . HIS D 1 263 ? -8.329 17.819 17.942 1.00 32.61 263 HIS D CA 1
ATOM 10661 C C . HIS D 1 263 ? -7.886 18.717 16.777 1.00 33.90 263 HIS D C 1
ATOM 10662 O O . HIS D 1 263 ? -7.377 19.803 17.036 1.00 34.76 263 HIS D O 1
ATOM 10669 N N . THR D 1 264 ? -8.135 18.309 15.511 1.00 28.99 264 THR D N 1
ATOM 10670 C CA . THR D 1 264 ? -7.728 19.135 14.354 1.00 30.11 264 THR D CA 1
ATOM 10671 C C . THR D 1 264 ? -8.434 20.492 14.355 1.00 39.37 264 THR D C 1
ATOM 10672 O O . THR D 1 264 ? -7.885 21.474 13.863 1.00 42.45 264 THR D O 1
ATOM 10676 N N . GLN D 1 265 ? -9.662 20.529 14.879 1.00 37.33 265 GLN D N 1
ATOM 10677 C CA . GLN D 1 265 ? -10.465 21.745 14.949 1.00 37.34 265 GLN D CA 1
ATOM 10678 C C . GLN D 1 265 ? -10.009 22.678 16.072 1.00 42.40 265 GLN D C 1
ATOM 10679 O O . GLN D 1 265 ? -10.107 23.900 15.923 1.00 43.73 265 GLN D O 1
ATOM 10685 N N . ASP D 1 266 ? -9.507 22.112 17.185 1.00 37.82 266 ASP D N 1
ATOM 10686 C CA . ASP D 1 266 ? -9.091 22.887 18.361 1.00 38.29 266 ASP D CA 1
ATOM 10687 C C . ASP D 1 266 ? -7.608 23.246 18.407 1.00 41.86 266 ASP D C 1
ATOM 10688 O O . ASP D 1 266 ? -7.249 24.296 18.948 1.00 41.15 266 ASP D O 1
ATOM 10693 N N . ARG D 1 267 ? -6.750 22.362 17.881 1.00 37.73 267 ARG D N 1
ATOM 10694 C CA . ARG D 1 267 ? -5.301 22.530 17.904 1.00 37.14 267 ARG D CA 1
ATOM 10695 C C . ARG D 1 267 ? -4.811 23.521 16.872 1.00 39.77 267 ARG D C 1
ATOM 10696 O O . ARG D 1 267 ? -4.908 23.260 15.681 1.00 38.94 267 ARG D O 1
ATOM 10704 N N . VAL D 1 268 ? -4.235 24.633 17.341 1.00 36.69 268 VAL D N 1
ATOM 10705 C CA . VAL D 1 268 ? -3.694 25.671 16.475 1.00 35.42 268 VAL D CA 1
ATOM 10706 C C . VAL D 1 268 ? -2.178 25.545 16.398 1.00 38.16 268 VAL D C 1
ATOM 10707 O O . VAL D 1 268 ? -1.506 25.561 17.430 1.00 38.84 268 VAL D O 1
ATOM 10711 N N . GLN D 1 269 ? -1.653 25.446 15.179 1.00 33.60 269 GLN D N 1
ATOM 10712 C CA . GLN D 1 269 ? -0.229 25.467 14.855 1.00 34.70 269 GLN D CA 1
ATOM 10713 C C . GLN D 1 269 ? -0.133 26.154 13.511 1.00 42.32 269 GLN D C 1
ATOM 10714 O O . GLN D 1 269 ? -1.018 25.977 12.661 1.00 41.39 269 GLN D O 1
ATOM 10720 N N . PHE D 1 270 ? 0.916 26.975 13.337 1.00 42.11 270 PHE D N 1
ATOM 10721 C CA . PHE D 1 270 ? 1.149 27.756 12.118 1.00 42.40 270 PHE D CA 1
ATOM 10722 C C . PHE D 1 270 ? 0.014 28.778 11.898 1.00 47.21 270 PHE D C 1
ATOM 10723 O O . PHE D 1 270 ? -0.363 29.068 10.761 1.00 46.28 270 PHE D O 1
ATOM 10731 N N . GLY D 1 271 ? -0.492 29.321 13.016 1.00 45.11 271 GLY D N 1
ATOM 10732 C CA . GLY D 1 271 ? -1.491 30.386 13.067 1.00 45.97 271 GLY D CA 1
ATOM 10733 C C . GLY D 1 271 ? -2.950 30.040 12.848 1.00 49.40 271 GLY D C 1
ATOM 10734 O O . GLY D 1 271 ? -3.805 30.930 12.934 1.00 49.81 271 GLY D O 1
ATOM 10735 N N . LYS D 1 272 ? -3.261 28.767 12.566 1.00 43.72 272 LYS D N 1
ATOM 10736 C CA . LYS D 1 272 ? -4.639 28.332 12.305 1.00 42.44 272 LYS D CA 1
ATOM 10737 C C . LYS D 1 272 ? -4.858 26.944 12.889 1.00 43.51 272 LYS D C 1
ATOM 10738 O O . LYS D 1 272 ? -3.868 26.228 13.054 1.00 42.60 272 LYS D O 1
ATOM 10744 N N . PRO D 1 273 ? -6.083 26.457 13.174 1.00 38.75 273 PRO D N 1
ATOM 10745 C CA . PRO D 1 273 ? -6.234 25.064 13.613 1.00 37.24 273 PRO D CA 1
ATOM 10746 C C . PRO D 1 273 ? -5.524 24.163 12.594 1.00 38.88 273 PRO D C 1
ATOM 10747 O O . PRO D 1 273 ? -5.472 24.535 11.431 1.00 39.10 273 PRO D O 1
ATOM 10751 N N . ILE D 1 274 ? -5.132 22.993 13.039 1.00 31.45 274 ILE D N 1
ATOM 10752 C CA . ILE D 1 274 ? -4.387 22.070 12.155 1.00 32.47 274 ILE D CA 1
ATOM 10753 C C . ILE D 1 274 ? -5.289 21.402 11.065 1.00 39.79 274 ILE D C 1
ATOM 10754 O O . ILE D 1 274 ? -4.741 20.893 10.071 1.00 40.89 274 ILE D O 1
ATOM 10759 N N . ALA D 1 275 ? -6.623 21.509 11.154 1.00 35.03 275 ALA D N 1
ATOM 10760 C CA . ALA D 1 275 ? -7.573 21.069 10.117 1.00 33.35 275 ALA D CA 1
ATOM 10761 C C . ALA D 1 275 ? -7.326 21.820 8.796 1.00 39.41 275 ALA D C 1
ATOM 10762 O O . ALA D 1 275 ? -7.731 21.303 7.752 1.00 37.86 275 ALA D O 1
ATOM 10764 N N . HIS D 1 276 ? -6.685 22.993 8.876 1.00 37.69 276 HIS D N 1
ATOM 10765 C CA . HIS D 1 276 ? -6.397 23.883 7.711 1.00 38.58 276 HIS D CA 1
ATOM 10766 C C . HIS D 1 276 ? -5.310 23.289 6.802 1.00 41.21 276 HIS D C 1
ATOM 10767 O O . HIS D 1 276 ? -5.217 23.701 5.626 1.00 41.03 276 HIS D O 1
ATOM 10774 N N . LEU D 1 277 ? -4.556 22.332 7.334 1.00 34.17 277 LEU D N 1
ATOM 10775 C CA . LEU D 1 277 ? -3.386 21.782 6.656 1.00 33.88 277 LEU D CA 1
ATOM 10776 C C . LEU D 1 277 ? -3.814 20.613 5.785 1.00 36.58 277 LEU D C 1
ATOM 10777 O O . LEU D 1 277 ? -4.462 19.679 6.285 1.00 34.80 277 LEU D O 1
ATOM 10782 N N . ALA D 1 278 ? -3.469 20.665 4.483 1.00 32.27 278 ALA D N 1
ATOM 10783 C CA . ALA D 1 278 ? -3.816 19.604 3.521 1.00 31.13 278 ALA D CA 1
ATOM 10784 C C . ALA D 1 278 ? -3.400 18.190 3.977 1.00 37.09 278 ALA D C 1
ATOM 10785 O O . ALA D 1 278 ? -4.247 17.297 3.895 1.00 37.96 278 ALA D O 1
ATOM 10787 N N . PRO D 1 279 ? -2.171 17.945 4.518 1.00 34.37 279 PRO D N 1
ATOM 10788 C CA . PRO D 1 279 ? -1.832 16.576 4.944 1.00 34.43 279 PRO D CA 1
ATOM 10789 C C . PRO D 1 279 ? -2.737 16.036 6.044 1.00 37.45 279 PRO D C 1
ATOM 10790 O O . PRO D 1 279 ? -2.987 14.833 6.078 1.00 35.89 279 PRO D O 1
ATOM 10794 N N . VAL D 1 280 ? -3.208 16.923 6.943 1.00 32.39 280 VAL D N 1
ATOM 10795 C CA . VAL D 1 280 ? -4.119 16.557 8.026 1.00 31.02 280 VAL D CA 1
ATOM 10796 C C . VAL D 1 280 ? -5.489 16.182 7.430 1.00 32.48 280 VAL D C 1
ATOM 10797 O O . VAL D 1 280 ? -6.049 15.141 7.785 1.00 31.06 280 VAL D O 1
ATOM 10801 N N . GLN D 1 281 ? -5.943 16.950 6.433 1.00 27.43 281 GLN D N 1
ATOM 10802 C CA . GLN D 1 281 ? -7.211 16.640 5.721 1.00 27.63 281 GLN D CA 1
ATOM 10803 C C . GLN D 1 281 ? -7.096 15.253 5.064 1.00 30.31 281 GLN D C 1
ATOM 10804 O O . GLN D 1 281 ? -8.055 14.535 5.061 1.00 27.43 281 GLN D O 1
ATOM 10810 N N . PHE D 1 282 ? -5.947 14.961 4.459 1.00 30.61 282 PHE D N 1
ATOM 10811 C CA . PHE D 1 282 ? -5.757 13.666 3.777 1.00 30.02 282 PHE D CA 1
ATOM 10812 C C . PHE D 1 282 ? -5.799 12.516 4.747 1.00 34.69 282 PHE D C 1
ATOM 10813 O O . PHE D 1 282 ? -6.439 11.500 4.457 1.00 34.38 282 PHE D O 1
ATOM 10821 N N . MET D 1 283 ? -5.139 12.682 5.911 1.00 32.31 283 MET D N 1
ATOM 10822 C CA . MET D 1 283 ? -5.109 11.663 6.953 1.00 33.17 283 MET D CA 1
ATOM 10823 C C . MET D 1 283 ? -6.533 11.349 7.400 1.00 36.50 283 MET D C 1
ATOM 10824 O O . MET D 1 283 ? -6.933 10.178 7.390 1.00 35.14 283 MET D O 1
ATOM 10829 N N . VAL D 1 284 ? -7.311 12.413 7.727 1.00 31.41 284 VAL D N 1
ATOM 10830 C CA . VAL D 1 284 ? -8.693 12.297 8.185 1.00 31.16 284 VAL D CA 1
ATOM 10831 C C . VAL D 1 284 ? -9.578 11.693 7.074 1.00 33.56 284 VAL D C 1
ATOM 10832 O O . VAL D 1 284 ? -10.395 10.813 7.375 1.00 30.77 284 VAL D O 1
ATOM 10836 N N . ALA D 1 285 ? -9.354 12.095 5.790 1.00 30.30 285 ALA D N 1
ATOM 10837 C CA . ALA D 1 285 ? -10.099 11.550 4.653 1.00 29.00 285 ALA D CA 1
ATOM 10838 C C . ALA D 1 285 ? -9.913 10.044 4.613 1.00 32.94 285 ALA D C 1
ATOM 10839 O O . ALA D 1 285 ? -10.898 9.316 4.503 1.00 34.45 285 ALA D O 1
ATOM 10841 N N . ASP D 1 286 ? -8.637 9.577 4.716 1.00 26.82 286 ASP D N 1
ATOM 10842 C CA . ASP D 1 286 ? -8.316 8.172 4.649 1.00 25.24 286 ASP D CA 1
ATOM 10843 C C . ASP D 1 286 ? -8.900 7.398 5.809 1.00 27.37 286 ASP D C 1
ATOM 10844 O O . ASP D 1 286 ? -9.433 6.310 5.617 1.00 26.41 286 ASP D O 1
ATOM 10849 N N . MET D 1 287 ? -8.796 7.951 7.022 1.00 24.60 287 MET D N 1
ATOM 10850 C CA . MET D 1 287 ? -9.333 7.290 8.201 1.00 25.06 287 MET D CA 1
ATOM 10851 C C . MET D 1 287 ? -10.860 7.131 8.067 1.00 30.92 287 MET D C 1
ATOM 10852 O O . MET D 1 287 ? -11.351 6.006 8.162 1.00 29.85 287 MET D O 1
ATOM 10857 N N . ALA D 1 288 ? -11.592 8.225 7.771 1.00 28.40 288 ALA D N 1
ATOM 10858 C CA . ALA D 1 288 ? -13.056 8.182 7.641 1.00 27.64 288 ALA D CA 1
ATOM 10859 C C . ALA D 1 288 ? -13.542 7.232 6.557 1.00 33.50 288 ALA D C 1
ATOM 10860 O O . ALA D 1 288 ? -14.535 6.516 6.758 1.00 34.21 288 ALA D O 1
ATOM 10862 N N . THR D 1 289 ? -12.859 7.234 5.395 1.00 29.52 289 THR D N 1
ATOM 10863 C CA . THR D 1 289 ? -13.235 6.372 4.272 1.00 28.01 289 THR D CA 1
ATOM 10864 C C . THR D 1 289 ? -13.148 4.905 4.698 1.00 31.67 289 THR D C 1
ATOM 10865 O O . THR D 1 289 ? -14.059 4.139 4.405 1.00 28.22 289 THR D O 1
ATOM 10869 N N . ALA D 1 290 ? -12.054 4.531 5.408 1.00 27.97 290 ALA D N 1
ATOM 10870 C CA . ALA D 1 290 ? -11.842 3.152 5.850 1.00 27.72 290 ALA D CA 1
ATOM 10871 C C . ALA D 1 290 ? -12.864 2.742 6.919 1.00 30.69 290 ALA D C 1
ATOM 10872 O O . ALA D 1 290 ? -13.331 1.599 6.918 1.00 29.56 290 ALA D O 1
ATOM 10874 N N . VAL D 1 291 ? -13.228 3.674 7.816 1.00 28.39 291 VAL D N 1
ATOM 10875 C CA . VAL D 1 291 ? -14.234 3.400 8.852 1.00 27.33 291 VAL D CA 1
ATOM 10876 C C . VAL D 1 291 ? -15.593 3.151 8.164 1.00 32.82 291 VAL D C 1
ATOM 10877 O O . VAL D 1 291 ? -16.270 2.163 8.481 1.00 33.72 291 VAL D O 1
ATOM 10881 N N . GLU D 1 292 ? -15.971 4.019 7.209 1.00 29.53 292 GLU D N 1
ATOM 10882 C CA . GLU D 1 292 ? -17.252 3.850 6.520 1.00 29.00 292 GLU D CA 1
ATOM 10883 C C . GLU D 1 292 ? -17.315 2.530 5.756 1.00 33.11 292 GLU D C 1
ATOM 10884 O O . GLU D 1 292 ? -18.328 1.829 5.848 1.00 32.34 292 GLU D O 1
ATOM 10890 N N . ALA D 1 293 ? -16.231 2.180 5.041 1.00 30.43 293 ALA D N 1
ATOM 10891 C CA . ALA D 1 293 ? -16.169 0.924 4.281 1.00 30.34 293 ALA D CA 1
ATOM 10892 C C . ALA D 1 293 ? -16.287 -0.275 5.214 1.00 31.47 293 ALA D C 1
ATOM 10893 O O . ALA D 1 293 ? -17.042 -1.201 4.916 1.00 32.21 293 ALA D O 1
ATOM 10895 N N . SER D 1 294 ? -15.587 -0.228 6.366 1.00 28.49 294 SER D N 1
ATOM 10896 C CA . SER D 1 294 ? -15.637 -1.304 7.344 1.00 27.51 294 SER D CA 1
ATOM 10897 C C . SER D 1 294 ? -17.048 -1.425 7.917 1.00 34.06 294 SER D C 1
ATOM 10898 O O . SER D 1 294 ? -17.533 -2.543 8.118 1.00 35.16 294 SER D O 1
ATOM 10901 N N . ARG D 1 295 ? -17.696 -0.274 8.169 1.00 29.29 295 ARG D N 1
ATOM 10902 C CA . ARG D 1 295 ? -19.058 -0.216 8.709 1.00 28.90 295 ARG D CA 1
ATOM 10903 C C . ARG D 1 295 ? -20.051 -0.848 7.724 1.00 32.29 295 ARG D C 1
ATOM 10904 O O . ARG D 1 295 ? -20.894 -1.655 8.135 1.00 31.85 295 ARG D O 1
ATOM 10912 N N . LEU D 1 296 ? -19.934 -0.503 6.423 1.00 28.16 296 LEU D N 1
ATOM 10913 C CA . LEU D 1 296 ? -20.826 -1.066 5.413 1.00 28.05 296 LEU D CA 1
ATOM 10914 C C . LEU D 1 296 ? -20.649 -2.575 5.296 1.00 33.39 296 LEU D C 1
ATOM 10915 O O . LEU D 1 296 ? -21.651 -3.290 5.187 1.00 37.55 296 LEU D O 1
ATOM 10920 N N . LEU D 1 297 ? -19.403 -3.056 5.328 1.00 27.77 297 LEU D N 1
ATOM 10921 C CA . LEU D 1 297 ? -19.097 -4.515 5.215 1.00 30.07 297 LEU D CA 1
ATOM 10922 C C . LEU D 1 297 ? -19.708 -5.245 6.425 1.00 33.79 297 LEU D C 1
ATOM 10923 O O . LEU D 1 297 ? -20.293 -6.315 6.274 1.00 33.91 297 LEU D O 1
ATOM 10928 N N . THR D 1 298 ? -19.514 -4.679 7.614 1.00 30.44 298 THR D N 1
ATOM 10929 C CA . THR D 1 298 ? -19.995 -5.277 8.863 1.00 30.41 298 THR D CA 1
ATOM 10930 C C . THR D 1 298 ? -21.530 -5.355 8.879 1.00 37.49 298 THR D C 1
ATOM 10931 O O . THR D 1 298 ? -22.086 -6.400 9.225 1.00 38.63 298 THR D O 1
ATOM 10935 N N . ARG D 1 299 ? -22.200 -4.270 8.509 1.00 35.49 299 ARG D N 1
ATOM 10936 C CA . ARG D 1 299 ? -23.688 -4.243 8.491 1.00 36.74 299 ARG D CA 1
ATOM 10937 C C . ARG D 1 299 ? -24.223 -5.262 7.456 1.00 40.68 299 ARG D C 1
ATOM 10938 O O . ARG D 1 299 ? -25.178 -5.958 7.747 1.00 40.67 299 ARG D O 1
ATOM 10946 N N . LYS D 1 300 ? -23.575 -5.375 6.307 1.00 36.87 300 LYS D N 1
ATOM 10947 C CA . LYS D 1 300 ? -23.986 -6.356 5.307 1.00 37.52 300 LYS D CA 1
ATOM 10948 C C . LYS D 1 300 ? -23.844 -7.768 5.882 1.00 40.67 300 LYS D C 1
ATOM 10949 O O . LYS D 1 300 ? -24.788 -8.552 5.782 1.00 38.75 300 LYS D O 1
ATOM 10955 N N . ALA D 1 301 ? -22.688 -8.075 6.499 1.00 37.66 301 ALA D N 1
ATOM 10956 C CA . ALA D 1 301 ? -22.422 -9.389 7.083 1.00 37.28 301 ALA D CA 1
ATOM 10957 C C . ALA D 1 301 ? -23.469 -9.735 8.155 1.00 37.95 301 ALA D C 1
ATOM 10958 O O . ALA D 1 301 ? -23.981 -10.859 8.160 1.00 35.99 301 ALA D O 1
ATOM 10960 N N . ALA D 1 302 ? -23.815 -8.753 9.016 1.00 34.64 302 ALA D N 1
ATOM 10961 C CA . ALA D 1 302 ? -24.804 -8.915 10.094 1.00 35.06 302 ALA D CA 1
ATOM 10962 C C . ALA D 1 302 ? -26.207 -9.213 9.532 1.00 39.83 302 ALA D C 1
ATOM 10963 O O . ALA D 1 302 ? -26.877 -10.146 9.995 1.00 40.63 302 ALA D O 1
ATOM 10965 N N . GLU D 1 303 ? -26.590 -8.463 8.496 1.00 35.86 303 GLU D N 1
ATOM 10966 C CA . GLU D 1 303 ? -27.860 -8.610 7.721 1.00 37.08 303 GLU D CA 1
ATOM 10967 C C . GLU D 1 303 ? -27.947 -10.026 7.137 1.00 41.45 303 GLU D C 1
ATOM 10968 O O . GLU D 1 303 ? -29.006 -10.586 7.194 1.00 42.66 303 GLU D O 1
ATOM 10974 N N . LEU D 1 304 ? -26.839 -10.531 6.587 1.00 37.43 304 LEU D N 1
ATOM 10975 C CA . LEU D 1 304 ? -26.766 -11.875 5.966 1.00 37.47 304 LEU D CA 1
ATOM 10976 C C . LEU D 1 304 ? -26.934 -12.963 7.027 1.00 42.04 304 LEU D C 1
ATOM 10977 O O . LEU D 1 304 ? -27.565 -13.955 6.735 1.00 43.25 304 LEU D O 1
ATOM 10982 N N . LEU D 1 305 ? -26.315 -12.786 8.194 1.00 37.30 305 LEU D N 1
ATOM 10983 C CA . LEU D 1 305 ? -26.425 -13.751 9.291 1.00 37.35 305 LEU D CA 1
ATOM 10984 C C . LEU D 1 305 ? -27.873 -13.847 9.761 1.00 41.85 305 LEU D C 1
ATOM 10985 O O . LEU D 1 305 ? -28.378 -14.958 9.911 1.00 41.89 305 LEU D O 1
ATOM 10990 N N . ASP D 1 306 ? -28.549 -12.688 9.956 1.00 38.34 306 ASP D N 1
ATOM 10991 C CA . ASP D 1 306 ? -29.954 -12.636 10.376 1.00 38.66 306 ASP D CA 1
ATOM 10992 C C . ASP D 1 306 ? -30.864 -13.303 9.350 1.00 46.44 306 ASP D C 1
ATOM 10993 O O . ASP D 1 306 ? -31.844 -13.947 9.734 1.00 47.31 306 ASP D O 1
ATOM 10998 N N . ASP D 1 307 ? -30.520 -13.172 8.050 1.00 43.72 307 ASP D N 1
ATOM 10999 C CA . ASP D 1 307 ? -31.278 -13.758 6.939 1.00 45.92 307 ASP D CA 1
ATOM 11000 C C . ASP D 1 307 ? -31.025 -15.266 6.769 1.00 52.55 307 ASP D C 1
ATOM 11001 O O . ASP D 1 307 ? -31.729 -15.918 5.992 1.00 52.14 307 ASP D O 1
ATOM 11006 N N . GLY D 1 308 ? -30.018 -15.794 7.471 1.00 51.12 308 GLY D N 1
ATOM 11007 C CA . GLY D 1 308 ? -29.611 -17.194 7.375 1.00 52.52 308 GLY D CA 1
ATOM 11008 C C . GLY D 1 308 ? -28.997 -17.514 6.021 1.00 59.05 308 GLY D C 1
ATOM 11009 O O . GLY D 1 308 ? -29.033 -18.667 5.572 1.00 59.92 308 GLY D O 1
ATOM 11010 N N . ASP D 1 309 ? -28.435 -16.481 5.356 1.00 55.42 309 ASP D N 1
ATOM 11011 C CA . ASP D 1 309 ? -27.835 -16.574 4.028 1.00 55.48 309 ASP D CA 1
ATOM 11012 C C . ASP D 1 309 ? -26.444 -17.210 4.093 1.00 59.21 309 ASP D C 1
ATOM 11013 O O . ASP D 1 309 ? -25.630 -16.813 4.929 1.00 57.92 309 ASP D O 1
ATOM 11018 N N . LYS D 1 310 ? -26.170 -18.181 3.191 1.00 55.98 310 LYS D N 1
ATOM 11019 C CA . LYS D 1 310 ? -24.883 -18.889 3.103 1.00 55.29 310 LYS D CA 1
ATOM 11020 C C . LYS D 1 310 ? -23.697 -17.934 2.897 1.00 56.91 310 LYS D C 1
ATOM 11021 O O . LYS D 1 310 ? -22.611 -18.196 3.425 1.00 56.37 310 LYS D O 1
ATOM 11027 N N . LYS D 1 311 ? -23.970 -16.789 2.247 1.00 51.46 311 LYS D N 1
ATOM 11028 C CA . LYS D 1 311 ? -22.990 -15.705 1.932 1.00 49.52 311 LYS D CA 1
ATOM 11029 C C . LYS D 1 311 ? -22.390 -15.103 3.210 1.00 50.64 311 LYS D C 1
ATOM 11030 O O . LYS D 1 311 ? -21.305 -14.513 3.109 1.00 47.83 311 LYS D O 1
ATOM 11036 N N . ALA D 1 312 ? -23.095 -15.236 4.341 1.00 46.84 312 ALA D N 1
ATOM 11037 C CA . ALA D 1 312 ? -22.677 -14.649 5.620 1.00 46.12 312 ALA D CA 1
ATOM 11038 C C . ALA D 1 312 ? -21.260 -15.038 6.061 1.00 48.52 312 ALA D C 1
ATOM 11039 O O . ALA D 1 312 ? -20.577 -14.213 6.673 1.00 47.80 312 ALA D O 1
ATOM 11041 N N . VAL D 1 313 ? -20.821 -16.280 5.764 1.00 44.02 313 VAL D N 1
ATOM 11042 C CA . VAL D 1 313 ? -19.470 -16.738 6.120 1.00 43.20 313 VAL D CA 1
ATOM 11043 C C . VAL D 1 313 ? -18.406 -15.897 5.386 1.00 45.21 313 VAL D C 1
ATOM 11044 O O . VAL D 1 313 ? -17.481 -15.377 6.016 1.00 42.75 313 VAL D O 1
ATOM 11048 N N . LEU D 1 314 ? -18.579 -15.720 4.078 1.00 41.46 314 LEU D N 1
ATOM 11049 C CA . LEU D 1 314 ? -17.663 -14.928 3.271 1.00 39.64 314 LEU D CA 1
ATOM 11050 C C . LEU D 1 314 ? -17.657 -13.464 3.708 1.00 41.64 314 LEU D C 1
ATOM 11051 O O . LEU D 1 314 ? -16.583 -12.903 3.955 1.00 41.65 314 LEU D O 1
ATOM 11056 N N . TYR D 1 315 ? -18.845 -12.847 3.809 1.00 35.80 315 TYR D N 1
ATOM 11057 C CA . TYR D 1 315 ? -18.910 -11.423 4.120 1.00 33.80 315 TYR D CA 1
ATOM 11058 C C . TYR D 1 315 ? -18.528 -11.119 5.568 1.00 36.72 315 TYR D C 1
ATOM 11059 O O . TYR D 1 315 ? -17.941 -10.065 5.810 1.00 36.15 315 TYR D O 1
ATOM 11068 N N . GLY D 1 316 ? -18.771 -12.053 6.489 1.00 32.99 316 GLY D N 1
ATOM 11069 C CA . GLY D 1 316 ? -18.355 -11.895 7.881 1.00 31.89 316 GLY D CA 1
ATOM 11070 C C . GLY D 1 316 ? -16.847 -11.962 8.020 1.00 34.68 316 GLY D C 1
ATOM 11071 O O . GLY D 1 316 ? -16.249 -11.200 8.792 1.00 33.84 316 GLY D O 1
ATOM 11072 N N . SER D 1 317 ? -16.220 -12.862 7.246 1.00 33.10 317 SER D N 1
ATOM 11073 C CA . SER D 1 317 ? -14.765 -13.015 7.228 1.00 32.73 317 SER D CA 1
ATOM 11074 C C . SER D 1 317 ? -14.119 -11.734 6.657 1.00 32.99 317 SER D C 1
ATOM 11075 O O . SER D 1 317 ? -13.198 -11.189 7.268 1.00 32.12 317 SER D O 1
ATOM 11078 N N . MET D 1 318 ? -14.660 -11.209 5.534 1.00 28.12 318 MET D N 1
ATOM 11079 C CA . MET D 1 318 ? -14.176 -9.939 4.980 1.00 24.69 318 MET D CA 1
ATOM 11080 C C . MET D 1 318 ? -14.348 -8.784 5.979 1.00 29.11 318 MET D C 1
ATOM 11081 O O . MET D 1 318 ? -13.443 -7.950 6.125 1.00 27.01 318 MET D O 1
ATOM 11086 N N . ALA D 1 319 ? -15.532 -8.699 6.617 1.00 27.73 319 ALA D N 1
ATOM 11087 C CA . ALA D 1 319 ? -15.812 -7.630 7.588 1.00 28.34 319 ALA D CA 1
ATOM 11088 C C . ALA D 1 319 ? -14.833 -7.681 8.751 1.00 30.82 319 ALA D C 1
ATOM 11089 O O . ALA D 1 319 ? -14.285 -6.642 9.125 1.00 30.35 319 ALA D O 1
ATOM 11091 N N . LYS D 1 320 ? -14.588 -8.888 9.308 1.00 27.26 320 LYS D N 1
ATOM 11092 C CA . LYS D 1 320 ? -13.667 -9.050 10.438 1.00 27.42 320 LYS D CA 1
ATOM 11093 C C . LYS D 1 320 ? -12.263 -8.549 10.063 1.00 31.72 320 LYS D C 1
ATOM 11094 O O . LYS D 1 320 ? -11.665 -7.768 10.817 1.00 29.77 320 LYS D O 1
ATOM 11100 N N . THR D 1 321 ? -11.742 -8.997 8.906 1.00 30.07 321 THR D N 1
ATOM 11101 C CA . THR D 1 321 ? -10.401 -8.607 8.463 1.00 28.81 321 THR D CA 1
ATOM 11102 C C . THR D 1 321 ? -10.286 -7.080 8.259 1.00 32.03 321 THR D C 1
ATOM 11103 O O . THR D 1 321 ? -9.422 -6.434 8.858 1.00 30.41 321 THR D O 1
ATOM 11107 N N . MET D 1 322 ? -11.111 -6.527 7.366 1.00 29.00 322 MET D N 1
ATOM 11108 C CA . MET D 1 322 ? -11.167 -5.097 7.058 1.00 28.98 322 MET D CA 1
ATOM 11109 C C . MET D 1 322 ? -11.331 -4.261 8.314 1.00 33.01 322 MET D C 1
ATOM 11110 O O . MET D 1 322 ? -10.489 -3.398 8.563 1.00 31.02 322 MET D O 1
ATOM 11115 N N . ALA D 1 323 ? -12.404 -4.526 9.122 1.00 28.27 323 ALA D N 1
ATOM 11116 C CA . ALA D 1 323 ? -12.720 -3.709 10.299 1.00 27.82 323 ALA D CA 1
ATOM 11117 C C . ALA D 1 323 ? -11.594 -3.648 11.323 1.00 29.02 323 ALA D C 1
ATOM 11118 O O . ALA D 1 323 ? -11.287 -2.566 11.810 1.00 27.21 323 ALA D O 1
ATOM 11120 N N . SER D 1 324 ? -10.969 -4.804 11.629 1.00 25.25 324 SER D N 1
ATOM 11121 C CA . SER D 1 324 ? -9.884 -4.858 12.586 1.00 23.07 324 SER D CA 1
ATOM 11122 C C . SER D 1 324 ? -8.602 -4.213 12.021 1.00 23.99 324 SER D C 1
ATOM 11123 O O . SER D 1 324 ? -7.885 -3.502 12.749 1.00 19.79 324 SER D O 1
ATOM 11126 N N . ASP D 1 325 ? -8.312 -4.432 10.729 1.00 22.65 325 ASP D N 1
ATOM 11127 C CA . ASP D 1 325 ? -7.135 -3.769 10.157 1.00 21.36 325 ASP D CA 1
ATOM 11128 C C . ASP D 1 325 ? -7.374 -2.260 10.182 1.00 26.75 325 ASP D C 1
ATOM 11129 O O . ASP D 1 325 ? -6.444 -1.502 10.460 1.00 27.20 325 ASP D O 1
ATOM 11134 N N . THR D 1 326 ? -8.639 -1.828 9.911 1.00 24.92 326 THR D N 1
ATOM 11135 C CA . THR D 1 326 ? -9.019 -0.404 9.922 1.00 22.71 326 THR D CA 1
ATOM 11136 C C . THR D 1 326 ? -8.871 0.121 11.338 1.00 26.92 326 THR D C 1
ATOM 11137 O O . THR D 1 326 ? -8.305 1.195 11.513 1.00 24.73 326 THR D O 1
ATOM 11141 N N . ALA D 1 327 ? -9.370 -0.608 12.350 1.00 26.24 327 ALA D N 1
ATOM 11142 C CA . ALA D 1 327 ? -9.210 -0.145 13.730 1.00 26.27 327 ALA D CA 1
ATOM 11143 C C . ALA D 1 327 ? -7.732 0.051 14.056 1.00 31.32 327 ALA D C 1
ATOM 11144 O O . ALA D 1 327 ? -7.374 1.057 14.683 1.00 31.35 327 ALA D O 1
ATOM 11146 N N . MET D 1 328 ? -6.869 -0.886 13.617 1.00 24.81 328 MET D N 1
ATOM 11147 C CA . MET D 1 328 ? -5.429 -0.766 13.877 1.00 23.87 328 MET D CA 1
ATOM 11148 C C . MET D 1 328 ? -4.806 0.467 13.178 1.00 28.56 328 MET D C 1
ATOM 11149 O O . MET D 1 328 ? -4.159 1.259 13.869 1.00 30.03 328 MET D O 1
ATOM 11154 N N A ARG D 1 329 ? -5.013 0.646 11.848 0.50 24.64 329 ARG D N 1
ATOM 11155 N N B ARG D 1 329 ? -4.976 0.633 11.840 0.50 24.81 329 ARG D N 1
ATOM 11156 C CA A ARG D 1 329 ? -4.457 1.826 11.154 0.50 22.70 329 ARG D CA 1
ATOM 11157 C CA B ARG D 1 329 ? -4.351 1.799 11.186 0.50 22.97 329 ARG D CA 1
ATOM 11158 C C A ARG D 1 329 ? -5.035 3.124 11.685 0.50 27.68 329 ARG D C 1
ATOM 11159 C C B ARG D 1 329 ? -5.051 3.150 11.530 0.50 28.44 329 ARG D C 1
ATOM 11160 O O A ARG D 1 329 ? -4.306 4.124 11.779 0.50 29.58 329 ARG D O 1
ATOM 11161 O O B ARG D 1 329 ? -4.383 4.196 11.425 0.50 29.78 329 ARG D O 1
ATOM 11176 N N . VAL D 1 330 ? -6.358 3.156 11.904 1.00 23.83 330 VAL D N 1
ATOM 11177 C CA . VAL D 1 330 ? -7.055 4.408 12.280 1.00 24.34 330 VAL D CA 1
ATOM 11178 C C . VAL D 1 330 ? -6.618 4.858 13.655 1.00 27.30 330 VAL D C 1
ATOM 11179 O O . VAL D 1 330 ? -6.302 6.031 13.842 1.00 25.41 330 VAL D O 1
ATOM 11183 N N . THR D 1 331 ? -6.550 3.924 14.614 1.00 23.21 331 THR D N 1
ATOM 11184 C CA . THR D 1 331 ? -6.103 4.295 15.950 1.00 23.94 331 THR D CA 1
ATOM 11185 C C . THR D 1 331 ? -4.643 4.734 15.935 1.00 27.94 331 THR D C 1
ATOM 11186 O O . THR D 1 331 ? -4.324 5.704 16.607 1.00 23.42 331 THR D O 1
ATOM 11190 N N . THR D 1 332 ? -3.781 4.059 15.104 1.00 24.73 332 THR D N 1
ATOM 11191 C CA . THR D 1 332 ? -2.357 4.419 14.972 1.00 24.01 332 THR D CA 1
ATOM 11192 C C . THR D 1 332 ? -2.276 5.876 14.452 1.00 29.26 332 THR D C 1
ATOM 11193 O O . THR D 1 332 ? -1.491 6.675 14.964 1.00 27.79 332 THR D O 1
ATOM 11197 N N . ASP D 1 333 ? -3.093 6.204 13.436 1.00 27.46 333 ASP D N 1
ATOM 11198 C CA . ASP D 1 333 ? -3.116 7.541 12.856 1.00 28.66 333 ASP D CA 1
ATOM 11199 C C . ASP D 1 333 ? -3.803 8.570 13.773 1.00 35.66 333 ASP D C 1
ATOM 11200 O O . ASP D 1 333 ? -3.423 9.738 13.716 1.00 37.91 333 ASP D O 1
ATOM 11205 N N . ALA D 1 334 ? -4.763 8.152 14.648 1.00 29.74 334 ALA D N 1
ATOM 11206 C CA . ALA D 1 334 ? -5.424 9.092 15.592 1.00 28.96 334 ALA D CA 1
ATOM 11207 C C . ALA D 1 334 ? -4.416 9.548 16.627 1.00 31.28 334 ALA D C 1
ATOM 11208 O O . ALA D 1 334 ? -4.371 10.725 16.956 1.00 32.72 334 ALA D O 1
ATOM 11210 N N . VAL D 1 335 ? -3.578 8.616 17.133 1.00 29.19 335 VAL D N 1
ATOM 11211 C CA . VAL D 1 335 ? -2.504 8.958 18.079 1.00 28.90 335 VAL D CA 1
ATOM 11212 C C . VAL D 1 335 ? -1.582 9.961 17.361 1.00 30.88 335 VAL D C 1
ATOM 11213 O O . VAL D 1 335 ? -1.268 11.018 17.910 1.00 31.21 335 VAL D O 1
ATOM 11217 N N . GLN D 1 336 ? -1.269 9.684 16.066 1.00 25.76 336 GLN D N 1
ATOM 11218 C CA . GLN D 1 336 ? -0.429 10.578 15.270 1.00 24.26 336 GLN D CA 1
ATOM 11219 C C . GLN D 1 336 ? -1.028 11.968 15.171 1.00 27.56 336 GLN D C 1
ATOM 11220 O O . GLN D 1 336 ? -0.301 12.933 15.339 1.00 27.29 336 GLN D O 1
ATOM 11226 N N . VAL D 1 337 ? -2.338 12.078 14.861 1.00 23.74 337 VAL D N 1
ATOM 11227 C CA . VAL D 1 337 ? -2.999 13.392 14.707 1.00 23.91 337 VAL D CA 1
ATOM 11228 C C . VAL D 1 337 ? -2.944 14.218 15.992 1.00 31.30 337 VAL D C 1
ATOM 11229 O O . VAL D 1 337 ? -2.880 15.447 15.921 1.00 32.34 337 VAL D O 1
ATOM 11233 N N . LEU D 1 338 ? -2.927 13.572 17.158 1.00 29.21 338 LEU D N 1
ATOM 11234 C CA . LEU D 1 338 ? -2.843 14.313 18.413 1.00 30.36 338 LEU D CA 1
ATOM 11235 C C . LEU D 1 338 ? -1.390 14.690 18.806 1.00 34.11 338 LEU D C 1
ATOM 11236 O O . LEU D 1 338 ? -1.185 15.392 19.801 1.00 32.99 338 LEU D O 1
ATOM 11241 N N . GLY D 1 339 ? -0.409 14.238 18.018 1.00 29.92 339 GLY D N 1
ATOM 11242 C CA . GLY D 1 339 ? 1.012 14.503 18.265 1.00 26.44 339 GLY D CA 1
ATOM 11243 C C . GLY D 1 339 ? 1.399 13.940 19.625 1.00 31.06 339 GLY D C 1
ATOM 11244 O O . GLY D 1 339 ? 0.896 12.888 20.026 1.00 31.16 339 GLY D O 1
ATOM 11245 N N . GLY D 1 340 ? 2.223 14.677 20.357 1.00 26.36 340 GLY D N 1
ATOM 11246 C CA . GLY D 1 340 ? 2.662 14.319 21.700 1.00 26.91 340 GLY D CA 1
ATOM 11247 C C . GLY D 1 340 ? 1.523 14.006 22.649 1.00 32.64 340 GLY D C 1
ATOM 11248 O O . GLY D 1 340 ? 1.576 13.014 23.385 1.00 32.15 340 GLY D O 1
ATOM 11249 N N . SER D 1 341 ? 0.447 14.810 22.595 1.00 29.91 341 SER D N 1
ATOM 11250 C CA . SER D 1 341 ? -0.731 14.611 23.447 1.00 30.62 341 SER D CA 1
ATOM 11251 C C . SER D 1 341 ? -1.405 13.250 23.178 1.00 33.05 341 SER D C 1
ATOM 11252 O O . SER D 1 341 ? -1.971 12.666 24.092 1.00 33.00 341 SER D O 1
ATOM 11255 N N . GLY D 1 342 ? -1.292 12.758 21.947 1.00 28.19 342 GLY D N 1
ATOM 11256 C CA . GLY D 1 342 ? -1.838 11.466 21.543 1.00 26.45 342 GLY D CA 1
ATOM 11257 C C . GLY D 1 342 ? -1.209 10.293 22.260 1.00 26.28 342 GLY D C 1
ATOM 11258 O O . GLY D 1 342 ? -1.857 9.284 22.432 1.00 25.17 342 GLY D O 1
ATOM 11259 N N . TYR D 1 343 ? 0.051 10.437 22.681 1.00 25.55 343 TYR D N 1
ATOM 11260 C CA . TYR D 1 343 ? 0.811 9.404 23.365 1.00 26.92 343 TYR D CA 1
ATOM 11261 C C . TYR D 1 343 ? 0.585 9.414 24.865 1.00 32.89 343 TYR D C 1
ATOM 11262 O O . TYR D 1 343 ? 1.078 8.527 25.563 1.00 31.21 343 TYR D O 1
ATOM 11271 N N . MET D 1 344 ? -0.158 10.420 25.375 1.00 31.99 344 MET D N 1
ATOM 11272 C CA . MET D 1 344 ? -0.436 10.537 26.798 1.00 32.60 344 MET D CA 1
ATOM 11273 C C . MET D 1 344 ? -1.691 9.742 27.196 1.00 34.71 344 MET D C 1
ATOM 11274 O O . MET D 1 344 ? -2.734 9.849 26.548 1.00 32.54 344 MET D O 1
ATOM 11279 N N . LYS D 1 345 ? -1.590 8.951 28.270 1.00 31.09 345 LYS D N 1
ATOM 11280 C CA . LYS D 1 345 ? -2.695 8.120 28.741 1.00 30.94 345 LYS D CA 1
ATOM 11281 C C . LYS D 1 345 ? -3.991 8.899 28.996 1.00 36.01 345 LYS D C 1
ATOM 11282 O O . LYS D 1 345 ? -5.073 8.393 28.692 1.00 35.47 345 LYS D O 1
ATOM 11288 N N . GLU D 1 346 ? -3.894 10.148 29.505 1.00 32.71 346 GLU D N 1
ATOM 11289 C CA . GLU D 1 346 ? -5.080 10.965 29.805 1.00 32.29 346 GLU D CA 1
ATOM 11290 C C . GLU D 1 346 ? -5.986 11.285 28.606 1.00 34.63 346 GLU D C 1
ATOM 11291 O O . GLU D 1 346 ? -7.125 11.702 28.804 1.00 34.06 346 GLU D O 1
ATOM 11297 N N A ASN D 1 347 ? -5.497 11.083 27.347 0.50 30.44 347 ASN D N 1
ATOM 11298 N N B ASN D 1 347 ? -5.500 11.040 27.417 0.50 31.12 347 ASN D N 1
ATOM 11299 C CA A ASN D 1 347 ? -6.269 11.431 26.141 0.50 30.16 347 ASN D CA 1
ATOM 11300 C CA B ASN D 1 347 ? -6.154 11.391 26.186 0.50 31.13 347 ASN D CA 1
ATOM 11301 C C A ASN D 1 347 ? -6.974 10.261 25.423 0.50 34.66 347 ASN D C 1
ATOM 11302 C C B ASN D 1 347 ? -7.077 10.306 25.569 0.50 35.90 347 ASN D C 1
ATOM 11303 O O A ASN D 1 347 ? -7.584 10.470 24.363 0.50 33.31 347 ASN D O 1
ATOM 11304 O O B ASN D 1 347 ? -7.925 10.615 24.725 0.50 36.03 347 ASN D O 1
ATOM 11313 N N . GLY D 1 348 ? -6.918 9.064 26.005 1.00 31.67 348 GLY D N 1
ATOM 11314 C CA . GLY D 1 348 ? -7.691 7.930 25.507 1.00 30.09 348 GLY D CA 1
ATOM 11315 C C . GLY D 1 348 ? -7.308 7.249 24.203 1.00 30.49 348 GLY D C 1
ATOM 11316 O O . GLY D 1 348 ? -7.398 6.015 24.115 1.00 25.58 348 GLY D O 1
ATOM 11317 N N . VAL D 1 349 ? -6.906 8.014 23.174 1.00 27.54 349 VAL D N 1
ATOM 11318 C CA . VAL D 1 349 ? -6.567 7.405 21.871 1.00 26.83 349 VAL D CA 1
ATOM 11319 C C . VAL D 1 349 ? -5.460 6.353 21.983 1.00 29.78 349 VAL D C 1
ATOM 11320 O O . VAL D 1 349 ? -5.503 5.369 21.236 1.00 31.65 349 VAL D O 1
ATOM 11324 N N . GLU D 1 350 ? -4.485 6.532 22.890 1.00 23.51 350 GLU D N 1
ATOM 11325 C CA . GLU D 1 350 ? -3.433 5.491 23.032 1.00 22.96 350 GLU D CA 1
ATOM 11326 C C . GLU D 1 350 ? -4.070 4.146 23.527 1.00 28.03 350 GLU D C 1
ATOM 11327 O O . GLU D 1 350 ? -3.665 3.067 23.050 1.00 23.50 350 GLU D O 1
ATOM 11333 N N A ARG D 1 351 ? -5.070 4.211 24.441 0.50 25.62 351 ARG D N 1
ATOM 11334 N N B ARG D 1 351 ? -5.089 4.219 24.451 0.50 26.07 351 ARG D N 1
ATOM 11335 C CA A ARG D 1 351 ? -5.750 2.987 24.898 0.50 26.02 351 ARG D CA 1
ATOM 11336 C CA B ARG D 1 351 ? -5.820 3.022 24.940 0.50 26.67 351 ARG D CA 1
ATOM 11337 C C A ARG D 1 351 ? -6.491 2.390 23.701 0.50 32.29 351 ARG D C 1
ATOM 11338 C C B ARG D 1 351 ? -6.513 2.399 23.729 0.50 32.69 351 ARG D C 1
ATOM 11339 O O A ARG D 1 351 ? -6.418 1.178 23.500 0.50 33.65 351 ARG D O 1
ATOM 11340 O O B ARG D 1 351 ? -6.433 1.182 23.548 0.50 34.16 351 ARG D O 1
ATOM 11355 N N . MET D 1 352 ? -7.181 3.234 22.899 1.00 28.63 352 MET D N 1
ATOM 11356 C CA . MET D 1 352 ? -7.907 2.759 21.722 1.00 27.30 352 MET D CA 1
ATOM 11357 C C . MET D 1 352 ? -6.982 2.028 20.766 1.00 34.35 352 MET D C 1
ATOM 11358 O O . MET D 1 352 ? -7.358 0.976 20.235 1.00 35.08 352 MET D O 1
ATOM 11363 N N . MET D 1 353 ? -5.722 2.523 20.636 1.00 30.52 353 MET D N 1
ATOM 11364 C CA . MET D 1 353 ? -4.723 1.867 19.791 1.00 28.38 353 MET D CA 1
ATOM 11365 C C . MET D 1 353 ? -4.335 0.496 20.379 1.00 30.65 353 MET D C 1
ATOM 11366 O O . MET D 1 353 ? -4.232 -0.482 19.644 1.00 25.16 353 MET D O 1
ATOM 11371 N N . ARG D 1 354 ? -4.131 0.435 21.706 1.00 28.46 354 ARG D N 1
ATOM 11372 C CA . ARG D 1 354 ? -3.803 -0.815 22.386 1.00 27.60 354 ARG D CA 1
ATOM 11373 C C . ARG D 1 354 ? -4.956 -1.829 22.253 1.00 30.40 354 ARG D C 1
ATOM 11374 O O . ARG D 1 354 ? -4.725 -3.011 21.970 1.00 30.68 354 ARG D O 1
ATOM 11382 N N . ASP D 1 355 ? -6.200 -1.342 22.421 1.00 25.72 355 ASP D N 1
ATOM 11383 C CA . ASP D 1 355 ? -7.419 -2.145 22.322 1.00 24.96 355 ASP D CA 1
ATOM 11384 C C . ASP D 1 355 ? -7.581 -2.679 20.920 1.00 30.37 355 ASP D C 1
ATOM 11385 O O . ASP D 1 355 ? -7.858 -3.860 20.743 1.00 31.71 355 ASP D O 1
ATOM 11390 N N . ALA D 1 356 ? -7.357 -1.807 19.911 1.00 25.10 356 ALA D N 1
ATOM 11391 C CA . ALA D 1 356 ? -7.496 -2.161 18.479 1.00 24.05 356 ALA D CA 1
ATOM 11392 C C . ALA D 1 356 ? -6.675 -3.394 18.061 1.00 31.75 356 ALA D C 1
ATOM 11393 O O . ALA D 1 356 ? -7.176 -4.232 17.310 1.00 30.59 356 ALA D O 1
ATOM 11395 N N . LYS D 1 357 ? -5.424 -3.508 18.559 1.00 30.84 357 LYS D N 1
ATOM 11396 C CA . LYS D 1 357 ? -4.530 -4.631 18.224 1.00 29.20 357 LYS D CA 1
ATOM 11397 C C . LYS D 1 357 ? -5.163 -5.994 18.482 1.00 30.01 357 LYS D C 1
ATOM 11398 O O . LYS D 1 357 ? -4.995 -6.909 17.667 1.00 29.02 357 LYS D O 1
ATOM 11404 N N . LEU D 1 358 ? -5.931 -6.125 19.563 1.00 27.62 358 LEU D N 1
ATOM 11405 C CA . LEU D 1 358 ? -6.575 -7.400 19.879 1.00 25.99 358 LEU D CA 1
ATOM 11406 C C . LEU D 1 358 ? -7.594 -7.824 18.834 1.00 32.23 358 LEU D C 1
ATOM 11407 O O . LEU D 1 358 ? -7.751 -9.025 18.590 1.00 32.10 358 LEU D O 1
ATOM 11412 N N . THR D 1 359 ? -8.263 -6.851 18.192 1.00 29.32 359 THR D N 1
ATOM 11413 C CA . THR D 1 359 ? -9.292 -7.195 17.209 1.00 29.26 359 THR D CA 1
ATOM 11414 C C . THR D 1 359 ? -8.720 -7.929 16.009 1.00 34.51 359 THR D C 1
ATOM 11415 O O . THR D 1 359 ? -9.466 -8.647 15.330 1.00 34.37 359 THR D O 1
ATOM 11419 N N . GLN D 1 360 ? -7.401 -7.763 15.738 1.00 29.97 360 GLN D N 1
ATOM 11420 C CA . GLN D 1 360 ? -6.761 -8.452 14.605 1.00 29.41 360 GLN D CA 1
ATOM 11421 C C . GLN D 1 360 ? -6.399 -9.900 14.963 1.00 31.26 360 GLN D C 1
ATOM 11422 O O . GLN D 1 360 ? -6.045 -10.690 14.074 1.00 28.73 360 GLN D O 1
ATOM 11428 N N . ILE D 1 361 ? -6.462 -10.230 16.267 1.00 29.71 361 ILE D N 1
ATOM 11429 C CA . ILE D 1 361 ? -6.045 -11.524 16.798 1.00 29.43 361 ILE D CA 1
ATOM 11430 C C . ILE D 1 361 ? -7.193 -12.425 17.254 1.00 35.48 361 ILE D C 1
ATOM 11431 O O . ILE D 1 361 ? -7.213 -13.606 16.873 1.00 34.42 361 ILE D O 1
ATOM 11436 N N . TYR D 1 362 ? -8.079 -11.934 18.142 1.00 32.20 362 TYR D N 1
ATOM 11437 C CA . TYR D 1 362 ? -9.107 -12.830 18.648 1.00 30.94 362 TYR D CA 1
ATOM 11438 C C . TYR D 1 362 ? -10.282 -12.990 17.672 1.00 36.21 362 TYR D C 1
ATOM 11439 O O . TYR D 1 362 ? -10.348 -12.301 16.646 1.00 35.77 362 TYR D O 1
ATOM 11448 N N . THR D 1 363 ? -11.136 -14.009 17.950 1.00 32.38 363 THR D N 1
ATOM 11449 C CA . THR D 1 363 ? -12.218 -14.506 17.075 1.00 32.99 363 THR D CA 1
ATOM 11450 C C . THR D 1 363 ? -11.565 -15.110 15.819 1.00 37.01 363 THR D C 1
ATOM 11451 O O . THR D 1 363 ? -12.218 -15.263 14.802 1.00 38.85 363 THR D O 1
ATOM 11455 N N . GLY D 1 364 ? -10.276 -15.455 15.919 1.00 30.32 364 GLY D N 1
ATOM 11456 C CA . GLY D 1 364 ? -9.495 -15.987 14.818 1.00 28.72 364 GLY D CA 1
ATOM 11457 C C . GLY D 1 364 ? -8.630 -14.882 14.261 1.00 33.21 364 GLY D C 1
ATOM 11458 O O . GLY D 1 364 ? -9.118 -13.763 14.082 1.00 29.49 364 GLY D O 1
ATOM 11459 N N . THR D 1 365 ? -7.339 -15.149 14.019 1.00 31.19 365 THR D N 1
ATOM 11460 C CA . THR D 1 365 ? -6.454 -14.079 13.528 1.00 30.72 365 THR D CA 1
ATOM 11461 C C . THR D 1 365 ? -6.843 -13.644 12.120 1.00 33.07 365 THR D C 1
ATOM 11462 O O . THR D 1 365 ? -7.509 -14.403 11.405 1.00 33.29 365 THR D O 1
ATOM 11466 N N . ASN D 1 366 ? -6.358 -12.464 11.695 1.00 27.23 366 ASN D N 1
ATOM 11467 C CA . ASN D 1 366 ? -6.621 -11.973 10.334 1.00 25.99 366 ASN D CA 1
ATOM 11468 C C . ASN D 1 366 ? -5.950 -12.823 9.274 1.00 33.50 366 ASN D C 1
ATOM 11469 O O . ASN D 1 366 ? -6.298 -12.690 8.099 1.00 35.08 366 ASN D O 1
ATOM 11474 N N . GLN D 1 367 ? -5.029 -13.724 9.664 1.00 32.17 367 GLN D N 1
ATOM 11475 C CA . GLN D 1 367 ? -4.417 -14.646 8.696 1.00 32.67 367 GLN D CA 1
ATOM 11476 C C . GLN D 1 367 ? -5.434 -15.763 8.484 1.00 36.44 367 GLN D C 1
ATOM 11477 O O . GLN D 1 367 ? -5.723 -16.109 7.349 1.00 35.59 367 GLN D O 1
ATOM 11483 N N . ILE D 1 368 ? -6.013 -16.301 9.584 1.00 32.01 368 ILE D N 1
ATOM 11484 C CA . ILE D 1 368 ? -7.062 -17.315 9.482 1.00 31.91 368 ILE D CA 1
ATOM 11485 C C . ILE D 1 368 ? -8.286 -16.775 8.741 1.00 36.24 368 ILE D C 1
ATOM 11486 O O . ILE D 1 368 ? -8.801 -17.469 7.858 1.00 37.88 368 ILE D O 1
ATOM 11491 N N . THR D 1 369 ? -8.715 -15.523 9.036 1.00 30.00 369 THR D N 1
ATOM 11492 C CA . THR D 1 369 ? -9.896 -14.975 8.359 1.00 29.09 369 THR D CA 1
ATOM 11493 C C . THR D 1 369 ? -9.605 -14.743 6.871 1.00 31.28 369 THR D C 1
ATOM 11494 O O . THR D 1 369 ? -10.480 -15.031 6.049 1.00 31.01 369 THR D O 1
ATOM 11498 N N . ARG D 1 370 ? -8.399 -14.315 6.529 1.00 26.55 370 ARG D N 1
ATOM 11499 C CA . ARG D 1 370 ? -8.001 -14.227 5.090 1.00 27.25 370 ARG D CA 1
ATOM 11500 C C . ARG D 1 370 ? -8.008 -15.601 4.400 1.00 33.11 370 ARG D C 1
ATOM 11501 O O . ARG D 1 370 ? -8.237 -15.647 3.207 1.00 34.39 370 ARG D O 1
ATOM 11509 N N . MET D 1 371 ? -7.630 -16.652 5.103 1.00 28.43 371 MET D N 1
ATOM 11510 C CA . MET D 1 371 ? -7.688 -18.033 4.582 1.00 29.07 371 MET D CA 1
ATOM 11511 C C . MET D 1 371 ? -9.151 -18.451 4.379 1.00 33.48 371 MET D C 1
ATOM 11512 O O . MET D 1 371 ? -9.483 -19.003 3.333 1.00 33.30 371 MET D O 1
ATOM 11517 N N . VAL D 1 372 ? -10.025 -18.185 5.383 1.00 30.24 372 VAL D N 1
ATOM 11518 C CA . VAL D 1 372 ? -11.458 -18.489 5.274 1.00 31.32 372 VAL D CA 1
ATOM 11519 C C . VAL D 1 372 ? -12.071 -17.765 4.056 1.00 33.11 372 VAL D C 1
ATOM 11520 O O . VAL D 1 372 ? -12.773 -18.397 3.257 1.00 30.42 372 VAL D O 1
ATOM 11524 N N . THR D 1 373 ? -11.753 -16.460 3.890 1.00 30.06 373 THR D N 1
ATOM 11525 C CA . THR D 1 373 ? -12.249 -15.672 2.759 1.00 29.91 373 THR D CA 1
ATOM 11526 C C . THR D 1 373 ? -11.777 -16.287 1.419 1.00 35.66 373 THR D C 1
ATOM 11527 O O . THR D 1 373 ? -12.604 -16.545 0.534 1.00 37.37 373 THR D O 1
ATOM 11531 N N . GLY D 1 374 ? -10.461 -16.491 1.281 1.00 31.39 374 GLY D N 1
ATOM 11532 C CA . GLY D 1 374 ? -9.848 -17.064 0.079 1.00 28.86 374 GLY D CA 1
ATOM 11533 C C . GLY D 1 374 ? -10.453 -18.385 -0.319 1.00 30.76 374 GLY D C 1
ATOM 11534 O O . GLY D 1 374 ? -10.818 -18.577 -1.486 1.00 26.04 374 GLY D O 1
ATOM 11535 N N . ARG D 1 375 ? -10.611 -19.296 0.667 1.00 29.51 375 ARG D N 1
ATOM 11536 C CA . ARG D 1 375 ? -11.200 -20.616 0.427 1.00 30.18 375 ARG D CA 1
ATOM 11537 C C . ARG D 1 375 ? -12.644 -20.517 -0.044 1.00 35.60 375 ARG D C 1
ATOM 11538 O O . ARG D 1 375 ? -13.026 -21.236 -0.968 1.00 36.54 375 ARG D O 1
ATOM 11546 N N . ALA D 1 376 ? -13.430 -19.594 0.552 1.00 32.51 376 ALA D N 1
ATOM 11547 C CA . ALA D 1 376 ? -14.840 -19.370 0.181 1.00 33.36 376 ALA D CA 1
ATOM 11548 C C . ALA D 1 376 ? -14.962 -18.811 -1.225 1.00 38.43 376 ALA D C 1
ATOM 11549 O O . ALA D 1 376 ? -15.876 -19.205 -1.953 1.00 39.02 376 ALA D O 1
ATOM 11551 N N . LEU D 1 377 ? -14.019 -17.924 -1.620 1.00 33.87 377 LEU D N 1
ATOM 11552 C CA . LEU D 1 377 ? -14.024 -17.356 -2.959 1.00 34.65 377 LEU D CA 1
ATOM 11553 C C . LEU D 1 377 ? -13.662 -18.364 -4.025 1.00 41.84 377 LEU D C 1
ATOM 11554 O O . LEU D 1 377 ? -14.357 -18.412 -5.044 1.00 41.98 377 LEU D O 1
ATOM 11559 N N . LEU D 1 378 ? -12.544 -19.119 -3.868 1.00 40.35 378 LEU D N 1
ATOM 11560 C CA . LEU D 1 378 ? -12.264 -19.956 -5.031 1.00 42.93 378 LEU D CA 1
ATOM 11561 C C . LEU D 1 378 ? -12.609 -21.439 -4.889 1.00 46.53 378 LEU D C 1
ATOM 11562 O O . LEU D 1 378 ? -12.538 -22.157 -5.894 1.00 46.07 378 LEU D O 1
ATOM 11567 N N . PHE D 1 379 ? -13.187 -21.841 -3.761 1.00 43.20 379 PHE D N 1
ATOM 11568 C CA . PHE D 1 379 ? -13.762 -23.183 -3.638 1.00 44.34 379 PHE D CA 1
ATOM 11569 C C . PHE D 1 379 ? -15.220 -23.034 -3.123 1.00 50.17 379 PHE D C 1
ATOM 11570 O O . PHE D 1 379 ? -15.513 -23.494 -2.014 1.00 49.69 379 PHE D O 1
ATOM 11578 N N . PRO D 1 380 ? -16.136 -22.339 -3.867 1.00 48.46 380 PRO D N 1
ATOM 11579 C CA . PRO D 1 380 ? -17.501 -22.165 -3.351 1.00 51.33 380 PRO D CA 1
ATOM 11580 C C . PRO D 1 380 ? -18.300 -23.481 -3.295 1.00 74.30 380 PRO D C 1
ATOM 11581 O O . PRO D 1 380 ? -19.110 -23.638 -2.356 1.00 79.14 380 PRO D O 1
#

Radius of gyration: 46.74 Å; Cα contacts (8 Å, |Δi|>4): 3274; chains: 4; bounding box: 92×117×103 Å

Solvent-accessible surface area: 62705 Å² total; per-residue (Å²): 236,65,75,121,114,26,90,128,17,16,86,61,1,108,68,8,0,78,135,35,3,39,92,84,4,94,83,17,8,97,135,67,68,44,6,104,89,4,32,46,37,1,2,138,62,24,1,2,12,0,17,1,17,68,29,18,34,18,65,103,29,22,14,22,1,0,3,11,0,0,15,24,0,3,58,11,5,3,7,2,0,6,5,0,7,8,0,0,17,0,1,6,0,0,19,93,39,10,50,75,107,3,46,21,90,1,0,66,81,1,31,52,114,23,55,60,6,0,0,25,0,5,36,5,93,49,0,41,73,88,20,70,36,6,150,0,80,1,72,134,113,63,105,68,6,16,0,60,28,72,1,9,128,5,24,3,0,32,46,0,26,0,0,0,0,0,0,14,26,49,73,173,131,26,42,146,0,0,0,0,0,0,0,57,93,69,24,112,22,22,58,86,34,158,95,46,122,48,111,5,0,75,0,10,24,12,3,24,0,59,3,104,108,0,84,2,36,14,110,2,33,1,31,66,97,13,62,0,33,69,14,0,67,99,6,18,23,16,6,26,0,0,0,0,1,0,0,1,0,1,0,37,3,0,8,60,54,0,27,156,42,0,62,86,110,73,80,186,70,122,38,17,0,86,67,49,95,21,12,55,55,0,2,67,4,8,15,26,1,8,0,0,30,31,0,5,83,57,0,0,85,21,36,71,113,68,48,193,119,6,69,30,33,2,3,4,0,0,8,27,0,0,31,7,0,29,174,3,0,56,52,0,19,124,13,12,40,57,42,0,171,92,94,134,47,12,0,24,20,13,58,27,3,0,77,38,0,27,86,39,24,23,34,5,99,40,0,41,45,32,2,0,121,33,36,3,92,146,237,63,81,119,103,23,93,126,20,13,86,60,0,108,68,9,0,77,133,37,3,39,92,84,4,93,84,16,10,96,137,66,69,46,6,103,90,3,34,45,37,1,2,139,63,29,3,2,12,2,18,1,19,70,71,26,35,19,60,101,40,22,14,20,0,0,2,12,1,0,15,24,1,2,56,11,4,3,8,3,0,7,5,0,6,8,0,0,13,0,0,5,0,0,21,93,40,10,50,97,129,3,47,77,92,1,0,102,81,1,31,51,114,24,55,62,6,0,0,24,0,5,36,5,89,48,0,42,74,87,19,72,38,5,149,0,78,1,64,132,116,64,104,67,5,25,0,60,27,65,1,10,120,5,28,3,0,33,43,0,28,0,0,0,0,0,0,12,26,50,74,172,130,25,42,145,0,0,0,0,0,0,0,57,94,68,24,111,22,24,60,88,34,160,93,56,120,43,109,5,0,76,1,10,24,17,2,22,0,57,3,105,110,0,90,1,36,13,107,2,32,2,31,67,96,14,62,0,32,71,14,0,66,97,6,19,24,18,12,24,0,0,0,0,1,0,0,1,0,0,0,38,2,0,8,59,55,0,28,158,38,0,64,86,109,74,78,183,70,120,39,17,0,83,65,50,95,20,12,54,57,0,2,67,4,6,14,26,1,8,0,0,28,30,0,4,84,55,0,0,86,20,36,73,114,67,47,195,121,5,71,29,34,1,2,3,0,0,9,27,0,0,30,6,0,28,176,2,0,58,51,0,19,125,13,12,43,56,43,0,169,91,92,133,47,11,0,24,20,14,58,26,2,0,79,39,0,28,87,40,19,24,36,4,99,40,0,41,47,31,1,0,124,35,38,4,90,147,238,65,81,118,101,22,83,123,21,14,86,61,1,107,66,8,0,75,135,35,3,38,91,82,4,90,84,16,8,99,134,67,68,46,5,102,89,4,34,45,36,1,2,135,64,30,4,2,12,2,19,1,18,68,72,25,35,18,60,98,38,23,14,20,0,0,3,12,1,0,13,24,0,2,56,11,4,3,7,3,0,6,5,0,7,8,0,0,13,0,0,6,0,0,19,94,39,10,50,97,129,4,47,78,95,1,0,102,81,1,30,52,116,23,56,62,6,0,0,24,0,5,36,6,90,50,0,41,73,88,20,72,39,5,150,0,78,2,65,78,41,4,76,66,6,20,0,62,27,70,2,10,123,4,26,2,0,32,42,0,28,0,0,0,0,0,0,16,26,48,70,172,132,28,41,146,1,0,0,0,0,0,0,58,95,67,22,112,21,24,60,86,35,160,89,53,124,48,108,4,0,80,0,11,23,13,3,25,0,58,4,102,107,0,89,1,35,12,107,2,32,2,30,68,98,12,63,0,33,70,15,0,68,99,6,18,27,18,11,27,0,0,0,0,1,0,0,1,0,1,0,36,3,0,11,59,56,0,50,157,40,7,102,88,109,73,79,186,72,122,39,17,30,115,65,56,94,21,93,140,56,31,55,104,4,40,95,29,1,78,36,0,30,108,37,4,83,93,0,0,88,20,35,72,114,67,47,197,120,6,71,30,48,1,3,51,0,0,15,67,0,0,31,6,0,26,175,3,0,58,54,0,18,124,13,12,41,56,44,0,171,92,92,136,48,11,0,23,18,14,58,28,2,0,78,38,0,28,85,41,20,24,35,3,125,40,0,122,81,31,19,25,139,33,99,139,163,152,223,60,76,109,101,32,99,120,18,24,82,61,1,123,60,12,0,80,162,59,2,37,84,82,5,91,102,14,8,123,84,99,16,5,86,75,2,34,51,38,0,1,137,63,30,3,2,13,1,18,2,17,69,72,24,35,17,66,98,50,22,14,50,0,0,3,18,1,0,15,21,0,3,58,12,4,3,8,3,0,5,5,0,5,8,0,0,15,0,0,3,0,0,19,122,40,10,50,95,128,4,46,75,100,1,0,103,82,1,31,53,116,24,54,62,7,0,0,25,0,5,38,5,90,49,0,41,71,89,20,73,38,6,148,0,80,1,64,132,116,64,106,66,6,19,0,61,27,72,2,10,124,5,27,2,0,32,43,0,27,0,0,0,0,0,0,15,27,59,72,175,130,28,48,134,0,0,0,0,0,0,0,57,96,69,21,114,23,23,60,87,36,160,94,40,123,46,109,4,0,82,1,13,24,14,2,26,0,59,3,103,108,0,89,0,36,12,94,2,32,2,31,67,96,9,62,0,33,58,19,0,67,129,9,21,19,19,10,27,0,0,0,0,2,0,0,1,0,1,0,38,3,0,12,59,56,0,46,155,39,6,104,90,109,76,74,174,71,118,52,22,34,70,51,57,93,22,98,142,56,32,54,102,4,41,96,30,1,76,41,0,39,110,29,3,82,87,0,0,72,16,35,73,106,67,54,195,119,5,68,30,65,1,3,64,0,0,14,79,0,0,35,5,0,30,184,3,0,56,52,0,18,126,16,11,42,55,44,0,171,92,94,136,48,13,0,24,20,13,59,28,2,0,79,38,0,29,85,39,20,23,33,4,125,40,0,122,90,37,19,30,142,32,93,152,155,156

Foldseek 3Di:
DDDPVLVVLLVVLLVCLVPPVQVCALVLWVVLAAPPVLLQVCLQVLNQAACQDVVLQHNNNALLSLLSSLLSNLLRHLLSLVSSLQQNLQCQLCVPFADPVLCNVPSNCSHRSHSAGGWEFQADPQPALNSLRAAWAWEDDPQKTFIFHKGWQIWCLLRHQWYWHKHFPDNVVRLQGIWIFIDGPPFPQKDWDDQDDALASSSTGITMIGGGRGIDGPSRTGHDGRCRNVSVVLSLLSSLLSLLSSLLNLLNSLLVLLVVQQQVPDDPHHRVCPPPVSVVLSVVLVVLSVVLVVLSSVLRVCVRVVHPCSSLSSLVSLLSSLVSQLSSLVVSLVSNPPVSCDSVSPSVNSNSSSVVSCPPSHHNVSSVVSNVCVVPVD/DADPVLVVLLVVLLCCLVPPVQVCQLVLWVVLAAPPVLLQVCLQVLNQAACQDVVLQHNNNALLSLLSSLLSNLLRHLLSSVSSLQQHLQCQLCVVFADPVLCNVPSNCSHRSHSAGGWEFQADPQPALNSLRAAWAWEDDPQKTFIFHKGWQIWCLLPHQWYWHKHFPDNVVRLQGIWIFIDGPPFPQWDWDDQDDALASSSTGITMIGGGRGIDGPSRTGHDGRCRNVSVVLSLLSSLLSLLSSLLNLLNSLLVLLVVQQQVPDDPHHRVCPPPVSVVLSVVLVVLSVVLVVLSSVLRVCVRVVHPCSSLSSLVSLLSSLVSQLSSLVVSLVSNPPVSCDSVSPSVNSNSSSNVSCPPSHHNVSSVVSNVCVVPPD/DDDPVLVVLLVVLLVCLVPPVQVCQLVLWVVLAAVPVLLQVCLQVLNQAACQDVVLQHNNNALLSLLSSLLSNLLRHLLSLVSSLQQNLQCQLCVVFADPVLCNVPSNCSHRSHSAGGWEFQADPQPALNSLRAAWAWEDDPQWTFIFHKGWQIWCLLPHQWYWHKHFPDNVVGLQGIWIFIDGPPFPQWDWDDQDDALASSSTGITMIGGGRGIDGPSRTGHDGRCRNVSNVVSLLSSLLSLLSSLLNLLNSLLVLLVVQQQVPDDPHHRVCPPPVSVVLSVVLVVLSVVLVVLSSVLRVCVRVVHPCNSLSSLVSLLSSLVSQLSSLVVSLVSNPPVSCDSVSPSVNSNSSSVVSCPPSHHNVSSVVSNVCVVPPD/DQDVVLVVLLVVLLVCLVPPVQVCQLVLQCFAAPPVLLQVCLQVLNQAACQDVVLQHNNNALLSLLSSLLSNLLRHLLSLVSSLQQNLQCQLCVPFADPVLCNVPSNCSHRSHSAGGWEFQADPQPALNSLRAAWAWEDDPQWTFIFHKGWQIWCLLPHQWYWHKHFPDNVLRLQGIWIFIDGPPFPQWDWDDQDDALASNSTGITMIGGGRGIDGPSRTGHDGRCRNVSNVVSLLSSLLSLLSSLLNLLNSLLVLLVVQQQVPDDPHHRNCPPPVSVVLSVVLVVLSVVLVVLSSVLRVCVRVVHPCNSQSSLVSLLSSLVSQQVSLVVSLVSNPPVSCDSVSPSVNSNSSSNVSCPPSHHNVSSVVSNVCVVPVD

InterPro domains:
  IPR006089 Acyl-CoA dehydrogenase, conserved site [PS00073] (336-355)
  IPR006091 Acyl-CoA dehydrogenase/oxidase, middle domain [PF02770] (121-216)
  IPR009075 Acyl-CoA dehydrogenase/oxidase, C-terminal [PF00441] (228-378)
  IPR009100 Acyl-CoA dehydrogenase/oxidase, N-terminal and middle domain superfamily [SSF56645] (3-239)
  IPR013786 Acyl-CoA dehydrogenase/oxidase, N-terminal [PF02771] (5-113)
  IPR036250 Acyl-CoA dehydrogenase-like, C-terminal [SSF47203] (227-378)
  IPR037069 Acyl-CoA dehydrogenase/oxidase, N-terminal domain superfamily [G3DSA:1.10.540.10] (2-117)
  IPR046373 Acyl-CoA oxidase/dehydrogenase, middle domain superfamily [G3DSA:2.40.110.10] (120-233)

B-factor: mean 29.67, std 14.79, range [7.96, 134.17]

Organism: Geobacter metallireducens (strain ATCC 53774 / DSM 7210 / GS-15) (NCBI:txid269799)

Secondary structure (DSSP, 8-state):
---HHHHHHHHHHHHHIIIIIGGGHHHHHHTT---HHHHHHHHHHT-S-TTS-GGGT----HHHHHHHHHHHHHTT-HHHHHHHHHHHHHHHHHHTT--HHHHHHHHGGGSTT----EEEE--BTTBSS-GGG---EEEEETTEEEEEEEEEEEETTTT-SEEEEEEES-GGGGGGSEEEEEEETT-TTEEEEEE---SS--SS-EEEEEEEEEEEEGGGEESSTT-HHHHHHHHHHHHHHHHHHHHHHHHHHHHHHHHHHHHH-EETTEEGGGSHHHHHHHHHHHHHHHHHHHHHHHHHHHHHHT-TTHHHHHHHHHHHHHHHHHHHHHHHHHHTGGGGGSGGGSHHHHHHHHHHHTTTTS-HHHHHHHHHHHHH--/---HHHHHHHHHHHHHIIIIIGGGHHHHHHTT---HHHHHHHHHHT-S-TTS-GGGT----HHHHHHHHHHHHHTT-HHHHHHHHHHHHHHHHHHTT--HHHHHHHHGGGSTT----EEEE--BTTBSS-GGG---EEEEETTEEEEEEEEEEEETTTT-SEEEEEEES-GGGGGGSEEEEEEETT-TTEEEEEE---SS--SS-EEEEEEEEEEEEGGGEESSTT-HHHHHHHHHHHHHHHHHHHHHHHHHHHHHHHHHHHHH-EETTEEGGGSHHHHHHHHHHHHHHHHHHHHHHHHHHHHHTT-TTHHHHHHHHHHHHHHHHHHHHHHHHHHTGGGGGSGGGSHHHHHHHHHHHTTTTS-HHHHHHHHHHHHH--/---HHHHHHHHHHHHHIIIIIGGGHHHHHHTT---HHHHHHHHHHT-S-TTS-GGGT----HHHHHHHHHHHHHTT-HHHHHHHHHHHHHHHHHHTT--HHHHHHHHGGGSTT----EEEE--BTTBSS-GGG---EEEEETTEEEEEEEEEEEETTTT-SEEEEEEES-GGGGGGSEEEEEEETT-TTEEEEEE---SS--SS-EEEEEEEEEEEEGGGEESSTT-HHHHHHHHHHHHHHHHHHHHHHHHHHHHHHHHHHHHH-EETTEEGGGSHHHHHHHHHHHHHHHHHHHHHHHHHHHHHTT-TTHHHHHHHHHHHHHHHHHHHHHHHHHHTGGGGGSGGGSHHHHHHHHHHHTTTTS-HHHHHHHHHHHHH--/---HHHHHHHHHHHHHIIIIIGGGHHHHH-----HHHHHHHHHHT-S-TTS-GGGT----HHHHHHHHHHHHHTT-HHHHHHHHHHHHHHHHHHTT--HHHHHHHHGGGSTT----EEEE--BTTBSS-GGG---EEEEETTEEEEEEEEEEEETTTT-SEEEEEEES-GGGGGGSEEEEEEETT-TTEEEEEE---SS--SS-EEEEEEEEEEEEGGGEESSTT-HHHHHHHHHHHHHHHHHHHHHHHHHHHHHHHHHHHHH-EETTEEGGGSHHHHHHHHHHHHHHHHHHHHHHHHHHHHHTT-TTHHHHHHHHHHHHHHHHHHHHHHHHHHTGGGGGSGGGSHHHHHHHHHHHTTTTS-HHHHHHHHHHHHH--

Nearest PDB structures (foldseek):
  7p9x-assembly3_D  TM=1.002E+00  e=2.502E-58  Geobacter metallireducens GS-15
  7p9a-assembly1_A  TM=1.002E+00  e=5.436E-58  Geobacter metallireducens GS-15
  8i4p-assembly1_A  TM=9.811E-01  e=5.981E-36  Thermobifida fusca YX
  5lnx-assembly2_H  TM=9.726E-01  e=1.138E-33  Bacillus subtilis subsp. subtilis str. 168
  5lnx-assembly1_D  TM=9.719E-01  e=9.291E-33  Bacillus subtilis subsp. subtilis str. 168

Sequence (1511 aa):
HLTEEQKLTLDMVRDVATREIAPRALELDEKSLFPEYARDLFAKLGLLNPLLPAAYGGTEMGVLTLALILEEELGRVCASTALLLIAQTDDGMLPIIHGGSPELKERYLRRFAGESTLLTALAATEPAAGSDLLAMKTRAVRQGDKYVINGQQKCFITNGSVADVIVVYAYTDPEKGSKGISAFVVEKGTPGLVYGRNNESKMGMRGSINSELFFENMEVPAENIIGAEGTGFANLMQTLSTNNRVFCAAQAVGIAQGALDIAVRHTQDRVQFGKPIAHLAPVQFMVADMATAVEASRLLTRKAAELLDDGDKKAVLYGSMAKTMMASDTAMRVTTDAVQVLGGSGYMKENGVERMMRDAKLTQIYTGTNQITRMVTGRALLFPHLTEEQKLTLDMVRDVATREIAPRALELDEKSLFPEYARDLFAKLGLLNPLLPAAYGGTEMMGVLTLALILEELGRVCASTALLLIAQTDDGMLPIIHGGSPELKERYLRRFAGESTLLTALAATEPAAGSDLLAMKTRAVRQGDKYVINGQKCFITNGSVADVIVVYAYTDPEKGSKGISAFVVEKGTPGLVYGRNNESKMGMRGSINSELFFENMEVPAENIIGAEGTGFANLMQTLSTNNRVFCAAQAVGIAQGALDIAVRHTQDRVQFGKPIAHLAPVQFMVADMATAVEASRLLTRKAAELLDDGDKKAVLYGSMAKTMMASDTAMRVTTDAVQVLGGSGYMKENGVERMMRDAKLTQIYTGTNQITRMVTGRALLFPHLLTEEQKLTLDMVRDVATREIAPRALLELDEKSLFPEYARDLFAKLGLLNPLLPAAYGGTEMMGVLTLALILEEELGRVCASTALLLIAQTDGMLPIIHGGSPELKERYLRRFAGESTLLTALAATEPAAGSDLLAMKTRAVRQGDKYVINGQKCFITNGSVADVIVVYAYTDPEKGSKGISAFVVEKGTPGLVYGRNESSKMGMRGSINNSELFFENMEVPAENIIGAEGTGFANLMQTLSTNRVFCAAQAVGIAQGALDIAVRHTQDRVQFGKPIAHLAPVQFMVADMATAVEASRLLTRKAAELLDDGDKKAVLYGSMAKTMMASDTAMRVTTDAVQVLGGSGYMKENGVERMMRDAKLTQIYTGTNQITRMVTGRALLFPHLTEEQKLTLDMVRDVATREIAPRALELDESLFPEYARDLFAKLGLLNPLLPAAYGGTEMMGVLTLALILEELGRVCASTALLLIAQTDGMLPIIHGGSPELKERYLRRFAGESTLLTALAATEPAAGSDLLAMKTRAVRQGDKYVINGQKCFITNGSVADVIVVYAYTDPEKGSKGISAFVVEKGTPGLVYGRNNESSKMGMRGSINSELFFENMEVPAENIIGAEGTGFANLMQTLSTNRVFCAAQAVGIAQGALDIAVRHTQDRVQFGKPIAHLAPVQFMVADMATAVEASRLLTRKAAELLDDGDKKAVLYGSMAKTMASDTAMRRVTTDAVQVLGGSGYMKENNGVERRMMRDAKLTQIYTGTNQITRMVTGRALLFP